Protein 5D8N (pdb70)

InterPro domains:
  IPR000819 Peptidase M17, leucyl aminopeptidase, C-terminal [PF00883] (258-565)
  IPR000819 Peptidase M17, leucyl aminopeptidase, C-terminal [PS00631] (425-432)
  IPR008283 Peptidase M17, leucyl aminopeptidase, N-terminal [PF02789] (103-221)
  IPR011356 Peptidase M17, leucine aminopeptidase/peptidase B [PR00481] (337-354)
  IPR011356 Peptidase M17, leucine aminopeptidase/peptidase B [PR00481] (361-382)
  IPR011356 Peptidase M17, leucine aminopeptidase/peptidase B [PR00481] (399-420)
  IPR011356 Peptidase M17, leucine aminopeptidase/peptidase B [PR00481] (421-441)
  IPR011356 Peptidase M17, leucine aminopeptidase/peptidase B [PR00481] (449-464)
  IPR011356 Peptidase M17, leucine aminopeptidase/peptidase B [PTHR11963] (89-570)
  IPR011356 Peptidase M17, leucine aminopeptidase/peptidase B [cd00433] (101-568)
  IPR023042 Peptidase M17, leucine aminopeptidase [MF_00181] (74-571)
  IPR043472 Macro domain-like [G3DSA:3.40.220.10] (44-242)
  IPR043472 Macro domain-like [SSF52949] (74-255)

Nearest PDB structures (foldseek):
  5d8n-assembly1_A-2  TM=1.002E+00  e=8.286E-104  Solanum lycopersicum
  5d8n-assembly1_B  TM=1.000E+00  e=1.156E-101  Solanum lycopersicum
  4ksi-assembly1_A  TM=9.970E-01  e=5.290E-97  Solanum lycopersicum
  4r76-assembly1_B  TM=8.516E-01  e=1.263E-46  Plasmodium falciparum FcB1/Columbia
  6wvv-assembly2_G  TM=8.684E-01  e=1.916E-43  Plasmodium vivax

GO terms:
  GO:0000287 magnesium ion binding (F, IDA)
  GO:0034214 protein hexamerization (P, IDA)
  GO:0034605 cellular response to heat (P, IDA)
  GO:0009507 chloroplast (C, IDA)
  GO:0043171 peptide catabolic process (P, IDA)
  GO:0009611 response to wounding (P, IEP)
  GO:0009617 response to bacterium (P, IEP)
  GO:0009625 response to insect (P, IEP)
  GO:0009753 response to jasmonic acid (P, IEP)
  GO:0042802 identical protein binding (F, IDA)
  GO:0044183 protein folding chaperone (F, IDA)
  GO:0004177 aminopeptidase activity (F, IDA)
  GO:0034605 cellular response to heat (P, IMP)
  GO:0044183 protein folding chaperone (F, IMP)
  GO:0004177 aminopeptidase activity (F, IMP)
  GO:0006508 proteolysis (P, IMP)
  GO:0034214 protein hexamerization (P, IPI)

Foldseek 3Di:
DVPFDVPFFFDDPPAADAAEFEDADDPLPDAFAEEEEQEELVQQDADPVQAGPQPVRNVNCVVVVNPVSVQCVVLVPRQAAADKDWDDDPRYIYMYHRLYPPDDPPVSLLVSLLVQLVVCQVRLTAEYEYEYSDDPPPDLVNLLRSSLSSLLSNLLSNDDRCRGPDDDDHRNYHYYYYYDNDHDDPSVVSNVLSVLLSVLLNQLQVLLQDACSQNFQVNLQVLLVVLCVVLVQFKDKDKDFPVRVVVLVAFLLCQQQQFPPPRGWIKIKMKGAHPDDPAAAEEEEEEQAASAAPLVVQSCHRSQLSLLSSLSSSCSVVVDHRHMYMYIYGHHHRDDHPRHDDQQDWTAGSVGFIERANDSSQSSLSSLLNRQLVSVVVVHQEYETEYLGDVLQCVVPNQFEKEKEWPDVVVVVLLVVLCSSLVGHYDYDYLDPVQQVQQPDPPGRGYQAGDSVCGVNNSVVSSVVRHDPSHTYMYINNSRNQADPVVRTGRSPNNSSVNSSRNVD/DVVFVVPFFFDDDDAADAAEFEDADDPVPDAFAEEEEQEELVQQDADPVQAGPQPVRNVVCVVVVNPVSVQCVVLVPRQAAPDKDWDDDPRYIYMYHRLYPPDAPPVSLLSSLLVQLVVCQVVLTAEYEYEYSDCPPPDLVRLLLSSLSSLLSNLLNNDDRCGGDDDDDHRSYHYYYYYDNDHDDPSVVSNVLSVLLSVLLNQLQVLLQDACSVNFQVNLQVLLVVLCVVLVQFKDKDKDFPVRVVVLVAFLLCQQQQFVPPRGWIKIKMKGAHPDDDAAAEEEEEEQAASAAPLVQSCHRSQLSLLSSLSSSCSVVRDHRHMYMYIYGHHHGDDDPRHDDQQDWTAGSVGFIARANDSSQSSLSSLLNRQLVSVVVVHQEYETEYLGDPLQCVVPNQFEKEKEWPDVVVVVLLVVLCSSLVGHYDYDYLPPVQCVQQPDPPGRGYQAGDSVCGVNNNVVSSVVRHDPSHTYMYINNSRNQADPVVRTGRSPNNSSVNSSRNVD/DVPFVVPAFFDDQPAADAAEFEDADDLLPDAFAEEEEQEELVQQDADPVQAGPQPVRNVVCVVVVNPVSVQCVVLVPRQAAPDKGWDDDPRYIYMYHRLYPPDAPPVSLLVSLLVRLVVCQVRLTAEYEYEYSDDPVPDLVRLLRSSLSSLLSNLLSNDDRCRRPPDDDYRSYHYYYYYDNDHDDSSVLSNVLSVLLSQLLNQLQVLLQDACSQNFQVNLQVLLVVLCVVLVQFKDKDKDFPVRVVVLVAFLLCQQQQFVPPRGWIKIKMKGAHPDDDAAAEEEEEEQAASAAPLVQSCHRSQLSLLSSLSSSCSVVRDHRHMYIYIYGHHHGDDDPRHDDQQDWTAGSVGFIERANDSSQSSLSSLLNRQLVSVVVVHQEYETEYQGDVLQCVVPNQFEKEKEWPDPVVVVLLVVLCSSLVGHYDYDYLPPVQCVQQPDPPGRGYQAGDSVCGVNNSVVSSVVRHDPSHTYMYINNSRQQADPVVRTGRSPNNSSVNSSRNVD

Sequence (1513 aa):
AGDTLGLTRPNESDAPKISSIGAKDTAVVQWQGDLLAIGATENNDMARDEENSKFKNPLLQQLDSELNGLLSAASSEEDFSGKSGQSVVNNLRFPGGRITTLVGLGSSASSPTSYHSLGQQAAAAAAKSSSQARNIAVALASSTDGLSAESSKINSASAIATGVVLGSFEEDNRFRSEESKKSTLESLDILGLGTGPEIERKIKYAEHVCAGVILGRELVNAPANIVTPAVLAEEAKKKIASTYSDVISVNILDAEQCKELKMGAYLAVAAAATENPPYFIHLCFKTPTKERKTKLALVGKGLTFDSGELMKNDMGGAAAVLGAAKALGEIRPSRRVVEVHFIVAACENMISAEGMRPGDIVTASNGKTIEVNNTDAEGRLLTLADALIYACNQGVEKIIDLATLTGAIMVALGPSVAGAFTPNDDDLARREVVEAAEASGEKLWRMPMEESYWESMKSGVVADMINTGPGNGGAITGALFLKQFVDEKVQWLHLDVAGPVWSDEKKNATGYGVSTLVEWVLRNAGDTLGLTRPNESDAPKISSIGAKDTAVVVQWQGDLLAIIGATENNDMARDENSSKFKNPLLQQLDSELNGLLSAASSEEDFSGKSGQSVNNLRFPGGRITTLVGLGSSASSPTSYHSLGQQAAAAAAKSSQARNIAVALASTDGLSAESKINSASAIATGVVLGSFEDNRFRSEESKKSTLESLDILGLGTGPEIERKIKYAEHVCAGVILGRELVNAPANIVTPAVLAEEAKKIASTYSDVISVNILDAEQCKELKMGAYLAVAAAATENPPYFIHLCFKTPTKERKTKLALVGKGLTFDSGLMKNDMGGAAAVLGAAKALGEIRPSRVEVHFIVAACENMISAEGMRPGDIVTASNGKTIEVNNTDAEGRLLTLADALIYACNQGVEKIIDLATLTGAIMVALGPSVAGAFTPNDDDLARREVVEAAEASGEKLWRMPMEESYWESMKSGVVADMINTGPGNGGAITGALFLKQFVDEKVQWLHLDVAGPVWSDEKKNATGYGVSTLVEWVLRNAGDTLGLTRPNESDAPKISSIGAKDTAVVQWQGDLLAIIGATENNDMARDENSKFKNPLLQQLDSSELNGLLSAASSEEDFSGKSGQSVVNNLRFPGGRITTLVGLGSSSASSPTTSSYHSSLGQQAAAAAAKSSQARNIAVALASSTDGLSAEESSKINSASAIATGVVLGSFEDNRFRSESKKSTLESLDILGLGTGPEIERKIKYAEHVCAGVILGRELVNAPANIVTPAVLAEEAKKKIASTYSDVISVNILDAEEQCKEELKMGAYLAVAAAATENPPYFIHLCFKTPTKERKTKLALVGKGLTFDSGLMKNDMGGAAAVLGAAKALGEIRPSRRVEVHFIVAACENMISAEGMRPGDIVTASNGKTIEVNNTDAEGRLLTLADALIYACNQGVEKIIDLATLTGAIMVALGPSVAGAFTPNDDLARREVVEAAEASGEKLWRMPMEEESYWESMKSGVVADMINTGPGNGGAITGALFLKQFVDEKVQWLHLDVAGPVWSDDEKKKNATGYGVSTLVEWVLRN

B-factor: mean 31.62, std 15.02, range [13.68, 169.71]

Structure (mmCIF, N/CA/C/O backbone):
data_5D8N
#
_entry.id   5D8N
#
_cell.length_a   127.112
_cell.length_b   165.193
_cell.length_c   168.275
_cell.angle_alpha   90.000
_cell.angle_beta   90.000
_cell.angle_gamma   90.000
#
_symmetry.space_group_name_H-M   'C 2 2 21'
#
loop_
_entity.id
_entity.type
_entity.pdbx_description
1 polymer 'Leucine aminopeptidase 1, chloroplastic'
2 non-polymer 'CHLORIDE ION'
3 non-polymer 'MAGNESIUM ION'
4 non-polymer 'ACETATE ION'
5 non-polymer 1,2-ETHANEDIOL
6 water water
#
loop_
_atom_site.group_PDB
_atom_site.id
_atom_site.type_symbol
_atom_site.label_atom_id
_atom_site.label_alt_id
_atom_site.label_comp_id
_atom_site.label_asym_id
_atom_site.label_entity_id
_atom_site.label_seq_id
_atom_site.pdbx_PDB_ins_code
_atom_site.Cartn_x
_atom_site.Cartn_y
_atom_site.Cartn_z
_atom_site.occupancy
_atom_site.B_iso_or_equiv
_atom_site.auth_seq_id
_atom_site.auth_comp_id
_atom_site.auth_asym_id
_atom_site.auth_atom_id
_atom_site.pdbx_PDB_model_num
ATOM 1 N N . ALA A 1 13 ? 35.839 -47.596 24.870 1.00 69.70 55 ALA A N 1
ATOM 2 C CA . ALA A 1 13 ? 34.810 -46.746 25.536 1.00 68.01 55 ALA A CA 1
ATOM 3 C C . ALA A 1 13 ? 35.200 -46.476 26.990 1.00 63.78 55 ALA A C 1
ATOM 4 O O . ALA A 1 13 ? 34.369 -46.023 27.776 1.00 61.59 55 ALA A O 1
ATOM 6 N N . GLY A 1 14 ? 36.456 -46.768 27.335 1.00 55.46 56 GLY A N 1
ATOM 7 C CA . GLY A 1 14 ? 36.990 -46.607 28.681 1.00 49.21 56 GLY A CA 1
ATOM 8 C C . GLY A 1 14 ? 36.677 -45.297 29.383 1.00 46.84 56 GLY A C 1
ATOM 9 O O . GLY A 1 14 ? 36.413 -45.317 30.574 1.00 44.84 56 GLY A O 1
ATOM 10 N N . ASP A 1 15 ? 36.713 -44.158 28.691 1.00 46.82 57 ASP A N 1
ATOM 11 C CA . ASP A 1 15 ? 36.355 -42.877 29.319 1.00 46.72 57 ASP A CA 1
ATOM 12 C C . ASP A 1 15 ? 34.911 -42.408 29.085 1.00 40.62 57 ASP A C 1
ATOM 13 O O . ASP A 1 15 ? 34.529 -41.347 29.557 1.00 43.10 57 ASP A O 1
ATOM 18 N N . THR A 1 16 ? 34.108 -43.200 28.389 1.00 29.59 58 THR A N 1
ATOM 19 C CA . THR A 1 16 ? 32.689 -42.942 28.295 1.00 28.40 58 THR A CA 1
ATOM 20 C C . THR A 1 16 ? 31.915 -43.508 29.491 1.00 24.99 58 THR A C 1
ATOM 21 O O . THR A 1 16 ? 32.054 -44.675 29.861 1.00 23.45 58 THR A O 1
ATOM 25 N N . LEU A 1 17 ? 31.068 -42.683 30.088 1.00 24.75 59 LEU A N 1
ATOM 26 C CA . LEU A 1 17 ? 30.156 -43.155 31.131 1.00 24.28 59 LEU A CA 1
ATOM 27 C C . LEU A 1 17 ? 29.239 -44.264 30.621 1.00 21.93 59 LEU A C 1
ATOM 28 O O . LEU A 1 17 ? 28.715 -44.189 29.519 1.00 22.12 59 LEU A O 1
ATOM 33 N N . GLY A 1 18 ? 29.195 -45.377 31.344 1.00 23.12 60 GLY A N 1
ATOM 34 C CA . GLY A 1 18 ? 28.460 -46.562 30.898 1.00 22.58 60 GLY A CA 1
ATOM 35 C C . GLY A 1 18 ? 29.168 -47.459 29.900 1.00 21.68 60 GLY A C 1
ATOM 36 O O . GLY A 1 18 ? 28.602 -48.447 29.440 1.00 21.59 60 GLY A O 1
ATOM 37 N N . LEU A 1 19 ? 30.385 -47.080 29.533 1.00 23.27 61 LEU A N 1
ATOM 38 C CA . LEU A 1 19 ? 31.253 -47.868 28.662 1.00 25.61 61 LEU A CA 1
ATOM 39 C C . LEU A 1 19 ? 30.648 -48.111 27.286 1.00 25.93 61 LEU A C 1
ATOM 40 O O . LEU A 1 19 ? 30.903 -49.129 26.665 1.00 25.91 61 LEU A O 1
ATOM 45 N N . THR A 1 20 ? 29.828 -47.173 26.830 1.00 24.44 62 THR A N 1
ATOM 46 C CA . THR A 1 20 ? 29.096 -47.334 25.605 1.00 23.49 62 THR A CA 1
ATOM 47 C C . THR A 1 20 ? 29.974 -46.964 24.420 1.00 25.48 62 THR A C 1
ATOM 48 O O . THR A 1 20 ? 30.721 -45.986 24.451 1.00 25.09 62 THR A O 1
ATOM 52 N N . ARG A 1 21 ? 29.940 -47.822 23.414 1.00 26.70 63 ARG A N 1
ATOM 53 C CA . ARG A 1 21 ? 30.745 -47.617 22.215 1.00 33.07 63 ARG A CA 1
ATOM 54 C C . ARG A 1 21 ? 29.824 -47.599 21.000 1.00 28.98 63 ARG A C 1
ATOM 55 O O . ARG A 1 21 ? 29.144 -48.571 20.693 1.00 29.44 63 ARG A O 1
ATOM 63 N N . PRO A 1 22 ? 29.701 -46.446 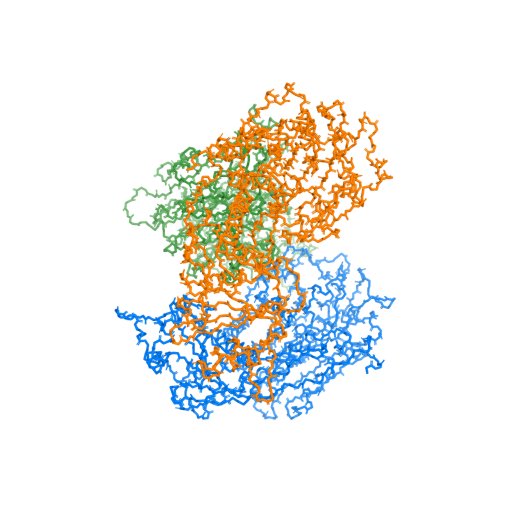20.359 1.00 28.16 64 PRO A N 1
ATOM 64 C CA . PRO A 1 22 ? 28.865 -46.435 19.147 1.00 28.62 64 PRO A CA 1
ATOM 65 C C . PRO A 1 22 ? 29.359 -47.406 18.080 1.00 25.91 64 PRO A C 1
ATOM 66 O O . PRO A 1 22 ? 30.565 -47.573 17.898 1.00 25.33 64 PRO A O 1
ATOM 70 N N . ASN A 1 23 ? 28.441 -48.137 17.472 1.00 25.83 65 ASN A N 1
ATOM 71 C CA . ASN A 1 23 ? 28.776 -48.973 16.329 1.00 28.14 65 ASN A CA 1
ATOM 72 C C . ASN A 1 23 ? 29.105 -48.057 15.156 1.00 33.82 65 ASN A C 1
ATOM 73 O O . ASN A 1 23 ? 28.634 -46.921 15.079 1.00 32.97 65 ASN A O 1
ATOM 78 N N . GLU A 1 24 ? 29.960 -48.550 14.268 1.00 39.92 66 GLU A N 1
ATOM 79 C CA . GLU A 1 24 ? 30.375 -47.786 13.097 1.00 55.07 66 GLU A CA 1
ATOM 80 C C . GLU A 1 24 ? 29.173 -47.669 12.177 1.00 57.74 66 GLU A C 1
ATOM 81 O O . GLU A 1 24 ? 28.510 -48.675 11.924 1.00 59.64 66 GLU A O 1
ATOM 87 N N . SER A 1 25 ? 28.785 -46.439 11.849 1.00 63.25 67 SER A N 1
ATOM 88 C CA . SER A 1 25 ? 27.691 -46.225 10.899 1.00 81.83 67 SER A CA 1
ATOM 89 C C . SER A 1 25 ? 28.081 -46.810 9.536 1.00 95.80 67 SER A C 1
ATOM 90 O O . SER A 1 25 ? 29.034 -46.350 8.897 1.00 77.51 67 SER A O 1
ATOM 93 N N . ASP A 1 26 ? 27.427 -47.906 9.157 1.00 117.50 68 ASP A N 1
ATOM 94 C CA . ASP A 1 26 ? 27.706 -48.554 7.878 1.00 141.11 68 ASP A CA 1
ATOM 95 C C . ASP A 1 26 ? 26.477 -48.421 6.985 1.00 153.86 68 ASP A C 1
ATOM 96 O O . ASP A 1 26 ? 25.797 -49.399 6.669 1.00 169.71 68 ASP A O 1
ATOM 101 N N . ALA A 1 27 ? 26.147 -47.170 6.675 1.00 133.26 69 ALA A N 1
ATOM 102 C CA . ALA A 1 27 ? 25.106 -46.863 5.703 1.00 114.25 69 ALA A CA 1
ATOM 103 C C . ALA A 1 27 ? 25.750 -46.710 4.325 1.00 115.68 69 ALA A C 1
ATOM 104 O O . ALA A 1 27 ? 26.755 -46.007 4.193 1.00 99.66 69 ALA A O 1
ATOM 106 N N . PRO A 1 28 ? 25.217 -47.400 3.298 1.00 123.14 70 PRO A N 1
ATOM 107 C CA . PRO A 1 28 ? 25.794 -47.122 1.980 1.00 105.02 70 PRO A CA 1
ATOM 108 C C . PRO A 1 28 ? 25.362 -45.741 1.471 1.00 73.34 70 PRO A C 1
ATOM 109 O O . PRO A 1 28 ? 24.357 -45.178 1.913 1.00 67.06 70 PRO A O 1
ATOM 113 N N . LYS A 1 29 ? 26.212 -45.117 0.671 1.00 56.62 71 LYS A N 1
ATOM 114 C CA . LYS A 1 29 ? 25.755 -44.008 -0.149 1.00 57.67 71 LYS A CA 1
ATOM 115 C C . LYS A 1 29 ? 24.874 -44.568 -1.260 1.00 47.77 71 LYS A C 1
ATOM 116 O O . LYS A 1 29 ? 25.341 -45.327 -2.100 1.00 50.53 71 LYS A O 1
ATOM 122 N N . ILE A 1 30 ? 23.636 -44.110 -1.331 1.00 35.75 72 ILE A N 1
ATOM 123 C CA . ILE A 1 30 ? 22.751 -44.519 -2.390 1.00 30.74 72 ILE A CA 1
ATOM 124 C C . ILE A 1 30 ? 23.216 -43.834 -3.662 1.00 31.31 72 ILE A C 1
ATOM 125 O O . ILE A 1 30 ? 23.579 -42.658 -3.648 1.00 32.78 72 ILE A O 1
ATOM 130 N N A SER A 1 31 ? 23.278 -44.598 -4.749 0.50 28.39 73 SER A N 1
ATOM 131 N N B SER A 1 31 ? 23.284 -44.598 -4.749 0.50 28.64 73 SER A N 1
ATOM 132 C CA A SER A 1 31 ? 23.589 -44.042 -6.050 0.50 28.11 73 SER A CA 1
ATOM 133 C CA B SER A 1 31 ? 23.582 -44.033 -6.051 0.50 28.57 73 SER A CA 1
ATOM 134 C C A SER A 1 31 ? 22.298 -43.570 -6.705 0.50 28.41 73 SER A C 1
ATOM 135 C C B SER A 1 31 ? 22.284 -43.567 -6.686 0.50 28.68 73 SER A C 1
ATOM 136 O O A SER A 1 31 ? 21.416 -44.375 -7.007 0.50 29.48 73 SER A O 1
ATOM 137 O O B SER A 1 31 ? 21.411 -44.375 -7.006 0.50 29.78 73 SER A O 1
ATOM 142 N N . ILE A 1 32 ? 22.161 -42.260 -6.882 1.00 28.61 74 ILE A N 1
ATOM 143 C CA . ILE A 1 32 ? 20.905 -41.692 -7.393 1.00 29.08 74 ILE A CA 1
ATOM 144 C C . ILE A 1 32 ? 21.151 -41.054 -8.753 1.00 30.36 74 ILE A C 1
ATOM 145 O O . ILE A 1 32 ? 22.071 -40.256 -8.930 1.00 34.30 74 ILE A O 1
ATOM 150 N N . GLY A 1 33 ? 20.293 -41.373 -9.706 1.00 33.39 75 GLY A N 1
ATOM 151 C CA . GLY A 1 33 ? 20.411 -40.783 -11.026 1.00 32.40 75 GLY A CA 1
ATOM 152 C C . GLY A 1 33 ? 19.062 -40.646 -11.676 1.00 34.06 75 GLY A C 1
ATOM 153 O O . GLY A 1 33 ? 18.110 -41.371 -11.339 1.00 34.91 75 GLY A O 1
ATOM 154 N N . ALA A 1 34 ? 18.965 -39.654 -12.556 1.00 31.55 76 ALA A N 1
ATOM 155 C CA . ALA A 1 34 ? 17.769 -39.468 -13.362 1.00 32.75 76 ALA A CA 1
ATOM 156 C C . ALA A 1 34 ? 17.998 -40.117 -14.727 1.00 38.67 76 ALA A C 1
ATOM 157 O O . ALA A 1 34 ? 19.101 -39.996 -15.261 1.00 36.46 76 ALA A O 1
ATOM 159 N N . LYS A 1 35 ? 17.086 -41.010 -15.119 1.00 43.30 77 LYS A N 1
ATOM 160 C CA . LYS A 1 35 ? 17.226 -41.835 -16.331 1.00 43.23 77 LYS A CA 1
ATOM 161 C C . LYS A 1 35 ? 16.072 -41.561 -17.278 1.00 40.22 77 LYS A C 1
ATOM 162 O O . LYS A 1 35 ? 14.976 -41.222 -16.833 1.00 38.36 77 LYS A O 1
ATOM 168 N N . ASP A 1 36 ? 16.302 -41.811 -18.565 1.00 45.47 78 ASP A N 1
ATOM 169 C CA . ASP A 1 36 ? 15.268 -41.625 -19.593 1.00 54.97 78 ASP A CA 1
ATOM 170 C C . ASP A 1 36 ? 14.576 -42.946 -19.940 1.00 51.55 78 ASP A C 1
ATOM 171 O O . ASP A 1 36 ? 13.715 -42.989 -20.813 1.00 49.71 78 ASP A O 1
ATOM 176 N N . THR A 1 37 ? 14.927 -44.003 -19.211 1.00 48.64 79 THR A N 1
ATOM 177 C CA . THR A 1 37 ? 14.300 -45.306 -19.355 1.00 43.68 79 THR A CA 1
ATOM 178 C C . THR A 1 37 ? 12.789 -45.206 -19.215 1.00 40.19 79 THR A C 1
ATOM 179 O O . THR A 1 37 ? 12.271 -44.621 -18.270 1.00 41.08 79 THR A O 1
ATOM 183 N N . ALA A 1 38 ? 12.077 -45.782 -20.171 1.00 39.30 80 ALA A N 1
ATOM 184 C CA . ALA A 1 38 ? 10.636 -45.886 -20.075 1.00 44.59 80 ALA A CA 1
ATOM 185 C C . ALA A 1 38 ? 10.285 -46.658 -18.801 1.00 40.44 80 ALA A C 1
ATOM 186 O O . ALA A 1 38 ? 10.857 -47.707 -18.511 1.00 35.98 80 ALA A O 1
ATOM 188 N N . VAL A 1 39 ? 9.236 -46.204 -18.134 1.00 37.78 81 VAL A N 1
ATOM 189 C CA . VAL A 1 39 ? 8.865 -46.812 -16.874 1.00 38.72 81 VAL A CA 1
ATOM 190 C C . VAL A 1 39 ? 8.472 -48.274 -17.030 1.00 37.90 81 VAL A C 1
ATOM 191 O O . VAL A 1 39 ? 8.948 -49.118 -16.273 1.00 36.30 81 VAL A O 1
ATOM 195 N N . VAL A 1 40 ? 7.743 -48.595 -18.093 1.00 44.06 82 VAL A N 1
ATOM 196 C CA . VAL A 1 40 ? 7.308 -49.977 -18.319 1.00 46.17 82 VAL A CA 1
ATOM 197 C C . VAL A 1 40 ? 8.454 -50.901 -18.687 1.00 48.59 82 VAL A C 1
ATOM 198 O O . VAL A 1 40 ? 8.322 -52.120 -18.572 1.00 55.14 82 VAL A O 1
ATOM 202 N N . GLN A 1 41 ? 9.591 -50.322 -19.066 1.00 47.02 83 GLN A N 1
ATOM 203 C CA . GLN A 1 41 ? 10.739 -51.131 -19.435 1.00 51.24 83 GLN A CA 1
ATOM 204 C C . GLN A 1 41 ? 11.781 -51.205 -18.342 1.00 46.91 83 GLN A C 1
ATOM 205 O O . GLN A 1 41 ? 12.750 -51.938 -18.498 1.00 51.03 83 GLN A O 1
ATOM 211 N N . TRP A 1 42 ? 11.579 -50.509 -17.223 1.00 42.18 84 TRP A N 1
ATOM 212 C CA . TRP A 1 42 ? 12.586 -50.477 -16.172 1.00 35.39 84 TRP A CA 1
ATOM 213 C C . TRP A 1 42 ? 12.600 -51.812 -15.437 1.00 35.29 84 TRP A C 1
ATOM 214 O O . TRP A 1 42 ? 11.554 -52.396 -15.221 1.00 33.13 84 TRP A O 1
ATOM 225 N N . GLN A 1 43 ? 13.793 -52.305 -15.117 1.00 43.10 85 GLN A N 1
ATOM 226 C CA . GLN A 1 43 ? 13.961 -53.580 -14.434 1.00 50.41 85 GLN A CA 1
ATOM 227 C C . GLN A 1 43 ? 14.827 -53.446 -13.169 1.00 46.48 85 GLN A C 1
ATOM 228 O O . GLN A 1 43 ? 15.844 -52.750 -13.128 1.00 43.34 85 GLN A O 1
ATOM 234 N N . GLY A 1 44 ? 14.315 -54.002 -12.077 1.00 42.04 86 GLY A N 1
ATOM 235 C CA . GLY A 1 44 ? 14.991 -53.960 -10.784 1.00 38.59 86 GLY A CA 1
ATOM 236 C C . GLY A 1 44 ? 14.036 -54.450 -9.712 1.00 36.36 86 GLY A C 1
ATOM 237 O O . GLY A 1 44 ? 13.009 -55.045 -10.033 1.00 36.80 86 GLY A O 1
ATOM 238 N N . ASP A 1 45 ? 14.328 -54.146 -8.451 1.00 33.06 87 ASP A N 1
ATOM 239 C CA . ASP A 1 45 ? 13.645 -54.809 -7.355 1.00 34.45 87 ASP A CA 1
ATOM 240 C C . ASP A 1 45 ? 12.272 -54.209 -7.041 1.00 33.91 87 ASP A C 1
ATOM 241 O O . ASP A 1 45 ? 11.376 -54.900 -6.575 1.00 37.99 87 ASP A O 1
ATOM 246 N N . LEU A 1 46 ? 12.135 -52.909 -7.227 1.00 28.73 88 LEU A N 1
ATOM 247 C CA . LEU A 1 46 ? 10.942 -52.211 -6.814 1.00 27.61 88 LEU A CA 1
ATOM 248 C C . LEU A 1 46 ? 10.758 -50.939 -7.612 1.00 26.50 88 LEU A C 1
ATOM 249 O O . LEU A 1 46 ? 11.627 -50.071 -7.643 1.00 27.77 88 LEU A O 1
ATOM 254 N N . LEU A 1 47 ? 9.562 -50.798 -8.154 1.00 27.50 89 LEU A N 1
ATOM 255 C CA . LEU A 1 47 ? 9.134 -49.585 -8.822 1.00 27.40 89 LEU A CA 1
ATOM 256 C C . LEU A 1 47 ? 8.029 -48.964 -7.974 1.00 27.65 89 LEU A C 1
ATOM 257 O O . LEU A 1 47 ? 6.957 -49.553 -7.786 1.00 28.49 89 LEU A O 1
ATOM 262 N N . ALA A 1 48 ? 8.255 -47.726 -7.565 1.00 25.88 90 ALA A N 1
ATOM 263 C CA . ALA A 1 48 ? 7.253 -46.966 -6.833 1.00 27.72 90 ALA A CA 1
ATOM 264 C C . ALA A 1 48 ? 6.690 -45.869 -7.716 1.00 26.65 90 ALA A C 1
ATOM 265 O O . ALA A 1 48 ? 7.443 -45.074 -8.289 1.00 27.01 90 ALA A O 1
ATOM 267 N N . ILE A 1 49 ? 5.369 -45.801 -7.772 1.00 26.36 91 ILE A N 1
ATOM 268 C CA . ILE A 1 49 ? 4.684 -44.823 -8.600 1.00 27.95 91 ILE A CA 1
ATOM 269 C C . ILE A 1 49 ? 3.749 -43.944 -7.783 1.00 28.75 91 ILE A C 1
ATOM 270 O O . ILE A 1 49 ? 2.876 -44.429 -7.055 1.00 26.36 91 ILE A O 1
ATOM 275 N N . GLY A 1 50 ? 3.955 -42.640 -7.899 1.00 28.59 92 GLY A N 1
ATOM 276 C CA . GLY A 1 50 ? 3.174 -41.661 -7.147 1.00 28.89 92 GLY A CA 1
ATOM 277 C C . GLY A 1 50 ? 1.954 -41.299 -7.954 1.00 28.88 92 GLY A C 1
ATOM 278 O O . GLY A 1 50 ? 2.107 -40.858 -9.094 1.00 29.54 92 GLY A O 1
ATOM 279 N N . ALA A 1 51 ? 0.763 -41.562 -7.406 1.00 28.13 93 ALA A N 1
ATOM 280 C CA . ALA A 1 51 ? -0.479 -41.318 -8.113 1.00 30.16 93 ALA A CA 1
ATOM 281 C C . ALA A 1 51 ? -1.398 -40.464 -7.266 1.00 31.51 93 ALA A C 1
ATOM 282 O O . ALA A 1 51 ? -1.720 -40.837 -6.136 1.00 29.88 93 ALA A O 1
ATOM 284 N N . THR A 1 52 ? -1.965 -39.442 -7.907 1.00 30.86 94 THR A N 1
ATOM 285 C CA . THR A 1 52 ? -2.994 -38.614 -7.299 1.00 31.87 94 THR A CA 1
ATOM 286 C C . THR A 1 52 ? -4.301 -39.385 -7.377 1.00 32.82 94 THR A C 1
ATOM 287 O O . THR A 1 52 ? -4.412 -40.335 -8.155 1.00 35.76 94 THR A O 1
ATOM 291 N N . GLU A 1 53 ? -5.336 -38.851 -6.734 1.00 34.84 95 GLU A N 1
ATOM 292 C CA . GLU A 1 53 ? -6.694 -39.391 -6.840 1.00 36.01 95 GLU A CA 1
ATOM 293 C C . GLU A 1 53 ? -7.193 -39.348 -8.267 1.00 37.13 95 GLU A C 1
ATOM 294 O O . GLU A 1 53 ? -7.715 -40.343 -8.760 1.00 34.29 95 GLU A O 1
ATOM 300 N N A ASN A 1 54 ? -6.914 -38.258 -8.975 0.57 36.74 96 ASN A N 1
ATOM 301 N N B ASN A 1 54 ? -6.919 -38.258 -8.982 0.43 36.26 96 ASN A N 1
ATOM 302 C CA A ASN A 1 54 ? -7.311 -38.160 -10.374 0.57 38.91 96 ASN A CA 1
ATOM 303 C CA B ASN A 1 54 ? -7.327 -38.197 -10.382 0.43 37.76 96 ASN A CA 1
ATOM 304 C C A ASN A 1 54 ? -6.583 -39.161 -11.272 0.57 37.41 96 ASN A C 1
ATOM 305 C C B ASN A 1 54 ? -6.591 -39.196 -11.266 0.43 36.88 96 ASN A C 1
ATOM 306 O O A ASN A 1 54 ? -7.168 -39.679 -12.229 0.57 36.55 96 ASN A O 1
ATOM 307 O O B ASN A 1 54 ? -7.158 -39.690 -12.242 0.43 36.31 96 ASN A O 1
ATOM 316 N N . ASP A 1 55 ? -5.308 -39.417 -10.984 1.00 35.34 97 ASP A N 1
ATOM 317 C CA . ASP A 1 55 ? -4.529 -40.436 -11.706 1.00 35.85 97 ASP A CA 1
ATOM 318 C C . ASP A 1 55 ? -5.143 -41.838 -11.613 1.00 36.94 97 ASP A C 1
ATOM 319 O O . ASP A 1 55 ? -4.841 -42.689 -12.450 1.00 34.38 97 ASP A O 1
ATOM 324 N N . MET A 1 56 ? -5.955 -42.093 -10.586 1.00 37.39 98 MET A N 1
ATOM 325 C CA . MET A 1 56 ? -6.569 -43.413 -10.375 1.00 40.84 98 MET A CA 1
ATOM 326 C C . MET A 1 56 ? -7.970 -43.578 -10.977 1.00 47.62 98 MET A C 1
ATOM 327 O O . MET A 1 56 ? -8.650 -44.584 -10.751 1.00 46.09 98 MET A O 1
ATOM 332 N N . ALA A 1 57 ? -8.403 -42.621 -11.788 1.00 50.17 99 ALA A N 1
ATOM 333 C CA . ALA A 1 57 ? -9.744 -42.707 -12.363 1.00 49.87 99 ALA A CA 1
ATOM 334 C C . ALA A 1 57 ? -9.875 -43.940 -13.254 1.00 48.68 99 ALA A C 1
ATOM 335 O O . ALA A 1 57 ? -8.949 -44.314 -13.980 1.00 52.63 99 ALA A O 1
ATOM 337 N N . ARG A 1 58 ? -11.052 -44.553 -13.224 1.00 48.16 100 ARG A N 1
ATOM 338 C CA . ARG A 1 58 ? -11.321 -45.697 -14.082 1.00 48.69 100 ARG A CA 1
ATOM 339 C C . ARG A 1 58 ? -12.418 -45.414 -15.096 1.00 48.40 100 ARG A C 1
ATOM 340 O O . ARG A 1 58 ? -13.198 -44.475 -14.931 1.00 49.53 100 ARG A O 1
ATOM 348 N N . ASP A 1 59 ? -12.417 -46.182 -16.180 1.00 49.38 101 ASP A N 1
ATOM 349 C CA . ASP A 1 59 ? -13.459 -46.066 -17.207 1.00 58.30 101 ASP A CA 1
ATOM 350 C C . ASP A 1 59 ? -14.674 -46.957 -16.914 1.00 64.48 101 ASP A C 1
ATOM 351 O O . ASP A 1 59 ? -14.769 -47.526 -15.816 1.00 57.77 101 ASP A O 1
ATOM 356 N N A GLU A 1 60 ? -15.537 -47.096 -17.920 0.50 65.97 102 GLU A N 1
ATOM 357 N N B GLU A 1 60 ? -15.570 -47.110 -17.890 0.50 66.64 102 GLU A N 1
ATOM 358 C CA A GLU A 1 60 ? -16.771 -47.877 -17.879 0.50 70.60 102 GLU A CA 1
ATOM 359 C CA B GLU A 1 60 ? -16.798 -47.906 -17.714 0.50 71.37 102 GLU A CA 1
ATOM 360 C C A GLU A 1 60 ? -16.543 -49.339 -17.482 0.50 70.69 102 GLU A C 1
ATOM 361 C C B GLU A 1 60 ? -16.533 -49.382 -17.427 0.50 71.19 102 GLU A C 1
ATOM 362 O O A GLU A 1 60 ? -17.390 -49.968 -16.839 0.50 67.88 102 GLU A O 1
ATOM 363 O O B GLU A 1 60 ? -17.369 -50.068 -16.833 0.50 68.70 102 GLU A O 1
ATOM 374 N N . ASN A 1 61 ? -15.457 -49.890 -18.025 1.00 72.54 103 ASN A N 1
ATOM 375 C CA . ASN A 1 61 ? -14.989 -51.266 -17.796 1.00 71.25 103 ASN A CA 1
ATOM 376 C C . ASN A 1 61 ? -14.096 -51.475 -16.573 1.00 65.67 103 ASN A C 1
ATOM 377 O O . ASN A 1 61 ? -13.416 -52.499 -16.475 1.00 57.61 103 ASN A O 1
ATOM 382 N N . SER A 1 62 ? -13.933 -50.427 -15.769 1.00 64.40 104 SER A N 1
ATOM 383 C CA . SER A 1 62 ? -13.112 -50.493 -14.566 1.00 66.44 104 SER A CA 1
ATOM 384 C C . SER A 1 62 ? -11.609 -50.600 -14.838 1.00 54.71 104 SER A C 1
ATOM 385 O O . SER A 1 62 ? -10.841 -51.104 -14.013 1.00 48.68 104 SER A O 1
ATOM 388 N N . LYS A 1 63 ? -11.189 -50.087 -15.986 1.00 55.40 105 LYS A N 1
ATOM 389 C CA . LYS A 1 63 ? -9.778 -50.083 -16.343 1.00 57.59 105 LYS A CA 1
ATOM 390 C C . LYS A 1 63 ? -9.248 -48.692 -16.053 1.00 50.19 105 LYS A C 1
ATOM 391 O O . LYS A 1 63 ? -9.981 -47.704 -16.143 1.00 51.78 105 LYS A O 1
ATOM 397 N N . PHE A 1 64 ? -7.973 -48.634 -15.683 1.00 48.35 106 PHE A N 1
ATOM 398 C CA . PHE A 1 64 ? -7.311 -47.356 -15.433 1.00 46.69 106 PHE A CA 1
ATOM 399 C C . PHE A 1 64 ? -7.357 -46.497 -16.694 1.00 47.32 106 PHE A C 1
ATOM 400 O O . PHE A 1 64 ? -6.967 -46.965 -17.761 1.00 43.21 106 PHE A O 1
ATOM 408 N N . LYS A 1 65 ? -7.702 -45.222 -16.535 1.00 50.65 107 LYS A N 1
ATOM 409 C CA . LYS A 1 65 ? -7.592 -44.234 -17.609 1.00 49.99 107 LYS A CA 1
ATOM 410 C C . LYS A 1 65 ? -6.150 -43.749 -17.782 1.00 49.18 107 LYS A C 1
ATOM 411 O O . LYS A 1 65 ? -5.724 -43.407 -18.888 1.00 44.23 107 LYS A O 1
ATOM 417 N N . ASN A 1 66 ? -5.417 -43.645 -16.678 1.00 42.23 108 ASN A N 1
ATOM 418 C CA . ASN A 1 66 ? -4.020 -43.237 -16.756 1.00 43.85 108 ASN A CA 1
ATOM 419 C C . ASN A 1 66 ? -3.211 -44.148 -17.687 1.00 41.59 108 ASN A C 1
ATOM 420 O O . ASN A 1 66 ? -3.146 -45.352 -17.489 1.00 42.63 108 ASN A O 1
ATOM 425 N N . PRO A 1 67 ? -2.502 -43.560 -18.655 1.00 41.95 109 PRO A N 1
ATOM 426 C CA . PRO A 1 67 ? -1.760 -44.366 -19.627 1.00 46.30 109 PRO A CA 1
ATOM 427 C C . PRO A 1 67 ? -0.695 -45.285 -19.005 1.00 44.02 109 PRO A C 1
ATOM 428 O O . PRO A 1 67 ? -0.592 -46.444 -19.397 1.00 40.34 109 PRO A O 1
ATOM 432 N N . LEU A 1 68 ? 0.138 -44.747 -18.112 1.00 43.23 110 LEU A N 1
ATOM 433 C CA . LEU A 1 68 ? 1.170 -45.547 -17.467 1.00 38.76 110 LEU A CA 1
ATOM 434 C C . LEU A 1 68 ? 0.572 -46.691 -16.630 1.00 39.10 110 LEU A C 1
ATOM 435 O O . LEU A 1 68 ? 0.936 -47.854 -16.795 1.00 40.23 110 LEU A O 1
ATOM 440 N N . LEU A 1 69 ? -0.427 -46.386 -15.815 1.00 37.50 111 LEU A N 1
ATOM 441 C CA . LEU A 1 69 ? -1.069 -47.430 -15.022 1.00 40.75 111 LEU A CA 1
ATOM 442 C C . LEU A 1 69 ? -1.834 -48.438 -15.878 1.00 39.59 111 LEU A C 1
ATOM 443 O O . LEU A 1 69 ? -1.778 -49.647 -15.637 1.00 35.01 111 LEU A O 1
ATOM 448 N N . GLN A 1 70 ? -2.507 -47.953 -16.911 1.00 44.15 112 GLN A N 1
ATOM 449 C CA . GLN A 1 70 ? -3.192 -48.851 -17.848 1.00 50.12 112 GLN A CA 1
ATOM 450 C C . GLN A 1 70 ? -2.223 -49.855 -18.480 1.00 46.97 112 GLN A C 1
ATOM 451 O O . GLN A 1 70 ? -2.521 -51.044 -18.606 1.00 44.23 112 GLN A O 1
ATOM 457 N N . GLN A 1 71 ? -1.046 -49.384 -18.877 1.00 48.01 113 GLN A N 1
ATOM 458 C CA . GLN A 1 71 ? -0.076 -50.271 -19.508 1.00 49.97 113 GLN A CA 1
ATOM 459 C C . GLN A 1 71 ? 0.535 -51.278 -18.532 1.00 44.57 113 GLN A C 1
ATOM 460 O O . GLN A 1 71 ? 0.740 -52.441 -18.858 1.00 48.27 113 GLN A O 1
ATOM 466 N N . LEU A 1 72 ? 0.905 -50.820 -17.344 1.00 43.22 114 LEU A N 1
ATOM 467 C CA . LEU A 1 72 ? 1.425 -51.745 -16.340 1.00 41.70 114 LEU A CA 1
ATOM 468 C C . LEU A 1 72 ? 0.402 -52.822 -15.986 1.00 37.22 114 LEU A C 1
ATOM 469 O O . LEU A 1 72 ? 0.709 -54.012 -15.940 1.00 35.06 114 LEU A O 1
ATOM 474 N N . ASP A 1 73 ? -0.845 -52.404 -15.832 1.00 37.74 115 ASP A N 1
ATOM 475 C CA . ASP A 1 73 ? -1.906 -53.347 -15.531 1.00 39.12 115 ASP A CA 1
ATOM 476 C C . ASP A 1 73 ? -2.109 -54.360 -16.652 1.00 43.44 115 ASP A C 1
ATOM 477 O O . ASP A 1 73 ? -2.198 -55.559 -16.389 1.00 45.64 115 ASP A O 1
ATOM 482 N N . SER A 1 74 ? -2.089 -53.881 -17.895 1.00 43.09 116 SER A N 1
ATOM 483 C CA . SER A 1 74 ? -2.181 -54.760 -19.060 1.00 47.76 116 SER A CA 1
ATOM 484 C C . SER A 1 74 ? -1.111 -55.833 -19.008 1.00 46.12 116 SER A C 1
ATOM 485 O O . SER A 1 74 ? -1.368 -57.007 -19.260 1.00 47.23 116 SER A O 1
ATOM 488 N N . GLU A 1 75 ? 0.123 -55.397 -18.806 1.00 48.26 117 GLU A N 1
ATOM 489 C CA . GLU A 1 75 ? 1.230 -56.331 -18.766 1.00 52.58 117 GLU A CA 1
ATOM 490 C C . GLU A 1 75 ? 1.061 -57.336 -17.625 1.00 52.97 117 GLU A C 1
ATOM 491 O O . GLU A 1 75 ? 1.545 -58.461 -17.735 1.00 53.06 117 GLU A O 1
ATOM 497 N N . LEU A 1 76 ? 0.343 -56.953 -16.565 1.00 51.11 118 LEU A N 1
ATOM 498 C CA . LEU A 1 76 ? 0.074 -57.837 -15.424 1.00 50.97 118 LEU A CA 1
ATOM 499 C C . LEU A 1 76 ? -1.293 -58.498 -15.510 1.00 47.68 118 LEU A C 1
ATOM 500 O O . LEU A 1 76 ? -1.785 -59.072 -14.545 1.00 46.10 118 LEU A O 1
ATOM 505 N N . ASN A 1 77 ? -1.910 -58.414 -16.678 1.00 51.54 119 ASN A N 1
ATOM 506 C CA . ASN A 1 77 ? -3.218 -59.013 -16.927 1.00 52.75 119 ASN A CA 1
ATOM 507 C C . ASN A 1 77 ? -4.297 -58.601 -15.948 1.00 47.17 119 ASN A C 1
ATOM 508 O O . ASN A 1 77 ? -5.128 -59.429 -15.596 1.00 45.36 119 ASN A O 1
ATOM 513 N N . GLY A 1 78 ? -4.296 -57.338 -15.527 1.00 43.68 120 GLY A N 1
ATOM 514 C CA . GLY A 1 78 ? -5.354 -56.815 -14.664 1.00 45.02 120 GLY A CA 1
ATOM 515 C C . GLY A 1 78 ? -5.139 -57.062 -13.177 1.00 39.11 120 GLY A C 1
ATOM 516 O O . GLY A 1 78 ? -5.932 -56.642 -12.343 1.00 36.79 120 GLY A O 1
ATOM 517 N N . LEU A 1 79 ? -3.994 -57.629 -12.828 1.00 37.87 121 LEU A N 1
ATOM 518 C CA . LEU A 1 79 ? -3.669 -57.880 -11.429 1.00 39.14 121 LEU A CA 1
ATOM 519 C C . LEU A 1 79 ? -3.502 -56.612 -10.589 1.00 35.39 121 LEU A C 1
ATOM 520 O O . LEU A 1 79 ? -3.958 -56.551 -9.459 1.00 30.18 121 LEU A O 1
ATOM 525 N N . LEU A 1 80 ? -3.021 -55.532 -11.191 1.00 36.44 122 LEU A N 1
ATOM 526 C CA . LEU A 1 80 ? -2.800 -54.300 -10.453 1.00 33.55 122 LEU A CA 1
ATOM 527 C C . LEU A 1 80 ? -4.095 -53.533 -10.181 1.00 33.33 122 LEU A C 1
ATOM 528 O O . LEU A 1 80 ? -4.287 -52.967 -9.101 1.00 29.88 122 LEU A O 1
ATOM 533 N N . SER A 1 81 ? -4.995 -53.502 -11.165 1.00 33.67 123 SER A N 1
ATOM 534 C CA . SER A 1 81 ? -6.307 -52.867 -10.971 1.00 31.76 123 SER A CA 1
ATOM 535 C C . SER A 1 81 ? -7.192 -53.675 -10.009 1.00 30.46 123 SER A C 1
ATOM 536 O O . SER A 1 81 ? -7.936 -53.126 -9.204 1.00 28.61 123 SER A O 1
ATOM 539 N N . ALA A 1 82 ? -7.079 -54.992 -10.076 1.00 30.75 124 ALA A N 1
ATOM 540 C CA . ALA A 1 82 ? -7.865 -55.851 -9.206 1.00 35.54 124 ALA A CA 1
ATOM 541 C C . ALA A 1 82 ? -7.404 -55.716 -7.747 1.00 34.79 124 ALA A C 1
ATOM 542 O O . ALA A 1 82 ? -8.195 -55.484 -6.840 1.00 34.76 124 ALA A O 1
ATOM 544 N N . ALA A 1 83 ? -6.098 -55.728 -7.541 1.00 32.62 125 ALA A N 1
ATOM 545 C CA . ALA A 1 83 ? -5.569 -55.586 -6.208 1.00 32.54 125 ALA A CA 1
ATOM 546 C C . ALA A 1 83 ? -5.963 -54.208 -5.677 1.00 35.05 125 ALA A C 1
ATOM 547 O O . ALA A 1 83 ? -6.335 -54.065 -4.514 1.00 33.46 125 ALA A O 1
ATOM 549 N N . SER A 1 84 ? -5.846 -53.188 -6.520 1.00 32.07 126 SER A N 1
ATOM 550 C CA . SER A 1 84 ? -6.142 -51.821 -6.091 1.00 31.92 126 SER A CA 1
ATOM 551 C C . SER A 1 84 ? -7.594 -51.626 -5.650 1.00 31.38 126 SER A C 1
ATOM 552 O O . SER A 1 84 ? -7.866 -50.936 -4.662 1.00 32.59 126 SER A O 1
ATOM 555 N N . SER A 1 85 ? -8.544 -52.159 -6.410 1.00 31.75 127 SER A N 1
ATOM 556 C CA . SER A 1 85 ? -9.940 -52.035 -5.983 1.00 33.32 127 SER A CA 1
ATOM 557 C C . SER A 1 85 ? -10.214 -52.908 -4.757 1.00 30.14 127 SER A C 1
ATOM 558 O O . SER A 1 85 ? -10.848 -52.458 -3.815 1.00 29.70 127 SER A O 1
ATOM 561 N N . GLU A 1 86 ? -9.609 -54.085 -4.679 1.00 30.39 128 GLU A N 1
ATOM 562 C CA . GLU A 1 86 ? -9.851 -54.975 -3.526 1.00 29.35 128 GLU A CA 1
ATOM 563 C C . GLU A 1 86 ? -9.371 -54.288 -2.244 1.00 30.25 128 GLU A C 1
ATOM 564 O O . GLU A 1 86 ? -9.958 -54.445 -1.163 1.00 25.83 128 GLU A O 1
ATOM 570 N N . GLU A 1 87 ? -8.249 -53.580 -2.370 1.00 29.34 129 GLU A N 1
ATOM 571 C CA . GLU A 1 87 ? -7.622 -52.980 -1.211 1.00 28.11 129 GLU A CA 1
ATOM 572 C C . GLU A 1 87 ? -8.075 -51.532 -1.044 1.00 27.12 129 GLU A C 1
ATOM 573 O O . GLU A 1 87 ? -7.530 -50.810 -0.218 1.00 29.86 129 GLU A O 1
ATOM 579 N N . ASP A 1 88 ? -9.090 -51.129 -1.802 1.00 31.24 130 ASP A N 1
ATOM 580 C CA . ASP A 1 88 ? -9.685 -49.799 -1.676 1.00 35.95 130 ASP A CA 1
ATOM 581 C C . ASP A 1 88 ? -8.661 -48.665 -1.880 1.00 35.10 130 ASP A C 1
ATOM 582 O O . ASP A 1 88 ? -8.674 -47.672 -1.160 1.00 37.18 130 ASP A O 1
ATOM 587 N N . PHE A 1 89 ? -7.701 -48.848 -2.779 1.00 31.67 131 PHE A N 1
ATOM 588 C CA . PHE A 1 89 ? -6.706 -47.799 -3.062 1.00 31.73 131 PHE A CA 1
ATOM 589 C C . PHE A 1 89 ? -7.272 -46.919 -4.167 1.00 32.16 131 PHE A C 1
ATOM 590 O O . PHE A 1 89 ? -7.619 -47.422 -5.230 1.00 36.00 131 PHE A O 1
ATOM 598 N N . SER A 1 90 ? -7.446 -45.633 -3.892 1.00 30.22 132 SER A N 1
ATOM 599 C CA . SER A 1 90 ? -7.939 -44.681 -4.894 1.00 34.32 132 SER A CA 1
ATOM 600 C C . SER A 1 90 ? -7.010 -43.467 -4.973 1.00 38.68 132 SER A C 1
ATOM 601 O O . SER A 1 90 ? -7.375 -42.425 -5.517 1.00 40.57 132 SER A O 1
ATOM 604 N N . GLY A 1 91 ? -5.791 -43.609 -4.455 1.00 41.19 133 GLY A N 1
ATOM 605 C CA . GLY A 1 91 ? -4.774 -42.568 -4.602 1.00 38.02 133 GLY A CA 1
ATOM 606 C C . GLY A 1 91 ? -4.838 -41.482 -3.549 1.00 36.91 133 GLY A C 1
ATOM 607 O O . GLY A 1 91 ? -4.208 -40.440 -3.705 1.00 34.91 133 GLY A O 1
ATOM 608 N N . LYS A 1 92 ? -5.559 -41.731 -2.461 1.00 40.39 134 LYS A N 1
ATOM 609 C CA . LYS A 1 92 ? -5.617 -40.767 -1.359 1.00 43.74 134 LYS A CA 1
ATOM 610 C C . LYS A 1 92 ? -4.282 -40.686 -0.636 1.00 43.25 134 LYS A C 1
ATOM 611 O O . LYS A 1 92 ? -3.513 -41.651 -0.617 1.00 39.48 134 LYS A O 1
ATOM 617 N N . SER A 1 93 ? -4.033 -39.540 -0.012 1.00 44.70 135 SER A N 1
ATOM 618 C CA . SER A 1 93 ? -2.771 -39.262 0.651 1.00 43.71 135 SER A CA 1
ATOM 619 C C . SER A 1 93 ? -2.511 -40.247 1.786 1.00 40.33 135 SER A C 1
ATOM 620 O O . SER A 1 93 ? -3.445 -40.643 2.463 1.00 40.06 135 SER A O 1
ATOM 623 N N . GLY A 1 94 ? -1.332 -40.866 1.791 1.00 44.84 136 GLY A N 1
ATOM 624 C CA . GLY A 1 94 ? -1.017 -41.949 2.737 1.00 46.87 136 GLY A CA 1
ATOM 625 C C . GLY A 1 94 ? -1.379 -43.374 2.301 1.00 43.74 136 GLY A C 1
ATOM 626 O O . GLY A 1 94 ? -1.037 -44.353 2.960 1.00 38.24 136 GLY A O 1
ATOM 627 N N . GLN A 1 95 ? -2.178 -43.531 1.256 1.00 36.97 137 GLN A N 1
ATOM 628 C CA . GLN A 1 95 ? -2.597 -44.868 0.858 1.00 32.54 137 GLN A CA 1
ATOM 629 C C . GLN A 1 95 ? -1.446 -45.491 0.091 1.00 31.82 137 GLN A C 1
ATOM 630 O O . GLN A 1 95 ? -0.689 -44.810 -0.590 1.00 30.96 137 GLN A O 1
ATOM 636 N N . SER A 1 96 ? -1.403 -46.812 0.071 1.00 31.03 138 SER A N 1
ATOM 637 C CA . SER A 1 96 ? -0.476 -47.509 -0.802 1.00 30.13 138 SER A CA 1
ATOM 638 C C . SER A 1 96 ? -0.952 -48.916 -1.099 1.00 30.89 138 SER A C 1
ATOM 639 O O . SER A 1 96 ? -1.769 -49.478 -0.356 1.00 28.67 138 SER A O 1
ATOM 642 N N A VAL A 1 97 ? -0.526 -49.420 -2.255 0.59 29.13 139 VAL A N 1
ATOM 643 N N B VAL A 1 97 ? -0.536 -49.444 -2.243 0.41 29.27 139 VAL A N 1
ATOM 644 C CA A VAL A 1 97 ? -0.696 -50.824 -2.627 0.59 31.36 139 VAL A CA 1
ATOM 645 C CA B VAL A 1 97 ? -0.733 -50.868 -2.510 0.41 30.48 139 VAL A CA 1
ATOM 646 C C A VAL A 1 97 ? 0.674 -51.370 -2.997 0.59 29.41 139 VAL A C 1
ATOM 647 C C B VAL A 1 97 ? 0.574 -51.434 -3.037 0.41 29.46 139 VAL A C 1
ATOM 648 O O A VAL A 1 97 ? 1.455 -50.650 -3.622 0.59 26.68 139 VAL A O 1
ATOM 649 O O B VAL A 1 97 ? 1.330 -50.710 -3.685 0.41 27.35 139 VAL A O 1
ATOM 656 N N A ASN A 1 98 ? 0.956 -52.607 -2.587 0.59 28.97 140 ASN A N 1
ATOM 657 N N B ASN A 1 98 ? 0.917 -52.622 -2.546 0.41 29.77 140 ASN A N 1
ATOM 658 C CA A ASN A 1 98 ? 2.244 -53.256 -2.820 0.59 33.26 140 ASN A CA 1
ATOM 659 C CA B ASN A 1 98 ? 2.199 -53.260 -2.822 0.41 33.06 140 ASN A CA 1
ATOM 660 C C A ASN A 1 98 ? 1.965 -54.585 -3.508 0.59 36.45 140 ASN A C 1
ATOM 661 C C B ASN A 1 98 ? 1.917 -54.573 -3.530 0.41 35.55 140 ASN A C 1
ATOM 662 O O A ASN A 1 98 ? 1.278 -55.449 -2.953 0.59 38.47 140 ASN A O 1
ATOM 663 O O B ASN A 1 98 ? 1.250 -55.445 -2.967 0.41 36.92 140 ASN A O 1
ATOM 672 N N . LEU A 1 99 ? 2.464 -54.733 -4.731 1.00 33.98 141 LEU A N 1
ATOM 673 C CA . LEU A 1 99 ? 2.240 -55.936 -5.506 1.00 30.98 141 LEU A CA 1
ATOM 674 C C . LEU A 1 99 ? 3.540 -56.577 -5.983 1.00 33.01 141 LEU A C 1
ATOM 675 O O . LEU A 1 99 ? 4.298 -55.982 -6.748 1.00 31.69 141 LEU A O 1
ATOM 680 N N . ARG A 1 100 ? 3.788 -57.796 -5.511 1.00 31.39 142 ARG A N 1
ATOM 681 C CA . ARG A 1 100 ? 4.927 -58.620 -5.923 1.00 29.77 142 ARG A CA 1
ATOM 682 C C . ARG A 1 100 ? 4.511 -59.634 -6.973 1.00 30.63 142 ARG A C 1
ATOM 683 O O . ARG A 1 100 ? 3.487 -60.298 -6.820 1.00 33.61 142 ARG A O 1
ATOM 691 N N . PHE A 1 101 ? 5.207 -59.642 -8.099 1.00 31.69 143 PHE A N 1
ATOM 692 C CA . PHE A 1 101 ? 4.787 -60.420 -9.270 1.00 34.27 143 PHE A CA 1
ATOM 693 C C . PHE A 1 101 ? 6.043 -60.989 -9.929 1.00 34.67 143 PHE A C 1
ATOM 694 O O . PHE A 1 101 ? 7.146 -60.696 -9.472 1.00 32.86 143 PHE A O 1
ATOM 702 N N . PRO A 1 102 ? 5.890 -61.886 -10.917 1.00 36.64 144 PRO A N 1
ATOM 703 C CA . PRO A 1 102 ? 7.119 -62.557 -11.364 1.00 39.52 144 PRO A CA 1
ATOM 704 C C . PRO A 1 102 ? 7.972 -61.593 -12.174 1.00 36.01 144 PRO A C 1
ATOM 705 O O . PRO A 1 102 ? 7.472 -60.963 -13.095 1.00 39.34 144 PRO A O 1
ATOM 709 N N . GLY A 1 103 ? 9.194 -61.372 -11.721 1.00 37.52 145 GLY A N 1
ATOM 710 C CA . GLY A 1 103 ? 10.084 -60.407 -12.343 1.00 46.73 145 GLY A CA 1
ATOM 711 C C . GLY A 1 103 ? 10.168 -59.050 -11.665 1.00 49.97 145 GLY A C 1
ATOM 712 O O . GLY A 1 103 ? 10.987 -58.217 -12.050 1.00 60.06 145 GLY A O 1
ATOM 713 N N . GLY A 1 104 ? 9.337 -58.794 -10.662 1.00 42.67 146 GLY A N 1
ATOM 714 C CA . GLY A 1 104 ? 9.455 -57.521 -9.972 1.00 41.29 146 GLY A CA 1
ATOM 715 C C . GLY A 1 104 ? 8.407 -57.196 -8.927 1.00 40.99 146 GLY A C 1
ATOM 716 O O . GLY A 1 104 ? 7.647 -58.060 -8.473 1.00 34.06 146 GLY A O 1
ATOM 717 N N . ARG A 1 105 ? 8.411 -55.929 -8.513 1.00 35.52 147 ARG A N 1
ATOM 718 C CA . ARG A 1 105 ? 7.510 -55.463 -7.473 1.00 33.40 147 ARG A CA 1
ATOM 719 C C . ARG A 1 105 ? 7.101 -54.034 -7.800 1.00 27.21 147 ARG A C 1
ATOM 720 O O . ARG A 1 105 ? 7.952 -53.196 -8.086 1.00 25.98 147 ARG A O 1
ATOM 728 N N . ILE A 1 106 ? 5.816 -53.747 -7.664 1.00 26.26 148 ILE A N 1
ATOM 729 C CA . ILE A 1 106 ? 5.323 -52.399 -7.820 1.00 28.79 148 ILE A CA 1
ATOM 730 C C . ILE A 1 106 ? 4.654 -51.919 -6.542 1.00 28.46 148 ILE A C 1
ATOM 731 O O . ILE A 1 106 ? 3.918 -52.665 -5.903 1.00 30.23 148 ILE A O 1
ATOM 736 N N A THR A 1 107 ? 4.909 -50.672 -6.156 0.56 26.18 149 THR A N 1
ATOM 737 N N B THR A 1 107 ? 4.892 -50.662 -6.190 0.44 26.86 149 THR A N 1
ATOM 738 C CA A THR A 1 107 ? 4.067 -50.022 -5.155 0.56 27.17 149 THR A CA 1
ATOM 739 C CA B THR A 1 107 ? 4.094 -50.006 -5.170 0.44 27.91 149 THR A CA 1
ATOM 740 C C A THR A 1 107 ? 3.475 -48.725 -5.694 0.56 27.19 149 THR A C 1
ATOM 741 C C B THR A 1 107 ? 3.473 -48.730 -5.715 0.44 27.46 149 THR A C 1
ATOM 742 O O A THR A 1 107 ? 4.194 -47.881 -6.235 0.56 26.37 149 THR A O 1
ATOM 743 O O B THR A 1 107 ? 4.195 -47.875 -6.228 0.44 26.68 149 THR A O 1
ATOM 750 N N . LEU A 1 108 ? 2.153 -48.604 -5.583 1.00 26.57 150 LEU A N 1
ATOM 751 C CA . LEU A 1 108 ? 1.470 -47.348 -5.877 1.00 25.76 150 LEU A CA 1
ATOM 752 C C . LEU A 1 108 ? 1.324 -46.563 -4.591 1.00 23.26 150 LEU A C 1
ATOM 753 O O . LEU A 1 108 ? 0.959 -47.114 -3.563 1.00 24.65 150 LEU A O 1
ATOM 758 N N . VAL A 1 109 ? 1.649 -45.280 -4.640 1.00 22.89 151 VAL A N 1
ATOM 759 C CA . VAL A 1 109 ? 1.628 -44.420 -3.466 1.00 23.78 151 VAL A CA 1
ATOM 760 C C . VAL A 1 109 ? 0.693 -43.259 -3.719 1.00 25.86 151 VAL A C 1
ATOM 761 O O . VAL A 1 109 ? 0.847 -42.537 -4.711 1.00 25.46 151 VAL A O 1
ATOM 765 N N . GLY A 1 110 ? -0.262 -43.068 -2.816 1.00 26.46 152 GLY A N 1
ATOM 766 C CA . GLY A 1 110 ? -1.288 -42.048 -2.997 1.00 28.87 152 GLY A CA 1
ATOM 767 C C . GLY A 1 110 ? -0.737 -40.671 -2.726 1.00 29.87 152 GLY A C 1
ATOM 768 O O . GLY A 1 110 ? -0.073 -40.467 -1.727 1.00 27.62 152 GLY A O 1
ATOM 769 N N . LEU A 1 111 ? -0.967 -39.733 -3.642 1.00 33.94 153 LEU A N 1
ATOM 770 C CA . LEU A 1 111 ? -0.559 -38.346 -3.431 1.00 34.25 153 LEU A CA 1
ATOM 771 C C . LEU A 1 111 ? -1.716 -37.430 -3.005 1.00 38.12 153 LEU A C 1
ATOM 772 O O . LEU A 1 111 ? -1.525 -36.228 -2.815 1.00 40.03 153 LEU A O 1
ATOM 777 N N . GLY A 1 112 ? -2.934 -37.965 -3.002 1.00 40.16 154 GLY A N 1
ATOM 778 C CA . GLY A 1 112 ? -4.121 -37.192 -2.682 1.00 39.65 154 GLY A CA 1
ATOM 779 C C . GLY A 1 112 ? -4.540 -36.287 -3.825 1.00 42.08 154 GLY A C 1
ATOM 780 O O . GLY A 1 112 ? -4.269 -36.579 -4.987 1.00 38.16 154 GLY A O 1
ATOM 781 N N . SER A 1 113 ? -5.185 -35.174 -3.491 1.00 44.27 155 SER A N 1
ATOM 782 C CA . SER A 1 113 ? -5.463 -34.127 -4.470 1.00 54.05 155 SER A CA 1
ATOM 783 C C . SER A 1 113 ? -4.957 -32.784 -3.933 1.00 62.70 155 SER A C 1
ATOM 784 O O . SER A 1 113 ? -5.022 -32.486 -2.734 1.00 59.64 155 SER A O 1
ATOM 787 N N . SER A 1 114 ? -4.348 -32.003 -4.811 1.00 74.02 156 SER A N 1
ATOM 788 C CA . SER A 1 114 ? -3.899 -30.668 -4.436 1.00 86.47 156 SER A CA 1
ATOM 789 C C . SER A 1 114 ? -2.903 -30.745 -3.286 1.00 89.11 156 SER A C 1
ATOM 790 O O . SER A 1 114 ? -2.984 -29.969 -2.335 1.00 86.01 156 SER A O 1
ATOM 793 N N . ALA A 1 115 ? -1.943 -31.656 -3.377 1.00 87.34 157 ALA A N 1
ATOM 794 C CA . ALA A 1 115 ? -0.855 -31.631 -2.414 1.00 83.99 157 ALA A CA 1
ATOM 795 C C . ALA A 1 115 ? 0.363 -30.793 -2.850 1.00 71.93 157 ALA A C 1
ATOM 796 O O . ALA A 1 115 ? 0.816 -30.784 -4.004 1.00 61.76 157 ALA A O 1
ATOM 798 N N . SER A 1 116 ? 0.859 -30.027 -1.885 1.00 65.35 158 SER A N 1
ATOM 799 C CA . SER A 1 116 ? 1.904 -29.055 -2.146 1.00 64.22 158 SER A CA 1
ATOM 800 C C . SER A 1 116 ? 3.251 -29.753 -2.307 1.00 60.73 158 SER A C 1
ATOM 801 O O . SER A 1 116 ? 3.585 -30.660 -1.543 1.00 58.77 158 SER A O 1
ATOM 804 N N . SER A 1 117 ? 4.043 -29.267 -3.254 1.00 47.89 159 SER A N 1
ATOM 805 C CA . SER A 1 117 ? 5.461 -29.547 -3.264 1.00 49.21 159 SER A CA 1
ATOM 806 C C . SER A 1 117 ? 6.297 -28.548 -2.426 1.00 45.85 159 SER A C 1
ATOM 807 O O . SER A 1 117 ? 5.991 -27.354 -2.351 1.00 41.84 159 SER A O 1
ATOM 810 N N . PRO A 1 118 ? 7.398 -29.024 -1.823 1.00 34.05 160 PRO A N 1
ATOM 811 C CA . PRO A 1 118 ? 7.987 -30.335 -2.078 1.00 32.82 160 PRO A CA 1
ATOM 812 C C . PRO A 1 118 ? 7.397 -31.463 -1.240 1.00 30.05 160 PRO A C 1
ATOM 813 O O . PRO A 1 118 ? 7.851 -32.607 -1.345 1.00 27.63 160 PRO A O 1
ATOM 817 N N . THR A 1 119 ? 6.521 -31.116 -0.307 1.00 28.11 161 THR A N 1
ATOM 818 C CA . THR A 1 119 ? 6.179 -32.060 0.758 1.00 30.57 161 THR A CA 1
ATOM 819 C C . THR A 1 119 ? 5.592 -33.365 0.211 1.00 25.44 161 THR A C 1
ATOM 820 O O . THR A 1 119 ? 5.970 -34.455 0.656 1.00 21.50 161 THR A O 1
ATOM 824 N N . SER A 1 120 ? 4.779 -33.260 -0.839 1.00 24.71 162 SER A N 1
ATOM 825 C CA . SER A 1 120 ? 4.151 -34.429 -1.440 1.00 28.29 162 SER A CA 1
ATOM 826 C C . SER A 1 120 ? 5.220 -35.357 -1.979 1.00 29.50 162 SER A C 1
ATOM 827 O O . SER A 1 120 ? 5.062 -36.573 -1.913 1.00 27.38 162 SER A O 1
ATOM 830 N N . TYR A 1 121 ? 6.243 -34.768 -2.595 1.00 27.35 163 TYR A N 1
ATOM 831 C CA . TYR A 1 121 ? 7.273 -35.568 -3.248 1.00 25.53 163 TYR A CA 1
ATOM 832 C C . TYR A 1 121 ? 8.309 -36.091 -2.253 1.00 25.15 163 TYR A C 1
ATOM 833 O O . TYR A 1 121 ? 8.709 -37.259 -2.368 1.00 22.91 163 TYR A O 1
ATOM 842 N N . HIS A 1 122 ? 8.553 -35.331 -1.178 1.00 22.09 164 HIS A N 1
ATOM 843 C CA . HIS A 1 122 ? 9.223 -35.886 -0.006 1.00 22.89 164 HIS A CA 1
ATOM 844 C C . HIS A 1 122 ? 8.514 -37.131 0.518 1.00 23.30 164 HIS A C 1
ATOM 845 O O . HIS A 1 122 ? 9.158 -38.153 0.766 1.00 22.08 164 HIS A O 1
ATOM 852 N N . SER A 1 123 ? 7.199 -37.053 0.689 1.00 23.78 165 SER A N 1
ATOM 853 C CA . SER A 1 123 ? 6.438 -38.206 1.178 1.00 26.57 165 SER A CA 1
ATOM 854 C C . SER A 1 123 ? 6.555 -39.393 0.228 1.00 25.29 165 SER A C 1
ATOM 855 O O . SER A 1 123 ? 6.578 -40.541 0.667 1.00 24.91 165 SER A O 1
ATOM 858 N N . LEU A 1 124 ? 6.407 -39.109 -1.064 1.00 25.44 166 LEU A N 1
ATOM 859 C CA . LEU A 1 124 ? 6.512 -40.147 -2.075 1.00 23.55 166 LEU A CA 1
ATOM 860 C C . LEU A 1 124 ? 7.840 -40.860 -1.892 1.00 22.71 166 LEU A C 1
ATOM 861 O O . LEU A 1 124 ? 7.888 -42.082 -1.827 1.00 24.56 166 LEU A O 1
ATOM 866 N N . GLY A 1 125 ? 8.923 -40.110 -1.792 1.00 22.37 167 GLY A N 1
ATOM 867 C CA . GLY A 1 125 ? 10.228 -40.712 -1.578 1.00 23.63 167 GLY A CA 1
ATOM 868 C C . GLY A 1 125 ? 10.280 -41.543 -0.300 1.00 30.16 167 GLY A C 1
ATOM 869 O O . GLY A 1 125 ? 10.930 -42.604 -0.296 1.00 22.04 167 GLY A O 1
ATOM 870 N N A GLN A 1 126 ? 9.779 -40.979 0.804 0.42 27.82 168 GLN A N 1
ATOM 871 N N B GLN A 1 126 ? 9.790 -40.974 0.811 0.58 27.90 168 GLN A N 1
ATOM 872 C CA A GLN A 1 126 ? 9.734 -41.695 2.067 0.42 26.48 168 GLN A CA 1
ATOM 873 C CA B GLN A 1 126 ? 9.741 -41.688 2.074 0.58 26.57 168 GLN A CA 1
ATOM 874 C C A GLN A 1 126 ? 8.993 -43.014 1.888 0.42 24.03 168 GLN A C 1
ATOM 875 C C B GLN A 1 126 ? 8.989 -43.005 1.896 0.58 23.90 168 GLN A C 1
ATOM 876 O O A GLN A 1 126 ? 9.391 -44.032 2.448 0.42 21.88 168 GLN A O 1
ATOM 877 O O B GLN A 1 126 ? 9.391 -44.026 2.447 0.58 21.19 168 GLN A O 1
ATOM 888 N N . ALA A 1 127 ? 7.864 -42.982 1.184 1.00 23.03 169 ALA A N 1
ATOM 889 C CA . ALA A 1 127 ? 7.062 -44.206 1.022 1.00 23.73 169 ALA A CA 1
ATOM 890 C C . ALA A 1 127 ? 7.851 -45.225 0.200 1.00 24.22 169 ALA A C 1
ATOM 891 O O . ALA A 1 127 ? 7.747 -46.423 0.431 1.00 25.08 169 ALA A O 1
ATOM 893 N N . ALA A 1 128 ? 8.599 -44.754 -0.798 1.00 21.55 170 ALA A N 1
ATOM 894 C CA . ALA A 1 128 ? 9.416 -45.646 -1.610 1.00 22.10 170 ALA A CA 1
ATOM 895 C C . ALA A 1 128 ? 10.536 -46.268 -0.788 1.00 22.18 170 ALA A C 1
ATOM 896 O O . ALA A 1 128 ? 10.779 -47.470 -0.890 1.00 23.71 170 ALA A O 1
ATOM 898 N N . ALA A 1 129 ? 11.124 -45.498 0.121 1.00 21.92 171 ALA A N 1
ATOM 899 C CA . ALA A 1 129 ? 12.157 -46.027 1.013 1.00 22.34 171 ALA A CA 1
ATOM 900 C C . ALA A 1 129 ? 11.613 -47.076 1.975 1.00 22.22 171 ALA A C 1
ATOM 901 O O . ALA A 1 129 ? 12.260 -48.083 2.258 1.00 21.44 171 ALA A O 1
ATOM 903 N N . ALA A 1 130 ? 10.411 -46.825 2.474 1.00 23.17 172 ALA A N 1
ATOM 904 C CA . ALA A 1 130 ? 9.772 -47.754 3.395 1.00 25.59 172 ALA A CA 1
ATOM 905 C C . ALA A 1 130 ? 9.450 -49.070 2.686 1.00 26.39 172 ALA A C 1
ATOM 906 O O . ALA A 1 130 ? 9.589 -50.134 3.270 1.00 25.29 172 ALA A O 1
ATOM 908 N N . ALA A 1 131 ? 8.954 -48.997 1.453 1.00 25.22 173 ALA A N 1
ATOM 909 C CA . ALA A 1 131 ? 8.594 -50.204 0.730 1.00 23.64 173 ALA A CA 1
ATOM 910 C C . ALA A 1 131 ? 9.897 -50.945 0.361 1.00 25.91 173 ALA A C 1
ATOM 911 O O . ALA A 1 131 ? 9.951 -52.164 0.382 1.00 28.50 173 ALA A O 1
ATOM 913 N N . ALA A 1 132 ? 10.991 -50.225 0.158 1.00 24.44 174 ALA A N 1
ATOM 914 C CA . ALA A 1 132 ? 12.259 -50.880 -0.146 1.00 27.23 174 ALA A CA 1
ATOM 915 C C . ALA A 1 132 ? 12.787 -51.651 1.062 1.00 27.29 174 ALA A C 1
ATOM 916 O O . ALA A 1 132 ? 13.306 -52.779 0.973 1.00 26.36 174 ALA A O 1
ATOM 918 N N . LYS A 1 133 ? 12.657 -51.013 2.214 1.00 26.32 175 LYS A N 1
ATOM 919 C CA . LYS A 1 133 ? 13.113 -51.604 3.446 1.00 26.81 175 LYS A CA 1
ATOM 920 C C . LYS A 1 133 ? 12.297 -52.855 3.699 1.00 26.08 175 LYS A C 1
ATOM 921 O O . LYS A 1 133 ? 12.848 -53.883 4.041 1.00 27.42 175 LYS A O 1
ATOM 927 N N A SER A 1 134 ? 10.986 -52.790 3.494 0.51 24.71 176 SER A N 1
ATOM 928 N N B SER A 1 134 ? 10.992 -52.779 3.469 0.49 25.69 176 SER A N 1
ATOM 929 C CA A SER A 1 134 ? 10.132 -53.914 3.843 0.51 26.20 176 SER A CA 1
ATOM 930 C CA B SER A 1 134 ? 10.089 -53.863 3.787 0.49 28.08 176 SER A CA 1
ATOM 931 C C A SER A 1 134 ? 10.226 -55.067 2.840 0.51 26.61 176 SER A C 1
ATOM 932 C C B SER A 1 134 ? 10.240 -55.059 2.849 0.49 27.60 176 SER A C 1
ATOM 933 O O A SER A 1 134 ? 9.772 -56.165 3.140 0.51 29.33 176 SER A O 1
ATOM 934 O O B SER A 1 134 ? 9.809 -56.158 3.181 0.49 30.28 176 SER A O 1
ATOM 939 N N . SER A 1 135 ? 10.903 -54.870 1.715 1.00 25.78 177 SER A N 1
ATOM 940 C CA . SER A 1 135 ? 11.152 -55.981 0.779 1.00 26.67 177 SER A CA 1
ATOM 941 C C . SER A 1 135 ? 12.636 -56.207 0.498 1.00 24.77 177 SER A C 1
ATOM 942 O O . SER A 1 135 ? 12.997 -56.901 -0.452 1.00 24.03 177 SER A O 1
ATOM 945 N N . GLN A 1 136 ? 13.500 -55.598 1.304 1.00 25.47 178 GLN A N 1
ATOM 946 C CA . GLN A 1 136 ? 14.945 -55.745 1.137 1.00 27.91 178 GLN A CA 1
ATOM 947 C C . GLN A 1 136 ? 15.404 -55.388 -0.252 1.00 27.12 178 GLN A C 1
ATOM 948 O O . GLN A 1 136 ? 16.351 -55.950 -0.772 1.00 28.12 178 GLN A O 1
ATOM 954 N N . ALA A 1 137 ? 14.764 -54.393 -0.844 1.00 28.12 179 ALA A N 1
ATOM 955 C CA . ALA A 1 137 ? 15.155 -53.978 -2.176 1.00 29.91 179 ALA A CA 1
ATOM 956 C C . ALA A 1 137 ? 16.546 -53.312 -2.202 1.00 30.64 179 ALA A C 1
ATOM 957 O O . ALA A 1 137 ? 16.907 -52.582 -1.275 1.00 30.25 179 ALA A O 1
ATOM 959 N N . ARG A 1 138 ? 17.294 -53.560 -3.280 1.00 33.09 180 ARG A N 1
ATOM 960 C CA . ARG A 1 138 ? 18.609 -52.967 -3.525 1.00 35.97 180 ARG A CA 1
ATOM 961 C C . ARG A 1 138 ? 18.519 -51.856 -4.574 1.00 32.38 180 ARG A C 1
ATOM 962 O O . ARG A 1 138 ? 19.195 -50.820 -4.454 1.00 30.31 180 ARG A O 1
ATOM 965 N N . ASN A 1 139 ? 17.791 -52.121 -5.654 1.00 28.20 181 ASN A N 1
ATOM 966 C CA . ASN A 1 139 ? 17.724 -51.202 -6.782 1.00 27.84 181 ASN A CA 1
ATOM 967 C C . ASN A 1 139 ? 16.285 -50.824 -7.039 1.00 27.12 181 ASN A C 1
ATOM 968 O O . ASN A 1 139 ? 15.445 -51.682 -7.313 1.00 29.46 181 ASN A O 1
ATOM 973 N N . ILE A 1 140 ? 15.967 -49.564 -6.796 1.00 25.58 182 ILE A N 1
ATOM 974 C CA . ILE A 1 140 ? 14.595 -49.142 -6.945 1.00 25.11 182 ILE A CA 1
ATOM 975 C C . ILE A 1 140 ? 14.470 -48.011 -7.934 1.00 25.31 182 ILE A C 1
ATOM 976 O O . ILE A 1 140 ? 15.458 -47.365 -8.289 1.00 25.98 182 ILE A O 1
ATOM 981 N N . ALA A 1 141 ? 13.224 -47.732 -8.303 1.00 25.96 183 ALA A N 1
ATOM 982 C CA . ALA A 1 141 ? 12.930 -46.613 -9.182 1.00 26.51 183 ALA A CA 1
ATOM 983 C C . ALA A 1 141 ? 11.692 -45.927 -8.653 1.00 24.73 183 ALA A C 1
ATOM 984 O O . ALA A 1 141 ? 10.788 -46.575 -8.144 1.00 24.00 183 ALA A O 1
ATOM 986 N N . VAL A 1 142 ? 11.578 -44.657 -8.978 1.00 22.99 184 VAL A N 1
ATOM 987 C CA . VAL A 1 142 ? 10.392 -43.897 -8.668 1.00 23.81 184 VAL A CA 1
ATOM 988 C C . VAL A 1 142 ? 10.015 -43.097 -9.887 1.00 24.92 184 VAL A C 1
ATOM 989 O O . VAL A 1 142 ? 10.870 -42.456 -10.514 1.00 25.61 184 VAL A O 1
ATOM 993 N N . ALA A 1 143 ? 8.709 -43.003 -10.076 1.00 26.46 185 ALA A N 1
ATOM 994 C CA . ALA A 1 143 ? 8.120 -42.169 -11.116 1.00 28.72 185 ALA A CA 1
ATOM 995 C C . ALA A 1 143 ? 6.762 -41.605 -10.684 1.00 26.19 185 ALA A C 1
ATOM 996 O O . ALA A 1 143 ? 6.120 -42.146 -9.782 1.00 26.66 185 ALA A O 1
ATOM 998 N N . LEU A 1 144 ? 6.298 -40.564 -11.364 1.00 25.92 186 LEU A N 1
ATOM 999 C CA . LEU A 1 144 ? 4.922 -40.070 -11.220 1.00 29.15 186 LEU A CA 1
ATOM 1000 C C . LEU A 1 144 ? 4.016 -40.694 -12.258 1.00 30.88 186 LEU A C 1
ATOM 1001 O O . LEU A 1 144 ? 4.425 -40.903 -13.391 1.00 35.96 186 LEU A O 1
ATOM 1006 N N . ALA A 1 145 ? 2.779 -40.992 -11.889 1.00 33.98 187 ALA A N 1
ATOM 1007 C CA . ALA A 1 145 ? 1.849 -41.560 -12.849 1.00 36.44 187 ALA A CA 1
ATOM 1008 C C . ALA A 1 145 ? 1.540 -40.534 -13.923 1.00 41.20 187 ALA A C 1
ATOM 1009 O O . ALA A 1 145 ? 1.236 -40.907 -15.057 1.00 43.19 187 ALA A O 1
ATOM 1011 N N A SER A 1 146 ? 1.596 -39.252 -13.580 0.50 39.99 188 SER A N 1
ATOM 1012 N N B SER A 1 146 ? 1.607 -39.255 -13.565 0.50 40.66 188 SER A N 1
ATOM 1013 C CA A SER A 1 146 ? 1.416 -38.228 -14.599 0.50 41.08 188 SER A CA 1
ATOM 1014 C CA B SER A 1 146 ? 1.410 -38.205 -14.549 0.50 42.96 188 SER A CA 1
ATOM 1015 C C A SER A 1 146 ? 2.313 -37.013 -14.389 0.50 41.21 188 SER A C 1
ATOM 1016 C C B SER A 1 146 ? 2.354 -37.025 -14.369 0.50 42.00 188 SER A C 1
ATOM 1017 O O A SER A 1 146 ? 2.453 -36.487 -13.284 0.50 40.15 188 SER A O 1
ATOM 1018 O O B SER A 1 146 ? 2.465 -36.464 -13.280 0.50 40.88 188 SER A O 1
ATOM 1023 N N . THR A 1 147 ? 2.947 -36.615 -15.488 1.00 42.50 189 THR A N 1
ATOM 1024 C CA . THR A 1 147 ? 3.715 -35.374 -15.583 1.00 46.95 189 THR A CA 1
ATOM 1025 C C . THR A 1 147 ? 3.127 -34.353 -16.571 1.00 55.86 189 THR A C 1
ATOM 1026 O O . THR A 1 147 ? 3.783 -33.356 -16.877 1.00 50.82 189 THR A O 1
ATOM 1030 N N . ASP A 1 148 ? 1.883 -34.533 -17.020 1.00 64.31 190 ASP A N 1
ATOM 1031 C CA . ASP A 1 148 ? 1.269 -33.573 -17.950 1.00 69.43 190 ASP A CA 1
ATOM 1032 C C . ASP A 1 148 ? 1.112 -32.157 -17.394 1.00 59.06 190 ASP A C 1
ATOM 1033 O O . ASP A 1 148 ? 0.750 -31.956 -16.227 1.00 51.41 190 ASP A O 1
ATOM 1038 N N . GLY A 1 149 ? 1.476 -31.178 -18.223 1.00 51.25 191 GLY A N 1
ATOM 1039 C CA . GLY A 1 149 ? 1.360 -29.782 -17.833 1.00 48.95 191 GLY A CA 1
ATOM 1040 C C . GLY A 1 149 ? 2.463 -29.265 -16.926 1.00 50.35 191 GLY A C 1
ATOM 1041 O O . GLY A 1 149 ? 2.436 -28.093 -16.548 1.00 51.15 191 GLY A O 1
ATOM 1042 N N . LEU A 1 150 ? 3.440 -30.103 -16.581 1.00 52.08 192 LEU A N 1
ATOM 1043 C CA . LEU A 1 150 ? 4.525 -29.692 -15.682 1.00 48.03 192 LEU A CA 1
ATOM 1044 C C . LEU A 1 150 ? 5.700 -29.152 -16.490 1.00 44.06 192 LEU A C 1
ATOM 1045 O O . LEU A 1 150 ? 6.184 -29.829 -17.394 1.00 42.66 192 LEU A O 1
ATOM 1050 N N . SER A 1 151 ? 6.252 -28.014 -16.072 1.00 45.95 193 SER A N 1
ATOM 1051 C CA . SER A 1 151 ? 7.470 -27.521 -16.700 1.00 44.76 193 SER A CA 1
ATOM 1052 C C . SER A 1 151 ? 8.639 -28.446 -16.397 1.00 49.18 193 SER A C 1
ATOM 1053 O O . SER A 1 151 ? 8.579 -29.263 -15.469 1.00 42.50 193 SER A O 1
ATOM 1056 N N . ALA A 1 152 ? 9.708 -28.288 -17.176 1.00 49.29 194 ALA A N 1
ATOM 1057 C CA . ALA A 1 152 ? 10.941 -29.052 -16.988 1.00 51.42 194 ALA A CA 1
ATOM 1058 C C . ALA A 1 152 ? 11.530 -28.754 -15.612 1.00 48.28 194 ALA A C 1
ATOM 1059 O O . ALA A 1 152 ? 12.038 -29.650 -14.930 1.00 38.30 194 ALA A O 1
ATOM 1061 N N . GLU A 1 153 ? 11.289 -27.531 -15.157 1.00 44.72 195 GLU A N 1
ATOM 1062 C CA . GLU A 1 153 ? 11.773 -27.103 -13.866 1.00 48.23 195 GLU A CA 1
ATOM 1063 C C . GLU A 1 153 ? 10.984 -27.643 -12.680 1.00 41.89 195 GLU A C 1
ATOM 1064 O O . GLU A 1 153 ? 11.599 -28.033 -11.679 1.00 36.70 195 GLU A O 1
ATOM 1070 N N A SER A 1 154 ? 9.656 -27.664 -12.765 0.50 39.16 196 SER A N 1
ATOM 1071 N N B SER A 1 154 ? 9.657 -27.671 -12.783 0.50 39.60 196 SER A N 1
ATOM 1072 C CA A SER A 1 154 ? 8.886 -28.302 -11.696 0.50 38.50 196 SER A CA 1
ATOM 1073 C CA B SER A 1 154 ? 8.852 -28.299 -11.734 0.50 39.32 196 SER A CA 1
ATOM 1074 C C A SER A 1 154 ? 9.256 -29.781 -11.592 0.50 33.89 196 SER A C 1
ATOM 1075 C C B SER A 1 154 ? 9.225 -29.777 -11.604 0.50 34.27 196 SER A C 1
ATOM 1076 O O A SER A 1 154 ? 9.254 -30.372 -10.512 0.50 34.63 196 SER A O 1
ATOM 1077 O O B SER A 1 154 ? 9.245 -30.351 -10.514 0.50 34.97 196 SER A O 1
ATOM 1082 N N . LYS A 1 155 ? 9.530 -30.401 -12.731 1.00 31.34 197 LYS A N 1
ATOM 1083 C CA . LYS A 1 155 ? 9.893 -31.797 -12.722 1.00 33.87 197 LYS A CA 1
ATOM 1084 C C . LYS A 1 155 ? 11.237 -32.016 -12.029 1.00 32.57 197 LYS A C 1
ATOM 1085 O O . LYS A 1 155 ? 11.432 -32.995 -11.327 1.00 27.93 197 LYS A O 1
ATOM 1091 N N . ILE A 1 156 ? 12.189 -31.143 -12.325 1.00 33.99 198 ILE A N 1
ATOM 1092 C CA . ILE A 1 156 ? 13.482 -31.170 -11.670 1.00 33.76 198 ILE A CA 1
ATOM 1093 C C . ILE A 1 156 ? 13.279 -31.086 -10.156 1.00 31.65 198 ILE A C 1
ATOM 1094 O O . ILE A 1 156 ? 13.930 -31.827 -9.420 1.00 28.43 198 ILE A O 1
ATOM 1099 N N . ASN A 1 157 ? 12.426 -30.171 -9.709 1.00 29.19 199 ASN A N 1
ATOM 1100 C CA . ASN A 1 157 ? 12.213 -29.952 -8.284 1.00 31.84 199 ASN A CA 1
ATOM 1101 C C . ASN A 1 157 ? 11.506 -31.138 -7.639 1.00 27.56 199 ASN A C 1
ATOM 1102 O O . ASN A 1 157 ? 11.853 -31.524 -6.535 1.00 27.88 199 ASN A O 1
ATOM 1107 N N . SER A 1 158 ? 10.610 -31.783 -8.379 1.00 27.19 200 SER A N 1
ATOM 1108 C CA . SER A 1 158 ? 9.993 -33.018 -7.899 1.00 30.95 200 SER A CA 1
ATOM 1109 C C . SER A 1 158 ? 11.020 -34.150 -7.774 1.00 28.03 200 SER A C 1
ATOM 1110 O O . SER A 1 158 ? 11.028 -34.876 -6.801 1.00 24.91 200 SER A O 1
ATOM 1113 N N . ALA A 1 159 ? 11.951 -34.222 -8.710 1.00 27.63 201 ALA A N 1
ATOM 1114 C CA . ALA A 1 159 ? 12.942 -35.274 -8.688 1.00 28.56 201 ALA A CA 1
ATOM 1115 C C . ALA A 1 159 ? 13.813 -35.112 -7.461 1.00 25.70 201 ALA A C 1
ATOM 1116 O O . ALA A 1 159 ? 14.137 -36.096 -6.803 1.00 22.96 201 ALA A O 1
ATOM 1118 N N . SER A 1 160 ? 14.245 -33.887 -7.170 1.00 26.01 202 SER A N 1
ATOM 1119 C CA . SER A 1 160 ? 15.149 -33.675 -6.048 1.00 25.10 202 SER A CA 1
ATOM 1120 C C . SER A 1 160 ? 14.466 -33.879 -4.692 1.00 23.17 202 SER A C 1
ATOM 1121 O O . SER A 1 160 ? 15.070 -34.395 -3.746 1.00 23.34 202 SER A O 1
ATOM 1124 N N . ALA A 1 161 ? 13.178 -33.582 -4.639 1.00 22.25 203 ALA A N 1
ATOM 1125 C CA . ALA A 1 161 ? 12.353 -33.843 -3.470 1.00 22.60 203 ALA A CA 1
ATOM 1126 C C . ALA A 1 161 ? 12.087 -35.338 -3.279 1.00 21.24 203 ALA A C 1
ATOM 1127 O O . ALA A 1 161 ? 12.170 -35.833 -2.156 1.00 20.92 203 ALA A O 1
ATOM 1129 N N . ILE A 1 162 ? 11.894 -36.074 -4.368 1.00 19.93 204 ILE A N 1
ATOM 1130 C CA . ILE A 1 162 ? 11.799 -37.534 -4.305 1.00 20.13 204 ILE A CA 1
ATOM 1131 C C . ILE A 1 162 ? 13.097 -38.129 -3.746 1.00 23.08 204 ILE A C 1
ATOM 1132 O O . ILE A 1 162 ? 13.070 -38.970 -2.837 1.00 24.14 204 ILE A O 1
ATOM 1137 N N . ALA A 1 163 ? 14.232 -37.644 -4.256 1.00 20.70 205 ALA A N 1
ATOM 1138 C CA . ALA A 1 163 ? 15.534 -38.096 -3.816 1.00 20.25 205 ALA A CA 1
ATOM 1139 C C . ALA A 1 163 ? 15.697 -37.865 -2.325 1.00 20.25 205 ALA A C 1
ATOM 1140 O O . ALA A 1 163 ? 16.180 -38.736 -1.614 1.00 21.57 205 ALA A O 1
ATOM 1142 N N . THR A 1 164 ? 15.349 -36.668 -1.871 1.00 22.40 206 THR A N 1
ATOM 1143 C CA . THR A 1 164 ? 15.416 -36.302 -0.456 1.00 21.33 206 THR A CA 1
ATOM 1144 C C . THR A 1 164 ? 14.587 -37.286 0.376 1.00 20.61 206 THR A C 1
ATOM 1145 O O . THR A 1 164 ? 15.063 -37.844 1.377 1.00 19.78 206 THR A O 1
ATOM 1149 N N . GLY A 1 165 ? 13.377 -37.574 -0.076 1.00 19.02 207 GLY A N 1
ATOM 1150 C CA . GLY A 1 165 ? 12.503 -38.487 0.680 1.00 20.10 207 GLY A CA 1
ATOM 1151 C C . GLY A 1 165 ? 13.087 -39.889 0.785 1.00 19.02 207 GLY A C 1
ATOM 1152 O O . GLY A 1 165 ? 13.002 -40.544 1.817 1.00 18.15 207 GLY A O 1
ATOM 1153 N N . VAL A 1 166 ? 13.690 -40.358 -0.300 1.00 21.22 208 VAL A N 1
ATOM 1154 C CA . VAL A 1 166 ? 14.291 -41.699 -0.292 1.00 24.72 208 VAL A CA 1
ATOM 1155 C C . VAL A 1 166 ? 15.506 -41.737 0.662 1.00 23.68 208 VAL A C 1
ATOM 1156 O O . VAL A 1 166 ? 15.667 -42.696 1.388 1.00 21.51 208 VAL A O 1
ATOM 1160 N N . VAL A 1 167 ? 16.374 -40.723 0.586 1.00 21.52 209 VAL A N 1
ATOM 1161 C CA . VAL A 1 167 ? 17.610 -40.713 1.353 1.00 19.75 209 VAL A CA 1
ATOM 1162 C C . VAL A 1 167 ? 17.283 -40.601 2.839 1.00 20.81 209 VAL A C 1
ATOM 1163 O O . VAL A 1 167 ? 17.720 -41.413 3.639 1.00 20.14 209 VAL A O 1
ATOM 1167 N N . LEU A 1 168 ? 16.411 -39.660 3.185 1.00 19.91 210 LEU A N 1
ATOM 1168 C CA . LEU A 1 168 ? 16.087 -39.457 4.579 1.00 20.67 210 LEU A CA 1
ATOM 1169 C C . LEU A 1 168 ? 15.226 -40.602 5.095 1.00 21.47 210 LEU A C 1
ATOM 1170 O O . LEU A 1 168 ? 15.391 -41.026 6.215 1.00 22.36 210 LEU A O 1
ATOM 1175 N N . GLY A 1 169 ? 14.382 -41.173 4.238 1.00 22.22 211 GLY A N 1
ATOM 1176 C CA . GLY A 1 169 ? 13.528 -42.273 4.631 1.00 22.77 211 GLY A CA 1
ATOM 1177 C C . GLY A 1 169 ? 14.295 -43.560 4.837 1.00 25.81 211 GLY A C 1
ATOM 1178 O O . GLY A 1 169 ? 13.852 -44.394 5.622 1.00 23.50 211 GLY A O 1
ATOM 1179 N N . SER A 1 170 ? 15.467 -43.684 4.215 1.00 24.71 212 SER A N 1
ATOM 1180 C CA . SER A 1 170 ? 16.302 -44.878 4.358 1.00 25.94 212 SER A CA 1
ATOM 1181 C C . SER A 1 170 ? 17.240 -44.816 5.543 1.00 27.00 212 SER A C 1
ATOM 1182 O O . SER A 1 170 ? 17.864 -45.821 5.867 1.00 25.50 212 SER A O 1
ATOM 1185 N N . PHE A 1 171 ? 17.378 -43.646 6.160 1.00 25.12 213 PHE A N 1
ATOM 1186 C CA . PHE A 1 171 ? 18.310 -43.505 7.275 1.00 25.11 213 PHE A CA 1
ATOM 1187 C C . PHE A 1 171 ? 17.810 -44.297 8.472 1.00 26.32 213 PHE A C 1
ATOM 1188 O O . PHE A 1 171 ? 16.650 -44.183 8.848 1.00 26.10 213 PHE A O 1
ATOM 1196 N N A GLU A 1 172 ? 18.685 -45.091 9.073 0.55 26.62 214 GLU A N 1
ATOM 1197 N N B GLU A 1 172 ? 18.700 -45.072 9.077 0.45 27.15 214 GLU A N 1
ATOM 1198 C CA A GLU A 1 172 ? 18.362 -45.807 10.310 0.55 28.91 214 GLU A CA 1
ATOM 1199 C CA B GLU A 1 172 ? 18.388 -45.820 10.294 0.45 29.50 214 GLU A CA 1
ATOM 1200 C C A GLU A 1 172 ? 19.582 -45.721 11.229 0.55 26.63 214 GLU A C 1
ATOM 1201 C C B GLU A 1 172 ? 19.593 -45.705 11.223 0.45 26.84 214 GLU A C 1
ATOM 1202 O O A GLU A 1 172 ? 20.703 -45.972 10.807 0.55 27.73 214 GLU A O 1
ATOM 1203 O O B GLU A 1 172 ? 20.712 -45.979 10.814 0.45 27.71 214 GLU A O 1
ATOM 1214 N N . ASP A 1 173 ? 19.384 -45.189 12.429 1.00 24.65 215 ASP A N 1
ATOM 1215 C CA . ASP A 1 173 ? 20.474 -44.944 13.342 1.00 20.77 215 ASP A CA 1
ATOM 1216 C C . ASP A 1 173 ? 20.589 -46.149 14.264 1.00 21.35 215 ASP A C 1
ATOM 1217 O O . ASP A 1 173 ? 19.851 -46.277 15.243 1.00 20.78 215 ASP A O 1
ATOM 1222 N N . ASN A 1 174 ? 21.606 -46.973 14.023 1.00 22.60 216 ASN A N 1
ATOM 1223 C CA . ASN A 1 174 ? 21.829 -48.183 14.798 1.00 22.85 216 ASN A CA 1
ATOM 1224 C C . ASN A 1 174 ? 23.094 -48.180 15.634 1.00 21.32 216 ASN A C 1
ATOM 1225 O O . ASN A 1 174 ? 23.597 -49.235 16.020 1.00 21.15 216 ASN A O 1
ATOM 1230 N N . ARG A 1 175 ? 23.668 -47.003 15.798 1.00 20.15 217 ARG A N 1
ATOM 1231 C CA . ARG A 1 175 ? 24.913 -46.888 16.526 1.00 21.50 217 ARG A CA 1
ATOM 1232 C C . ARG A 1 175 ? 24.853 -47.420 17.967 1.00 24.56 217 ARG A C 1
ATOM 1233 O O . ARG A 1 175 ? 25.892 -47.763 18.513 1.00 25.78 217 ARG A O 1
ATOM 1241 N N . PHE A 1 176 ? 23.686 -47.398 18.615 1.00 22.55 218 PHE A N 1
ATOM 1242 C CA . PHE A 1 176 ? 23.596 -47.748 20.033 1.00 21.80 218 PHE A CA 1
ATOM 1243 C C . PHE A 1 176 ? 22.764 -48.980 20.349 1.00 23.61 218 PHE A C 1
ATOM 1244 O O . PHE A 1 176 ? 22.342 -49.158 21.489 1.00 26.14 218 PHE A O 1
ATOM 1252 N N . ARG A 1 177 ? 22.554 -49.834 19.356 1.00 22.69 219 ARG A N 1
ATOM 1253 C CA . ARG A 1 177 ? 21.835 -51.068 19.566 1.00 27.87 219 ARG A CA 1
ATOM 1254 C C . ARG A 1 177 ? 22.496 -52.216 18.815 1.00 33.18 219 ARG A C 1
ATOM 1255 O O . ARG A 1 177 ? 23.211 -52.020 17.833 1.00 34.90 219 ARG A O 1
ATOM 1263 N N . SER A 1 178 ? 22.424 -53.377 19.445 1.00 36.11 220 SER A N 1
ATOM 1264 C CA . SER A 1 178 ? 23.340 -54.479 19.211 1.00 47.03 220 SER A CA 1
ATOM 1265 C C . SER A 1 178 ? 22.782 -55.271 18.055 1.00 56.63 220 SER A C 1
ATOM 1266 O O . SER A 1 178 ? 23.511 -55.971 17.369 1.00 82.24 220 SER A O 1
ATOM 1269 N N A GLU A 1 179 ? 21.485 -55.155 17.811 0.53 61.05 221 GLU A N 1
ATOM 1270 N N B GLU A 1 179 ? 21.506 -55.051 17.760 0.47 58.62 221 GLU A N 1
ATOM 1271 C CA A GLU A 1 179 ? 20.888 -55.923 16.735 0.53 67.22 221 GLU A CA 1
ATOM 1272 C CA B GLU A 1 179 ? 20.787 -55.871 16.802 0.47 64.24 221 GLU A CA 1
ATOM 1273 C C A GLU A 1 179 ? 20.200 -55.000 15.742 0.53 70.17 221 GLU A C 1
ATOM 1274 C C B GLU A 1 179 ? 20.196 -54.957 15.741 0.47 68.15 221 GLU A C 1
ATOM 1275 O O A GLU A 1 179 ? 19.341 -54.191 16.090 0.53 78.18 221 GLU A O 1
ATOM 1276 O O B GLU A 1 179 ? 19.318 -54.153 16.054 0.47 75.41 221 GLU A O 1
ATOM 1287 N N . SER A 1 180 ? 20.612 -55.140 14.490 1.00 66.38 222 SER A N 1
ATOM 1288 C CA . SER A 1 180 ? 20.090 -54.341 13.398 1.00 66.01 222 SER A CA 1
ATOM 1289 C C . SER A 1 180 ? 20.498 -54.983 12.076 1.00 67.33 222 SER A C 1
ATOM 1290 O O . SER A 1 180 ? 21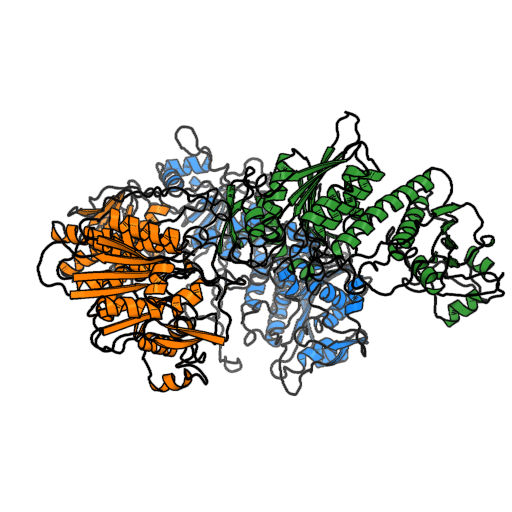.539 -55.630 12.008 1.00 60.65 222 SER A O 1
ATOM 1293 N N . LYS A 1 181 ? 19.737 -54.722 11.015 1.00 74.08 223 LYS A N 1
ATOM 1294 C CA . LYS A 1 181 ? 20.166 -55.035 9.651 1.00 75.68 223 LYS A CA 1
ATOM 1295 C C . LYS A 1 181 ? 20.600 -53.736 8.977 1.00 73.62 223 LYS A C 1
ATOM 1296 O O . LYS A 1 181 ? 19.919 -52.715 9.075 1.00 75.68 223 LYS A O 1
ATOM 1298 N N . LYS A 1 182 ? 21.768 -53.765 8.347 1.00 73.08 224 LYS A N 1
ATOM 1299 C CA . LYS A 1 182 ? 22.213 -52.678 7.476 1.00 71.34 224 LYS A CA 1
ATOM 1300 C C . LYS A 1 182 ? 21.191 -52.472 6.349 1.00 68.17 224 LYS A C 1
ATOM 1301 O O . LYS A 1 182 ? 20.620 -53.436 5.832 1.00 68.22 224 LYS A O 1
ATOM 1304 N N . SER A 1 183 ? 20.957 -51.220 5.962 1.00 64.50 225 SER A N 1
ATOM 1305 C CA . SER A 1 183 ? 20.107 -50.913 4.808 1.00 54.34 225 SER A CA 1
ATOM 1306 C C . SER A 1 183 ? 20.567 -51.631 3.534 1.00 49.88 225 SER A C 1
ATOM 1307 O O . SER A 1 183 ? 21.750 -51.635 3.167 1.00 49.04 225 SER A O 1
ATOM 1310 N N . THR A 1 184 ? 19.598 -52.203 2.833 1.00 42.80 226 THR A N 1
ATOM 1311 C CA . THR A 1 184 ? 19.878 -52.900 1.581 1.00 39.68 226 THR A CA 1
ATOM 1312 C C . THR A 1 184 ? 19.920 -51.942 0.386 1.00 36.86 226 THR A C 1
ATOM 1313 O O . THR A 1 184 ? 20.293 -52.348 -0.721 1.00 33.35 226 THR A O 1
ATOM 1317 N N . LEU A 1 185 ? 19.365 -50.744 0.552 1.00 34.10 227 LEU A N 1
ATOM 1318 C CA . LEU A 1 185 ? 19.131 -49.864 -0.603 1.00 33.82 227 LEU A CA 1
ATOM 1319 C C . LEU A 1 185 ? 20.430 -49.301 -1.183 1.00 31.06 227 LEU A C 1
ATOM 1320 O O . LEU A 1 185 ? 21.243 -48.738 -0.465 1.00 33.50 227 LEU A O 1
ATOM 1325 N N . GLU A 1 186 ? 20.684 -49.562 -2.459 1.00 32.55 228 GLU A N 1
ATOM 1326 C CA . GLU A 1 186 ? 21.960 -49.193 -3.057 1.00 33.89 228 GLU A CA 1
ATOM 1327 C C . GLU A 1 186 ? 21.785 -48.157 -4.152 1.00 30.43 228 GLU A C 1
ATOM 1328 O O . GLU A 1 186 ? 22.702 -47.394 -4.434 1.00 30.76 228 GLU A O 1
ATOM 1334 N N . SER A 1 187 ? 20.673 -48.212 -4.873 1.00 30.04 229 SER A N 1
ATOM 1335 C CA . SER A 1 187 ? 20.485 -47.275 -5.970 1.00 28.10 229 SER A CA 1
ATOM 1336 C C . SER A 1 187 ? 19.037 -46.834 -6.118 1.00 24.79 229 SER A C 1
ATOM 1337 O O . SER A 1 187 ? 18.110 -47.583 -5.852 1.00 26.46 229 SER A O 1
ATOM 1340 N N . LEU A 1 188 ? 18.863 -45.625 -6.626 1.00 24.94 230 LEU A N 1
ATOM 1341 C CA . LEU A 1 188 ? 17.562 -45.080 -6.977 1.00 22.99 230 LEU A CA 1
ATOM 1342 C C . LEU A 1 188 ? 17.670 -44.497 -8.372 1.00 25.36 230 LEU A C 1
ATOM 1343 O O . LEU A 1 188 ? 18.486 -43.597 -8.612 1.00 25.12 230 LEU A O 1
ATOM 1348 N N . ASP A 1 189 ? 16.775 -44.953 -9.246 1.00 26.77 231 ASP A N 1
ATOM 1349 C CA . ASP A 1 189 ? 16.577 -44.374 -10.572 1.00 28.08 231 ASP A CA 1
ATOM 1350 C C . ASP A 1 189 ? 15.296 -43.557 -10.549 1.00 28.07 231 ASP A C 1
ATOM 1351 O O . ASP A 1 189 ? 14.233 -44.053 -10.210 1.00 30.66 231 ASP A O 1
ATOM 1356 N N . ILE A 1 190 ? 15.420 -42.271 -10.822 1.00 28.44 232 ILE A N 1
ATOM 1357 C CA . ILE A 1 190 ? 14.271 -41.419 -10.955 1.00 27.76 232 ILE A CA 1
ATOM 1358 C C . ILE A 1 190 ? 13.912 -41.309 -12.431 1.00 30.57 232 ILE A C 1
ATOM 1359 O O . ILE A 1 190 ? 14.727 -40.894 -13.256 1.00 29.50 232 ILE A O 1
ATOM 1364 N N . LEU A 1 191 ? 12.660 -41.616 -12.736 1.00 32.53 233 LEU A N 1
ATOM 1365 C CA . LEU A 1 191 ? 12.203 -41.775 -14.111 1.00 31.67 233 LEU A CA 1
ATOM 1366 C C . LEU A 1 191 ? 11.108 -40.775 -14.460 1.00 31.66 233 LEU A C 1
ATOM 1367 O O . LEU A 1 191 ? 10.361 -40.300 -13.594 1.00 30.68 233 LEU A O 1
ATOM 1372 N N . GLY A 1 192 ? 11.102 -40.391 -15.734 1.00 32.41 234 GLY A N 1
ATOM 1373 C CA . GLY A 1 192 ? 10.018 -39.596 -16.305 1.00 31.76 234 GLY A CA 1
ATOM 1374 C C . GLY A 1 192 ? 10.153 -38.099 -16.082 1.00 34.04 234 GLY A C 1
ATOM 1375 O O . GLY A 1 192 ? 9.196 -37.370 -16.335 1.00 33.59 234 GLY A O 1
ATOM 1376 N N . LEU A 1 193 ? 11.197 -37.674 -15.369 1.00 30.83 235 LEU A N 1
ATOM 1377 C CA . LEU A 1 193 ? 11.236 -36.300 -14.913 1.00 34.67 235 LEU A CA 1
ATOM 1378 C C . LEU A 1 193 ? 12.390 -35.523 -15.560 1.00 34.93 235 LEU A C 1
ATOM 1379 O O . LEU A 1 193 ? 12.636 -34.372 -15.190 1.00 32.96 235 LEU A O 1
ATOM 1384 N N . GLY A 1 194 ? 13.074 -36.139 -16.519 1.00 34.85 236 GLY A N 1
ATOM 1385 C CA . GLY A 1 194 ? 14.147 -35.477 -17.252 1.00 34.56 236 GLY A CA 1
ATOM 1386 C C . GLY A 1 194 ? 15.487 -36.120 -16.966 1.00 35.55 236 GLY A C 1
ATOM 1387 O O . GLY A 1 194 ? 15.587 -36.986 -16.098 1.00 32.38 236 GLY A O 1
ATOM 1388 N N . THR A 1 195 ? 16.472 -35.807 -17.803 1.00 36.99 237 THR A N 1
ATOM 1389 C CA . THR A 1 195 ? 17.856 -36.268 -17.627 1.00 38.92 237 THR A CA 1
ATOM 1390 C C . THR A 1 195 ? 18.818 -35.137 -17.937 1.00 34.83 237 THR A C 1
ATOM 1391 O O . THR A 1 195 ? 18.411 -34.063 -18.341 1.00 36.32 237 THR A O 1
ATOM 1395 N N . GLY A 1 196 ? 20.097 -35.370 -17.690 1.00 33.67 238 GLY A N 1
ATOM 1396 C CA . GLY A 1 196 ? 21.127 -34.403 -18.040 1.00 34.21 238 GLY A CA 1
ATOM 1397 C C . GLY A 1 196 ? 21.647 -33.586 -16.872 1.00 38.81 238 GLY A C 1
ATOM 1398 O O . GLY A 1 196 ? 21.201 -33.756 -15.736 1.00 37.33 238 GLY A O 1
ATOM 1399 N N . PRO A 1 197 ? 22.477 -32.580 -17.172 1.00 41.22 239 PRO A N 1
ATOM 1400 C CA . PRO A 1 197 ? 23.248 -31.875 -16.156 1.00 42.50 239 PRO A CA 1
ATOM 1401 C C . PRO A 1 197 ? 22.420 -31.152 -15.090 1.00 36.78 239 PRO A C 1
ATOM 1402 O O . PRO A 1 197 ? 22.832 -31.101 -13.934 1.00 33.66 239 PRO A O 1
ATOM 1406 N N . GLU A 1 198 ? 21.353 -30.477 -15.500 1.00 34.97 240 GLU A N 1
ATOM 1407 C CA . GLU A 1 198 ? 20.595 -29.630 -14.586 1.00 33.66 240 GLU A CA 1
ATOM 1408 C C . GLU A 1 198 ? 19.904 -30.475 -13.503 1.00 32.85 240 GLU A C 1
ATOM 1409 O O . GLU A 1 198 ? 19.903 -30.098 -12.332 1.00 30.30 240 GLU A O 1
ATOM 1415 N N . ILE A 1 199 ? 19.206 -31.532 -13.916 1.00 32.20 241 ILE A N 1
ATOM 1416 C CA . ILE A 1 199 ? 18.459 -32.358 -12.972 1.00 32.25 241 ILE A CA 1
ATOM 1417 C C . ILE A 1 199 ? 19.425 -33.104 -12.063 1.00 31.27 241 ILE A C 1
ATOM 1418 O O . ILE A 1 199 ? 19.230 -33.120 -10.853 1.00 32.07 241 ILE A O 1
ATOM 1423 N N . GLU A 1 200 ? 20.602 -33.417 -12.585 1.00 30.07 242 GLU A N 1
ATOM 1424 C CA . GLU A 1 200 ? 21.654 -33.999 -11.770 1.00 29.63 242 GLU A CA 1
ATOM 1425 C C . GLU A 1 200 ? 22.261 -33.045 -10.741 1.00 31.17 242 GLU A C 1
ATOM 1426 O O . GLU A 1 200 ? 22.542 -33.470 -9.608 1.00 28.62 242 GLU A O 1
ATOM 1432 N N . ARG A 1 201 ? 22.410 -31.771 -11.101 1.00 30.27 243 ARG A N 1
ATOM 1433 C CA . ARG A 1 201 ? 22.838 -30.746 -10.147 1.00 33.73 243 ARG A CA 1
ATOM 1434 C C . ARG A 1 201 ? 21.833 -30.614 -9.000 1.00 29.76 243 ARG A C 1
ATOM 1435 O O . ARG A 1 201 ? 22.208 -30.395 -7.845 1.00 29.35 243 ARG A O 1
ATOM 1443 N N . LYS A 1 202 ? 20.554 -30.659 -9.335 1.00 26.14 244 LYS A N 1
ATOM 1444 C CA . LYS A 1 202 ? 19.529 -30.469 -8.329 1.00 26.65 244 LYS A CA 1
ATOM 1445 C C . LYS A 1 202 ? 19.476 -31.665 -7.372 1.00 26.01 244 LYS A C 1
ATOM 1446 O O . LYS A 1 202 ? 19.300 -31.508 -6.163 1.00 28.29 244 LYS A O 1
ATOM 1452 N N . ILE A 1 203 ? 19.674 -32.856 -7.912 1.00 23.58 245 ILE A N 1
ATOM 1453 C CA . ILE A 1 203 ? 19.722 -34.056 -7.114 1.00 25.05 245 ILE A CA 1
ATOM 1454 C C . ILE A 1 203 ? 20.917 -33.973 -6.173 1.00 27.22 245 ILE A C 1
ATOM 1455 O O . ILE A 1 203 ? 20.811 -34.368 -5.015 1.00 28.31 245 ILE A O 1
ATOM 1460 N N . LYS A 1 204 ? 22.045 -33.499 -6.683 1.00 25.91 246 LYS A N 1
ATOM 1461 C CA . LYS A 1 204 ? 23.259 -33.390 -5.903 1.00 26.45 246 LYS A CA 1
ATOM 1462 C C . LYS A 1 204 ? 23.045 -32.396 -4.739 1.00 25.14 246 LYS A C 1
ATOM 1463 O O . LYS A 1 204 ? 23.545 -32.599 -3.620 1.00 23.07 246 LYS A O 1
ATOM 1469 N N . TYR A 1 205 ? 22.406 -31.273 -5.040 1.00 24.13 247 TYR A N 1
ATOM 1470 C CA . TYR A 1 205 ? 22.066 -30.287 -4.025 1.00 25.82 247 TYR A CA 1
ATOM 1471 C C . TYR A 1 205 ? 21.276 -30.975 -2.917 1.00 23.78 247 TYR A C 1
ATOM 1472 O O . TYR A 1 205 ? 21.601 -30.809 -1.740 1.00 22.85 247 TYR A O 1
ATOM 1481 N N . ALA A 1 206 ? 20.260 -31.740 -3.305 1.00 22.43 248 ALA A N 1
ATOM 1482 C CA . ALA A 1 206 ? 19.401 -32.424 -2.339 1.00 22.52 248 ALA A CA 1
ATOM 1483 C C . ALA A 1 206 ? 20.252 -33.363 -1.492 1.00 22.92 248 ALA A C 1
ATOM 1484 O O . ALA A 1 206 ? 20.084 -33.450 -0.268 1.00 24.16 248 ALA A O 1
ATOM 1486 N N . GLU A 1 207 ? 21.160 -34.077 -2.148 1.00 21.55 249 GLU A N 1
ATOM 1487 C CA . GLU A 1 207 ? 22.045 -34.980 -1.427 1.00 24.33 249 GLU A CA 1
ATOM 1488 C C . GLU A 1 207 ? 22.902 -34.225 -0.410 1.00 24.00 249 GLU A C 1
ATOM 1489 O O . GLU A 1 207 ? 23.131 -34.741 0.675 1.00 22.87 249 GLU A O 1
ATOM 1495 N N . HIS A 1 208 ? 23.382 -33.040 -0.773 1.00 21.89 250 HIS A N 1
ATOM 1496 C CA . HIS A 1 208 ? 24.207 -32.258 0.132 1.00 24.54 250 HIS A CA 1
ATOM 1497 C C . HIS A 1 208 ? 23.385 -31.842 1.355 1.00 22.77 250 HIS A C 1
ATOM 1498 O O . HIS A 1 208 ? 23.866 -31.903 2.490 1.00 22.22 250 HIS A O 1
ATOM 1505 N N . VAL A 1 209 ? 22.159 -31.401 1.108 1.00 20.13 251 VAL A N 1
ATOM 1506 C CA . VAL A 1 209 ? 21.294 -31.005 2.197 1.00 20.61 251 VAL A CA 1
ATOM 1507 C C . VAL A 1 209 ? 21.020 -32.220 3.094 1.00 19.60 251 VAL A C 1
ATOM 1508 O O . VAL A 1 209 ? 21.106 -32.111 4.312 1.00 18.02 251 VAL A O 1
ATOM 1512 N N . CYS A 1 210 ? 20.651 -33.361 2.503 1.00 19.12 252 CYS A N 1
ATOM 1513 C CA . CYS A 1 210 ? 20.370 -34.570 3.283 1.00 18.18 252 CYS A CA 1
ATOM 1514 C C . CYS A 1 210 ? 21.531 -34.935 4.192 1.00 18.36 252 CYS A C 1
ATOM 1515 O O . CYS A 1 210 ? 21.319 -35.401 5.304 1.00 18.15 252 CYS A O 1
ATOM 1518 N N . ALA A 1 211 ? 22.765 -34.789 3.720 1.00 18.96 253 ALA A N 1
ATOM 1519 C CA . ALA A 1 211 ? 23.890 -35.173 4.558 1.00 21.21 253 ALA A CA 1
ATOM 1520 C C . ALA A 1 211 ? 23.959 -34.280 5.795 1.00 21.13 253 ALA A C 1
ATOM 1521 O O . ALA A 1 211 ? 24.325 -34.728 6.888 1.00 20.15 253 ALA A O 1
ATOM 1523 N N . GLY A 1 212 ? 23.581 -33.018 5.632 1.00 20.19 254 GLY A N 1
ATOM 1524 C CA . GLY A 1 212 ? 23.398 -32.134 6.772 1.00 19.25 254 GLY A CA 1
ATOM 1525 C C . GLY A 1 212 ? 22.243 -32.522 7.682 1.00 18.19 254 GLY A C 1
ATOM 1526 O O . GLY A 1 212 ? 22.375 -32.504 8.886 1.00 17.89 254 GLY A O 1
ATOM 1527 N N . VAL A 1 213 ? 21.104 -32.891 7.115 1.00 19.08 255 VAL A N 1
ATOM 1528 C CA . VAL A 1 213 ? 19.960 -33.317 7.909 1.00 17.65 255 VAL A CA 1
ATOM 1529 C C . VAL A 1 213 ? 20.309 -34.556 8.745 1.00 18.73 255 VAL A C 1
ATOM 1530 O O . VAL A 1 213 ? 20.005 -34.641 9.937 1.00 19.10 255 VAL A O 1
ATOM 1534 N N . ILE A 1 214 ? 20.985 -35.501 8.115 1.00 19.24 256 ILE A N 1
ATOM 1535 C CA . ILE A 1 214 ? 21.380 -36.746 8.766 1.00 19.36 256 ILE A CA 1
ATOM 1536 C C . ILE A 1 214 ? 22.405 -36.540 9.877 1.00 19.34 256 ILE A C 1
ATOM 1537 O O . ILE A 1 214 ? 22.240 -37.085 10.962 1.00 20.86 256 ILE A O 1
ATOM 1542 N N . LEU A 1 215 ? 23.355 -35.637 9.674 1.00 18.10 257 LEU A N 1
ATOM 1543 C CA . LEU A 1 215 ? 24.236 -35.243 10.754 1.00 20.11 257 LEU A CA 1
ATOM 1544 C C . LEU A 1 215 ? 23.437 -34.663 11.930 1.00 20.09 257 LEU A C 1
ATOM 1545 O O . LEU A 1 215 ? 23.710 -34.988 13.092 1.00 19.49 257 LEU A O 1
ATOM 1550 N N . GLY A 1 216 ? 22.487 -33.777 11.636 1.00 17.47 258 GLY A N 1
ATOM 1551 C CA . GLY A 1 216 ? 21.631 -33.251 12.677 1.00 18.71 258 GLY A CA 1
ATOM 1552 C C . GLY A 1 216 ? 20.877 -34.321 13.465 1.00 19.69 258 GLY A C 1
ATOM 1553 O O . GLY A 1 216 ? 20.856 -34.297 14.686 1.00 20.18 258 GLY A O 1
ATOM 1554 N N . ARG A 1 217 ? 20.269 -35.283 12.776 1.00 19.46 259 ARG A N 1
ATOM 1555 C CA . ARG A 1 217 ? 19.604 -36.407 13.440 1.00 18.27 259 ARG A CA 1
ATOM 1556 C C . ARG A 1 217 ? 20.565 -37.167 14.333 1.00 20.54 259 ARG A C 1
ATOM 1557 O O . ARG A 1 217 ? 20.239 -37.459 15.496 1.00 21.00 259 ARG A O 1
ATOM 1565 N N . GLU A 1 218 ? 21.764 -37.440 13.816 1.00 18.76 260 GLU A N 1
ATOM 1566 C CA . GLU A 1 218 ? 22.749 -38.174 14.618 1.00 20.67 260 GLU A CA 1
ATOM 1567 C C . GLU A 1 218 ? 23.188 -37.446 15.875 1.00 19.35 260 GLU A C 1
ATOM 1568 O O . GLU A 1 218 ? 23.278 -38.042 16.955 1.00 17.56 260 GLU A O 1
ATOM 1574 N N . LEU A 1 219 ? 23.322 -36.128 15.760 1.00 18.18 261 LEU A N 1
ATOM 1575 C CA . LEU A 1 219 ? 23.778 -35.351 16.903 1.00 19.52 261 LEU A CA 1
ATOM 1576 C C . LEU A 1 219 ? 22.723 -35.367 18.007 1.00 20.44 261 LEU A C 1
ATOM 1577 O O . LEU A 1 219 ? 23.054 -35.406 19.178 1.00 20.54 261 LEU A O 1
ATOM 1582 N N . VAL A 1 220 ? 21.455 -35.355 17.617 1.00 20.14 262 VAL A N 1
ATOM 1583 C CA . VAL A 1 220 ? 20.348 -35.350 18.561 1.00 19.13 262 VAL A CA 1
ATOM 1584 C C . VAL A 1 220 ? 20.082 -36.759 19.087 1.00 19.42 262 VAL A C 1
ATOM 1585 O O . VAL A 1 220 ? 19.832 -36.921 20.254 1.00 18.93 262 VAL A O 1
ATOM 1589 N N . ASN A 1 221 ? 19.970 -37.756 18.220 1.00 20.22 263 ASN A N 1
ATOM 1590 C CA . ASN A 1 221 ? 19.779 -39.110 18.684 1.00 19.69 263 ASN A CA 1
ATOM 1591 C C . ASN A 1 221 ? 20.785 -39.508 19.757 1.00 20.88 263 ASN A C 1
ATOM 1592 O O . ASN A 1 221 ? 20.483 -40.332 20.603 1.00 23.68 263 ASN A O 1
ATOM 1597 N N . ALA A 1 222 ? 22.048 -39.137 19.585 1.00 20.29 264 ALA A N 1
ATOM 1598 C CA . ALA A 1 222 ? 23.078 -39.570 20.499 1.00 20.59 264 ALA A CA 1
ATOM 1599 C C . ALA A 1 222 ? 22.758 -38.990 21.875 1.00 23.27 264 ALA A C 1
ATOM 1600 O O . ALA A 1 222 ? 22.379 -37.824 2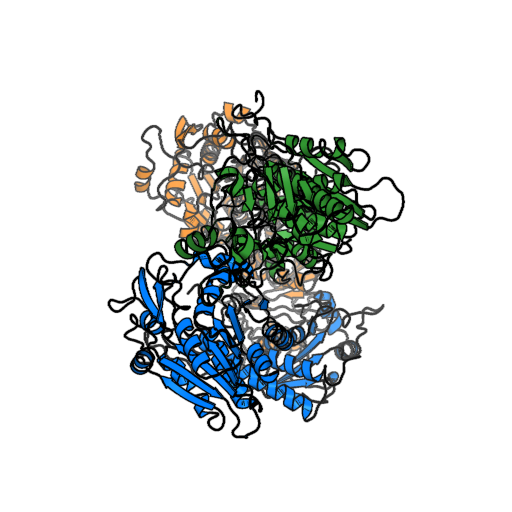2.000 1.00 22.48 264 ALA A O 1
ATOM 1602 N N . PRO A 1 223 ? 22.962 -39.788 22.925 1.00 22.22 265 PRO A N 1
ATOM 1603 C CA . PRO A 1 223 ? 22.748 -39.317 24.283 1.00 21.42 265 PRO A CA 1
ATOM 1604 C C . PRO A 1 223 ? 23.905 -38.456 24.773 1.00 20.35 265 PRO A C 1
ATOM 1605 O O . PRO A 1 223 ? 25.003 -38.434 24.184 1.00 19.33 265 PRO A O 1
ATOM 1609 N N . ALA A 1 224 ? 23.640 -37.754 25.864 1.00 20.16 266 ALA A N 1
ATOM 1610 C CA . ALA A 1 224 ? 24.580 -36.796 26.430 1.00 19.38 266 ALA A CA 1
ATOM 1611 C C . ALA A 1 224 ? 25.894 -37.402 26.915 1.00 19.94 266 ALA A C 1
ATOM 1612 O O . ALA A 1 224 ? 26.879 -36.678 27.050 1.00 19.22 266 ALA A O 1
ATOM 1614 N N . ASN A 1 225 ? 25.916 -38.698 27.225 1.00 21.22 267 ASN A N 1
ATOM 1615 C CA . ASN A 1 225 ? 27.157 -39.370 27.625 1.00 22.00 267 ASN A CA 1
ATOM 1616 C C . ASN A 1 225 ? 28.050 -39.675 26.428 1.00 22.14 267 ASN A C 1
ATOM 1617 O O . ASN A 1 225 ? 29.217 -39.999 26.578 1.00 23.35 267 ASN A O 1
ATOM 1622 N N . ILE A 1 226 ? 27.527 -39.474 25.231 1.00 21.78 268 ILE A N 1
ATOM 1623 C CA . ILE A 1 226 ? 28.286 -39.661 23.994 1.00 21.55 268 ILE A CA 1
ATOM 1624 C C . ILE A 1 226 ? 28.552 -38.313 23.310 1.00 20.25 268 ILE A C 1
ATOM 1625 O O . ILE A 1 226 ? 29.687 -37.977 23.002 1.00 20.37 268 ILE A O 1
ATOM 1630 N N . VAL A 1 227 ? 27.513 -37.519 23.064 1.00 19.27 269 VAL A N 1
ATOM 1631 C CA . VAL A 1 227 ? 27.712 -36.160 22.568 1.00 19.34 269 VAL A CA 1
ATOM 1632 C C . VAL A 1 227 ? 27.765 -35.160 23.717 1.00 18.78 269 VAL A C 1
ATOM 1633 O O . VAL A 1 227 ? 26.730 -34.677 24.186 1.00 19.15 269 VAL A O 1
ATOM 1637 N N . THR A 1 228 ? 28.967 -35.027 24.258 1.00 19.07 270 THR A N 1
ATOM 1638 C CA . THR A 1 228 ? 29.332 -34.016 25.224 1.00 19.93 270 THR A CA 1
ATOM 1639 C C . THR A 1 228 ? 29.693 -32.735 24.497 1.00 19.50 270 THR A C 1
ATOM 1640 O O . THR A 1 228 ? 29.726 -32.714 23.279 1.00 20.71 270 THR A O 1
ATOM 1644 N N . PRO A 1 229 ? 29.901 -31.646 25.237 1.00 18.81 271 PRO A N 1
ATOM 1645 C CA . PRO A 1 229 ? 30.340 -30.422 24.588 1.00 19.76 271 PRO A CA 1
ATOM 1646 C C . PRO A 1 229 ? 31.672 -30.539 23.850 1.00 20.08 271 PRO A C 1
ATOM 1647 O O . PRO A 1 229 ? 31.794 -30.064 22.722 1.00 22.18 271 PRO A O 1
ATOM 1651 N N . ALA A 1 230 ? 32.608 -31.290 24.412 1.00 21.34 272 ALA A N 1
ATOM 1652 C CA . ALA A 1 230 ? 33.887 -31.557 23.755 1.00 24.09 272 ALA A CA 1
ATOM 1653 C C . ALA A 1 230 ? 33.707 -32.362 22.475 1.00 22.94 272 ALA A C 1
ATOM 1654 O O . ALA A 1 230 ? 34.220 -31.973 21.428 1.00 22.71 272 ALA A O 1
ATOM 1656 N N . VAL A 1 231 ? 32.794 -33.334 22.497 1.00 22.60 273 VAL A N 1
ATOM 1657 C CA . VAL A 1 231 ? 32.460 -34.072 21.274 1.00 21.72 273 VAL A CA 1
ATOM 1658 C C . VAL A 1 231 ? 31.727 -33.249 20.227 1.00 20.95 273 VAL A C 1
ATOM 1659 O O . VAL A 1 231 ? 32.071 -33.273 19.032 1.00 19.14 273 VAL A O 1
ATOM 1663 N N . LEU A 1 232 ? 30.829 -32.385 20.681 1.00 21.72 274 LEU A N 1
ATOM 1664 C CA . LEU A 1 232 ? 30.201 -31.449 19.749 1.00 21.25 274 LEU A CA 1
ATOM 1665 C C . LEU A 1 232 ? 31.244 -30.534 19.088 1.00 20.95 274 LEU A C 1
ATOM 1666 O O . LEU A 1 232 ? 31.191 -30.260 17.888 1.00 21.96 274 LEU A O 1
ATOM 1671 N N . ALA A 1 233 ? 32.200 -30.046 19.870 1.00 22.69 275 ALA A N 1
ATOM 1672 C CA . ALA A 1 233 ? 33.271 -29.225 19.291 1.00 24.23 275 ALA A CA 1
ATOM 1673 C C . ALA A 1 233 ? 34.104 -29.995 18.272 1.00 24.00 275 ALA A C 1
ATOM 1674 O O . ALA A 1 233 ? 34.475 -29.448 17.230 1.00 22.09 275 ALA A O 1
ATOM 1676 N N . GLU A 1 234 ? 34.356 -31.274 18.545 1.00 25.04 276 GLU A N 1
ATOM 1677 C CA . GLU A 1 234 ? 35.074 -32.116 17.582 1.00 26.04 276 GLU A CA 1
ATOM 1678 C C . GLU A 1 234 ? 34.293 -32.321 16.292 1.00 24.20 276 GLU A C 1
ATOM 1679 O O . GLU A 1 234 ? 34.876 -32.320 15.210 1.00 23.75 276 GLU A O 1
ATOM 1685 N N . GLU A 1 235 ? 32.978 -32.466 16.393 1.00 22.02 277 GLU A N 1
ATOM 1686 C CA . GLU A 1 235 ? 32.158 -32.543 15.203 1.00 22.56 277 GLU A CA 1
ATOM 1687 C C . GLU A 1 235 ? 32.304 -31.256 14.383 1.00 21.35 277 GLU A C 1
ATOM 1688 O O . GLU A 1 235 ? 32.310 -31.279 13.150 1.00 20.66 277 GLU A O 1
ATOM 1694 N N . ALA A 1 236 ? 32.296 -30.120 15.054 1.00 21.52 278 ALA A N 1
ATOM 1695 C CA . ALA A 1 236 ? 32.485 -28.855 14.340 1.00 21.32 278 ALA A CA 1
ATOM 1696 C C . ALA A 1 236 ? 33.836 -28.811 13.630 1.00 21.94 278 ALA A C 1
ATOM 1697 O O . ALA A 1 236 ? 33.939 -28.368 12.485 1.00 22.85 278 ALA A O 1
ATOM 1699 N N . LYS A 1 237 ? 34.875 -29.255 14.320 1.00 22.51 279 LYS A N 1
ATOM 1700 C CA . LYS A 1 237 ? 36.210 -29.293 13.727 1.00 24.97 279 LYS A CA 1
ATOM 1701 C C . LYS A 1 237 ? 36.305 -30.220 12.524 1.00 24.92 279 LYS A C 1
ATOM 1702 O O . LYS A 1 237 ? 37.031 -29.931 11.564 1.00 24.33 279 LYS A O 1
ATOM 1708 N N A LYS A 1 238 ? 35.538 -31.305 12.566 0.48 23.34 280 LYS A N 1
ATOM 1709 N N B LYS A 1 238 ? 35.536 -31.302 12.562 0.52 23.32 280 LYS A N 1
ATOM 1710 C CA A LYS A 1 238 ? 35.521 -32.283 11.488 0.48 23.29 280 LYS A CA 1
ATOM 1711 C CA B LYS A 1 238 ? 35.522 -32.282 11.489 0.52 23.49 280 LYS A CA 1
ATOM 1712 C C A LYS A 1 238 ? 34.924 -31.644 10.243 0.48 23.13 280 LYS A C 1
ATOM 1713 C C B LYS A 1 238 ? 34.913 -31.657 10.241 0.52 23.24 280 LYS A C 1
ATOM 1714 O O A LYS A 1 238 ? 35.380 -31.888 9.123 0.48 23.00 280 LYS A O 1
ATOM 1715 O O B LYS A 1 238 ? 35.376 -31.887 9.121 0.52 23.06 280 LYS A O 1
ATOM 1726 N N . ILE A 1 239 ? 33.863 -30.866 10.428 1.00 22.52 281 ILE A N 1
ATOM 1727 C CA . ILE A 1 239 ? 33.253 -30.178 9.299 1.00 23.05 281 ILE A CA 1
ATOM 1728 C C . ILE A 1 239 ? 34.291 -29.233 8.706 1.00 23.61 281 ILE A C 1
ATOM 1729 O O . ILE A 1 239 ? 34.457 -29.180 7.504 1.00 24.72 281 ILE A O 1
ATOM 1734 N N . ALA A 1 240 ? 34.983 -28.476 9.541 1.00 22.91 282 ALA A N 1
ATOM 1735 C CA . ALA A 1 240 ? 35.934 -27.485 9.031 1.00 25.28 282 ALA A CA 1
ATOM 1736 C C . ALA A 1 240 ? 37.088 -28.188 8.317 1.00 26.37 282 ALA A C 1
ATOM 1737 O O . ALA A 1 240 ? 37.564 -27.709 7.303 1.00 27.71 282 ALA A O 1
ATOM 1739 N N . SER A 1 241 ? 37.506 -29.324 8.857 1.00 25.00 283 SER A N 1
ATOM 1740 C CA . SER A 1 241 ? 38.598 -30.084 8.292 1.00 27.87 283 SER A CA 1
ATOM 1741 C C . SER A 1 241 ? 38.226 -30.628 6.920 1.00 28.56 283 SER A C 1
ATOM 1742 O O . SER A 1 241 ? 39.015 -30.544 5.980 1.00 27.06 283 SER A O 1
ATOM 1745 N N . THR A 1 242 ? 36.982 -31.084 6.782 1.00 27.10 284 THR A N 1
ATOM 1746 C CA . THR A 1 242 ? 36.498 -31.635 5.527 1.00 25.93 284 THR A CA 1
ATOM 1747 C C . THR A 1 242 ? 36.451 -30.540 4.466 1.00 28.01 284 THR A C 1
ATOM 1748 O O . THR A 1 242 ? 36.593 -30.825 3.284 1.00 25.05 284 THR A O 1
ATOM 1752 N N . TYR A 1 243 ? 36.084 -29.326 4.865 1.00 28.05 285 TYR A N 1
ATOM 1753 C CA . TYR A 1 243 ? 35.823 -28.268 3.893 1.00 27.41 285 TYR A CA 1
ATOM 1754 C C . TYR A 1 243 ? 36.748 -27.071 4.147 1.00 24.99 285 TYR A C 1
ATOM 1755 O O . TYR A 1 243 ? 36.311 -25.917 4.126 1.00 21.76 285 TYR A O 1
ATOM 1764 N N . SER A 1 244 ? 38.019 -27.368 4.401 1.00 25.38 286 SER A N 1
ATOM 1765 C CA . SER A 1 244 ? 38.927 -26.393 4.995 1.00 31.01 286 SER A CA 1
ATOM 1766 C C . SER A 1 244 ? 39.228 -25.174 4.112 1.00 27.55 286 SER A C 1
ATOM 1767 O O . SER A 1 244 ? 39.685 -24.150 4.604 1.00 27.44 286 SER A O 1
ATOM 1770 N N . ASP A 1 245 ? 38.946 -25.251 2.821 1.00 27.99 287 ASP A N 1
ATOM 1771 C CA . ASP A 1 245 ? 39.146 -24.094 1.959 1.00 30.95 287 ASP A CA 1
ATOM 1772 C C . ASP A 1 245 ? 37.981 -23.115 1.978 1.00 29.98 287 ASP A C 1
ATOM 1773 O O . ASP A 1 245 ? 38.166 -21.959 1.588 1.00 28.41 287 ASP A O 1
ATOM 1778 N N . VAL A 1 246 ? 36.848 -23.516 2.564 1.00 27.01 288 VAL A N 1
ATOM 1779 C CA . VAL A 1 246 ? 35.710 -22.607 2.735 1.00 25.69 288 VAL A CA 1
ATOM 1780 C C . VAL A 1 246 ? 35.144 -22.463 4.150 1.00 24.59 288 VAL A C 1
ATOM 1781 O O . VAL A 1 246 ? 34.342 -21.569 4.407 1.00 23.28 288 VAL A O 1
ATOM 1785 N N . ILE A 1 247 ? 35.533 -23.358 5.055 1.00 25.00 289 ILE A N 1
ATOM 1786 C CA . ILE A 1 247 ? 35.106 -23.257 6.438 1.00 24.51 289 ILE A CA 1
ATOM 1787 C C . ILE A 1 247 ? 36.310 -23.232 7.375 1.00 24.06 289 ILE A C 1
ATOM 1788 O O . ILE A 1 247 ? 37.124 -24.144 7.384 1.00 23.30 289 ILE A O 1
ATOM 1793 N N . SER A 1 248 ? 36.359 -22.210 8.225 1.00 23.47 290 SER A N 1
ATOM 1794 C CA . SER A 1 248 ? 37.313 -22.136 9.305 1.00 25.20 290 SER A CA 1
ATOM 1795 C C . SER A 1 248 ? 36.609 -22.378 10.636 1.00 25.51 290 SER A C 1
ATOM 1796 O O . SER A 1 248 ? 35.385 -22.213 10.762 1.00 22.65 290 SER A O 1
ATOM 1799 N N . VAL A 1 249 ? 37.399 -22.707 11.653 1.00 25.73 291 VAL A N 1
ATOM 1800 C CA . VAL A 1 249 ? 36.835 -23.011 12.964 1.00 27.62 291 VAL A CA 1
ATOM 1801 C C . VAL A 1 249 ? 37.672 -22.363 14.052 1.00 28.84 291 VAL A C 1
ATOM 1802 O O . VAL A 1 249 ? 38.893 -22.263 13.929 1.00 29.09 291 VAL A O 1
ATOM 1806 N N . ASN A 1 250 ? 36.982 -21.874 15.077 1.00 25.45 292 ASN A N 1
ATOM 1807 C CA . ASN A 1 250 ? 37.603 -21.436 16.312 1.00 25.69 292 ASN A CA 1
ATOM 1808 C C . ASN A 1 250 ? 36.762 -21.930 17.492 1.00 23.56 292 ASN A C 1
ATOM 1809 O O . ASN A 1 250 ? 35.559 -21.660 17.565 1.00 21.14 292 ASN A O 1
ATOM 1814 N N . ILE A 1 251 ? 37.376 -22.771 18.319 1.00 21.80 293 ILE A N 1
ATOM 1815 C CA . ILE A 1 251 ? 36.752 -23.318 19.499 1.00 23.45 293 ILE A CA 1
ATOM 1816 C C . ILE A 1 251 ? 37.292 -22.561 20.699 1.00 23.47 293 ILE A C 1
ATOM 1817 O O . ILE A 1 251 ? 38.502 -22.549 20.922 1.00 23.83 293 ILE A O 1
ATOM 1822 N N . LEU A 1 252 ? 36.423 -21.854 21.415 1.00 23.01 294 LEU A N 1
ATOM 1823 C CA . LEU A 1 252 ? 36.848 -21.149 22.632 1.00 24.28 294 LEU A CA 1
ATOM 1824 C C . LEU A 1 252 ? 36.569 -22.001 23.865 1.00 25.87 294 LEU A C 1
ATOM 1825 O O . LEU A 1 252 ? 35.440 -22.466 24.055 1.00 23.72 294 LEU A O 1
ATOM 1830 N N . ASP A 1 253 ? 37.549 -22.080 24.766 1.00 26.02 295 ASP A N 1
ATOM 1831 C CA . ASP A 1 253 ? 37.352 -22.759 26.041 1.00 25.11 295 ASP A CA 1
ATOM 1832 C C . ASP A 1 253 ? 36.861 -21.792 2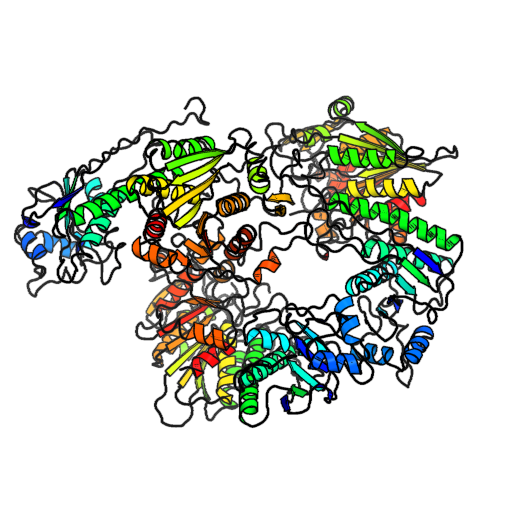7.131 1.00 24.76 295 ASP A C 1
ATOM 1833 O O . ASP A 1 253 ? 36.551 -20.633 26.854 1.00 26.27 295 ASP A O 1
ATOM 1838 N N . ALA A 1 254 ? 36.547 -22.337 28.297 1.00 23.09 296 ALA A N 1
ATOM 1839 C CA . ALA A 1 254 ? 35.873 -21.576 29.346 1.00 23.81 296 ALA A CA 1
ATOM 1840 C C . ALA A 1 254 ? 36.650 -20.313 29.682 1.00 23.28 296 ALA A C 1
ATOM 1841 O O . ALA A 1 254 ? 36.038 -19.276 29.944 1.00 22.22 296 ALA A O 1
ATOM 1843 N N . GLU A 1 255 ? 37.974 -20.398 29.676 1.00 24.71 297 GLU A N 1
ATOM 1844 C CA . GLU A 1 255 ? 38.828 -19.272 30.065 1.00 30.81 297 GLU A CA 1
ATOM 1845 C C . GLU A 1 255 ? 38.770 -18.172 29.022 1.00 26.28 297 GLU A C 1
ATOM 1846 O O . GLU A 1 255 ? 38.658 -16.997 29.356 1.00 26.71 297 GLU A O 1
ATOM 1852 N N . GLN A 1 256 ? 38.758 -18.558 27.757 1.00 25.48 298 GLN A N 1
ATOM 1853 C CA . GLN A 1 256 ? 38.540 -17.570 26.706 1.00 27.61 298 GLN A CA 1
ATOM 1854 C C . GLN A 1 256 ? 37.153 -16.907 26.759 1.00 25.65 298 GLN A C 1
ATOM 1855 O O . GLN A 1 256 ? 37.001 -15.719 26.490 1.00 22.99 298 GLN A O 1
ATOM 1861 N N . CYS A 1 257 ? 36.125 -17.664 27.120 1.00 23.85 299 CYS A N 1
ATOM 1862 C CA . CYS A 1 257 ? 34.784 -17.082 27.202 1.00 21.50 299 CYS A CA 1
ATOM 1863 C C . CYS A 1 257 ? 34.706 -16.169 28.423 1.00 22.07 299 CYS A C 1
ATOM 1864 O O . CYS A 1 257 ? 33.990 -15.150 28.433 1.00 22.17 299 CYS A O 1
ATOM 1867 N N . LYS A 1 258 ? 35.522 -16.474 29.420 1.00 21.59 300 LYS A N 1
ATOM 1868 C CA . LYS A 1 258 ? 35.546 -15.645 30.611 1.00 25.52 300 LYS A CA 1
ATOM 1869 C C . LYS A 1 258 ? 36.185 -14.311 30.288 1.00 24.47 300 LYS A C 1
ATOM 1870 O O . LYS A 1 258 ? 35.694 -13.283 30.709 1.00 23.44 300 LYS A O 1
ATOM 1876 N N . GLU A 1 259 ? 37.201 -14.312 29.439 1.00 27.82 301 GLU A N 1
ATOM 1877 C CA . GLU A 1 259 ? 37.828 -13.069 28.987 1.00 32.24 301 GLU A CA 1
ATOM 1878 C C . GLU A 1 259 ? 36.870 -12.242 28.153 1.00 26.36 301 GLU A C 1
ATOM 1879 O O . GLU A 1 259 ? 36.877 -11.010 28.169 1.00 25.40 301 GLU A O 1
ATOM 1885 N N . LEU A 1 260 ? 35.943 -12.926 27.497 1.00 23.99 302 LEU A N 1
ATOM 1886 C CA . LEU A 1 260 ? 34.903 -12.230 26.746 1.00 23.82 302 LEU A CA 1
ATOM 1887 C C . LEU A 1 260 ? 33.662 -11.902 27.588 1.00 24.59 302 LEU A C 1
ATOM 1888 O O . LEU A 1 260 ? 32.667 -11.394 27.076 1.00 24.79 302 LEU A O 1
ATOM 1893 N N . LYS A 1 261 ? 33.765 -12.155 28.887 1.00 24.01 303 LYS A N 1
ATOM 1894 C CA . LYS A 1 261 ? 32.785 -11.734 29.870 1.00 25.28 303 LYS A CA 1
ATOM 1895 C C . LYS A 1 261 ? 31.437 -12.434 29.692 1.00 23.34 303 LYS A C 1
ATOM 1896 O O . LYS A 1 261 ? 30.401 -11.890 30.087 1.00 20.50 303 LYS A O 1
ATOM 1902 N N . MET A 1 262 ? 31.470 -13.690 29.258 1.00 21.13 304 MET A N 1
ATOM 1903 C CA . MET A 1 262 ? 30.237 -14.434 29.026 1.00 21.09 304 MET A CA 1
ATOM 1904 C C . MET A 1 262 ? 29.727 -15.049 30.329 1.00 21.50 304 MET A C 1
ATOM 1905 O O . MET A 1 262 ? 29.663 -16.269 30.482 1.00 21.84 304 MET A O 1
ATOM 1910 N N . GLY A 1 263 ? 29.295 -14.198 31.252 1.00 20.30 305 GLY A N 1
ATOM 1911 C CA . GLY A 1 263 ? 28.877 -14.671 32.556 1.00 21.19 305 GLY A CA 1
ATOM 1912 C C . GLY A 1 263 ? 27.589 -15.486 32.571 1.00 20.46 305 GLY A C 1
ATOM 1913 O O . GLY A 1 263 ? 27.412 -16.302 33.483 1.00 18.58 305 GLY A O 1
ATOM 1914 N N . ALA A 1 264 ? 26.672 -15.236 31.631 1.00 19.65 306 ALA A N 1
ATOM 1915 C CA . ALA A 1 264 ? 25.432 -15.994 31.601 1.00 19.21 306 ALA A CA 1
ATOM 1916 C C . ALA A 1 264 ? 25.661 -17.433 31.143 1.00 19.63 306 ALA A C 1
ATOM 1917 O O . ALA A 1 264 ? 25.243 -18.390 31.797 1.00 22.11 306 ALA A O 1
ATOM 1919 N N . TYR A 1 265 ? 26.432 -17.598 30.078 1.00 18.48 307 TYR A N 1
ATOM 1920 C CA . TYR A 1 265 ? 26.821 -18.911 29.586 1.00 18.14 307 TYR A CA 1
ATOM 1921 C C . TYR A 1 265 ? 27.642 -19.679 30.625 1.00 19.28 307 TYR A C 1
ATOM 1922 O O . TYR A 1 265 ? 27.351 -20.840 30.938 1.00 17.08 307 TYR A O 1
ATOM 1931 N N . LEU A 1 266 ? 28.636 -19.010 31.206 1.00 19.77 308 LEU A N 1
ATOM 1932 C CA . LEU A 1 266 ? 29.534 -19.687 32.120 1.00 19.32 308 LEU A CA 1
ATOM 1933 C C . LEU A 1 266 ? 28.851 -20.063 33.417 1.00 19.89 308 LEU A C 1
ATOM 1934 O O . LEU A 1 266 ? 29.141 -21.107 33.993 1.00 21.55 308 LEU A O 1
ATOM 1939 N N . ALA A 1 267 ? 27.855 -19.295 33.827 1.00 19.62 309 ALA A N 1
ATOM 1940 C CA . ALA A 1 267 ? 27.091 -19.690 35.009 1.00 20.84 309 ALA A CA 1
ATOM 1941 C C . ALA A 1 267 ? 26.312 -20.998 34.791 1.00 20.51 309 ALA A C 1
ATOM 1942 O O . ALA A 1 267 ? 26.252 -21.851 35.664 1.00 19.81 309 ALA A O 1
ATOM 1944 N N . VAL A 1 268 ? 25.731 -21.148 33.614 1.00 19.05 310 VAL A N 1
ATOM 1945 C CA . VAL A 1 268 ? 24.991 -22.372 33.311 1.00 21.02 310 VAL A CA 1
ATOM 1946 C C . VAL A 1 268 ? 25.945 -23.538 33.268 1.00 20.18 310 VAL A C 1
ATOM 1947 O O . VAL A 1 268 ? 25.665 -24.599 33.799 1.00 20.32 310 VAL A O 1
ATOM 1951 N N . ALA A 1 269 ? 27.110 -23.314 32.683 1.00 23.47 311 ALA A N 1
ATOM 1952 C CA . ALA A 1 269 ? 28.126 -24.359 32.538 1.00 24.70 311 ALA A CA 1
ATOM 1953 C C . ALA A 1 269 ? 28.868 -24.773 33.829 1.00 26.21 311 ALA A C 1
ATOM 1954 O O . ALA A 1 269 ? 29.524 -25.806 33.867 1.00 24.81 311 ALA A O 1
ATOM 1956 N N . ALA A 1 270 ? 28.769 -23.963 34.875 1.00 23.75 312 ALA A N 1
ATOM 1957 C CA . ALA A 1 270 ? 29.649 -24.082 36.032 1.00 25.89 312 ALA A CA 1
ATOM 1958 C C . ALA A 1 270 ? 29.486 -25.413 36.769 1.00 23.92 312 ALA A C 1
ATOM 1959 O O . ALA A 1 270 ? 30.456 -25.974 37.272 1.00 22.54 312 ALA A O 1
ATOM 1961 N N . ALA A 1 271 ? 28.273 -25.948 36.811 1.00 23.68 313 ALA A N 1
ATOM 1962 C CA . ALA A 1 271 ? 28.071 -27.187 37.583 1.00 26.25 313 ALA A CA 1
ATOM 1963 C C . ALA A 1 271 ? 28.861 -28.344 36.965 1.00 26.98 313 ALA A C 1
ATOM 1964 O O . ALA A 1 271 ? 29.371 -29.208 37.694 1.00 28.59 313 ALA A O 1
ATOM 1966 N N . ALA A 1 272 ? 28.915 -28.372 35.632 1.00 26.57 314 ALA A N 1
ATOM 1967 C CA . ALA A 1 272 ? 29.366 -29.535 34.875 1.00 28.12 314 ALA A CA 1
ATOM 1968 C C . ALA A 1 272 ? 30.883 -29.549 34.772 1.00 28.75 314 ALA A C 1
ATOM 1969 O O . ALA A 1 272 ? 31.453 -29.275 33.708 1.00 29.43 314 ALA A O 1
ATOM 1971 N N . THR A 1 273 ? 31.525 -29.925 35.870 1.00 27.59 315 THR A N 1
ATOM 1972 C CA . THR A 1 273 ? 32.985 -29.888 35.933 1.00 31.16 315 THR A CA 1
ATOM 1973 C C . THR A 1 273 ? 33.624 -31.055 35.172 1.00 30.31 315 THR A C 1
ATOM 1974 O O . THR A 1 273 ? 34.793 -30.994 34.802 1.00 34.31 315 THR A O 1
ATOM 1978 N N . GLU A 1 274 ? 32.880 -32.126 34.945 1.00 29.06 316 GLU A N 1
ATOM 1979 C CA . GLU A 1 274 ? 33.467 -33.317 34.342 1.00 31.74 316 GLU A CA 1
ATOM 1980 C C . GLU A 1 274 ? 33.479 -33.198 32.813 1.00 32.80 316 GLU A C 1
ATOM 1981 O O . GLU A 1 274 ? 34.334 -33.779 32.153 1.00 31.74 316 GLU A O 1
ATOM 1987 N N . ASN A 1 275 ? 32.452 -32.558 32.260 1.00 29.80 317 ASN A N 1
ATOM 1988 C CA . ASN A 1 275 ? 32.359 -32.303 30.821 1.00 28.36 317 ASN A CA 1
ATOM 1989 C C . ASN A 1 275 ? 32.372 -30.794 30.555 1.00 26.01 317 ASN A C 1
ATOM 1990 O O . ASN A 1 275 ? 31.328 -30.147 30.442 1.00 25.56 317 ASN A O 1
ATOM 1995 N N . PRO A 1 276 ? 33.572 -30.221 30.439 1.00 28.30 318 PRO A N 1
ATOM 1996 C CA . PRO A 1 276 ? 33.719 -28.774 30.271 1.00 28.29 318 PRO A CA 1
ATOM 1997 C C . PRO A 1 276 ? 32.984 -28.229 29.053 1.00 25.35 318 PRO A C 1
ATOM 1998 O O . PRO A 1 276 ? 32.852 -28.929 28.046 1.00 27.11 318 PRO A O 1
ATOM 2002 N N . PRO A 1 277 ? 32.732 -26.921 29.046 1.00 24.47 319 PRO A N 1
ATOM 2003 C CA . PRO A 1 277 ? 32.018 -26.262 27.972 1.00 24.09 319 PRO A CA 1
ATOM 2004 C C . PRO A 1 277 ? 32.934 -25.735 26.872 1.00 23.53 319 PRO A C 1
ATOM 2005 O O . PRO A 1 277 ? 34.111 -25.535 27.121 1.00 24.31 319 PRO A O 1
ATOM 2009 N N . TYR A 1 278 ? 32.427 -25.682 25.647 1.00 21.20 320 TYR A N 1
ATOM 2010 C CA . TYR A 1 278 ? 33.182 -25.195 24.512 1.00 21.40 320 TYR A CA 1
ATOM 2011 C C . TYR A 1 278 ? 32.259 -24.320 23.692 1.00 21.37 320 TYR A C 1
ATOM 2012 O O . TYR A 1 278 ? 31.141 -24.704 23.339 1.00 22.77 320 TYR A O 1
ATOM 2021 N N . PHE A 1 279 ? 32.791 -23.180 23.279 1.00 20.99 321 PHE A N 1
ATOM 2022 C CA . PHE A 1 279 ? 32.027 -22.240 22.474 1.00 20.27 321 PHE A CA 1
ATOM 2023 C C . PHE A 1 279 ? 32.515 -22.427 21.040 1.00 19.61 321 PHE A C 1
ATOM 2024 O O . PHE A 1 279 ? 33.685 -22.223 20.735 1.00 20.08 321 PHE A O 1
ATOM 2032 N N . ILE A 1 280 ? 31.601 -22.825 20.176 1.00 19.29 322 ILE A N 1
ATOM 2033 C CA . ILE A 1 280 ? 31.904 -23.212 18.820 1.00 21.49 322 ILE A CA 1
ATOM 2034 C C . ILE A 1 280 ? 31.610 -22.089 17.847 1.00 21.58 322 ILE A C 1
ATOM 2035 O O . ILE A 1 280 ? 30.494 -21.555 17.796 1.00 20.27 322 ILE A O 1
ATOM 2040 N N . HIS A 1 281 ? 32.630 -21.730 17.073 1.00 23.03 323 HIS A N 1
ATOM 2041 C CA . HIS A 1 281 ? 32.497 -20.721 16.024 1.00 22.31 323 HIS A CA 1
ATOM 2042 C C . HIS A 1 281 ? 33.038 -21.204 14.680 1.00 21.61 323 HIS A C 1
ATOM 2043 O O . HIS A 1 281 ? 34.242 -21.338 14.491 1.00 23.73 323 HIS A O 1
ATOM 2050 N N . LEU A 1 282 ? 32.143 -21.526 13.764 1.00 21.10 324 LEU A N 1
ATOM 2051 C CA . LEU A 1 282 ? 32.534 -21.847 12.389 1.00 20.86 324 LEU A CA 1
ATOM 2052 C C . LEU A 1 282 ? 32.197 -20.663 11.513 1.00 20.94 324 LEU A C 1
ATOM 2053 O O . LEU A 1 282 ? 31.225 -19.939 11.779 1.00 21.61 324 LEU A O 1
ATOM 2058 N N . CYS A 1 283 ? 33.007 -20.463 10.481 1.00 22.39 325 CYS A N 1
ATOM 2059 C CA . CYS A 1 283 ? 32.736 -19.438 9.479 1.00 23.51 325 CYS A CA 1
ATOM 2060 C C . CYS A 1 283 ? 32.891 -19.985 8.068 1.00 23.80 325 CYS A C 1
ATOM 2061 O O . CYS A 1 283 ? 33.953 -20.514 7.718 1.00 24.57 325 CYS A O 1
ATOM 2064 N N . PHE A 1 284 ? 31.820 -19.888 7.290 1.00 21.69 326 PHE A N 1
ATOM 2065 C CA . PHE A 1 284 ? 31.846 -20.258 5.891 1.00 23.79 326 PHE A CA 1
ATOM 2066 C C . PHE A 1 284 ? 32.023 -19.016 5.041 1.00 24.94 326 PHE A C 1
ATOM 2067 O O . PHE A 1 284 ? 31.278 -18.046 5.215 1.00 23.68 326 PHE A O 1
ATOM 2075 N N . LYS A 1 285 ? 32.845 -19.159 4.000 1.00 26.99 327 LYS A N 1
ATOM 2076 C CA . LYS A 1 285 ? 33.105 -18.097 3.023 1.00 31.54 327 LYS A CA 1
ATOM 2077 C C . LYS A 1 285 ? 33.882 -18.706 1.848 1.00 29.43 327 LYS A C 1
ATOM 2078 O O . LYS A 1 285 ? 34.911 -19.327 2.110 1.00 28.60 327 LYS A O 1
ATOM 2084 N N . THR A 1 286 ? 33.472 -18.526 0.590 1.00 31.33 328 THR A N 1
ATOM 2085 C CA . THR A 1 286 ? 34.380 -18.842 -0.534 1.00 33.98 328 THR A CA 1
ATOM 2086 C C . THR A 1 286 ? 35.504 -17.791 -0.631 1.00 34.53 328 THR A C 1
ATOM 2087 O O . THR A 1 286 ? 35.320 -16.650 -0.206 1.00 30.84 328 THR A O 1
ATOM 2091 N N . PRO A 1 287 ? 36.714 -18.205 -1.049 1.00 36.65 329 PRO A N 1
ATOM 2092 C CA . PRO A 1 287 ? 37.878 -17.301 -1.018 1.00 42.38 329 PRO A CA 1
ATOM 2093 C C . PRO A 1 287 ? 37.789 -16.103 -1.987 1.00 43.05 329 PRO A C 1
ATOM 2094 O O . PRO A 1 287 ? 38.541 -15.140 -1.874 1.00 45.79 329 PRO A O 1
ATOM 2098 N N . THR A 1 288 ? 36.791 -16.108 -2.864 1.00 41.24 330 THR A N 1
ATOM 2099 C CA . THR A 1 288 ? 36.645 -15.064 -3.855 1.00 44.22 330 THR A CA 1
ATOM 2100 C C . THR A 1 288 ? 36.251 -13.743 -3.203 1.00 50.94 330 THR A C 1
ATOM 2101 O O . THR A 1 288 ? 35.836 -13.730 -2.047 1.00 56.62 330 THR A O 1
ATOM 2105 N N . LYS A 1 289 ? 36.398 -12.641 -3.934 1.00 51.55 331 LYS A N 1
ATOM 2106 C CA . LYS A 1 289 ? 36.412 -11.315 -3.322 1.00 57.73 331 LYS A CA 1
ATOM 2107 C C . LYS A 1 289 ? 35.244 -10.412 -3.745 1.00 45.90 331 LYS A C 1
ATOM 2108 O O . LYS A 1 289 ? 35.207 -9.250 -3.369 1.00 49.97 331 LYS A O 1
ATOM 2114 N N . GLU A 1 290 ? 34.201 -10.974 -4.340 1.00 45.04 332 GLU A N 1
ATOM 2115 C CA . GLU A 1 290 ? 32.947 -10.247 -4.471 1.00 45.12 332 GLU A CA 1
ATOM 2116 C C . GLU A 1 290 ? 32.353 -9.876 -3.096 1.00 47.24 332 GLU A C 1
ATOM 2117 O O . GLU A 1 290 ? 32.812 -10.368 -2.057 1.00 38.74 332 GLU A O 1
ATOM 2123 N N . ARG A 1 291 ? 31.410 -8.930 -3.099 1.00 50.34 333 ARG A N 1
ATOM 2124 C CA . ARG A 1 291 ? 30.680 -8.523 -1.901 1.00 53.93 333 ARG A CA 1
ATOM 2125 C C . ARG A 1 291 ? 29.890 -9.707 -1.338 1.00 42.62 333 ARG A C 1
ATOM 2126 O O . ARG A 1 291 ? 29.172 -10.394 -2.067 1.00 39.18 333 ARG A O 1
ATOM 2134 N N . LYS A 1 292 ? 30.026 -9.918 -0.031 1.00 38.80 334 LYS A N 1
ATOM 2135 C CA . LYS A 1 292 ? 29.306 -10.968 0.667 1.00 36.16 334 LYS A CA 1
ATOM 2136 C C . LYS A 1 292 ? 28.372 -10.398 1.734 1.00 34.42 334 LYS A C 1
ATOM 2137 O O . LYS A 1 292 ? 28.750 -9.524 2.509 1.00 33.12 334 LYS A O 1
ATOM 2143 N N . THR A 1 293 ? 27.149 -10.917 1.778 1.00 31.90 335 THR A N 1
ATOM 2144 C CA . THR A 1 293 ? 26.210 -10.644 2.860 1.00 28.65 335 THR A CA 1
ATOM 2145 C C . THR A 1 293 ? 26.617 -11.458 4.087 1.00 28.13 335 THR A C 1
ATOM 2146 O O . THR A 1 293 ? 26.872 -12.649 3.968 1.00 29.33 335 THR A O 1
ATOM 2150 N N . LYS A 1 294 ? 26.709 -10.819 5.251 1.00 27.68 336 LYS A N 1
ATOM 2151 C CA . LYS A 1 294 ? 27.185 -11.462 6.477 1.00 26.45 336 LYS A CA 1
ATOM 2152 C C . LYS A 1 294 ? 26.023 -11.923 7.341 1.00 24.09 336 LYS A C 1
ATOM 2153 O O . LYS A 1 294 ? 25.184 -11.123 7.789 1.00 22.75 336 LYS A O 1
ATOM 2159 N N . LEU A 1 295 ? 25.946 -13.234 7.539 1.00 23.90 337 LEU A N 1
ATOM 2160 C CA . LEU A 1 295 ? 24.837 -13.865 8.269 1.00 20.51 337 LEU A CA 1
ATOM 2161 C C . LEU A 1 295 ? 25.398 -14.665 9.437 1.00 20.12 337 LEU A C 1
ATOM 2162 O O . LEU A 1 295 ? 26.493 -15.231 9.343 1.00 20.60 337 LEU A O 1
ATOM 2167 N N . ALA A 1 296 ? 24.599 -14.815 10.490 1.00 20.23 338 ALA A N 1
ATOM 2168 C CA . ALA A 1 296 ? 24.877 -15.787 11.532 1.00 20.77 338 ALA A CA 1
ATOM 2169 C C . ALA A 1 296 ? 23.714 -16.744 11.782 1.00 19.41 338 ALA A C 1
ATOM 2170 O O . ALA A 1 296 ? 22.551 -16.360 11.849 1.00 18.83 338 ALA A O 1
ATOM 2172 N N . LEU A 1 297 ? 24.091 -17.957 12.151 1.00 19.10 339 LEU A N 1
ATOM 2173 C CA . LEU A 1 297 ? 23.154 -18.982 12.576 1.00 19.79 339 LEU A CA 1
ATOM 2174 C C . LEU A 1 297 ? 23.612 -19.426 13.955 1.00 19.29 339 LEU A C 1
ATOM 2175 O O . LEU A 1 297 ? 24.716 -19.953 14.098 1.00 21.03 339 LEU A O 1
ATOM 2180 N N . VAL A 1 298 ? 22.768 -19.185 14.954 1.00 17.72 340 VAL A N 1
ATOM 2181 C CA . VAL A 1 298 ? 23.058 -19.486 16.345 1.00 16.63 340 VAL A CA 1
ATOM 2182 C C . VAL A 1 298 ? 22.163 -20.621 16.847 1.00 17.30 340 VAL A C 1
ATOM 2183 O O . VAL A 1 298 ? 20.938 -20.565 16.700 1.00 17.81 340 VAL A O 1
ATOM 2187 N N . GLY A 1 299 ? 22.778 -21.659 17.405 1.00 16.90 341 GLY A N 1
ATOM 2188 C CA . GLY A 1 299 ? 22.027 -22.822 17.874 1.00 18.64 341 GLY A CA 1
ATOM 2189 C C . GLY A 1 299 ? 22.224 -23.070 19.352 1.00 19.41 341 GLY A C 1
ATOM 2190 O O . GLY A 1 299 ? 23.345 -23.024 19.859 1.00 21.18 341 GLY A O 1
ATOM 2191 N N . LYS A 1 300 ? 21.126 -23.273 20.068 1.00 20.36 342 LYS A N 1
ATOM 2192 C CA . LYS A 1 300 ? 21.211 -23.677 21.463 1.00 19.53 342 LYS A CA 1
ATOM 2193 C C . LYS A 1 300 ? 21.899 -25.034 21.568 1.00 18.22 342 LYS A C 1
ATOM 2194 O O . LYS A 1 300 ? 21.502 -26.005 20.934 1.00 18.05 342 LYS A O 1
ATOM 2200 N N . GLY A 1 301 ? 22.911 -25.120 22.415 1.00 18.98 343 GLY A N 1
ATOM 2201 C CA . GLY A 1 301 ? 23.736 -26.321 22.501 1.00 21.57 343 GLY A CA 1
ATOM 2202 C C . GLY A 1 301 ? 23.955 -26.816 23.922 1.00 22.69 343 GLY A C 1
ATOM 2203 O O . GLY A 1 301 ? 25.057 -27.176 24.332 1.00 24.20 343 GLY A O 1
ATOM 2204 N N . LEU A 1 302 ? 22.867 -26.985 24.648 1.00 23.41 344 LEU A N 1
ATOM 2205 C CA . LEU A 1 302 ? 22.893 -27.780 25.871 1.00 23.38 344 LEU A CA 1
ATOM 2206 C C . LEU A 1 302 ? 22.800 -29.247 25.467 1.00 22.66 344 LEU A C 1
ATOM 2207 O O . LEU A 1 302 ? 21.756 -29.724 24.986 1.00 22.06 344 LEU A O 1
ATOM 2212 N N . THR A 1 303 ? 23.914 -29.944 25.667 1.00 21.12 345 THR A N 1
ATOM 2213 C CA . THR A 1 303 ? 24.028 -31.338 25.294 1.00 21.52 345 THR A CA 1
ATOM 2214 C C . THR A 1 303 ? 23.230 -32.210 26.262 1.00 22.64 345 THR A C 1
ATOM 2215 O O . THR A 1 303 ? 22.679 -33.252 25.903 1.00 23.32 345 THR A O 1
ATOM 2219 N N . PHE A 1 304 ? 23.014 -31.654 27.443 1.00 22.54 346 PHE A N 1
ATOM 2220 C CA . PHE A 1 304 ? 21.983 -32.125 28.362 1.00 25.33 346 PHE A CA 1
ATOM 2221 C C . PHE A 1 304 ? 21.440 -30.941 29.159 1.00 25.98 346 PHE A C 1
ATOM 2222 O O . PHE A 1 304 ? 22.201 -30.099 29.667 1.00 25.19 346 PHE A O 1
ATOM 2230 N N . ASP A 1 305 ? 20.127 -30.953 29.348 1.00 30.70 347 ASP A N 1
ATOM 2231 C CA . ASP A 1 305 ? 19.448 -29.937 30.144 1.00 36.43 347 ASP A CA 1
ATOM 2232 C C . ASP A 1 305 ? 18.714 -30.510 31.360 1.00 46.05 347 ASP A C 1
ATOM 2233 O O . ASP A 1 305 ? 17.688 -31.175 31.206 1.00 45.10 347 ASP A O 1
ATOM 2238 N N . SER A 1 306 ? 19.279 -30.254 32.543 1.00 52.10 348 SER A N 1
ATOM 2239 C CA . SER A 1 306 ? 18.774 -30.684 33.856 1.00 61.79 348 SER A CA 1
ATOM 2240 C C . SER A 1 306 ? 17.316 -30.302 34.110 1.00 60.46 348 SER A C 1
ATOM 2241 O O . SER A 1 306 ? 16.633 -30.971 34.893 1.00 55.12 348 SER A O 1
ATOM 2244 N N . GLY A 1 307 ? 16.893 -29.162 33.572 1.00 58.14 349 GLY A N 1
ATOM 2245 C CA . GLY A 1 307 ? 15.496 -28.748 33.671 1.00 65.59 349 GLY A CA 1
ATOM 2246 C C . GLY A 1 307 ? 14.539 -29.364 32.665 1.00 71.14 349 GLY A C 1
ATOM 2247 O O . GLY A 1 307 ? 14.764 -30.464 32.165 1.00 64.75 349 GLY A O 1
ATOM 2248 N N . GLU A 1 320 ? 13.955 -39.293 30.209 1.00 59.48 362 GLU A N 1
ATOM 2249 C CA . GLU A 1 320 ? 14.089 -39.163 28.750 1.00 75.25 362 GLU A CA 1
ATOM 2250 C C . GLU A 1 320 ? 12.683 -38.922 28.148 1.00 105.45 362 GLU A C 1
ATOM 2251 O O . GLU A 1 320 ? 12.260 -39.645 27.211 1.00 109.88 362 GLU A O 1
ATOM 2253 N N . LEU A 1 321 ? 11.902 -38.030 28.771 1.00 108.28 363 LEU A N 1
ATOM 2254 C CA . LEU A 1 321 ? 10.690 -37.482 28.149 1.00 111.14 363 LEU A CA 1
ATOM 2255 C C . LEU A 1 321 ? 10.999 -36.401 27.105 1.00 110.23 363 LEU A C 1
ATOM 2256 O O . LEU A 1 321 ? 10.376 -36.383 26.038 1.00 92.84 363 LEU A O 1
ATOM 2258 N N . MET A 1 322 ? 11.915 -35.492 27.447 1.00 108.60 364 MET A N 1
ATOM 2259 C CA . MET A 1 322 ? 12.439 -34.466 26.540 1.00 99.88 364 MET A CA 1
ATOM 2260 C C . MET A 1 322 ? 13.718 -34.942 25.838 1.00 90.35 364 MET A C 1
ATOM 2261 O O . MET A 1 322 ? 14.820 -34.920 26.403 1.00 85.87 364 MET A O 1
ATOM 2266 N N . LYS A 1 323 ? 13.553 -35.345 24.582 1.00 78.54 365 LYS A N 1
ATOM 2267 C CA . LYS A 1 323 ? 14.646 -35.872 23.766 1.00 77.04 365 LYS A CA 1
ATOM 2268 C C . LYS A 1 323 ? 15.074 -34.887 22.680 1.00 58.53 365 LYS A C 1
ATOM 2269 O O . LYS A 1 323 ? 15.941 -35.182 21.855 1.00 51.28 365 LYS A O 1
ATOM 2275 N N . ASN A 1 324 ? 14.627 -33.649 22.864 1.00 48.46 366 ASN A N 1
ATOM 2276 C CA . ASN A 1 324 ? 14.863 -32.582 21.917 1.00 49.26 366 ASN A CA 1
ATOM 2277 C C . ASN A 1 324 ? 16.095 -31.733 22.213 1.00 47.47 366 ASN A C 1
ATOM 2278 O O . ASN A 1 324 ? 16.348 -30.767 21.488 1.00 46.26 366 ASN A O 1
ATOM 2283 N N . ASP A 1 325 ? 16.798 -32.026 23.309 1.00 50.53 367 ASP A N 1
ATOM 2284 C CA . ASP A 1 325 ? 18.013 -31.289 23.698 1.00 50.94 367 ASP A CA 1
ATOM 2285 C C . ASP A 1 325 ? 18.908 -31.156 22.470 1.00 41.55 367 ASP A C 1
ATOM 2286 O O . ASP A 1 325 ? 19.033 -32.109 21.686 1.00 36.79 367 ASP A O 1
ATOM 2291 N N . MET A 1 326 ? 19.446 -29.956 22.282 1.00 29.74 368 MET A N 1
ATOM 2292 C CA . MET A 1 326 ? 20.459 -29.722 21.263 1.00 30.47 368 MET A CA 1
ATOM 2293 C C . MET A 1 326 ? 19.925 -29.711 19.823 1.00 26.62 368 MET A C 1
ATOM 2294 O O . MET A 1 326 ? 20.701 -29.714 18.879 1.00 26.58 368 MET A O 1
ATOM 2299 N N . GLY A 1 327 ? 18.615 -29.748 19.630 1.00 22.64 369 GLY A N 1
ATOM 2300 C CA . GLY A 1 327 ? 18.057 -29.702 18.282 1.00 23.14 369 GLY A CA 1
ATOM 2301 C C . GLY A 1 327 ? 18.503 -28.485 17.482 1.00 21.00 369 GLY A C 1
ATOM 2302 O O . GLY A 1 327 ? 18.641 -28.542 16.259 1.00 20.59 369 GLY A O 1
ATOM 2303 N N . GLY A 1 328 ? 18.672 -27.374 18.187 1.00 18.67 370 GLY A N 1
ATOM 2304 C CA . GLY A 1 328 ? 19.025 -26.114 17.572 1.00 19.15 370 GLY A CA 1
ATOM 2305 C C . GLY A 1 328 ? 20.459 -26.174 17.080 1.00 19.03 370 GLY A C 1
ATOM 2306 O O . GLY A 1 328 ? 20.750 -25.837 15.929 1.00 20.27 370 GLY A O 1
ATOM 2307 N N . ALA A 1 329 ? 21.365 -26.572 17.961 1.00 17.96 371 ALA A N 1
ATOM 2308 C CA . ALA A 1 329 ? 22.750 -26.727 17.566 1.00 18.86 371 ALA A CA 1
ATOM 2309 C C . ALA A 1 329 ? 22.868 -27.697 16.408 1.00 19.50 371 ALA A C 1
ATOM 2310 O O . ALA A 1 329 ? 23.710 -27.549 15.516 1.00 20.13 371 ALA A O 1
ATOM 2312 N N . ALA A 1 330 ? 22.120 -28.783 16.491 1.00 19.26 372 ALA A N 1
ATOM 2313 C CA . ALA A 1 330 ? 22.196 -29.804 15.448 1.00 18.92 372 ALA A CA 1
ATOM 2314 C C . ALA A 1 330 ? 21.797 -29.246 14.085 1.00 18.21 372 ALA A C 1
ATOM 2315 O O . ALA A 1 330 ? 22.394 -29.597 13.071 1.00 17.85 372 ALA A O 1
ATOM 2317 N N . ALA A 1 331 ? 20.779 -28.391 14.060 1.00 17.38 373 ALA A N 1
ATOM 2318 C CA . ALA A 1 331 ? 20.327 -27.820 12.802 1.00 19.24 373 ALA A CA 1
ATOM 2319 C C . ALA A 1 331 ? 21.384 -26.865 12.265 1.00 19.57 373 ALA A C 1
ATOM 2320 O O . ALA A 1 331 ? 21.667 -26.827 11.063 1.00 22.31 373 ALA A O 1
ATOM 2322 N N . VAL A 1 332 ? 22.016 -26.139 13.174 1.00 17.62 374 VAL A N 1
ATOM 2323 C CA . VAL A 1 332 ? 23.078 -25.227 12.762 1.00 18.33 374 VAL A CA 1
ATOM 2324 C C . VAL A 1 332 ? 24.284 -25.962 12.171 1.00 19.66 374 VAL A C 1
ATOM 2325 O O . VAL A 1 332 ? 24.811 -25.590 11.120 1.00 20.18 374 VAL A O 1
ATOM 2329 N N . LEU A 1 333 ? 24.753 -26.997 12.853 1.00 19.70 375 LEU A N 1
ATOM 2330 C CA . LEU A 1 333 ? 25.905 -27.755 12.334 1.00 20.60 375 LEU A CA 1
ATOM 2331 C C . LEU A 1 333 ? 25.563 -28.528 11.065 1.00 20.25 375 LEU A C 1
ATOM 2332 O O . LEU A 1 333 ? 26.359 -28.605 10.136 1.00 19.07 375 LEU A O 1
ATOM 2337 N N . GLY A 1 334 ? 24.331 -29.026 11.000 1.00 19.56 376 GLY A N 1
ATOM 2338 C CA . GLY A 1 334 ? 23.814 -29.629 9.776 1.00 19.46 376 GLY A CA 1
ATOM 2339 C C . GLY A 1 334 ? 23.810 -28.677 8.599 1.00 18.59 376 GLY A C 1
ATOM 2340 O O . GLY A 1 334 ? 24.234 -29.018 7.497 1.00 17.40 376 GLY A O 1
ATOM 2341 N N . ALA A 1 335 ? 23.453 -27.433 8.864 1.00 19.45 377 ALA A N 1
ATOM 2342 C CA . ALA A 1 335 ? 23.490 -26.430 7.818 1.00 19.93 377 ALA A CA 1
ATOM 2343 C C . ALA A 1 335 ? 24.923 -26.202 7.335 1.00 20.23 377 ALA A C 1
ATOM 2344 O O . ALA A 1 335 ? 25.148 -25.995 6.143 1.00 19.29 377 ALA A O 1
ATOM 2346 N N . ALA A 1 336 ? 25.879 -26.195 8.259 1.00 19.11 378 ALA A N 1
ATOM 2347 C CA . ALA A 1 336 ? 27.273 -25.979 7.902 1.00 18.45 378 ALA A CA 1
ATOM 2348 C C . ALA A 1 336 ? 27.772 -27.089 6.998 1.00 19.36 378 ALA A C 1
ATOM 2349 O O . ALA A 1 336 ? 28.485 -26.836 6.039 1.00 18.01 378 ALA A O 1
ATOM 2351 N N . LYS A 1 337 ? 27.449 -28.318 7.376 1.00 20.96 379 LYS A N 1
ATOM 2352 C CA . LYS A 1 337 ? 27.775 -29.482 6.588 1.00 22.71 379 LYS A CA 1
ATOM 2353 C C . LYS A 1 337 ? 27.234 -29.394 5.162 1.00 24.60 379 LYS A C 1
ATOM 2354 O O . LYS A 1 337 ? 27.952 -29.634 4.187 1.00 24.63 379 LYS A O 1
ATOM 2360 N N . ALA A 1 338 ? 25.975 -29.000 5.029 1.00 24.28 380 ALA A N 1
ATOM 2361 C CA . ALA A 1 338 ? 25.401 -28.792 3.716 1.00 22.41 380 ALA A CA 1
ATOM 2362 C C . ALA A 1 338 ? 26.143 -27.691 2.937 1.00 21.91 380 ALA A C 1
ATOM 2363 O O . ALA A 1 338 ? 26.499 -27.867 1.770 1.00 20.03 380 ALA A O 1
ATOM 2365 N N . LEU A 1 339 ? 26.329 -26.543 3.575 1.00 21.00 381 LEU A N 1
ATOM 2366 C CA . LEU A 1 339 ? 26.852 -25.385 2.889 1.00 20.82 381 LEU A CA 1
ATOM 2367 C C . LEU A 1 339 ? 28.304 -25.598 2.508 1.00 22.14 381 LEU A C 1
ATOM 2368 O O . LEU A 1 339 ? 28.787 -25.076 1.510 1.00 23.03 381 LEU A O 1
ATOM 2373 N N . GLY A 1 340 ? 29.011 -26.398 3.285 1.00 22.15 382 GLY A N 1
ATOM 2374 C CA . GLY A 1 340 ? 30.384 -26.713 2.940 1.00 23.42 382 GLY A CA 1
ATOM 2375 C C . GLY A 1 340 ? 30.501 -27.380 1.579 1.00 24.22 382 GLY A C 1
ATOM 2376 O O . GLY A 1 340 ? 31.426 -27.049 0.823 1.00 24.26 382 GLY A O 1
ATOM 2377 N N . GLU A 1 341 ? 29.534 -28.243 1.247 1.00 21.73 383 GLU A N 1
ATOM 2378 C CA . GLU A 1 341 ? 29.461 -28.864 -0.057 1.00 22.88 383 GLU A CA 1
ATOM 2379 C C . GLU A 1 341 ? 28.932 -27.909 -1.114 1.00 24.22 383 GLU A C 1
ATOM 2380 O O . GLU A 1 341 ? 29.356 -27.955 -2.261 1.00 24.12 383 GLU A O 1
ATOM 2386 N N . ILE A 1 342 ? 27.850 -27.201 -0.800 1.00 26.04 384 ILE A N 1
ATOM 2387 C CA . ILE A 1 342 ? 27.148 -26.402 -1.799 1.00 24.98 384 ILE A CA 1
ATOM 2388 C C . ILE A 1 342 ? 27.962 -25.181 -2.218 1.00 28.29 384 ILE A C 1
ATOM 2389 O O . ILE A 1 342 ? 27.936 -24.777 -3.388 1.00 27.54 384 ILE A O 1
ATOM 2394 N N . ARG A 1 343 ? 28.755 -24.651 -1.291 1.00 29.07 385 ARG A N 1
ATOM 2395 C CA . ARG A 1 343 ? 29.712 -23.557 -1.583 1.00 30.19 385 ARG A CA 1
ATOM 2396 C C . ARG A 1 343 ? 29.082 -22.347 -2.229 1.00 26.19 385 ARG A C 1
ATOM 2397 O O . ARG A 1 343 ? 29.593 -21.852 -3.212 1.00 29.09 385 ARG A O 1
ATOM 2405 N N . PRO A 1 344 ? 28.082 -21.748 -1.588 1.00 26.86 386 PRO A N 1
ATOM 2406 C CA . PRO A 1 344 ? 27.548 -20.530 -2.189 1.00 26.82 386 PRO A CA 1
ATOM 2407 C C . PRO A 1 344 ? 28.520 -19.359 -2.129 1.00 28.04 386 PRO A C 1
ATOM 2408 O O . PRO A 1 344 ? 29.219 -19.155 -1.140 1.00 28.25 386 PRO A O 1
ATOM 2412 N N . SER A 1 345 ? 28.507 -18.533 -3.166 1.00 29.86 387 SER A N 1
ATOM 2413 C CA . SER A 1 345 ? 29.248 -17.280 -3.164 1.00 35.98 387 SER A CA 1
ATOM 2414 C C . SER A 1 345 ? 28.310 -16.205 -2.633 1.00 32.76 387 SER A C 1
ATOM 2415 O O . SER A 1 345 ? 27.121 -16.452 -2.397 1.00 30.42 387 SER A O 1
ATOM 2418 N N A ARG A 1 346 ? 28.848 -15.009 -2.441 0.55 35.38 388 ARG A N 1
ATOM 2419 N N B ARG A 1 346 ? 28.854 -15.004 -2.467 0.45 34.85 388 ARG A N 1
ATOM 2420 C CA A ARG A 1 346 ? 28.047 -13.845 -2.054 0.55 36.21 388 ARG A CA 1
ATOM 2421 C CA B ARG A 1 346 ? 28.074 -13.818 -2.109 0.45 35.35 388 ARG A CA 1
ATOM 2422 C C A ARG A 1 346 ? 27.537 -13.905 -0.610 0.55 30.55 388 ARG A C 1
ATOM 2423 C C B ARG A 1 346 ? 27.588 -13.861 -0.661 0.45 30.49 388 ARG A C 1
ATOM 2424 O O A ARG A 1 346 ? 26.815 -13.003 -0.189 0.55 29.22 388 ARG A O 1
ATOM 2425 O O B ARG A 1 346 ? 26.819 -12.998 -0.231 0.45 29.83 388 ARG A O 1
ATOM 2440 N N A VAL A 1 347 ? 27.958 -14.897 0.173 0.55 27.81 389 VAL A N 1
ATOM 2441 N N B VAL A 1 347 ? 28.095 -14.810 0.119 0.45 27.52 389 VAL A N 1
ATOM 2442 C CA A VAL A 1 347 ? 27.573 -14.977 1.591 0.55 25.39 389 VAL A CA 1
ATOM 2443 C CA B VAL A 1 347 ? 27.676 -14.924 1.513 0.45 25.71 389 VAL A CA 1
ATOM 2444 C C A VAL A 1 347 ? 28.763 -15.353 2.469 0.55 24.17 389 VAL A C 1
ATOM 2445 C C B VAL A 1 347 ? 28.797 -15.345 2.463 0.45 24.24 389 VAL A C 1
ATOM 2446 O O A VAL A 1 347 ? 29.633 -16.165 2.124 0.55 23.57 389 VAL A O 1
ATOM 2447 O O B VAL A 1 347 ? 29.693 -16.134 2.132 0.45 23.34 389 VAL A O 1
ATOM 2454 N N . GLU A 1 348 ? 28.758 -14.767 3.655 1.00 24.36 390 GLU A N 1
ATOM 2455 C CA . GLU A 1 348 ? 29.644 -15.178 4.724 1.00 25.28 390 GLU A CA 1
ATOM 2456 C C . GLU A 1 348 ? 28.742 -15.604 5.867 1.00 24.96 390 GLU A C 1
ATOM 2457 O O . GLU A 1 348 ? 27.891 -14.826 6.280 1.00 24.15 390 GLU A O 1
ATOM 2463 N N . VAL A 1 349 ? 28.886 -16.841 6.331 1.00 23.86 391 VAL A N 1
ATOM 2464 C CA . VAL A 1 349 ? 27.965 -17.382 7.334 1.00 24.20 391 VAL A CA 1
ATOM 2465 C C . VAL A 1 349 ? 28.725 -17.823 8.568 1.00 24.24 391 VAL A C 1
ATOM 2466 O O . VAL A 1 349 ? 29.614 -18.687 8.505 1.00 23.13 391 VAL A O 1
ATOM 2470 N N . HIS A 1 350 ? 28.324 -17.263 9.701 1.00 21.37 392 HIS A N 1
ATOM 2471 C CA . HIS A 1 350 ? 28.889 -17.663 10.985 1.00 21.37 392 HIS A CA 1
ATOM 2472 C C . HIS A 1 350 ? 27.955 -18.629 11.702 1.00 20.37 392 HIS A C 1
ATOM 2473 O O . HIS A 1 350 ? 26.738 -18.403 11.759 1.00 20.69 392 HIS A O 1
ATOM 2480 N N . PHE A 1 351 ? 28.499 -19.781 12.073 1.00 19.50 393 PHE A N 1
ATOM 2481 C CA . PHE A 1 351 ? 27.742 -20.792 12.799 1.00 19.88 393 PHE A CA 1
ATOM 2482 C C . PHE A 1 351 ? 28.219 -20.825 14.248 1.00 19.17 393 PHE A C 1
ATOM 2483 O O . PHE A 1 351 ? 29.399 -21.068 14.512 1.00 19.37 393 PHE A O 1
ATOM 2491 N N . ILE A 1 352 ? 27.320 -20.530 15.184 1.00 19.64 394 ILE A N 1
ATOM 2492 C CA . ILE A 1 352 ? 27.702 -20.283 16.577 1.00 19.54 394 ILE A CA 1
ATOM 2493 C C . ILE A 1 352 ? 26.889 -21.111 17.565 1.00 18.92 394 ILE A C 1
ATOM 2494 O O . ILE A 1 352 ? 25.669 -21.124 17.488 1.00 19.27 394 ILE A O 1
ATOM 2499 N N . VAL A 1 353 ? 27.579 -21.904 18.380 1.00 18.05 395 VAL A N 1
ATOM 2500 C CA . VAL A 1 353 ? 26.962 -22.731 19.399 1.00 18.53 395 VAL A CA 1
ATOM 2501 C C . VAL A 1 353 ? 27.730 -22.637 20.715 1.00 20.22 395 VAL A C 1
ATOM 2502 O O . VAL A 1 353 ? 28.907 -23.004 20.787 1.00 18.72 395 VAL A O 1
ATOM 2506 N N . ALA A 1 354 ? 27.066 -22.120 21.747 1.00 21.47 396 ALA A N 1
ATOM 2507 C CA . ALA A 1 354 ? 27.637 -22.109 23.087 1.00 19.91 396 ALA A CA 1
ATOM 2508 C C . ALA A 1 354 ? 27.296 -23.407 23.808 1.00 19.01 396 ALA A C 1
ATOM 2509 O O . ALA A 1 354 ? 26.200 -23.554 24.385 1.00 18.47 396 ALA A O 1
ATOM 2511 N N . ALA A 1 355 ? 28.185 -24.385 23.668 1.00 16.86 397 ALA A N 1
ATOM 2512 C CA . ALA A 1 355 ? 27.891 -25.739 24.096 1.00 17.59 397 ALA A CA 1
ATOM 2513 C C . ALA A 1 355 ? 28.306 -25.981 25.554 1.00 18.02 397 ALA A C 1
ATOM 2514 O O . ALA A 1 355 ? 29.364 -25.553 26.017 1.00 18.28 397 ALA A O 1
ATOM 2516 N N . CYS A 1 356 ? 27.420 -26.617 26.294 1.00 17.63 398 CYS A N 1
ATOM 2517 C CA . CYS A 1 356 ? 27.663 -26.998 27.675 1.00 19.32 398 CYS A CA 1
ATOM 2518 C C . CYS A 1 356 ? 26.614 -28.028 28.069 1.00 20.49 398 CYS A C 1
ATOM 2519 O O . CYS A 1 356 ? 25.680 -28.291 27.321 1.00 20.30 398 CYS A O 1
ATOM 2522 N N . GLU A 1 357 ? 26.791 -28.641 29.232 1.00 23.40 399 GLU A N 1
ATOM 2523 C CA . GLU A 1 357 ? 25.721 -29.414 29.835 1.00 26.27 399 GLU A CA 1
ATOM 2524 C C . GLU A 1 357 ? 25.325 -28.785 31.154 1.00 25.84 399 GLU A C 1
ATOM 2525 O O . GLU A 1 357 ? 26.119 -28.111 31.799 1.00 24.11 399 GLU A O 1
ATOM 2531 N N . ASN A 1 358 ? 24.019 -28.791 31.392 1.00 26.48 400 ASN A N 1
ATOM 2532 C CA . ASN A 1 358 ? 23.446 -28.164 32.570 1.00 27.10 400 ASN A CA 1
ATOM 2533 C C . ASN A 1 358 ? 23.231 -29.215 33.661 1.00 25.27 400 ASN A C 1
ATOM 2534 O O . ASN A 1 358 ? 22.266 -29.981 33.607 1.00 25.22 400 ASN A O 1
ATOM 2539 N N . MET A 1 359 ? 24.162 -29.273 34.599 1.00 22.58 401 MET A N 1
ATOM 2540 C CA . MET A 1 359 ? 24.205 -30.297 35.626 1.00 26.59 401 MET A CA 1
ATOM 2541 C C . MET A 1 359 ? 23.959 -29.719 37.034 1.00 29.14 401 MET A C 1
ATOM 2542 O O . MET A 1 359 ? 23.701 -28.528 37.212 1.00 26.91 401 MET A O 1
ATOM 2547 N N . ILE A 1 360 ? 24.020 -30.611 38.019 1.00 30.13 402 ILE A N 1
ATOM 2548 C CA . ILE A 1 360 ? 23.855 -30.274 39.427 1.00 31.65 402 ILE A CA 1
ATOM 2549 C C . ILE A 1 360 ? 25.074 -30.728 40.222 1.00 27.80 402 ILE A C 1
ATOM 2550 O O . ILE A 1 360 ? 25.452 -31.911 40.192 1.00 26.55 402 ILE A O 1
ATOM 2555 N N . SER A 1 361 ? 25.686 -29.768 40.911 1.00 25.43 403 SER A N 1
ATOM 2556 C CA . SER A 1 361 ? 26.894 -30.029 41.691 1.00 26.43 403 SER A CA 1
ATOM 2557 C C . SER A 1 361 ? 27.168 -28.861 42.620 1.00 25.20 403 SER A C 1
ATOM 2558 O O . SER A 1 361 ? 26.506 -27.820 42.568 1.00 24.83 403 SER A O 1
ATOM 2561 N N . ALA A 1 362 ? 28.159 -29.038 43.478 1.00 27.49 404 ALA A N 1
ATOM 2562 C CA . ALA A 1 362 ? 28.535 -27.973 44.424 1.00 30.54 404 ALA A CA 1
ATOM 2563 C C . ALA A 1 362 ? 29.018 -26.689 43.722 1.00 28.92 404 ALA A C 1
ATOM 2564 O O . ALA A 1 362 ? 28.982 -25.604 44.322 1.00 29.32 404 ALA A O 1
ATOM 2566 N N . GLU A 1 363 ? 29.538 -26.848 42.502 1.00 26.54 405 GLU A N 1
ATOM 2567 C CA . GLU A 1 363 ? 30.079 -25.750 41.707 1.00 29.81 405 GLU A CA 1
ATOM 2568 C C . GLU A 1 363 ? 28.989 -25.073 40.875 1.00 28.65 405 GLU A C 1
ATOM 2569 O O . GLU A 1 363 ? 29.251 -24.078 40.198 1.00 29.04 405 GLU A O 1
ATOM 2575 N N . GLY A 1 364 ? 27.746 -25.511 41.041 1.00 27.47 406 GLY A N 1
ATOM 2576 C CA . GLY A 1 364 ? 26.661 -25.052 40.178 1.00 26.39 406 GLY A CA 1
ATOM 2577 C C . GLY A 1 364 ? 26.013 -23.732 40.546 1.00 24.56 406 GLY A C 1
ATOM 2578 O O . GLY A 1 364 ? 26.087 -23.288 41.695 1.00 25.76 406 GLY A O 1
ATOM 2579 N N . MET A 1 365 ? 25.283 -23.171 39.581 1.00 23.25 407 MET A N 1
ATOM 2580 C CA . MET A 1 365 ? 24.410 -22.017 39.796 1.00 23.27 407 MET A CA 1
ATOM 2581 C C . MET A 1 365 ? 23.174 -22.423 40.601 1.00 24.76 407 MET A C 1
ATOM 2582 O O . MET A 1 365 ? 22.662 -23.512 40.431 1.00 24.92 407 MET A O 1
ATOM 2587 N N . ARG A 1 366 ? 22.735 -21.559 41.510 1.00 25.88 408 ARG A N 1
ATOM 2588 C CA . ARG A 1 366 ? 21.537 -21.784 42.301 1.00 25.14 408 ARG A CA 1
ATOM 2589 C C . ARG A 1 366 ? 20.396 -20.966 41.731 1.00 23.12 408 ARG A C 1
ATOM 2590 O O . ARG A 1 366 ? 20.630 -19.876 41.246 1.00 23.24 408 ARG A O 1
ATOM 2598 N N . PRO A 1 367 ? 19.148 -21.382 41.975 1.00 22.65 409 PRO A N 1
ATOM 2599 C CA . PRO A 1 367 ? 18.056 -20.484 41.683 1.00 23.70 409 PRO A CA 1
ATOM 2600 C C . PRO A 1 367 ? 18.234 -19.224 42.502 1.00 25.07 409 PRO A C 1
ATOM 2601 O O . PRO A 1 367 ? 18.596 -19.338 43.673 1.00 25.06 409 PRO A O 1
ATOM 2605 N N . GLY A 1 368 ? 17.859 -18.073 41.944 1.00 25.08 410 GLY A N 1
ATOM 2606 C CA . GLY A 1 368 ? 18.032 -16.776 42.615 1.00 24.88 410 GLY A CA 1
ATOM 2607 C C . GLY A 1 368 ? 19.352 -16.076 42.308 1.00 22.19 410 GLY A C 1
ATOM 2608 O O . GLY A 1 368 ? 19.512 -14.872 42.522 1.00 21.50 410 GLY A O 1
ATOM 2609 N N . ASP A 1 369 ? 20.337 -16.832 41.844 1.00 20.85 411 ASP A N 1
ATOM 2610 C CA . ASP A 1 369 ? 21.620 -16.247 41.500 1.00 21.53 411 ASP A CA 1
ATOM 2611 C C . ASP A 1 369 ? 21.428 -15.129 40.480 1.00 21.35 411 ASP A C 1
ATOM 2612 O O . ASP A 1 369 ? 20.534 -15.196 39.632 1.00 21.74 411 ASP A O 1
ATOM 2617 N N . ILE A 1 370 ? 22.339 -14.162 40.495 1.00 18.77 412 ILE A N 1
ATOM 2618 C CA . ILE A 1 370 ? 22.272 -13.082 39.527 1.00 18.12 412 ILE A CA 1
ATOM 2619 C C . ILE A 1 370 ? 23.533 -13.125 38.680 1.00 17.32 412 ILE A C 1
ATOM 2620 O O . ILE A 1 370 ? 24.638 -13.099 39.225 1.00 17.31 412 ILE A O 1
ATOM 2625 N N . VAL A 1 371 ? 23.363 -13.334 37.377 1.00 16.93 413 VAL A N 1
ATOM 2626 C CA . VAL A 1 371 ? 24.496 -13.514 36.476 1.00 16.88 413 VAL A CA 1
ATOM 2627 C C . VAL A 1 371 ? 24.537 -12.321 35.541 1.00 18.99 413 VAL A C 1
ATOM 2628 O O . VAL A 1 371 ? 23.519 -11.662 35.295 1.00 20.95 413 VAL A O 1
ATOM 2632 N N . THR A 1 372 ? 25.714 -12.048 35.001 1.00 18.72 414 THR A N 1
ATOM 2633 C CA . THR A 1 372 ? 25.914 -10.891 34.147 1.00 19.18 414 THR A CA 1
ATOM 2634 C C . THR A 1 372 ? 26.342 -11.320 32.754 1.00 18.52 414 THR A C 1
ATOM 2635 O O . THR A 1 372 ? 27.417 -11.913 32.558 1.00 18.65 414 THR A O 1
ATOM 2639 N N . ALA A 1 373 ? 25.522 -10.984 31.765 1.00 18.87 415 ALA A N 1
ATOM 2640 C CA . ALA A 1 373 ? 25.858 -11.330 30.371 1.00 20.61 415 ALA A CA 1
ATOM 2641 C C . ALA A 1 373 ? 26.967 -10.422 29.834 1.00 22.16 415 ALA A C 1
ATOM 2642 O O . ALA A 1 373 ? 27.348 -9.441 30.480 1.00 21.56 415 ALA A O 1
ATOM 2644 N N . SER A 1 374 ? 27.518 -10.788 28.683 1.00 21.84 416 SER A N 1
ATOM 2645 C CA . SER A 1 374 ? 28.683 -10.105 28.138 1.00 24.30 416 SER A CA 1
ATOM 2646 C C . SER A 1 374 ? 28.364 -8.717 27.592 1.00 22.84 416 SER A C 1
ATOM 2647 O O . SER A 1 374 ? 29.274 -7.971 27.250 1.00 24.04 416 SER A O 1
ATOM 2650 N N . ASN A 1 375 ? 27.097 -8.331 27.570 1.00 21.98 417 ASN A N 1
ATOM 2651 C CA . ASN A 1 375 ? 26.731 -6.932 27.319 1.00 21.66 417 ASN A CA 1
ATOM 2652 C C . ASN A 1 375 ? 26.459 -6.142 28.594 1.00 21.39 417 ASN A C 1
ATOM 2653 O O . ASN A 1 375 ? 25.993 -5.011 28.538 1.00 21.65 417 ASN A O 1
ATOM 2658 N N . GLY A 1 376 ? 26.796 -6.714 29.742 1.00 21.77 418 GLY A N 1
ATOM 2659 C CA . GLY A 1 376 ? 26.667 -6.027 31.020 1.00 21.63 418 GLY A CA 1
ATOM 2660 C C . GLY A 1 376 ? 25.321 -6.178 31.705 1.00 21.38 418 GLY A C 1
ATOM 2661 O O . GLY A 1 376 ? 25.143 -5.658 32.818 1.00 21.84 418 GLY A O 1
ATOM 2662 N N . LYS A 1 377 ? 24.307 -6.699 31.016 1.00 20.55 419 LYS A N 1
ATOM 2663 C CA . LYS A 1 377 ? 22.975 -6.779 31.620 1.00 21.33 419 LYS A CA 1
ATOM 2664 C C . LYS A 1 377 ? 22.938 -7.896 32.638 1.00 21.16 419 LYS A C 1
ATOM 2665 O O . LYS A 1 377 ? 23.553 -8.944 32.429 1.00 21.78 419 LYS A O 1
ATOM 2671 N N . THR A 1 378 ? 22.208 -7.672 33.732 1.00 20.32 420 THR A N 1
ATOM 2672 C CA . THR A 1 378 ? 22.128 -8.654 34.807 1.00 19.15 420 THR A CA 1
ATOM 2673 C C . THR A 1 378 ? 20.814 -9.408 34.782 1.00 20.06 420 THR A C 1
ATOM 2674 O O . THR A 1 378 ? 19.760 -8.832 34.444 1.00 20.99 420 THR A O 1
ATOM 2678 N N . ILE A 1 379 ? 20.892 -10.700 35.089 1.00 18.84 421 ILE A N 1
ATOM 2679 C CA . ILE A 1 379 ? 19.737 -11.596 35.018 1.00 18.88 421 ILE A CA 1
ATOM 2680 C C . ILE A 1 379 ? 19.570 -12.346 36.305 1.00 17.99 421 ILE A C 1
ATOM 2681 O O . ILE A 1 379 ? 20.498 -12.999 36.778 1.00 18.45 421 ILE A O 1
ATOM 2686 N N . GLU A 1 380 ? 18.420 -12.148 36.930 1.00 17.81 422 GLU A N 1
ATOM 2687 C CA . GLU A 1 380 ? 18.063 -12.928 38.102 1.00 18.75 422 GLU A CA 1
ATOM 2688 C C . GLU A 1 380 ? 17.453 -14.254 37.681 1.00 17.89 422 GLU A C 1
ATOM 2689 O O . GLU A 1 380 ? 16.461 -14.304 36.958 1.00 18.74 422 GLU A O 1
ATOM 2695 N N . VAL A 1 381 ? 18.093 -15.338 38.080 1.00 18.94 423 VAL A N 1
ATOM 2696 C CA . VAL A 1 381 ? 17.703 -16.635 37.552 1.00 22.08 423 VAL A CA 1
ATOM 2697 C C . VAL A 1 381 ? 16.619 -17.185 38.461 1.00 22.29 423 VAL A C 1
ATOM 2698 O O . VAL A 1 381 ? 16.904 -17.908 39.396 1.00 25.07 423 VAL A O 1
ATOM 2702 N N . ASN A 1 382 ? 15.368 -16.853 38.186 1.00 24.08 424 ASN A N 1
ATOM 2703 C CA . ASN A 1 382 ? 14.275 -17.312 39.032 1.00 26.26 424 ASN A CA 1
ATOM 2704 C C . ASN A 1 382 ? 13.871 -18.753 38.725 1.00 33.76 424 ASN A C 1
ATOM 2705 O O . ASN A 1 382 ? 13.154 -19.363 39.523 1.00 34.70 424 ASN A O 1
ATOM 2710 N N . ASN A 1 383 ? 14.326 -19.297 37.598 1.00 31.53 425 ASN A N 1
ATOM 2711 C CA . ASN A 1 383 ? 13.949 -20.662 37.239 1.00 36.39 425 ASN A CA 1
ATOM 2712 C C . ASN A 1 383 ? 15.103 -21.377 36.543 1.00 33.09 425 ASN A C 1
ATOM 2713 O O . ASN A 1 383 ? 15.447 -21.034 35.407 1.00 31.60 425 ASN A O 1
ATOM 2718 N N . THR A 1 384 ? 15.654 -22.390 37.205 1.00 29.41 426 THR A N 1
ATOM 2719 C CA . THR A 1 384 ? 16.779 -23.152 36.677 1.00 31.62 426 THR A CA 1
ATOM 2720 C C . THR A 1 384 ? 16.429 -24.179 35.595 1.00 33.83 426 THR A C 1
ATOM 2721 O O . THR A 1 384 ? 17.320 -24.738 34.957 1.00 37.67 426 THR A O 1
ATOM 2725 N N . ASP A 1 385 ? 15.152 -24.263 35.247 1.00 35.12 427 ASP A N 1
ATOM 2726 C CA . ASP A 1 385 ? 14.722 -25.050 34.100 1.00 36.74 427 ASP A CA 1
ATOM 2727 C C . ASP A 1 385 ? 14.709 -24.231 32.812 1.00 38.05 427 ASP A C 1
ATOM 2728 O O . ASP A 1 385 ? 14.458 -24.766 31.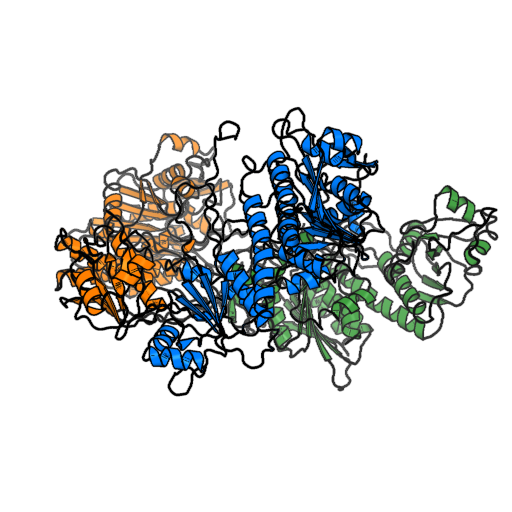727 1.00 37.22 427 ASP A O 1
ATOM 2733 N N . ALA A 1 386 ? 14.989 -22.936 32.917 1.00 29.06 428 ALA A N 1
ATOM 2734 C CA . ALA A 1 386 ? 15.129 -22.105 31.731 1.00 28.95 428 ALA A CA 1
ATOM 2735 C C . ALA A 1 386 ? 16.521 -21.505 31.590 1.00 25.64 428 ALA A C 1
ATOM 2736 O O . ALA A 1 386 ? 16.691 -20.305 31.378 1.00 24.53 428 ALA A O 1
ATOM 2738 N N . GLU A 1 387 ? 17.538 -22.352 31.628 1.00 26.94 429 GLU A N 1
ATOM 2739 C CA . GLU A 1 387 ? 18.918 -21.894 31.587 1.00 27.44 429 GLU A CA 1
ATOM 2740 C C . GLU A 1 387 ? 19.453 -21.798 30.167 1.00 25.65 429 GLU A C 1
ATOM 2741 O O . GLU A 1 387 ? 20.426 -21.100 29.893 1.00 25.37 429 GLU A O 1
ATOM 2747 N N . GLY A 1 388 ? 18.798 -22.486 29.246 1.00 23.53 430 GLY A N 1
ATOM 2748 C CA . GLY A 1 388 ? 19.233 -22.452 27.859 1.00 23.99 430 GLY A CA 1
ATOM 2749 C C . GLY A 1 388 ? 19.320 -21.032 27.294 1.00 24.20 430 GLY A C 1
ATOM 2750 O O . GLY A 1 388 ? 20.280 -20.693 26.601 1.00 23.61 430 GLY A O 1
ATOM 2751 N N . ARG A 1 389 ? 18.332 -20.198 27.624 1.00 20.52 431 ARG A N 1
ATOM 2752 C CA . ARG A 1 389 ? 18.290 -18.843 27.126 1.00 19.15 431 ARG A CA 1
ATOM 2753 C C . ARG A 1 389 ? 19.442 -18.026 27.646 1.00 19.33 431 ARG A C 1
ATOM 2754 O O . ARG A 1 389 ? 19.864 -17.104 26.958 1.00 21.84 431 ARG A O 1
ATOM 2762 N N A LEU A 1 390 ? 19.996 -18.394 28.796 0.43 18.99 432 LEU A N 1
ATOM 2763 N N B LEU A 1 390 ? 19.998 -18.389 28.801 0.57 18.66 432 LEU A N 1
ATOM 2764 C CA A LEU A 1 390 ? 21.162 -17.702 29.318 0.43 20.70 432 LEU A CA 1
ATOM 2765 C CA B LEU A 1 390 ? 21.171 -17.687 29.306 0.57 20.64 432 LEU A CA 1
ATOM 2766 C C A LEU A 1 390 ? 22.376 -17.913 28.409 0.43 19.73 432 LEU A C 1
ATOM 2767 C C B LEU A 1 390 ? 22.364 -17.903 28.376 0.57 19.65 432 LEU A C 1
ATOM 2768 O O A LEU A 1 390 ? 23.158 -16.994 28.170 0.43 19.49 432 LEU A O 1
ATOM 2769 O O B LEU A 1 390 ? 23.161 -16.994 28.158 0.57 19.35 432 LEU A O 1
ATOM 2778 N N . THR A 1 391 ? 22.558 -19.142 27.945 1.00 18.76 433 THR A N 1
ATOM 2779 C CA . THR A 1 391 ? 23.663 -19.437 27.051 1.00 19.12 433 THR A CA 1
ATOM 2780 C C . THR A 1 391 ? 23.471 -18.706 25.734 1.00 19.11 433 THR A C 1
ATOM 2781 O O . THR A 1 391 ? 24.425 -18.214 25.122 1.00 19.36 433 THR A O 1
ATOM 2785 N N . LEU A 1 392 ? 22.225 -18.650 25.283 1.00 20.27 434 LEU A N 1
ATOM 2786 C CA . LEU A 1 392 ? 21.935 -17.926 24.041 1.00 19.82 434 LEU A CA 1
ATOM 2787 C C . LEU A 1 392 ? 22.193 -16.437 24.141 1.00 19.75 434 LEU A C 1
ATOM 2788 O O . LEU A 1 392 ? 22.561 -15.803 23.157 1.00 20.66 434 LEU A O 1
ATOM 2793 N N . ALA A 1 393 ? 21.982 -15.865 25.319 1.00 18.98 435 ALA A N 1
ATOM 2794 C CA . ALA A 1 393 ? 22.272 -14.456 25.510 1.00 19.50 435 ALA A CA 1
ATOM 2795 C C . ALA A 1 393 ? 23.704 -14.083 25.092 1.00 18.64 435 ALA A C 1
ATOM 2796 O O . ALA A 1 393 ? 23.933 -13.199 24.270 1.00 17.45 435 ALA A O 1
ATOM 2798 N N . ASP A 1 394 ? 24.668 -14.833 25.602 1.00 19.01 436 ASP A N 1
ATOM 2799 C CA . ASP A 1 394 ? 26.061 -14.632 25.255 1.00 19.24 436 ASP A CA 1
ATOM 2800 C C . ASP A 1 394 ? 26.420 -15.029 23.815 1.00 20.73 436 ASP A C 1
ATOM 2801 O O . ASP A 1 394 ? 27.250 -14.371 23.164 1.00 18.79 436 ASP A O 1
ATOM 2806 N N . ALA A 1 395 ? 25.778 -16.072 23.295 1.00 18.85 437 ALA A N 1
ATOM 2807 C CA . ALA A 1 395 ? 25.999 -16.438 21.890 1.00 18.44 437 ALA A CA 1
ATOM 2808 C C . ALA A 1 395 ? 25.497 -15.369 20.929 1.00 18.94 437 ALA A C 1
ATOM 2809 O O . ALA A 1 395 ? 26.105 -15.105 19.909 1.00 20.28 437 ALA A O 1
ATOM 2811 N N . LEU A 1 396 ? 24.380 -14.739 21.266 1.00 17.91 438 LEU A N 1
ATOM 2812 C CA . LEU A 1 396 ? 23.829 -13.710 20.421 1.00 17.42 438 LEU A CA 1
ATOM 2813 C C . LEU A 1 396 ? 24.685 -12.449 20.440 1.00 18.18 438 LEU A C 1
ATOM 2814 O O . LEU A 1 396 ? 24.860 -11.786 19.419 1.00 19.19 438 LEU A O 1
ATOM 2819 N N . ILE A 1 397 ? 25.184 -12.091 21.613 1.00 18.51 439 ILE A N 1
ATOM 2820 C CA . ILE A 1 397 ? 26.079 -10.946 21.736 1.00 18.76 439 ILE A CA 1
ATOM 2821 C C . ILE A 1 397 ? 27.309 -11.229 20.891 1.00 19.85 439 ILE A C 1
ATOM 2822 O O . ILE A 1 397 ? 27.730 -10.376 20.131 1.00 20.32 439 ILE A O 1
ATOM 2827 N N . TYR A 1 398 ? 27.842 -12.448 20.968 1.00 19.05 440 TYR A N 1
ATOM 2828 C CA . TYR A 1 398 ? 29.008 -12.813 20.177 1.00 20.65 440 TYR A CA 1
ATOM 2829 C C . TYR A 1 398 ? 28.719 -12.713 18.689 1.00 22.51 440 TYR A C 1
ATOM 2830 O O . TYR A 1 398 ? 29.503 -12.173 17.912 1.00 21.59 440 TYR A O 1
ATOM 2839 N N . ALA A 1 399 ? 27.554 -13.207 18.278 1.00 22.69 441 ALA A N 1
ATOM 2840 C CA . ALA A 1 399 ? 27.174 -13.100 16.877 1.00 22.32 441 ALA A CA 1
ATOM 2841 C C . ALA A 1 399 ? 27.147 -11.637 16.437 1.00 22.04 441 ALA A C 1
ATOM 2842 O O . ALA A 1 399 ? 27.611 -11.292 15.333 1.00 23.77 441 ALA A O 1
ATOM 2844 N N . CYS A 1 400 ? 26.500 -10.790 17.223 1.00 19.90 442 CYS A N 1
ATOM 2845 C CA . CYS A 1 400 ? 26.442 -9.379 16.863 1.00 21.47 442 CYS A CA 1
ATOM 2846 C C . CYS A 1 400 ? 27.849 -8.777 16.763 1.00 23.48 442 CYS A C 1
ATOM 2847 O O . CYS A 1 400 ? 28.096 -7.945 15.914 1.00 25.32 442 CYS A O 1
ATOM 2850 N N . ASN A 1 401 ? 28.773 -9.245 17.593 1.00 24.31 443 ASN A N 1
ATOM 2851 C CA . ASN A 1 401 ? 30.131 -8.731 17.597 1.00 27.56 443 ASN A CA 1
ATOM 2852 C C . ASN A 1 401 ? 30.972 -9.215 16.437 1.00 28.04 443 ASN A C 1
ATOM 2853 O O . ASN A 1 401 ? 32.025 -8.638 16.193 1.00 28.25 443 ASN A O 1
ATOM 2858 N N . GLN A 1 402 ? 30.462 -10.153 15.652 1.00 27.16 444 GLN A N 1
ATOM 2859 C CA . GLN A 1 402 ? 31.125 -10.521 14.410 1.00 24.89 444 GLN A CA 1
ATOM 2860 C C . GLN A 1 402 ? 30.752 -9.562 13.260 1.00 27.40 444 GLN A C 1
ATOM 2861 O O . GLN A 1 402 ? 31.191 -9.730 12.125 1.00 24.08 444 GLN A O 1
ATOM 2867 N N . GLY A 1 403 ? 29.867 -8.608 13.526 1.00 27.68 445 GLY A N 1
ATOM 2868 C CA . GLY A 1 403 ? 29.493 -7.653 12.500 1.00 26.80 445 GLY A CA 1
ATOM 2869 C C . GLY A 1 403 ? 28.564 -8.215 11.444 1.00 28.78 445 GLY A C 1
ATOM 2870 O O . GLY A 1 403 ? 28.483 -7.676 10.336 1.00 28.67 445 GLY A O 1
ATOM 2871 N N . VAL A 1 404 ? 27.731 -9.186 11.815 1.00 26.55 446 VAL A N 1
ATOM 2872 C CA . VAL A 1 404 ? 26.747 -9.674 10.867 1.00 25.66 446 VAL A CA 1
ATOM 2873 C C . VAL A 1 404 ? 25.594 -8.697 10.629 1.00 24.42 446 VAL A C 1
ATOM 2874 O O . VAL A 1 404 ? 25.260 -7.890 11.471 1.00 25.65 446 VAL A O 1
ATOM 2878 N N . GLU A 1 405 ? 24.896 -8.880 9.523 1.00 25.47 447 GLU A N 1
ATOM 2879 C CA . GLU A 1 405 ? 23.709 -8.110 9.172 1.00 26.22 447 GLU A CA 1
ATOM 2880 C C . GLU A 1 405 ? 22.405 -8.809 9.640 1.00 23.66 447 GLU A C 1
ATOM 2881 O O . GLU A 1 405 ? 21.420 -8.159 9.969 1.00 21.91 447 GLU A O 1
ATOM 2887 N N . LYS A 1 406 ? 22.369 -10.137 9.647 1.00 21.20 448 LYS A N 1
ATOM 2888 C CA . LYS A 1 406 ? 21.167 -10.886 9.987 1.00 21.10 448 LYS A CA 1
ATOM 2889 C C . LYS A 1 406 ? 21.564 -12.100 10.831 1.00 21.19 448 LYS A C 1
ATOM 2890 O O . LYS A 1 406 ? 22.536 -12.794 10.509 1.00 20.31 448 LYS A O 1
ATOM 2896 N N . ILE A 1 407 ? 20.746 -12.400 11.837 1.00 20.90 449 ILE A N 1
ATOM 2897 C CA . ILE A 1 407 ? 20.888 -13.583 12.681 1.00 21.29 449 ILE A CA 1
ATOM 2898 C C . ILE A 1 407 ? 19.586 -14.378 12.678 1.00 21.42 449 ILE A C 1
ATOM 2899 O O . ILE A 1 407 ? 18.517 -13.833 12.954 1.00 20.76 449 ILE A O 1
ATOM 2904 N N . ILE A 1 408 ? 19.720 -15.692 12.573 1.00 19.54 450 ILE A N 1
ATOM 2905 C CA . ILE A 1 408 ? 18.673 -16.603 13.019 1.00 19.20 450 ILE A CA 1
ATOM 2906 C C . ILE A 1 408 ? 19.192 -17.483 14.134 1.00 20.17 450 ILE A C 1
ATOM 2907 O O . ILE A 1 408 ? 20.234 -18.129 13.958 1.00 19.77 450 ILE A O 1
ATOM 2912 N N . ASP A 1 409 ? 18.452 -17.577 15.241 1.00 19.78 451 ASP A N 1
ATOM 2913 C CA . ASP A 1 409 ? 18.757 -18.576 16.257 1.00 19.34 451 ASP A CA 1
ATOM 2914 C C . ASP A 1 409 ? 17.683 -19.647 16.273 1.00 19.55 451 ASP A C 1
ATOM 2915 O O . ASP A 1 409 ? 16.527 -19.376 15.977 1.00 19.24 451 ASP A O 1
ATOM 2920 N N . LEU A 1 410 ? 18.114 -20.877 16.526 1.00 19.82 452 LEU A N 1
ATOM 2921 C CA . LEU A 1 410 ? 17.211 -22.000 16.730 1.00 20.30 452 LEU A CA 1
ATOM 2922 C C . LEU A 1 410 ? 17.463 -22.574 18.104 1.00 18.96 452 LEU A C 1
ATOM 2923 O O . LEU A 1 410 ? 18.596 -22.871 18.481 1.00 17.99 452 LEU A O 1
ATOM 2928 N N . ALA A 1 411 ? 16.376 -22.760 18.831 1.00 18.79 453 ALA A N 1
ATOM 2929 C CA . ALA A 1 411 ? 16.446 -23.262 20.200 1.00 22.34 453 ALA A CA 1
ATOM 2930 C C . ALA A 1 411 ? 15.148 -23.977 20.576 1.00 23.37 453 ALA A C 1
ATOM 2931 O O . ALA A 1 411 ? 14.035 -23.547 20.222 1.00 22.05 453 ALA A O 1
ATOM 2933 N N . THR A 1 412 ? 15.332 -25.100 21.253 1.00 23.32 454 THR A N 1
ATOM 2934 C CA . THR A 1 412 ? 14.243 -25.760 21.953 1.00 24.29 454 THR A CA 1
ATOM 2935 C C . THR A 1 412 ? 14.016 -25.007 23.242 1.00 24.65 454 THR A C 1
ATOM 2936 O O . THR A 1 412 ? 14.581 -25.343 24.285 1.00 28.35 454 THR A O 1
ATOM 2940 N N . LEU A 1 413 ? 13.310 -23.889 23.153 1.00 23.68 455 LEU A N 1
ATOM 2941 C CA . LEU A 1 413 ? 13.273 -22.948 24.258 1.00 23.52 455 LEU A CA 1
ATOM 2942 C C . LEU A 1 413 ? 12.166 -23.179 25.279 1.00 26.44 455 LEU A C 1
ATOM 2943 O O . LEU A 1 413 ? 12.412 -23.052 26.460 1.00 28.98 455 LEU A O 1
ATOM 2948 N N . THR A 1 414 ? 10.944 -23.467 24.849 1.00 25.35 456 THR A N 1
ATOM 2949 C CA . THR A 1 414 ? 9.812 -23.531 25.772 1.00 23.39 456 THR A CA 1
ATOM 2950 C C . THR A 1 414 ? 8.909 -24.732 25.488 1.00 23.46 456 THR A C 1
ATOM 2951 O O . THR A 1 414 ? 8.759 -25.152 24.331 1.00 25.76 456 THR A O 1
ATOM 2955 N N . GLY A 1 415 ? 8.231 -25.240 26.516 1.00 22.25 457 GLY A N 1
ATOM 2956 C CA . GLY A 1 415 ? 7.073 -26.125 26.325 1.00 20.90 457 GLY A CA 1
ATOM 2957 C C . GLY A 1 415 ? 5.892 -25.318 25.793 1.00 20.68 457 GLY A C 1
ATOM 2958 O O . GLY A 1 415 ? 4.973 -25.841 25.164 1.00 20.69 457 GLY A O 1
ATOM 2959 N N . ALA A 1 416 ? 5.868 -24.027 26.104 1.00 20.66 458 ALA A N 1
ATOM 2960 C CA . ALA A 1 416 ? 4.714 -23.209 25.778 1.00 19.85 458 ALA A CA 1
ATOM 2961 C C . ALA A 1 416 ? 4.476 -23.204 24.266 1.00 20.14 458 ALA A C 1
ATOM 2962 O O . ALA A 1 416 ? 3.329 -23.153 23.801 1.00 18.68 458 ALA A O 1
ATOM 2964 N N . ILE A 1 417 ? 5.554 -23.179 23.486 1.00 18.66 459 ILE A N 1
ATOM 2965 C CA . ILE A 1 417 ? 5.371 -23.134 22.022 1.00 19.49 459 ILE A CA 1
ATOM 2966 C C . ILE A 1 417 ? 4.719 -24.406 21.484 1.00 17.84 459 ILE A C 1
ATOM 2967 O O . ILE A 1 417 ? 3.963 -24.343 20.540 1.00 17.27 459 ILE A O 1
ATOM 2972 N N . MET A 1 418 ? 4.951 -25.544 22.132 1.00 18.59 460 MET A N 1
ATOM 2973 C CA . MET A 1 418 ? 4.255 -26.777 21.764 1.00 20.29 460 MET A CA 1
ATOM 2974 C C . MET A 1 418 ? 2.790 -26.770 22.196 1.00 19.06 460 MET A C 1
ATOM 2975 O O . MET A 1 418 ? 1.941 -27.257 21.472 1.00 19.24 460 MET A O 1
ATOM 2980 N N . VAL A 1 419 ? 2.459 -26.142 23.314 1.00 20.23 461 VAL A N 1
ATOM 2981 C CA . VAL A 1 419 ? 1.046 -25.919 23.649 1.00 18.88 461 VAL A CA 1
ATOM 2982 C C . VAL A 1 419 ? 0.383 -25.115 22.551 1.00 18.42 461 VAL A C 1
ATOM 2983 O O . VAL A 1 419 ? -0.656 -25.506 22.035 1.00 18.48 461 VAL A O 1
ATOM 2987 N N . ALA A 1 420 ? 1.087 -24.093 22.082 1.00 17.75 462 ALA A N 1
ATOM 2988 C CA . ALA A 1 420 ? 0.569 -23.163 21.085 1.00 17.44 462 ALA A CA 1
ATOM 2989 C C . ALA A 1 420 ? 0.409 -23.780 19.697 1.00 18.05 462 ALA A C 1
ATOM 2990 O O . ALA A 1 420 ? -0.587 -23.524 19.005 1.00 15.70 462 ALA A O 1
ATOM 2992 N N . LEU A 1 421 ? 1.473 -24.438 19.229 1.00 18.48 463 LEU A N 1
ATOM 2993 C CA . LEU A 1 421 ? 1.565 -24.785 17.822 1.00 18.96 463 LEU A CA 1
ATOM 2994 C C . LEU A 1 421 ? 1.668 -26.277 17.591 1.00 19.09 463 LEU A C 1
ATOM 2995 O O . LEU A 1 421 ? 1.756 -26.713 16.457 1.00 18.70 463 LEU A O 1
ATOM 3000 N N . GLY A 1 422 ? 1.632 -27.046 18.671 1.00 18.78 464 GLY A N 1
ATOM 3001 C CA . GLY A 1 422 ? 1.654 -28.480 18.566 1.00 19.78 464 GLY A CA 1
ATOM 3002 C C . GLY A 1 422 ? 3.050 -29.025 18.354 1.00 19.83 464 GLY A C 1
ATOM 3003 O O . GLY A 1 422 ? 4.021 -28.292 18.367 1.00 21.20 464 GLY A O 1
ATOM 3004 N N . PRO A 1 423 ? 3.150 -30.325 18.097 1.00 20.00 465 PRO A N 1
ATOM 3005 C CA . PRO A 1 423 ? 4.450 -30.981 17.949 1.00 20.47 465 PRO A CA 1
ATOM 3006 C C . PRO A 1 423 ? 5.205 -30.700 16.647 1.00 20.73 465 PRO A C 1
ATOM 3007 O O . PRO A 1 423 ? 6.408 -30.971 16.572 1.00 21.12 465 PRO A O 1
ATOM 3011 N N . SER A 1 424 ? 4.517 -30.188 15.630 1.00 18.53 466 SER A N 1
ATOM 3012 C CA . SER A 1 424 ? 5.021 -30.231 14.278 1.00 18.06 466 SER A CA 1
ATOM 3013 C C . SER A 1 424 ? 5.391 -28.875 13.674 1.00 17.36 466 SER A C 1
ATOM 3014 O O . SER A 1 424 ? 5.962 -28.832 12.582 1.00 17.39 466 SER A O 1
ATOM 3017 N N . VAL A 1 425 ? 5.057 -27.785 14.357 1.00 17.09 467 VAL A N 1
ATOM 3018 C CA . VAL A 1 425 ? 5.166 -26.441 13.792 1.00 18.01 467 VAL A CA 1
ATOM 3019 C C . VAL A 1 425 ? 5.985 -25.549 14.727 1.00 17.53 467 VAL A C 1
ATOM 3020 O O . VAL A 1 425 ? 5.623 -25.343 15.881 1.00 17.47 467 VAL A O 1
ATOM 3024 N N . ALA A 1 426 ? 7.104 -25.040 14.235 1.00 17.30 468 ALA A N 1
ATOM 3025 C CA . ALA A 1 426 ? 7.969 -24.203 15.047 1.00 17.69 468 ALA A CA 1
ATOM 3026 C C . ALA A 1 426 ? 7.441 -22.779 15.073 1.00 18.41 468 ALA A C 1
ATOM 3027 O O . ALA A 1 426 ? 6.779 -22.329 14.137 1.00 19.78 468 ALA A O 1
ATOM 3029 N N . GLY A 1 427 ? 7.740 -22.066 16.150 1.00 17.54 469 GLY A N 1
ATOM 3030 C CA . GLY A 1 427 ? 7.358 -20.673 16.271 1.00 17.84 469 GLY A CA 1
ATOM 3031 C C . GLY A 1 427 ? 8.519 -19.759 15.913 1.00 18.30 469 GLY A C 1
ATOM 3032 O O . GLY A 1 427 ? 9.616 -19.911 16.432 1.00 18.63 469 GLY A O 1
ATOM 3033 N N . ALA A 1 428 ? 8.221 -18.738 15.117 1.00 18.36 470 ALA A N 1
ATOM 3034 C CA . ALA A 1 428 ? 9.200 -17.774 14.652 1.00 17.80 470 ALA A CA 1
ATOM 3035 C C . ALA A 1 428 ? 8.857 -16.420 15.262 1.00 18.61 470 ALA A C 1
ATOM 3036 O O . ALA A 1 428 ? 7.723 -15.932 15.152 1.00 18.59 470 ALA A O 1
ATOM 3038 N N . PHE A 1 429 ? 9.869 -15.788 15.846 1.00 18.01 471 PHE A N 1
ATOM 3039 C CA . PHE A 1 429 ? 9.707 -14.507 16.504 1.00 17.57 471 PHE A CA 1
ATOM 3040 C C . PHE A 1 429 ? 10.749 -13.530 15.989 1.00 18.19 471 PHE A C 1
ATOM 3041 O O . PHE A 1 429 ? 11.934 -13.841 16.021 1.00 16.86 471 PHE A O 1
ATOM 3049 N N . THR A 1 430 ? 10.296 -12.382 15.487 1.00 18.18 472 THR A N 1
ATOM 3050 C CA . THR A 1 430 ? 11.238 -11.367 15.030 1.00 20.24 472 THR A CA 1
ATOM 3051 C C . THR A 1 430 ? 10.628 -9.976 15.101 1.00 20.38 472 THR A C 1
ATOM 3052 O O . THR A 1 430 ? 9.451 -9.816 14.835 1.00 20.52 472 THR A O 1
ATOM 3056 N N . PRO A 1 431 ? 11.438 -8.966 15.456 1.00 20.96 473 PRO A N 1
ATOM 3057 C CA . PRO A 1 431 ? 11.046 -7.566 15.269 1.00 22.55 473 PRO A CA 1
ATOM 3058 C C . PRO A 1 431 ? 11.037 -7.143 13.805 1.00 23.87 473 PRO A C 1
ATOM 3059 O O . PRO A 1 431 ? 10.576 -6.060 13.482 1.00 27.38 473 PRO A O 1
ATOM 3063 N N . ASN A 1 432 ? 11.608 -7.949 12.916 1.00 24.02 474 ASN A N 1
ATOM 3064 C CA . ASN A 1 432 ? 11.940 -7.484 11.583 1.00 23.87 474 ASN A CA 1
ATOM 3065 C C . ASN A 1 432 ? 11.025 -8.149 10.541 1.00 24.47 474 ASN A C 1
ATOM 3066 O O . ASN A 1 432 ? 11.139 -9.356 10.260 1.00 25.52 474 ASN A O 1
ATOM 3071 N N . ASP A 1 433 ? 10.059 -7.401 10.015 1.00 22.30 475 ASP A N 1
ATOM 3072 C CA . ASP A 1 433 ? 9.042 -7.996 9.159 1.00 23.58 475 ASP A CA 1
ATOM 3073 C C . ASP A 1 433 ? 9.647 -8.623 7.898 1.00 24.16 475 ASP A C 1
ATOM 3074 O O . ASP A 1 433 ? 9.116 -9.596 7.370 1.00 22.42 475 ASP A O 1
ATOM 3079 N N A ASP A 1 434 ? 10.654 -7.960 7.336 0.52 24.27 476 ASP A N 1
ATOM 3080 N N B ASP A 1 434 ? 10.656 -7.954 7.357 0.48 24.95 476 ASP A N 1
ATOM 3081 C CA A ASP A 1 434 ? 11.339 -8.461 6.154 0.52 27.05 476 ASP A CA 1
ATOM 3082 C CA B ASP A 1 434 ? 11.376 -8.416 6.193 0.48 27.88 476 ASP A CA 1
ATOM 3083 C C A ASP A 1 434 ? 11.978 -9.825 6.423 0.52 25.27 476 ASP A C 1
ATOM 3084 C C B ASP A 1 434 ? 12.002 -9.798 6.418 0.48 25.65 476 ASP A C 1
ATOM 3085 O O A ASP A 1 434 ? 11.955 -10.689 5.549 0.52 24.90 476 ASP A O 1
ATOM 3086 O O B ASP A 1 434 ? 11.966 -10.661 5.542 0.48 25.20 476 ASP A O 1
ATOM 3095 N N . LEU A 1 435 ? 12.638 -9.987 7.568 1.00 24.20 477 LEU A N 1
ATOM 3096 C CA . LEU A 1 435 ? 13.318 -11.238 7.856 1.00 22.13 477 LEU A CA 1
ATOM 3097 C C . LEU A 1 435 ? 12.286 -12.322 8.096 1.00 22.90 477 LEU A C 1
ATOM 3098 O O . LEU A 1 435 ? 12.487 -13.445 7.638 1.00 25.16 477 LEU A O 1
ATOM 3103 N N . ALA A 1 436 ? 11.137 -11.965 8.676 1.00 20.91 478 ALA A N 1
ATOM 3104 C CA . ALA A 1 436 ? 10.061 -12.930 8.830 1.00 21.02 478 ALA A CA 1
ATOM 3105 C C . ALA A 1 436 ? 9.675 -13.474 7.464 1.00 22.18 478 ALA A C 1
ATOM 3106 O O . ALA A 1 436 ? 9.505 -14.686 7.274 1.00 20.56 478 ALA A O 1
ATOM 3108 N N A ARG A 1 437 ? 9.510 -12.561 6.511 0.50 22.57 479 ARG A N 1
ATOM 3109 N N B ARG A 1 437 ? 9.516 -12.563 6.513 0.50 22.87 479 ARG A N 1
ATOM 3110 C CA A ARG A 1 437 ? 9.100 -12.931 5.163 0.50 24.94 479 ARG A CA 1
ATOM 3111 C CA B ARG A 1 437 ? 9.097 -12.923 5.171 0.50 25.67 479 ARG A CA 1
ATOM 3112 C C A ARG A 1 437 ? 10.137 -13.827 4.484 0.50 23.69 479 ARG A C 1
ATOM 3113 C C B ARG A 1 437 ? 10.134 -13.801 4.460 0.50 24.02 479 ARG A C 1
ATOM 3114 O O A ARG A 1 437 ? 9.775 -14.815 3.845 0.50 23.75 479 ARG A O 1
ATOM 3115 O O B ARG A 1 437 ? 9.770 -14.804 3.843 0.50 23.99 479 ARG A O 1
ATOM 3130 N N . GLU A 1 438 ? 11.417 -13.503 4.638 1.00 22.56 480 GLU A N 1
ATOM 3131 C CA . GLU A 1 438 ? 12.489 -14.341 4.103 1.00 23.32 480 GLU A CA 1
ATOM 3132 C C . GLU A 1 438 ? 12.393 -15.763 4.686 1.00 23.48 480 GLU A C 1
ATOM 3133 O O . GLU A 1 438 ? 12.602 -16.748 3.974 1.00 21.55 480 GLU A O 1
ATOM 3139 N N . VAL A 1 439 ? 12.138 -15.869 5.993 1.00 23.22 481 VAL A N 1
ATOM 3140 C CA . VAL A 1 439 ? 12.165 -17.172 6.660 1.00 23.04 481 VAL A CA 1
ATOM 3141 C C . VAL A 1 439 ? 10.922 -17.978 6.287 1.00 21.14 481 VAL A C 1
ATOM 3142 O O . VAL A 1 439 ? 11.033 -19.158 5.958 1.00 20.40 481 VAL A O 1
ATOM 3146 N N . VAL A 1 440 ? 9.789 -17.303 6.173 1.00 21.43 482 VAL A N 1
ATOM 3147 C CA . VAL A 1 440 ? 8.574 -17.954 5.698 1.00 22.60 482 VAL A CA 1
ATOM 3148 C C . VAL A 1 440 ? 8.740 -18.477 4.264 1.00 23.74 482 VAL A C 1
ATOM 3149 O O . VAL A 1 440 ? 8.356 -19.609 3.957 1.00 24.19 482 VAL A O 1
ATOM 3153 N N . GLU A 1 441 ? 9.380 -17.696 3.398 1.00 22.28 483 GLU A N 1
ATOM 3154 C CA . GLU A 1 441 ? 9.638 -18.158 2.033 1.00 22.58 483 GLU A CA 1
ATOM 3155 C C . GLU A 1 441 ? 10.640 -19.317 1.990 1.00 22.76 483 GLU A C 1
ATOM 3156 O O . GLU A 1 441 ? 10.484 -20.257 1.211 1.00 22.03 483 GLU A O 1
ATOM 3162 N N . ALA A 1 442 ? 11.644 -19.278 2.860 1.00 20.55 484 ALA A N 1
ATOM 3163 C CA . ALA A 1 442 ? 12.624 -20.363 2.883 1.00 20.22 484 ALA A CA 1
ATOM 3164 C C . ALA A 1 442 ? 11.967 -21.669 3.314 1.00 20.44 484 ALA A C 1
ATOM 3165 O O . ALA A 1 442 ? 12.261 -22.715 2.747 1.00 21.74 484 ALA A O 1
ATOM 3167 N N . ALA A 1 443 ? 11.009 -21.580 4.232 1.00 20.26 485 ALA A N 1
ATOM 3168 C CA . ALA A 1 443 ? 10.313 -22.757 4.727 1.00 22.31 485 ALA A CA 1
ATOM 3169 C C . ALA A 1 443 ? 9.325 -23.302 3.707 1.00 23.52 485 ALA A C 1
ATOM 3170 O O . ALA A 1 443 ? 9.120 -24.508 3.604 1.00 23.09 485 ALA A O 1
ATOM 3172 N N . GLU A 1 444 ? 8.690 -22.396 2.978 1.00 25.42 486 GLU A N 1
ATOM 3173 C CA . GLU A 1 444 ? 7.885 -22.771 1.840 1.00 27.89 486 GLU A CA 1
ATOM 3174 C C . GLU A 1 444 ? 8.693 -23.562 0.801 1.00 25.98 486 GLU A C 1
ATOM 3175 O O . GLU A 1 444 ? 8.233 -24.595 0.335 1.00 21.48 486 GLU A O 1
ATOM 3181 N N . ALA A 1 445 ? 9.925 -23.137 0.512 1.00 25.14 487 ALA A N 1
ATOM 3182 C CA . ALA A 1 445 ? 10.790 -23.866 -0.400 1.00 23.73 487 ALA A CA 1
ATOM 3183 C C . ALA A 1 445 ? 11.286 -25.195 0.172 1.00 22.44 487 ALA A C 1
ATOM 3184 O O . ALA A 1 445 ? 11.279 -26.205 -0.523 1.00 23.51 487 ALA A O 1
ATOM 3186 N N . SER A 1 446 ? 11.656 -25.235 1.448 1.00 22.51 488 SER A N 1
ATOM 3187 C CA . SER A 1 446 ? 12.156 -26.464 2.058 1.00 19.21 488 SER A CA 1
ATOM 3188 C C . SER A 1 446 ? 11.054 -27.465 2.396 1.00 18.81 488 SER A C 1
ATOM 3189 O O . SER A 1 446 ? 11.296 -28.660 2.537 1.00 19.60 488 SER A O 1
ATOM 3192 N N . GLY A 1 447 ? 9.833 -26.988 2.582 1.00 17.90 489 GLY A N 1
ATOM 3193 C CA . GLY A 1 447 ? 8.764 -27.853 3.016 1.00 18.84 489 GLY A CA 1
ATOM 3194 C C . GLY A 1 447 ? 8.593 -27.955 4.517 1.00 21.11 489 GLY A C 1
ATOM 3195 O O . GLY A 1 447 ? 7.668 -28.618 4.978 1.00 24.76 489 GLY A O 1
ATOM 3196 N N . GLU A 1 448 ? 9.420 -27.245 5.285 1.00 19.81 490 GLU A N 1
ATOM 3197 C CA . GLU A 1 448 ? 9.344 -27.309 6.742 1.00 18.96 490 GLU A CA 1
ATOM 3198 C C . GLU A 1 448 ? 8.229 -26.396 7.266 1.00 19.75 490 GLU A C 1
ATOM 3199 O O . GLU A 1 448 ? 7.909 -25.365 6.675 1.00 20.29 490 GLU A O 1
ATOM 3205 N N . LYS A 1 449 ? 7.663 -26.754 8.412 1.00 19.93 491 LYS A N 1
ATOM 3206 C CA . LYS A 1 449 ? 6.516 -26.036 8.985 1.00 19.48 491 LYS A CA 1
ATOM 3207 C C . LYS A 1 449 ? 6.937 -25.108 10.105 1.00 18.00 491 LYS A C 1
ATOM 3208 O O . LYS A 1 449 ? 7.536 -25.544 11.093 1.00 16.04 491 LYS A O 1
ATOM 3214 N N . LEU A 1 450 ? 6.548 -23.840 9.952 1.00 17.73 492 LEU A N 1
ATOM 3215 C CA . LEU A 1 450 ? 6.754 -22.826 10.974 1.00 18.68 492 LEU A CA 1
ATOM 3216 C C . LEU A 1 450 ? 5.689 -21.748 10.872 1.00 19.00 492 LEU A C 1
ATOM 3217 O O . LEU A 1 450 ? 4.979 -21.646 9.873 1.00 18.36 492 LEU A O 1
ATOM 3222 N N . TRP A 1 451 ? 5.582 -20.931 11.914 1.00 19.85 493 TRP A N 1
ATOM 3223 C CA . TRP A 1 451 ? 4.537 -19.919 11.983 1.00 17.52 493 TRP A CA 1
ATOM 3224 C C . TRP A 1 451 ? 5.054 -18.763 12.826 1.00 18.20 493 TRP A C 1
ATOM 3225 O O . TRP A 1 451 ? 5.534 -18.957 13.946 1.00 18.01 493 TRP A O 1
ATOM 3236 N N . ARG A 1 452 ? 4.929 -17.549 12.298 1.00 17.97 494 ARG A N 1
ATOM 3237 C CA . ARG A 1 452 ? 5.322 -16.388 13.060 1.00 18.05 494 ARG A CA 1
ATOM 3238 C C . ARG A 1 452 ? 4.376 -16.157 14.235 1.00 18.72 494 ARG A C 1
ATOM 3239 O O . ARG A 1 452 ? 3.150 -16.305 14.123 1.00 19.22 494 ARG A O 1
ATOM 3247 N N . MET A 1 453 ? 4.968 -15.805 15.368 1.00 17.40 495 MET A N 1
ATOM 3248 C CA . MET A 1 453 ? 4.216 -15.460 16.565 1.00 18.31 495 MET A CA 1
ATOM 3249 C C . MET A 1 453 ? 4.632 -14.069 17.015 1.00 20.28 495 MET A C 1
ATOM 3250 O O . MET A 1 453 ? 5.728 -13.599 16.700 1.00 21.45 495 MET A O 1
ATOM 3255 N N . PRO A 1 454 ? 3.740 -13.369 17.716 1.00 19.07 496 PRO A N 1
ATOM 3256 C CA . PRO A 1 454 ? 3.986 -11.946 17.931 1.00 18.97 496 PRO A CA 1
ATOM 3257 C C . PRO A 1 454 ? 4.952 -11.706 19.087 1.00 20.75 496 PRO A C 1
ATOM 3258 O O . PRO A 1 454 ? 4.825 -12.319 20.141 1.00 20.58 496 PRO A O 1
ATOM 3262 N N . MET A 1 455 ? 5.832 -10.728 18.944 1.00 21.25 497 MET A N 1
ATOM 3263 C CA . MET A 1 455 ? 6.608 -10.249 20.065 1.00 21.83 497 MET A CA 1
ATOM 3264 C C . MET A 1 455 ? 5.896 -9.133 20.816 1.00 22.23 497 MET A C 1
ATOM 3265 O O . MET A 1 455 ? 6.184 -7.950 20.622 1.00 22.49 497 MET A O 1
ATOM 3270 N N . GLU A 1 456 ? 4.836 -9.513 21.523 1.00 21.82 498 GLU A N 1
ATOM 3271 C CA . GLU A 1 456 ? 3.954 -8.562 22.185 1.00 22.99 498 GLU A CA 1
ATOM 3272 C C . GLU A 1 456 ? 4.670 -7.808 23.310 1.00 22.75 498 GLU A C 1
ATOM 3273 O O . GLU A 1 456 ? 4.973 -8.406 24.346 1.00 20.44 498 GLU A O 1
ATOM 3279 N N . GLU A 1 457 ? 4.968 -6.527 23.084 1.00 23.95 499 GLU A N 1
ATOM 3280 C CA . GLU A 1 457 ? 5.906 -5.762 23.921 1.00 27.86 499 GLU A CA 1
ATOM 3281 C C . GLU A 1 457 ? 5.394 -5.587 25.344 1.00 26.53 499 GLU A C 1
ATOM 3282 O O . GLU A 1 457 ? 6.173 -5.527 26.293 1.00 25.92 499 GLU A O 1
ATOM 3288 N N . SER A 1 458 ? 4.078 -5.504 25.497 1.00 25.19 500 SER A N 1
ATOM 3289 C CA . SER A 1 458 ? 3.498 -5.287 26.825 1.00 26.12 500 SER A CA 1
ATOM 3290 C C . SER A 1 458 ? 3.859 -6.382 27.820 1.00 26.53 500 SER A C 1
ATOM 3291 O O . SER A 1 458 ? 3.688 -6.198 29.030 1.00 25.56 500 SER A O 1
ATOM 3294 N N . TYR A 1 459 ? 4.299 -7.540 27.326 1.00 23.61 501 TYR A N 1
ATOM 3295 C CA . TYR A 1 459 ? 4.535 -8.648 28.239 1.00 21.84 501 TYR A CA 1
ATOM 3296 C C . TYR A 1 459 ? 5.915 -8.509 28.871 1.00 20.69 501 TYR A C 1
ATOM 3297 O O . TYR A 1 459 ? 6.267 -9.262 29.787 1.00 20.05 501 TYR A O 1
ATOM 3306 N N . TRP A 1 460 ? 6.697 -7.540 28.410 1.00 19.13 502 TRP A N 1
ATOM 3307 C CA . TRP A 1 460 ? 8.030 -7.378 28.986 1.00 21.38 502 TRP A CA 1
ATOM 3308 C C . TRP A 1 460 ? 8.026 -6.963 30.469 1.00 23.84 502 TRP A C 1
ATOM 3309 O O . TRP A 1 460 ? 8.909 -7.330 31.266 1.00 21.74 502 TRP A O 1
ATOM 3320 N N . GLU A 1 461 ? 6.983 -6.236 30.843 1.00 25.61 503 GLU A N 1
ATOM 3321 C CA . GLU A 1 461 ? 6.789 -5.790 32.215 1.00 30.08 503 GLU A CA 1
ATOM 3322 C C . GLU A 1 461 ? 6.732 -6.977 33.155 1.00 25.95 503 GLU A C 1
ATOM 3323 O O . GLU A 1 461 ? 7.264 -6.923 34.237 1.00 25.05 503 GLU A O 1
ATOM 3329 N N . SER A 1 462 ? 6.278 -8.129 32.687 1.00 25.43 504 SER A N 1
ATOM 3330 C CA . SER A 1 462 ? 6.211 -9.278 33.573 1.00 25.71 504 SER A CA 1
ATOM 3331 C C . SER A 1 462 ? 7.590 -9.902 33.795 1.00 22.98 504 SER A C 1
ATOM 3332 O O . SER A 1 462 ? 7.713 -10.868 34.515 1.00 20.76 504 SER A O 1
ATOM 3335 N N . MET A 1 463 ? 8.608 -9.417 33.090 1.00 22.32 505 MET A N 1
ATOM 3336 C CA . MET A 1 463 ? 9.954 -9.954 33.235 1.00 22.45 505 MET A CA 1
ATOM 3337 C C . MET A 1 463 ? 10.848 -9.097 34.143 1.00 24.38 505 MET A C 1
ATOM 3338 O O . MET A 1 463 ? 12.055 -9.300 34.194 1.00 25.06 505 MET A O 1
ATOM 3343 N N . LYS A 1 464 ? 10.280 -8.087 34.786 1.00 25.36 506 LYS A N 1
ATOM 3344 C CA . LYS A 1 464 ? 11.050 -7.180 35.653 1.00 27.37 506 LYS A CA 1
ATOM 3345 C C . LYS A 1 464 ? 11.513 -7.939 36.889 1.00 23.38 506 LYS A C 1
ATOM 3346 O O . LYS A 1 464 ? 10.816 -8.819 37.377 1.00 21.49 506 LYS A O 1
ATOM 3349 N N . SER A 1 465 ? 12.700 -7.598 37.369 1.00 21.55 507 SER A N 1
ATOM 3350 C CA . SER A 1 465 ? 13.242 -8.168 38.593 1.00 22.29 507 SER A CA 1
ATOM 3351 C C . SER A 1 465 ? 13.194 -7.066 39.636 1.00 22.01 507 SER A C 1
ATOM 3352 O O . SER A 1 465 ? 13.336 -5.905 39.293 1.00 21.69 507 SER A O 1
ATOM 3355 N N . GLY A 1 466 ? 13.111 -7.456 40.900 1.00 20.61 508 GLY A N 1
ATOM 3356 C CA . GLY A 1 466 ? 13.218 -6.516 42.003 1.00 20.31 508 GLY A CA 1
ATOM 3357 C C . GLY A 1 466 ? 14.642 -6.194 42.413 1.00 21.93 508 GLY A C 1
ATOM 3358 O O . GLY A 1 466 ? 14.846 -5.216 43.183 1.00 20.75 508 GLY A O 1
ATOM 3359 N N A VAL A 1 467 ? 15.618 -6.897 41.821 0.59 21.15 509 VAL A N 1
ATOM 3360 N N B VAL A 1 467 ? 15.612 -6.886 41.807 0.41 21.15 509 VAL A N 1
ATOM 3361 C CA A VAL A 1 467 ? 17.037 -6.663 42.115 0.59 21.10 509 VAL A CA 1
ATOM 3362 C CA B VAL A 1 467 ? 17.022 -6.686 42.126 0.41 21.09 509 VAL A CA 1
ATOM 3363 C C A VAL A 1 467 ? 17.935 -6.542 40.886 0.59 21.87 509 VAL A C 1
ATOM 3364 C C B VAL A 1 467 ? 17.949 -6.585 40.912 0.41 21.67 509 VAL A C 1
ATOM 3365 O O A VAL A 1 467 ? 18.912 -5.775 40.892 0.59 22.83 509 VAL A O 1
ATOM 3366 O O B VAL A 1 467 ? 18.917 -5.814 40.929 0.41 22.44 509 VAL A O 1
ATOM 3373 N N . ALA A 1 468 ? 17.637 -7.301 39.833 1.00 21.33 510 ALA A N 1
ATOM 3374 C CA . ALA A 1 468 ? 18.470 -7.310 38.623 1.00 20.81 510 ALA A CA 1
ATOM 3375 C C . ALA A 1 468 ? 17.786 -6.564 37.487 1.00 20.06 510 ALA A C 1
ATOM 3376 O O . ALA A 1 468 ? 16.701 -6.042 37.672 1.00 19.98 510 ALA A O 1
ATOM 3378 N N . ASP A 1 469 ? 18.400 -6.523 36.306 1.00 19.07 511 ASP A N 1
ATOM 3379 C CA . ASP A 1 469 ? 17.751 -5.913 35.135 1.00 20.67 511 ASP A CA 1
ATOM 3380 C C . ASP A 1 469 ? 16.511 -6.704 34.724 1.00 21.40 511 ASP A C 1
ATOM 3381 O O . ASP A 1 469 ? 15.623 -6.154 34.125 1.00 22.82 511 ASP A O 1
ATOM 3386 N N . MET A 1 470 ? 16.524 -8.018 34.882 1.00 21.00 512 MET A N 1
ATOM 3387 C CA . MET A 1 470 ? 15.427 -8.840 34.403 1.00 20.59 512 MET A CA 1
ATOM 3388 C C . MET A 1 470 ? 15.499 -10.169 35.106 1.00 20.62 512 MET A C 1
ATOM 3389 O O . MET A 1 470 ? 16.541 -10.522 35.664 1.00 20.88 512 MET A O 1
ATOM 3394 N N . ILE A 1 471 ? 14.388 -10.903 35.054 1.00 20.10 513 ILE A N 1
ATOM 3395 C CA . ILE A 1 471 ? 14.389 -12.302 35.431 1.00 20.09 513 ILE A CA 1
ATOM 3396 C C . ILE A 1 471 ? 14.505 -13.129 34.150 1.00 21.07 513 ILE A C 1
ATOM 3397 O O . ILE A 1 471 ? 14.296 -12.598 33.071 1.00 21.93 513 ILE A O 1
ATOM 3402 N N . ASN A 1 472 ? 14.745 -14.434 34.274 1.00 21.28 514 ASN A N 1
ATOM 3403 C CA . ASN A 1 472 ? 14.900 -15.287 33.112 1.00 21.51 514 ASN A CA 1
ATOM 3404 C C . ASN A 1 472 ? 13.621 -15.996 32.658 1.00 22.95 514 ASN A C 1
ATOM 3405 O O . ASN A 1 472 ? 13.482 -16.303 31.476 1.00 22.83 514 ASN A O 1
ATOM 3410 N N . THR A 1 473 ? 12.607 -16.048 33.509 1.00 22.49 515 THR A N 1
ATOM 3411 C CA . THR A 1 473 ? 11.395 -16.790 33.196 1.00 26.32 515 THR A CA 1
ATOM 3412 C C . THR A 1 473 ? 10.135 -16.065 33.638 1.00 23.22 515 THR A C 1
ATOM 3413 O O . THR A 1 473 ? 9.966 -15.753 34.813 1.00 21.70 515 THR A O 1
ATOM 3417 N N . GLY A 1 474 ? 9.268 -15.797 32.677 1.00 24.01 516 GLY A N 1
ATOM 3418 C CA . GLY A 1 474 ? 8.021 -15.098 32.923 1.00 24.44 516 GLY A CA 1
ATOM 3419 C C . GLY A 1 474 ? 6.913 -16.085 33.219 1.00 25.82 516 GLY A C 1
ATOM 3420 O O . GLY A 1 474 ? 7.161 -17.273 33.385 1.00 24.73 516 GLY A O 1
ATOM 3421 N N . PRO A 1 475 ? 5.690 -15.577 33.388 1.00 26.78 517 PRO A N 1
ATOM 3422 C CA . PRO A 1 475 ? 4.558 -16.475 33.619 1.00 28.30 517 PRO A CA 1
ATOM 3423 C C . PRO A 1 475 ? 4.289 -17.463 32.465 1.00 25.92 517 PRO A C 1
ATOM 3424 O O . PRO A 1 475 ? 4.828 -17.333 31.371 1.00 24.64 517 PRO A O 1
ATOM 3428 N N . GLY A 1 476 ? 3.591 -18.542 32.770 1.00 25.44 518 GLY A N 1
ATOM 3429 C CA . GLY A 1 476 ? 3.280 -19.571 31.788 1.00 24.34 518 GLY A CA 1
ATOM 3430 C C . GLY A 1 476 ? 2.537 -18.996 30.601 1.00 24.60 518 GLY A C 1
ATOM 3431 O O . GLY A 1 476 ? 2.805 -19.369 29.454 1.00 23.66 518 GLY A O 1
ATOM 3432 N N . ASN A 1 477 ? 1.580 -18.107 30.875 1.00 23.76 519 ASN A N 1
ATOM 3433 C CA . ASN A 1 477 ? 0.800 -17.528 29.815 1.00 24.00 519 ASN A CA 1
ATOM 3434 C C . ASN A 1 477 ? 1.659 -16.532 29.044 1.00 25.73 519 ASN A C 1
ATOM 3435 O O . ASN A 1 477 ? 1.992 -15.497 29.588 1.00 27.76 519 ASN A O 1
ATOM 3440 N N . GLY A 1 478 ? 1.940 -16.823 27.773 1.00 22.38 520 GLY A N 1
ATOM 3441 C CA . GLY A 1 478 ? 2.829 -15.992 26.975 1.00 21.26 520 GLY A CA 1
ATOM 3442 C C . GLY A 1 478 ? 4.290 -16.428 26.936 1.00 19.20 520 GLY A C 1
ATOM 3443 O O . GLY A 1 478 ? 5.151 -15.662 26.554 1.00 16.53 520 GLY A O 1
ATOM 3444 N N . GLY A 1 479 ? 4.578 -17.592 27.499 1.00 19.95 521 GLY A N 1
ATOM 3445 C CA . GLY A 1 479 ? 5.941 -17.997 27.859 1.00 19.35 521 GLY A CA 1
ATOM 3446 C C . GLY A 1 479 ? 6.895 -18.062 26.670 1.00 20.19 521 GLY A C 1
ATOM 3447 O O . GLY A 1 479 ? 8.082 -17.762 26.795 1.00 20.04 521 GLY A O 1
ATOM 3448 N N . ALA A 1 480 ? 6.378 -18.403 25.496 1.00 20.32 522 ALA A N 1
ATOM 3449 C CA . ALA A 1 480 ? 7.217 -18.429 24.302 1.00 20.02 522 ALA A CA 1
ATOM 3450 C C . ALA A 1 480 ? 7.501 -17.026 23.806 1.00 18.22 522 ALA A C 1
ATOM 3451 O O . ALA A 1 480 ? 8.583 -16.773 23.297 1.00 17.86 522 ALA A O 1
ATOM 3453 N N . ILE A 1 481 ? 6.554 -16.118 24.019 1.00 17.28 523 ILE A N 1
ATOM 3454 C CA . ILE A 1 481 ? 6.746 -14.725 23.697 1.00 17.09 523 ILE A CA 1
ATOM 3455 C C . ILE A 1 481 ? 7.764 -14.043 24.618 1.00 18.14 523 ILE A C 1
ATOM 3456 O O . ILE A 1 481 ? 8.653 -13.324 24.139 1.00 17.41 523 ILE A O 1
ATOM 3461 N N . THR A 1 482 ? 7.611 -14.196 25.927 1.00 18.55 524 THR A N 1
ATOM 3462 C CA . THR A 1 482 ? 8.564 -13.586 26.848 1.00 19.08 524 THR A CA 1
ATOM 3463 C C . THR A 1 482 ? 9.956 -14.226 26.740 1.00 20.19 524 THR A C 1
ATOM 3464 O O . THR A 1 482 ? 10.980 -13.562 26.903 1.00 21.16 524 THR A O 1
ATOM 3468 N N . GLY A 1 483 ? 10.014 -15.483 26.312 1.00 19.54 525 GLY A N 1
ATOM 3469 C CA . GLY A 1 483 ? 11.295 -16.088 25.956 1.00 20.09 525 GLY A CA 1
ATOM 3470 C C . GLY A 1 483 ? 11.962 -15.325 24.829 1.00 20.12 525 GLY A C 1
ATOM 3471 O O . GLY A 1 483 ? 13.146 -14.986 24.899 1.00 20.02 525 GLY A O 1
ATOM 3472 N N . ALA A 1 484 ? 11.179 -15.004 23.806 1.00 19.89 526 ALA A N 1
ATOM 3473 C CA . ALA A 1 484 ? 11.694 -14.209 22.688 1.00 20.36 526 ALA A CA 1
ATOM 3474 C C . ALA A 1 484 ? 12.090 -12.792 23.115 1.00 21.31 526 ALA A C 1
ATOM 3475 O O . ALA A 1 484 ? 13.142 -12.280 22.714 1.00 19.64 526 ALA A O 1
ATOM 3477 N N . LEU A 1 485 ? 11.273 -12.184 23.969 1.00 19.39 527 LEU A N 1
ATOM 3478 C CA . LEU A 1 485 ? 11.555 -10.837 24.440 1.00 19.51 527 LEU A CA 1
ATOM 3479 C C . LEU A 1 485 ? 12.809 -10.815 25.309 1.00 18.72 527 LEU A C 1
ATOM 3480 O O . LEU A 1 485 ? 13.638 -9.905 25.197 1.00 18.75 527 LEU A O 1
ATOM 3485 N N . PHE A 1 486 ? 13.047 -11.905 26.032 1.00 17.86 528 PHE A N 1
ATOM 3486 C CA . PHE A 1 486 ? 14.281 -12.058 26.786 1.00 17.49 528 PHE A CA 1
ATOM 3487 C C . PHE A 1 486 ? 15.501 -12.024 25.872 1.00 17.87 528 PHE A C 1
ATOM 3488 O O . PHE A 1 486 ? 16.448 -11.271 26.099 1.00 16.33 528 PHE A O 1
ATOM 3496 N N . LEU A 1 487 ? 15.462 -12.835 24.825 1.00 18.83 529 LEU A N 1
ATOM 3497 C CA . LEU A 1 487 ? 16.581 -12.953 23.921 1.00 18.60 529 LEU A CA 1
ATOM 3498 C C . LEU A 1 487 ? 16.878 -11.642 23.206 1.00 18.84 529 LEU A C 1
ATOM 3499 O O . LEU A 1 487 ? 18.031 -11.321 22.959 1.00 17.97 529 LEU A O 1
ATOM 3504 N N . LYS A 1 488 ? 15.836 -10.885 22.911 1.00 19.59 530 LYS A N 1
ATOM 3505 C CA . LYS A 1 488 ? 15.965 -9.590 22.263 1.00 20.86 530 LYS A CA 1
ATOM 3506 C C . LYS A 1 488 ? 16.850 -8.622 23.045 1.00 22.85 530 LYS A C 1
ATOM 3507 O O . LYS A 1 488 ? 17.420 -7.712 22.458 1.00 23.18 530 LYS A O 1
ATOM 3513 N N . GLN A 1 489 ? 16.931 -8.781 24.361 1.00 22.25 531 GLN A N 1
ATOM 3514 C CA . GLN A 1 489 ? 17.725 -7.904 25.199 1.00 23.62 531 GLN A CA 1
ATOM 3515 C C . GLN A 1 489 ? 19.204 -8.044 24.860 1.00 22.12 531 GLN A C 1
ATOM 3516 O O . GLN A 1 489 ? 20.032 -7.292 25.364 1.00 23.32 531 GLN A O 1
ATOM 3522 N N . PHE A 1 490 ? 19.558 -9.086 24.127 1.00 20.20 532 PHE A N 1
ATOM 3523 C CA . PHE A 1 490 ? 20.958 -9.396 23.892 1.00 21.22 532 PHE A CA 1
ATOM 3524 C C . PHE A 1 490 ? 21.348 -9.276 22.430 1.00 22.15 532 PHE A C 1
ATOM 3525 O O . PHE A 1 490 ? 22.411 -9.760 21.998 1.00 23.65 532 PHE A O 1
ATOM 3533 N N . VAL A 1 491 ? 20.467 -8.644 21.666 1.00 20.90 533 VAL A N 1
ATOM 3534 C CA . VAL A 1 491 ? 20.656 -8.473 20.247 1.00 22.74 533 VAL A CA 1
ATOM 3535 C C . VAL A 1 491 ? 20.731 -6.975 19.953 1.00 25.15 533 VAL A C 1
ATOM 3536 O O . VAL A 1 491 ? 19.842 -6.183 20.270 1.00 24.88 533 VAL A O 1
ATOM 3540 N N . ASP A 1 492 ? 21.786 -6.616 19.255 1.00 29.11 534 ASP A N 1
ATOM 3541 C CA . ASP A 1 492 ? 21.980 -5.255 18.773 1.00 32.78 534 ASP A CA 1
ATOM 3542 C C . ASP A 1 492 ? 20.823 -4.888 17.865 1.00 32.07 534 ASP A C 1
ATOM 3543 O O . ASP A 1 492 ? 20.526 -5.579 16.886 1.00 32.96 534 ASP A O 1
ATOM 3548 N N . GLU A 1 493 ? 20.238 -3.735 18.124 1.00 32.98 535 GLU A N 1
ATOM 3549 C CA . GLU A 1 493 ? 19.057 -3.299 17.396 1.00 38.98 535 GLU A CA 1
ATOM 3550 C C . GLU A 1 493 ? 19.282 -3.088 15.899 1.00 34.03 535 GLU A C 1
ATOM 3551 O O . GLU A 1 493 ? 18.363 -3.222 15.101 1.00 33.83 535 GLU A O 1
ATOM 3557 N N . LYS A 1 494 ? 20.501 -2.776 15.496 1.00 30.54 536 LYS A N 1
ATOM 3558 C CA . LYS A 1 494 ? 20.765 -2.608 14.080 1.00 36.06 536 LYS A CA 1
ATOM 3559 C C . LYS A 1 494 ? 20.902 -3.949 13.341 1.00 32.78 536 LYS A C 1
ATOM 3560 O O . LYS A 1 494 ? 21.072 -3.980 12.130 1.00 35.07 536 LYS A O 1
ATOM 3566 N N . VAL A 1 495 ? 20.942 -5.061 14.052 1.00 27.55 537 VAL A N 1
ATOM 3567 C CA . VAL A 1 495 ? 21.057 -6.344 13.361 1.00 26.64 537 VAL A CA 1
ATOM 3568 C C . VAL A 1 495 ? 19.648 -6.899 13.186 1.00 25.95 537 VAL A C 1
ATOM 3569 O O . VAL A 1 495 ? 18.855 -6.896 14.119 1.00 29.26 537 VAL A O 1
ATOM 3573 N N . GLN A 1 496 ? 19.327 -7.435 12.019 1.00 24.22 538 GLN A N 1
ATOM 3574 C CA . GLN A 1 496 ? 18.049 -8.136 11.874 1.00 23.64 538 GLN A CA 1
ATOM 3575 C C . GLN A 1 496 ? 18.149 -9.524 12.500 1.00 22.59 538 GLN A C 1
ATOM 3576 O O . GLN A 1 496 ? 19.169 -10.192 12.381 1.00 24.59 538 GLN A O 1
ATOM 3582 N N . TRP A 1 497 ? 17.145 -9.910 13.271 1.00 21.19 539 TRP A N 1
ATOM 3583 C CA . TRP A 1 497 ? 17.244 -11.105 14.088 1.00 19.84 539 TRP A CA 1
ATOM 3584 C C . TRP A 1 497 ? 15.892 -11.781 14.200 1.00 19.05 539 TRP A C 1
ATOM 3585 O O . TRP A 1 497 ? 14.861 -11.141 14.414 1.00 18.41 539 TRP A O 1
ATOM 3596 N N . LEU A 1 498 ? 15.919 -13.088 13.980 1.00 19.44 540 LEU A N 1
ATOM 3597 C CA . LEU A 1 498 ? 14.762 -13.946 14.193 1.00 21.20 540 LEU A CA 1
ATOM 3598 C C . LEU A 1 498 ? 15.098 -15.154 15.064 1.00 19.82 540 LEU A C 1
ATOM 3599 O O . LEU A 1 498 ? 16.116 -15.828 14.874 1.00 18.76 540 LEU A O 1
ATOM 3604 N N . HIS A 1 499 ? 14.159 -15.466 15.943 1.00 19.67 541 HIS A N 1
ATOM 3605 C CA . HIS A 1 499 ? 14.292 -16.567 16.897 1.00 20.83 541 HIS A CA 1
ATOM 3606 C C . HIS A 1 499 ? 13.281 -17.647 16.512 1.00 19.52 541 HIS A C 1
ATOM 3607 O O . HIS A 1 499 ? 12.086 -17.367 16.370 1.00 18.07 541 HIS A O 1
ATOM 3614 N N . LEU A 1 500 ? 13.776 -18.869 16.379 1.00 19.25 542 LEU A N 1
ATOM 3615 C CA . LEU A 1 500 ? 12.925 -19.989 16.028 1.00 21.89 542 LEU A CA 1
ATOM 3616 C C . LEU A 1 500 ? 12.881 -21.001 17.170 1.00 22.83 542 LEU A C 1
ATOM 3617 O O . LEU A 1 500 ? 13.900 -21.617 17.519 1.00 21.62 542 LEU A O 1
ATOM 3622 N N . ASP A 1 501 ? 11.718 -21.086 17.815 1.00 20.78 543 ASP A N 1
ATOM 3623 C CA . ASP A 1 501 ? 11.490 -22.015 18.931 1.00 19.28 543 ASP A CA 1
ATOM 3624 C C . ASP A 1 501 ? 11.037 -23.354 18.342 1.00 18.71 543 ASP A C 1
ATOM 3625 O O . ASP A 1 501 ? 9.872 -23.545 17.950 1.00 19.08 543 ASP A O 1
ATOM 3630 N N . VAL A 1 502 ? 11.961 -24.303 18.339 1.00 18.11 544 VAL A N 1
ATOM 3631 C CA . VAL A 1 502 ? 11.814 -25.581 17.641 1.00 17.50 544 VAL A CA 1
ATOM 3632 C C . VAL A 1 502 ? 11.655 -26.761 18.610 1.00 19.38 544 VAL A C 1
ATOM 3633 O O . VAL A 1 502 ? 11.895 -27.903 18.249 1.00 19.40 544 VAL A O 1
ATOM 3637 N N . ALA A 1 503 ? 11.205 -26.493 19.826 1.00 19.50 545 ALA A N 1
ATOM 3638 C CA . ALA A 1 503 ? 10.956 -27.544 20.797 1.00 21.46 545 ALA A CA 1
ATOM 3639 C C . ALA A 1 503 ? 10.187 -28.734 20.249 1.00 23.14 545 ALA A C 1
ATOM 3640 O O . ALA A 1 503 ? 10.490 -29.869 20.618 1.00 24.92 545 ALA A O 1
ATOM 3642 N N . GLY A 1 504 ? 9.168 -28.495 19.428 1.00 20.30 546 GLY A N 1
ATOM 3643 C CA . GLY A 1 504 ? 8.378 -29.607 18.891 1.00 20.11 546 GLY A CA 1
ATOM 3644 C C . GLY A 1 504 ? 9.092 -30.345 17.783 1.00 19.74 546 GLY A C 1
ATOM 3645 O O . GLY A 1 504 ? 9.301 -31.549 17.882 1.00 19.55 546 GLY A O 1
ATOM 3646 N N . PRO A 1 505 ? 9.307 -29.684 16.633 1.00 18.84 547 PRO A N 1
ATOM 3647 C CA . PRO A 1 505 ? 9.552 -30.530 15.460 1.00 19.63 547 PRO A CA 1
ATOM 3648 C C . PRO A 1 505 ? 10.934 -31.173 15.336 1.00 18.85 547 PRO A C 1
ATOM 3649 O O . PRO A 1 505 ? 11.130 -31.989 14.422 1.00 18.35 547 PRO A O 1
ATOM 3653 N N . VAL A 1 506 ? 11.830 -30.880 16.272 1.00 17.83 548 VAL A N 1
ATOM 3654 C CA . VAL A 1 506 ? 13.144 -31.508 16.230 1.00 19.14 548 VAL A CA 1
ATOM 3655 C C . VAL A 1 506 ? 13.109 -32.998 16.573 1.00 17.61 548 VAL A C 1
ATOM 3656 O O . VAL A 1 506 ? 14.098 -33.679 16.425 1.00 17.20 548 VAL A O 1
ATOM 3660 N N . TRP A 1 507 ? 12.035 -33.447 17.193 1.00 17.66 549 TRP A N 1
ATOM 3661 C CA . TRP A 1 507 ? 11.947 -34.808 17.645 1.00 21.12 549 TRP A CA 1
ATOM 3662 C C . TRP A 1 507 ? 10.620 -35.369 17.211 1.00 23.50 549 TRP A C 1
ATOM 3663 O O . TRP A 1 507 ? 9.600 -34.732 17.428 1.00 25.81 549 TRP A O 1
ATOM 3674 N N . SER A 1 508 ? 10.637 -36.579 16.664 1.00 22.20 550 SER A N 1
ATOM 3675 C CA . SER A 1 508 ? 9.405 -37.260 16.254 1.00 26.48 550 SER A CA 1
ATOM 3676 C C . SER A 1 508 ? 9.020 -38.382 17.196 1.00 28.54 550 SER A C 1
ATOM 3677 O O . SER A 1 508 ? 9.762 -39.352 17.304 1.00 28.49 550 SER A O 1
ATOM 3680 N N . ASP A 1 509 ? 8.011 -38.132 18.018 1.00 32.91 551 ASP A N 1
ATOM 3681 C CA . ASP A 1 509 ? 7.479 -39.085 18.977 1.00 40.25 551 ASP A CA 1
ATOM 3682 C C . ASP A 1 509 ? 7.032 -40.362 18.286 1.00 37.51 551 ASP A C 1
ATOM 3683 O O . ASP A 1 509 ? 7.259 -41.456 18.781 1.00 44.92 551 ASP A O 1
ATOM 3688 N N . GLU A 1 510 ? 6.504 -40.242 17.084 1.00 36.35 552 GLU A N 1
ATOM 3689 C CA . GLU A 1 510 ? 6.065 -41.404 16.341 1.00 44.29 552 GLU A CA 1
ATOM 3690 C C . GLU A 1 510 ? 7.255 -42.261 15.921 1.00 48.29 552 GLU A C 1
ATOM 3691 O O . GLU A 1 510 ? 7.238 -43.471 16.123 1.00 43.17 552 GLU A O 1
ATOM 3697 N N . LYS A 1 511 ? 8.277 -41.658 15.314 1.00 43.63 553 LYS A N 1
ATOM 3698 C CA . LYS A 1 511 ? 9.439 -42.427 14.910 1.00 36.50 553 LYS A CA 1
ATOM 3699 C C . LYS A 1 511 ? 10.359 -42.777 16.071 1.00 33.14 553 LYS A C 1
ATOM 3700 O O . LYS A 1 511 ? 11.395 -43.404 15.846 1.00 33.98 553 LYS A O 1
ATOM 3706 N N . LYS A 1 512 ? 10.113 -42.189 17.245 1.00 29.59 554 LYS A N 1
ATOM 3707 C CA . LYS A 1 512 ? 11.072 -42.181 18.358 1.00 29.41 554 LYS A CA 1
ATOM 3708 C C . LYS A 1 512 ? 12.497 -41.804 17.933 1.00 26.63 554 LYS A C 1
ATOM 3709 O O . LYS A 1 512 ? 13.449 -42.537 18.182 1.00 25.89 554 LYS A O 1
ATOM 3715 N N . ASN A 1 513 ? 12.639 -40.736 17.160 1.00 25.12 555 ASN A N 1
ATOM 3716 C CA . ASN A 1 513 ? 13.929 -40.372 16.596 1.00 24.99 555 ASN A CA 1
ATOM 3717 C C . ASN A 1 513 ? 13.933 -38.873 16.383 1.00 21.48 555 ASN A C 1
ATOM 3718 O O . ASN A 1 513 ? 12.884 -38.282 16.143 1.00 19.27 555 ASN A O 1
ATOM 3723 N N . ALA A 1 514 ? 15.139 -38.337 16.249 1.00 19.21 556 ALA A N 1
ATOM 3724 C CA . ALA A 1 514 ? 15.352 -36.965 15.827 1.00 21.10 556 ALA A CA 1
ATOM 3725 C C . ALA A 1 514 ? 15.002 -36.763 14.351 1.00 21.61 556 ALA A C 1
ATOM 3726 O O . ALA A 1 514 ? 15.096 -37.690 13.550 1.00 22.16 556 ALA A O 1
ATOM 3728 N N . THR A 1 515 ? 14.701 -35.524 13.979 1.00 20.31 557 THR A N 1
ATOM 3729 C CA . THR A 1 515 ? 14.312 -35.227 12.607 1.00 18.88 557 THR A CA 1
ATOM 3730 C C . THR A 1 515 ? 15.385 -34.507 11.820 1.00 19.48 557 THR A C 1
ATOM 3731 O O . THR A 1 515 ? 15.354 -34.532 10.590 1.00 20.99 557 THR A O 1
ATOM 3735 N N . GLY A 1 516 ? 16.214 -33.725 12.497 1.00 19.21 558 GLY A N 1
ATOM 3736 C CA . GLY A 1 516 ? 17.109 -32.788 11.843 1.00 19.67 558 GLY A CA 1
ATOM 3737 C C . GLY A 1 516 ? 16.356 -31.605 11.270 1.00 21.65 558 GLY A C 1
ATOM 3738 O O . GLY A 1 516 ? 16.843 -30.931 10.347 1.00 20.34 558 GLY A O 1
ATOM 3739 N N . TYR A 1 517 ? 15.174 -31.340 11.830 1.00 19.34 559 TYR A N 1
ATOM 3740 C CA . TYR A 1 517 ? 14.423 -30.142 11.513 1.00 17.92 559 TYR A CA 1
ATOM 3741 C C . TYR A 1 517 ? 15.302 -28.907 11.551 1.00 17.68 559 TYR A C 1
ATOM 3742 O O . TYR A 1 517 ? 15.994 -28.652 12.529 1.00 19.55 559 TYR A O 1
ATOM 3751 N N . GLY A 1 518 ? 15.112 -28.050 10.559 1.00 17.74 560 GLY A N 1
ATOM 3752 C CA . GLY A 1 518 ? 15.729 -26.740 10.508 1.00 17.56 560 GLY A CA 1
ATOM 3753 C C . GLY A 1 518 ? 16.777 -26.661 9.406 1.00 18.99 560 GLY A C 1
ATOM 3754 O O . GLY A 1 518 ? 17.029 -25.566 8.882 1.00 19.73 560 GLY A O 1
ATOM 3755 N N . VAL A 1 519 ? 17.514 -27.752 9.179 1.00 17.17 561 VAL A N 1
ATOM 3756 C CA . VAL A 1 519 ? 18.667 -27.706 8.286 1.00 17.66 561 VAL A CA 1
ATOM 3757 C C . VAL A 1 519 ? 18.219 -27.205 6.935 1.00 18.43 561 VAL A C 1
ATOM 3758 O O . VAL A 1 519 ? 18.797 -26.273 6.389 1.00 21.01 561 VAL A O 1
ATOM 3762 N N . SER A 1 520 ? 17.208 -27.830 6.361 1.00 18.83 562 SER A N 1
ATOM 3763 C CA . SER A 1 520 ? 16.824 -27.484 4.993 1.00 18.79 562 SER A CA 1
ATOM 3764 C C . SER A 1 520 ? 16.371 -26.043 4.883 1.00 18.67 562 SER A C 1
ATOM 3765 O O . SER A 1 520 ? 16.646 -25.369 3.890 1.00 19.75 562 SER A O 1
ATOM 3768 N N . THR A 1 521 ? 15.608 -25.575 5.864 1.00 17.26 563 THR A N 1
ATOM 3769 C CA . THR A 1 521 ? 15.139 -24.197 5.848 1.00 17.19 563 THR A CA 1
ATOM 3770 C C . THR A 1 521 ? 16.311 -23.201 5.955 1.00 19.03 563 THR A C 1
ATOM 3771 O O . THR A 1 521 ? 16.371 -22.194 5.225 1.00 18.31 563 THR A O 1
ATOM 3775 N N . LEU A 1 522 ? 17.251 -23.478 6.852 1.00 18.82 564 LEU A N 1
ATOM 3776 C CA . LEU A 1 522 ? 18.396 -22.601 6.985 1.00 19.94 564 LEU A CA 1
ATOM 3777 C C . LEU A 1 522 ? 19.227 -22.523 5.701 1.00 20.63 564 LEU A C 1
ATOM 3778 O O . LEU A 1 522 ? 19.718 -21.455 5.319 1.00 21.32 564 LEU A O 1
ATOM 3783 N N . VAL A 1 523 ? 19.439 -23.670 5.076 1.00 20.90 565 VAL A N 1
ATOM 3784 C CA . VAL A 1 523 ? 20.172 -23.705 3.824 1.00 21.71 565 VAL A CA 1
ATOM 3785 C C . VAL A 1 523 ? 19.452 -22.850 2.781 1.00 22.56 565 VAL A C 1
ATOM 3786 O O . VAL A 1 523 ? 20.103 -22.056 2.073 1.00 21.32 565 VAL A O 1
ATOM 3790 N N . GLU A 1 524 ? 18.145 -23.061 2.636 1.00 21.17 566 GLU A N 1
ATOM 3791 C CA . GLU A 1 524 ? 17.384 -22.262 1.674 1.00 22.64 566 GLU A CA 1
ATOM 3792 C C . GLU A 1 524 ? 17.521 -20.790 2.000 1.00 22.53 566 GLU A C 1
ATOM 3793 O O . GLU A 1 524 ? 17.622 -19.956 1.104 1.00 22.75 566 GLU A O 1
ATOM 3799 N N . TRP A 1 525 ? 17.447 -20.440 3.278 1.00 20.68 567 TRP A N 1
ATOM 3800 C CA . TRP A 1 525 ? 17.513 -19.037 3.649 1.00 20.57 567 TRP A CA 1
ATOM 3801 C C . TRP A 1 525 ? 18.867 -18.429 3.273 1.00 21.32 567 TRP A C 1
ATOM 3802 O O . TRP A 1 525 ? 18.953 -17.309 2.784 1.00 21.15 567 TRP A O 1
ATOM 3813 N N . VAL A 1 526 ? 19.952 -19.124 3.595 1.00 24.01 568 VAL A N 1
ATOM 3814 C CA . VAL A 1 526 ? 21.292 -18.654 3.218 1.00 23.09 568 VAL A CA 1
ATOM 3815 C C . VAL A 1 526 ? 21.409 -18.444 1.714 1.00 23.56 568 VAL A C 1
ATOM 3816 O O . VAL A 1 526 ? 21.921 -17.417 1.268 1.00 24.65 568 VAL A O 1
ATOM 3820 N N . LEU A 1 527 ? 20.926 -19.422 0.950 1.00 24.27 569 LEU A N 1
ATOM 3821 C CA . LEU A 1 527 ? 21.005 -19.384 -0.499 1.00 26.95 569 LEU A CA 1
ATOM 3822 C C . LEU A 1 527 ? 20.173 -18.282 -1.136 1.00 31.20 569 LEU A C 1
ATOM 3823 O O . LEU A 1 527 ? 20.536 -17.773 -2.193 1.00 27.59 569 LEU A O 1
ATOM 3828 N N . ARG A 1 528 ? 19.090 -17.879 -0.478 1.00 32.05 570 ARG A N 1
ATOM 3829 C CA . ARG A 1 528 ? 18.214 -16.865 -1.047 1.00 34.97 570 ARG A CA 1
ATOM 3830 C C . ARG A 1 528 ? 18.700 -15.485 -0.626 1.00 37.06 570 ARG A C 1
ATOM 3831 O O . ARG A 1 528 ? 18.126 -14.483 -1.002 1.00 41.02 570 ARG A O 1
ATOM 3839 N N . ASN A 1 529 ? 19.699 -15.431 0.242 1.00 37.95 571 ASN A N 1
ATOM 3840 C CA . ASN A 1 529 ? 20.370 -14.165 0.507 1.00 45.69 571 ASN A CA 1
ATOM 3841 C C . ASN A 1 529 ? 21.482 -13.901 -0.501 1.00 54.54 571 ASN A C 1
ATOM 3842 O O . ASN A 1 529 ? 22.548 -13.383 -0.161 1.00 54.89 571 ASN A O 1
ATOM 3848 N N . ALA B 1 13 ? -34.511 -39.957 18.505 1.00 63.65 55 ALA B N 1
ATOM 3849 C CA . ALA B 1 13 ? -33.889 -40.320 19.822 1.00 63.02 55 ALA B CA 1
ATOM 3850 C C . ALA B 1 13 ? -34.307 -39.367 20.955 1.00 60.12 55 ALA B C 1
ATOM 3851 O O . ALA B 1 13 ? -33.507 -38.987 21.825 1.00 57.43 55 ALA B O 1
ATOM 3853 N N . GLY B 1 14 ? -35.603 -39.050 20.963 1.00 52.75 56 GLY B N 1
ATOM 3854 C CA . GLY B 1 14 ? -36.170 -38.009 21.796 1.00 42.93 56 GLY B CA 1
ATOM 3855 C C . GLY B 1 14 ? -35.815 -38.055 23.271 1.00 44.67 56 GLY B C 1
ATOM 3856 O O . GLY B 1 14 ? -35.659 -36.999 23.863 1.00 48.63 56 GLY B O 1
ATOM 3857 N N . ASP B 1 15 ? -35.822 -39.223 23.915 1.00 45.49 57 ASP B N 1
ATOM 3858 C CA . ASP B 1 15 ? -35.564 -39.285 25.361 1.00 49.81 57 ASP B CA 1
ATOM 3859 C C . ASP B 1 15 ? -34.113 -39.626 25.715 1.00 38.23 57 ASP B C 1
ATOM 3860 O O . ASP B 1 15 ? -33.797 -39.835 26.878 1.00 41.47 57 ASP B O 1
ATOM 3865 N N . THR B 1 16 ? -33.262 -39.765 24.706 1.00 29.69 58 THR B N 1
ATOM 3866 C CA . THR B 1 16 ? -31.838 -40.017 24.914 1.00 25.76 58 THR B CA 1
ATOM 3867 C C . THR B 1 16 ? -31.099 -38.698 25.051 1.00 23.58 58 THR B C 1
ATOM 3868 O O . THR B 1 16 ? -31.259 -37.801 24.228 1.00 22.50 58 THR B O 1
ATOM 3872 N N . LEU B 1 17 ? -30.282 -38.569 26.092 1.00 24.74 59 LEU B N 1
ATOM 3873 C CA . LEU B 1 17 ? -29.416 -37.382 26.223 1.00 23.94 59 LEU B CA 1
ATOM 3874 C C . LEU B 1 17 ? -28.477 -37.247 25.034 1.00 21.32 59 LEU B C 1
ATOM 3875 O O . LEU B 1 17 ? -27.917 -38.233 24.566 1.00 21.97 59 LEU B O 1
ATOM 3880 N N . GLY B 1 18 ? -28.479 -36.073 24.420 1.00 21.09 60 GLY B N 1
ATOM 3881 C CA . GLY B 1 18 ? -27.699 -35.837 23.210 1.00 21.01 60 GLY B CA 1
ATOM 3882 C C . GLY B 1 18 ? -28.369 -36.268 21.924 1.00 20.00 60 GLY B C 1
ATOM 3883 O O . GLY B 1 18 ? -27.780 -36.150 20.852 1.00 20.88 60 GLY B O 1
ATOM 3884 N N . LEU B 1 19 ? -29.566 -36.817 22.023 1.00 20.76 61 LEU B N 1
ATOM 3885 C CA . LEU B 1 19 ? -30.372 -37.201 20.853 1.00 22.47 61 LEU B CA 1
ATOM 3886 C C . LEU B 1 19 ? -29.691 -38.251 19.992 1.00 22.64 61 LEU B C 1
ATOM 3887 O O . LEU B 1 19 ? -29.928 -38.347 18.803 1.00 24.83 61 LEU B O 1
ATOM 3892 N N . THR B 1 20 ? -28.845 -39.070 20.600 1.00 23.11 62 THR B N 1
ATOM 3893 C CA . THR B 1 20 ? -28.088 -40.067 19.866 1.00 22.50 62 THR B CA 1
ATOM 3894 C C . THR B 1 20 ? -28.916 -41.317 19.576 1.00 23.98 62 THR B C 1
ATOM 3895 O O . THR B 1 20 ? -29.646 -41.814 20.423 1.00 23.30 62 THR B O 1
ATOM 3899 N N . ARG B 1 21 ? -28.841 -41.779 18.339 1.00 30.05 63 ARG B N 1
ATOM 3900 C CA . ARG B 1 21 ? -29.581 -42.966 17.910 1.00 38.52 63 ARG B CA 1
ATOM 3901 C C . ARG B 1 21 ? -28.616 -43.999 17.337 1.00 30.07 63 ARG B C 1
ATOM 3902 O O . ARG B 1 21 ? -27.908 -43.738 16.377 1.00 29.43 63 ARG B O 1
ATOM 3910 N N . PRO B 1 22 ? -28.510 -45.149 17.990 1.00 30.44 64 PRO B N 1
ATOM 3911 C CA . PRO B 1 22 ? -27.601 -46.177 17.465 1.00 30.96 64 PRO B CA 1
ATOM 3912 C C . PRO B 1 22 ? -27.988 -46.619 16.065 1.00 27.79 64 PRO B C 1
ATOM 3913 O O . PRO B 1 22 ? -29.174 -46.747 15.788 1.00 29.30 64 PRO B O 1
ATOM 3917 N N . ASN B 1 23 ? -27.030 -46.685 15.154 1.00 26.72 65 ASN B N 1
ATOM 3918 C CA . ASN B 1 23 ? -27.289 -47.210 13.821 1.00 27.10 65 ASN B CA 1
ATOM 3919 C C . ASN B 1 23 ? -27.561 -48.706 13.941 1.00 28.60 65 ASN B C 1
ATOM 3920 O O . ASN B 1 23 ? -27.117 -49.365 14.880 1.00 29.30 65 ASN B O 1
ATOM 3925 N N . GLU B 1 24 ? -28.389 -49.212 13.041 1.00 33.39 66 GLU B N 1
ATOM 3926 C CA . GLU B 1 24 ? -28.732 -50.630 13.047 1.00 42.37 66 GLU B CA 1
ATOM 3927 C C . GLU B 1 24 ? -27.475 -51.388 12.652 1.00 44.53 66 GLU B C 1
ATOM 3928 O O . GLU B 1 24 ? -26.818 -51.021 11.685 1.00 48.00 66 GLU B O 1
ATOM 3934 N N . SER B 1 25 ? -27.099 -52.381 13.445 1.00 51.92 67 SER B N 1
ATOM 3935 C CA . SER B 1 25 ? -25.997 -53.265 13.090 1.00 61.76 67 SER B CA 1
ATOM 3936 C C . SER B 1 25 ? -26.367 -54.153 11.899 1.00 66.99 67 SER B C 1
ATOM 3937 O O . SER B 1 25 ? -27.356 -54.886 11.940 1.00 55.91 67 SER B O 1
ATOM 3940 N N . ASP B 1 26 ? -25.506 -54.154 10.885 1.00 75.25 68 ASP B N 1
ATOM 3941 C CA . ASP B 1 26 ? -25.643 -55.053 9.739 1.00 98.85 68 ASP B CA 1
ATOM 3942 C C . ASP B 1 26 ? -24.381 -55.897 9.552 1.00 88.82 68 ASP B C 1
ATOM 3943 O O . ASP B 1 26 ? -23.602 -55.681 8.617 1.00 89.14 68 ASP B O 1
ATOM 3948 N N . ALA B 1 27 ? -24.171 -56.833 10.472 1.00 65.90 69 ALA B N 1
ATOM 3949 C CA . ALA B 1 27 ? -23.079 -57.787 10.349 1.00 60.13 69 ALA B CA 1
ATOM 3950 C C . ALA B 1 27 ? -23.589 -59.077 9.700 1.00 51.63 69 ALA B C 1
ATOM 3951 O O . ALA B 1 27 ? -24.595 -59.649 10.129 1.00 41.58 69 ALA B O 1
ATOM 3953 N N . PRO B 1 28 ? -22.868 -59.561 8.674 1.00 58.52 70 PRO B N 1
ATOM 3954 C CA . PRO B 1 28 ? -23.125 -60.926 8.219 1.00 52.80 70 PRO B CA 1
ATOM 3955 C C . PRO B 1 28 ? -22.902 -61.979 9.296 1.00 41.12 70 PRO B C 1
ATOM 3956 O O . PRO B 1 28 ? -22.055 -61.843 10.196 1.00 40.23 70 PRO B O 1
ATOM 3960 N N . LYS B 1 29 ? -23.777 -62.967 9.272 1.00 38.86 71 LYS B N 1
ATOM 3961 C CA . LYS B 1 29 ? -23.463 -64.238 9.895 1.00 44.48 71 LYS B CA 1
ATOM 3962 C C . LYS B 1 29 ? -22.558 -65.018 8.937 1.00 34.25 71 LYS B C 1
ATOM 3963 O O . LYS B 1 29 ? -22.988 -65.505 7.891 1.00 38.24 71 LYS B O 1
ATOM 3969 N N . ILE B 1 30 ? -21.317 -65.201 9.342 1.00 24.47 72 ILE B N 1
ATOM 3970 C CA . ILE B 1 30 ? -20.362 -65.949 8.555 1.00 26.36 72 ILE B CA 1
ATOM 3971 C C . ILE B 1 30 ? -20.776 -67.419 8.522 1.00 25.29 72 ILE B C 1
ATOM 3972 O O . ILE B 1 30 ? -21.120 -67.987 9.554 1.00 26.37 72 ILE B O 1
ATOM 3977 N N A SER B 1 31 ? -20.740 -68.028 7.341 0.54 23.95 73 SER B N 1
ATOM 3978 N N B SER B 1 31 ? -20.738 -68.024 7.340 0.46 24.36 73 SER B N 1
ATOM 3979 C CA A SER B 1 31 ? -20.928 -69.469 7.228 0.54 25.10 73 SER B CA 1
ATOM 3980 C CA B SER B 1 31 ? -20.929 -69.461 7.242 0.46 25.74 73 SER B CA 1
ATOM 3981 C C A SER B 1 31 ? -19.584 -70.139 7.458 0.54 24.39 73 SER B C 1
ATOM 3982 C C B SER B 1 31 ? -19.588 -70.144 7.454 0.46 24.62 73 SER B C 1
ATOM 3983 O O A SER B 1 31 ? -18.698 -70.060 6.611 0.54 25.16 73 SER B O 1
ATOM 3984 O O B SER B 1 31 ? -18.705 -70.060 6.602 0.46 25.00 73 SER B O 1
ATOM 3989 N N . ILE B 1 32 ? -19.489 -70.916 8.531 1.00 24.25 74 ILE B N 1
ATOM 3990 C CA . ILE B 1 32 ? -18.254 -71.623 8.862 1.00 23.12 74 ILE B CA 1
ATOM 3991 C C . ILE B 1 32 ? -18.404 -73.139 8.772 1.00 22.36 74 ILE B C 1
ATOM 3992 O O . ILE B 1 32 ? -19.310 -73.718 9.350 1.00 23.86 74 ILE B O 1
ATOM 3997 N N . GLY B 1 33 ? -17.449 -73.796 8.136 1.00 23.04 75 GLY B N 1
ATOM 3998 C CA . GLY B 1 33 ? -17.462 -75.253 8.071 1.00 23.56 75 GLY B CA 1
ATOM 3999 C C . GLY B 1 33 ? -16.054 -75.811 8.029 1.00 23.15 75 GLY B C 1
ATOM 4000 O O . GLY B 1 33 ? -15.123 -75.148 7.547 1.00 21.17 75 GLY B O 1
ATOM 4001 N N . ALA B 1 34 ? -15.919 -77.056 8.478 1.00 22.61 76 ALA B N 1
ATOM 4002 C CA . ALA B 1 34 ? -14.701 -77.807 8.294 1.00 23.70 76 ALA B CA 1
ATOM 4003 C C . ALA B 1 34 ? -14.836 -78.703 7.054 1.00 25.88 76 ALA B C 1
ATOM 4004 O O . ALA B 1 34 ? -15.851 -79.404 6.884 1.00 26.38 76 ALA B O 1
ATOM 4006 N N . LYS B 1 35 ? -13.826 -78.666 6.189 1.00 25.85 77 LYS B N 1
ATOM 4007 C CA . LYS B 1 35 ? -13.844 -79.431 4.924 1.00 26.71 77 LYS B CA 1
ATOM 4008 C C . LYS B 1 35 ? -12.619 -80.353 4.865 1.00 26.26 77 LYS B C 1
ATOM 4009 O O . LYS B 1 35 ? -11.537 -79.995 5.370 1.00 24.68 77 LYS B O 1
ATOM 4015 N N . ASP B 1 36 ? -12.744 -81.434 4.090 1.00 26.63 78 ASP B N 1
ATOM 4016 C CA . ASP B 1 36 ? -11.624 -82.357 3.848 1.00 28.58 78 ASP B CA 1
ATOM 4017 C C . ASP B 1 36 ? -10.866 -82.030 2.557 1.00 24.79 78 ASP B C 1
ATOM 4018 O O . ASP B 1 36 ? -9.941 -82.737 2.178 1.00 26.23 78 ASP B O 1
ATOM 4023 N N . THR B 1 37 ? -11.247 -80.939 1.913 1.00 23.68 79 THR B N 1
ATOM 4024 C CA . THR B 1 37 ? -10.649 -80.443 0.674 1.00 24.48 79 THR B CA 1
ATOM 4025 C C . THR B 1 37 ? -9.163 -80.170 0.821 1.00 24.34 79 THR B C 1
ATOM 4026 O O . THR B 1 37 ? -8.717 -79.549 1.782 1.00 23.28 79 THR B O 1
ATOM 4030 N N . ALA B 1 38 ? -8.397 -80.746 -0.091 1.00 23.22 80 ALA B N 1
ATOM 4031 C CA . ALA B 1 38 ? -6.985 -80.479 -0.189 1.00 26.38 80 ALA B CA 1
ATOM 4032 C C . ALA B 1 38 ? -6.770 -78.984 -0.343 1.00 25.45 80 ALA B C 1
ATOM 4033 O O . ALA B 1 38 ? -7.428 -78.311 -1.154 1.00 23.40 80 ALA B O 1
ATOM 4035 N N . VAL B 1 39 ? -5.813 -78.487 0.430 1.00 26.25 81 VAL B N 1
ATOM 4036 C CA . VAL B 1 39 ? -5.572 -77.054 0.510 1.00 27.20 81 VAL B CA 1
ATOM 4037 C C . VAL B 1 39 ? -5.290 -76.511 -0.881 1.00 28.74 81 VAL B C 1
ATOM 4038 O O . VAL B 1 39 ? -5.827 -75.475 -1.251 1.00 28.84 81 VAL B O 1
ATOM 4042 N N A VAL B 1 40 ? -4.513 -77.226 -1.686 0.50 30.80 82 VAL B N 1
ATOM 4043 N N B VAL B 1 40 ? -4.528 -77.264 -1.664 0.50 30.82 82 VAL B N 1
ATOM 4044 C CA A VAL B 1 40 ? -4.141 -76.707 -3.010 0.50 30.62 82 VAL B CA 1
ATOM 4045 C CA B VAL B 1 40 ? -4.105 -76.824 -2.988 0.50 31.04 82 VAL B CA 1
ATOM 4046 C C A VAL B 1 40 ? -5.318 -76.698 -3.968 0.50 29.67 82 VAL B C 1
ATOM 4047 C C B VAL B 1 40 ? -5.265 -76.779 -3.972 0.50 29.67 82 VAL B C 1
ATOM 4048 O O A VAL B 1 40 ? -5.261 -76.068 -5.013 0.50 30.53 82 VAL B O 1
ATOM 4049 O O B VAL B 1 40 ? -5.176 -76.137 -5.006 0.50 30.03 82 VAL B O 1
ATOM 4056 N N . GLN B 1 41 ? -6.363 -77.449 -3.647 1.00 29.19 83 GLN B N 1
ATOM 4057 C CA . GLN B 1 41 ? -7.542 -77.473 -4.503 1.00 27.91 83 GLN B CA 1
ATOM 4058 C C . GLN B 1 41 ? -8.631 -76.495 -4.058 1.00 28.20 83 GLN B C 1
ATOM 4059 O O . GLN B 1 41 ? -9.634 -76.317 -4.748 1.00 26.50 83 GLN B O 1
ATOM 4065 N N . TRP B 1 42 ? -8.467 -75.886 -2.885 1.00 29.55 84 TRP B N 1
ATOM 4066 C CA . TRP B 1 42 ? -9.505 -75.001 -2.380 1.00 27.55 84 TRP B CA 1
ATOM 4067 C C . TRP B 1 42 ? -9.647 -73.771 -3.279 1.00 27.48 84 TRP B C 1
ATOM 4068 O O . TRP B 1 42 ? -8.649 -73.215 -3.710 1.00 25.26 84 TRP B O 1
ATOM 4079 N N . GLN B 1 43 ? -10.882 -73.342 -3.511 1.00 31.93 85 GLN B N 1
ATOM 4080 C CA . GLN B 1 43 ? -11.193 -72.213 -4.387 1.00 35.60 85 GLN B CA 1
ATOM 4081 C C . GLN B 1 43 ? -11.915 -71.103 -3.626 1.00 30.15 85 GLN B C 1
ATOM 4082 O O . GLN B 1 43 ? -12.973 -71.326 -3.041 1.00 32.61 85 GLN B O 1
ATOM 4088 N N . GLY B 1 44 ? -11.392 -69.887 -3.719 1.00 29.58 86 GLY B N 1
ATOM 4089 C CA . GLY B 1 44 ? -12.064 -68.712 -3.156 1.00 28.15 86 GLY B CA 1
ATOM 4090 C C . GLY B 1 44 ? -11.163 -67.500 -3.172 1.00 26.22 86 GLY B C 1
ATOM 4091 O O . GLY B 1 44 ? -10.145 -67.524 -3.845 1.00 25.35 86 GLY B O 1
ATOM 4092 N N . ASP B 1 45 ? -11.437 -66.514 -2.323 1.00 24.94 87 ASP B N 1
ATOM 4093 C CA . ASP B 1 45 ? -10.764 -65.215 -2.405 1.00 26.14 87 ASP B CA 1
ATOM 4094 C C . ASP B 1 45 ? -9.424 -65.189 -1.668 1.00 26.01 87 ASP B C 1
ATOM 4095 O O . ASP B 1 45 ? -8.524 -64.446 -2.020 1.00 27.52 87 ASP B O 1
ATOM 4100 N N . LEU B 1 46 ? -9.351 -65.830 -0.514 1.00 25.52 88 LEU B N 1
ATOM 4101 C CA . LEU B 1 46 ? -8.175 -65.695 0.348 1.00 23.28 88 LEU B CA 1
ATOM 4102 C C . LEU B 1 46 ? -7.954 -66.979 1.131 1.00 21.38 88 LEU B C 1
ATOM 4103 O O . LEU B 1 46 ? -8.839 -67.449 1.846 1.00 21.62 88 LEU B O 1
ATOM 4108 N N . LEU B 1 47 ? -6.717 -67.451 1.087 1.00 20.07 89 LEU B N 1
ATOM 4109 C CA . LEU B 1 47 ? -6.274 -68.587 1.867 1.00 20.03 89 LEU B CA 1
ATOM 4110 C C . LEU B 1 47 ? -5.237 -68.115 2.859 1.00 20.14 89 LEU B C 1
ATOM 4111 O O . LEU B 1 47 ? -4.232 -67.513 2.480 1.00 21.65 89 LEU B O 1
ATOM 4116 N N . ALA B 1 48 ? -5.531 -68.297 4.143 1.00 19.50 90 ALA B N 1
ATOM 4117 C CA . ALA B 1 48 ? -4.590 -67.940 5.184 1.00 20.27 90 ALA B CA 1
ATOM 4118 C C . ALA B 1 48 ? -3.969 -69.208 5.738 1.00 20.06 90 ALA B C 1
ATOM 4119 O O . ALA B 1 48 ? -4.680 -70.135 6.139 1.00 23.01 90 ALA B O 1
ATOM 4121 N N A ILE B 1 49 ? -2.647 -69.206 5.848 0.49 19.42 91 ILE B N 1
ATOM 4122 N N B ILE B 1 49 ? -2.649 -69.195 5.862 0.51 19.14 91 ILE B N 1
ATOM 4123 C CA A ILE B 1 49 ? -1.898 -70.337 6.380 0.49 19.85 91 ILE B CA 1
ATOM 4124 C CA B ILE B 1 49 ? -1.900 -70.319 6.405 0.51 19.26 91 ILE B CA 1
ATOM 4125 C C A ILE B 1 49 ? -1.088 -69.970 7.631 0.49 19.74 91 ILE B C 1
ATOM 4126 C C B ILE B 1 49 ? -1.087 -69.954 7.647 0.51 19.46 91 ILE B C 1
ATOM 4127 O O A ILE B 1 49 ? -0.261 -69.056 7.611 0.49 19.96 91 ILE B O 1
ATOM 4128 O O B ILE B 1 49 ? -0.255 -69.048 7.633 0.51 19.73 91 ILE B O 1
ATOM 4137 N N . GLY B 1 50 ? -1.321 -70.699 8.716 1.00 20.30 92 GLY B N 1
ATOM 4138 C CA . GLY B 1 50 ? -0.622 -70.465 9.985 1.00 21.85 92 GLY B CA 1
ATOM 4139 C C . GLY B 1 50 ? 0.643 -71.292 9.982 1.00 21.54 92 GLY B C 1
ATOM 4140 O O . GLY B 1 50 ? 0.571 -72.494 9.815 1.00 23.60 92 GLY B O 1
ATOM 4141 N N . ALA B 1 51 ? 1.788 -70.628 10.075 1.00 22.98 93 ALA B N 1
ATOM 4142 C CA . ALA B 1 51 ? 3.078 -71.306 10.042 1.00 25.48 93 ALA B CA 1
ATOM 4143 C C . ALA B 1 51 ? 3.938 -70.926 11.216 1.00 25.13 93 ALA B C 1
ATOM 4144 O O . ALA B 1 51 ? 4.116 -69.734 11.513 1.00 25.93 93 ALA B O 1
ATOM 4146 N N . THR B 1 52 ? 4.483 -71.950 11.864 1.00 26.65 94 THR B N 1
ATOM 4147 C CA . THR B 1 52 ? 5.390 -71.751 12.996 1.00 26.70 94 THR B CA 1
ATOM 4148 C C . THR B 1 52 ? 6.749 -71.430 12.390 1.00 26.73 94 THR B C 1
ATOM 4149 O O . THR B 1 52 ? 6.976 -71.642 11.193 1.00 24.14 94 THR B O 1
ATOM 4153 N N . GLU B 1 53 ? 7.683 -71.029 13.241 1.00 29.44 95 GLU B N 1
ATOM 4154 C CA . GLU B 1 53 ? 9.054 -70.834 12.789 1.00 29.77 95 GLU B CA 1
ATOM 4155 C C . GLU B 1 53 ? 9.634 -72.098 12.196 1.00 31.54 95 GLU B C 1
ATOM 4156 O O . GLU B 1 53 ? 10.274 -72.052 11.141 1.00 35.04 95 GLU B O 1
ATOM 4162 N N A ASN B 1 54 ? 9.391 -73.236 12.835 0.58 32.37 96 ASN B N 1
ATOM 4163 N N B ASN B 1 54 ? 9.386 -73.239 12.827 0.42 32.67 96 ASN B N 1
ATOM 4164 C CA A ASN B 1 54 ? 9.900 -74.519 12.331 0.58 34.74 96 ASN B CA 1
ATOM 4165 C CA B ASN B 1 54 ? 9.891 -74.510 12.302 0.42 35.26 96 ASN B CA 1
ATOM 4166 C C A ASN B 1 54 ? 9.278 -74.883 10.976 0.58 33.64 96 ASN B C 1
ATOM 4167 C C B ASN B 1 54 ? 9.278 -74.878 10.959 0.42 34.19 96 ASN B C 1
ATOM 4168 O O A ASN B 1 54 ? 9.948 -75.458 10.114 0.58 32.14 96 ASN B O 1
ATOM 4169 O O B ASN B 1 54 ? 9.936 -75.486 10.115 0.42 32.95 96 ASN B O 1
ATOM 4178 N N . ASP B 1 55 ? 8.005 -74.533 10.774 1.00 35.34 97 ASP B N 1
ATOM 4179 C CA . ASP B 1 55 ? 7.339 -74.701 9.473 1.00 30.93 97 ASP B CA 1
ATOM 4180 C C . ASP B 1 55 ? 8.037 -73.989 8.319 1.00 27.76 97 ASP B C 1
ATOM 4181 O O . ASP B 1 55 ? 7.776 -74.280 7.151 1.00 28.47 97 ASP B O 1
ATOM 4186 N N . MET B 1 56 ? 8.771 -72.927 8.622 1.00 30.68 98 MET B N 1
ATOM 4187 C CA . MET B 1 56 ? 9.375 -72.101 7.571 1.00 33.16 98 MET B CA 1
ATOM 4188 C C . MET B 1 56 ? 10.815 -72.514 7.215 1.00 36.96 98 MET B C 1
ATOM 4189 O O . MET B 1 56 ? 11.490 -71.841 6.436 1.00 39.12 98 MET B O 1
ATOM 4194 N N . ALA B 1 57 ? 11.264 -73.661 7.711 1.00 37.64 99 ALA B N 1
ATOM 4195 C CA . ALA B 1 57 ? 12.610 -74.132 7.377 1.00 45.24 99 ALA B CA 1
ATOM 4196 C C . ALA B 1 57 ? 12.794 -74.321 5.878 1.00 43.65 99 ALA B C 1
ATOM 4197 O O . ALA B 1 57 ? 11.899 -74.785 5.167 1.00 45.73 99 ALA B O 1
ATOM 4199 N N . ARG B 1 58 ? 13.974 -73.963 5.391 1.00 47.48 100 ARG B N 1
ATOM 4200 C CA . ARG B 1 58 ? 14.311 -74.162 3.983 1.00 51.64 100 ARG B CA 1
ATOM 4201 C C . ARG B 1 58 ? 15.451 -75.163 3.794 1.00 59.88 100 ARG B C 1
ATOM 4202 O O . ARG B 1 58 ? 16.199 -75.447 4.734 1.00 63.16 100 ARG B O 1
ATOM 4210 N N . ASP B 1 59 ? 15.517 -75.762 2.609 1.00 55.76 101 ASP B N 1
ATOM 4211 C CA . ASP B 1 59 ? 16.573 -76.726 2.288 1.00 65.45 101 ASP B CA 1
ATOM 4212 C C . ASP B 1 59 ? 17.802 -76.027 1.695 1.00 70.14 101 ASP B C 1
ATOM 4213 O O . ASP B 1 59 ? 17.887 -74.789 1.720 1.00 59.65 101 ASP B O 1
ATOM 4218 N N . GLU B 1 60 ? 18.739 -76.843 1.200 1.00 83.00 102 GLU B N 1
ATOM 4219 C CA . GLU B 1 60 ? 20.019 -76.406 0.641 1.00 81.52 102 GLU B CA 1
ATOM 4220 C C . GLU B 1 60 ? 19.839 -75.543 -0.605 1.00 76.00 102 GLU B C 1
ATOM 4221 O O . GLU B 1 60 ? 20.686 -74.707 -0.885 1.00 75.55 102 GLU B O 1
ATOM 4223 N N . ASN B 1 61 ? 18.703 -75.670 -1.285 1.00 74.71 103 ASN B N 1
ATOM 4224 C CA . ASN B 1 61 ? 18.338 -74.812 -2.413 1.00 76.28 103 ASN B CA 1
ATOM 4225 C C . ASN B 1 61 ? 17.366 -73.662 -2.087 1.00 68.45 103 ASN B C 1
ATOM 4226 O O . ASN B 1 61 ? 16.785 -73.061 -2.999 1.00 66.98 103 ASN B O 1
ATOM 4231 N N A SER B 1 62 ? 17.177 -73.373 -0.802 0.50 62.57 104 SER B N 1
ATOM 4232 N N B SER B 1 62 ? 17.192 -73.387 -0.794 0.50 61.51 104 SER B N 1
ATOM 4233 C CA A SER B 1 62 ? 16.308 -72.276 -0.363 0.50 61.71 104 SER B CA 1
ATOM 4234 C CA B SER B 1 62 ? 16.329 -72.307 -0.298 0.50 59.98 104 SER B CA 1
ATOM 4235 C C A SER B 1 62 ? 14.830 -72.483 -0.705 0.50 55.48 104 SER B C 1
ATOM 4236 C C B SER B 1 62 ? 14.855 -72.485 -0.707 0.50 55.15 104 SER B C 1
ATOM 4237 O O A SER B 1 62 ? 14.036 -71.542 -0.802 0.50 48.17 104 SER B O 1
ATOM 4238 O O B SER B 1 62 ? 14.078 -71.527 -0.810 0.50 48.46 104 SER B O 1
ATOM 4243 N N . LYS B 1 63 ? 14.460 -73.751 -0.817 1.00 55.87 105 LYS B N 1
ATOM 4244 C CA . LYS B 1 63 ? 13.092 -74.143 -1.091 1.00 55.63 105 LYS B CA 1
ATOM 4245 C C . LYS B 1 63 ? 12.479 -74.552 0.253 1.00 55.17 105 LYS B C 1
ATOM 4246 O O . LYS B 1 63 ? 13.158 -75.084 1.126 1.00 53.91 105 LYS B O 1
ATOM 4250 N N . PHE B 1 64 ? 11.187 -74.293 0.420 1.00 49.12 106 PHE B N 1
ATOM 4251 C CA . PHE B 1 64 ? 10.488 -74.697 1.622 1.00 37.11 106 PHE B CA 1
ATOM 4252 C C . PHE B 1 64 ? 10.604 -76.204 1.800 1.00 34.43 106 PHE B C 1
ATOM 4253 O O . PHE B 1 64 ? 10.227 -76.953 0.915 1.00 34.57 106 PHE B O 1
ATOM 4261 N N . LYS B 1 65 ? 10.893 -76.631 3.023 1.00 36.48 107 LYS B N 1
ATOM 4262 C CA . LYS B 1 65 ? 10.832 -78.043 3.391 1.00 40.71 107 LYS B CA 1
ATOM 4263 C C . LYS B 1 65 ? 9.412 -78.479 3.759 1.00 39.29 107 LYS B C 1
ATOM 4264 O O . LYS B 1 65 ? 9.048 -79.639 3.597 1.00 38.30 107 LYS B O 1
ATOM 4270 N N . ASN B 1 66 ? 8.623 -77.570 4.329 1.00 34.71 108 ASN B N 1
ATOM 4271 C CA . ASN B 1 66 ? 7.227 -77.868 4.612 1.00 31.14 108 ASN B CA 1
ATOM 4272 C C . ASN B 1 66 ? 6.465 -78.296 3.355 1.00 31.31 108 ASN B C 1
ATOM 4273 O O . ASN B 1 66 ? 6.465 -77.570 2.357 1.00 30.82 108 ASN B O 1
ATOM 4278 N N . PRO B 1 67 ? 5.763 -79.442 3.416 1.00 30.92 109 PRO B N 1
ATOM 4279 C CA . PRO B 1 67 ? 5.150 -79.994 2.210 1.00 33.41 109 PRO B CA 1
ATOM 4280 C C . PRO B 1 67 ? 4.080 -79.082 1.618 1.00 33.66 109 PRO B C 1
ATOM 4281 O O . PRO B 1 67 ? 4.039 -78.865 0.402 1.00 32.77 109 PRO B O 1
ATOM 4285 N N . LEU B 1 68 ? 3.205 -78.546 2.463 1.00 30.70 110 LEU B N 1
ATOM 4286 C CA . LEU B 1 68 ? 2.170 -77.656 1.952 1.00 28.24 110 LEU B CA 1
ATOM 4287 C C . LEU B 1 68 ? 2.761 -76.385 1.332 1.00 29.72 110 LEU B C 1
ATOM 4288 O O . LEU B 1 68 ? 2.378 -75.956 0.241 1.00 28.25 110 LEU B O 1
ATOM 4293 N N . LEU B 1 69 ? 3.687 -75.751 2.040 1.00 28.18 111 LEU B N 1
ATOM 4294 C CA . LEU B 1 69 ? 4.273 -74.524 1.505 1.00 32.64 111 LEU B CA 1
ATOM 4295 C C . LEU B 1 69 ? 5.099 -74.788 0.249 1.00 29.38 111 LEU B C 1
ATOM 4296 O O . LEU B 1 69 ? 5.050 -74.011 -0.691 1.00 28.64 111 LEU B O 1
ATOM 4301 N N . GLN B 1 70 ? 5.828 -75.898 0.222 1.00 30.89 112 GLN B N 1
ATOM 4302 C CA . GLN B 1 70 ? 6.537 -76.312 -0.983 1.00 32.47 112 GLN B CA 1
ATOM 4303 C C . GLN B 1 70 ? 5.611 -76.460 -2.182 1.00 30.41 112 GLN B C 1
ATOM 4304 O O . GLN B 1 70 ? 5.912 -76.016 -3.289 1.00 29.47 112 GLN B O 1
ATOM 4310 N N . GLN B 1 71 ? 4.475 -77.091 -1.946 1.00 29.16 113 GLN B N 1
ATOM 4311 C CA . GLN B 1 71 ? 3.495 -77.294 -2.994 1.00 34.18 113 GLN B CA 1
ATOM 4312 C C . GLN B 1 71 ? 2.900 -75.980 -3.504 1.00 31.25 113 GLN B C 1
ATOM 4313 O O . GLN B 1 71 ? 2.656 -75.810 -4.698 1.00 28.25 113 GLN B O 1
ATOM 4319 N N . LEU B 1 72 ? 2.504 -75.104 -2.593 1.00 29.31 114 LEU B N 1
ATOM 4320 C CA . LEU B 1 72 ? 1.925 -73.829 -3.007 1.00 30.19 114 LEU B CA 1
ATOM 4321 C C . LEU B 1 72 ? 2.923 -72.980 -3.752 1.00 29.02 114 LEU B C 1
ATOM 4322 O O . LEU B 1 72 ? 2.625 -72.404 -4.796 1.00 32.29 114 LEU B O 1
ATOM 4327 N N . ASP B 1 73 ? 4.158 -73.008 -3.276 1.00 31.37 115 ASP B N 1
ATOM 4328 C CA . ASP B 1 73 ? 5.218 -72.228 -3.909 1.00 32.05 115 ASP B CA 1
ATOM 4329 C C . ASP B 1 73 ? 5.483 -72.753 -5.319 1.00 35.10 115 ASP B C 1
ATOM 4330 O O . ASP B 1 73 ? 5.619 -71.970 -6.262 1.00 33.84 115 ASP B O 1
ATOM 4335 N N . SER B 1 74 ? 5.484 -74.076 -5.450 1.00 33.97 116 SER B N 1
ATOM 4336 C CA . SER B 1 74 ? 5.687 -74.734 -6.729 1.00 37.18 116 SER B CA 1
ATOM 4337 C C . SER B 1 74 ? 4.597 -74.357 -7.715 1.00 37.32 116 SER B C 1
ATOM 4338 O O . SER B 1 74 ? 4.890 -73.965 -8.834 1.00 39.37 116 SER B O 1
ATOM 4341 N N . GLU B 1 75 ? 3.353 -74.337 -7.265 1.00 39.14 117 GLU B N 1
ATOM 4342 C CA . GLU B 1 75 ? 2.278 -73.798 -8.085 1.00 42.79 117 GLU B CA 1
ATOM 4343 C C . GLU B 1 75 ? 2.481 -72.351 -8.516 1.00 45.27 117 GLU B C 1
ATOM 4344 O O . GLU B 1 75 ? 2.072 -71.969 -9.613 1.00 48.81 117 GLU B O 1
ATOM 4350 N N . LEU B 1 76 ? 3.071 -71.546 -7.635 1.00 41.94 118 LEU B N 1
ATOM 4351 C CA . LEU B 1 76 ? 3.330 -70.140 -7.927 1.00 40.04 118 LEU B CA 1
ATOM 4352 C C . LEU B 1 76 ? 4.728 -69.883 -8.488 1.00 40.53 118 LEU B C 1
ATOM 4353 O O . LEU B 1 76 ? 5.196 -68.745 -8.525 1.00 38.04 118 LEU B O 1
ATOM 4358 N N . ASN B 1 77 ? 5.415 -70.949 -8.891 1.00 44.31 119 ASN B N 1
ATOM 4359 C CA . ASN B 1 77 ? 6.758 -70.851 -9.479 1.00 46.93 119 ASN B CA 1
ATOM 4360 C C . ASN B 1 77 ? 7.754 -70.065 -8.636 1.00 44.25 119 ASN B C 1
ATOM 4361 O O . ASN B 1 77 ? 8.548 -69.288 -9.168 1.00 41.87 119 ASN B O 1
ATOM 4366 N N . GLY B 1 78 ? 7.732 -70.291 -7.327 1.00 39.12 120 GLY B N 1
ATOM 4367 C CA . GLY B 1 78 ? 8.722 -69.704 -6.427 1.00 37.37 120 GLY B CA 1
ATOM 4368 C C . GLY B 1 78 ? 8.392 -68.305 -5.938 1.00 33.86 120 GLY B C 1
ATOM 4369 O O . GLY B 1 78 ? 9.113 -67.717 -5.124 1.00 35.99 120 GLY B O 1
ATOM 4370 N N . LEU B 1 79 ? 7.253 -67.783 -6.366 1.00 33.01 121 LEU B N 1
ATOM 4371 C CA . LEU B 1 79 ? 6.863 -66.432 -5.969 1.00 35.13 121 LEU B CA 1
ATOM 4372 C C . LEU B 1 79 ? 6.646 -66.300 -4.462 1.00 32.17 121 LEU B C 1
ATOM 4373 O O . LEU B 1 79 ? 6.997 -65.298 -3.858 1.00 37.05 121 LEU B O 1
ATOM 4378 N N . LEU B 1 80 ? 6.110 -67.327 -3.825 1.00 30.68 122 LEU B N 1
ATOM 4379 C CA . LEU B 1 80 ? 5.826 -67.255 -2.398 1.00 27.71 122 LEU B CA 1
ATOM 4380 C C . LEU B 1 80 ? 7.101 -67.308 -1.539 1.00 28.29 122 LEU B C 1
ATOM 4381 O O . LEU B 1 80 ? 7.210 -66.610 -0.519 1.00 27.79 122 LEU B O 1
ATOM 4386 N N . SER B 1 81 ? 8.041 -68.176 -1.898 1.00 26.32 123 SER B N 1
ATOM 4387 C CA . SER B 1 81 ? 9.307 -68.262 -1.173 1.00 29.32 123 SER B CA 1
ATOM 4388 C C . SER B 1 81 ? 10.156 -67.008 -1.402 1.00 29.26 123 SER B C 1
ATOM 4389 O O . SER B 1 81 ? 10.807 -66.510 -0.489 1.00 32.17 123 SER B O 1
ATOM 4392 N N . ALA B 1 82 ? 10.115 -66.471 -2.609 1.00 28.98 124 ALA B N 1
ATOM 4393 C CA . ALA B 1 82 ? 10.843 -65.250 -2.899 1.00 31.03 124 ALA B CA 1
ATOM 4394 C C . ALA B 1 82 ? 10.273 -64.059 -2.117 1.00 27.52 124 ALA B C 1
ATOM 4395 O O . ALA B 1 82 ? 10.996 -63.351 -1.432 1.00 29.42 124 ALA B O 1
ATOM 4397 N N . ALA B 1 83 ? 8.957 -63.894 -2.129 1.00 28.35 125 ALA B N 1
ATOM 4398 C CA . ALA B 1 83 ? 8.319 -62.808 -1.388 1.00 27.01 125 ALA B CA 1
ATOM 4399 C C . ALA B 1 83 ? 8.577 -62.951 0.102 1.00 30.44 125 ALA B C 1
ATOM 4400 O O . ALA B 1 83 ? 8.945 -61.989 0.771 1.00 32.74 125 ALA B O 1
ATOM 4402 N N . SER B 1 84 ? 8.494 -64.178 0.601 1.00 28.71 126 SER B N 1
ATOM 4403 C CA . SER B 1 84 ? 8.774 -64.436 1.998 1.00 30.07 126 SER B CA 1
ATOM 4404 C C . SER B 1 84 ? 10.172 -64.024 2.438 1.00 29.60 126 SER B C 1
ATOM 4405 O O . SER B 1 84 ? 10.347 -63.506 3.549 1.00 29.72 126 SER B O 1
ATOM 4408 N N . SER B 1 85 ? 11.196 -64.466 1.715 1.00 29.89 127 SER B N 1
ATOM 4409 C CA . SER B 1 85 ? 12.559 -64.113 2.125 1.00 33.75 127 SER B CA 1
ATOM 4410 C C . SER B 1 85 ? 12.793 -62.609 1.957 1.00 30.35 127 SER B C 1
ATOM 4411 O O . SER B 1 85 ? 13.322 -61.983 2.871 1.00 32.98 127 SER B O 1
ATOM 4414 N N . GLU B 1 86 ? 12.270 -62.016 0.891 1.00 29.06 128 GLU B N 1
ATOM 4415 C CA . GLU B 1 86 ? 12.416 -60.566 0.681 1.00 30.12 128 GLU B CA 1
ATOM 4416 C C . GLU B 1 86 ? 11.797 -59.786 1.839 1.00 29.69 128 GLU B C 1
ATOM 4417 O O . GLU B 1 86 ? 12.366 -58.801 2.306 1.00 27.27 128 GLU B O 1
ATOM 4423 N N . GLU B 1 87 ? 10.666 -60.271 2.346 1.00 28.34 129 GLU B N 1
ATOM 4424 C CA . GLU B 1 87 ? 9.953 -59.588 3.410 1.00 30.62 129 GLU B CA 1
ATOM 4425 C C . GLU B 1 87 ? 10.308 -60.106 4.801 1.00 29.63 129 GLU B C 1
ATOM 4426 O O . GLU B 1 87 ? 9.722 -59.679 5.803 1.00 27.34 129 GLU B O 1
ATOM 4432 N N . ASP B 1 88 ? 11.370 -60.904 4.868 1.00 31.52 130 ASP B N 1
ATOM 4433 C CA . ASP B 1 88 ? 11.944 -61.359 6.135 1.00 31.05 130 ASP B CA 1
ATOM 4434 C C . ASP B 1 88 ? 10.918 -62.102 6.986 1.00 28.79 130 ASP B C 1
ATOM 4435 O O . ASP B 1 88 ? 10.883 -61.969 8.207 1.00 28.19 130 ASP B O 1
ATOM 4440 N N . PHE B 1 89 ? 10.025 -62.835 6.330 1.00 27.75 131 PHE B N 1
ATOM 4441 C CA . PHE B 1 89 ? 9.061 -63.650 7.047 1.00 27.72 131 PHE B CA 1
ATOM 4442 C C . PHE B 1 89 ? 9.742 -64.973 7.388 1.00 27.23 131 PHE B C 1
ATOM 4443 O O . PHE B 1 89 ? 10.122 -65.701 6.489 1.00 28.42 131 PHE B O 1
ATOM 4451 N N . SER B 1 90 ? 9.807 -65.317 8.669 1.00 28.17 132 SER B N 1
ATOM 4452 C CA . SER B 1 90 ? 10.324 -66.624 9.097 1.00 30.68 132 SER B CA 1
ATOM 4453 C C . SER B 1 90 ? 9.351 -67.305 10.059 1.00 28.97 132 SER B C 1
ATOM 4454 O O . SER B 1 90 ? 9.724 -68.219 10.791 1.00 29.94 132 SER B O 1
ATOM 4457 N N . GLY B 1 91 ? 8.117 -66.817 10.103 1.00 26.97 133 GLY B N 1
ATOM 4458 C CA . GLY B 1 91 ? 7.089 -67.453 10.914 1.00 28.06 133 GLY B CA 1
ATOM 4459 C C . GLY B 1 91 ? 6.972 -66.976 12.345 1.00 28.55 133 GLY B C 1
ATOM 4460 O O . GLY B 1 91 ? 6.368 -67.655 13.174 1.00 26.74 133 GLY B O 1
ATOM 4461 N N . LYS B 1 92 ? 7.668 -65.896 12.686 1.00 31.61 134 LYS B N 1
ATOM 4462 C CA . LYS B 1 92 ? 7.620 -65.369 14.049 1.00 32.64 134 LYS B CA 1
ATOM 4463 C C . LYS B 1 92 ? 6.231 -64.800 14.334 1.00 30.71 134 LYS B C 1
ATOM 4464 O O . LYS B 1 92 ? 5.510 -64.390 13.427 1.00 31.40 134 LYS B O 1
ATOM 4470 N N . SER B 1 93 ? 5.831 -64.838 15.593 1.00 30.77 135 SER B N 1
ATOM 4471 C CA . SER B 1 93 ? 4.516 -64.340 16.007 1.00 33.32 135 SER B CA 1
ATOM 4472 C C . SER B 1 93 ? 4.304 -62.909 15.545 1.00 32.33 135 SER B C 1
ATOM 4473 O O . SER B 1 93 ? 5.208 -62.097 15.653 1.00 34.58 135 SER B O 1
ATOM 4476 N N . GLY B 1 94 ? 3.132 -62.619 14.992 1.00 36.02 136 GLY B N 1
ATOM 4477 C CA . GLY B 1 94 ? 2.828 -61.280 14.490 1.00 34.88 136 GLY B CA 1
ATOM 4478 C C . GLY B 1 94 ? 3.276 -61.033 13.058 1.00 34.11 136 GLY B C 1
ATOM 4479 O O . GLY B 1 94 ? 2.998 -59.992 12.480 1.00 33.61 136 GLY B O 1
ATOM 4480 N N . GLN B 1 95 ? 4.107 -61.906 12.506 1.00 31.12 137 GLN B N 1
ATOM 4481 C CA . GLN B 1 95 ? 4.618 -61.626 11.171 1.00 30.09 137 GLN B CA 1
ATOM 4482 C C . GLN B 1 95 ? 3.530 -62.040 10.186 1.00 26.17 137 GLN B C 1
ATOM 4483 O O . GLN B 1 95 ? 2.793 -62.988 10.445 1.00 22.66 137 GLN B O 1
ATOM 4489 N N . SER B 1 96 ? 3.566 -61.462 8.991 1.00 25.34 138 SER B N 1
ATOM 4490 C CA . SER B 1 96 ? 2.700 -61.916 7.927 1.00 28.13 138 SER B CA 1
ATOM 4491 C C . SER B 1 96 ? 3.212 -61.508 6.547 1.00 28.70 138 SER B C 1
ATOM 4492 O O . SER B 1 96 ? 3.997 -60.566 6.419 1.00 30.49 138 SER B O 1
ATOM 4495 N N . VAL B 1 97 ? 2.907 -62.349 5.566 1.00 26.86 139 VAL B N 1
ATOM 4496 C CA . VAL B 1 97 ? 3.106 -62.048 4.162 1.00 27.99 139 VAL B CA 1
ATOM 4497 C C . VAL B 1 97 ? 1.758 -62.144 3.448 1.00 26.87 139 VAL B C 1
ATOM 4498 O O . VAL B 1 97 ? 0.987 -63.055 3.741 1.00 24.68 139 VAL B O 1
ATOM 4502 N N A ASN B 1 98 ? 1.478 -61.198 2.556 0.75 25.07 140 ASN B N 1
ATOM 4503 N N B ASN B 1 98 ? 1.500 -61.190 2.559 0.25 27.44 140 ASN B N 1
ATOM 4504 C CA A ASN B 1 98 ? 0.220 -61.141 1.813 0.75 30.47 140 ASN B CA 1
ATOM 4505 C CA B ASN B 1 98 ? 0.262 -61.123 1.796 0.25 30.62 140 ASN B CA 1
ATOM 4506 C C A ASN B 1 98 ? 0.550 -61.090 0.324 0.75 31.58 140 ASN B C 1
ATOM 4507 C C B ASN B 1 98 ? 0.599 -61.104 0.315 0.25 30.24 140 ASN B C 1
ATOM 4508 O O A ASN B 1 98 ? 1.283 -60.202 -0.116 0.75 35.14 140 ASN B O 1
ATOM 4509 O O B ASN B 1 98 ? 1.304 -60.204 -0.143 0.25 31.52 140 ASN B O 1
ATOM 4518 N N . LEU B 1 99 ? 0.168 -62.136 -0.404 1.00 28.00 141 LEU B N 1
ATOM 4519 C CA . LEU B 1 99 ? 0.500 -62.277 -1.815 1.00 26.21 141 LEU B CA 1
ATOM 4520 C C . LEU B 1 99 ? -0.736 -62.469 -2.682 1.00 24.39 141 LEU B C 1
ATOM 4521 O O . LEU B 1 99 ? -1.432 -63.480 -2.610 1.00 23.35 141 LEU B O 1
ATOM 4526 N N . ARG B 1 100 ? -0.997 -61.471 -3.517 1.00 25.79 142 ARG B N 1
ATOM 4527 C CA . ARG B 1 100 ? -2.051 -61.514 -4.518 1.00 26.32 142 ARG B CA 1
ATOM 4528 C C . ARG B 1 100 ? -1.501 -62.006 -5.847 1.00 28.45 142 ARG B C 1
ATOM 4529 O O . ARG B 1 100 ? -0.487 -61.512 -6.328 1.00 30.56 142 ARG B O 1
ATOM 4537 N N . PHE B 1 101 ? -2.175 -62.983 -6.436 1.00 29.30 143 PHE B N 1
ATOM 4538 C CA . PHE B 1 101 ? -1.674 -63.637 -7.650 1.00 33.12 143 PHE B CA 1
ATOM 4539 C C . PHE B 1 101 ? -2.870 -64.004 -8.537 1.00 35.34 143 PHE B C 1
ATOM 4540 O O . PHE B 1 101 ? -4.013 -63.754 -8.151 1.00 31.33 143 PHE B O 1
ATOM 4548 N N . PRO B 1 102 ? -2.609 -64.464 -9.776 1.00 40.05 144 PRO B N 1
ATOM 4549 C CA . PRO B 1 102 ? -3.775 -64.645 -10.641 1.00 41.76 144 PRO B CA 1
ATOM 4550 C C . PRO B 1 102 ? -4.614 -65.789 -10.125 1.00 36.27 144 PRO B C 1
ATOM 4551 O O . PRO B 1 102 ? -4.089 -66.895 -9.938 1.00 35.26 144 PRO B O 1
ATOM 4555 N N . GLY B 1 103 ? -5.881 -65.505 -9.852 1.00 33.29 145 GLY B N 1
ATOM 4556 C CA . GLY B 1 103 ? -6.767 -66.552 -9.358 1.00 39.23 145 GLY B CA 1
ATOM 4557 C C . GLY B 1 103 ? -6.909 -66.627 -7.843 1.00 41.23 145 GLY B C 1
ATOM 4558 O O . GLY B 1 103 ? -7.664 -67.444 -7.324 1.00 42.68 145 GLY B O 1
ATOM 4559 N N . GLY B 1 104 ? -6.181 -65.805 -7.095 1.00 37.48 146 GLY B N 1
ATOM 4560 C CA . GLY B 1 104 ? -6.373 -65.821 -5.644 1.00 33.65 146 GLY B CA 1
ATOM 4561 C C . GLY B 1 104 ? -5.368 -65.013 -4.839 1.00 32.00 146 GLY B C 1
ATOM 4562 O O . GLY B 1 104 ? -4.629 -64.170 -5.358 1.00 30.11 146 GLY B O 1
ATOM 4563 N N . ARG B 1 105 ? -5.414 -65.233 -3.535 1.00 28.80 147 ARG B N 1
ATOM 4564 C CA . ARG B 1 105 ? -4.616 -64.489 -2.588 1.00 27.10 147 ARG B CA 1
ATOM 4565 C C . ARG B 1 105 ? -4.262 -65.405 -1.440 1.00 23.85 147 ARG B C 1
ATOM 4566 O O . ARG B 1 105 ? -5.109 -66.127 -0.929 1.00 22.64 147 ARG B O 1
ATOM 4574 N N . ILE B 1 106 ? -3.005 -65.348 -1.023 1.00 21.69 148 ILE B N 1
ATOM 4575 C CA . ILE B 1 106 ? -2.544 -66.131 0.095 1.00 22.95 148 ILE B CA 1
ATOM 4576 C C . ILE B 1 106 ? -1.979 -65.187 1.130 1.00 23.23 148 ILE B C 1
ATOM 4577 O O . ILE B 1 106 ? -1.273 -64.238 0.778 1.00 23.51 148 ILE B O 1
ATOM 4582 N N A THR B 1 107 ? -2.245 -65.466 2.406 0.67 20.96 149 THR B N 1
ATOM 4583 N N B THR B 1 107 ? -2.244 -65.484 2.400 0.33 21.86 149 THR B N 1
ATOM 4584 C CA A THR B 1 107 ? -1.500 -64.817 3.476 0.67 20.84 149 THR B CA 1
ATOM 4585 C CA B THR B 1 107 ? -1.556 -64.832 3.502 0.33 21.76 149 THR B CA 1
ATOM 4586 C C A THR B 1 107 ? -0.908 -65.840 4.422 0.67 22.86 149 THR B C 1
ATOM 4587 C C B THR B 1 107 ? -0.905 -65.875 4.396 0.33 22.76 149 THR B C 1
ATOM 4588 O O A THR B 1 107 ? -1.585 -66.795 4.828 0.67 25.25 149 THR B O 1
ATOM 4589 O O B THR B 1 107 ? -1.572 -66.823 4.822 0.33 23.94 149 THR B O 1
ATOM 4596 N N . LEU B 1 108 ? 0.396 -65.735 4.633 1.00 22.23 150 LEU B N 1
ATOM 4597 C CA . LEU B 1 108 ? 1.085 -66.543 5.634 1.00 22.08 150 LEU B CA 1
ATOM 4598 C C . LEU B 1 108 ? 1.177 -65.788 6.936 1.00 23.23 150 LEU B C 1
ATOM 4599 O O . LEU B 1 108 ? 1.409 -64.582 6.930 1.00 25.86 150 LEU B O 1
ATOM 4604 N N . VAL B 1 109 ? 0.823 -66.458 8.029 1.00 22.64 151 VAL B N 1
ATOM 4605 C CA . VAL B 1 109 ? 0.723 -65.834 9.327 1.00 21.53 151 VAL B CA 1
ATOM 4606 C C . VAL B 1 109 ? 1.678 -66.578 10.257 1.00 21.13 151 VAL B C 1
ATOM 4607 O O . VAL B 1 109 ? 1.516 -67.772 10.527 1.00 20.12 151 VAL B O 1
ATOM 4611 N N . GLY B 1 110 ? 2.558 -65.829 10.896 1.00 21.42 152 GLY B N 1
ATOM 4612 C CA . GLY B 1 110 ? 3.479 -66.430 11.851 1.00 23.69 152 GLY B CA 1
ATOM 4613 C C . GLY B 1 110 ? 2.833 -66.869 13.150 1.00 24.18 152 GLY B C 1
ATOM 4614 O O . GLY B 1 110 ? 2.114 -66.106 13.776 1.00 24.99 152 GLY B O 1
ATOM 4615 N N . LEU B 1 111 ? 3.130 -68.081 13.590 1.00 26.36 153 LEU B N 1
ATOM 4616 C CA . LEU B 1 111 ? 2.629 -68.574 14.875 1.00 26.65 153 LEU B CA 1
ATOM 4617 C C . LEU B 1 111 ? 3.713 -68.630 15.960 1.00 28.84 153 LEU B C 1
ATOM 4618 O O . LEU B 1 111 ? 3.451 -69.072 17.084 1.00 30.19 153 LEU B O 1
ATOM 4623 N N . GLY B 1 112 ? 4.948 -68.312 15.580 1.00 27.01 154 GLY B N 1
ATOM 4624 C CA . GLY B 1 112 ? 6.060 -68.305 16.511 1.00 27.40 154 GLY B CA 1
ATOM 4625 C C . GLY B 1 112 ? 6.497 -69.708 16.862 1.00 29.92 154 GLY B C 1
ATOM 4626 O O . GLY B 1 112 ? 6.406 -70.595 16.021 1.00 28.85 154 GLY B O 1
ATOM 4627 N N . SER B 1 113 ? 7.091 -69.876 18.045 1.00 36.99 155 SER B N 1
ATOM 4628 C CA . SER B 1 113 ? 7.540 -71.190 18.503 1.00 41.12 155 SER B CA 1
ATOM 4629 C C . SER B 1 113 ? 6.991 -71.552 19.889 1.00 39.17 155 SER B C 1
ATOM 4630 O O . SER B 1 113 ? 7.013 -70.761 20.836 1.00 36.35 155 SER B O 1
ATOM 4633 N N . SER B 1 114 ? 6.342 -72.711 19.961 1.00 47.39 156 SER B N 1
ATOM 4634 C CA . SER B 1 114 ? 5.744 -73.185 21.214 1.00 51.74 156 SER B CA 1
ATOM 4635 C C . SER B 1 114 ? 4.838 -72.099 21.794 1.00 46.28 156 SER B C 1
ATOM 4636 O O . SER B 1 114 ? 4.810 -71.864 22.995 1.00 46.80 156 SER B O 1
ATOM 4639 N N . ALA B 1 115 ? 4.032 -71.475 20.951 1.00 41.61 157 ALA B N 1
ATOM 4640 C CA . ALA B 1 115 ? 2.983 -70.616 21.484 1.00 40.18 157 ALA B CA 1
ATOM 4641 C C . ALA B 1 115 ? 1.772 -71.436 21.975 1.00 41.74 157 ALA B C 1
ATOM 4642 O O . ALA B 1 115 ? 1.395 -72.481 21.410 1.00 35.99 157 ALA B O 1
ATOM 4644 N N . SER B 1 116 ? 1.175 -70.952 23.063 1.00 40.59 158 SER B N 1
ATOM 4645 C CA . SER B 1 116 ? 0.083 -71.674 23.702 1.00 38.12 158 SER B CA 1
ATOM 4646 C C . SER B 1 116 ? -1.213 -71.544 22.896 1.00 34.91 158 SER B C 1
ATOM 4647 O O . SER B 1 116 ? -1.514 -70.476 22.366 1.00 35.48 158 SER B O 1
ATOM 4650 N N . SER B 1 117 ? -1.947 -72.645 22.784 1.00 30.49 159 SER B N 1
ATOM 4651 C CA . SER B 1 117 ? -3.308 -72.645 22.305 1.00 30.44 159 SER B CA 1
ATOM 4652 C C . SER B 1 117 ? -4.300 -72.531 23.458 1.00 29.64 159 SER B C 1
ATOM 4653 O O . SER B 1 117 ? -4.039 -72.978 24.573 1.00 30.83 159 SER B O 1
ATOM 4656 N N . PRO B 1 118 ? -5.484 -71.966 23.200 1.00 27.72 160 PRO B N 1
ATOM 4657 C CA . PRO B 1 118 ? -5.989 -71.532 21.908 1.00 26.83 160 PRO B CA 1
ATOM 4658 C C . PRO B 1 118 ? -5.499 -70.169 21.417 1.00 24.68 160 PRO B C 1
ATOM 4659 O O . PRO B 1 118 ? -5.867 -69.765 20.319 1.00 25.14 160 PRO B O 1
ATOM 4663 N N . THR B 1 119 ? -4.714 -69.449 22.209 1.00 22.98 161 THR B N 1
ATOM 4664 C CA . THR B 1 119 ? -4.401 -68.057 21.877 1.00 24.02 161 THR B CA 1
ATOM 4665 C C . THR B 1 119 ? -3.738 -67.947 20.486 1.00 21.67 161 THR B C 1
ATOM 4666 O O . THR B 1 119 ? -4.092 -67.071 19.697 1.00 21.09 161 THR B O 1
ATOM 4670 N N . SER B 1 120 ? -2.782 -68.824 20.188 1.00 19.90 162 SER B N 1
ATOM 4671 C CA . SER B 1 120 ? -2.085 -68.812 18.912 1.00 20.84 162 SER B CA 1
ATOM 4672 C C . SER B 1 120 ? -3.052 -68.993 17.768 1.00 19.98 162 SER B C 1
ATOM 4673 O O . SER B 1 120 ? -2.971 -68.265 16.784 1.00 18.74 162 SER B O 1
ATOM 4676 N N . TYR B 1 121 ? -4.060 -69.848 17.957 1.00 19.59 163 TYR B N 1
ATOM 4677 C CA . TYR B 1 121 ? -5.055 -70.051 16.908 1.00 20.21 163 TYR B CA 1
ATOM 4678 C C . TYR B 1 121 ? -6.071 -68.912 16.832 1.00 20.56 163 TYR B C 1
ATOM 4679 O O . TYR B 1 121 ? -6.545 -68.560 15.747 1.00 20.31 163 TYR B O 1
ATOM 4688 N N . HIS B 1 122 ? -6.398 -68.318 17.975 1.00 20.16 164 HIS B N 1
ATOM 4689 C CA . HIS B 1 122 ? -7.237 -67.115 17.951 1.00 20.87 164 HIS B CA 1
ATOM 4690 C C . HIS B 1 122 ? -6.545 -66.065 17.095 1.00 19.65 164 HIS B C 1
ATOM 4691 O O . HIS B 1 122 ? -7.174 -65.416 16.268 1.00 19.25 164 HIS B O 1
ATOM 4698 N N . SER B 1 123 ? -5.255 -65.873 17.330 1.00 20.43 165 SER B N 1
ATOM 4699 C CA . SER B 1 123 ? -4.479 -64.865 16.588 1.00 21.27 165 SER B CA 1
ATOM 4700 C C . SER B 1 123 ? -4.419 -65.153 15.116 1.00 19.97 165 SER B C 1
ATOM 4701 O O . SER B 1 123 ? -4.532 -64.266 14.290 1.00 22.26 165 SER B O 1
ATOM 4704 N N . LEU B 1 124 ? -4.340 -66.432 14.790 1.00 21.74 166 LEU B N 1
ATOM 4705 C CA . LEU B 1 124 ? -4.382 -66.830 13.398 1.00 19.58 166 LEU B CA 1
ATOM 4706 C C . LEU B 1 124 ? -5.698 -66.365 12.799 1.00 19.59 166 LEU B C 1
ATOM 4707 O O . LEU B 1 124 ? -5.718 -65.777 11.701 1.00 19.15 166 LEU B O 1
ATOM 4712 N N . GLY B 1 125 ? -6.789 -66.713 13.475 1.00 18.34 167 GLY B N 1
ATOM 4713 C CA . GLY B 1 125 ? -8.104 -66.340 12.997 1.00 18.58 167 GLY B CA 1
ATOM 4714 C C . GLY B 1 125 ? -8.300 -64.835 12.886 1.00 17.62 167 GLY B C 1
ATOM 4715 O O . GLY B 1 125 ? -8.837 -64.368 11.892 1.00 17.16 167 GLY B O 1
ATOM 4716 N N A GLN B 1 126 ? -7.771 -64.086 13.847 0.49 18.05 168 GLN B N 1
ATOM 4717 N N B GLN B 1 126 ? -7.767 -64.087 13.847 0.51 18.87 168 GLN B N 1
ATOM 4718 C CA A GLN B 1 126 ? -7.816 -62.631 13.791 0.49 18.74 168 GLN B CA 1
ATOM 4719 C CA B GLN B 1 126 ? -7.818 -62.630 13.789 0.51 20.42 168 GLN B CA 1
ATOM 4720 C C A GLN B 1 126 ? -7.040 -62.107 12.585 0.49 18.94 168 GLN B C 1
ATOM 4721 C C B GLN B 1 126 ? -7.026 -62.088 12.602 0.51 19.64 168 GLN B C 1
ATOM 4722 O O A GLN B 1 126 ? -7.485 -61.168 11.927 0.49 18.74 168 GLN B O 1
ATOM 4723 O O B GLN B 1 126 ? -7.468 -61.144 11.948 0.51 19.13 168 GLN B O 1
ATOM 4734 N N . ALA B 1 127 ? -5.893 -62.712 12.291 1.00 18.11 169 ALA B N 1
ATOM 4735 C CA . ALA B 1 127 ? -5.060 -62.226 11.203 1.00 20.61 169 ALA B CA 1
ATOM 4736 C C . ALA B 1 127 ? -5.725 -62.544 9.876 1.00 20.06 169 ALA B C 1
ATOM 4737 O O . ALA B 1 127 ? -5.664 -61.752 8.948 1.00 19.43 169 ALA B O 1
ATOM 4739 N N . ALA B 1 128 ? -6.421 -63.672 9.810 1.00 20.63 170 ALA B N 1
ATOM 4740 C CA . ALA B 1 128 ? -7.182 -64.015 8.602 1.00 19.56 170 ALA B CA 1
ATOM 4741 C C . ALA B 1 128 ? -8.355 -63.078 8.382 1.00 20.37 170 ALA B C 1
ATOM 4742 O O . ALA B 1 128 ? -8.582 -62.612 7.270 1.00 23.43 170 ALA B O 1
ATOM 4744 N N . ALA B 1 129 ? -9.062 -62.717 9.445 1.00 20.81 171 ALA B N 1
ATOM 4745 C CA . ALA B 1 129 ? -10.110 -61.705 9.340 1.00 21.52 171 ALA B CA 1
ATOM 4746 C C . ALA B 1 129 ? -9.596 -60.343 8.869 1.00 22.09 171 ALA B C 1
ATOM 4747 O O . ALA B 1 129 ? -10.279 -59.643 8.098 1.00 20.25 171 ALA B O 1
ATOM 4749 N N . ALA B 1 130 ? -8.463 -59.914 9.427 1.00 20.02 172 ALA B N 1
ATOM 4750 C CA . ALA B 1 130 ? -7.875 -58.635 9.062 1.00 19.52 172 ALA B CA 1
ATOM 4751 C C . ALA B 1 130 ? -7.454 -58.614 7.600 1.00 20.72 172 ALA B C 1
ATOM 4752 O O . ALA B 1 130 ? -7.639 -57.612 6.897 1.00 19.98 172 ALA B O 1
ATOM 4754 N N . ALA B 1 131 ? -6.919 -59.731 7.119 1.00 20.51 173 ALA B N 1
ATOM 4755 C CA . ALA B 1 131 ? -6.511 -59.788 5.727 1.00 21.21 173 ALA B CA 1
ATOM 4756 C C . ALA B 1 131 ? -7.753 -59.826 4.836 1.00 21.42 173 ALA B C 1
ATOM 4757 O O . ALA B 1 131 ? -7.801 -59.227 3.755 1.00 20.43 173 ALA B O 1
ATOM 4759 N N . ALA B 1 132 ? -8.816 -60.461 5.312 1.00 22.61 174 ALA B N 1
ATOM 4760 C CA . ALA B 1 132 ? -10.056 -60.466 4.527 1.00 22.48 174 ALA B CA 1
ATOM 4761 C C . ALA B 1 132 ? -10.632 -59.048 4.398 1.00 23.46 174 ALA B C 1
ATOM 4762 O O . ALA B 1 132 ? -11.101 -58.623 3.333 1.00 21.22 174 ALA B O 1
ATOM 4764 N N . LYS B 1 133 ? -10.534 -58.310 5.490 1.00 22.17 175 LYS B N 1
ATOM 4765 C CA . LYS B 1 133 ? -11.113 -56.982 5.546 1.00 25.93 175 LYS B CA 1
ATOM 4766 C C . LYS B 1 133 ? -10.306 -56.067 4.638 1.00 23.86 175 LYS B C 1
ATOM 4767 O O . LYS B 1 133 ? -10.876 -55.371 3.814 1.00 25.69 175 LYS B O 1
ATOM 4773 N N . SER B 1 134 ? -8.990 -56.225 4.627 1.00 22.46 176 SER B N 1
ATOM 4774 C CA . SER B 1 134 ? -8.176 -55.320 3.828 1.00 24.35 176 SER B CA 1
ATOM 4775 C C . SER B 1 134 ? -8.169 -55.666 2.335 1.00 27.33 176 SER B C 1
ATOM 4776 O O . SER B 1 134 ? -7.699 -54.876 1.517 1.00 28.21 176 SER B O 1
ATOM 4779 N N . SER B 1 135 ? -8.732 -56.806 1.958 1.00 26.46 177 SER B N 1
ATOM 4780 C CA . SER B 1 135 ? -8.831 -57.155 0.550 1.00 25.98 177 SER B CA 1
ATOM 4781 C C . SER B 1 135 ? -10.270 -57.388 0.110 1.00 24.88 177 SER B C 1
ATOM 4782 O O . SER B 1 135 ? -10.519 -57.891 -0.991 1.00 22.17 177 SER B O 1
ATOM 4785 N N . GLN B 1 136 ? -11.219 -57.040 0.976 1.00 24.86 178 GLN B N 1
ATOM 4786 C CA . GLN B 1 136 ? -12.629 -57.198 0.674 1.00 25.98 178 GLN B CA 1
ATOM 4787 C C . GLN B 1 136 ? -12.992 -58.619 0.296 1.00 25.46 178 GLN B C 1
ATOM 4788 O O . GLN B 1 136 ? -13.908 -58.857 -0.478 1.00 25.74 178 GLN B O 1
ATOM 4794 N N . ALA B 1 137 ? -12.369 -59.590 0.948 1.00 24.34 179 ALA B N 1
ATOM 4795 C CA . ALA B 1 137 ? -12.666 -60.987 0.673 1.00 24.61 179 ALA B CA 1
ATOM 4796 C C . ALA B 1 137 ? -14.061 -61.390 1.158 1.00 24.46 179 ALA B C 1
ATOM 4797 O O . ALA B 1 137 ? -14.516 -60.944 2.213 1.00 25.48 179 ALA B O 1
ATOM 4799 N N . ARG B 1 138 ? -14.720 -62.254 0.392 1.00 23.30 180 ARG B N 1
ATOM 4800 C CA . ARG B 1 138 ? -16.009 -62.837 0.770 1.00 24.41 180 ARG B CA 1
ATOM 4801 C C . ARG B 1 138 ? -15.884 -64.278 1.253 1.00 23.03 180 ARG B C 1
ATOM 4802 O O . ARG B 1 138 ? -16.568 -64.668 2.195 1.00 24.44 180 ARG B O 1
ATOM 4810 N N . ASN B 1 139 ? -15.115 -65.092 0.530 1.00 22.19 181 ASN B N 1
ATOM 4811 C CA . ASN B 1 139 ? -14.957 -66.497 0.847 1.00 21.24 181 ASN B CA 1
ATOM 4812 C C . ASN B 1 139 ? -13.506 -66.799 1.167 1.00 21.96 181 ASN B C 1
ATOM 4813 O O . ASN B 1 139 ? -12.635 -66.624 0.321 1.00 21.39 181 ASN B O 1
ATOM 4818 N N . ILE B 1 140 ? -13.222 -67.175 2.412 1.00 20.97 182 ILE B N 1
ATOM 4819 C CA . ILE B 1 140 ? -11.849 -67.447 2.790 1.00 20.91 182 ILE B CA 1
ATOM 4820 C C . ILE B 1 140 ? -11.674 -68.843 3.359 1.00 22.13 182 ILE B C 1
ATOM 4821 O O . ILE B 1 140 ? -12.630 -69.519 3.734 1.00 21.11 182 ILE B O 1
ATOM 4826 N N . ALA B 1 141 ? -10.414 -69.237 3.501 1.00 22.42 183 ALA B N 1
ATOM 4827 C CA . ALA B 1 141 ? -10.072 -70.514 4.120 1.00 22.15 183 ALA B CA 1
ATOM 4828 C C . ALA B 1 141 ? -8.892 -70.309 5.062 1.00 20.56 183 ALA B C 1
ATOM 4829 O O . ALA B 1 141 ? -8.012 -69.518 4.764 1.00 20.59 183 ALA B O 1
ATOM 4831 N N . VAL B 1 142 ? -8.803 -71.160 6.079 1.00 20.44 184 VAL B N 1
ATOM 4832 C CA . VAL B 1 142 ? -7.641 -71.197 6.939 1.00 19.69 184 VAL B CA 1
ATOM 4833 C C . VAL B 1 142 ? -7.173 -72.622 7.146 1.00 20.60 184 VAL B C 1
ATOM 4834 O O . VAL B 1 142 ? -7.988 -73.543 7.274 1.00 20.00 184 VAL B O 1
ATOM 4838 N N . ALA B 1 143 ? -5.853 -72.767 7.107 1.00 18.58 185 ALA B N 1
ATOM 4839 C CA . ALA B 1 143 ? -5.195 -74.032 7.353 1.00 20.15 185 ALA B CA 1
ATOM 4840 C C . ALA B 1 143 ? -3.883 -73.823 8.096 1.00 19.68 185 ALA B C 1
ATOM 4841 O O . ALA B 1 143 ? -3.308 -72.732 8.081 1.00 20.60 185 ALA B O 1
ATOM 4843 N N . LEU B 1 144 ? -3.436 -74.866 8.772 1.00 18.84 186 LEU B N 1
ATOM 4844 C CA . LEU B 1 144 ? -2.105 -74.867 9.359 1.00 19.69 186 LEU B CA 1
ATOM 4845 C C . LEU B 1 144 ? -1.124 -75.449 8.345 1.00 22.06 186 LEU B C 1
ATOM 4846 O O . LEU B 1 144 ? -1.427 -76.427 7.673 1.00 23.47 186 LEU B O 1
ATOM 4851 N N . ALA B 1 145 ? 0.086 -74.915 8.323 1.00 23.16 187 ALA B N 1
ATOM 4852 C CA . ALA B 1 145 ? 1.099 -75.492 7.474 1.00 26.52 187 ALA B CA 1
ATOM 4853 C C . ALA B 1 145 ? 1.429 -76.911 7.907 1.00 25.52 187 ALA B C 1
ATOM 4854 O O . ALA B 1 145 ? 1.864 -77.721 7.085 1.00 26.41 187 ALA B O 1
ATOM 4856 N N . SER B 1 146 ? 1.286 -77.203 9.193 1.00 26.73 188 SER B N 1
ATOM 4857 C CA . SER B 1 146 ? 1.588 -78.542 9.677 1.00 31.76 188 SER B CA 1
ATOM 4858 C C . SER B 1 146 ? 0.650 -78.915 10.800 1.00 27.68 188 SER B C 1
ATOM 4859 O O . SER B 1 146 ? 0.471 -78.158 11.731 1.00 27.60 188 SER B O 1
ATOM 4862 N N . THR B 1 147 ? 0.105 -80.115 10.711 1.00 27.39 189 THR B N 1
ATOM 4863 C CA . THR B 1 147 ? -0.702 -80.682 11.778 1.00 32.15 189 THR B CA 1
ATOM 4864 C C . THR B 1 147 ? -0.043 -81.943 12.346 1.00 37.99 189 THR B C 1
ATOM 4865 O O . THR B 1 147 ? -0.663 -82.685 13.110 1.00 39.25 189 THR B O 1
ATOM 4869 N N . ASP B 1 148 ? 1.220 -82.171 12.002 1.00 46.42 190 ASP B N 1
ATOM 4870 C CA . ASP B 1 148 ? 1.995 -83.280 12.570 1.00 50.42 190 ASP B CA 1
ATOM 4871 C C . ASP B 1 148 ? 2.142 -83.118 14.069 1.00 49.14 190 ASP B C 1
ATOM 4872 O O . ASP B 1 148 ? 2.351 -82.010 14.562 1.00 53.34 190 ASP B O 1
ATOM 4877 N N . GLY B 1 149 ? 1.944 -84.215 14.791 1.00 49.52 191 GLY B N 1
ATOM 4878 C CA . GLY B 1 149 ? 2.069 -84.181 16.246 1.00 55.22 191 GLY B CA 1
ATOM 4879 C C . GLY B 1 149 ? 0.863 -83.634 16.993 1.00 56.59 191 GLY B C 1
ATOM 4880 O O . GLY B 1 149 ? 0.939 -83.401 18.201 1.00 60.96 191 GLY B O 1
ATOM 4881 N N . LEU B 1 150 ? -0.227 -83.369 16.276 1.00 49.86 192 LEU B N 1
ATOM 4882 C CA . LEU B 1 150 ? -1.489 -82.965 16.896 1.00 41.99 192 LEU B CA 1
ATOM 4883 C C . LEU B 1 150 ? -2.503 -84.109 16.937 1.00 39.79 192 LEU B C 1
ATOM 4884 O O . LEU B 1 150 ? -2.815 -84.710 15.917 1.00 41.69 192 LEU B O 1
ATOM 4889 N N . SER B 1 151 ? -3.126 -84.318 18.091 1.00 40.12 193 SER B N 1
ATOM 4890 C CA . SER B 1 151 ? -4.237 -85.267 18.202 1.00 36.78 193 SER B CA 1
ATOM 4891 C C . SER B 1 151 ? -5.445 -84.772 17.425 1.00 35.62 193 SER B C 1
ATOM 4892 O O . SER B 1 151 ? -5.538 -83.595 17.082 1.00 32.20 193 SER B O 1
ATOM 4895 N N . ALA B 1 152 ? -6.415 -85.656 17.252 1.00 35.17 194 ALA B N 1
ATOM 4896 C CA . ALA B 1 152 ? -7.679 -85.302 16.634 1.00 37.44 194 ALA B CA 1
ATOM 4897 C C . ALA B 1 152 ? -8.374 -84.234 17.470 1.00 37.15 194 ALA B C 1
ATOM 4898 O O . ALA B 1 152 ? -9.024 -83.341 16.931 1.00 37.37 194 ALA B O 1
ATOM 4900 N N . GLU B 1 153 ? -8.228 -84.342 18.781 1.00 35.89 195 GLU B N 1
ATOM 4901 C CA . GLU B 1 153 ? -8.898 -83.455 19.703 1.00 39.32 195 GLU B CA 1
ATOM 4902 C C . GLU B 1 153 ? -8.252 -82.083 19.694 1.00 35.19 195 GLU B C 1
ATOM 4903 O O . GLU B 1 153 ? -8.948 -81.068 19.704 1.00 33.13 195 GLU B O 1
ATOM 4909 N N . SER B 1 154 ? -6.930 -82.051 19.618 1.00 31.20 196 SER B N 1
ATOM 4910 C CA . SER B 1 154 ? -6.225 -80.791 19.502 1.00 30.29 196 SER B CA 1
ATOM 4911 C C . SER B 1 154 ? -6.511 -80.091 18.171 1.00 25.33 196 SER B C 1
ATOM 4912 O O . SER B 1 154 ? -6.599 -78.873 18.107 1.00 24.65 196 SER B O 1
ATOM 4915 N N . LYS B 1 155 ? -6.737 -80.862 17.127 1.00 23.29 197 LYS B N 1
ATOM 4916 C CA . LYS B 1 155 ? -7.058 -80.260 15.852 1.00 26.19 197 LYS B CA 1
ATOM 4917 C C . LYS B 1 155 ? -8.447 -79.656 15.905 1.00 24.18 197 LYS B C 1
ATOM 4918 O O . LYS B 1 155 ? -8.687 -78.603 15.325 1.00 22.86 197 LYS B O 1
ATOM 4924 N N . ILE B 1 156 ? -9.369 -80.367 16.546 1.00 23.18 198 ILE B N 1
ATOM 4925 C CA . ILE B 1 156 ? -10.711 -79.860 16.713 1.00 24.46 198 ILE B CA 1
ATOM 4926 C C . ILE B 1 156 ? -10.700 -78.540 17.480 1.00 25.90 198 ILE B C 1
ATOM 4927 O O . ILE B 1 156 ? -11.349 -77.584 17.072 1.00 27.69 198 ILE B O 1
ATOM 4932 N N . ASN B 1 157 ? -9.922 -78.480 18.555 1.00 25.78 199 ASN B N 1
ATOM 4933 C CA . ASN B 1 157 ? -9.833 -77.289 19.381 1.00 25.41 199 ASN B CA 1
ATOM 4934 C C . ASN B 1 157 ? -9.149 -76.170 18.622 1.00 24.81 199 ASN B C 1
ATOM 4935 O O . ASN B 1 157 ? -9.521 -75.009 18.755 1.00 24.49 199 ASN B O 1
ATOM 4940 N N . SER B 1 158 ? -8.214 -76.528 17.757 1.00 21.66 200 SER B N 1
ATOM 4941 C CA . SER B 1 158 ? -7.568 -75.528 16.934 1.00 22.02 200 SER B CA 1
ATOM 4942 C C . SER B 1 158 ? -8.582 -74.924 15.965 1.00 21.48 200 SER B C 1
ATOM 4943 O O . SER B 1 158 ? -8.591 -73.719 15.711 1.00 20.05 200 SER B O 1
ATOM 4946 N N . ALA B 1 159 ? -9.450 -75.763 15.423 1.00 21.04 201 ALA B N 1
ATOM 4947 C CA . ALA B 1 159 ? -10.380 -75.314 14.410 1.00 21.93 201 ALA B CA 1
ATOM 4948 C C . ALA B 1 159 ? -11.352 -74.339 15.060 1.00 19.76 201 ALA B C 1
ATOM 4949 O O . ALA B 1 159 ? -11.663 -73.293 14.493 1.00 20.72 201 ALA B O 1
ATOM 4951 N N . SER B 1 160 ? -11.871 -74.689 16.218 1.00 18.73 202 SER B N 1
ATOM 4952 C CA . SER B 1 160 ? -12.824 -73.801 16.865 1.00 19.97 202 SER B CA 1
ATOM 4953 C C . SER B 1 160 ? -12.224 -72.485 17.336 1.00 20.00 202 SER B C 1
ATOM 4954 O O . SER B 1 160 ? -12.864 -71.432 17.279 1.00 20.15 202 SER B O 1
ATOM 4957 N N . ALA B 1 161 ? -10.952 -72.522 17.702 1.00 20.69 203 ALA B N 1
ATOM 4958 C CA . ALA B 1 161 ? -10.205 -71.311 18.032 1.00 19.41 203 ALA B CA 1
ATOM 4959 C C . ALA B 1 161 ? -9.967 -70.428 16.808 1.00 18.35 203 ALA B C 1
ATOM 4960 O O . ALA B 1 161 ? -10.042 -69.194 16.879 1.00 17.20 203 ALA B O 1
ATOM 4962 N N . ILE B 1 162 ? -9.742 -71.061 15.667 1.00 17.38 204 ILE B N 1
ATOM 4963 C CA . ILE B 1 162 ? -9.553 -70.302 14.427 1.00 17.50 204 ILE B CA 1
ATOM 4964 C C . ILE B 1 162 ? -10.862 -69.602 14.030 1.00 17.23 204 ILE B C 1
ATOM 4965 O O . ILE B 1 162 ? -10.889 -68.401 13.742 1.00 16.35 204 ILE B O 1
ATOM 4970 N N . ALA B 1 163 ? -11.960 -70.326 14.194 1.00 16.78 205 ALA B N 1
ATOM 4971 C CA . ALA B 1 163 ? -13.274 -69.787 13.946 1.00 18.79 205 ALA B CA 1
ATOM 4972 C C . ALA B 1 163 ? -13.569 -68.605 14.858 1.00 18.48 205 ALA B C 1
ATOM 4973 O O . ALA B 1 163 ? -14.066 -67.579 14.399 1.00 19.63 205 ALA B O 1
ATOM 4975 N N . THR B 1 164 ? -13.243 -68.753 16.141 1.00 17.82 206 THR B N 1
ATOM 4976 C CA . THR B 1 164 ? -13.387 -67.678 17.116 1.00 18.57 206 THR B CA 1
ATOM 4977 C C . THR B 1 164 ? -12.583 -66.421 16.736 1.00 18.67 206 THR B C 1
ATOM 4978 O O . THR B 1 164 ? -13.115 -65.319 16.689 1.00 18.56 206 THR B O 1
ATOM 4982 N N . GLY B 1 165 ? -11.346 -66.609 16.296 1.00 18.58 207 GLY B N 1
ATOM 4983 C CA . GLY B 1 165 ? -10.538 -65.469 15.865 1.00 19.17 207 GLY B CA 1
ATOM 4984 C C . GLY B 1 165 ? -11.104 -64.753 14.655 1.00 19.39 207 GLY B C 1
ATOM 4985 O O . GLY B 1 165 ? -11.070 -63.519 14.587 1.00 17.23 207 GLY B O 1
ATOM 4986 N N . VAL B 1 166 ? -11.629 -65.530 13.704 1.00 18.51 208 VAL B N 1
ATOM 4987 C CA . VAL B 1 166 ? -12.213 -64.957 12.504 1.00 19.30 208 VAL B CA 1
ATOM 4988 C C . VAL B 1 166 ? -13.502 -64.193 12.826 1.00 19.75 208 VAL B C 1
ATOM 4989 O O . VAL B 1 166 ? -13.716 -63.093 12.303 1.00 19.70 208 VAL B O 1
ATOM 4993 N N . VAL B 1 167 ? -14.351 -64.767 13.672 1.00 18.45 209 VAL B N 1
ATOM 4994 C CA . VAL B 1 167 ? -15.645 -64.138 13.975 1.00 18.97 209 VAL B CA 1
ATOM 4995 C C . VAL B 1 167 ? -15.429 -62.861 14.796 1.00 17.69 209 VAL B C 1
ATOM 4996 O O . VAL B 1 167 ? -15.885 -61.780 14.427 1.00 18.69 209 VAL B O 1
ATOM 5000 N N . LEU B 1 168 ? -14.601 -62.956 15.827 1.00 17.00 210 LEU B N 1
ATOM 5001 C CA . LEU B 1 168 ? -14.305 -61.797 16.674 1.00 17.63 210 LEU B CA 1
ATOM 5002 C C . LEU B 1 168 ? -13.481 -60.749 15.946 1.00 20.07 210 LEU B C 1
ATOM 5003 O O . LEU B 1 168 ? -13.738 -59.553 16.061 1.00 21.56 210 LEU B O 1
ATOM 5008 N N . GLY B 1 169 ? -12.591 -61.201 15.076 1.00 21.12 211 GLY B N 1
ATOM 5009 C CA . GLY B 1 169 ? -11.772 -60.270 14.315 1.00 22.18 211 GLY B CA 1
ATOM 5010 C C . GLY B 1 169 ? -12.579 -59.491 13.294 1.00 21.58 211 GLY B C 1
ATOM 5011 O O . GLY B 1 169 ? -12.169 -58.442 12.860 1.00 23.53 211 GLY B O 1
ATOM 5012 N N . SER B 1 170 ? -13.690 -60.041 12.828 1.00 21.77 212 SER B N 1
ATOM 5013 C CA . SER B 1 170 ? -14.517 -59.408 11.804 1.00 19.41 212 SER B CA 1
ATOM 5014 C C . SER B 1 170 ? -15.561 -58.473 12.409 1.00 19.72 212 SER B C 1
ATOM 5015 O O . SER B 1 170 ? -16.158 -57.689 11.674 1.00 20.72 212 SER B O 1
ATOM 5018 N N . PHE B 1 171 ? -15.730 -58.507 13.730 1.00 18.85 213 PHE B N 1
ATOM 5019 C CA . PHE B 1 171 ? -16.643 -57.595 14.417 1.00 20.71 213 PHE B CA 1
ATOM 5020 C C . PHE B 1 171 ? -16.150 -56.148 14.303 1.00 21.94 213 PHE B C 1
ATOM 5021 O O . PHE B 1 171 ? -14.993 -55.855 14.569 1.00 20.88 213 PHE B O 1
ATOM 5029 N N . GLU B 1 172 ? -17.088 -55.246 14.041 1.00 23.28 214 GLU B N 1
ATOM 5030 C CA . GLU B 1 172 ? -16.822 -53.822 14.049 1.00 25.94 214 GLU B CA 1
ATOM 5031 C C . GLU B 1 172 ? -18.081 -53.116 14.537 1.00 22.55 214 GLU B C 1
ATOM 5032 O O . GLU B 1 172 ? -19.180 -53.394 14.067 1.00 22.82 214 GLU B O 1
ATOM 5038 N N . ASP B 1 173 ? -17.927 -52.296 15.572 1.00 20.27 215 ASP B N 1
ATOM 5039 C CA . ASP B 1 173 ? -19.049 -51.621 16.189 1.00 19.06 215 ASP B CA 1
ATOM 5040 C C . ASP B 1 173 ? -19.203 -50.212 15.612 1.00 20.62 215 ASP B C 1
ATOM 5041 O O . ASP B 1 173 ? -18.445 -49.312 15.933 1.00 19.47 215 ASP B O 1
ATOM 5046 N N . ASN B 1 174 ? -20.157 -50.063 14.702 1.00 21.08 216 ASN B N 1
ATOM 5047 C CA . ASN B 1 174 ? -20.367 -48.831 13.960 1.00 22.84 216 ASN B CA 1
ATOM 5048 C C . ASN B 1 174 ? -21.671 -48.146 14.305 1.00 21.35 216 ASN B C 1
ATOM 5049 O O . ASN B 1 174 ? -22.147 -47.305 13.538 1.00 20.16 216 ASN B O 1
ATOM 5054 N N . ARG B 1 175 ? -22.223 -48.494 15.464 1.00 18.95 217 ARG B N 1
ATOM 5055 C CA . ARG B 1 175 ? -23.516 -47.944 15.890 1.00 18.99 217 ARG B CA 1
ATOM 5056 C C . ARG B 1 175 ? -23.508 -46.443 16.135 1.00 18.45 217 ARG B C 1
ATOM 5057 O O . ARG B 1 175 ? -24.560 -45.810 16.081 1.00 19.50 217 ARG B O 1
ATOM 5065 N N . PHE B 1 176 ? -22.367 -45.870 16.502 1.00 18.35 218 PHE B N 1
ATOM 5066 C CA . PHE B 1 176 ? -22.337 -44.466 16.867 1.00 18.97 218 PHE B CA 1
ATOM 5067 C C . PHE B 1 176 ? -21.507 -43.568 15.959 1.00 20.62 218 PHE B C 1
ATOM 5068 O O . PHE B 1 176 ? -21.093 -42.464 16.355 1.00 20.98 218 PHE B O 1
ATOM 5076 N N . ARG B 1 177 ? -21.248 -44.034 14.747 1.00 22.91 219 ARG B N 1
ATOM 5077 C CA . ARG B 1 177 ? -20.481 -43.231 13.794 1.00 25.77 219 ARG B CA 1
ATOM 5078 C C . ARG B 1 177 ? -21.034 -43.436 12.397 1.00 26.92 219 ARG B C 1
ATOM 5079 O O . ARG B 1 177 ? -21.705 -44.426 12.113 1.00 28.50 219 ARG B O 1
ATOM 5087 N N . SER B 1 178 ? -20.887 -42.405 11.584 1.00 27.18 220 SER B N 1
ATOM 5088 C CA . SER B 1 178 ? -21.579 -42.366 10.298 1.00 36.23 220 SER B CA 1
ATOM 5089 C C . SER B 1 178 ? -20.822 -43.098 9.197 1.00 43.37 220 SER B C 1
ATOM 5090 O O . SER B 1 178 ? -21.395 -43.595 8.233 1.00 51.03 220 SER B O 1
ATOM 5093 N N A GLU B 1 179 ? -19.508 -43.161 9.336 0.55 46.71 221 GLU B N 1
ATOM 5094 N N B GLU B 1 179 ? -19.502 -43.101 9.295 0.45 45.77 221 GLU B N 1
ATOM 5095 C CA A GLU B 1 179 ? -18.702 -43.633 8.229 0.55 65.05 221 GLU B CA 1
ATOM 5096 C CA B GLU B 1 179 ? -18.721 -43.626 8.189 0.45 58.45 221 GLU B CA 1
ATOM 5097 C C A GLU B 1 179 ? -18.245 -45.039 8.553 0.55 61.70 221 GLU B C 1
ATOM 5098 C C B GLU B 1 179 ? -18.234 -45.025 8.527 0.45 58.24 221 GLU B C 1
ATOM 5099 O O A GLU B 1 179 ? -17.459 -45.243 9.483 0.55 63.24 221 GLU B O 1
ATOM 5100 O O B GLU B 1 179 ? -17.432 -45.221 9.446 0.45 59.99 221 GLU B O 1
ATOM 5111 N N . SER B 1 180 ? -18.738 -45.984 7.760 1.00 52.53 222 SER B N 1
ATOM 5112 C CA . SER B 1 180 ? -18.369 -47.377 7.914 1.00 53.84 222 SER B CA 1
ATOM 5113 C C . SER B 1 180 ? -18.794 -48.160 6.676 1.00 52.62 222 SER B C 1
ATOM 5114 O O . SER B 1 180 ? -19.835 -47.874 6.079 1.00 46.04 222 SER B O 1
ATOM 5117 N N . LYS B 1 181 ? -18.035 -49.199 6.344 1.00 56.11 223 LYS B N 1
ATOM 5118 C CA . LYS B 1 181 ? -18.480 -50.176 5.352 1.00 58.25 223 LYS B CA 1
ATOM 5119 C C . LYS B 1 181 ? -18.822 -51.469 6.079 1.00 47.32 223 LYS B C 1
ATOM 5120 O O . LYS B 1 181 ? -18.125 -51.850 7.019 1.00 38.66 223 LYS B O 1
ATOM 5126 N N . LYS B 1 182 ? -19.907 -52.122 5.666 1.00 47.10 224 LYS B N 1
ATOM 5127 C CA . LYS B 1 182 ? -20.259 -53.440 6.204 1.00 45.22 224 LYS B CA 1
ATOM 5128 C C . LYS B 1 182 ? -19.231 -54.512 5.772 1.00 34.38 224 LYS B C 1
ATOM 5129 O O . LYS B 1 182 ? -18.626 -54.425 4.703 1.00 32.95 224 LYS B O 1
ATOM 5133 N N . SER B 1 183 ? -18.911 -55.414 6.694 1.00 30.49 225 SER B N 1
ATOM 5134 C CA . SER B 1 183 ? -17.972 -56.497 6.440 1.00 31.43 225 SER B CA 1
ATOM 5135 C C . SER B 1 183 ? -18.386 -57.313 5.207 1.00 31.34 225 SER B C 1
ATOM 5136 O O . SER B 1 183 ? -19.554 -57.675 5.032 1.00 32.49 225 SER B O 1
ATOM 5139 N N . THR B 1 184 ? -17.410 -57.584 4.352 1.00 27.85 226 THR B N 1
ATOM 5140 C CA . THR B 1 184 ? -17.611 -58.378 3.144 1.00 26.92 226 THR B CA 1
ATOM 5141 C C . THR B 1 184 ? -17.566 -59.874 3.403 1.00 27.03 226 THR B C 1
ATOM 5142 O O . THR B 1 184 ? -17.908 -60.673 2.507 1.00 26.86 226 THR B O 1
ATOM 5146 N N . LEU B 1 185 ? -17.080 -60.273 4.584 1.00 24.54 227 LEU B N 1
ATOM 5147 C CA . LEU B 1 185 ? -16.793 -61.680 4.832 1.00 24.20 227 LEU B CA 1
ATOM 5148 C C . LEU B 1 185 ? -18.091 -62.490 4.960 1.00 23.37 227 LEU B C 1
ATOM 5149 O O . LEU B 1 185 ? -18.907 -62.222 5.818 1.00 23.96 227 LEU B O 1
ATOM 5154 N N . GLU B 1 186 ? -18.237 -63.532 4.163 1.00 22.08 228 GLU B N 1
ATOM 5155 C CA . GLU B 1 186 ? -19.459 -64.329 4.189 1.00 22.74 228 GLU B CA 1
ATOM 5156 C C . GLU B 1 186 ? -19.208 -65.787 4.592 1.00 22.54 228 GLU B C 1
ATOM 5157 O O . GLU B 1 186 ? -20.110 -66.459 5.079 1.00 22.26 228 GLU B O 1
ATOM 5163 N N . SER B 1 187 ? -18.039 -66.334 4.271 1.00 22.29 229 SER B N 1
ATOM 5164 C CA . SER B 1 187 ? -17.775 -67.732 4.601 1.00 22.28 229 SER B CA 1
ATOM 5165 C C . SER B 1 187 ? -16.328 -68.017 4.949 1.00 23.20 229 SER B C 1
ATOM 5166 O O . SER B 1 187 ? -15.406 -67.378 4.436 1.00 22.53 229 SER B O 1
ATOM 5169 N N . LEU B 1 188 ? -16.162 -69.023 5.805 1.00 23.39 230 LEU B N 1
ATOM 5170 C CA . LEU B 1 188 ? -14.857 -69.517 6.193 1.00 20.98 230 LEU B CA 1
ATOM 5171 C C . LEU B 1 188 ? -14.926 -71.058 6.046 1.00 22.02 230 LEU B C 1
ATOM 5172 O O . LEU B 1 188 ? -15.693 -71.718 6.742 1.00 19.27 230 LEU B O 1
ATOM 5177 N N . ASP B 1 189 ? -13.960 -71.598 5.312 1.00 21.94 231 ASP B N 1
ATOM 5178 C CA . ASP B 1 189 ? -13.652 -73.030 5.289 1.00 21.78 231 ASP B CA 1
ATOM 5179 C C . ASP B 1 189 ? -12.370 -73.303 6.069 1.00 21.60 231 ASP B C 1
ATOM 5180 O O . ASP B 1 189 ? -11.333 -72.706 5.830 1.00 21.69 231 ASP B O 1
ATOM 5185 N N . ILE B 1 190 ? -12.494 -74.138 7.080 1.00 22.38 232 ILE B N 1
ATOM 5186 C CA . ILE B 1 190 ? -11.363 -74.559 7.844 1.00 20.07 232 ILE B CA 1
ATOM 5187 C C . ILE B 1 190 ? -10.883 -75.900 7.303 1.00 20.28 232 ILE B C 1
ATOM 5188 O O . ILE B 1 190 ? -11.630 -76.879 7.265 1.00 20.42 232 ILE B O 1
ATOM 5193 N N . LEU B 1 191 ? -9.608 -75.936 6.930 1.00 21.08 233 LEU B N 1
ATOM 5194 C CA . LEU B 1 191 ? -9.023 -77.075 6.213 1.00 22.46 233 LEU B CA 1
ATOM 5195 C C . LEU B 1 191 ? -7.910 -77.755 7.005 1.00 22.10 233 LEU B C 1
ATOM 5196 O O . LEU B 1 191 ? -7.259 -77.152 7.877 1.00 21.66 233 LEU B O 1
ATOM 5201 N N . GLY B 1 192 ? -7.810 -79.060 6.789 1.00 21.51 234 GLY B N 1
ATOM 5202 C CA . GLY B 1 192 ? -6.708 -79.856 7.322 1.00 23.51 234 GLY B CA 1
ATOM 5203 C C . GLY B 1 192 ? -6.868 -80.309 8.758 1.00 23.37 234 GLY B C 1
ATOM 5204 O O . GLY B 1 192 ? -5.967 -80.934 9.318 1.00 24.65 234 GLY B O 1
ATOM 5205 N N . LEU B 1 193 ? -7.973 -79.927 9.392 1.00 21.83 235 LEU B N 1
ATOM 5206 C CA . LEU B 1 193 ? -8.093 -80.187 10.808 1.00 22.99 235 LEU B CA 1
ATOM 5207 C C . LEU B 1 193 ? -9.188 -81.184 11.132 1.00 25.56 235 LEU B C 1
ATOM 5208 O O . LEU B 1 193 ? -9.447 -81.419 12.308 1.00 27.18 235 LEU B O 1
ATOM 5213 N N . GLY B 1 194 ? -9.802 -81.782 10.111 1.00 29.37 236 GLY B N 1
ATOM 5214 C CA . GLY B 1 194 ? -10.799 -82.826 10.313 1.00 26.83 236 GLY B CA 1
ATOM 5215 C C . GLY B 1 194 ? -12.161 -82.370 9.833 1.00 26.95 236 GLY B C 1
ATOM 5216 O O . GLY B 1 194 ? -12.305 -81.236 9.382 1.00 27.11 236 GLY B O 1
ATOM 5217 N N . THR B 1 195 ? -13.080 -83.327 9.720 1.00 26.00 237 THR B N 1
ATOM 5218 C CA . THR B 1 195 ? -14.444 -83.091 9.269 1.00 26.84 237 THR B CA 1
ATOM 5219 C C . THR B 1 195 ? -15.409 -83.918 10.083 1.00 27.21 237 THR B C 1
ATOM 5220 O O . THR B 1 195 ? -15.001 -84.801 10.820 1.00 28.40 237 THR B O 1
ATOM 5224 N N . GLY B 1 196 ? -16.701 -83.666 9.902 1.00 27.90 238 GLY B N 1
ATOM 5225 C CA . GLY B 1 196 ? -17.708 -84.505 10.530 1.00 29.73 238 GLY B CA 1
ATOM 5226 C C . GLY B 1 196 ? -18.311 -83.901 11.777 1.00 30.62 238 GLY B C 1
ATOM 5227 O O . GLY B 1 196 ? -18.009 -82.756 12.104 1.00 31.89 238 GLY B O 1
ATOM 5228 N N . PRO B 1 197 ? -19.143 -84.679 12.485 1.00 30.21 239 PRO B N 1
ATOM 5229 C CA . PRO B 1 197 ? -20.035 -84.149 13.488 1.00 29.03 239 PRO B CA 1
ATOM 5230 C C . PRO B 1 197 ? -19.332 -83.493 14.672 1.00 28.46 239 PRO B C 1
ATOM 5231 O O . PRO B 1 197 ? -19.837 -82.506 15.203 1.00 28.29 239 PRO B O 1
ATOM 5235 N N . GLU B 1 198 ? -18.242 -84.083 15.139 1.00 27.50 240 GLU B N 1
ATOM 5236 C CA . GLU B 1 198 ? -17.590 -83.578 16.326 1.00 29.64 240 GLU B CA 1
ATOM 5237 C C . GLU B 1 198 ? -16.961 -82.198 16.104 1.00 28.30 240 GLU B C 1
ATOM 5238 O O . GLU B 1 198 ? -17.083 -81.311 16.949 1.00 25.72 240 GLU B O 1
ATOM 5244 N N . ILE B 1 199 ? -16.184 -82.065 15.038 1.00 26.41 241 ILE B N 1
ATOM 5245 C CA . ILE B 1 199 ? -15.542 -80.799 14.757 1.00 26.15 241 ILE B CA 1
ATOM 5246 C C . ILE B 1 199 ? -16.591 -79.718 14.476 1.00 26.10 241 ILE B C 1
ATOM 5247 O O . ILE B 1 199 ? -16.440 -78.575 14.914 1.00 22.71 241 ILE B O 1
ATOM 5252 N N . GLU B 1 200 ? -17.708 -80.111 13.876 1.00 24.49 242 GLU B N 1
ATOM 5253 C CA . GLU B 1 200 ? -18.776 -79.170 13.605 1.00 26.26 242 GLU B CA 1
ATOM 5254 C C . GLU B 1 200 ? -19.485 -78.692 14.877 1.00 27.37 242 GLU B C 1
ATOM 5255 O O . GLU B 1 200 ? -19.831 -77.503 14.980 1.00 26.78 242 GLU B O 1
ATOM 5261 N N . ARG B 1 201 ? -19.612 -79.580 15.862 1.00 26.04 243 ARG B N 1
ATOM 5262 C CA . ARG B 1 201 ? -20.211 -79.212 17.134 1.00 27.60 243 ARG B CA 1
ATOM 5263 C C . ARG B 1 201 ? -19.311 -78.239 17.858 1.00 25.62 243 ARG B C 1
ATOM 5264 O O . ARG B 1 201 ? -19.777 -77.290 18.495 1.00 24.83 243 ARG B O 1
ATOM 5272 N N . LYS B 1 202 ? -18.009 -78.465 17.757 1.00 22.20 244 LYS B N 1
ATOM 5273 C CA . LYS B 1 202 ? -17.075 -77.570 18.393 1.00 22.61 244 LYS B CA 1
ATOM 5274 C C . LYS B 1 202 ? -17.125 -76.168 17.776 1.00 24.06 244 LYS B C 1
ATOM 5275 O O . LYS B 1 202 ? -16.959 -75.148 18.457 1.00 22.82 244 LYS B O 1
ATOM 5281 N N . ILE B 1 203 ? -17.153 -76.124 16.452 1.00 23.55 245 ILE B N 1
ATOM 5282 C CA . ILE B 1 203 ? -17.209 -74.845 15.771 1.00 23.13 245 ILE B CA 1
ATOM 5283 C C . ILE B 1 203 ? -18.479 -74.102 16.190 1.00 21.45 245 ILE B C 1
ATOM 5284 O O . ILE B 1 203 ? -18.451 -72.891 16.425 1.00 19.36 245 ILE B O 1
ATOM 5289 N N . LYS B 1 204 ? -19.576 -74.837 16.285 1.00 21.34 246 LYS B N 1
ATOM 5290 C CA . LYS B 1 204 ? -20.854 -74.266 16.688 1.00 25.56 246 LYS B CA 1
ATOM 5291 C C . LYS B 1 204 ? -20.803 -73.693 18.110 1.00 23.18 246 LYS B C 1
ATOM 5292 O O . LYS B 1 204 ? -21.344 -72.630 18.409 1.00 23.27 246 LYS B O 1
ATOM 5297 N N . TYR B 1 205 ? -20.163 -74.431 18.999 1.00 21.28 247 TYR B N 1
ATOM 5298 C CA . TYR B 1 205 ? -19.912 -73.971 20.339 1.00 23.07 247 TYR B CA 1
ATOM 5299 C C . TYR B 1 205 ? -19.150 -72.651 20.314 1.00 23.32 247 TYR B C 1
ATOM 5300 O O . TYR B 1 205 ? -19.542 -71.692 20.985 1.00 21.39 247 TYR B O 1
ATOM 5309 N N . ALA B 1 206 ? -18.079 -72.596 19.532 1.00 22.31 248 ALA B N 1
ATOM 5310 C CA . ALA B 1 206 ? -17.305 -71.344 19.423 1.00 20.77 248 ALA B CA 1
ATOM 5311 C C . ALA B 1 206 ? -18.163 -70.179 18.930 1.00 21.75 248 ALA B C 1
ATOM 5312 O O . ALA B 1 206 ? -18.062 -69.049 19.417 1.00 21.87 248 ALA B O 1
ATOM 5314 N N . GLU B 1 207 ? -19.057 -70.465 17.990 1.00 20.54 249 GLU B N 1
ATOM 5315 C CA . GLU B 1 207 ? -19.945 -69.437 17.484 1.00 20.25 249 GLU B CA 1
ATOM 5316 C C . GLU B 1 207 ? -20.886 -68.916 18.559 1.00 21.43 249 GLU B C 1
ATOM 5317 O O . GLU B 1 207 ? -21.182 -67.730 18.627 1.00 21.63 249 GLU B O 1
ATOM 5323 N N . HIS B 1 208 ? -21.397 -69.821 19.377 1.00 20.35 250 HIS B N 1
ATOM 5324 C CA . HIS B 1 208 ? -22.274 -69.418 20.461 1.00 21.25 250 HIS B CA 1
ATOM 5325 C C . HIS B 1 208 ? -21.527 -68.551 21.451 1.00 20.09 250 HIS B C 1
ATOM 5326 O O . HIS B 1 208 ? -22.063 -67.535 21.906 1.00 19.54 250 HIS B O 1
ATOM 5333 N N . VAL B 1 209 ? -20.290 -68.937 21.763 1.00 17.42 251 VAL B N 1
ATOM 5334 C CA . VAL B 1 209 ? -19.502 -68.136 22.693 1.00 18.87 251 VAL B CA 1
ATOM 5335 C C . VAL B 1 209 ? -19.205 -66.751 22.088 1.00 19.57 251 VAL B C 1
ATOM 5336 O O . VAL B 1 209 ? -19.400 -65.741 22.737 1.00 20.22 251 VAL B O 1
ATOM 5340 N N . CYS B 1 210 ? -18.867 -66.695 20.803 1.00 18.50 252 CYS B N 1
ATOM 5341 C CA . CYS B 1 210 ? -18.620 -65.418 20.154 1.00 17.90 252 CYS B CA 1
ATOM 5342 C C . CYS B 1 210 ? -19.803 -64.488 20.231 1.00 18.28 252 CYS B C 1
ATOM 5343 O O . CYS B 1 210 ? -19.621 -63.268 20.363 1.00 18.25 252 CYS B O 1
ATOM 5346 N N . ALA B 1 211 ? -21.013 -65.014 20.045 1.00 18.43 253 ALA B N 1
ATOM 5347 C CA . ALA B 1 211 ? -22.169 -64.127 20.084 1.00 19.66 253 ALA B CA 1
ATOM 5348 C C . ALA B 1 211 ? -22.311 -63.493 21.460 1.00 19.28 253 ALA B C 1
ATOM 5349 O O . ALA B 1 211 ? -22.702 -62.339 21.586 1.00 19.44 253 ALA B O 1
ATOM 5351 N N . GLY B 1 212 ? -21.969 -64.242 22.506 1.00 18.74 254 GLY B N 1
ATOM 5352 C CA . GLY B 1 212 ? -21.851 -63.676 23.834 1.00 18.94 254 GLY B CA 1
ATOM 5353 C C . GLY B 1 212 ? -20.748 -62.630 23.993 1.00 18.42 254 GLY B C 1
ATOM 5354 O O . GLY B 1 212 ? -20.962 -61.612 24.656 1.00 17.02 254 GLY B O 1
ATOM 5355 N N . VAL B 1 213 ? -19.558 -62.945 23.500 1.00 16.38 255 VAL B N 1
ATOM 5356 C CA . VAL B 1 213 ? -18.440 -62.021 23.571 1.00 18.44 255 VAL B CA 1
ATOM 5357 C C . VAL B 1 213 ? -18.766 -60.692 22.863 1.00 17.77 255 VAL B C 1
ATOM 5358 O O . VAL B 1 213 ? -18.552 -59.613 23.416 1.00 16.32 255 VAL B O 1
ATOM 5362 N N . ILE B 1 214 ? -19.459 -60.805 21.737 1.00 18.73 256 ILE B N 1
ATOM 5363 C CA . ILE B 1 214 ? -19.857 -59.637 20.963 1.00 20.72 256 ILE B CA 1
ATOM 5364 C C . ILE B 1 214 ? -20.922 -58.787 21.660 1.00 21.35 256 ILE B C 1
ATOM 5365 O O . ILE B 1 214 ? -20.813 -57.564 21.700 1.00 20.88 256 ILE B O 1
ATOM 5370 N N . LEU B 1 215 ? -21.862 -59.441 22.333 1.00 20.49 257 LEU B N 1
ATOM 5371 C CA . LEU B 1 215 ? -22.818 -58.732 23.150 1.00 20.32 257 LEU B CA 1
ATOM 5372 C C . LEU B 1 215 ? -22.130 -57.982 24.274 1.00 19.73 257 LEU B C 1
ATOM 5373 O O . LEU B 1 215 ? -22.422 -56.815 24.501 1.00 18.89 257 LEU B O 1
ATOM 5378 N N . GLY B 1 216 ? -21.159 -58.633 24.910 1.00 19.56 258 GLY B N 1
ATOM 5379 C CA . GLY B 1 216 ? -20.335 -58.003 25.919 1.00 18.99 258 GLY B CA 1
ATOM 5380 C C . GLY B 1 216 ? -19.617 -56.765 25.404 1.00 17.07 258 GLY B C 1
ATOM 5381 O O . GLY B 1 216 ? -19.697 -55.720 26.016 1.00 18.21 258 GLY B O 1
ATOM 5382 N N . ARG B 1 217 ? -18.927 -56.881 24.281 1.00 17.21 259 ARG B N 1
ATOM 5383 C CA . ARG B 1 217 ? -18.282 -55.730 23.636 1.00 17.16 259 ARG B CA 1
ATOM 5384 C C . ARG B 1 217 ? -19.273 -54.611 23.368 1.00 17.20 259 ARG B C 1
ATOM 5385 O O . ARG B 1 217 ? -18.991 -53.463 23.711 1.00 17.41 259 ARG B O 1
ATOM 5393 N N . GLU B 1 218 ? -20.451 -54.947 22.855 1.00 16.59 260 GLU B N 1
ATOM 5394 C CA . GLU B 1 218 ? -21.436 -53.909 22.568 1.00 19.51 260 GLU B CA 1
ATOM 5395 C C . GLU B 1 218 ? -21.956 -53.183 23.797 1.00 18.35 260 GLU B C 1
ATOM 5396 O O . GLU B 1 218 ? -22.069 -51.950 23.808 1.00 17.55 260 GLU B O 1
ATOM 5402 N N . LEU B 1 219 ? -22.185 -53.938 24.871 1.00 17.48 261 LEU B N 1
ATOM 5403 C CA . LEU B 1 219 ? -22.704 -53.340 26.097 1.00 16.85 261 LEU B CA 1
ATOM 5404 C C . LEU B 1 219 ? -21.699 -52.377 26.724 1.00 16.65 261 LEU B C 1
ATOM 5405 O O . LEU B 1 219 ? -22.071 -51.339 27.241 1.00 16.01 261 LEU B O 1
ATOM 5410 N N . VAL B 1 220 ? -20.418 -52.697 26.610 1.00 17.62 262 VAL B N 1
ATOM 5411 C CA . VAL B 1 220 ? -19.337 -51.834 27.088 1.00 18.51 262 VAL B CA 1
ATOM 5412 C C . VAL B 1 220 ? -18.999 -50.687 26.131 1.00 17.69 262 VAL B C 1
ATOM 5413 O O . VAL B 1 220 ? -18.817 -49.566 26.578 1.00 18.13 262 VAL B O 1
ATOM 5417 N N . ASN B 1 221 ? -18.909 -50.940 24.829 1.00 16.95 263 ASN B N 1
ATOM 5418 C CA . ASN B 1 221 ? -18.649 -49.866 23.893 1.00 17.57 263 ASN B CA 1
ATOM 5419 C C . ASN B 1 221 ? -19.717 -48.762 23.982 1.00 18.11 263 ASN B C 1
ATOM 5420 O O . ASN B 1 221 ? -19.413 -47.601 23.802 1.00 17.77 263 ASN B O 1
ATOM 5425 N N . ALA B 1 222 ? -20.972 -49.120 24.218 1.00 18.33 264 ALA B N 1
ATOM 5426 C CA . ALA B 1 222 ? -22.026 -48.134 24.312 1.00 19.95 264 ALA B CA 1
ATOM 5427 C C . ALA B 1 222 ? -21.823 -47.235 25.532 1.00 21.53 264 ALA B C 1
ATOM 5428 O O . ALA B 1 222 ? -21.443 -47.696 26.605 1.00 21.04 264 ALA B O 1
ATOM 5430 N N . PRO B 1 223 ? -22.034 -45.927 25.368 1.00 22.20 265 PRO B N 1
ATOM 5431 C CA . PRO B 1 223 ? -21.850 -44.963 26.453 1.00 20.76 265 PRO B CA 1
ATOM 5432 C C . PRO B 1 223 ? -23.053 -44.951 27.392 1.00 19.18 265 PRO B C 1
ATOM 5433 O O . PRO B 1 223 ? -24.109 -45.558 27.105 1.00 17.57 265 PRO B O 1
ATOM 5437 N N . ALA B 1 224 ? -22.857 -44.336 28.548 1.00 18.84 266 ALA B N 1
ATOM 5438 C CA . ALA B 1 224 ? -23.838 -44.382 29.628 1.00 19.46 266 ALA B CA 1
ATOM 5439 C C . ALA B 1 224 ? -25.162 -43.693 29.290 1.00 21.16 266 ALA B C 1
ATOM 5440 O O . ALA B 1 224 ? -26.174 -43.948 29.939 1.00 23.26 266 ALA B O 1
ATOM 5442 N N . ASN B 1 225 ? -25.152 -42.779 28.325 1.00 21.26 267 ASN B N 1
ATOM 5443 C CA . ASN B 1 225 ? -26.407 -42.187 27.844 1.00 20.41 267 ASN B CA 1
ATOM 5444 C C . ASN B 1 225 ? -27.212 -43.114 26.932 1.00 20.99 267 ASN B C 1
ATOM 5445 O O . ASN B 1 225 ? -28.383 -42.857 26.668 1.00 23.53 267 ASN B O 1
ATOM 5450 N N . ILE B 1 226 ? -26.622 -44.235 26.543 1.00 20.12 268 ILE B N 1
ATOM 5451 C CA . ILE B 1 226 ? -27.300 -45.232 25.730 1.00 21.20 268 ILE B CA 1
ATOM 5452 C C . ILE B 1 226 ? -27.596 -46.485 26.557 1.00 23.22 268 ILE B C 1
ATOM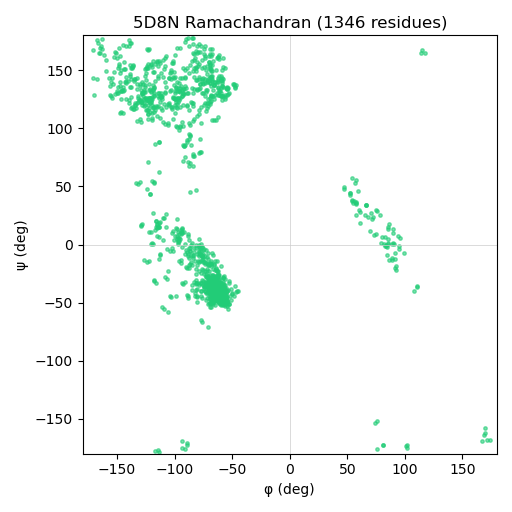 5453 O O . ILE B 1 226 ? -28.747 -46.911 26.649 1.00 23.14 268 ILE B O 1
ATOM 5458 N N . VAL B 1 227 ? -26.573 -47.088 27.166 1.00 23.64 269 VAL B N 1
ATOM 5459 C CA . VAL B 1 227 ? -26.797 -48.187 28.095 1.00 21.16 269 VAL B CA 1
ATOM 5460 C C . VAL B 1 227 ? -26.924 -47.716 29.544 1.00 21.18 269 VAL B C 1
ATOM 5461 O O . VAL B 1 227 ? -25.937 -47.491 30.244 1.00 21.11 269 VAL B O 1
ATOM 5465 N N . THR B 1 228 ? -28.147 -47.328 29.880 1.00 23.02 270 THR B N 1
ATOM 5466 C CA . THR B 1 228 ? -28.562 -46.973 31.226 1.00 22.55 270 THR B CA 1
ATOM 5467 C C . THR B 1 228 ? -28.935 -48.272 31.942 1.00 21.79 270 THR B C 1
ATOM 5468 O O . THR B 1 228 ? -28.974 -49.333 31.310 1.00 20.35 270 THR B O 1
ATOM 5472 N N . PRO B 1 229 ? -29.297 -48.174 33.229 1.00 20.42 271 PRO B N 1
ATOM 5473 C CA . PRO B 1 229 ? -29.682 -49.386 33.948 1.00 22.13 271 PRO B CA 1
ATOM 5474 C C . PRO B 1 229 ? -30.988 -50.008 33.453 1.00 23.48 271 PRO B C 1
ATOM 5475 O O . PRO B 1 229 ? -31.060 -51.233 33.263 1.00 21.55 271 PRO B O 1
ATOM 5479 N N . ALA B 1 230 ? -31.930 -49.151 33.060 1.00 22.15 272 ALA B N 1
ATOM 5480 C CA . ALA B 1 230 ? -33.150 -49.644 32.417 1.00 23.85 272 ALA B CA 1
ATOM 5481 C C . ALA B 1 230 ? -32.810 -50.402 31.137 1.00 22.64 272 ALA B C 1
ATOM 5482 O O . ALA B 1 230 ? -33.361 -51.473 30.872 1.00 23.47 272 ALA B O 1
ATOM 5484 N N . VAL B 1 231 ? -31.943 -49.826 30.316 1.00 20.77 273 VAL B N 1
ATOM 5485 C CA . VAL B 1 231 ? -31.583 -50.471 29.057 1.00 22.14 273 VAL B CA 1
ATOM 5486 C C . VAL B 1 231 ? -30.872 -51.792 29.329 1.00 21.70 273 VAL B C 1
ATOM 5487 O O . VAL B 1 231 ? -31.120 -52.804 28.659 1.00 21.03 273 VAL B O 1
ATOM 5491 N N . LEU B 1 232 ? -29.985 -51.792 30.313 1.00 20.57 274 LEU B N 1
ATOM 5492 C CA . LEU B 1 232 ? -29.317 -53.046 30.687 1.00 21.09 274 LEU B CA 1
ATOM 5493 C C . LEU B 1 232 ? -30.326 -54.120 31.126 1.00 19.59 274 LEU B C 1
ATOM 5494 O O . LEU B 1 232 ? -30.228 -55.284 30.763 1.00 19.65 274 LEU B O 1
ATOM 5499 N N . ALA B 1 233 ? -31.378 -53.699 31.802 1.00 22.68 275 ALA B N 1
ATOM 5500 C CA . ALA B 1 233 ? -32.426 -54.637 32.204 1.00 25.47 275 ALA B CA 1
ATOM 5501 C C . ALA B 1 233 ? -33.138 -55.153 30.973 1.00 22.44 275 ALA B C 1
ATOM 5502 O O . ALA B 1 233 ? -33.521 -56.317 30.927 1.00 20.87 275 ALA B O 1
ATOM 5504 N N . GLU B 1 234 ? -33.361 -54.281 30.000 1.00 23.70 276 GLU B N 1
ATOM 5505 C CA . GLU B 1 234 ? -34.038 -54.714 28.776 1.00 23.44 276 GLU B CA 1
ATOM 5506 C C . GLU B 1 234 ? -33.179 -55.699 27.997 1.00 22.47 276 GLU B C 1
ATOM 5507 O O . GLU B 1 234 ? -33.691 -56.672 27.439 1.00 21.07 276 GLU B O 1
ATOM 5513 N N . GLU B 1 235 ? -31.864 -55.505 28.031 1.00 21.83 277 GLU B N 1
ATOM 5514 C CA . GLU B 1 235 ? -30.990 -56.475 27.391 1.00 24.05 277 GLU B CA 1
ATOM 5515 C C . GLU B 1 235 ? -31.119 -57.822 28.063 1.00 23.42 277 GLU B C 1
ATOM 5516 O O . GLU B 1 235 ? -31.123 -58.868 27.395 1.00 22.28 277 GLU B O 1
ATOM 5522 N N . ALA B 1 236 ? -31.213 -57.802 29.390 1.00 23.63 278 ALA B N 1
ATOM 5523 C CA . ALA B 1 236 ? -31.421 -59.065 30.104 1.00 23.12 278 ALA B CA 1
ATOM 5524 C C . ALA B 1 236 ? -32.741 -59.738 29.712 1.00 24.50 278 ALA B C 1
ATOM 5525 O O . ALA B 1 236 ? -32.785 -60.959 29.537 1.00 25.75 278 ALA B O 1
ATOM 5527 N N . LYS B 1 237 ? -33.816 -58.956 29.633 1.00 24.49 279 LYS B N 1
ATOM 5528 C CA . LYS B 1 237 ? -35.139 -59.469 29.274 1.00 26.39 279 LYS B CA 1
ATOM 5529 C C . LYS B 1 237 ? -35.175 -60.031 27.861 1.00 25.81 279 LYS B C 1
ATOM 5530 O O . LYS B 1 237 ? -35.789 -61.069 27.614 1.00 26.52 279 LYS B O 1
ATOM 5536 N N . LYS B 1 238 ? -34.376 -59.436 26.984 1.00 24.19 280 LYS B N 1
ATOM 5537 C CA . LYS B 1 238 ? -34.275 -59.890 25.606 1.00 27.19 280 LYS B CA 1
ATOM 5538 C C . LYS B 1 238 ? -33.603 -61.269 25.542 1.00 24.45 280 LYS B C 1
ATOM 5539 O O . LYS B 1 238 ? -33.983 -62.126 24.733 1.00 21.69 280 LYS B O 1
ATOM 5545 N N . ILE B 1 239 ? -32.562 -61.464 26.348 1.00 23.71 281 ILE B N 1
ATOM 5546 C CA . ILE B 1 239 ? -31.889 -62.753 26.410 1.00 24.79 281 ILE B CA 1
ATOM 5547 C C . ILE B 1 239 ? -32.900 -63.806 26.883 1.00 24.47 281 ILE B C 1
ATOM 5548 O O . ILE B 1 239 ? -33.030 -64.860 26.273 1.00 23.74 281 ILE B O 1
ATOM 5553 N N . ALA B 1 240 ? -33.608 -63.512 27.955 1.00 23.63 282 ALA B N 1
ATOM 5554 C CA . ALA B 1 240 ? -34.568 -64.470 28.485 1.00 26.76 282 ALA B CA 1
ATOM 5555 C C . ALA B 1 240 ? -35.649 -64.763 27.436 1.00 25.96 282 ALA B C 1
ATOM 5556 O O . ALA B 1 240 ? -36.121 -65.878 27.326 1.00 27.41 282 ALA B O 1
ATOM 5558 N N . SER B 1 241 ? -36.087 -63.740 26.720 1.00 27.14 283 SER B N 1
ATOM 5559 C CA . SER B 1 241 ? -37.136 -63.898 25.716 1.00 31.59 283 SER B CA 1
ATOM 5560 C C . SER B 1 241 ? -36.686 -64.776 24.545 1.00 30.94 283 SER B C 1
ATOM 5561 O O . SER B 1 241 ? -37.401 -65.677 24.105 1.00 30.69 283 SER B O 1
ATOM 5564 N N . THR B 1 242 ? -35.432 -64.615 24.142 1.00 28.13 284 THR B N 1
ATOM 5565 C CA . THR B 1 242 ? -34.878 -65.410 23.066 1.00 26.52 284 THR B CA 1
ATOM 5566 C C . THR B 1 242 ? -34.796 -66.875 23.466 1.00 28.31 284 THR B C 1
ATOM 5567 O O . THR B 1 242 ? -34.871 -67.751 22.599 1.00 28.29 284 THR B O 1
ATOM 5571 N N . TYR B 1 243 ? -34.478 -67.134 24.732 1.00 24.93 285 TYR B N 1
ATOM 5572 C CA . TYR B 1 243 ? -34.186 -68.486 25.172 1.00 25.09 285 TYR B CA 1
ATOM 5573 C C . TYR B 1 243 ? -35.147 -68.920 26.289 1.00 26.57 285 TYR B C 1
ATOM 5574 O O . TYR B 1 243 ? -34.740 -69.486 27.296 1.00 27.52 285 TYR B O 1
ATOM 5583 N N . SER B 1 244 ? -36.427 -68.609 26.125 1.00 29.27 286 SER B N 1
ATOM 5584 C CA . SER B 1 244 ? -37.403 -68.571 27.222 1.00 32.69 286 SER B CA 1
ATOM 5585 C C . SER B 1 244 ? -37.704 -69.943 27.794 1.00 29.17 286 SER B C 1
ATOM 5586 O O . SER B 1 244 ? -38.144 -70.039 28.931 1.00 29.84 286 SER B O 1
ATOM 5589 N N . ASP B 1 245 ? -37.351 -71.005 27.078 1.00 27.58 287 ASP B N 1
ATOM 5590 C CA . ASP B 1 245 ? -37.521 -72.338 27.643 1.00 30.31 287 ASP B CA 1
ATOM 5591 C C . ASP B 1 245 ? -36.396 -72.734 28.613 1.00 29.63 287 ASP B C 1
ATOM 5592 O O . ASP B 1 245 ? -36.552 -73.704 29.351 1.00 31.46 287 ASP B O 1
ATOM 5597 N N . VAL B 1 246 ? -35.253 -72.043 28.572 1.00 26.08 288 VAL B N 1
ATOM 5598 C CA . VAL B 1 246 ? -34.137 -72.345 29.479 1.00 25.98 288 VAL B CA 1
ATOM 5599 C C . VAL B 1 246 ? -33.688 -71.166 30.357 1.00 25.17 288 VAL B C 1
ATOM 5600 O O . VAL B 1 246 ? -32.933 -71.362 31.308 1.00 24.61 288 VAL B O 1
ATOM 5604 N N . ILE B 1 247 ? -34.118 -69.949 30.028 1.00 24.30 289 ILE B N 1
ATOM 5605 C CA . ILE B 1 247 ? -33.739 -68.789 30.822 1.00 25.63 289 ILE B CA 1
ATOM 5606 C C . ILE B 1 247 ? -34.967 -68.020 31.273 1.00 24.63 289 ILE B C 1
ATOM 5607 O O . ILE B 1 247 ? -35.788 -67.604 30.463 1.00 24.81 289 ILE B O 1
ATOM 5612 N N . SER B 1 248 ? -35.054 -67.805 32.576 1.00 25.02 290 SER B N 1
ATOM 5613 C CA . SER B 1 248 ? -36.091 -66.970 33.160 1.00 26.88 290 SER B CA 1
ATOM 5614 C C . SER B 1 248 ? -35.473 -65.676 33.685 1.00 25.83 290 SER B C 1
ATOM 5615 O O . SER B 1 248 ? -34.269 -65.592 33.946 1.00 26.19 290 SER B O 1
ATOM 5618 N N . VAL B 1 249 ? -36.303 -64.659 33.835 1.00 24.22 291 VAL B N 1
ATOM 5619 C CA . VAL B 1 249 ? -35.829 -63.365 34.272 1.00 25.85 291 VAL B CA 1
ATOM 5620 C C . VAL B 1 249 ? -36.714 -62.827 35.383 1.00 27.56 291 VAL B C 1
ATOM 5621 O O . VAL B 1 249 ? -37.922 -62.952 35.319 1.00 28.93 291 VAL B O 1
ATOM 5625 N N . ASN B 1 250 ? -36.101 -62.145 36.342 1.00 26.50 292 ASN B N 1
ATOM 5626 C CA . ASN B 1 250 ? -36.809 -61.284 37.275 1.00 27.42 292 ASN B CA 1
ATOM 5627 C C . ASN B 1 250 ? -36.030 -59.978 37.461 1.00 25.15 292 ASN B C 1
ATOM 5628 O O . ASN B 1 250 ? -34.841 -59.993 37.795 1.00 23.24 292 ASN B O 1
ATOM 5633 N N . ILE B 1 251 ? -36.660 -58.867 37.085 1.00 24.36 293 ILE B N 1
ATOM 5634 C CA . ILE B 1 251 ? -36.081 -57.533 37.266 1.00 24.71 293 ILE B CA 1
ATOM 5635 C C . ILE B 1 251 ? -36.688 -56.918 38.516 1.00 26.34 293 ILE B C 1
ATOM 5636 O O . ILE B 1 251 ? -37.895 -56.732 38.587 1.00 27.64 293 ILE B O 1
ATOM 5641 N N . LEU B 1 252 ? -35.862 -56.612 39.508 1.00 25.75 294 LEU B N 1
ATOM 5642 C CA . LEU B 1 252 ? -36.351 -55.947 40.711 1.00 25.21 294 LEU B CA 1
ATOM 5643 C C . LEU B 1 252 ? -36.137 -54.458 40.618 1.00 25.89 294 LEU B C 1
ATOM 5644 O O . LEU B 1 252 ? -35.013 -54.009 40.349 1.00 28.24 294 LEU B O 1
ATOM 5649 N N . ASP B 1 253 ? -37.167 -53.677 40.935 1.00 24.40 295 ASP B N 1
ATOM 5650 C CA . ASP B 1 253 ? -36.997 -52.226 40.996 1.00 25.40 295 ASP B CA 1
ATOM 5651 C C . ASP B 1 253 ? -36.554 -51.748 42.375 1.00 23.90 295 ASP B C 1
ATOM 5652 O O . ASP B 1 253 ? -36.295 -52.542 43.286 1.00 24.67 295 ASP B O 1
ATOM 5657 N N . ALA B 1 254 ? -36.323 -50.450 42.514 1.00 24.81 296 ALA B N 1
ATOM 5658 C CA . ALA B 1 254 ? -35.739 -49.911 43.749 1.00 25.53 296 ALA B CA 1
ATOM 5659 C C . ALA B 1 254 ? -36.544 -50.279 44.994 1.00 26.92 296 ALA B C 1
ATOM 5660 O O . ALA B 1 254 ? -35.970 -50.552 46.042 1.00 24.51 296 ALA B O 1
ATOM 5662 N N . GLU B 1 255 ? -37.869 -50.269 44.875 1.00 30.68 297 GLU B N 1
ATOM 5663 C CA . GLU B 1 255 ? -38.768 -50.512 46.004 1.00 31.59 297 GLU B CA 1
ATOM 5664 C C . GLU B 1 255 ? -38.648 -51.962 46.433 1.00 26.88 297 GLU B C 1
ATOM 5665 O O . GLU B 1 255 ? -38.621 -52.263 47.613 1.00 27.36 297 GLU B O 1
ATOM 5671 N N . GLN B 1 256 ? -38.586 -52.876 45.475 1.00 24.92 298 GLN B N 1
ATOM 5672 C CA . GLN B 1 256 ? -38.360 -54.269 45.800 1.00 25.39 298 GLN B CA 1
ATOM 5673 C C . GLN B 1 256 ? -36.992 -54.506 46.453 1.00 25.33 298 GLN B C 1
ATOM 5674 O O . GLN B 1 256 ? -36.846 -55.322 47.369 1.00 26.47 298 GLN B O 1
ATOM 5680 N N . CYS B 1 257 ? -35.952 -53.822 45.984 1.00 23.59 299 CYS B N 1
ATOM 5681 C CA . CYS B 1 257 ? -34.632 -53.986 46.621 1.00 22.66 299 CYS B CA 1
ATOM 5682 C C . CYS B 1 257 ? -34.638 -53.402 48.040 1.00 22.07 299 CYS B C 1
ATOM 5683 O O . CYS B 1 257 ? -33.941 -53.879 48.955 1.00 21.12 299 CYS B O 1
ATOM 5686 N N . LYS B 1 258 ? -35.479 -52.391 48.244 1.00 22.26 300 LYS B N 1
ATOM 5687 C CA . LYS B 1 258 ? -35.591 -51.800 49.578 1.00 25.12 300 LYS B CA 1
ATOM 5688 C C . LYS B 1 258 ? -36.254 -52.767 50.563 1.00 26.01 300 LYS B C 1
ATOM 5689 O O . LYS B 1 258 ? -35.807 -52.908 51.687 1.00 22.40 300 LYS B O 1
ATOM 5695 N N . GLU B 1 259 ? -37.258 -53.501 50.096 1.00 27.96 301 GLU B N 1
ATOM 5696 C CA . GLU B 1 259 ? -37.874 -54.555 50.897 1.00 31.32 301 GLU B CA 1
ATOM 5697 C C . GLU B 1 259 ? -36.886 -55.667 51.196 1.00 27.24 301 GLU B C 1
ATOM 5698 O O . GLU B 1 259 ? -37.012 -56.352 52.193 1.00 27.96 301 GLU B O 1
ATOM 5701 N N . LEU B 1 260 ? -35.925 -55.889 50.310 1.00 25.14 302 LEU B N 1
ATOM 5702 C CA . LEU B 1 260 ? -34.868 -56.856 50.568 1.00 23.26 302 LEU B CA 1
ATOM 5703 C C . LEU B 1 260 ? -33.673 -56.244 51.300 1.00 22.04 302 LEU B C 1
ATOM 5704 O O . LEU B 1 260 ? -32.667 -56.911 51.565 1.00 24.42 302 LEU B O 1
ATOM 5709 N N . LYS B 1 261 ? -33.852 -55.020 51.752 1.00 19.79 303 LYS B N 1
ATOM 5710 C CA . LYS B 1 261 ? -32.907 -54.362 52.654 1.00 22.29 303 LYS B CA 1
ATOM 5711 C C . LYS B 1 261 ? -31.529 -54.066 52.050 1.00 21.08 303 LYS B C 1
ATOM 5712 O O . LYS B 1 261 ? -30.531 -54.021 52.764 1.00 22.71 303 LYS B O 1
ATOM 5717 N N . MET B 1 262 ? -31.494 -53.757 50.764 1.00 21.61 304 MET B N 1
ATOM 5718 C CA . MET B 1 262 ? -30.236 -53.589 50.059 1.00 21.24 304 MET B CA 1
ATOM 5719 C C . MET B 1 262 ? -29.766 -52.157 50.210 1.00 21.68 304 MET B C 1
ATOM 5720 O O . MET B 1 262 ? -29.722 -51.394 49.246 1.00 22.80 304 MET B O 1
ATOM 5725 N N . GLY B 1 263 ? -29.411 -51.788 51.426 1.00 20.01 305 GLY B N 1
ATOM 5726 C CA . GLY B 1 263 ? -29.064 -50.410 51.696 1.00 20.66 305 GLY B CA 1
ATOM 5727 C C . GLY B 1 263 ? -27.759 -49.955 51.049 1.00 19.67 305 GLY B C 1
ATOM 5728 O O . GLY B 1 263 ? -27.593 -48.760 50.798 1.00 19.80 305 GLY B O 1
ATOM 5729 N N . ALA B 1 264 ? -26.799 -50.856 50.860 1.00 18.73 306 ALA B N 1
ATOM 5730 C CA . ALA B 1 264 ? -25.537 -50.443 50.235 1.00 19.38 306 ALA B CA 1
ATOM 5731 C C . ALA B 1 264 ? -25.744 -50.093 48.752 1.00 19.13 306 ALA B C 1
ATOM 5732 O O . ALA B 1 264 ? -25.336 -49.027 48.291 1.00 20.52 306 ALA B O 1
ATOM 5734 N N . TYR B 1 265 ? -26.455 -50.949 48.032 1.00 17.69 307 TYR B N 1
ATOM 5735 C CA . TYR B 1 265 ? -26.735 -50.748 46.610 1.00 18.61 307 TYR B CA 1
ATOM 5736 C C . TYR B 1 265 ? -27.636 -49.523 46.413 1.00 19.67 307 TYR B C 1
ATOM 5737 O O . TYR B 1 265 ? -27.288 -48.613 45.668 1.00 19.29 307 TYR B O 1
ATOM 5746 N N . LEU B 1 266 ? -28.652 -49.393 47.257 1.00 18.86 308 LEU B N 1
ATOM 5747 C CA . LEU B 1 266 ? -29.575 -48.295 47.112 1.00 20.50 308 LEU B CA 1
ATOM 5748 C C . LEU B 1 266 ? -28.906 -46.961 47.462 1.00 20.58 308 LEU B C 1
ATOM 5749 O O . LEU B 1 266 ? -29.223 -45.936 46.846 1.00 21.90 308 LEU B O 1
ATOM 5754 N N . ALA B 1 267 ? -27.960 -46.976 48.392 1.00 18.87 309 ALA B N 1
ATOM 5755 C CA . ALA B 1 267 ? -27.260 -45.752 48.718 1.00 18.34 309 ALA B CA 1
ATOM 5756 C C . ALA B 1 267 ? -26.462 -45.257 47.509 1.00 18.86 309 ALA B C 1
ATOM 5757 O O . ALA B 1 267 ? -26.431 -44.066 47.227 1.00 18.54 309 ALA B O 1
ATOM 5759 N N . VAL B 1 268 ? -25.807 -46.159 46.790 1.00 19.81 310 VAL B N 1
ATOM 5760 C CA . VAL B 1 268 ? -25.010 -45.759 45.635 1.00 20.40 310 VAL B CA 1
ATOM 5761 C C . VAL B 1 268 ? -25.914 -45.245 44.523 1.00 20.00 310 VAL B C 1
ATOM 5762 O O . VAL B 1 268 ? -25.617 -44.244 43.864 1.00 19.93 310 VAL B O 1
ATOM 5766 N N . ALA B 1 269 ? -27.065 -45.890 44.380 1.00 20.45 311 ALA B N 1
ATOM 5767 C CA . ALA B 1 269 ? -28.034 -45.531 43.347 1.00 22.31 311 ALA B CA 1
ATOM 5768 C C . ALA B 1 269 ? -28.849 -44.257 43.630 1.00 22.25 311 ALA B C 1
ATOM 5769 O O . ALA B 1 269 ? -29.467 -43.698 42.727 1.00 22.41 311 ALA B O 1
ATOM 5771 N N . ALA B 1 270 ? -28.804 -43.756 44.853 1.00 21.91 312 ALA B N 1
ATOM 5772 C CA . ALA B 1 270 ? -29.716 -42.686 45.288 1.00 23.56 312 ALA B CA 1
ATOM 5773 C C . ALA B 1 270 ? -29.536 -41.378 44.522 1.00 23.87 312 ALA B C 1
ATOM 5774 O O . ALA B 1 270 ? -30.533 -40.699 44.224 1.00 24.40 312 ALA B O 1
ATOM 5776 N N . ALA B 1 271 ? -28.299 -41.021 44.172 1.00 21.40 313 ALA B N 1
ATOM 5777 C CA . ALA B 1 271 ? -28.080 -39.777 43.434 1.00 23.31 313 ALA B CA 1
ATOM 5778 C C . ALA B 1 271 ? -28.785 -39.734 42.078 1.00 25.72 313 ALA B C 1
ATOM 5779 O O . ALA B 1 271 ? -29.334 -38.705 41.676 1.00 25.62 313 ALA B O 1
ATOM 5781 N N . ALA B 1 272 ? -28.756 -40.864 41.381 1.00 27.27 314 ALA B N 1
ATOM 5782 C CA . ALA B 1 272 ? -29.158 -40.933 39.985 1.00 27.12 314 ALA B CA 1
ATOM 5783 C C . ALA B 1 272 ? -30.676 -41.062 39.892 1.00 29.31 314 ALA B C 1
ATOM 5784 O O . ALA B 1 272 ? -31.205 -42.119 39.540 1.00 30.96 314 ALA B O 1
ATOM 5786 N N . THR B 1 273 ? -31.361 -39.943 40.108 1.00 29.04 315 THR B N 1
ATOM 5787 C CA . THR B 1 273 ? -32.822 -39.935 40.090 1.00 31.97 315 THR B CA 1
ATOM 5788 C C . THR B 1 273 ? -33.386 -40.004 38.666 1.00 32.10 315 THR B C 1
ATOM 5789 O O . THR B 1 273 ? -34.526 -40.406 38.479 1.00 33.78 315 THR B O 1
ATOM 5793 N N . GLU B 1 274 ? -32.604 -39.613 37.663 1.00 32.36 316 GLU B N 1
ATOM 5794 C CA . GLU B 1 274 ? -33.089 -39.580 36.282 1.00 32.93 316 GLU B CA 1
ATOM 5795 C C . GLU B 1 274 ? -33.055 -40.953 35.606 1.00 29.11 316 GLU B C 1
ATOM 5796 O O . GLU B 1 274 ? -33.905 -41.254 34.778 1.00 28.75 316 GLU B O 1
ATOM 5802 N N . ASN B 1 275 ? -32.011 -41.725 35.872 1.00 25.70 317 ASN B N 1
ATOM 5803 C CA . ASN B 1 275 ? -31.886 -43.094 35.373 1.00 26.09 317 ASN B CA 1
ATOM 5804 C C . ASN B 1 275 ? -31.941 -44.086 36.533 1.00 24.74 317 ASN B C 1
ATOM 5805 O O . ASN B 1 275 ? -30.923 -44.438 37.113 1.00 28.33 317 ASN B O 1
ATOM 5810 N N . PRO B 1 276 ? -33.140 -44.514 36.912 1.00 28.53 318 PRO B N 1
ATOM 5811 C CA . PRO B 1 276 ? -33.315 -45.344 38.108 1.00 26.65 318 PRO B CA 1
ATOM 5812 C C . PRO B 1 276 ? -32.597 -46.677 37.987 1.00 24.65 318 PRO B C 1
ATOM 5813 O O . PRO B 1 276 ? -32.367 -47.181 36.876 1.00 25.01 318 PRO B O 1
ATOM 5817 N N . PRO B 1 277 ? -32.376 -47.325 39.132 1.00 22.89 319 PRO B N 1
ATOM 5818 C CA . PRO B 1 277 ? -31.660 -48.583 39.168 1.00 22.34 319 PRO B CA 1
ATOM 5819 C C . PRO B 1 277 ? -32.567 -49.788 38.948 1.00 24.74 319 PRO B C 1
ATOM 5820 O O . PRO B 1 277 ? -33.730 -49.763 39.347 1.00 25.60 319 PRO B O 1
ATOM 5824 N N . TYR B 1 278 ? -31.997 -50.879 38.446 1.00 23.13 320 TYR B N 1
ATOM 5825 C CA . TYR B 1 278 ? -32.719 -52.135 38.310 1.00 22.16 320 TYR B CA 1
ATOM 5826 C C . TYR B 1 278 ? -31.763 -53.243 38.714 1.00 21.66 320 TYR B C 1
ATOM 5827 O O . TYR B 1 278 ? -30.618 -53.312 38.243 1.00 21.97 320 TYR B O 1
ATOM 5836 N N . PHE B 1 279 ? -32.274 -54.177 39.499 1.00 21.15 321 PHE B N 1
ATOM 5837 C CA . PHE B 1 279 ? -31.502 -55.322 39.928 1.00 20.39 321 PHE B CA 1
ATOM 5838 C C . PHE B 1 279 ? -31.929 -56.473 39.006 1.00 21.86 321 PHE B C 1
ATOM 5839 O O . PHE B 1 279 ? -33.085 -56.910 38.995 1.00 22.18 321 PHE B O 1
ATOM 5847 N N . ILE B 1 280 ? -30.955 -57.018 38.287 1.00 21.21 322 ILE B N 1
ATOM 5848 C CA . ILE B 1 280 ? -31.208 -58.008 37.264 1.00 20.29 322 ILE B CA 1
ATOM 5849 C C . ILE B 1 280 ? -30.893 -59.404 37.768 1.00 22.39 322 ILE B C 1
ATOM 5850 O O . ILE B 1 280 ? -29.791 -59.675 38.247 1.00 21.67 322 ILE B O 1
ATOM 5855 N N . HIS B 1 281 ? -31.870 -60.299 37.636 1.00 22.70 323 HIS B N 1
ATOM 5856 C CA . HIS B 1 281 ? -31.682 -61.701 37.968 1.00 21.38 323 HIS B CA 1
ATOM 5857 C C . HIS B 1 281 ? -32.153 -62.613 36.848 1.00 23.44 323 HIS B C 1
ATOM 5858 O O . HIS B 1 281 ? -33.347 -62.741 36.607 1.00 22.03 323 HIS B O 1
ATOM 5865 N N . LEU B 1 282 ? -31.206 -63.230 36.151 1.00 23.44 324 LEU B N 1
ATOM 5866 C CA . LEU B 1 282 ? -31.505 -64.277 35.190 1.00 22.35 324 LEU B CA 1
ATOM 5867 C C . LEU B 1 282 ? -31.163 -65.628 35.803 1.00 23.58 324 LEU B C 1
ATOM 5868 O O . LEU B 1 282 ? -30.218 -65.745 36.590 1.00 22.98 324 LEU B O 1
ATOM 5873 N N . CYS B 1 283 ? -31.894 -66.657 35.391 1.00 23.52 325 CYS B N 1
ATOM 5874 C CA . CYS B 1 283 ? -31.585 -68.021 35.785 1.00 23.85 325 CYS B CA 1
ATOM 5875 C C . CYS B 1 283 ? -31.653 -68.969 34.596 1.00 23.77 325 CYS B C 1
ATOM 5876 O O . CYS B 1 283 ? -32.681 -69.036 33.909 1.00 26.55 325 CYS B O 1
ATOM 5879 N N . PHE B 1 284 ? -30.552 -69.656 34.317 1.00 23.08 326 PHE B N 1
ATOM 5880 C CA . PHE B 1 284 ? -30.494 -70.670 33.258 1.00 22.07 326 PHE B CA 1
ATOM 5881 C C . PHE B 1 284 ? -30.611 -72.057 33.849 1.00 23.89 326 PHE B C 1
ATOM 5882 O O . PHE B 1 284 ? -29.903 -72.377 34.797 1.00 23.03 326 PHE B O 1
ATOM 5890 N N . LYS B 1 285 ? -31.407 -72.901 33.194 1.00 24.55 327 LYS B N 1
ATOM 5891 C CA . LYS B 1 285 ? -31.350 -74.355 33.397 1.00 27.32 327 LYS B CA 1
ATOM 5892 C C . LYS B 1 285 ? -32.135 -75.057 32.300 1.00 25.64 327 LYS B C 1
ATOM 5893 O O . LYS B 1 285 ? -33.128 -74.526 31.830 1.00 24.12 327 LYS B O 1
ATOM 5899 N N . THR B 1 286 ? -31.637 -76.194 31.836 1.00 27.65 328 THR B N 1
ATOM 5900 C CA . THR B 1 286 ? -32.455 -77.015 30.969 1.00 32.07 328 THR B CA 1
ATOM 5901 C C . THR B 1 286 ? -33.606 -77.612 31.756 1.00 34.37 328 THR B C 1
ATOM 5902 O O . THR B 1 286 ? -33.501 -77.819 32.956 1.00 30.42 328 THR B O 1
ATOM 5906 N N . PRO B 1 287 ? -34.724 -77.878 31.069 1.00 41.74 329 PRO B N 1
ATOM 5907 C CA . PRO B 1 287 ? -35.906 -78.374 31.755 1.00 43.85 329 PRO B CA 1
ATOM 5908 C C . PRO B 1 287 ? -35.799 -79.850 32.139 1.00 40.19 329 PRO B C 1
ATOM 5909 O O . PRO B 1 287 ? -36.679 -80.344 32.818 1.00 40.78 329 PRO B O 1
ATOM 5913 N N . THR B 1 288 ? -34.715 -80.540 31.796 1.00 40.50 330 THR B N 1
ATOM 5914 C CA . THR B 1 288 ? -34.526 -81.925 32.237 1.00 42.60 330 THR B CA 1
ATOM 5915 C C . THR B 1 288 ? -34.149 -81.993 33.707 1.00 45.66 330 THR B C 1
ATOM 5916 O O . THR B 1 288 ? -33.709 -80.993 34.281 1.00 45.90 330 THR B O 1
ATOM 5920 N N . LYS B 1 289 ? -34.274 -83.173 34.311 1.00 43.73 331 LYS B N 1
ATOM 5921 C CA . LYS B 1 289 ? -34.351 -83.262 35.769 1.00 45.65 331 LYS B CA 1
ATOM 5922 C C . LYS B 1 289 ? -33.177 -84.006 36.409 1.00 42.54 331 LYS B C 1
ATOM 5923 O O . LYS B 1 289 ? -33.228 -84.342 37.586 1.00 44.14 331 LYS B O 1
ATOM 5929 N N . GLU B 1 290 ? -32.072 -84.174 35.691 1.00 40.19 332 GLU B N 1
ATOM 5930 C CA . GLU B 1 290 ? -30.839 -84.636 36.336 1.00 41.71 332 GLU B CA 1
ATOM 5931 C C . GLU B 1 290 ? -30.358 -83.627 37.392 1.00 38.45 332 GLU B C 1
ATOM 5932 O O . GLU B 1 290 ? -30.872 -82.510 37.463 1.00 39.41 332 GLU B O 1
ATOM 5938 N N . ARG B 1 291 ? -29.495 -84.068 38.300 1.00 35.39 333 ARG B N 1
ATOM 5939 C CA . ARG B 1 291 ? -28.976 -83.184 39.341 1.00 40.22 333 ARG B CA 1
ATOM 5940 C C . ARG B 1 291 ? -28.201 -82.028 38.712 1.00 38.54 333 ARG B C 1
ATOM 5941 O O . ARG B 1 291 ? -27.381 -82.243 37.813 1.00 38.99 333 ARG B O 1
ATOM 5949 N N . LYS B 1 292 ? -28.496 -80.819 39.181 1.00 37.62 334 LYS B N 1
ATOM 5950 C CA . LYS B 1 292 ? -27.810 -79.620 38.708 1.00 35.51 334 LYS B CA 1
ATOM 5951 C C . LYS B 1 292 ? -27.036 -78.895 39.814 1.00 31.61 334 LYS B C 1
ATOM 5952 O O . LYS B 1 292 ? -27.534 -78.694 40.921 1.00 31.15 334 LYS B O 1
ATOM 5958 N N . THR B 1 293 ? -25.768 -78.615 39.530 1.00 28.70 335 THR B N 1
ATOM 5959 C CA . THR B 1 293 ? -24.917 -77.812 40.394 1.00 27.44 335 THR B CA 1
ATOM 5960 C C . THR B 1 293 ? -25.346 -76.343 40.280 1.00 25.12 335 THR B C 1
ATOM 5961 O O . THR B 1 293 ? -25.583 -75.839 39.193 1.00 26.43 335 THR B O 1
ATOM 5965 N N . LYS B 1 294 ? -25.591 -75.707 41.412 1.00 26.64 336 LYS B N 1
ATOM 5966 C CA . LYS B 1 294 ? -26.140 -74.355 41.414 1.00 27.91 336 LYS B CA 1
ATOM 5967 C C . LYS B 1 294 ? -24.983 -73.352 41.477 1.00 25.67 336 LYS B C 1
ATOM 5968 O O . LYS B 1 294 ? -24.177 -73.376 42.398 1.00 24.33 336 LYS B O 1
ATOM 5974 N N . LEU B 1 295 ? -24.900 -72.499 40.467 1.00 23.80 337 LEU B N 1
ATOM 5975 C CA . LEU B 1 295 ? -23.787 -71.548 40.341 1.00 21.75 337 LEU B CA 1
ATOM 5976 C C . LEU B 1 295 ? -24.373 -70.151 40.201 1.00 21.26 337 LEU B C 1
ATOM 5977 O O . LEU B 1 295 ? -25.473 -69.997 39.655 1.00 18.93 337 LEU B O 1
ATOM 5982 N N . ALA B 1 296 ? -23.626 -69.149 40.665 1.00 20.77 338 ALA B N 1
ATOM 5983 C CA . ALA B 1 296 ? -23.943 -67.756 40.351 1.00 20.53 338 ALA B CA 1
ATOM 5984 C C . ALA B 1 296 ? -22.781 -67.005 39.718 1.00 20.66 338 ALA B C 1
ATOM 5985 O O . ALA B 1 296 ? -21.612 -67.144 40.082 1.00 20.06 338 ALA B O 1
ATOM 5987 N N . LEU B 1 297 ? -23.141 -66.171 38.765 1.00 19.62 339 LEU B N 1
ATOM 5988 C CA . LEU B 1 297 ? -22.217 -65.241 38.159 1.00 17.66 339 LEU B CA 1
ATOM 5989 C C . LEU B 1 297 ? -22.730 -63.833 38.419 1.00 17.32 339 LEU B C 1
ATOM 5990 O O . LEU B 1 297 ? -23.852 -63.486 38.052 1.00 16.24 339 LEU B O 1
ATOM 5995 N N . VAL B 1 298 ? -21.931 -63.059 39.152 1.00 18.56 340 VAL B N 1
ATOM 5996 C CA . VAL B 1 298 ? -22.322 -61.738 39.606 1.00 17.59 340 VAL B CA 1
ATOM 5997 C C . VAL B 1 298 ? -21.432 -60.721 38.912 1.00 16.35 340 VAL B C 1
ATOM 5998 O O . VAL B 1 298 ? -20.199 -60.826 38.965 1.00 14.95 340 VAL B O 1
ATOM 6002 N N . GLY B 1 299 ? -22.056 -59.752 38.262 1.00 15.51 341 GLY B N 1
ATOM 6003 C CA . GLY B 1 299 ? -21.280 -58.720 37.570 1.00 16.52 341 GLY B CA 1
ATOM 6004 C C . GLY B 1 299 ? -21.525 -57.322 38.086 1.00 15.94 341 GLY B C 1
ATOM 6005 O O . GLY B 1 299 ? -22.670 -56.921 38.309 1.00 17.84 341 GLY B O 1
ATOM 6006 N N . LYS B 1 300 ? -20.465 -56.561 38.243 1.00 15.77 342 LYS B N 1
ATOM 6007 C CA . LYS B 1 300 ? -20.616 -55.176 38.650 1.00 18.23 342 LYS B CA 1
ATOM 6008 C C . LYS B 1 300 ? -21.322 -54.442 37.499 1.00 19.20 342 LYS B C 1
ATOM 6009 O O . LYS B 1 300 ? -20.890 -54.491 36.350 1.00 18.96 342 LYS B O 1
ATOM 6015 N N . GLY B 1 301 ? -22.340 -53.662 37.832 1.00 19.83 343 GLY B N 1
ATOM 6016 C CA . GLY B 1 301 ? -23.142 -53.020 36.806 1.00 20.96 343 GLY B CA 1
ATOM 6017 C C . GLY B 1 301 ? -23.406 -51.556 37.077 1.00 22.59 343 GLY B C 1
ATOM 6018 O O . GLY B 1 301 ? -24.540 -51.084 36.942 1.00 20.25 343 GLY B O 1
ATOM 6019 N N . LEU B 1 302 ? -22.326 -50.817 37.308 1.00 22.10 344 LEU B N 1
ATOM 6020 C CA . LEU B 1 302 ? -22.365 -49.376 37.261 1.00 21.99 344 LEU B CA 1
ATOM 6021 C C . LEU B 1 302 ? -22.226 -48.987 35.812 1.00 22.36 344 LEU B C 1
ATOM 6022 O O . LEU B 1 302 ? -21.140 -49.109 35.216 1.00 22.38 344 LEU B O 1
ATOM 6027 N N . THR B 1 303 ? -23.331 -48.514 35.244 1.00 23.10 345 THR B N 1
ATOM 6028 C CA . THR B 1 303 ? -23.382 -48.125 33.840 1.00 22.68 345 THR B CA 1
ATOM 6029 C C . THR B 1 303 ? -22.583 -46.854 33.609 1.00 23.57 345 THR B C 1
ATOM 6030 O O . THR B 1 303 ? -22.041 -46.597 32.525 1.00 24.59 345 THR B O 1
ATOM 6034 N N . PHE B 1 304 ? -22.501 -46.067 34.669 1.00 23.10 346 PHE B N 1
ATOM 6035 C CA . PHE B 1 304 ? -21.499 -45.023 34.780 1.00 22.93 346 PHE B CA 1
ATOM 6036 C C . PHE B 1 304 ? -21.004 -44.904 36.236 1.00 24.36 346 PHE B C 1
ATOM 6037 O O . PHE B 1 304 ? -21.797 -44.870 37.179 1.00 22.94 346 PHE B O 1
ATOM 6045 N N . ASP B 1 305 ? -19.705 -44.692 36.388 1.00 26.51 347 ASP B N 1
ATOM 6046 C CA . ASP B 1 305 ? -19.098 -44.504 37.699 1.00 34.06 347 ASP B CA 1
ATOM 6047 C C . ASP B 1 305 ? -18.404 -43.147 37.839 1.00 41.13 347 ASP B C 1
ATOM 6048 O O . ASP B 1 305 ? -17.332 -42.940 37.263 1.00 40.06 347 ASP B O 1
ATOM 6053 N N . SER B 1 306 ? -19.003 -42.268 38.647 1.00 46.71 348 SER B N 1
ATOM 6054 C CA . SER B 1 306 ? -18.499 -40.920 38.962 1.00 50.41 348 SER B CA 1
ATOM 6055 C C . SER B 1 306 ? -17.054 -40.922 39.461 1.00 58.52 348 SER B C 1
ATOM 6056 O O . SER B 1 306 ? -16.371 -39.914 39.305 1.00 54.82 348 SER B O 1
ATOM 6059 N N . GLY B 1 307 ? -16.635 -41.987 40.148 1.00 67.18 349 GLY B N 1
ATOM 6060 C CA . GLY B 1 307 ? -15.217 -42.264 40.395 1.00 71.92 349 GLY B CA 1
ATOM 6061 C C . GLY B 1 307 ? -14.586 -43.025 39.242 1.00 71.65 349 GLY B C 1
ATOM 6062 O O . GLY B 1 307 ? -13.595 -42.581 38.661 1.00 75.14 349 GLY B O 1
ATOM 6063 N N . LEU B 1 321 ? -10.400 -40.663 30.638 1.00 80.28 363 LEU B N 1
ATOM 6064 C CA . LEU B 1 321 ? -11.691 -41.310 30.420 1.00 96.16 363 LEU B CA 1
ATOM 6065 C C . LEU B 1 321 ? -11.537 -42.820 30.624 1.00 95.64 363 LEU B C 1
ATOM 6066 O O . LEU B 1 321 ? -10.908 -43.508 29.815 1.00 85.41 363 LEU B O 1
ATOM 6071 N N . MET B 1 322 ? -12.018 -43.306 31.768 1.00 101.65 364 MET B N 1
ATOM 6072 C CA . MET B 1 322 ? -12.078 -44.744 32.029 1.00 101.46 364 MET B CA 1
ATOM 6073 C C . MET B 1 322 ? -13.276 -45.371 31.319 1.00 76.59 364 MET B C 1
ATOM 6074 O O . MET B 1 322 ? -14.433 -45.060 31.626 1.00 61.19 364 MET B O 1
ATOM 6079 N N . LYS B 1 323 ? -12.952 -46.252 30.372 1.00 63.84 365 LYS B N 1
ATOM 6080 C CA . LYS B 1 323 ? -13.910 -46.816 29.426 1.00 57.69 365 LYS B CA 1
ATOM 6081 C C . LYS B 1 323 ? -14.338 -48.249 29.793 1.00 49.17 365 LYS B C 1
ATOM 6082 O O . LYS B 1 323 ? -15.131 -48.868 29.077 1.00 40.35 365 LYS B O 1
ATOM 6088 N N . ASN B 1 324 ? -13.953 -48.682 30.997 1.00 43.10 366 ASN B N 1
ATOM 6089 C CA . ASN B 1 324 ? -14.151 -50.045 31.453 1.00 43.16 366 ASN B CA 1
ATOM 6090 C C . ASN B 1 324 ? -15.394 -50.253 32.315 1.00 42.47 366 ASN B C 1
ATOM 6091 O O . ASN B 1 324 ? -15.650 -51.364 32.775 1.00 37.82 366 ASN B O 1
ATOM 6096 N N . ASP B 1 325 ? -16.148 -49.185 32.550 1.00 46.30 367 ASP B N 1
ATOM 6097 C CA . ASP B 1 325 ? -17.382 -49.267 33.335 1.00 47.72 367 ASP B CA 1
ATOM 6098 C C . ASP B 1 325 ? -18.215 -50.445 32.788 1.00 40.12 367 ASP B C 1
ATOM 6099 O O . ASP B 1 325 ? -18.311 -50.628 31.550 1.00 32.35 367 ASP B O 1
ATOM 6104 N N . MET B 1 326 ? -18.788 -51.226 33.709 1.00 28.54 368 MET B N 1
ATOM 6105 C CA . MET B 1 326 ? -19.750 -52.251 33.336 1.00 28.48 368 MET B CA 1
ATOM 6106 C C . MET B 1 326 ? -19.156 -53.447 32.583 1.00 23.56 368 MET B C 1
ATOM 6107 O O . MET B 1 326 ? -19.877 -54.343 32.165 1.00 23.45 368 MET B O 1
ATOM 6112 N N . GLY B 1 327 ? -17.840 -53.555 32.550 1.00 19.21 369 GLY B N 1
ATOM 6113 C CA . GLY B 1 327 ? -17.200 -54.726 31.973 1.00 17.88 369 GLY B CA 1
ATOM 6114 C C . GLY B 1 327 ? -17.553 -56.054 32.614 1.00 16.59 369 GLY B C 1
ATOM 6115 O O . GLY B 1 327 ? -17.657 -57.076 31.918 1.00 15.45 369 GLY B O 1
ATOM 6116 N N . GLY B 1 328 ? -17.793 -56.020 33.928 1.00 15.25 370 GLY B N 1
ATOM 6117 C CA . GLY B 1 328 ? -18.193 -57.192 34.693 1.00 14.58 370 GLY B CA 1
ATOM 6118 C C . GLY B 1 328 ? -19.597 -57.653 34.333 1.00 16.10 370 GLY B C 1
ATOM 6119 O O . GLY B 1 328 ? -19.832 -58.829 34.018 1.00 17.13 370 GLY B O 1
ATOM 6120 N N . ALA B 1 329 ? -20.559 -56.743 34.405 1.00 15.80 371 ALA B N 1
ATOM 6121 C CA . ALA B 1 329 ? -21.925 -57.047 33.987 1.00 17.27 371 ALA B CA 1
ATOM 6122 C C . ALA B 1 329 ? -21.998 -57.523 32.534 1.00 17.55 371 ALA B C 1
ATOM 6123 O O . ALA B 1 329 ? -22.764 -58.412 32.204 1.00 17.65 371 ALA B O 1
ATOM 6125 N N . ALA B 1 330 ? -21.182 -56.942 31.671 1.00 17.26 372 ALA B N 1
ATOM 6126 C CA . ALA B 1 330 ? -21.169 -57.301 30.272 1.00 17.74 372 ALA B CA 1
ATOM 6127 C C . ALA B 1 330 ? -20.694 -58.719 30.062 1.00 17.89 372 ALA B C 1
ATOM 6128 O O . ALA B 1 330 ? -21.282 -59.444 29.267 1.00 20.42 372 ALA B O 1
ATOM 6130 N N . ALA B 1 331 ? -19.687 -59.141 30.821 1.00 17.06 373 ALA B N 1
ATOM 6131 C CA . ALA B 1 331 ? -19.223 -60.513 30.765 1.00 17.52 373 ALA B CA 1
ATOM 6132 C C . ALA B 1 331 ? -20.303 -61.480 31.248 1.00 17.43 373 ALA B C 1
ATOM 6133 O O . ALA B 1 331 ? -20.512 -62.574 30.700 1.00 17.73 373 ALA B O 1
ATOM 6135 N N . VAL B 1 332 ? -21.018 -61.078 32.280 1.00 17.51 374 VAL B N 1
ATOM 6136 C CA . VAL B 1 332 ? -22.046 -61.944 32.853 1.00 17.66 374 VAL B CA 1
ATOM 6137 C C . VAL B 1 332 ? -23.224 -62.133 31.894 1.00 18.71 374 VAL B C 1
ATOM 6138 O O . VAL B 1 332 ? -23.693 -63.257 31.645 1.00 17.37 374 VAL B O 1
ATOM 6142 N N . LEU B 1 333 ? -23.695 -61.035 31.322 1.00 20.39 375 LEU B N 1
ATOM 6143 C CA . LEU B 1 333 ? -24.768 -61.129 30.328 1.00 20.30 375 LEU B CA 1
ATOM 6144 C C . LEU B 1 333 ? -24.329 -61.824 29.036 1.00 19.20 375 LEU B C 1
ATOM 6145 O O . LEU B 1 333 ? -25.065 -62.648 28.481 1.00 18.42 375 LEU B O 1
ATOM 6150 N N . GLY B 1 334 ? -23.101 -61.547 28.606 1.00 17.20 376 GLY B N 1
ATOM 6151 C CA . GLY B 1 334 ? -22.496 -62.325 27.556 1.00 17.45 376 GLY B CA 1
ATOM 6152 C C . GLY B 1 334 ? -22.540 -63.825 27.795 1.00 17.70 376 GLY B C 1
ATOM 6153 O O . GLY B 1 334 ? -22.775 -64.608 26.879 1.00 18.07 376 GLY B O 1
ATOM 6154 N N . ALA B 1 335 ? -22.168 -64.233 28.991 1.00 18.61 377 ALA B N 1
ATOM 6155 C CA . ALA B 1 335 ? -22.148 -65.645 29.336 1.00 19.90 377 ALA B CA 1
ATOM 6156 C C . ALA B 1 335 ? -23.560 -66.220 29.242 1.00 20.78 377 ALA B C 1
ATOM 6157 O O . ALA B 1 335 ? -23.714 -67.341 28.785 1.00 22.12 377 ALA B O 1
ATOM 6159 N N . ALA B 1 336 ? -24.569 -65.472 29.680 1.00 19.18 378 ALA B N 1
ATOM 6160 C CA . ALA B 1 336 ? -25.950 -65.915 29.598 1.00 20.61 378 ALA B CA 1
ATOM 6161 C C . ALA B 1 336 ? -26.419 -66.131 28.161 1.00 21.89 378 ALA B C 1
ATOM 6162 O O . ALA B 1 336 ? -27.050 -67.149 27.859 1.00 21.65 378 ALA B O 1
ATOM 6164 N N . LYS B 1 337 ? -26.058 -65.185 27.297 1.00 20.37 379 LYS B N 1
ATOM 6165 C CA . LYS B 1 337 ? -26.281 -65.291 25.869 1.00 20.87 379 LYS B CA 1
ATOM 6166 C C . LYS B 1 337 ? -25.635 -66.519 25.249 1.00 20.42 379 LYS B C 1
ATOM 6167 O O . LYS B 1 337 ? -26.304 -67.276 24.542 1.00 20.51 379 LYS B O 1
ATOM 6173 N N . ALA B 1 338 ? -24.370 -66.778 25.568 1.00 18.88 380 ALA B N 1
ATOM 6174 C CA . ALA B 1 338 ? -23.729 -68.002 25.114 1.00 19.15 380 ALA B CA 1
ATOM 6175 C C . ALA B 1 338 ? -24.397 -69.265 25.661 1.00 20.71 380 ALA B C 1
ATOM 6176 O O . ALA B 1 338 ? -24.712 -70.196 24.920 1.00 22.10 380 ALA B O 1
ATOM 6178 N N . LEU B 1 339 ? -24.697 -69.266 26.952 1.00 20.60 381 LEU B N 1
ATOM 6179 C CA . LEU B 1 339 ? -25.213 -70.462 27.601 1.00 20.90 381 LEU B CA 1
ATOM 6180 C C . LEU B 1 339 ? -26.634 -70.764 27.172 1.00 22.69 381 LEU B C 1
ATOM 6181 O O . LEU B 1 339 ? -27.046 -71.916 27.093 1.00 22.63 381 LEU B O 1
ATOM 6186 N N . GLY B 1 340 ? -27.377 -69.723 26.829 1.00 23.34 382 GLY B N 1
ATOM 6187 C CA . GLY B 1 340 ? -28.716 -69.914 26.313 1.00 23.54 382 GLY B CA 1
ATOM 6188 C C . GLY B 1 340 ? -28.709 -70.785 25.064 1.00 24.74 382 GLY B C 1
ATOM 6189 O O . GLY B 1 340 ? -29.633 -71.585 24.871 1.00 23.50 382 GLY B O 1
ATOM 6190 N N . GLU B 1 341 ? -27.684 -70.623 24.222 1.00 23.64 383 GLU B N 1
ATOM 6191 C CA . GLU B 1 341 ? -27.560 -71.391 22.984 1.00 24.75 383 GLU B CA 1
ATOM 6192 C C . GLU B 1 341 ? -26.954 -72.744 23.240 1.00 26.76 383 GLU B C 1
ATOM 6193 O O . GLU B 1 341 ? -27.369 -73.728 22.638 1.00 29.48 383 GLU B O 1
ATOM 6199 N N . ILE B 1 342 ? -25.940 -72.791 24.097 1.00 25.00 384 ILE B N 1
ATOM 6200 C CA . ILE B 1 342 ? -25.221 -74.031 24.315 1.00 24.07 384 ILE B CA 1
ATOM 6201 C C . ILE B 1 342 ? -26.080 -75.023 25.093 1.00 25.46 384 ILE B C 1
ATOM 6202 O O . ILE B 1 342 ? -25.954 -76.222 24.884 1.00 26.86 384 ILE B O 1
ATOM 6207 N N . ARG B 1 343 ? -26.893 -74.533 26.025 1.00 26.47 385 ARG B N 1
ATOM 6208 C CA . ARG B 1 343 ? -27.835 -75.353 26.794 1.00 27.08 385 ARG B CA 1
ATOM 6209 C C . ARG B 1 343 ? -27.153 -76.475 27.558 1.00 28.04 385 ARG B C 1
ATOM 6210 O O . ARG B 1 343 ? -27.515 -77.618 27.398 1.00 29.45 385 ARG B O 1
ATOM 6218 N N . PRO B 1 344 ? -26.170 -76.177 28.405 1.00 28.83 386 PRO B N 1
ATOM 6219 C CA . PRO B 1 344 ? -25.591 -77.274 29.166 1.00 30.88 386 PRO B CA 1
ATOM 6220 C C . PRO B 1 344 ? -26.571 -77.860 30.166 1.00 32.25 386 PRO B C 1
ATOM 6221 O O . PRO B 1 344 ? -27.338 -77.131 30.814 1.00 28.85 386 PRO B O 1
ATOM 6225 N N . SER B 1 345 ? -26.506 -79.183 30.307 1.00 33.99 387 SER B N 1
ATOM 6226 C CA . SER B 1 345 ? -27.216 -79.869 31.373 1.00 34.05 387 SER B CA 1
ATOM 6227 C C . SER B 1 345 ? -26.315 -79.881 32.604 1.00 31.45 387 SER B C 1
ATOM 6228 O O . SER B 1 345 ? -25.142 -79.512 32.537 1.00 39.17 387 SER B O 1
ATOM 6231 N N . ARG B 1 346 ? -26.879 -80.293 33.728 1.00 26.86 388 ARG B N 1
ATOM 6232 C CA . ARG B 1 346 ? -26.133 -80.503 34.963 1.00 28.90 388 ARG B CA 1
ATOM 6233 C C . ARG B 1 346 ? -25.739 -79.211 35.685 1.00 26.82 388 ARG B C 1
ATOM 6234 O O . ARG B 1 346 ? -25.141 -79.271 36.755 1.00 26.99 388 ARG B O 1
ATOM 6242 N N . VAL B 1 347 ? -26.270 -78.081 35.227 1.00 25.24 389 VAL B N 1
ATOM 6243 C CA . VAL B 1 347 ? -26.073 -76.805 35.902 1.00 26.54 389 VAL B CA 1
ATOM 6244 C C . VAL B 1 347 ? -27.338 -75.959 35.960 1.00 25.33 389 VAL B C 1
ATOM 6245 O O . VAL B 1 347 ? -28.114 -75.874 34.999 1.00 26.09 389 VAL B O 1
ATOM 6249 N N . GLU B 1 348 ? -27.445 -75.206 37.048 1.00 26.09 390 GLU B N 1
ATOM 6250 C CA . GLU B 1 348 ? -28.396 -74.115 37.141 1.00 26.58 390 GLU B CA 1
ATOM 6251 C C . GLU B 1 348 ? -27.547 -72.879 37.398 1.00 24.98 390 GLU B C 1
ATOM 6252 O O . GLU B 1 348 ? -26.771 -72.857 38.344 1.00 25.00 390 GLU B O 1
ATOM 6258 N N . VAL B 1 349 ? -27.666 -71.861 36.549 1.00 23.24 391 VAL B N 1
ATOM 6259 C CA . VAL B 1 349 ? -26.782 -70.699 36.640 1.00 21.85 391 VAL B CA 1
ATOM 6260 C C . VAL B 1 349 ? -27.587 -69.428 36.855 1.00 21.56 391 VAL B C 1
ATOM 6261 O O . VAL B 1 349 ? -28.449 -69.097 36.042 1.00 20.55 391 VAL B O 1
ATOM 6265 N N . HIS B 1 350 ? -27.293 -68.731 37.952 1.00 20.86 392 HIS B N 1
ATOM 6266 C CA . HIS B 1 350 ? -27.912 -67.456 38.270 1.00 21.44 392 HIS B CA 1
ATOM 6267 C C . HIS B 1 350 ? -26.972 -66.328 37.819 1.00 22.11 392 HIS B C 1
ATOM 6268 O O . HIS B 1 350 ? -25.754 -66.368 38.077 1.00 20.83 392 HIS B O 1
ATOM 6275 N N . PHE B 1 351 ? -27.526 -65.423 37.018 1.00 19.77 393 PHE B N 1
ATOM 6276 C CA . PHE B 1 351 ? -26.779 -64.265 36.522 1.00 19.67 393 PHE B CA 1
ATOM 6277 C C . PHE B 1 351 ? -27.328 -63.001 37.172 1.00 20.30 393 PHE B C 1
ATOM 6278 O O . PHE B 1 351 ? -28.507 -62.696 37.030 1.00 22.52 393 PHE B O 1
ATOM 6286 N N . ILE B 1 352 ? -26.508 -62.329 37.965 1.00 19.31 394 ILE B N 1
ATOM 6287 C CA . ILE B 1 352 ? -26.976 -61.281 38.873 1.00 17.34 394 ILE B CA 1
ATOM 6288 C C . ILE B 1 352 ? -26.180 -60.000 38.646 1.00 17.74 394 ILE B C 1
ATOM 6289 O O . ILE B 1 352 ? -24.933 -60.005 38.689 1.00 17.62 394 ILE B O 1
ATOM 6294 N N . VAL B 1 353 ? -26.886 -58.931 38.307 1.00 17.00 395 VAL B N 1
ATOM 6295 C CA . VAL B 1 353 ? -26.280 -57.611 38.160 1.00 18.63 395 VAL B CA 1
ATOM 6296 C C . VAL B 1 353 ? -27.105 -56.546 38.858 1.00 19.72 395 VAL B C 1
ATOM 6297 O O . VAL B 1 353 ? -28.285 -56.342 38.528 1.00 20.88 395 VAL B O 1
ATOM 6301 N N . ALA B 1 354 ? -26.510 -55.911 39.865 1.00 19.12 396 ALA B N 1
ATOM 6302 C CA . ALA B 1 354 ? -27.133 -54.780 40.518 1.00 19.30 396 ALA B CA 1
ATOM 6303 C C . ALA B 1 354 ? -26.787 -53.495 39.768 1.00 20.11 396 ALA B C 1
ATOM 6304 O O . ALA B 1 354 ? -25.784 -52.852 40.050 1.00 20.26 396 ALA B O 1
ATOM 6306 N N . ALA B 1 355 ? -27.658 -53.113 38.846 1.00 20.13 397 ALA B N 1
ATOM 6307 C CA . ALA B 1 355 ? -27.364 -52.050 37.898 1.00 19.72 397 ALA B CA 1
ATOM 6308 C C . ALA B 1 355 ? -27.856 -50.697 38.399 1.00 20.25 397 ALA B C 1
ATOM 6309 O O . ALA B 1 355 ? -28.940 -50.559 38.983 1.00 18.70 397 ALA B O 1
ATOM 6311 N N . CYS B 1 356 ? -26.968 -49.719 38.274 1.00 19.59 398 CYS B N 1
ATOM 6312 C CA . CYS B 1 356 ? -27.275 -48.346 38.634 1.00 20.84 398 CYS B CA 1
ATOM 6313 C C . CYS B 1 356 ? -26.202 -47.465 38.021 1.00 21.56 398 CYS B C 1
ATOM 6314 O O . CYS B 1 356 ? -25.237 -47.960 37.417 1.00 21.20 398 CYS B O 1
ATOM 6317 N N . GLU B 1 357 ? -26.427 -46.163 38.051 1.00 22.46 399 GLU B N 1
ATOM 6318 C CA . GLU B 1 357 ? -25.341 -45.247 37.739 1.00 25.95 399 GLU B CA 1
ATOM 6319 C C . GLU B 1 357 ? -24.995 -44.449 38.974 1.00 24.36 399 GLU B C 1
ATOM 6320 O O . GLU B 1 357 ? -25.847 -44.214 39.822 1.00 25.59 399 GLU B O 1
ATOM 6326 N N . ASN B 1 358 ? -23.712 -44.157 39.121 1.00 24.09 400 ASN B N 1
ATOM 6327 C CA . ASN B 1 358 ? -23.205 -43.443 40.255 1.00 25.12 400 ASN B CA 1
ATOM 6328 C C . ASN B 1 358 ? -23.029 -41.981 39.860 1.00 25.29 400 ASN B C 1
ATOM 6329 O O . ASN B 1 358 ? -22.002 -41.582 39.323 1.00 25.40 400 ASN B O 1
ATOM 6334 N N . MET B 1 359 ? -23.975 -41.160 40.296 1.00 25.34 401 MET B N 1
ATOM 6335 C CA . MET B 1 359 ? -24.015 -39.746 39.940 1.00 26.43 401 MET B CA 1
ATOM 6336 C C . MET B 1 359 ? -23.860 -38.831 41.168 1.00 28.02 401 MET B C 1
ATOM 6337 O O . MET B 1 359 ? -23.679 -39.284 42.302 1.00 24.79 401 MET B O 1
ATOM 6342 N N . ILE B 1 360 ? -23.946 -37.528 40.906 1.00 27.22 402 ILE B N 1
ATOM 6343 C CA . ILE B 1 360 ? -23.860 -36.503 41.924 1.00 26.87 402 ILE B CA 1
ATOM 6344 C C . ILE B 1 360 ? -25.097 -35.633 41.866 1.00 29.34 402 ILE B C 1
ATOM 6345 O O . ILE B 1 360 ? -25.428 -35.047 40.813 1.00 32.10 402 ILE B O 1
ATOM 6350 N N . SER B 1 361 ? -25.765 -35.552 43.010 1.00 25.45 403 SER B N 1
ATOM 6351 C CA . SER B 1 361 ? -26.982 -34.753 43.115 1.00 28.71 403 SER B CA 1
ATOM 6352 C C . SER B 1 361 ? -27.244 -34.519 44.585 1.00 28.53 403 SER B C 1
ATOM 6353 O O . SER B 1 361 ? -26.625 -35.171 45.451 1.00 25.31 403 SER B O 1
ATOM 6356 N N . ALA B 1 362 ? -28.294 -33.739 44.835 1.00 27.57 404 ALA B N 1
ATOM 6357 C CA . ALA B 1 362 ? -28.763 -33.478 46.186 1.00 27.25 404 ALA B CA 1
ATOM 6358 C C . ALA B 1 362 ? -29.271 -34.732 46.921 1.00 28.76 404 ALA B C 1
ATOM 6359 O O . ALA B 1 362 ? -29.264 -34.775 48.160 1.00 26.14 404 ALA B O 1
ATOM 6361 N N . GLU B 1 363 ? -29.755 -35.712 46.150 1.00 27.02 405 GLU B N 1
ATOM 6362 C CA . GLU B 1 363 ? -30.263 -36.964 46.680 1.00 25.74 405 GLU B CA 1
ATOM 6363 C C . GLU B 1 363 ? -29.171 -37.987 46.926 1.00 24.58 405 GLU B C 1
ATOM 6364 O O . GLU B 1 363 ? -29.443 -39.094 47.385 1.00 26.24 405 GLU B O 1
ATOM 6370 N N . GLY B 1 364 ? -27.923 -37.622 46.667 1.00 24.69 406 GLY B N 1
ATOM 6371 C CA . GLY B 1 364 ? -26.831 -38.593 46.657 1.00 22.94 406 GLY B CA 1
ATOM 6372 C C . GLY B 1 364 ? -26.242 -38.891 48.026 1.00 26.15 406 GLY B C 1
ATOM 6373 O O . GLY B 1 364 ? -26.409 -38.131 49.000 1.00 28.26 406 GLY B O 1
ATOM 6374 N N . MET B 1 365 ? -25.490 -39.984 48.074 1.00 25.29 407 MET B N 1
ATOM 6375 C CA . MET B 1 365 ? -24.705 -40.356 49.245 1.00 23.19 407 MET B CA 1
ATOM 6376 C C . MET B 1 365 ? -23.491 -39.444 49.378 1.00 24.04 407 MET B C 1
ATOM 6377 O O . MET B 1 365 ? -22.922 -39.051 48.387 1.00 24.75 407 MET B O 1
ATOM 6382 N N . ARG B 1 366 ? -23.120 -39.078 50.599 1.00 23.14 408 ARG B N 1
ATOM 6383 C CA . ARG B 1 366 ? -21.959 -38.244 50.837 1.00 21.59 408 ARG B CA 1
ATOM 6384 C C . ARG B 1 366 ? -20.821 -39.159 51.307 1.00 22.72 408 ARG B C 1
ATOM 6385 O O . ARG B 1 366 ? -21.064 -40.124 52.028 1.00 21.43 408 ARG B O 1
ATOM 6393 N N . PRO B 1 367 ? -19.570 -38.708 51.151 1.00 23.74 409 PRO B N 1
ATOM 6394 C CA . PRO B 1 367 ? -18.477 -39.357 51.862 1.00 22.83 409 PRO B CA 1
ATOM 6395 C C . PRO B 1 367 ? -18.649 -39.245 53.357 1.00 21.79 409 PRO B C 1
ATOM 6396 O O . PRO B 1 367 ? -19.181 -38.245 53.826 1.00 22.21 409 PRO B O 1
ATOM 6400 N N . GLY B 1 368 ? -18.346 -40.322 54.077 1.00 21.28 410 GLY B N 1
ATOM 6401 C CA . GLY B 1 368 ? -18.658 -40.416 55.498 1.00 20.84 410 GLY B CA 1
ATOM 6402 C C . GLY B 1 368 ? -19.992 -41.046 55.888 1.00 20.60 410 GLY B C 1
ATOM 6403 O O . GLY B 1 368 ? -20.164 -41.487 57.031 1.00 22.80 410 GLY B O 1
ATOM 6404 N N . ASP B 1 369 ? -20.935 -41.133 54.958 1.00 18.26 411 ASP B N 1
ATOM 6405 C CA . ASP B 1 369 ? -22.220 -41.759 55.255 1.00 18.85 411 ASP B CA 1
ATOM 6406 C C . ASP B 1 369 ? -21.996 -43.198 55.692 1.00 19.96 411 ASP B C 1
ATOM 6407 O O . ASP B 1 369 ? -21.047 -43.848 55.239 1.00 19.46 411 ASP B O 1
ATOM 6412 N N . ILE B 1 370 ? -22.889 -43.697 56.544 1.00 18.00 412 ILE B N 1
ATOM 6413 C CA . ILE B 1 370 ? -22.809 -45.064 56.999 1.00 16.44 412 ILE B CA 1
ATOM 6414 C C . ILE B 1 370 ? -24.037 -45.785 56.480 1.00 16.85 412 ILE B C 1
ATOM 6415 O O . ILE B 1 370 ? -25.169 -45.359 56.721 1.00 18.46 412 ILE B O 1
ATOM 6420 N N . VAL B 1 371 ? -23.802 -46.797 55.657 1.00 15.89 413 VAL B N 1
ATOM 6421 C CA . VAL B 1 371 ? -24.874 -47.510 54.977 1.00 16.50 413 VAL B CA 1
ATOM 6422 C C . VAL B 1 371 ? -24.922 -48.928 55.509 1.00 16.51 413 VAL B C 1
ATOM 6423 O O . VAL B 1 371 ? -23.917 -49.441 56.010 1.00 17.07 413 VAL B O 1
ATOM 6427 N N . THR B 1 372 ? -26.073 -49.570 55.364 1.00 17.35 414 THR B N 1
ATOM 6428 C CA . THR B 1 372 ? -26.270 -50.894 55.944 1.00 18.90 414 THR B CA 1
ATOM 6429 C C . THR B 1 372 ? -26.646 -51.882 54.847 1.00 18.58 414 THR B C 1
ATOM 6430 O O . THR B 1 372 ? -27.692 -51.761 54.191 1.00 17.17 414 THR B O 1
ATOM 6434 N N . ALA B 1 373 ? -25.783 -52.876 54.653 1.00 19.96 415 ALA B N 1
ATOM 6435 C CA . ALA B 1 373 ? -26.019 -53.899 53.634 1.00 19.30 415 ALA B CA 1
ATOM 6436 C C . ALA B 1 373 ? -27.137 -54.848 54.090 1.00 20.42 415 ALA B C 1
ATOM 6437 O O . ALA B 1 373 ? -27.556 -54.810 55.246 1.00 18.83 415 ALA B O 1
ATOM 6439 N N . SER B 1 374 ? -27.585 -55.710 53.185 1.00 20.33 416 SER B N 1
ATOM 6440 C CA . SER B 1 374 ? -28.740 -56.556 53.429 1.00 21.45 416 SER B CA 1
ATOM 6441 C C . SER B 1 374 ? -28.418 -57.700 54.370 1.00 20.85 416 SER B C 1
ATOM 6442 O O . SER B 1 374 ? -29.312 -58.429 54.762 1.00 22.54 416 SER B O 1
ATOM 6445 N N . ASN B 1 375 ? -27.161 -57.849 54.780 1.00 20.31 417 ASN B N 1
ATOM 6446 C CA . ASN B 1 375 ? -26.824 -58.778 55.844 1.00 19.48 417 ASN B CA 1
ATOM 6447 C C . ASN B 1 375 ? -26.710 -58.120 57.218 1.00 19.32 417 ASN B C 1
ATOM 6448 O O . ASN B 1 375 ? -26.170 -58.705 58.130 1.00 20.31 417 ASN B O 1
ATOM 6453 N N . GLY B 1 376 ? -27.044 -56.842 57.305 1.00 19.06 418 GLY B N 1
ATOM 6454 C CA . GLY B 1 376 ? -26.997 -56.112 58.565 1.00 19.94 418 GLY B CA 1
ATOM 6455 C C . GLY B 1 376 ? -25.663 -55.406 58.815 1.00 21.08 418 GLY B C 1
ATOM 6456 O O . GLY B 1 376 ? -25.555 -54.708 59.811 1.00 21.51 418 GLY B O 1
ATOM 6457 N N . LYS B 1 377 ? -24.606 -55.688 58.048 1.00 19.67 419 LYS B N 1
ATOM 6458 C CA . LYS B 1 377 ? -23.303 -55.062 58.342 1.00 19.32 419 LYS B CA 1
ATOM 6459 C C . LYS B 1 377 ? -23.281 -53.610 57.884 1.00 17.43 419 LYS B C 1
ATOM 6460 O O . LYS B 1 377 ? -23.849 -53.278 56.870 1.00 17.17 419 LYS B O 1
ATOM 6466 N N . THR B 1 378 ? -22.638 -52.752 58.656 1.00 17.73 420 THR B N 1
ATOM 6467 C CA . THR B 1 378 ? -22.575 -51.334 58.366 1.00 18.42 420 THR B CA 1
ATOM 6468 C C . THR B 1 378 ? -21.237 -50.980 57.724 1.00 18.67 420 THR B C 1
ATOM 6469 O O . THR B 1 378 ? -20.194 -51.526 58.095 1.00 18.86 420 THR B O 1
ATOM 6473 N N . ILE B 1 379 ? -21.282 -50.042 56.784 1.00 17.41 421 ILE B N 1
ATOM 6474 C CA . ILE B 1 379 ? -20.110 -49.608 56.058 1.00 16.88 421 ILE B CA 1
ATOM 6475 C C . ILE B 1 379 ? -19.996 -48.095 56.091 1.00 16.32 421 ILE B C 1
ATOM 6476 O O . ILE B 1 379 ? -20.941 -47.380 55.745 1.00 16.77 421 ILE B O 1
ATOM 6481 N N . GLU B 1 380 ? -18.872 -47.612 56.596 1.00 16.44 422 GLU B N 1
ATOM 6482 C CA . GLU B 1 380 ? -18.550 -46.193 56.547 1.00 16.97 422 GLU B CA 1
ATOM 6483 C C . GLU B 1 380 ? -17.844 -45.830 55.247 1.00 16.93 422 GLU B C 1
ATOM 6484 O O . GLU B 1 380 ? -16.887 -46.483 54.842 1.00 16.37 422 GLU B O 1
ATOM 6490 N N . VAL B 1 381 ? -18.493 -45.001 54.457 1.00 18.14 423 VAL B N 1
ATOM 6491 C CA . VAL B 1 381 ? -18.073 -44.846 53.089 1.00 20.88 423 VAL B CA 1
ATOM 6492 C C . VAL B 1 381 ? -17.033 -43.736 53.087 1.00 22.10 423 VAL B C 1
ATOM 6493 O O . VAL B 1 381 ? -17.379 -42.581 52.970 1.00 22.89 423 VAL B O 1
ATOM 6497 N N . ASN B 1 382 ? -15.764 -44.086 53.251 1.00 22.51 424 ASN B N 1
ATOM 6498 C CA . ASN B 1 382 ? -14.719 -43.083 53.397 1.00 23.01 424 ASN B CA 1
ATOM 6499 C C . ASN B 1 382 ? -14.220 -42.639 52.044 1.00 27.04 424 ASN B C 1
ATOM 6500 O O . ASN B 1 382 ? -13.574 -41.605 51.947 1.00 30.08 424 ASN B O 1
ATOM 6505 N N . ASN B 1 383 ? -14.636 -43.321 50.984 1.00 27.94 425 ASN B N 1
ATOM 6506 C CA . ASN B 1 383 ? -14.200 -42.943 49.632 1.00 32.36 425 ASN B CA 1
ATOM 6507 C C . ASN B 1 383 ? -15.284 -43.227 48.620 1.00 29.34 425 ASN B C 1
ATOM 6508 O O . ASN B 1 383 ? -15.605 -44.386 48.347 1.00 29.19 425 ASN B O 1
ATOM 6513 N N . THR B 1 384 ? -15.830 -42.162 48.044 1.00 31.52 426 THR B N 1
ATOM 6514 C CA . THR B 1 384 ? -16.909 -42.279 47.054 1.00 34.17 426 THR B CA 1
ATOM 6515 C C . THR B 1 384 ? -16.457 -42.685 45.652 1.00 32.03 426 THR B C 1
ATOM 6516 O O . THR B 1 384 ? -17.282 -42.998 44.802 1.00 35.55 426 THR B O 1
ATOM 6520 N N . ASP B 1 385 ? -15.155 -42.830 45.450 1.00 34.17 427 ASP B N 1
ATOM 6521 C CA . ASP B 1 385 ? -14.656 -43.458 44.229 1.00 38.38 427 ASP B CA 1
ATOM 6522 C C . ASP B 1 385 ? -14.709 -44.988 44.269 1.00 32.93 427 ASP B C 1
ATOM 6523 O O . ASP B 1 385 ? -14.320 -45.658 43.318 1.00 32.04 427 ASP B O 1
ATOM 6528 N N . ALA B 1 386 ? -15.032 -45.547 45.424 1.00 30.00 428 ALA B N 1
ATOM 6529 C CA . ALA B 1 386 ? -15.102 -46.991 45.546 1.00 28.60 428 ALA B CA 1
ATOM 6530 C C . ALA B 1 386 ? -16.508 -47.391 45.957 1.00 26.72 428 ALA B C 1
ATOM 6531 O O . ALA B 1 386 ? -16.700 -48.248 46.815 1.00 25.54 428 ALA B O 1
ATOM 6533 N N . GLU B 1 387 ? -17.487 -46.942 45.186 1.00 26.26 429 GLU B N 1
ATOM 6534 C CA . GLU B 1 387 ? -18.870 -47.289 45.461 1.00 26.65 429 GLU B CA 1
ATOM 6535 C C . GLU B 1 387 ? -19.318 -48.578 44.813 1.00 25.54 429 GLU B C 1
ATOM 6536 O O . GLU B 1 387 ? -20.308 -49.187 45.235 1.00 25.87 429 GLU B O 1
ATOM 6542 N N . GLY B 1 388 ? -18.599 -49.009 43.781 1.00 24.93 430 GLY B N 1
ATOM 6543 C CA . GLY B 1 388 ? -18.977 -50.210 43.036 1.00 23.90 430 GLY B CA 1
ATOM 6544 C C . GLY B 1 388 ? -19.081 -51.422 43.935 1.00 23.58 430 GLY B C 1
ATOM 6545 O O . GLY B 1 388 ? -20.049 -52.210 43.874 1.00 23.00 430 GLY B O 1
ATOM 6546 N N . ARG B 1 389 ? -18.123 -51.519 44.854 1.00 20.16 431 ARG B N 1
ATOM 6547 C CA . ARG B 1 389 ? -18.117 -52.624 45.816 1.00 17.57 431 ARG B CA 1
ATOM 6548 C C . ARG B 1 389 ? -19.318 -52.640 46.761 1.00 18.11 431 ARG B C 1
ATOM 6549 O O . ARG B 1 389 ? -19.692 -53.709 47.247 1.00 19.14 431 ARG B O 1
ATOM 6557 N N A LEU B 1 390 ? -19.925 -51.483 47.003 0.49 17.62 432 LEU B N 1
ATOM 6558 N N B LEU B 1 390 ? -19.926 -51.481 47.006 0.51 17.64 432 LEU B N 1
ATOM 6559 C CA A LEU B 1 390 ? -21.128 -51.418 47.817 0.49 19.14 432 LEU B CA 1
ATOM 6560 C CA B LEU B 1 390 ? -21.135 -51.433 47.817 0.51 19.25 432 LEU B CA 1
ATOM 6561 C C A LEU B 1 390 ? -22.303 -52.106 47.124 0.49 20.17 432 LEU B C 1
ATOM 6562 C C B LEU B 1 390 ? -22.297 -52.129 47.120 0.51 20.27 432 LEU B C 1
ATOM 6563 O O A LEU B 1 390 ? -23.064 -52.839 47.755 0.49 19.89 432 LEU B O 1
ATOM 6564 O O B LEU B 1 390 ? -23.070 -52.845 47.755 0.51 19.95 432 LEU B O 1
ATOM 6573 N N . THR B 1 391 ? -22.418 -51.919 45.814 1.00 19.27 433 THR B N 1
ATOM 6574 C CA . THR B 1 391 ? -23.457 -52.587 45.055 1.00 18.36 433 THR B CA 1
ATOM 6575 C C . THR B 1 391 ? -23.210 -54.086 45.012 1.00 17.43 433 THR B C 1
ATOM 6576 O O . THR B 1 391 ? -24.131 -54.900 45.081 1.00 18.73 433 THR B O 1
ATOM 6580 N N . LEU B 1 392 ? -21.957 -54.472 44.914 1.00 16.58 434 LEU B N 1
ATOM 6581 C CA . LEU B 1 392 ? -21.635 -55.887 44.887 1.00 17.92 434 LEU B CA 1
ATOM 6582 C C . LEU B 1 392 ? -21.943 -56.542 46.224 1.00 19.24 434 LEU B C 1
ATOM 6583 O O . LEU B 1 392 ? -22.235 -57.727 46.272 1.00 19.09 434 LEU B O 1
ATOM 6588 N N . ALA B 1 393 ? -21.810 -55.803 47.319 1.00 19.43 435 ALA B N 1
ATOM 6589 C CA . ALA B 1 393 ? -22.097 -56.381 48.631 1.00 19.45 435 ALA B CA 1
ATOM 6590 C C . ALA B 1 393 ? -23.506 -56.983 48.636 1.00 19.49 435 ALA B C 1
ATOM 6591 O O . ALA B 1 393 ? -23.719 -58.132 49.017 1.00 18.47 435 ALA B O 1
ATOM 6593 N N . ASP B 1 394 ? -24.475 -56.198 48.189 1.00 18.51 436 ASP B N 1
ATOM 6594 C CA . ASP B 1 394 ? -25.865 -56.631 48.196 1.00 18.58 436 ASP B CA 1
ATOM 6595 C C . ASP B 1 394 ? -26.140 -57.672 47.113 1.00 18.52 436 ASP B C 1
ATOM 6596 O O . ASP B 1 394 ? -26.950 -58.578 47.309 1.00 17.16 436 ASP B O 1
ATOM 6601 N N . ALA B 1 395 ? -25.441 -57.583 45.987 1.00 17.65 437 ALA B N 1
ATOM 6602 C CA . ALA B 1 395 ? -25.605 -58.593 44.938 1.00 18.78 437 ALA B CA 1
ATOM 6603 C C . ALA B 1 395 ? -25.096 -59.947 45.433 1.00 19.00 437 ALA B C 1
ATOM 6604 O O . ALA B 1 395 ? -25.652 -60.989 45.078 1.00 19.52 437 ALA B O 1
ATOM 6606 N N . LEU B 1 396 ? -23.965 -59.942 46.134 1.00 17.04 438 LEU B N 1
ATOM 6607 C CA . LEU B 1 396 ? -23.388 -61.187 46.633 1.00 18.61 438 LEU B CA 1
ATOM 6608 C C . LEU B 1 396 ? -24.267 -61.845 47.699 1.00 18.93 438 LEU B C 1
ATOM 6609 O O . LEU B 1 396 ? -24.432 -63.057 47.755 1.00 19.07 438 LEU B O 1
ATOM 6614 N N . ILE B 1 397 ? -24.816 -61.030 48.586 1.00 18.63 439 ILE B N 1
ATOM 6615 C CA . ILE B 1 397 ? -25.776 -61.522 49.556 1.00 19.61 439 ILE B CA 1
ATOM 6616 C C . ILE B 1 397 ? -26.980 -62.128 48.841 1.00 20.38 439 ILE B C 1
ATOM 6617 O O . ILE B 1 397 ? -27.419 -63.220 49.198 1.00 20.55 439 ILE B O 1
ATOM 6622 N N . TYR B 1 398 ? -27.499 -61.442 47.824 1.00 19.65 440 TYR B N 1
ATOM 6623 C CA . TYR B 1 398 ? -28.617 -61.976 47.051 1.00 19.99 440 TYR B CA 1
ATOM 6624 C C . TYR B 1 398 ? -28.258 -63.304 46.392 1.00 20.32 440 TYR B C 1
ATOM 6625 O O . TYR B 1 398 ? -29.020 -64.260 46.446 1.00 21.84 440 TYR B O 1
ATOM 6634 N N . ALA B 1 399 ? -27.056 -63.404 45.850 1.00 18.79 441 ALA B N 1
ATOM 6635 C CA . ALA B 1 399 ? -26.624 -64.658 45.253 1.00 18.88 441 ALA B CA 1
ATOM 6636 C C . ALA B 1 399 ? -26.580 -65.780 46.295 1.00 20.87 441 ALA B C 1
ATOM 6637 O O . ALA B 1 399 ? -26.992 -66.903 46.032 1.00 22.54 441 ALA B O 1
ATOM 6639 N N . CYS B 1 400 ? -26.020 -65.510 47.456 1.00 20.01 442 CYS B N 1
ATOM 6640 C CA . CYS B 1 400 ? -25.945 -66.519 48.495 1.00 22.00 442 CYS B CA 1
ATOM 6641 C C . CYS B 1 400 ? -27.348 -66.938 48.920 1.00 24.86 442 CYS B C 1
ATOM 6642 O O . CYS B 1 400 ? -27.555 -68.107 49.237 1.00 25.36 442 CYS B O 1
ATOM 6645 N N . ASN B 1 401 ? -28.285 -65.993 48.926 1.00 23.69 443 ASN B N 1
ATOM 6646 C CA . ASN B 1 401 ? -29.663 -66.263 49.296 1.00 24.60 443 ASN B CA 1
ATOM 6647 C C . ASN B 1 401 ? -30.418 -67.062 48.263 1.00 23.84 443 ASN B C 1
ATOM 6648 O O . ASN B 1 401 ? -31.434 -67.605 48.612 1.00 23.74 443 ASN B O 1
ATOM 6653 N N . GLN B 1 402 ? -29.864 -67.257 47.070 1.00 25.41 444 GLN B N 1
ATOM 6654 C CA . GLN B 1 402 ? -30.453 -68.154 46.086 1.00 27.25 444 GLN B CA 1
ATOM 6655 C C . GLN B 1 402 ? -30.017 -69.595 46.295 1.00 28.10 444 GLN B C 1
ATOM 6656 O O . GLN B 1 402 ? -30.459 -70.500 45.583 1.00 25.84 444 GLN B O 1
ATOM 6662 N N . GLY B 1 403 ? -29.182 -69.824 47.296 1.00 28.29 445 GLY B N 1
ATOM 6663 C CA . GLY B 1 403 ? -28.809 -71.198 47.632 1.00 29.87 445 GLY B CA 1
ATOM 6664 C C . GLY B 1 403 ? -27.812 -71.809 46.665 1.00 28.66 445 GLY B C 1
ATOM 6665 O O . GLY B 1 403 ? -27.715 -73.016 46.563 1.00 26.29 445 GLY B O 1
ATOM 6666 N N . VAL B 1 404 ? -26.972 -70.991 46.044 1.00 25.97 446 VAL B N 1
ATOM 6667 C CA . VAL B 1 404 ? -25.935 -71.521 45.181 1.00 24.89 446 VAL B CA 1
ATOM 6668 C C . VAL B 1 404 ? -24.760 -72.111 45.944 1.00 25.28 446 VAL B C 1
ATOM 6669 O O . VAL B 1 404 ? -24.506 -71.804 47.095 1.00 26.35 446 VAL B O 1
ATOM 6673 N N . GLU B 1 405 ? -24.032 -72.976 45.261 1.00 26.23 447 GLU B N 1
ATOM 6674 C CA . GLU B 1 405 ? -22.867 -73.634 45.814 1.00 27.03 447 GLU B CA 1
ATOM 6675 C C . GLU B 1 405 ? -21.557 -72.855 45.541 1.00 24.17 447 GLU B C 1
ATOM 6676 O O . GLU B 1 405 ? -20.629 -72.911 46.350 1.00 21.58 447 GLU B O 1
ATOM 6682 N N . LYS B 1 406 ? -21.483 -72.153 44.407 1.00 22.53 448 LYS B N 1
ATOM 6683 C CA . LYS B 1 406 ? -20.290 -71.432 43.980 1.00 21.20 448 LYS B CA 1
ATOM 6684 C C . LYS B 1 406 ? -20.685 -70.116 43.309 1.00 21.44 448 LYS B C 1
ATOM 6685 O O . LYS B 1 406 ? -21.605 -70.082 42.506 1.00 23.65 448 LYS B O 1
ATOM 6691 N N . ILE B 1 407 ? -19.944 -69.055 43.598 1.00 21.23 449 ILE B N 1
ATOM 6692 C CA . ILE B 1 407 ? -20.098 -67.745 43.003 1.00 18.56 449 ILE B CA 1
ATOM 6693 C C . ILE B 1 407 ? -18.782 -67.250 42.405 1.00 18.42 449 ILE B C 1
ATOM 6694 O O . ILE B 1 407 ? -17.737 -67.304 43.060 1.00 17.12 449 ILE B O 1
ATOM 6699 N N . ILE B 1 408 ? -18.834 -66.770 41.160 1.00 16.68 450 ILE B N 1
ATOM 6700 C CA . ILE B 1 408 ? -17.800 -65.899 40.640 1.00 16.24 450 ILE B CA 1
ATOM 6701 C C . ILE B 1 408 ? -18.378 -64.509 40.417 1.00 17.14 450 ILE B C 1
ATOM 6702 O O . ILE B 1 408 ? -19.392 -64.372 39.753 1.00 17.77 450 ILE B O 1
ATOM 6707 N N . ASP B 1 409 ? -17.726 -63.473 40.958 1.00 17.98 451 ASP B N 1
ATOM 6708 C CA . ASP B 1 409 ? -18.027 -62.108 40.585 1.00 16.94 451 ASP B CA 1
ATOM 6709 C C . ASP B 1 409 ? -16.948 -61.558 39.695 1.00 17.69 451 ASP B C 1
ATOM 6710 O O . ASP B 1 409 ? -15.778 -61.898 39.841 1.00 17.96 451 ASP B O 1
ATOM 6715 N N . LEU B 1 410 ? -17.363 -60.747 38.723 1.00 17.78 452 LEU B N 1
ATOM 6716 C CA . LEU B 1 410 ? -16.453 -59.963 37.926 1.00 17.59 452 LEU B CA 1
ATOM 6717 C C . LEU B 1 410 ? -16.764 -58.489 38.135 1.00 18.08 452 LEU B C 1
ATOM 6718 O O . LEU B 1 410 ? -17.899 -58.051 37.974 1.00 16.95 452 LEU B O 1
ATOM 6723 N N . ALA B 1 411 ? -15.714 -57.713 38.350 1.00 18.40 453 ALA B N 1
ATOM 6724 C CA . ALA B 1 411 ? -15.844 -56.293 38.615 1.00 20.84 453 ALA B CA 1
ATOM 6725 C C . ALA B 1 411 ? -14.573 -55.522 38.252 1.00 23.19 453 ALA B C 1
ATOM 6726 O O . ALA B 1 411 ? -13.451 -55.998 38.439 1.00 24.29 453 ALA B O 1
ATOM 6728 N N . THR B 1 412 ? -14.767 -54.381 37.611 1.00 24.42 454 THR B N 1
ATOM 6729 C CA . THR B 1 412 ? -13.685 -53.414 37.433 1.00 23.92 454 THR B CA 1
ATOM 6730 C C . THR B 1 412 ? -13.498 -52.685 38.758 1.00 22.50 454 THR B C 1
ATOM 6731 O O . THR B 1 412 ? -14.086 -51.640 38.989 1.00 23.66 454 THR B O 1
ATOM 6735 N N . LEU B 1 413 ? -12.817 -53.320 39.699 1.00 21.75 455 LEU B N 1
ATOM 6736 C CA . LEU B 1 413 ? -12.868 -52.844 41.069 1.00 22.59 455 LEU B CA 1
ATOM 6737 C C . LEU B 1 413 ? -11.820 -51.792 41.424 1.00 28.04 455 LEU B C 1
ATOM 6738 O O . LEU B 1 413 ? -12.129 -50.869 42.170 1.00 30.38 455 LEU B O 1
ATOM 6743 N N . THR B 1 414 ? -10.564 -51.981 41.006 1.00 26.39 456 THR B N 1
ATOM 6744 C CA . THR B 1 414 ? -9.462 -51.135 41.498 1.00 24.84 456 THR B CA 1
ATOM 6745 C C . THR B 1 414 ? -8.521 -50.754 40.347 1.00 22.83 456 THR B C 1
ATOM 6746 O O . THR B 1 414 ? -8.327 -51.518 39.401 1.00 24.15 456 THR B O 1
ATOM 6750 N N . GLY B 1 415 ? -7.883 -49.603 40.482 1.00 20.89 457 GLY B N 1
ATOM 6751 C CA . GLY B 1 415 ? -6.707 -49.265 39.690 1.00 21.85 457 GLY B CA 1
ATOM 6752 C C . GLY B 1 415 ? -5.516 -50.080 40.157 1.00 20.96 457 GLY B C 1
ATOM 6753 O O . GLY B 1 415 ? -4.595 -50.365 39.393 1.00 21.07 457 GLY B O 1
ATOM 6754 N N . ALA B 1 416 ? -5.523 -50.455 41.432 1.00 19.21 458 ALA B N 1
ATOM 6755 C CA . ALA B 1 416 ? -4.378 -51.145 41.991 1.00 19.26 458 ALA B CA 1
ATOM 6756 C C . ALA B 1 416 ? -4.051 -52.414 41.202 1.00 17.51 458 ALA B C 1
ATOM 6757 O O . ALA B 1 416 ? -2.885 -52.776 41.071 1.00 16.12 458 ALA B O 1
ATOM 6759 N N . ILE B 1 417 ? -5.084 -53.133 40.772 1.00 16.71 459 ILE B N 1
ATOM 6760 C CA . ILE B 1 417 ? -4.857 -54.407 40.085 1.00 17.85 459 ILE B CA 1
ATOM 6761 C C . ILE B 1 417 ? -4.156 -54.221 38.752 1.00 18.30 459 ILE B C 1
ATOM 6762 O O . ILE B 1 417 ? -3.340 -55.021 38.368 1.00 21.81 459 ILE B O 1
ATOM 6767 N N . MET B 1 418 ? -4.374 -53.095 38.103 1.00 18.46 460 MET B N 1
ATOM 6768 C CA . MET B 1 418 ? -3.643 -52.780 36.883 1.00 19.55 460 MET B CA 1
ATOM 6769 C C . MET B 1 418 ? -2.193 -52.391 37.171 1.00 18.38 460 MET B C 1
ATOM 6770 O O . MET B 1 418 ? -1.314 -52.670 36.365 1.00 17.69 460 MET B O 1
ATOM 6775 N N . VAL B 1 419 ? -1.941 -51.694 38.275 1.00 17.44 461 VAL B N 1
ATOM 6776 C CA . VAL B 1 419 ? -0.570 -51.456 38.673 1.00 17.72 461 VAL B CA 1
ATOM 6777 C C . VAL B 1 419 ? 0.131 -52.813 38.824 1.00 17.75 461 VAL B C 1
ATOM 6778 O O . VAL B 1 419 ? 1.278 -52.995 38.426 1.00 17.92 461 VAL B O 1
ATOM 6782 N N . ALA B 1 420 ? -0.560 -53.732 39.488 1.00 17.13 462 ALA B N 1
ATOM 6783 C CA . ALA B 1 420 ? -0.037 -55.051 39.824 1.00 17.04 462 ALA B CA 1
ATOM 6784 C C . ALA B 1 420 ? 0.204 -55.913 38.592 1.00 16.72 462 ALA B C 1
ATOM 6785 O O . ALA B 1 420 ? 1.209 -56.618 38.486 1.00 17.96 462 ALA B O 1
ATOM 6787 N N . LEU B 1 421 ? -0.810 -56.010 37.760 1.00 15.75 463 LEU B N 1
ATOM 6788 C CA . LEU B 1 421 ? -0.824 -57.060 36.750 1.00 16.90 463 LEU B CA 1
ATOM 6789 C C . LEU B 1 421 ? -0.854 -56.518 35.336 1.00 17.14 463 LEU B C 1
ATOM 6790 O O . LEU B 1 421 ? -0.924 -57.284 34.373 1.00 18.54 463 LEU B O 1
ATOM 6795 N N . GLY B 1 422 ? -0.857 -55.200 35.204 1.00 16.99 464 GLY B N 1
ATOM 6796 C CA . GLY B 1 422 ? -0.867 -54.568 33.885 1.00 17.89 464 GLY B CA 1
ATOM 6797 C C . GLY B 1 422 ? -2.255 -54.520 33.259 1.00 18.88 464 GLY B C 1
ATOM 6798 O O . GLY B 1 422 ? -3.250 -54.937 33.877 1.00 19.92 464 GLY B O 1
ATOM 6799 N N . PRO B 1 423 ? -2.328 -54.099 31.989 1.00 19.65 465 PRO B N 1
ATOM 6800 C CA . PRO B 1 423 ? -3.617 -53.927 31.328 1.00 20.95 465 PRO B CA 1
ATOM 6801 C C . PRO B 1 423 ? -4.319 -55.215 30.891 1.00 21.11 465 PRO B C 1
ATOM 6802 O O . PRO B 1 423 ? -5.513 -55.194 30.592 1.00 21.78 465 PRO B O 1
ATOM 6806 N N . SER B 1 424 ? -3.604 -56.331 30.865 1.00 21.12 466 SER B N 1
ATOM 6807 C CA . SER B 1 424 ? -4.049 -57.475 30.086 1.00 20.88 466 SER B CA 1
ATOM 6808 C C . SER B 1 424 ? -4.427 -58.687 30.947 1.00 20.41 466 SER B C 1
ATOM 6809 O O . SER B 1 424 ? -4.858 -59.682 30.381 1.00 20.88 466 SER B O 1
ATOM 6812 N N . VAL B 1 425 ? -4.083 -58.676 32.236 1.00 17.64 467 VAL B N 1
ATOM 6813 C CA . VAL B 1 425 ? -4.188 -59.855 33.083 1.00 16.85 467 VAL B CA 1
ATOM 6814 C C . VAL B 1 425 ? -5.079 -59.525 34.290 1.00 16.88 467 VAL B C 1
ATOM 6815 O O . VAL B 1 425 ? -4.782 -58.605 35.054 1.00 17.51 467 VAL B O 1
ATOM 6819 N N . ALA B 1 426 ? -6.183 -60.246 34.457 1.00 15.23 468 ALA B N 1
ATOM 6820 C CA . ALA B 1 426 ? -7.121 -59.973 35.548 1.00 14.73 468 ALA B CA 1
ATOM 6821 C C . ALA B 1 426 ? -6.626 -60.658 36.806 1.00 15.85 468 ALA B C 1
ATOM 6822 O O . ALA B 1 426 ? -5.877 -61.645 36.745 1.00 18.99 468 ALA B O 1
ATOM 6824 N N . GLY B 1 427 ? -6.979 -60.083 37.953 1.00 14.70 469 GLY B N 1
ATOM 6825 C CA . GLY B 1 427 ? -6.617 -60.653 39.252 1.00 16.01 469 GLY B CA 1
ATOM 6826 C C . GLY B 1 427 ? -7.746 -61.441 39.881 1.00 16.07 469 GLY B C 1
ATOM 6827 O O . GLY B 1 427 ? -8.878 -60.964 39.915 1.00 16.31 469 GLY B O 1
ATOM 6828 N N . ALA B 1 428 ? -7.441 -62.655 40.319 1.00 16.39 470 ALA B N 1
ATOM 6829 C CA . ALA B 1 428 ? -8.430 -63.592 40.879 1.00 18.02 470 ALA B CA 1
ATOM 6830 C C . ALA B 1 428 ? -8.181 -63.805 42.361 1.00 17.99 470 ALA B C 1
ATOM 6831 O O . ALA B 1 428 ? -7.033 -64.081 42.774 1.00 18.67 470 ALA B O 1
ATOM 6833 N N . PHE B 1 429 ? -9.221 -63.606 43.161 1.00 16.46 471 PHE B N 1
ATOM 6834 C CA . PHE B 1 429 ? -9.111 -63.649 44.616 1.00 16.34 471 PHE B CA 1
ATOM 6835 C C . PHE B 1 429 ? -10.149 -64.589 45.191 1.00 16.82 471 PHE B C 1
ATOM 6836 O O . PHE B 1 429 ? -11.332 -64.473 44.861 1.00 18.28 471 PHE B O 1
ATOM 6844 N N . THR B 1 430 ? -9.712 -65.598 45.932 1.00 16.89 472 THR B N 1
ATOM 6845 C CA . THR B 1 430 ? -10.636 -66.532 46.537 1.00 17.65 472 THR B CA 1
ATOM 6846 C C . THR B 1 430 ? -10.055 -67.134 47.810 1.00 18.59 472 THR B C 1
ATOM 6847 O O . THR B 1 430 ? -8.864 -67.459 47.859 1.00 19.54 472 THR B O 1
ATOM 6851 N N . PRO B 1 431 ? -10.929 -67.459 48.767 1.00 19.80 473 PRO B N 1
ATOM 6852 C CA . PRO B 1 431 ? -10.513 -68.263 49.928 1.00 23.16 473 PRO B CA 1
ATOM 6853 C C . PRO B 1 431 ? -10.406 -69.742 49.579 1.00 24.19 473 PRO B C 1
ATOM 6854 O O . PRO B 1 431 ? -9.974 -70.531 50.405 1.00 25.92 473 PRO B O 1
ATOM 6858 N N . ASN B 1 432 ? -10.966 -70.133 48.436 1.00 26.14 474 ASN B N 1
ATOM 6859 C CA . ASN B 1 432 ? -11.263 -71.537 48.150 1.00 23.42 474 ASN B CA 1
ATOM 6860 C C . ASN B 1 432 ? -10.298 -72.080 47.089 1.00 24.32 474 ASN B C 1
ATOM 6861 O O . ASN B 1 432 ? -10.338 -71.672 45.917 1.00 21.68 474 ASN B O 1
ATOM 6866 N N . ASP B 1 433 ? -9.314 -72.870 47.517 1.00 24.11 475 ASP B N 1
ATOM 6867 C CA . ASP B 1 433 ? -8.232 -73.270 46.619 1.00 24.30 475 ASP B CA 1
ATOM 6868 C C . ASP B 1 433 ? -8.757 -74.064 45.433 1.00 24.43 475 ASP B C 1
ATOM 6869 O O . ASP B 1 433 ? -8.196 -73.989 44.328 1.00 22.21 475 ASP B O 1
ATOM 6874 N N A ASP B 1 434 ? -9.770 -74.890 45.682 0.50 23.54 476 ASP B N 1
ATOM 6875 N N B ASP B 1 434 ? -9.767 -74.900 45.672 0.50 24.41 476 ASP B N 1
ATOM 6876 C CA A ASP B 1 434 ? -10.396 -75.677 44.633 0.50 22.85 476 ASP B CA 1
ATOM 6877 C CA B ASP B 1 434 ? -10.340 -75.683 44.583 0.50 24.73 476 ASP B CA 1
ATOM 6878 C C A ASP B 1 434 ? -11.007 -74.806 43.538 0.50 21.58 476 ASP B C 1
ATOM 6879 C C B ASP B 1 434 ? -11.000 -74.801 43.525 0.50 22.35 476 ASP B C 1
ATOM 6880 O O A ASP B 1 434 ? -10.902 -75.106 42.352 0.50 21.13 476 ASP B O 1
ATOM 6881 O O B ASP B 1 434 ? -10.891 -75.084 42.338 0.50 21.70 476 ASP B O 1
ATOM 6890 N N . LEU B 1 435 ? -11.722 -73.762 43.937 1.00 20.87 477 LEU B N 1
ATOM 6891 C CA . LEU B 1 435 ? -12.375 -72.896 42.955 1.00 21.68 477 LEU B CA 1
ATOM 6892 C C . LEU B 1 435 ? -11.301 -72.141 42.184 1.00 21.31 477 LEU B C 1
ATOM 6893 O O . LEU B 1 435 ? -11.451 -71.907 41.008 1.00 23.61 477 LEU B O 1
ATOM 6898 N N . ALA B 1 436 ? -10.205 -71.761 42.834 1.00 21.50 478 ALA B N 1
ATOM 6899 C CA . ALA B 1 436 ? -9.126 -71.101 42.114 1.00 21.60 478 ALA B CA 1
ATOM 6900 C C . ALA B 1 436 ? -8.666 -72.025 40.983 1.00 20.80 478 ALA B C 1
ATOM 6901 O O . ALA B 1 436 ? -8.425 -71.578 39.851 1.00 20.35 478 ALA B O 1
ATOM 6903 N N A ARG B 1 437 ? -8.444 -73.294 41.316 0.57 21.34 479 ARG B N 1
ATOM 6904 N N B ARG B 1 437 ? -8.455 -73.294 41.315 0.43 21.39 479 ARG B N 1
ATOM 6905 C CA A ARG B 1 437 ? -7.960 -74.272 40.342 0.57 23.70 479 ARG B CA 1
ATOM 6906 C CA B ARG B 1 437 ? -7.969 -74.286 40.359 0.43 23.31 479 ARG B CA 1
ATOM 6907 C C A ARG B 1 437 ? -8.946 -74.433 39.167 0.57 23.64 479 ARG B C 1
ATOM 6908 C C B ARG B 1 437 ? -8.943 -74.465 39.176 0.43 23.52 479 ARG B C 1
ATOM 6909 O O A ARG B 1 437 ? -8.527 -74.460 38.016 0.57 23.81 479 ARG B O 1
ATOM 6910 O O B ARG B 1 437 ? -8.517 -74.483 38.023 0.43 23.85 479 ARG B O 1
ATOM 6925 N N . GLU B 1 438 ? -10.246 -74.472 39.456 1.00 23.40 480 GLU B N 1
ATOM 6926 C CA . GLU B 1 438 ? -11.281 -74.537 38.418 1.00 25.78 480 GLU B CA 1
ATOM 6927 C C . GLU B 1 438 ? -11.217 -73.320 37.485 1.00 22.24 480 GLU B C 1
ATOM 6928 O O . GLU B 1 438 ? -11.314 -73.451 36.277 1.00 20.25 480 GLU B O 1
ATOM 6934 N N . VAL B 1 439 ? -10.972 -72.145 38.049 1.00 20.66 481 VAL B N 1
ATOM 6935 C CA . VAL B 1 439 ? -10.989 -70.913 37.255 1.00 19.72 481 VAL B CA 1
ATOM 6936 C C . VAL B 1 439 ? -9.705 -70.783 36.445 1.00 18.97 481 VAL B C 1
ATOM 6937 O O . VAL B 1 439 ? -9.754 -70.454 35.265 1.00 18.45 481 VAL B O 1
ATOM 6941 N N . VAL B 1 440 ? -8.573 -71.144 37.032 1.00 20.33 482 VAL B N 1
ATOM 6942 C CA . VAL B 1 440 ? -7.309 -71.234 36.301 1.00 20.84 482 VAL B CA 1
ATOM 6943 C C . VAL B 1 440 ? -7.349 -72.223 35.136 1.00 21.48 482 VAL B C 1
ATOM 6944 O O . VAL B 1 440 ? -6.972 -71.871 34.024 1.00 22.02 482 VAL B O 1
ATOM 6948 N N . GLU B 1 441 ? -7.971 -73.374 35.345 1.00 21.64 483 GLU B N 1
ATOM 6949 C CA . GLU B 1 441 ? -8.193 -74.321 34.248 1.00 23.19 483 GLU B CA 1
ATOM 6950 C C . GLU B 1 441 ? -9.162 -73.833 33.178 1.00 19.27 483 GLU B C 1
ATOM 6951 O O . GLU B 1 441 ? -8.944 -74.020 31.989 1.00 18.83 483 GLU B O 1
ATOM 6957 N N . ALA B 1 442 ? -10.203 -73.138 33.599 1.00 18.92 484 ALA B N 1
ATOM 6958 C CA . ALA B 1 442 ? -11.158 -72.607 32.647 1.00 18.62 484 ALA B CA 1
ATOM 6959 C C . ALA B 1 442 ? -10.507 -71.577 31.756 1.00 19.51 484 ALA B C 1
ATOM 6960 O O . ALA B 1 442 ? -10.736 -71.588 30.537 1.00 20.28 484 ALA B O 1
ATOM 6962 N N . ALA B 1 443 ? -9.647 -70.745 32.341 1.00 18.30 485 ALA B N 1
ATOM 6963 C CA . ALA B 1 443 ? -8.925 -69.738 31.570 1.00 18.81 485 ALA B CA 1
ATOM 6964 C C . ALA B 1 443 ? -7.909 -70.367 30.617 1.00 20.95 485 ALA B C 1
ATOM 6965 O O . ALA B 1 443 ? -7.580 -69.785 29.571 1.00 20.32 485 ALA B O 1
ATOM 6967 N N . GLU B 1 444 ? -7.246 -71.408 31.098 1.00 22.18 486 GLU B N 1
ATOM 6968 C CA . GLU B 1 444 ? -6.372 -72.190 30.239 1.00 25.90 486 GLU B CA 1
ATOM 6969 C C . GLU B 1 444 ? -7.096 -72.644 28.973 1.00 22.64 486 GLU B C 1
ATOM 6970 O O . GLU B 1 444 ? -6.573 -72.508 27.868 1.00 19.92 486 GLU B O 1
ATOM 6976 N N . ALA B 1 445 ? -8.320 -73.124 29.144 1.00 21.34 487 ALA B N 1
ATOM 6977 C CA . ALA B 1 445 ? -9.092 -73.618 28.020 1.00 21.56 487 ALA B CA 1
ATOM 6978 C C . ALA B 1 445 ? -9.606 -72.464 27.146 1.00 20.59 487 ALA B C 1
ATOM 6979 O O . ALA B 1 445 ? -9.583 -72.557 25.917 1.00 18.81 487 ALA B O 1
ATOM 6981 N N . SER B 1 446 ? -9.942 -71.331 27.757 1.00 18.78 488 SER B N 1
ATOM 6982 C CA . SER B 1 446 ? -10.486 -70.202 27.004 1.00 18.43 488 SER B CA 1
ATOM 6983 C C . SER B 1 446 ? -9.406 -69.370 26.339 1.00 19.15 488 SER B C 1
ATOM 6984 O O . SER B 1 446 ? -9.662 -68.643 25.390 1.00 19.64 488 SER B O 1
ATOM 6987 N N . GLY B 1 447 ? -8.205 -69.399 26.893 1.00 20.21 489 GLY B N 1
ATOM 6988 C CA . GLY B 1 447 ? -7.148 -68.522 26.423 1.00 19.43 489 GLY B CA 1
ATOM 6989 C C . GLY B 1 447 ? -7.060 -67.173 27.090 1.00 18.53 489 GLY B C 1
ATOM 6990 O O . GLY B 1 447 ? -6.176 -66.392 26.753 1.00 19.13 489 GLY B O 1
ATOM 6991 N N . GLU B 1 448 ? -7.931 -66.913 28.052 1.00 17.11 490 GLU B N 1
ATOM 6992 C CA . GLU B 1 448 ? -7.950 -65.618 28.696 1.00 17.46 490 GLU B CA 1
ATOM 6993 C C . GLU B 1 448 ? -6.911 -65.565 29.819 1.00 18.54 490 GLU B C 1
ATOM 6994 O O . GLU B 1 448 ? -6.540 -66.595 30.396 1.00 16.45 490 GLU B O 1
ATOM 7000 N N . LYS B 1 449 ? -6.374 -64.366 30.055 1.00 19.03 491 LYS B N 1
ATOM 7001 C CA . LYS B 1 449 ? -5.266 -64.196 30.996 1.00 18.32 491 LYS B CA 1
ATOM 7002 C C . LYS B 1 449 ? -5.769 -63.721 32.344 1.00 16.30 491 LYS B C 1
ATOM 7003 O O . LYS B 1 449 ? -6.428 -62.685 32.463 1.00 14.91 491 LYS B O 1
ATOM 7009 N N . LEU B 1 450 ? -5.454 -64.508 33.360 1.00 15.98 492 LEU B N 1
ATOM 7010 C CA . LEU B 1 450 ? -5.742 -64.130 34.746 1.00 16.03 492 LEU B CA 1
ATOM 7011 C C . LEU B 1 450 ? -4.723 -64.757 35.688 1.00 16.25 492 LEU B C 1
ATOM 7012 O O . LEU B 1 450 ? -3.897 -65.569 35.258 1.00 15.08 492 LEU B O 1
ATOM 7017 N N . TRP B 1 451 ? -4.672 -64.250 36.922 1.00 15.62 493 TRP B N 1
ATOM 7018 C CA . TRP B 1 451 ? -3.651 -64.662 37.862 1.00 15.09 493 TRP B CA 1
ATOM 7019 C C . TRP B 1 451 ? -4.242 -64.547 39.256 1.00 15.45 493 TRP B C 1
ATOM 7020 O O . TRP B 1 451 ? -4.722 -63.472 39.652 1.00 15.17 493 TRP B O 1
ATOM 7031 N N . ARG B 1 452 ? -4.058 -65.597 40.048 1.00 14.92 494 ARG B N 1
ATOM 7032 C CA . ARG B 1 452 ? -4.521 -65.563 41.433 1.00 16.24 494 ARG B CA 1
ATOM 7033 C C . ARG B 1 452 ? -3.636 -64.659 42.294 1.00 16.67 494 ARG B C 1
ATOM 7034 O O . ARG B 1 452 ? -2.402 -64.620 42.121 1.00 18.47 494 ARG B O 1
ATOM 7042 N N . MET B 1 453 ? -4.301 -63.822 43.072 1.00 15.18 495 MET B N 1
ATOM 7043 C CA . MET B 1 453 ? -3.636 -62.940 44.005 1.00 15.72 495 MET B CA 1
ATOM 7044 C C . MET B 1 453 ? -4.107 -63.268 45.421 1.00 17.23 495 MET B C 1
ATOM 7045 O O . MET B 1 453 ? -5.159 -63.879 45.610 1.00 17.61 495 MET B O 1
ATOM 7050 N N . PRO B 1 454 ? -3.256 -63.001 46.425 1.00 17.84 496 PRO B N 1
ATOM 7051 C CA . PRO B 1 454 ? -3.524 -63.545 47.752 1.00 18.94 496 PRO B CA 1
ATOM 7052 C C . PRO B 1 454 ? -4.563 -62.721 48.504 1.00 19.61 496 PRO B C 1
ATOM 7053 O O . PRO B 1 454 ? -4.507 -61.499 48.488 1.00 18.68 496 PRO B O 1
ATOM 7057 N N . MET B 1 455 ? -5.434 -63.388 49.251 1.00 19.64 497 MET B N 1
ATOM 7058 C CA . MET B 1 455 ? -6.270 -62.666 50.196 1.00 20.55 497 MET B CA 1
ATOM 7059 C C . MET B 1 455 ? -5.583 -62.596 51.559 1.00 21.69 497 MET B C 1
ATOM 7060 O O . MET B 1 455 ? -5.897 -63.347 52.471 1.00 23.56 497 MET B O 1
ATOM 7065 N N . GLU B 1 456 ? -4.582 -61.729 51.656 1.00 21.01 498 GLU B N 1
ATOM 7066 C CA . GLU B 1 456 ? -3.752 -61.594 52.836 1.00 19.79 498 GLU B CA 1
ATOM 7067 C C . GLU B 1 456 ? -4.556 -61.028 54.006 1.00 19.20 498 GLU B C 1
ATOM 7068 O O . GLU B 1 456 ? -4.878 -59.847 54.024 1.00 17.36 498 GLU B O 1
ATOM 7074 N N . GLU B 1 457 ? -4.860 -61.873 54.985 1.00 19.84 499 GLU B N 1
ATOM 7075 C CA . GLU B 1 457 ? -5.830 -61.556 56.023 1.00 24.29 499 GLU B CA 1
ATOM 7076 C C . GLU B 1 457 ? -5.381 -60.431 56.956 1.00 22.24 499 GLU B C 1
ATOM 7077 O O . GLU B 1 457 ? -6.197 -59.661 57.440 1.00 19.36 499 GLU B O 1
ATOM 7083 N N . SER B 1 458 ? -4.073 -60.289 57.143 1.00 22.10 500 SER B N 1
ATOM 7084 C CA . SER B 1 458 ? -3.544 -59.276 58.039 1.00 20.83 500 SER B CA 1
ATOM 7085 C C . SER B 1 458 ? -3.898 -57.888 57.552 1.00 19.53 500 SER B C 1
ATOM 7086 O O . SER B 1 458 ? -3.777 -56.942 58.306 1.00 19.26 500 SER B O 1
ATOM 7089 N N . TYR B 1 459 ? -4.354 -57.740 56.316 1.00 19.24 501 TYR B N 1
ATOM 7090 C CA . TYR B 1 459 ? -4.630 -56.396 55.819 1.00 19.43 501 TYR B CA 1
ATOM 7091 C C . TYR B 1 459 ? -6.019 -55.933 56.241 1.00 20.00 501 TYR B C 1
ATOM 7092 O O . TYR B 1 459 ? -6.398 -54.794 55.962 1.00 18.25 501 TYR B O 1
ATOM 7101 N N . TRP B 1 460 ? -6.811 -56.845 56.805 1.00 19.61 502 TRP B N 1
ATOM 7102 C CA . TRP B 1 460 ? -8.192 -56.512 57.128 1.00 21.51 502 TRP B CA 1
ATOM 7103 C C . TRP B 1 460 ? -8.247 -55.462 58.228 1.00 23.99 502 TRP B C 1
ATOM 7104 O O . TRP B 1 460 ? -9.144 -54.620 58.270 1.00 22.88 502 TRP B O 1
ATOM 7115 N N . GLU B 1 461 ? -7.198 -55.447 59.040 1.00 24.38 503 GLU B N 1
ATOM 7116 C CA . GLU B 1 461 ? -7.063 -54.501 60.130 1.00 27.51 503 GLU B CA 1
ATOM 7117 C C . GLU B 1 461 ? -7.012 -53.063 59.617 1.00 24.33 503 GLU B C 1
ATOM 7118 O O . GLU B 1 461 ? -7.610 -52.185 60.202 1.00 24.44 503 GLU B O 1
ATOM 7124 N N . SER B 1 462 ? -6.547 -52.851 58.397 1.00 22.33 504 SER B N 1
ATOM 7125 C CA . SER B 1 462 ? -6.548 -51.512 57.838 1.00 24.18 504 SER B CA 1
ATOM 7126 C C . SER B 1 462 ? -7.925 -51.107 57.327 1.00 23.89 504 SER B C 1
ATOM 7127 O O . SER B 1 462 ? -8.105 -49.985 56.873 1.00 22.58 504 SER B O 1
ATOM 7130 N N . MET B 1 463 ? -8.909 -52.003 57.400 1.00 23.41 505 MET B N 1
ATOM 7131 C CA . MET B 1 463 ? -10.276 -51.671 57.001 1.00 23.32 505 MET B CA 1
ATOM 7132 C C . MET B 1 463 ? -11.216 -51.390 58.191 1.00 23.25 505 MET B C 1
ATOM 7133 O O . MET B 1 463 ? -12.424 -51.249 58.009 1.00 23.22 505 MET B O 1
ATOM 7138 N N . LYS B 1 464 ? -10.662 -51.239 59.385 1.00 25.87 506 LYS B N 1
ATOM 7139 C CA . LYS B 1 464 ? -11.451 -50.938 60.578 1.00 31.70 506 LYS B CA 1
ATOM 7140 C C . LYS B 1 464 ? -12.028 -49.537 60.462 1.00 26.48 506 LYS B C 1
ATOM 7141 O O . LYS B 1 464 ? -11.339 -48.632 60.015 1.00 25.94 506 LYS B O 1
ATOM 7144 N N . SER B 1 465 ? -13.233 -49.351 60.992 1.00 24.02 507 SER B N 1
ATOM 7145 C CA . SER B 1 465 ? -13.835 -48.029 61.159 1.00 22.19 507 SER B CA 1
ATOM 7146 C C . SER B 1 465 ? -13.876 -47.660 62.648 1.00 22.12 507 SER B C 1
ATOM 7147 O O . SER B 1 465 ? -13.997 -48.517 63.494 1.00 21.48 507 SER B O 1
ATOM 7150 N N . GLY B 1 466 ? -13.817 -46.383 62.976 1.00 23.38 508 GLY B N 1
ATOM 7151 C CA . GLY B 1 466 ? -14.067 -45.918 64.342 1.00 23.29 508 GLY B CA 1
ATOM 7152 C C . GLY B 1 466 ? -15.540 -45.804 64.737 1.00 24.10 508 GLY B C 1
ATOM 7153 O O . GLY B 1 466 ? -15.820 -45.586 65.912 1.00 23.65 508 GLY B O 1
ATOM 7154 N N A VAL B 1 467 ? -16.460 -46.011 63.787 0.61 22.54 509 VAL B N 1
ATOM 7155 N N B VAL B 1 467 ? -16.455 -46.050 63.797 0.39 22.71 509 VAL B N 1
ATOM 7156 C CA A VAL B 1 467 ? -17.898 -45.907 64.040 0.61 21.58 509 VAL B CA 1
ATOM 7157 C CA B VAL B 1 467 ? -17.887 -45.916 64.046 0.39 21.86 509 VAL B CA 1
ATOM 7158 C C A VAL B 1 467 ? -18.752 -47.052 63.467 0.61 22.73 509 VAL B C 1
ATOM 7159 C C B VAL B 1 467 ? -18.776 -47.017 63.441 0.39 22.42 509 VAL B C 1
ATOM 7160 O O A VAL B 1 467 ? -19.748 -47.452 64.070 0.61 24.01 509 VAL B O 1
ATOM 7161 O O B VAL B 1 467 ? -19.807 -47.372 64.014 0.39 23.07 509 VAL B O 1
ATOM 7168 N N . ALA B 1 468 ? -18.374 -47.582 62.306 1.00 21.92 510 ALA B N 1
ATOM 7169 C CA . ALA B 1 468 ? -19.129 -48.628 61.643 1.00 20.11 510 ALA B CA 1
ATOM 7170 C C . ALA B 1 468 ? -18.408 -49.974 61.741 1.00 19.82 510 ALA B C 1
ATOM 7171 O O . ALA B 1 468 ? -17.355 -50.057 62.352 1.00 20.52 510 ALA B O 1
ATOM 7173 N N . ASP B 1 469 ? -18.990 -51.020 61.168 1.00 18.88 511 ASP B N 1
ATOM 7174 C CA . ASP B 1 469 ? -18.336 -52.325 61.122 1.00 20.92 511 ASP B CA 1
ATOM 7175 C C . ASP B 1 469 ? -17.068 -52.341 60.261 1.00 21.09 511 ASP B C 1
ATOM 7176 O O . ASP B 1 469 ? -16.128 -53.057 60.565 1.00 21.41 511 ASP B O 1
ATOM 7181 N N . MET B 1 470 ? -17.013 -51.487 59.244 1.00 19.94 512 MET B N 1
ATOM 7182 C CA . MET B 1 470 ? -15.849 -51.401 58.355 1.00 19.11 512 MET B CA 1
ATOM 7183 C C . MET B 1 470 ? -15.912 -50.104 57.541 1.00 18.78 512 MET B C 1
ATOM 7184 O O . MET B 1 470 ? -16.963 -49.475 57.448 1.00 19.13 512 MET B O 1
ATOM 7189 N N . ILE B 1 471 ? -14.794 -49.744 56.929 1.00 18.04 513 ILE B N 1
ATOM 7190 C CA . ILE B 1 471 ? -14.771 -48.747 55.878 1.00 18.72 513 ILE B CA 1
ATOM 7191 C C . ILE B 1 471 ? -14.824 -49.422 54.509 1.00 18.55 513 ILE B C 1
ATOM 7192 O O . ILE B 1 471 ? -14.611 -50.619 54.419 1.00 18.93 513 ILE B O 1
ATOM 7197 N N . ASN B 1 472 ? -15.035 -48.644 53.447 1.00 17.73 514 ASN B N 1
ATOM 7198 C CA . ASN B 1 472 ? -15.108 -49.235 52.129 1.00 18.97 514 ASN B CA 1
ATOM 7199 C C . ASN B 1 472 ? -13.788 -49.181 51.342 1.00 19.40 514 ASN B C 1
ATOM 7200 O O . ASN B 1 472 ? -13.587 -50.026 50.484 1.00 20.93 514 ASN B O 1
ATOM 7205 N N . THR B 1 473 ? -12.831 -48.383 51.791 1.00 19.24 515 THR B N 1
ATOM 7206 C CA . THR B 1 473 ? -11.590 -48.250 51.066 1.00 25.05 515 THR B CA 1
ATOM 7207 C C . THR B 1 473 ? -10.392 -48.241 51.989 1.00 21.76 515 THR B C 1
ATOM 7208 O O . THR B 1 473 ? -10.236 -47.323 52.793 1.00 20.38 515 THR B O 1
ATOM 7212 N N . GLY B 1 474 ? -9.446 -49.122 51.688 1.00 21.86 516 GLY B N 1
ATOM 7213 C CA . GLY B 1 474 ? -8.210 -49.184 52.462 1.00 21.94 516 GLY B CA 1
ATOM 7214 C C . GLY B 1 474 ? -7.095 -48.342 51.864 1.00 22.14 516 GLY B C 1
ATOM 7215 O O . GLY B 1 474 ? -7.293 -47.646 50.877 1.00 20.78 516 GLY B O 1
ATOM 7216 N N . PRO B 1 475 ? -5.868 -48.517 52.366 1.00 26.22 517 PRO B N 1
ATOM 7217 C CA . PRO B 1 475 ? -4.747 -47.771 51.799 1.00 29.50 517 PRO B CA 1
ATOM 7218 C C . PRO B 1 475 ? -4.413 -48.264 50.396 1.00 27.36 517 PRO B C 1
ATOM 7219 O O . PRO B 1 475 ? -4.877 -49.323 49.948 1.00 26.87 517 PRO B O 1
ATOM 7223 N N . GLY B 1 476 ? -3.768 -47.387 49.647 1.00 23.57 518 GLY B N 1
ATOM 7224 C CA . GLY B 1 476 ? -3.392 -47.690 48.280 1.00 22.61 518 GLY B CA 1
ATOM 7225 C C . GLY B 1 476 ? -2.571 -48.966 48.166 1.00 22.82 518 GLY B C 1
ATOM 7226 O O . GLY B 1 476 ? -2.774 -49.756 47.246 1.00 23.20 518 GLY B O 1
ATOM 7227 N N . ASN B 1 477 ? -1.657 -49.196 49.098 1.00 19.91 519 ASN B N 1
ATOM 7228 C CA . ASN B 1 477 ? -0.846 -50.381 49.029 1.00 20.17 519 ASN B CA 1
ATOM 7229 C C . ASN B 1 477 ? -1.674 -51.554 49.485 1.00 19.61 519 ASN B C 1
ATOM 7230 O O . ASN B 1 477 ? -1.973 -51.666 50.651 1.00 23.23 519 ASN B O 1
ATOM 7235 N N . GLY B 1 478 ? -1.882 -52.513 48.595 1.00 18.56 520 GLY B N 1
ATOM 7236 C CA . GLY B 1 478 ? -2.757 -53.642 48.890 1.00 17.81 520 GLY B CA 1
ATOM 7237 C C . GLY B 1 478 ? -4.203 -53.419 48.510 1.00 16.63 520 GLY B C 1
ATOM 7238 O O . GLY B 1 478 ? -5.039 -54.261 48.816 1.00 17.87 520 GLY B O 1
ATOM 7239 N N . GLY B 1 479 ? -4.473 -52.385 47.724 1.00 15.38 521 GLY B N 1
ATOM 7240 C CA . GLY B 1 479 ? -5.845 -51.951 47.468 1.00 15.90 521 GLY B CA 1
ATOM 7241 C C . GLY B 1 479 ? -6.732 -52.972 46.757 1.00 16.62 521 GLY B C 1
ATOM 7242 O O . GLY B 1 479 ? -7.927 -53.103 47.074 1.00 15.85 521 GLY B O 1
ATOM 7243 N N . ALA B 1 480 ? -6.120 -53.847 45.965 1.00 16.10 522 ALA B N 1
ATOM 7244 C CA . ALA B 1 480 ? -6.908 -54.877 45.297 1.00 16.33 522 ALA B CA 1
ATOM 7245 C C . ALA B 1 480 ? -7.230 -56.009 46.240 1.00 16.75 522 ALA B C 1
ATOM 7246 O O . ALA B 1 480 ? -8.288 -56.630 46.134 1.00 17.39 522 ALA B O 1
ATOM 7248 N N . ILE B 1 481 ? -6.305 -56.270 47.157 1.00 16.94 523 ILE B N 1
ATOM 7249 C CA . ILE B 1 481 ? -6.508 -57.272 48.185 1.00 15.99 523 ILE B CA 1
ATOM 7250 C C . ILE B 1 481 ? -7.588 -56.839 49.165 1.00 17.01 523 ILE B C 1
ATOM 7251 O O . ILE B 1 481 ? -8.472 -57.639 49.515 1.00 16.58 523 ILE B O 1
ATOM 7256 N N . THR B 1 482 ? -7.477 -55.621 49.688 1.00 16.44 524 THR B N 1
ATOM 7257 C CA . THR B 1 482 ? -8.483 -55.173 50.646 1.00 16.58 524 THR B CA 1
ATOM 7258 C C . THR B 1 482 ? -9.846 -55.010 49.981 1.00 16.24 524 THR B C 1
ATOM 7259 O O . THR B 1 482 ? -10.880 -55.237 50.609 1.00 17.23 524 THR B O 1
ATOM 7263 N N . GLY B 1 483 ? -9.858 -54.725 48.689 1.00 15.92 525 GLY B N 1
ATOM 7264 C CA . GLY B 1 483 ? -11.093 -54.788 47.919 1.00 17.19 525 GLY B CA 1
ATOM 7265 C C . GLY B 1 483 ? -11.737 -56.158 48.002 1.00 17.36 525 GLY B C 1
ATOM 7266 O O . GLY B 1 483 ? -12.938 -56.296 48.307 1.00 17.99 525 GLY B O 1
ATOM 7267 N N . ALA B 1 484 ? -10.932 -57.178 47.738 1.00 16.19 526 ALA B N 1
ATOM 7268 C CA . ALA B 1 484 ? -11.403 -58.550 47.869 1.00 17.16 526 ALA B CA 1
ATOM 7269 C C . ALA B 1 484 ? -11.851 -58.880 49.294 1.00 16.45 526 ALA B C 1
ATOM 7270 O O . ALA B 1 484 ? -12.852 -59.582 49.485 1.00 15.91 526 ALA B O 1
ATOM 7272 N N . LEU B 1 485 ? -11.092 -58.425 50.289 1.00 15.68 527 LEU B N 1
ATOM 7273 C CA . LEU B 1 485 ? -11.401 -58.748 51.681 1.00 16.16 527 LEU B CA 1
ATOM 7274 C C . LEU B 1 485 ? -12.702 -58.064 52.110 1.00 16.47 527 LEU B C 1
ATOM 7275 O O . LEU B 1 485 ? -13.549 -58.664 52.789 1.00 15.74 527 LEU B O 1
ATOM 7280 N N . PHE B 1 486 ? -12.974 -56.915 51.499 1.00 15.76 528 PHE B N 1
ATOM 7281 C CA . PHE B 1 486 ? -14.239 -56.247 51.723 1.00 15.86 528 PHE B CA 1
ATOM 7282 C C . PHE B 1 486 ? -15.411 -57.086 51.235 1.00 16.64 528 PHE B C 1
ATOM 7283 O O . PHE B 1 486 ? -16.402 -57.273 51.939 1.00 15.82 528 PHE B O 1
ATOM 7291 N N . LEU B 1 487 ? -15.280 -57.588 50.011 1.00 16.97 529 LEU B N 1
ATOM 7292 C CA . LEU B 1 487 ? -16.352 -58.316 49.380 1.00 17.25 529 LEU B CA 1
ATOM 7293 C C . LEU B 1 487 ? -16.651 -59.585 50.163 1.00 18.30 529 LEU B C 1
ATOM 7294 O O . LEU B 1 487 ? -17.802 -59.997 50.271 1.00 18.71 529 LEU B O 1
ATOM 7299 N N . LYS B 1 488 ? -15.617 -60.142 50.777 1.00 19.22 530 LYS B N 1
ATOM 7300 C CA . LYS B 1 488 ? -15.718 -61.382 51.541 1.00 19.49 530 LYS B CA 1
ATOM 7301 C C . LYS B 1 488 ? -16.643 -61.259 52.733 1.00 19.85 530 LYS B C 1
ATOM 7302 O O . LYS B 1 488 ? -17.244 -62.233 53.127 1.00 21.56 530 LYS B O 1
ATOM 7308 N N . GLN B 1 489 ? -16.850 -60.044 53.209 1.00 20.36 531 GLN B N 1
ATOM 7309 C CA . GLN B 1 489 ? -17.704 -59.791 54.342 1.00 21.21 531 GLN B CA 1
ATOM 7310 C C . GLN B 1 489 ? -19.162 -60.054 54.000 1.00 20.36 531 GLN B C 1
ATOM 7311 O O . GLN B 1 489 ? -20.023 -60.029 54.886 1.00 20.12 531 GLN B O 1
ATOM 7317 N N . PHE B 1 490 ? -19.448 -60.176 52.712 1.00 19.58 532 PHE B N 1
ATOM 7318 C CA . PHE B 1 490 ? -20.823 -60.282 52.257 1.00 18.95 532 PHE B CA 1
ATOM 7319 C C . PHE B 1 490 ? -21.135 -61.626 51.632 1.00 19.94 532 PHE B C 1
ATOM 7320 O O . PHE B 1 490 ? -22.114 -61.773 50.898 1.00 21.04 532 PHE B O 1
ATOM 7328 N N . VAL B 1 491 ? -20.243 -62.576 51.879 1.00 22.35 533 VAL B N 1
ATOM 7329 C CA . VAL B 1 491 ? -20.323 -63.886 51.271 1.00 22.84 533 VAL B CA 1
ATOM 7330 C C . VAL B 1 491 ? -20.421 -64.893 52.413 1.00 23.87 533 VAL B C 1
ATOM 7331 O O . VAL B 1 491 ? -19.566 -64.976 53.288 1.00 23.35 533 VAL B O 1
ATOM 7335 N N . ASP B 1 492 ? -21.487 -65.674 52.383 1.00 24.57 534 ASP B N 1
ATOM 7336 C CA . ASP B 1 492 ? -21.666 -66.813 53.265 1.00 26.75 534 ASP B CA 1
ATOM 7337 C C . ASP B 1 492 ? -20.432 -67.719 53.122 1.00 28.63 534 ASP B C 1
ATOM 7338 O O . ASP B 1 492 ? -20.133 -68.239 52.043 1.00 29.96 534 ASP B O 1
ATOM 7343 N N . GLU B 1 493 ? -19.830 -68.079 54.240 1.00 30.32 535 GLU B N 1
ATOM 7344 C CA . GLU B 1 493 ? -18.667 -68.957 54.234 1.00 37.12 535 GLU B CA 1
ATOM 7345 C C . GLU B 1 493 ? -18.909 -70.354 53.675 1.00 33.37 535 GLU B C 1
ATOM 7346 O O . GLU B 1 493 ? -17.960 -71.028 53.302 1.00 31.50 535 GLU B O 1
ATOM 7352 N N . LYS B 1 494 ? -20.145 -70.837 53.725 1.00 32.48 536 LYS B N 1
ATOM 7353 C CA . LYS B 1 494 ? -20.499 -72.141 53.157 1.00 33.25 536 LYS B CA 1
ATOM 7354 C C . LYS B 1 494 ? -20.439 -72.134 51.629 1.00 30.68 536 LYS B C 1
ATOM 7355 O O . LYS B 1 494 ? -20.591 -73.168 50.979 1.00 33.29 536 LYS B O 1
ATOM 7359 N N . VAL B 1 495 ? -20.435 -70.949 51.039 1.00 27.21 537 VAL B N 1
ATOM 7360 C CA . VAL B 1 495 ? -20.459 -70.850 49.592 1.00 25.00 537 VAL B CA 1
ATOM 7361 C C . VAL B 1 495 ? -19.037 -70.645 49.069 1.00 24.61 537 VAL B C 1
ATOM 7362 O O . VAL B 1 495 ? -18.270 -69.839 49.599 1.00 25.44 537 VAL B O 1
ATOM 7366 N N . GLN B 1 496 ? -18.660 -71.372 48.031 1.00 22.84 538 GLN B N 1
ATOM 7367 C CA . GLN B 1 496 ? -17.351 -71.119 47.436 1.00 23.41 538 GLN B CA 1
ATOM 7368 C C . GLN B 1 496 ? -17.459 -69.864 46.578 1.00 20.65 538 GLN B C 1
ATOM 7369 O O . GLN B 1 496 ? -18.459 -69.679 45.882 1.00 19.97 538 GLN B O 1
ATOM 7375 N N . TRP B 1 497 ? -16.455 -69.004 46.639 1.00 17.94 539 TRP B N 1
ATOM 7376 C CA . TRP B 1 497 ? -16.565 -67.691 46.027 1.00 18.90 539 TRP B CA 1
ATOM 7377 C C . TRP B 1 497 ? -15.214 -67.144 45.554 1.00 19.38 539 TRP B C 1
ATOM 7378 O O . TRP B 1 497 ? -14.207 -67.249 46.250 1.00 19.11 539 TRP B O 1
ATOM 7389 N N . LEU B 1 498 ? -15.195 -66.685 44.310 1.00 19.85 540 LEU B N 1
ATOM 7390 C CA . LEU B 1 498 ? -14.024 -66.072 43.714 1.00 18.93 540 LEU B CA 1
ATOM 7391 C C . LEU B 1 498 ? -14.391 -64.751 43.063 1.00 18.76 540 LEU B C 1
ATOM 7392 O O . LEU B 1 498 ? -15.389 -64.623 42.351 1.00 18.51 540 LEU B O 1
ATOM 7397 N N . HIS B 1 499 ? -13.523 -63.776 43.311 1.00 17.94 541 HIS B N 1
ATOM 7398 C CA . HIS B 1 499 ? -13.678 -62.425 42.839 1.00 16.90 541 HIS B CA 1
ATOM 7399 C C . HIS B 1 499 ? -12.630 -62.227 41.755 1.00 18.49 541 HIS B C 1
ATOM 7400 O O . HIS B 1 499 ? -11.436 -62.406 41.979 1.00 18.01 541 HIS B O 1
ATOM 7407 N N . LEU B 1 500 ? -13.073 -61.701 40.619 1.00 18.61 542 LEU B N 1
ATOM 7408 C CA . LEU B 1 500 ? -12.178 -61.393 39.522 1.00 19.92 542 LEU B CA 1
ATOM 7409 C C . LEU B 1 500 ? -12.172 -59.896 39.248 1.00 18.02 542 LEU B C 1
ATOM 7410 O O . LEU B 1 500 ? -13.172 -59.314 38.817 1.00 18.47 542 LEU B O 1
ATOM 7415 N N . ASP B 1 501 ? -11.017 -59.281 39.456 1.00 17.55 543 ASP B N 1
ATOM 7416 C CA . ASP B 1 501 ? -10.850 -57.832 39.252 1.00 18.78 543 ASP B CA 1
ATOM 7417 C C . ASP B 1 501 ? -10.329 -57.647 37.815 1.00 18.65 543 ASP B C 1
ATOM 7418 O O . ASP B 1 501 ? -9.145 -57.878 37.490 1.00 16.64 543 ASP B O 1
ATOM 7423 N N . VAL B 1 502 ? -11.243 -57.190 36.970 1.00 18.54 544 VAL B N 1
ATOM 7424 C CA . VAL B 1 502 ? -11.037 -57.144 35.523 1.00 19.11 544 VAL B CA 1
ATOM 7425 C C . VAL B 1 502 ? -10.856 -55.732 34.973 1.00 20.21 544 VAL B C 1
ATOM 7426 O O . VAL B 1 502 ? -11.111 -55.489 33.786 1.00 17.96 544 VAL B O 1
ATOM 7430 N N . ALA B 1 503 ? -10.443 -54.804 35.834 1.00 20.58 545 ALA B N 1
ATOM 7431 C CA . ALA B 1 503 ? -10.290 -53.406 35.431 1.00 21.27 545 ALA B CA 1
ATOM 7432 C C . ALA B 1 503 ? -9.466 -53.242 34.166 1.00 19.98 545 ALA B C 1
ATOM 7433 O O . ALA B 1 503 ? -9.780 -52.413 33.319 1.00 18.65 545 ALA B O 1
ATOM 7435 N N . GLY B 1 504 ? -8.429 -54.046 34.006 1.00 19.90 546 GLY B N 1
ATOM 7436 C CA . GLY B 1 504 ? -7.587 -53.936 32.807 1.00 20.41 546 GLY B CA 1
ATOM 7437 C C . GLY B 1 504 ? -8.165 -54.536 31.536 1.00 18.79 546 GLY B C 1
ATOM 7438 O O . GLY B 1 504 ? -8.435 -53.832 30.568 1.00 18.34 546 GLY B O 1
ATOM 7439 N N . PRO B 1 505 ? -8.355 -55.855 31.516 1.00 19.20 547 PRO B N 1
ATOM 7440 C CA . PRO B 1 505 ? -8.554 -56.461 30.207 1.00 19.45 547 PRO B CA 1
ATOM 7441 C C . PRO B 1 505 ? -9.942 -56.307 29.556 1.00 19.46 547 PRO B C 1
ATOM 7442 O O . PRO B 1 505 ? -10.072 -56.701 28.393 1.00 16.97 547 PRO B O 1
ATOM 7446 N N . VAL B 1 506 ? -10.907 -55.670 30.233 1.00 17.31 548 VAL B N 1
ATOM 7447 C CA . VAL B 1 506 ? -12.197 -55.460 29.627 1.00 17.53 548 VAL B CA 1
ATOM 7448 C C . VAL B 1 506 ? -12.141 -54.398 28.514 1.00 18.75 548 VAL B C 1
ATOM 7449 O O . VAL B 1 506 ? -13.086 -54.263 27.756 1.00 20.08 548 VAL B O 1
ATOM 7453 N N . TRP B 1 507 ? -11.139 -53.537 28.511 1.00 19.27 549 TRP B N 1
ATOM 7454 C CA . TRP B 1 507 ? -11.003 -52.493 27.500 1.00 21.41 549 TRP B CA 1
ATOM 7455 C C . TRP B 1 507 ? -9.624 -52.503 26.869 1.00 23.28 549 TRP B C 1
ATOM 7456 O O . TRP B 1 507 ? -8.635 -52.624 27.582 1.00 26.58 549 TRP B O 1
ATOM 7467 N N . SER B 1 508 ? -9.558 -52.507 25.535 1.00 24.33 550 SER B N 1
ATOM 7468 C CA . SER B 1 508 ? -8.290 -52.517 24.806 1.00 25.49 550 SER B CA 1
ATOM 7469 C C . SER B 1 508 ? -7.987 -51.115 24.315 1.00 29.94 550 SER B C 1
ATOM 7470 O O . SER B 1 508 ? -8.661 -50.605 23.411 1.00 27.45 550 SER B O 1
ATOM 7473 N N . ASP B 1 509 ? -6.997 -50.481 24.939 1.00 34.05 551 ASP B N 1
ATOM 7474 C CA . ASP B 1 509 ? -6.498 -49.186 24.495 1.00 38.47 551 ASP B CA 1
ATOM 7475 C C . ASP B 1 509 ? -5.922 -49.231 23.088 1.00 40.39 551 ASP B C 1
ATOM 7476 O O . ASP B 1 509 ? -6.148 -48.308 22.303 1.00 47.50 551 ASP B O 1
ATOM 7481 N N . GLU B 1 510 ? -5.377 -50.371 22.684 1.00 38.00 552 GLU B N 1
ATOM 7482 C CA . GLU B 1 510 ? -4.883 -50.500 21.325 1.00 39.04 552 GLU B CA 1
ATOM 7483 C C . GLU B 1 510 ? -6.010 -50.477 20.299 1.00 39.63 552 GLU B C 1
ATOM 7484 O O . GLU B 1 510 ? -5.914 -49.743 19.323 1.00 43.31 552 GLU B O 1
ATOM 7490 N N . LYS B 1 511 ? -7.057 -51.281 20.488 1.00 33.83 553 LYS B N 1
ATOM 7491 C CA . LYS B 1 511 ? -8.197 -51.262 19.587 1.00 34.73 553 LYS B CA 1
ATOM 7492 C C . LYS B 1 511 ? -9.141 -50.061 19.777 1.00 31.51 553 LYS B C 1
ATOM 7493 O O . LYS B 1 511 ? -10.150 -49.967 19.077 1.00 29.88 553 LYS B O 1
ATOM 7499 N N . LYS B 1 512 ? -8.938 -49.298 20.851 1.00 28.70 554 LYS B N 1
ATOM 7500 C CA . LYS B 1 512 ? -9.925 -48.336 21.345 1.00 26.65 554 LYS B CA 1
ATOM 7501 C C . LYS B 1 512 ? -11.348 -48.912 21.429 1.00 25.04 554 LYS B C 1
ATOM 7502 O O . LYS B 1 512 ? -12.296 -48.376 20.833 1.00 22.98 554 LYS B O 1
ATOM 7506 N N . ASN B 1 513 ? -11.469 -50.087 22.040 1.00 22.88 555 ASN B N 1
ATOM 7507 C CA . ASN B 1 513 ? -12.737 -50.824 22.018 1.00 22.64 555 ASN B CA 1
ATOM 7508 C C . ASN B 1 513 ? -12.742 -51.815 23.169 1.00 20.10 555 ASN B C 1
ATOM 7509 O O . ASN B 1 513 ? -11.692 -52.243 23.677 1.00 19.49 555 ASN B O 1
ATOM 7514 N N . ALA B 1 514 ? -13.947 -52.218 23.530 1.00 18.60 556 ALA B N 1
ATOM 7515 C CA . ALA B 1 514 ? -14.187 -53.240 24.549 1.00 17.92 556 ALA B CA 1
ATOM 7516 C C . ALA B 1 514 ? -13.804 -54.604 24.010 1.00 16.79 556 ALA B C 1
ATOM 7517 O O . ALA B 1 514 ? -13.774 -54.783 22.821 1.00 16.69 556 ALA B O 1
ATOM 7519 N N . THR B 1 515 ? -13.451 -55.529 24.893 1.00 17.54 557 THR B N 1
ATOM 7520 C CA . THR B 1 515 ? -12.977 -56.857 24.498 1.00 17.81 557 THR B CA 1
ATOM 7521 C C . THR B 1 515 ? -14.006 -57.964 24.735 1.00 17.55 557 THR B C 1
ATOM 7522 O O . THR B 1 515 ? -13.940 -59.010 24.096 1.00 16.72 557 THR B O 1
ATOM 7526 N N . GLY B 1 516 ? -14.950 -57.727 25.638 1.00 17.00 558 GLY B N 1
ATOM 7527 C CA . GLY B 1 516 ? -15.804 -58.813 26.110 1.00 18.35 558 GLY B CA 1
ATOM 7528 C C . GLY B 1 516 ? -15.022 -59.865 26.877 1.00 18.82 558 GLY B C 1
ATOM 7529 O O . GLY B 1 516 ? -15.484 -61.008 27.035 1.00 17.96 558 GLY B O 1
ATOM 7530 N N . TYR B 1 517 ? -13.893 -59.446 27.446 1.00 18.22 559 TYR B N 1
ATOM 7531 C CA . TYR B 1 517 ? -13.166 -60.288 28.393 1.00 17.67 559 TYR B CA 1
ATOM 7532 C C . TYR B 1 517 ? -14.097 -60.902 29.454 1.00 17.07 559 TYR B C 1
ATOM 7533 O O . TYR B 1 517 ? -14.892 -60.196 30.089 1.00 15.61 559 TYR B O 1
ATOM 7542 N N . GLY B 1 518 ? -13.900 -62.193 29.697 1.00 16.60 560 GLY B N 1
ATOM 7543 C CA . GLY B 1 518 ? -14.545 -62.896 30.775 1.00 15.74 560 GLY B CA 1
ATOM 7544 C C . GLY B 1 518 ? -15.585 -63.895 30.307 1.00 16.44 560 GLY B C 1
ATOM 7545 O O . GLY B 1 518 ? -15.757 -64.940 30.929 1.00 15.78 560 GLY B O 1
ATOM 7546 N N . VAL B 1 519 ? -16.294 -63.562 29.237 1.00 16.06 561 VAL B N 1
ATOM 7547 C CA . VAL B 1 519 ? -17.342 -64.429 28.716 1.00 16.77 561 VAL B CA 1
ATOM 7548 C C . VAL B 1 519 ? -16.839 -65.837 28.433 1.00 17.40 561 VAL B C 1
ATOM 7549 O O . VAL B 1 519 ? -17.404 -66.805 28.954 1.00 18.93 561 VAL B O 1
ATOM 7553 N N . SER B 1 520 ? -15.760 -65.969 27.666 1.00 16.11 562 SER B N 1
ATOM 7554 C CA . SER B 1 520 ? -15.298 -67.305 27.310 1.00 17.97 562 SER B CA 1
ATOM 7555 C C . SER B 1 520 ? -14.850 -68.121 28.512 1.00 18.05 562 SER B C 1
ATOM 7556 O O . SER B 1 520 ? -15.099 -69.321 28.587 1.00 20.76 562 SER B O 1
ATOM 7559 N N . THR B 1 521 ? -14.157 -67.488 29.450 1.00 16.47 563 THR B N 1
ATOM 7560 C CA . THR B 1 521 ? -13.746 -68.176 30.660 1.00 16.95 563 THR B CA 1
ATOM 7561 C C . THR B 1 521 ? -14.967 -68.641 31.451 1.00 17.83 563 THR B C 1
ATOM 7562 O O . THR B 1 521 ? -14.967 -69.747 32.009 1.00 18.29 563 THR B O 1
ATOM 7566 N N . LEU B 1 522 ? -15.920 -67.734 31.663 1.00 17.38 564 LEU B N 1
ATOM 7567 C CA . LEU B 1 522 ? -17.085 -68.082 32.453 1.00 19.14 564 LEU B CA 1
ATOM 7568 C C . LEU B 1 522 ? -17.862 -69.247 31.837 1.00 19.37 564 LEU B C 1
ATOM 7569 O O . LEU B 1 522 ? -18.282 -70.153 32.554 1.00 19.97 564 LEU B O 1
ATOM 7574 N N . VAL B 1 523 ? -18.004 -69.240 30.517 1.00 19.61 565 VAL B N 1
ATOM 7575 C CA . VAL B 1 523 ? -18.646 -70.356 29.837 1.00 19.30 565 VAL B CA 1
ATOM 7576 C C . VAL B 1 523 ? -17.880 -71.661 30.030 1.00 20.58 565 VAL B C 1
ATOM 7577 O O . VAL B 1 523 ? -18.478 -72.653 30.430 1.00 20.63 565 VAL B O 1
ATOM 7581 N N . GLU B 1 524 ? -16.553 -71.640 29.899 1.00 20.10 566 GLU B N 1
ATOM 7582 C CA . GLU B 1 524 ? -15.761 -72.842 30.191 1.00 21.12 566 GLU B CA 1
ATOM 7583 C C . GLU B 1 524 ? -15.884 -73.307 31.630 1.00 21.92 566 GLU B C 1
ATOM 7584 O O . GLU B 1 524 ? -15.986 -74.503 31.900 1.00 20.67 566 GLU B O 1
ATOM 7590 N N . TRP B 1 525 ? -15.946 -72.361 32.566 1.00 21.01 567 TRP B N 1
ATOM 7591 C CA . TRP B 1 525 ? -16.091 -72.737 33.961 1.00 20.42 567 TRP B CA 1
ATOM 7592 C C . TRP B 1 525 ? -17.419 -73.437 34.205 1.00 21.44 567 TRP B C 1
ATOM 7593 O O . TRP B 1 525 ? -17.478 -74.460 34.911 1.00 20.60 567 TRP B O 1
ATOM 7604 N N . VAL B 1 526 ? -18.482 -72.845 33.686 1.00 21.43 568 VAL B N 1
ATOM 7605 C CA . VAL B 1 526 ? -19.819 -73.417 33.853 1.00 23.80 568 VAL B CA 1
ATOM 7606 C C . VAL B 1 526 ? -19.892 -74.829 33.263 1.00 25.12 568 VAL B C 1
ATOM 7607 O O . VAL B 1 526 ? -20.349 -75.763 33.942 1.00 25.13 568 VAL B O 1
ATOM 7611 N N . LEU B 1 527 ? -19.255 -75.000 32.104 1.00 24.83 569 LEU B N 1
ATOM 7612 C CA . LEU B 1 527 ? -19.267 -76.276 31.384 1.00 26.55 569 LEU B CA 1
ATOM 7613 C C . LEU B 1 527 ? -18.423 -77.354 32.042 1.00 28.50 569 LEU B C 1
ATOM 7614 O O . LEU B 1 527 ? -18.719 -78.520 31.886 1.00 29.34 569 LEU B O 1
ATOM 7619 N N . ARG B 1 528 ? -17.414 -76.965 32.804 1.00 28.88 570 ARG B N 1
ATOM 7620 C CA . ARG B 1 528 ? -16.526 -77.923 33.424 1.00 31.76 570 ARG B CA 1
ATOM 7621 C C . ARG B 1 528 ? -17.060 -78.263 34.788 1.00 34.42 570 ARG B C 1
ATOM 7622 O O . ARG B 1 528 ? -16.519 -79.136 35.438 1.00 36.38 570 ARG B O 1
ATOM 7630 N N . ASN B 1 529 ? -18.090 -77.556 35.244 1.00 37.15 571 ASN B N 1
ATOM 7631 C CA . ASN B 1 529 ? -18.834 -77.989 36.418 1.00 43.67 571 ASN B CA 1
ATOM 7632 C C . ASN B 1 529 ? -19.870 -79.046 36.002 1.00 55.65 571 ASN B C 1
ATOM 7633 O O . ASN B 1 529 ? -20.517 -79.016 34.939 1.00 53.29 571 ASN B O 1
ATOM 7639 N N . ALA C 1 13 ? -34.408 -9.765 43.602 1.00 72.80 55 ALA C N 1
ATOM 7640 C CA . ALA C 1 13 ? -33.649 -10.543 44.634 1.00 69.70 55 ALA C CA 1
ATOM 7641 C C . ALA C 1 13 ? -34.377 -11.806 45.087 1.00 61.09 55 ALA C C 1
ATOM 7642 O O . ALA C 1 13 ? -33.746 -12.845 45.202 1.00 53.47 55 ALA C O 1
ATOM 7644 N N . GLY C 1 14 ? -35.670 -11.712 45.394 1.00 60.36 56 GLY C N 1
ATOM 7645 C CA . GLY C 1 14 ? -36.442 -12.828 45.929 1.00 58.88 56 GLY C CA 1
ATOM 7646 C C . GLY C 1 14 ? -36.239 -14.170 45.241 1.00 55.52 56 GLY C C 1
ATOM 7647 O O . GLY C 1 14 ? -36.231 -15.188 45.924 1.00 50.89 56 GLY C O 1
ATOM 7648 N N . ASP C 1 15 ? -36.130 -14.204 43.911 1.00 56.53 57 ASP C N 1
ATOM 7649 C CA . ASP C 1 15 ? -35.872 -15.468 43.206 1.00 56.95 57 ASP C CA 1
ATOM 7650 C C . ASP C 1 15 ? -34.411 -15.684 42.782 1.00 45.43 57 ASP C C 1
ATOM 7651 O O . ASP C 1 15 ? -34.094 -16.706 42.187 1.00 46.42 57 ASP C O 1
ATOM 7656 N N . THR C 1 16 ? -33.523 -14.769 43.157 1.00 34.91 58 THR C N 1
ATOM 7657 C CA . THR C 1 16 ? -32.092 -14.885 42.900 1.00 30.58 58 THR C CA 1
ATOM 7658 C C . THR C 1 16 ? -31.349 -15.616 44.021 1.00 27.23 58 THR C C 1
ATOM 7659 O O . THR C 1 16 ? -31.603 -15.392 45.189 1.00 25.57 58 THR C O 1
ATOM 7663 N N . LEU C 1 17 ? -30.538 -16.605 43.661 1.00 27.06 59 LEU C N 1
ATOM 7664 C CA . LEU C 1 17 ? -29.736 -17.335 44.641 1.00 24.13 59 LEU C CA 1
ATOM 7665 C C . LEU C 1 17 ? -28.814 -16.366 45.360 1.00 21.73 59 LEU C C 1
ATOM 7666 O O . LEU C 1 17 ? -28.217 -15.488 44.749 1.00 20.61 59 LEU C O 1
ATOM 7671 N N . GLY C 1 18 ? -28.851 -16.392 46.681 1.00 22.56 60 GLY C N 1
ATOM 7672 C CA . GLY C 1 18 ? -28.091 -15.433 47.481 1.00 22.48 60 GLY C CA 1
ATOM 7673 C C . GLY C 1 18 ? -28.796 -14.109 47.717 1.00 21.50 60 GLY C C 1
ATOM 7674 O O . GLY C 1 18 ? -28.268 -13.245 48.404 1.00 19.96 60 GLY C O 1
ATOM 7675 N N . LEU C 1 19 ? -30.015 -13.989 47.205 1.00 22.97 61 LEU C N 1
ATOM 7676 C CA . LEU C 1 19 ? -30.836 -12.782 47.356 1.00 24.88 61 LEU C CA 1
ATOM 7677 C C . LEU C 1 19 ? -30.181 -11.506 46.827 1.00 23.55 61 LEU C C 1
ATOM 7678 O O . LEU C 1 19 ? -30.440 -10.425 47.322 1.00 25.10 61 LEU C O 1
ATOM 7683 N N . THR C 1 20 ? -29.273 -11.643 45.876 1.00 22.82 62 THR C N 1
ATOM 7684 C CA . THR C 1 20 ? -28.489 -10.505 45.421 1.00 23.34 62 THR C CA 1
ATOM 7685 C C . THR C 1 20 ? -29.225 -9.707 44.339 1.00 23.50 62 THR C C 1
ATOM 7686 O O . THR C 1 20 ? -29.923 -10.263 43.503 1.00 23.37 62 THR C O 1
ATOM 7690 N N . ARG C 1 21 ? -29.223 -8.392 44.476 1.00 25.18 63 ARG C N 1
ATOM 7691 C CA . ARG C 1 21 ? -29.871 -7.527 43.491 1.00 27.57 63 ARG C CA 1
ATOM 7692 C C . ARG C 1 21 ? -28.840 -6.547 42.921 1.00 23.85 63 ARG C C 1
ATOM 7693 O O . ARG C 1 21 ? -28.170 -5.851 43.652 1.00 22.98 63 ARG C O 1
ATOM 7701 N N . PRO C 1 22 ? -28.786 -6.381 41.602 1.00 27.75 64 PRO C N 1
ATOM 7702 C CA . PRO C 1 22 ? -27.932 -5.338 41.011 1.00 28.09 64 PRO C CA 1
ATOM 7703 C C . PRO C 1 22 ? -28.418 -3.930 41.367 1.00 25.34 64 PRO C C 1
ATOM 7704 O O . PRO C 1 22 ? -29.620 -3.712 41.399 1.00 25.91 64 PRO C O 1
ATOM 7708 N N . ASN C 1 23 ? -27.542 -3.092 41.893 1.00 24.10 65 ASN C N 1
ATOM 7709 C CA . ASN C 1 23 ? -27.870 -1.685 42.069 1.00 28.10 65 ASN C CA 1
ATOM 7710 C C . ASN C 1 23 ? -28.013 -1.024 40.704 1.00 31.68 65 ASN C C 1
ATOM 7711 O O . ASN C 1 23 ? -27.453 -1.488 39.700 1.00 28.57 65 ASN C O 1
ATOM 7716 N N . GLU C 1 24 ? -28.878 -0.027 40.651 1.00 37.12 66 GLU C N 1
ATOM 7717 C CA . GLU C 1 24 ? -29.163 0.682 39.413 1.00 47.64 66 GLU C CA 1
ATOM 7718 C C . GLU C 1 24 ? -27.874 1.393 39.063 1.00 47.57 66 GLU C C 1
ATOM 7719 O O . GLU C 1 24 ? -27.328 2.089 39.905 1.00 58.27 66 GLU C O 1
ATOM 7725 N N . SER C 1 25 ? -27.375 1.164 37.852 1.00 53.34 67 SER C N 1
ATOM 7726 C CA . SER C 1 25 ? -26.233 1.903 37.325 1.00 67.51 67 SER C CA 1
ATOM 7727 C C . SER C 1 25 ? -26.599 3.390 37.171 1.00 79.17 67 SER C C 1
ATOM 7728 O O . SER C 1 25 ? -27.448 3.752 36.346 1.00 75.97 67 SER C O 1
ATOM 7731 N N . ASP C 1 26 ? -26.050 4.220 38.058 1.00 75.78 68 ASP C N 1
ATOM 7732 C CA . ASP C 1 26 ? -26.451 5.620 38.163 1.00 85.45 68 ASP C CA 1
ATOM 7733 C C . ASP C 1 26 ? -25.532 6.611 37.426 1.00 90.44 68 ASP C C 1
ATOM 7734 O O . ASP C 1 26 ? -25.554 7.805 37.727 1.00 89.87 68 ASP C O 1
ATOM 7736 N N . ALA C 1 27 ? -24.776 6.148 36.429 1.00 88.78 69 ALA C N 1
ATOM 7737 C CA . ALA C 1 27 ? -23.760 6.978 35.767 1.00 89.11 69 ALA C CA 1
ATOM 7738 C C . ALA C 1 27 ? -24.373 8.006 34.805 1.00 92.40 69 ALA C C 1
ATOM 7739 O O . ALA C 1 27 ? -25.261 7.648 34.025 1.00 81.51 69 ALA C O 1
ATOM 7741 N N . PRO C 1 28 ? -23.866 9.262 34.796 1.00 100.32 70 PRO C N 1
ATOM 7742 C CA . PRO C 1 28 ? -24.451 10.221 33.853 1.00 87.55 70 PRO C CA 1
ATOM 7743 C C . PRO C 1 28 ? -23.933 9.932 32.448 1.00 63.67 70 PRO C C 1
ATOM 7744 O O . PRO C 1 28 ? -22.892 9.296 32.283 1.00 59.65 70 PRO C O 1
ATOM 7748 N N . LYS C 1 29 ? -24.717 10.272 31.436 1.00 54.47 71 LYS C N 1
ATOM 7749 C CA . LYS C 1 29 ? -24.171 10.326 30.082 1.00 53.70 71 LYS C CA 1
ATOM 7750 C C . LYS C 1 29 ? -23.304 11.579 29.943 1.00 41.15 71 LYS C C 1
ATOM 7751 O O . LYS C 1 29 ? -23.775 12.698 30.135 1.00 48.27 71 LYS C O 1
ATOM 7754 N N . ILE C 1 30 ? -22.031 11.391 29.632 1.00 30.64 72 ILE C N 1
ATOM 7755 C CA . ILE C 1 30 ? -21.111 12.499 29.477 1.00 28.34 72 ILE C CA 1
ATOM 7756 C C . ILE C 1 30 ? -21.527 13.276 28.229 1.00 29.63 72 ILE C C 1
ATOM 7757 O O . ILE C 1 30 ? -21.871 12.679 27.218 1.00 32.02 72 ILE C O 1
ATOM 7762 N N A SER C 1 31 ? -21.568 14.598 28.336 0.49 29.19 73 SER C N 1
ATOM 7763 N N B SER C 1 31 ? -21.609 14.600 28.344 0.51 29.29 73 SER C N 1
ATOM 7764 C CA A SER C 1 31 ? -21.788 15.449 27.178 0.49 29.19 73 SER C CA 1
ATOM 7765 C CA B SER C 1 31 ? -21.743 15.490 27.190 0.51 29.40 73 SER C CA 1
ATOM 7766 C C A SER C 1 31 ? -20.462 15.735 26.477 0.49 28.32 73 SER C C 1
ATOM 7767 C C B SER C 1 31 ? -20.410 15.713 26.490 0.51 28.46 73 SER C C 1
ATOM 7768 O O A SER C 1 31 ? -19.588 16.389 27.035 0.49 29.83 73 SER C O 1
ATOM 7769 O O B SER C 1 31 ? -19.527 16.402 27.004 0.51 29.97 73 SER C O 1
ATOM 7774 N N . ILE C 1 32 ? -20.294 15.186 25.279 1.00 28.19 74 ILE C N 1
ATOM 7775 C CA . ILE C 1 32 ? -19.051 15.303 24.525 1.00 27.64 74 ILE C CA 1
ATOM 7776 C C . ILE C 1 32 ? -19.275 16.138 23.269 1.00 28.61 74 ILE C C 1
ATOM 7777 O O . ILE C 1 32 ? -20.129 15.831 22.431 1.00 31.34 74 ILE C O 1
ATOM 7782 N N . GLY C 1 33 ? -18.371 17.080 23.068 1.00 28.49 75 GLY C N 1
ATOM 7783 C CA . GLY C 1 33 ? -18.391 17.889 21.864 1.00 33.39 75 GLY C CA 1
ATOM 7784 C C . GLY C 1 33 ? -16.994 18.314 21.447 1.00 31.54 75 GLY C C 1
ATOM 7785 O O . GLY C 1 33 ? -16.078 18.412 22.267 1.00 29.51 75 GLY C O 1
ATOM 7786 N N . ALA C 1 34 ? -16.832 18.559 20.154 1.00 32.01 76 ALA C N 1
ATOM 7787 C CA . ALA C 1 34 ? -15.606 19.169 19.652 1.00 31.53 76 ALA C CA 1
ATOM 7788 C C . ALA C 1 34 ? -15.826 20.672 19.597 1.00 31.14 76 ALA C C 1
ATOM 7789 O O . ALA C 1 34 ? -16.853 21.104 19.085 1.00 31.86 76 ALA C O 1
ATOM 7791 N N . LYS C 1 35 ? -14.906 21.445 20.163 1.00 31.51 77 LYS C N 1
ATOM 7792 C CA . LYS C 1 35 ? -15.031 22.910 20.237 1.00 36.49 77 LYS C CA 1
ATOM 7793 C C . LYS C 1 35 ? -13.826 23.616 19.641 1.00 35.84 77 LYS C C 1
ATOM 7794 O O . LYS C 1 35 ? -12.743 23.047 19.561 1.00 33.25 77 LYS C O 1
ATOM 7800 N N . ASP C 1 36 ? -14.050 24.827 19.131 1.00 43.64 78 ASP C N 1
ATOM 7801 C CA . ASP C 1 36 ? -12.989 25.590 18.452 1.00 50.54 78 ASP C CA 1
ATOM 7802 C C . ASP C 1 36 ? -12.238 26.481 19.425 1.00 42.29 78 ASP C C 1
ATOM 7803 O O . ASP C 1 36 ? -11.313 27.183 19.036 1.00 42.35 78 ASP C O 1
ATOM 7808 N N . THR C 1 37 ? -12.638 26.423 20.688 1.00 39.39 79 THR C N 1
ATOM 7809 C CA . THR C 1 37 ? -12.027 27.220 21.729 1.00 40.98 79 THR C CA 1
ATOM 7810 C C . THR C 1 37 ? -10.516 27.036 21.752 1.00 39.83 79 THR C C 1
ATOM 7811 O O . THR C 1 37 ? -10.016 25.921 21.814 1.00 39.90 79 THR C O 1
ATOM 7815 N N . ALA C 1 38 ? -9.790 28.142 21.778 1.00 40.18 80 ALA C N 1
ATOM 7816 C CA . ALA C 1 38 ? -8.343 28.096 21.950 1.00 42.19 80 ALA C CA 1
ATOM 7817 C C . ALA C 1 38 ? -8.033 27.400 23.267 1.00 39.21 80 ALA C C 1
ATOM 7818 O O . ALA C 1 38 ? -8.648 27.687 24.295 1.00 38.45 80 ALA C O 1
ATOM 7820 N N . VAL C 1 39 ? -7.016 26.551 23.256 1.00 39.81 81 VAL C N 1
ATOM 7821 C CA . VAL C 1 39 ? -6.723 25.761 24.438 1.00 42.11 81 VAL C CA 1
ATOM 7822 C C . VAL C 1 39 ? -6.357 26.622 25.642 1.00 41.90 81 VAL C C 1
ATOM 7823 O O . VAL C 1 39 ? -6.898 26.399 26.728 1.00 34.93 81 VAL C O 1
ATOM 7827 N N . VAL C 1 40 ? -5.611 27.705 25.408 1.00 44.37 82 VAL C N 1
ATOM 7828 C CA . VAL C 1 40 ? -5.206 28.598 26.504 1.00 44.24 82 VAL C CA 1
ATOM 7829 C C . VAL C 1 40 ? -6.367 29.407 27.064 1.00 43.70 82 VAL C C 1
ATOM 7830 O O . VAL C 1 40 ? -6.293 29.907 28.183 1.00 48.19 82 VAL C O 1
ATOM 7834 N N . GLN C 1 41 ? -7.464 29.492 26.322 1.00 42.82 83 GLN C N 1
ATOM 7835 C CA . GLN C 1 41 ? -8.632 30.239 26.779 1.00 46.36 83 GLN C CA 1
ATOM 7836 C C . GLN C 1 41 ? -9.649 29.350 27.484 1.00 47.36 83 GLN C C 1
ATOM 7837 O O . GLN C 1 41 ? -10.588 29.852 28.087 1.00 46.15 83 GLN C O 1
ATOM 7843 N N . TRP C 1 42 ? -9.509 28.029 27.371 1.00 47.77 84 TRP C N 1
ATOM 7844 C CA . TRP C 1 42 ? -10.555 27.132 27.853 1.00 39.57 84 TRP C CA 1
ATOM 7845 C C . TRP C 1 42 ? -10.626 27.189 29.374 1.00 36.57 84 TRP C C 1
ATOM 7846 O O . TRP C 1 42 ? -9.600 27.234 30.044 1.00 40.19 84 TRP C O 1
ATOM 7857 N N . GLN C 1 43 ? -11.839 27.129 29.904 1.00 40.06 85 GLN C N 1
ATOM 7858 C CA . GLN C 1 43 ? -12.078 27.237 31.331 1.00 47.78 85 GLN C CA 1
ATOM 7859 C C . GLN C 1 43 ? -12.937 26.063 31.818 1.00 42.32 85 GLN C C 1
ATOM 7860 O O . GLN C 1 43 ? -13.945 25.685 31.225 1.00 41.12 85 GLN C O 1
ATOM 7866 N N . GLY C 1 44 ? -12.473 25.427 32.888 1.00 39.14 86 GLY C N 1
ATOM 7867 C CA . GLY C 1 44 ? -13.196 24.321 33.511 1.00 37.28 86 GLY C CA 1
ATOM 7868 C C . GLY C 1 44 ? -12.287 23.642 34.517 1.00 35.25 86 GLY C C 1
ATOM 7869 O O . GLY C 1 44 ? -11.267 24.208 34.899 1.00 38.71 86 GLY C O 1
ATOM 7870 N N . ASP C 1 45 ? -12.642 22.437 34.946 1.00 30.41 87 ASP C N 1
ATOM 7871 C CA . ASP C 1 45 ? -12.012 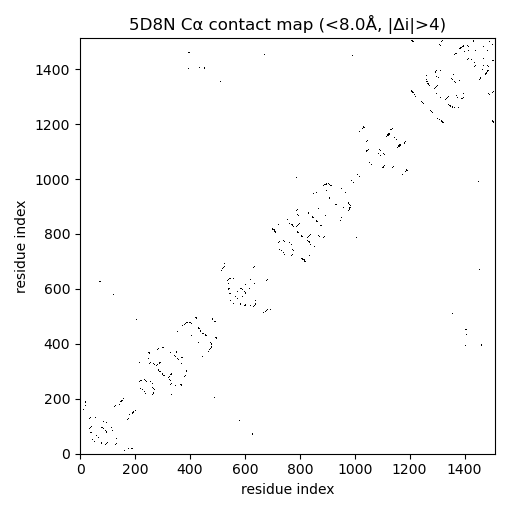21.839 36.108 1.00 30.85 87 ASP C CA 1
ATOM 7872 C C . ASP C 1 45 ? -10.658 21.211 35.763 1.00 32.22 87 ASP C C 1
ATOM 7873 O O . ASP C 1 45 ? -9.818 21.068 36.652 1.00 32.83 87 ASP C O 1
ATOM 7878 N N . LEU C 1 46 ? -10.514 20.680 34.546 1.00 28.84 88 LEU C N 1
ATOM 7879 C CA . LEU C 1 46 ? -9.314 19.922 34.180 1.00 28.21 88 LEU C CA 1
ATOM 7880 C C . LEU C 1 46 ? -9.063 19.940 32.673 1.00 24.95 88 LEU C C 1
ATOM 7881 O O . LEU C 1 46 ? -9.929 19.556 31.882 1.00 23.46 88 LEU C O 1
ATOM 7886 N N . LEU C 1 47 ? -7.843 20.318 32.318 1.00 24.33 89 LEU C N 1
ATOM 7887 C CA . LEU C 1 47 ? -7.347 20.277 30.946 1.00 25.01 89 LEU C CA 1
ATOM 7888 C C . LEU C 1 47 ? -6.260 19.221 30.837 1.00 24.86 89 LEU C C 1
ATOM 7889 O O . LEU C 1 47 ? -5.249 19.302 31.536 1.00 27.48 89 LEU C O 1
ATOM 7894 N N . ALA C 1 48 ? -6.506 18.208 30.015 1.00 23.18 90 ALA C N 1
ATOM 7895 C CA . ALA C 1 48 ? -5.527 17.170 29.779 1.00 25.81 90 ALA C CA 1
ATOM 7896 C C . ALA C 1 48 ? -4.884 17.371 28.406 1.00 25.43 90 ALA C C 1
ATOM 7897 O O . ALA C 1 48 ? -5.583 17.504 27.418 1.00 25.47 90 ALA C O 1
ATOM 7899 N N A ILE C 1 49 ? -3.558 17.345 28.372 0.54 24.15 91 ILE C N 1
ATOM 7900 N N B ILE C 1 49 ? -3.555 17.354 28.374 0.46 24.29 91 ILE C N 1
ATOM 7901 C CA A ILE C 1 49 ? -2.807 17.548 27.152 0.54 25.10 91 ILE C CA 1
ATOM 7902 C CA B ILE C 1 49 ? -2.784 17.592 27.165 0.46 25.05 91 ILE C CA 1
ATOM 7903 C C A ILE C 1 49 ? -1.965 16.322 26.847 0.54 23.98 91 ILE C C 1
ATOM 7904 C C B ILE C 1 49 ? -1.976 16.337 26.848 0.46 23.93 91 ILE C C 1
ATOM 7905 O O A ILE C 1 49 ? -1.101 15.943 27.632 0.54 25.87 91 ILE C O 1
ATOM 7906 O O B ILE C 1 49 ? -1.164 15.924 27.673 0.46 25.46 91 ILE C O 1
ATOM 7915 N N . GLY C 1 50 ? -2.139 15.785 25.645 1.00 22.75 92 GLY C N 1
ATOM 7916 C CA . GLY C 1 50 ? -1.350 14.647 25.190 1.00 24.40 92 GLY C CA 1
ATOM 7917 C C . GLY C 1 50 ? -0.097 15.139 24.516 1.00 27.03 92 GLY C C 1
ATOM 7918 O O . GLY C 1 50 ? -0.176 15.903 23.557 1.00 30.22 92 GLY C O 1
ATOM 7919 N N . ALA C 1 51 ? 1.054 14.755 25.047 1.00 29.35 93 ALA C N 1
ATOM 7920 C CA . ALA C 1 51 ? 2.337 15.215 24.510 1.00 30.24 93 ALA C CA 1
ATOM 7921 C C . ALA C 1 51 ? 3.249 14.037 24.247 1.00 29.20 93 ALA C C 1
ATOM 7922 O O . ALA C 1 51 ? 3.470 13.215 25.122 1.00 27.82 93 ALA C O 1
ATOM 7924 N N . THR C 1 52 ? 3.809 14.010 23.042 1.00 30.20 94 THR C N 1
ATOM 7925 C CA . THR C 1 52 ? 4.834 13.043 22.673 1.00 29.06 94 THR C CA 1
ATOM 7926 C C . THR C 1 52 ? 6.153 13.476 23.298 1.00 30.10 94 THR C C 1
ATOM 7927 O O . THR C 1 52 ? 6.281 14.606 23.774 1.00 30.00 94 THR C O 1
ATOM 7931 N N . GLU C 1 53 ? 7.159 12.606 23.214 1.00 32.88 95 GLU C N 1
ATOM 7932 C CA . GLU C 1 53 ? 8.504 12.952 23.657 1.00 34.28 95 GLU C CA 1
ATOM 7933 C C . GLU C 1 53 ? 9.097 14.141 22.914 1.00 36.09 95 GLU C C 1
ATOM 7934 O O . GLU C 1 53 ? 9.631 15.049 23.544 1.00 39.49 95 GLU C O 1
ATOM 7940 N N A ASN C 1 54 ? 8.847 14.208 21.608 0.44 35.49 96 ASN C N 1
ATOM 7941 N N B ASN C 1 54 ? 8.864 14.217 21.609 0.56 35.23 96 ASN C N 1
ATOM 7942 C CA A ASN C 1 54 ? 9.273 15.350 20.809 0.44 37.70 96 ASN C CA 1
ATOM 7943 C CA B ASN C 1 54 ? 9.290 15.375 20.842 0.56 38.04 96 ASN C CA 1
ATOM 7944 C C A ASN C 1 54 ? 8.569 16.651 21.199 0.44 37.97 96 ASN C C 1
ATOM 7945 C C B ASN C 1 54 ? 8.569 16.669 21.215 0.56 38.44 96 ASN C C 1
ATOM 7946 O O A ASN C 1 54 ? 9.188 17.718 21.189 0.44 36.67 96 ASN C O 1
ATOM 7947 O O B ASN C 1 54 ? 9.174 17.744 21.228 0.56 36.96 96 ASN C O 1
ATOM 7956 N N . ASP C 1 55 ? 7.289 16.566 21.550 1.00 36.63 97 ASP C N 1
ATOM 7957 C CA . ASP C 1 55 ? 6.547 17.725 22.051 1.00 39.85 97 ASP C CA 1
ATOM 7958 C C . ASP C 1 55 ? 7.152 18.341 23.315 1.00 37.82 97 ASP C C 1
ATOM 7959 O O . ASP C 1 55 ? 6.871 19.503 23.627 1.00 37.42 97 ASP C O 1
ATOM 7964 N N . MET C 1 56 ? 7.884 17.545 24.094 1.00 35.43 98 MET C N 1
ATOM 7965 C CA . MET C 1 56 ? 8.470 18.026 25.362 1.00 34.78 98 MET C CA 1
ATOM 7966 C C . MET C 1 56 ? 9.884 18.594 25.242 1.00 35.32 98 MET C C 1
ATOM 7967 O O . MET C 1 56 ? 10.520 18.924 26.238 1.00 37.19 98 MET C O 1
ATOM 7972 N N . ALA C 1 57 ? 10.362 18.815 24.025 1.00 37.01 99 ALA C N 1
ATOM 7973 C CA . ALA C 1 57 ? 11.722 19.336 23.840 1.00 41.03 99 ALA C CA 1
ATOM 7974 C C . ALA C 1 57 ? 11.861 20.716 24.480 1.00 42.66 99 ALA C C 1
ATOM 7975 O O . ALA C 1 57 ? 10.950 21.539 24.416 1.00 42.87 99 ALA C O 1
ATOM 7977 N N . ARG C 1 58 ? 13.038 20.988 25.031 1.00 42.90 100 ARG C N 1
ATOM 7978 C CA . ARG C 1 58 ? 13.330 22.282 25.635 1.00 45.87 100 ARG C CA 1
ATOM 7979 C C . ARG C 1 58 ? 14.487 22.998 24.948 1.00 47.15 100 ARG C C 1
ATOM 7980 O O . ARG C 1 58 ? 15.251 22.372 24.219 1.00 43.72 100 ARG C O 1
ATOM 7988 N N . ASP C 1 59 ? 14.534 24.319 25.098 1.00 49.63 101 ASP C N 1
ATOM 7989 C CA . ASP C 1 59 ? 15.608 25.116 24.529 1.00 53.70 101 ASP C CA 1
ATOM 7990 C C . ASP C 1 59 ? 16.774 25.228 25.504 1.00 59.60 101 ASP C C 1
ATOM 7991 O O . ASP C 1 59 ? 16.800 24.553 26.538 1.00 56.47 101 ASP C O 1
ATOM 7996 N N . GLU C 1 60 ? 17.749 26.063 25.154 1.00 70.31 102 GLU C N 1
ATOM 7997 C CA . GLU C 1 60 ? 18.953 26.198 25.970 1.00 80.54 102 GLU C CA 1
ATOM 7998 C C . GLU C 1 60 ? 18.685 26.857 27.331 1.00 77.92 102 GLU C C 1
ATOM 7999 O O . GLU C 1 60 ? 19.453 26.652 28.265 1.00 87.48 102 GLU C O 1
ATOM 8005 N N . ASN C 1 61 ? 17.544 27.527 27.491 1.00 71.42 103 ASN C N 1
ATOM 8006 C CA . ASN C 1 61 ? 17.109 28.065 28.779 1.00 61.74 103 ASN C CA 1
ATOM 8007 C C . ASN C 1 61 ? 16.093 27.191 29.505 1.00 51.60 103 ASN C C 1
ATOM 8008 O O . ASN C 1 61 ? 15.441 27.635 30.445 1.00 50.41 103 ASN C O 1
ATOM 8013 N N . SER C 1 62 ? 15.945 25.953 29.047 1.00 52.57 104 SER C N 1
ATOM 8014 C CA . SER C 1 62 ? 15.071 24.961 29.677 1.00 52.24 104 SER C CA 1
ATOM 8015 C C . SER C 1 62 ? 13.575 25.273 29.564 1.00 49.77 104 SER C C 1
ATOM 8016 O O . SER C 1 62 ? 12.768 24.890 30.409 1.00 42.46 104 SER C O 1
ATOM 8019 N N . LYS C 1 63 ? 13.233 26.058 28.552 1.00 50.68 105 LYS C N 1
ATOM 8020 C CA . LYS C 1 63 ? 11.865 26.492 28.324 1.00 47.35 105 LYS C CA 1
ATOM 8021 C C . LYS C 1 63 ? 11.320 25.598 27.203 1.00 49.21 105 LYS C C 1
ATOM 8022 O O . LYS C 1 63 ? 12.083 25.140 26.331 1.00 45.63 105 LYS C O 1
ATOM 8025 N N . PHE C 1 64 ? 10.033 25.256 27.291 1.00 40.21 106 PHE C N 1
ATOM 8026 C CA . PHE C 1 64 ? 9.395 24.415 26.280 1.00 39.36 106 PHE C CA 1
ATOM 8027 C C . PHE C 1 64 ? 9.505 25.071 24.908 1.00 39.09 106 PHE C C 1
ATOM 8028 O O . PHE C 1 64 ? 9.199 26.249 24.768 1.00 42.75 106 PHE C O 1
ATOM 8036 N N . LYS C 1 65 ? 9.840 24.282 23.893 1.00 41.05 107 LYS C N 1
ATOM 8037 C CA . LYS C 1 65 ? 9.815 24.726 22.495 1.00 40.40 107 LYS C CA 1
ATOM 8038 C C . LYS C 1 65 ? 8.407 24.666 21.916 1.00 38.31 107 LYS C C 1
ATOM 8039 O O . LYS C 1 65 ? 8.059 25.444 21.033 1.00 33.38 107 LYS C O 1
ATOM 8045 N N . ASN C 1 66 ? 7.621 23.684 22.360 1.00 38.00 108 ASN C N 1
ATOM 8046 C CA . ASN C 1 66 ? 6.247 23.541 21.877 1.00 34.56 108 ASN C CA 1
ATOM 8047 C C . ASN C 1 66 ? 5.413 24.792 22.161 1.00 32.85 108 ASN C C 1
ATOM 8048 O O . ASN C 1 66 ? 5.341 25.235 23.298 1.00 31.44 108 ASN C O 1
ATOM 8053 N N . PRO C 1 67 ? 4.813 25.391 21.126 1.00 34.37 109 PRO C N 1
ATOM 8054 C CA . PRO C 1 67 ? 4.099 26.660 21.293 1.00 36.25 109 PRO C CA 1
ATOM 8055 C C . PRO C 1 67 ? 2.960 26.617 22.320 1.00 34.40 109 PRO C C 1
ATOM 8056 O O . PRO C 1 67 ? 2.865 27.515 23.153 1.00 31.64 109 PRO C O 1
ATOM 8060 N N . LEU C 1 68 ? 2.115 25.588 22.281 1.00 32.31 110 LEU C N 1
ATOM 8061 C CA . LEU C 1 68 ? 1.060 25.471 23.286 1.00 35.35 110 LEU C CA 1
ATOM 8062 C C . LEU C 1 68 ? 1.619 25.353 24.712 1.00 34.84 110 LEU C C 1
ATOM 8063 O O . LEU C 1 68 ? 1.181 26.050 25.636 1.00 38.94 110 LEU C O 1
ATOM 8068 N N . LEU C 1 69 ? 2.555 24.432 24.923 1.00 33.46 111 LEU C N 1
ATOM 8069 C CA . LEU C 1 69 ? 3.137 24.253 26.258 1.00 35.36 111 LEU C CA 1
ATOM 8070 C C . LEU C 1 69 ? 3.941 25.465 26.721 1.00 34.44 111 LEU C C 1
ATOM 8071 O O . LEU C 1 69 ? 3.854 25.877 27.878 1.00 34.72 111 LEU C O 1
ATOM 8076 N N . GLN C 1 70 ? 4.640 26.105 25.792 1.00 35.63 112 GLN C N 1
ATOM 8077 C CA . GLN C 1 70 ? 5.356 27.333 26.105 1.00 38.22 112 GLN C CA 1
ATOM 8078 C C . GLN C 1 70 ? 4.415 28.411 26.604 1.00 35.25 112 GLN C C 1
ATOM 8079 O O . GLN C 1 70 ? 4.695 29.060 27.604 1.00 35.84 112 GLN C O 1
ATOM 8085 N N . GLN C 1 71 ? 3.272 28.563 25.948 1.00 35.89 113 GLN C N 1
ATOM 8086 C CA . GLN C 1 71 ? 2.297 29.566 26.364 1.00 43.27 113 GLN C CA 1
ATOM 8087 C C . GLN C 1 71 ? 1.656 29.248 27.718 1.00 44.64 113 GLN C C 1
ATOM 8088 O O . GLN C 1 71 ? 1.469 30.126 28.561 1.00 46.63 113 GLN C O 1
ATOM 8094 N N . LEU C 1 72 ? 1.231 28.005 27.908 1.00 40.91 114 LEU C N 1
ATOM 8095 C CA . LEU C 1 72 ? 0.651 27.637 29.197 1.00 40.90 114 LEU C CA 1
ATOM 8096 C C . LEU C 1 72 ? 1.650 27.883 30.331 1.00 40.09 114 LEU C C 1
ATOM 8097 O O . LEU C 1 72 ? 1.315 28.428 31.381 1.00 39.43 114 LEU C O 1
ATOM 8102 N N . ASP C 1 73 ? 2.904 27.525 30.089 1.00 38.59 115 ASP C N 1
ATOM 8103 C CA . ASP C 1 73 ? 3.924 27.634 31.114 1.00 38.12 115 ASP C CA 1
ATOM 8104 C C . ASP C 1 73 ? 4.188 29.086 31.472 1.00 43.56 115 ASP C C 1
ATOM 8105 O O . ASP C 1 73 ? 4.238 29.444 32.647 1.00 42.32 115 ASP C O 1
ATOM 8110 N N A SER C 1 74 ? 4.364 29.918 30.449 0.71 45.35 116 SER C N 1
ATOM 8111 N N B SER C 1 74 ? 4.427 29.913 30.461 0.29 45.48 116 SER C N 1
ATOM 8112 C CA A SER C 1 74 ? 4.704 31.313 30.685 0.71 51.25 116 SER C CA 1
ATOM 8113 C CA B SER C 1 74 ? 4.716 31.319 30.698 0.29 49.43 116 SER C CA 1
ATOM 8114 C C A SER C 1 74 ? 3.541 31.944 31.447 0.71 52.65 116 SER C C 1
ATOM 8115 C C B SER C 1 74 ? 3.541 31.977 31.420 0.29 51.30 116 SER C C 1
ATOM 8116 O O A SER C 1 74 ? 3.738 32.748 32.352 0.71 51.97 116 SER C O 1
ATOM 8117 O O B SER C 1 74 ? 3.744 32.843 32.273 0.29 51.25 116 SER C O 1
ATOM 8122 N N . GLU C 1 75 ? 2.321 31.547 31.104 1.00 51.67 117 GLU C N 1
ATOM 8123 C CA . GLU C 1 75 ? 1.132 32.008 31.821 1.00 60.67 117 GLU C CA 1
ATOM 8124 C C . GLU C 1 75 ? 1.105 31.553 33.293 1.00 63.77 117 GLU C C 1
ATOM 8125 O O . GLU C 1 75 ? 0.657 32.297 34.167 1.00 60.64 117 GLU C O 1
ATOM 8131 N N . LEU C 1 76 ? 1.687 30.389 33.585 1.00 57.01 118 LEU C N 1
ATOM 8132 C CA . LEU C 1 76 ? 1.876 29.900 34.956 1.00 48.73 118 LEU C CA 1
ATOM 8133 C C . LEU C 1 76 ? 3.246 30.258 35.542 1.00 49.10 118 LEU C C 1
ATOM 8134 O O . LEU C 1 76 ? 3.669 29.718 36.555 1.00 45.71 118 LEU C O 1
ATOM 8139 N N . ASN C 1 77 ? 3.949 31.180 34.900 1.00 50.64 119 ASN C N 1
ATOM 8140 C CA . ASN C 1 77 ? 5.261 31.642 35.333 1.00 52.25 119 ASN C CA 1
ATOM 8141 C C . ASN C 1 77 ? 6.258 30.526 35.572 1.00 51.99 119 ASN C C 1
ATOM 8142 O O . ASN C 1 77 ? 7.053 30.597 36.513 1.00 50.32 119 ASN C O 1
ATOM 8147 N N . GLY C 1 78 ? 6.298 29.563 34.657 1.00 48.26 120 GLY C N 1
ATOM 8148 C CA . GLY C 1 78 ? 7.328 28.528 34.683 1.00 45.97 120 GLY C CA 1
ATOM 8149 C C . GLY C 1 78 ? 7.013 27.388 35.642 1.00 41.75 120 GLY C C 1
ATOM 8150 O O . GLY C 1 78 ? 7.772 26.433 35.755 1.00 40.97 120 GLY C O 1
ATOM 8151 N N . LEU C 1 79 ? 5.816 27.400 36.214 1.00 39.48 121 LEU C N 1
ATOM 8152 C CA . LEU C 1 79 ? 5.438 26.362 37.156 1.00 39.59 121 LEU C CA 1
ATOM 8153 C C . LEU C 1 79 ? 5.284 25.002 36.483 1.00 33.46 121 LEU C C 1
ATOM 8154 O O . LEU C 1 79 ? 5.680 23.986 37.030 1.00 34.82 121 LEU C O 1
ATOM 8159 N N . LEU C 1 80 ? 4.783 24.976 35.258 1.00 31.69 122 LEU C N 1
ATOM 8160 C CA . LEU C 1 80 ? 4.549 23.736 34.555 1.00 31.23 122 LEU C CA 1
ATOM 8161 C C . LEU C 1 80 ? 5.845 23.056 34.102 1.00 34.14 122 LEU C C 1
ATOM 8162 O O . LEU C 1 80 ? 5.981 21.824 34.166 1.00 32.52 122 LEU C O 1
ATOM 8167 N N . SER C 1 81 ? 6.789 23.850 33.603 1.00 32.22 123 SER C N 1
ATOM 8168 C CA . SER C 1 81 ? 8.092 23.304 33.222 1.00 33.28 123 SER C CA 1
ATOM 8169 C C . SER C 1 81 ? 8.901 22.854 34.442 1.00 31.90 123 SER C C 1
ATOM 8170 O O . SER C 1 81 ? 9.631 21.862 34.418 1.00 30.03 123 SER C O 1
ATOM 8173 N N . ALA C 1 82 ? 8.811 23.617 35.516 1.00 29.64 124 ALA C N 1
ATOM 8174 C CA . ALA C 1 82 ? 9.533 23.243 36.717 1.00 31.88 124 ALA C CA 1
ATOM 8175 C C . ALA C 1 82 ? 8.986 21.921 37.282 1.00 34.82 124 ALA C C 1
ATOM 8176 O O . ALA C 1 82 ? 9.740 20.996 37.627 1.00 36.78 124 ALA C O 1
ATOM 8178 N N . ALA C 1 83 ? 7.665 21.820 37.373 1.00 31.46 125 ALA C N 1
ATOM 8179 C CA . ALA C 1 83 ? 7.043 20.617 37.903 1.00 31.45 125 ALA C CA 1
ATOM 8180 C C . ALA C 1 83 ? 7.386 19.435 37.017 1.00 29.50 125 ALA C C 1
ATOM 8181 O O . ALA C 1 83 ? 7.728 18.360 37.506 1.00 31.84 125 ALA C O 1
ATOM 8183 N N . SER C 1 84 ? 7.339 19.646 35.710 1.00 29.33 126 SER C N 1
ATOM 8184 C CA . SER C 1 84 ? 7.671 18.586 34.758 1.00 32.45 126 SER C CA 1
ATOM 8185 C C . SER C 1 84 ? 9.086 18.041 34.904 1.00 33.85 126 SER C C 1
ATOM 8186 O O . SER C 1 84 ? 9.310 16.833 34.826 1.00 38.42 126 SER C O 1
ATOM 8189 N N . SER C 1 85 ? 10.073 18.918 35.014 1.00 32.23 127 SER C N 1
ATOM 8190 C CA . SER C 1 85 ? 11.436 18.417 35.155 1.00 33.81 127 SER C CA 1
ATOM 8191 C C . SER C 1 85 ? 11.606 17.761 36.521 1.00 33.40 127 SER C C 1
ATOM 8192 O O . SER C 1 85 ? 12.207 16.701 36.601 1.00 35.39 127 SER C O 1
ATOM 8195 N N . GLU C 1 86 ? 11.057 18.349 37.577 1.00 31.85 128 GLU C N 1
ATOM 8196 C CA . GLU C 1 86 ? 11.198 17.785 38.923 1.00 34.27 128 GLU C CA 1
ATOM 8197 C C . GLU C 1 86 ? 10.657 16.369 38.963 1.00 32.71 128 GLU C C 1
ATOM 8198 O O . GLU C 1 86 ? 11.263 15.491 39.574 1.00 29.33 128 GLU C O 1
ATOM 8204 N N . GLU C 1 87 ? 9.564 16.139 38.236 1.00 31.91 129 GLU C N 1
ATOM 8205 C CA . GLU C 1 87 ? 8.897 14.839 38.255 1.00 30.54 129 GLU C CA 1
ATOM 8206 C C . GLU C 1 87 ? 9.349 13.930 37.126 1.00 31.32 129 GLU C C 1
ATOM 8207 O O . GLU C 1 87 ? 8.753 12.877 36.900 1.00 31.19 129 GLU C O 1
ATOM 8213 N N . ASP C 1 88 ? 10.390 14.357 36.407 1.00 34.13 130 ASP C N 1
ATOM 8214 C CA . ASP C 1 88 ? 10.996 13.564 35.348 1.00 34.91 130 ASP C CA 1
ATOM 8215 C C . ASP C 1 88 ? 9.967 13.198 34.274 1.00 33.36 130 ASP C C 1
ATOM 8216 O O . ASP C 1 88 ? 9.979 12.083 33.759 1.00 34.09 130 ASP C O 1
ATOM 8221 N N . PHE C 1 89 ? 9.041 14.101 33.967 1.00 30.87 131 PHE C N 1
ATOM 8222 C CA . PHE C 1 89 ? 8.133 13.895 32.841 1.00 30.02 131 PHE C CA 1
ATOM 8223 C C . PHE C 1 89 ? 8.822 14.383 31.569 1.00 32.58 131 PHE C C 1
ATOM 8224 O O . PHE C 1 89 ? 9.180 15.556 31.474 1.00 33.84 131 PHE C O 1
ATOM 8232 N N . SER C 1 90 ? 8.985 13.502 30.588 1.00 31.51 132 SER C N 1
ATOM 8233 C CA . SER C 1 90 ? 9.540 13.894 29.294 1.00 32.64 132 SER C CA 1
ATOM 8234 C C . SER C 1 90 ? 8.646 13.420 28.137 1.00 34.82 132 SER C C 1
ATOM 8235 O O . SER C 1 90 ? 9.095 13.279 26.990 1.00 34.57 132 SER C O 1
ATOM 8238 N N . GLY C 1 91 ? 7.407 13.063 28.462 1.00 30.11 133 GLY C N 1
ATOM 8239 C CA . GLY C 1 91 ? 6.454 12.676 27.453 1.00 28.38 133 GLY C CA 1
ATOM 8240 C C . GLY C 1 91 ? 6.492 11.215 27.061 1.00 30.14 133 GLY C C 1
ATOM 8241 O O . GLY C 1 91 ? 5.874 10.832 26.062 1.00 31.43 133 GLY C O 1
ATOM 8242 N N . LYS C 1 92 ? 7.101 10.371 27.887 1.00 31.28 134 LYS C N 1
ATOM 8243 C CA . LYS C 1 92 ? 7.141 8.941 27.600 1.00 34.21 134 LYS C CA 1
ATOM 8244 C C . LYS C 1 92 ? 5.786 8.310 27.860 1.00 31.94 134 LYS C C 1
ATOM 8245 O O . LYS C 1 92 ? 5.012 8.824 28.657 1.00 33.60 134 LYS C O 1
ATOM 8251 N N . SER C 1 93 ? 5.484 7.217 27.170 1.00 32.82 135 SER C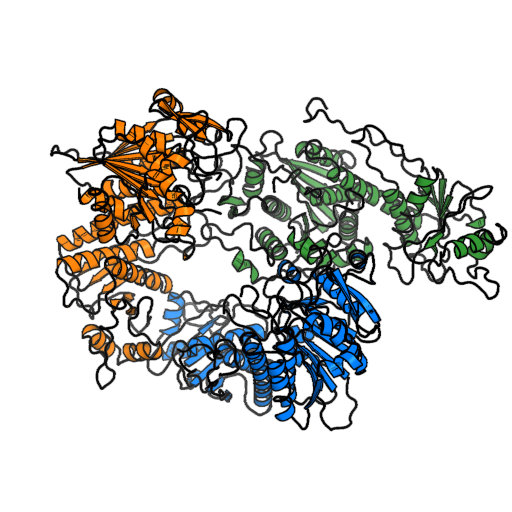 N 1
ATOM 8252 C CA . SER C 1 93 ? 4.205 6.526 27.334 1.00 36.84 135 SER C CA 1
ATOM 8253 C C . SER C 1 93 ? 3.948 6.160 28.779 1.00 37.75 135 SER C C 1
ATOM 8254 O O . SER C 1 93 ? 4.845 5.662 29.447 1.00 36.79 135 SER C O 1
ATOM 8257 N N . GLY C 1 94 ? 2.737 6.423 29.264 1.00 41.76 136 GLY C N 1
ATOM 8258 C CA . GLY C 1 94 ? 2.386 6.119 30.649 1.00 41.93 136 GLY C CA 1
ATOM 8259 C C . GLY C 1 94 ? 2.787 7.210 31.633 1.00 39.99 136 GLY C C 1
ATOM 8260 O O . GLY C 1 94 ? 2.468 7.137 32.811 1.00 39.95 136 GLY C O 1
ATOM 8261 N N . GLN C 1 95 ? 3.555 8.199 31.201 1.00 32.89 137 GLN C N 1
ATOM 8262 C CA . GLN C 1 95 ? 3.964 9.218 32.145 1.00 31.94 137 GLN C CA 1
ATOM 8263 C C . GLN C 1 95 ? 2.856 10.261 32.278 1.00 31.51 137 GLN C C 1
ATOM 8264 O O . GLN C 1 95 ? 2.084 10.465 31.360 1.00 31.96 137 GLN C O 1
ATOM 8270 N N . SER C 1 96 ? 2.855 10.997 33.377 1.00 29.65 138 SER C N 1
ATOM 8271 C CA . SER C 1 96 ? 1.912 12.078 33.543 1.00 34.07 138 SER C CA 1
ATOM 8272 C C . SER C 1 96 ? 2.373 13.021 34.638 1.00 32.27 138 SER C C 1
ATOM 8273 O O . SER C 1 96 ? 3.106 12.627 35.542 1.00 32.65 138 SER C O 1
ATOM 8276 N N A VAL C 1 97 ? 2.016 14.288 34.465 0.61 31.82 139 VAL C N 1
ATOM 8277 N N B VAL C 1 97 ? 1.972 14.283 34.539 0.39 31.53 139 VAL C N 1
ATOM 8278 C CA A VAL C 1 97 ? 2.154 15.307 35.496 0.61 32.07 139 VAL C CA 1
ATOM 8279 C CA B VAL C 1 97 ? 2.185 15.239 35.621 0.39 30.95 139 VAL C CA 1
ATOM 8280 C C A VAL C 1 97 ? 0.785 15.920 35.747 0.61 29.87 139 VAL C C 1
ATOM 8281 C C B VAL C 1 97 ? 0.946 16.105 35.823 0.39 31.84 139 VAL C C 1
ATOM 8282 O O A VAL C 1 97 ? 0.041 16.115 34.785 0.61 31.06 139 VAL C O 1
ATOM 8283 O O B VAL C 1 97 ? 0.515 16.783 34.894 0.39 34.29 139 VAL C O 1
ATOM 8290 N N A ASN C 1 98 ? 0.480 16.222 37.006 0.61 30.45 140 ASN C N 1
ATOM 8291 N N B ASN C 1 98 ? 0.369 16.064 37.020 0.39 34.16 140 ASN C N 1
ATOM 8292 C CA A ASN C 1 98 ? -0.808 16.793 37.413 0.61 36.24 140 ASN C CA 1
ATOM 8293 C CA B ASN C 1 98 ? -0.833 16.839 37.324 0.39 38.89 140 ASN C CA 1
ATOM 8294 C C A ASN C 1 98 ? -0.541 18.065 38.219 0.61 36.49 140 ASN C C 1
ATOM 8295 C C B ASN C 1 98 ? -0.511 18.062 38.172 0.39 37.49 140 ASN C C 1
ATOM 8296 O O A ASN C 1 98 ? 0.118 18.013 39.254 0.61 36.88 140 ASN C O 1
ATOM 8297 O O B ASN C 1 98 ? -0.016 17.946 39.292 0.39 37.79 140 ASN C O 1
ATOM 8306 N N . LEU C 1 99 ? -0.974 19.208 37.700 1.00 34.40 141 LEU C N 1
ATOM 8307 C CA . LEU C 1 99 ? -0.717 20.483 38.354 1.00 33.34 141 LEU C CA 1
ATOM 8308 C C . LEU C 1 99 ? -2.008 21.257 38.608 1.00 28.30 141 LEU C C 1
ATOM 8309 O O . LEU C 1 99 ? -2.702 21.660 37.683 1.00 30.94 141 LEU C O 1
ATOM 8314 N N . ARG C 1 100 ? -2.312 21.460 39.879 1.00 28.87 142 ARG C N 1
ATOM 8315 C CA . ARG C 1 100 ? -3.412 22.292 40.331 1.00 31.41 142 ARG C CA 1
ATOM 8316 C C . ARG C 1 100 ? -2.892 23.701 40.590 1.00 33.76 142 ARG C C 1
ATOM 8317 O O . ARG C 1 100 ? -1.927 23.886 41.334 1.00 32.75 142 ARG C O 1
ATOM 8325 N N . PHE C 1 101 ? -3.552 24.692 39.999 1.00 35.10 143 PHE C N 1
ATOM 8326 C CA . PHE C 1 101 ? -3.145 26.095 40.142 1.00 37.88 143 PHE C CA 1
ATOM 8327 C C . PHE C 1 101 ? -4.380 26.989 40.290 1.00 36.26 143 PHE C C 1
ATOM 8328 O O . PHE C 1 101 ? -5.494 26.481 40.245 1.00 32.37 143 PHE C O 1
ATOM 8336 N N . PRO C 1 102 ? -4.208 28.305 40.524 1.00 43.06 144 PRO C N 1
ATOM 8337 C CA . PRO C 1 102 ? -5.419 29.107 40.743 1.00 44.83 144 PRO C CA 1
ATOM 8338 C C . PRO C 1 102 ? -6.237 29.251 39.477 1.00 42.16 144 PRO C C 1
ATOM 8339 O O . PRO C 1 102 ? -5.699 29.659 38.448 1.00 45.40 144 PRO C O 1
ATOM 8343 N N . GLY C 1 103 ? -7.486 28.802 39.528 1.00 41.66 145 GLY C N 1
ATOM 8344 C CA . GLY C 1 103 ? -8.350 28.848 38.360 1.00 51.79 145 GLY C CA 1
ATOM 8345 C C . GLY C 1 103 ? -8.396 27.577 37.521 1.00 57.57 145 GLY C C 1
ATOM 8346 O O . GLY C 1 103 ? -9.150 27.499 36.551 1.00 57.25 145 GLY C O 1
ATOM 8347 N N . GLY C 1 104 ? -7.642 26.546 37.893 1.00 52.14 146 GLY C N 1
ATOM 8348 C CA . GLY C 1 104 ? -7.752 25.294 37.160 1.00 46.19 146 GLY C CA 1
ATOM 8349 C C . GLY C 1 104 ? -6.678 24.251 37.413 1.00 41.85 146 GLY C C 1
ATOM 8350 O O . GLY C 1 104 ? -5.970 24.268 38.420 1.00 33.99 146 GLY C O 1
ATOM 8351 N N . ARG C 1 105 ? -6.695 23.240 36.554 1.00 36.50 147 ARG C N 1
ATOM 8352 C CA . ARG C 1 105 ? -5.869 22.071 36.748 1.00 32.29 147 ARG C CA 1
ATOM 8353 C C . ARG C 1 105 ? -5.452 21.536 35.388 1.00 30.10 147 ARG C C 1
ATOM 8354 O O . ARG C 1 105 ? -6.290 21.411 34.493 1.00 27.49 147 ARG C O 1
ATOM 8362 N N . ILE C 1 106 ? -4.162 21.248 35.235 1.00 27.63 148 ILE C N 1
ATOM 8363 C CA . ILE C 1 106 ? -3.651 20.705 33.989 1.00 27.38 148 ILE C CA 1
ATOM 8364 C C . ILE C 1 106 ? -2.994 19.359 34.249 1.00 27.22 148 ILE C C 1
ATOM 8365 O O . ILE C 1 106 ? -2.309 19.185 35.256 1.00 27.35 148 ILE C O 1
ATOM 8370 N N A THR C 1 107 ? -3.242 18.397 33.364 0.55 26.11 149 THR C N 1
ATOM 8371 N N B THR C 1 107 ? -3.225 18.389 33.367 0.45 26.44 149 THR C N 1
ATOM 8372 C CA A THR C 1 107 ? -2.458 17.176 33.378 0.55 25.72 149 THR C CA 1
ATOM 8373 C CA B THR C 1 107 ? -2.470 17.146 33.396 0.45 26.31 149 THR C CA 1
ATOM 8374 C C A THR C 1 107 ? -1.838 16.938 32.007 0.55 26.93 149 THR C C 1
ATOM 8375 C C B THR C 1 107 ? -1.842 16.933 32.022 0.45 27.01 149 THR C C 1
ATOM 8376 O O A THR C 1 107 ? -2.518 17.055 30.982 0.55 27.55 149 THR C O 1
ATOM 8377 O O B THR C 1 107 ? -2.542 17.011 31.007 0.45 27.56 149 THR C O 1
ATOM 8384 N N . LEU C 1 108 ? -0.523 16.748 31.996 1.00 25.18 150 LEU C N 1
ATOM 8385 C CA . LEU C 1 108 ? 0.187 16.382 30.776 1.00 25.40 150 LEU C CA 1
ATOM 8386 C C . LEU C 1 108 ? 0.332 14.866 30.754 1.00 25.47 150 LEU C C 1
ATOM 8387 O O . LEU C 1 108 ? 0.580 14.253 31.775 1.00 29.07 150 LEU C O 1
ATOM 8392 N N . VAL C 1 109 ? 0.017 14.262 29.627 1.00 25.09 151 VAL C N 1
ATOM 8393 C CA . VAL C 1 109 ? 0.004 12.815 29.515 1.00 27.89 151 VAL C CA 1
ATOM 8394 C C . VAL C 1 109 ? 1.000 12.456 28.411 1.00 26.87 151 VAL C C 1
ATOM 8395 O O . VAL C 1 109 ? 0.862 12.890 27.278 1.00 25.94 151 VAL C O 1
ATOM 8399 N N . GLY C 1 110 ? 1.945 11.584 28.732 1.00 29.48 152 GLY C N 1
ATOM 8400 C CA . GLY C 1 110 ? 2.924 11.138 27.745 1.00 30.67 152 GLY C CA 1
ATOM 8401 C C . GLY C 1 110 ? 2.369 10.203 26.692 1.00 28.81 152 GLY C C 1
ATOM 8402 O O . GLY C 1 110 ? 1.644 9.265 27.008 1.00 28.41 152 GLY C O 1
ATOM 8403 N N . LEU C 1 111 ? 2.666 10.491 25.428 1.00 29.78 153 LEU C N 1
ATOM 8404 C CA . LEU C 1 111 ? 2.226 9.639 24.326 1.00 31.29 153 LEU C CA 1
ATOM 8405 C C . LEU C 1 111 ? 3.358 8.776 23.767 1.00 29.76 153 LEU C C 1
ATOM 8406 O O . LEU C 1 111 ? 3.150 8.026 22.811 1.00 29.63 153 LEU C O 1
ATOM 8411 N N . GLY C 1 112 ? 4.571 8.999 24.260 1.00 31.01 154 GLY C N 1
ATOM 8412 C CA . GLY C 1 112 ? 5.744 8.283 23.782 1.00 31.39 154 GLY C CA 1
ATOM 8413 C C . GLY C 1 112 ? 6.222 8.775 22.430 1.00 38.89 154 GLY C C 1
ATOM 8414 O O . GLY C 1 112 ? 6.032 9.949 22.092 1.00 38.10 154 GLY C O 1
ATOM 8415 N N A SER C 1 113 ? 6.867 7.888 21.677 0.53 40.62 155 SER C N 1
ATOM 8416 N N B SER C 1 113 ? 6.848 7.872 21.675 0.47 42.19 155 SER C N 1
ATOM 8417 C CA A SER C 1 113 ? 7.305 8.192 20.320 0.53 43.71 155 SER C CA 1
ATOM 8418 C CA B SER C 1 113 ? 7.376 8.135 20.336 0.47 46.71 155 SER C CA 1
ATOM 8419 C C A SER C 1 113 ? 6.834 7.128 19.328 0.53 50.86 155 SER C C 1
ATOM 8420 C C B SER C 1 113 ? 6.798 7.116 19.347 0.47 52.24 155 SER C C 1
ATOM 8421 O O A SER C 1 113 ? 6.885 5.920 19.569 0.53 51.86 155 SER C O 1
ATOM 8422 O O B SER C 1 113 ? 6.803 5.909 19.595 0.47 51.93 155 SER C O 1
ATOM 8427 N N . SER C 1 114 ? 6.235 7.600 18.245 1.00 59.06 156 SER C N 1
ATOM 8428 C CA . SER C 1 114 ? 5.761 6.717 17.181 1.00 67.12 156 SER C CA 1
ATOM 8429 C C . SER C 1 114 ? 4.753 5.709 17.723 1.00 61.81 156 SER C C 1
ATOM 8430 O O . SER C 1 114 ? 4.826 4.525 17.424 1.00 72.39 156 SER C O 1
ATOM 8433 N N . ALA C 1 115 ? 3.820 6.147 18.555 1.00 58.30 157 ALA C N 1
ATOM 8434 C CA . ALA C 1 115 ? 2.793 5.211 19.030 1.00 63.09 157 ALA C CA 1
ATOM 8435 C C . ALA C 1 115 ? 1.535 5.172 18.144 1.00 60.40 157 ALA C C 1
ATOM 8436 O O . ALA C 1 115 ? 1.083 6.175 17.562 1.00 52.68 157 ALA C O 1
ATOM 8438 N N . SER C 1 116 ? 0.995 3.964 18.024 1.00 56.91 158 SER C N 1
ATOM 8439 C CA . SER C 1 116 ? -0.046 3.694 17.045 1.00 57.23 158 SER C CA 1
ATOM 8440 C C . SER C 1 116 ? -1.392 4.224 17.525 1.00 54.82 158 SER C C 1
ATOM 8441 O O . SER C 1 116 ? -1.720 4.081 18.699 1.00 56.28 158 SER C O 1
ATOM 8444 N N . SER C 1 117 ? -2.143 4.839 16.613 1.00 45.19 159 SER C N 1
ATOM 8445 C CA . SER C 1 117 ? -3.549 5.097 16.814 1.00 45.47 159 SER C CA 1
ATOM 8446 C C . SER C 1 117 ? -4.428 3.925 16.327 1.00 39.65 159 SER C C 1
ATOM 8447 O O . SER C 1 117 ? -4.093 3.243 15.360 1.00 39.73 159 SER C O 1
ATOM 8450 N N . PRO C 1 118 ? -5.610 3.754 16.926 1.00 29.96 160 PRO C N 1
ATOM 8451 C CA . PRO C 1 118 ? -6.185 4.608 17.959 1.00 30.45 160 PRO C CA 1
ATOM 8452 C C . PRO C 1 118 ? -5.740 4.355 19.406 1.00 28.48 160 PRO C C 1
ATOM 8453 O O . PRO C 1 118 ? -6.110 5.111 20.307 1.00 28.00 160 PRO C O 1
ATOM 8457 N N A THR C 1 119 ? -4.852 3.387 19.610 0.50 27.79 161 THR C N 1
ATOM 8458 N N B THR C 1 119 ? -4.933 3.332 19.651 0.50 29.10 161 THR C N 1
ATOM 8459 C CA A THR C 1 119 ? -4.505 2.979 20.967 0.50 26.01 161 THR C CA 1
ATOM 8460 C CA B THR C 1 119 ? -4.650 2.948 21.028 0.50 28.51 161 THR C CA 1
ATOM 8461 C C A THR C 1 119 ? -3.887 4.122 21.785 0.50 24.97 161 THR C C 1
ATOM 8462 C C B THR C 1 119 ? -3.982 4.068 21.827 0.50 26.68 161 THR C C 1
ATOM 8463 O O A THR C 1 119 ? -4.286 4.340 22.928 0.50 23.95 161 THR C O 1
ATOM 8464 O O B THR C 1 119 ? -4.160 4.175 23.034 0.50 25.37 161 THR C O 1
ATOM 8471 N N A SER C 1 120 ? -3.016 4.927 21.180 0.54 24.57 162 SER C N 1
ATOM 8472 N N B SER C 1 120 ? -3.166 4.883 21.166 0.46 25.98 162 SER C N 1
ATOM 8473 C CA A SER C 1 120 ? -2.401 6.047 21.889 0.54 26.48 162 SER C CA 1
ATOM 8474 C CA B SER C 1 120 ? -2.464 5.968 21.843 0.46 27.67 162 SER C CA 1
ATOM 8475 C C A SER C 1 120 ? -3.455 7.039 22.358 0.54 26.16 162 SER C C 1
ATOM 8476 C C B SER C 1 120 ? -3.459 7.004 22.349 0.46 26.58 162 SER C C 1
ATOM 8477 O O A SER C 1 120 ? -3.352 7.572 23.463 0.54 27.62 162 SER C O 1
ATOM 8478 O O B SER C 1 120 ? -3.278 7.600 23.412 0.46 27.67 162 SER C O 1
ATOM 8483 N N . TYR C 1 121 ? -4.450 7.287 21.515 1.00 24.30 163 TYR C N 1
ATOM 8484 C CA . TYR C 1 121 ? -5.480 8.265 21.847 1.00 24.22 163 TYR C CA 1
ATOM 8485 C C . TYR C 1 121 ? -6.539 7.695 22.789 1.00 22.67 163 TYR C C 1
ATOM 8486 O O . TYR C 1 121 ? -6.995 8.393 23.691 1.00 22.12 163 TYR C O 1
ATOM 8495 N N . HIS C 1 122 ? -6.781 6.391 22.703 1.00 23.41 164 HIS C N 1
ATOM 8496 C CA . HIS C 1 122 ? -7.528 5.713 23.756 1.00 25.39 164 HIS C CA 1
ATOM 8497 C C . HIS C 1 122 ? -6.866 5.955 25.108 1.00 24.68 164 HIS C C 1
ATOM 8498 O O . HIS C 1 122 ? -7.544 6.293 26.079 1.00 22.99 164 HIS C O 1
ATOM 8505 N N A SER C 1 123 ? -5.556 5.722 25.167 0.50 23.46 165 SER C N 1
ATOM 8506 N N B SER C 1 123 ? -5.552 5.777 25.190 0.50 24.90 165 SER C N 1
ATOM 8507 C CA A SER C 1 123 ? -4.819 5.841 26.416 0.50 23.05 165 SER C CA 1
ATOM 8508 C CA B SER C 1 123 ? -4.919 5.835 26.495 0.50 25.76 165 SER C CA 1
ATOM 8509 C C A SER C 1 123 ? -4.845 7.262 26.950 0.50 23.58 165 SER C C 1
ATOM 8510 C C B SER C 1 123 ? -4.766 7.276 26.974 0.50 25.00 165 SER C C 1
ATOM 8511 O O A SER C 1 123 ? -4.981 7.481 28.151 0.50 23.98 165 SER C O 1
ATOM 8512 O O B SER C 1 123 ? -4.766 7.536 28.178 0.50 25.44 165 SER C O 1
ATOM 8517 N N . LEU C 1 124 ? -4.737 8.224 26.042 1.00 24.28 166 LEU C N 1
ATOM 8518 C CA . LEU C 1 124 ? -4.851 9.617 26.420 1.00 22.41 166 LEU C CA 1
ATOM 8519 C C . LEU C 1 124 ? -6.192 9.859 27.100 1.00 23.18 166 LEU C C 1
ATOM 8520 O O . LEU C 1 124 ? -6.269 10.452 28.182 1.00 25.44 166 LEU C O 1
ATOM 8525 N N . GLY C 1 125 ? -7.258 9.381 26.475 1.00 21.18 167 GLY C N 1
ATOM 8526 C CA . GLY C 1 125 ? -8.585 9.551 27.035 1.00 21.28 167 GLY C CA 1
ATOM 8527 C C . GLY C 1 125 ? -8.754 8.855 28.362 1.00 21.32 167 GLY C C 1
ATOM 8528 O O . GLY C 1 125 ? -9.381 9.397 29.259 1.00 21.32 167 GLY C O 1
ATOM 8529 N N A GLN C 1 126 ? -8.201 7.653 28.489 0.57 23.21 168 GLN C N 1
ATOM 8530 N N B GLN C 1 126 ? -8.181 7.664 28.514 0.43 23.45 168 GLN C N 1
ATOM 8531 C CA A GLN C 1 126 ? -8.239 6.925 29.758 0.57 25.33 168 GLN C CA 1
ATOM 8532 C CA B GLN C 1 126 ? -8.288 6.958 29.790 0.43 25.81 168 GLN C CA 1
ATOM 8533 C C A GLN C 1 126 ? -7.527 7.722 30.847 0.57 24.71 168 GLN C C 1
ATOM 8534 C C B GLN C 1 126 ? -7.516 7.713 30.873 0.43 24.83 168 GLN C C 1
ATOM 8535 O O A GLN C 1 126 ? -7.971 7.762 31.991 0.57 23.57 168 GLN C O 1
ATOM 8536 O O B GLN C 1 126 ? -7.931 7.751 32.033 0.43 23.83 168 GLN C O 1
ATOM 8547 N N . ALA C 1 127 ? -6.390 8.312 30.498 1.00 23.76 169 ALA C N 1
ATOM 8548 C CA . ALA C 1 127 ? -5.610 9.038 31.473 1.00 24.45 169 ALA C CA 1
ATOM 8549 C C . ALA C 1 127 ? -6.355 10.294 31.893 1.00 24.12 169 ALA C C 1
ATOM 8550 O O . ALA C 1 127 ? -6.308 10.693 33.059 1.00 23.81 169 ALA C O 1
ATOM 8552 N N . ALA C 1 128 ? -7.043 10.929 30.948 1.00 25.65 170 ALA C N 1
ATOM 8553 C CA . ALA C 1 128 ? -7.854 12.096 31.298 1.00 25.36 170 ALA C CA 1
ATOM 8554 C C . ALA C 1 128 ? -8.990 11.707 32.246 1.00 26.08 170 ALA C C 1
ATOM 8555 O O . ALA C 1 128 ? -9.281 12.421 33.207 1.00 25.57 170 ALA C O 1
ATOM 8557 N N . ALA C 1 129 ? -9.644 10.579 31.984 1.00 25.18 171 ALA C N 1
ATOM 8558 C CA . ALA C 1 129 ? -10.724 10.117 32.881 1.00 24.86 171 ALA C CA 1
ATOM 8559 C C . ALA C 1 129 ? -10.206 9.842 34.298 1.00 24.01 171 ALA C C 1
ATOM 8560 O O . ALA C 1 129 ? -10.900 10.058 35.294 1.00 21.85 171 ALA C O 1
ATOM 8562 N N . ALA C 1 130 ? -9.052 9.189 34.364 1.00 23.91 172 ALA C N 1
ATOM 8563 C CA . ALA C 1 130 ? -8.486 8.834 35.657 1.00 26.48 172 ALA C CA 1
ATOM 8564 C C . ALA C 1 130 ? -8.137 10.115 36.439 1.00 24.46 172 ALA C C 1
ATOM 8565 O O . ALA C 1 130 ? -8.330 10.180 37.656 1.00 22.07 172 ALA C O 1
ATOM 8567 N N . ALA C 1 131 ? -7.583 11.115 35.761 1.00 24.69 173 ALA C N 1
ATOM 8568 C CA . ALA C 1 131 ? -7.257 12.367 36.440 1.00 24.91 173 ALA C CA 1
ATOM 8569 C C . ALA C 1 131 ? -8.534 13.108 36.831 1.00 24.83 173 ALA C C 1
ATOM 8570 O O . ALA C 1 131 ? -8.624 13.709 37.911 1.00 26.46 173 ALA C O 1
ATOM 8572 N N . ALA C 1 132 ? -9.589 12.970 36.032 1.00 24.28 174 ALA C N 1
ATOM 8573 C CA . ALA C 1 132 ? -10.871 13.564 36.414 1.00 24.98 174 ALA C CA 1
ATOM 8574 C C . ALA C 1 132 ? -11.421 12.933 37.696 1.00 27.30 174 ALA C C 1
ATOM 8575 O O . ALA C 1 132 ? -11.967 13.586 38.607 1.00 27.34 174 ALA C O 1
ATOM 8577 N N . LYS C 1 133 ? -11.296 11.617 37.746 1.00 28.67 175 LYS C N 1
ATOM 8578 C CA . LYS C 1 133 ? -11.853 10.880 38.857 1.00 29.75 175 LYS C CA 1
ATOM 8579 C C . LYS C 1 133 ? -11.101 11.261 40.118 1.00 30.53 175 LYS C C 1
ATOM 8580 O O . LYS C 1 133 ? -11.689 11.543 41.149 1.00 32.76 175 LYS C O 1
ATOM 8586 N N . SER C 1 134 ? -9.789 11.388 40.012 1.00 30.78 176 SER C N 1
ATOM 8587 C CA . SER C 1 134 ? -9.014 11.651 41.214 1.00 31.54 176 SER C CA 1
ATOM 8588 C C . SER C 1 134 ? -9.068 13.118 41.657 1.00 29.70 176 SER C C 1
ATOM 8589 O O . SER C 1 134 ? -8.641 13.424 42.759 1.00 33.98 176 SER C O 1
ATOM 8592 N N . SER C 1 135 ? -9.689 14.001 40.881 1.00 27.89 177 SER C N 1
ATOM 8593 C CA . SER C 1 135 ? -9.908 15.380 41.304 1.00 27.69 177 SER C CA 1
ATOM 8594 C C . SER C 1 135 ? -11.385 15.779 41.360 1.00 28.18 177 SER C C 1
ATOM 8595 O O . SER C 1 135 ? -11.716 16.968 41.412 1.00 26.98 177 SER C O 1
ATOM 8598 N N . GLN C 1 136 ? -12.262 14.790 41.235 1.00 27.82 178 GLN C N 1
ATOM 8599 C CA . GLN C 1 136 ? -13.708 15.019 41.191 1.00 30.47 178 GLN C CA 1
ATOM 8600 C C . GLN C 1 136 ? -14.139 16.007 40.123 1.00 31.30 178 GLN C C 1
ATOM 8601 O O . GLN C 1 136 ? -15.042 16.799 40.333 1.00 32.58 178 GLN C O 1
ATOM 8607 N N . ALA C 1 137 ? -13.485 15.965 38.967 1.00 32.43 179 ALA C N 1
ATOM 8608 C CA . ALA C 1 137 ? -13.757 16.951 37.927 1.00 30.74 179 ALA C CA 1
ATOM 8609 C C . ALA C 1 137 ? -15.119 16.686 37.296 1.00 33.50 179 ALA C C 1
ATOM 8610 O O . ALA C 1 137 ? -15.530 15.532 37.145 1.00 35.18 179 ALA C O 1
ATOM 8612 N N . ARG C 1 138 ? -15.846 17.764 37.022 1.00 31.36 180 ARG C N 1
ATOM 8613 C CA . ARG C 1 138 ? -17.111 17.694 36.306 1.00 35.03 180 ARG C CA 1
ATOM 8614 C C . ARG C 1 138 ? -16.956 18.033 34.817 1.00 29.45 180 ARG C C 1
ATOM 8615 O O . ARG C 1 138 ? -17.628 17.450 33.968 1.00 27.61 180 ARG C O 1
ATOM 8623 N N . ASN C 1 139 ? -16.206 19.085 34.520 1.00 28.00 181 ASN C N 1
ATOM 8624 C CA . ASN C 1 139 ? -16.080 19.587 33.158 1.00 27.60 181 ASN C CA 1
ATOM 8625 C C . ASN C 1 139 ? -14.621 19.552 32.767 1.00 27.29 181 ASN C C 1
ATOM 8626 O O . ASN C 1 139 ? -13.788 20.211 33.398 1.00 27.01 181 ASN C O 1
ATOM 8631 N N . ILE C 1 140 ? -14.297 18.711 31.789 1.00 25.82 182 ILE C N 1
ATOM 8632 C CA . ILE C 1 140 ? -12.900 18.576 31.380 1.00 26.24 182 ILE C CA 1
ATOM 8633 C C . ILE C 1 140 ? -12.731 18.879 29.906 1.00 26.72 182 ILE C C 1
ATOM 8634 O O . ILE C 1 140 ? -13.695 18.850 29.135 1.00 25.14 182 ILE C O 1
ATOM 8639 N N . ALA C 1 141 ? -11.469 19.036 29.522 1.00 28.09 183 ALA C N 1
ATOM 8640 C CA . ALA C 1 141 ? -11.100 19.166 28.125 1.00 27.35 183 ALA C CA 1
ATOM 8641 C C . ALA C 1 141 ? -9.878 18.321 27.844 1.00 25.00 183 ALA C C 1
ATOM 8642 O O . ALA C 1 141 ? -8.997 18.196 28.678 1.00 24.21 183 ALA C O 1
ATOM 8644 N N . VAL C 1 142 ? -9.735 17.924 26.588 1.00 26.22 184 VAL C N 1
ATOM 8645 C CA . VAL C 1 142 ? -8.542 17.247 26.136 1.00 26.20 184 VAL C CA 1
ATOM 8646 C C . VAL C 1 142 ? -8.077 17.834 24.820 1.00 26.89 184 VAL C C 1
ATOM 8647 O O . VAL C 1 142 ? -8.899 18.124 23.932 1.00 26.01 184 VAL C O 1
ATOM 8651 N N . ALA C 1 143 ? -6.753 17.913 24.689 1.00 27.42 185 ALA C N 1
ATOM 8652 C CA . ALA C 1 143 ? -6.104 18.427 23.484 1.00 28.54 185 ALA C CA 1
ATOM 8653 C C . ALA C 1 143 ? -4.752 17.772 23.284 1.00 28.67 185 ALA C C 1
ATOM 8654 O O . ALA C 1 143 ? -4.174 17.236 24.240 1.00 25.08 185 ALA C O 1
ATOM 8656 N N . LEU C 1 144 ? -4.255 17.842 22.048 1.00 28.35 186 LEU C N 1
ATOM 8657 C CA . LEU C 1 144 ? -2.887 17.429 21.742 1.00 30.32 186 LEU C CA 1
ATOM 8658 C C . LEU C 1 144 ? -1.956 18.629 21.756 1.00 32.04 186 LEU C C 1
ATOM 8659 O O . LEU C 1 144 ? -2.326 19.716 21.314 1.00 32.10 186 LEU C O 1
ATOM 8664 N N . ALA C 1 145 ? -0.735 18.427 22.245 1.00 32.97 187 ALA C N 1
ATOM 8665 C CA . ALA C 1 145 ? 0.243 19.508 22.244 1.00 33.32 187 ALA C CA 1
ATOM 8666 C C . ALA C 1 145 ? 0.617 19.910 20.825 1.00 33.35 187 ALA C C 1
ATOM 8667 O O . ALA C 1 145 ? 0.979 21.059 20.579 1.00 38.30 187 ALA C O 1
ATOM 8669 N N A SER C 1 146 ? 0.553 18.975 19.887 0.50 32.47 188 SER C N 1
ATOM 8670 N N B SER C 1 146 ? 0.447 18.989 19.884 0.50 33.18 188 SER C N 1
ATOM 8671 C CA A SER C 1 146 ? 0.783 19.349 18.490 0.50 36.62 188 SER C CA 1
ATOM 8672 C CA B SER C 1 146 ? 0.826 19.226 18.495 0.50 38.44 188 SER C CA 1
ATOM 8673 C C A SER C 1 146 ? -0.101 18.545 17.565 0.50 36.30 188 SER C C 1
ATOM 8674 C C B SER C 1 146 ? -0.136 18.514 17.570 0.50 37.59 188 SER C C 1
ATOM 8675 O O A SER C 1 146 ? -0.289 17.343 17.761 0.50 34.64 188 SER C O 1
ATOM 8676 O O B SER C 1 146 ? -0.289 17.293 17.687 0.50 36.36 188 SER C O 1
ATOM 8681 N N . THR C 1 147 ? -0.755 19.262 16.659 1.00 38.86 189 THR C N 1
ATOM 8682 C CA . THR C 1 147 ? -1.599 18.658 15.626 1.00 50.20 189 THR C CA 1
ATOM 8683 C C . THR C 1 147 ? -1.098 18.880 14.207 1.00 57.13 189 THR C C 1
ATOM 8684 O O . THR C 1 147 ? -1.699 18.405 13.251 1.00 52.95 189 THR C O 1
ATOM 8688 N N . ASP C 1 148 ? 0.017 19.582 14.063 1.00 67.43 190 ASP C N 1
ATOM 8689 C CA . ASP C 1 148 ? 0.529 19.863 12.732 1.00 79.05 190 ASP C CA 1
ATOM 8690 C C . ASP C 1 148 ? 1.283 18.639 12.225 1.00 75.40 190 ASP C C 1
ATOM 8691 O O . ASP C 1 148 ? 2.008 18.006 12.992 1.00 75.41 190 ASP C O 1
ATOM 8696 N N . GLY C 1 149 ? 0.989 18.248 10.986 1.00 74.23 191 GLY C N 1
ATOM 8697 C CA . GLY C 1 149 ? 1.416 16.970 10.422 1.00 76.29 191 GLY C CA 1
ATOM 8698 C C . GLY C 1 149 ? 0.373 15.872 10.530 1.00 75.57 191 GLY C C 1
ATOM 8699 O O . GLY C 1 149 ? 0.667 14.717 10.216 1.00 81.60 191 GLY C O 1
ATOM 8700 N N . LEU C 1 150 ? -0.822 16.227 11.001 1.00 64.12 192 LEU C N 1
ATOM 8701 C CA . LEU C 1 150 ? -1.997 15.354 10.978 1.00 60.03 192 LEU C CA 1
ATOM 8702 C C . LEU C 1 150 ? -3.036 15.787 9.933 1.00 54.24 192 LEU C C 1
ATOM 8703 O O . LEU C 1 150 ? -3.459 16.945 9.893 1.00 46.58 192 LEU C O 1
ATOM 8708 N N . SER C 1 151 ? -3.564 14.821 9.185 1.00 56.51 193 SER C N 1
ATOM 8709 C CA . SER C 1 151 ? -4.651 15.110 8.255 1.00 52.71 193 SER C CA 1
ATOM 8710 C C . SER C 1 151 ? -5.926 15.424 9.011 1.00 52.89 193 SER C C 1
ATOM 8711 O O . SER C 1 151 ? -6.031 15.187 10.219 1.00 50.17 193 SER C O 1
ATOM 8714 N N . ALA C 1 152 ? -6.864 16.043 8.305 1.00 49.26 194 ALA C N 1
ATOM 8715 C CA . ALA C 1 152 ? -8.156 16.380 8.872 1.00 45.14 194 ALA C CA 1
ATOM 8716 C C . ALA C 1 152 ? -8.846 15.111 9.345 1.00 42.23 194 ALA C C 1
ATOM 8717 O O . ALA C 1 152 ? -9.493 15.106 10.395 1.00 41.20 194 ALA C O 1
ATOM 8719 N N A GLU C 1 153 ? -8.631 14.030 8.609 0.49 42.67 195 GLU C N 1
ATOM 8720 N N B GLU C 1 153 ? -8.672 14.040 8.578 0.51 43.26 195 GLU C N 1
ATOM 8721 C CA A GLU C 1 153 ? -9.270 12.770 8.933 0.49 44.36 195 GLU C CA 1
ATOM 8722 C CA B GLU C 1 153 ? -9.212 12.721 8.893 0.51 45.65 195 GLU C CA 1
ATOM 8723 C C A GLU C 1 153 ? -8.615 12.128 10.146 0.49 40.84 195 GLU C C 1
ATOM 8724 C C B GLU C 1 153 ? -8.593 12.138 10.160 0.51 42.15 195 GLU C C 1
ATOM 8725 O O A GLU C 1 153 ? -9.312 11.548 10.979 0.49 37.87 195 GLU C O 1
ATOM 8726 O O B GLU C 1 153 ? -9.305 11.508 10.953 0.51 38.89 195 GLU C O 1
ATOM 8737 N N A SER C 1 154 ? -7.288 12.189 10.224 0.49 36.76 196 SER C N 1
ATOM 8738 N N B SER C 1 154 ? -7.265 12.193 10.251 0.51 38.31 196 SER C N 1
ATOM 8739 C CA A SER C 1 154 ? -6.574 11.673 11.379 0.49 37.77 196 SER C CA 1
ATOM 8740 C CA B SER C 1 154 ? -6.566 11.657 11.417 0.51 40.02 196 SER C CA 1
ATOM 8741 C C A SER C 1 154 ? -6.953 12.432 12.652 0.49 34.74 196 SER C C 1
ATOM 8742 C C B SER C 1 154 ? -6.925 12.441 12.685 0.51 35.73 196 SER C C 1
ATOM 8743 O O A SER C 1 154 ? -7.078 11.825 13.711 0.49 33.77 196 SER C O 1
ATOM 8744 O O B SER C 1 154 ? -7.138 11.850 13.747 0.51 34.59 196 SER C O 1
ATOM 8749 N N . LYS C 1 155 ? -7.185 13.736 12.546 1.00 31.99 197 LYS C N 1
ATOM 8750 C CA . LYS C 1 155 ? -7.624 14.509 13.703 1.00 33.50 197 LYS C CA 1
ATOM 8751 C C . LYS C 1 155 ? -9.007 14.062 14.170 1.00 30.04 197 LYS C C 1
ATOM 8752 O O . LYS C 1 155 ? -9.251 13.942 15.369 1.00 25.12 197 LYS C O 1
ATOM 8758 N N . ILE C 1 156 ? -9.901 13.847 13.211 1.00 30.74 198 ILE C N 1
ATOM 8759 C CA . ILE C 1 156 ? -11.223 13.326 13.501 1.00 31.40 198 ILE C CA 1
ATOM 8760 C C . ILE C 1 156 ? -11.094 12.007 14.255 1.00 30.44 198 ILE C C 1
ATOM 8761 O O . ILE C 1 156 ? -11.793 11.793 15.241 1.00 32.04 198 ILE C O 1
ATOM 8766 N N . ASN C 1 157 ? -10.294 11.091 13.723 1.00 29.98 199 ASN C N 1
ATOM 8767 C CA . ASN C 1 157 ? -10.125 9.765 14.307 1.00 32.11 199 ASN C CA 1
ATOM 8768 C C . ASN C 1 157 ? -9.496 9.817 15.686 1.00 30.10 199 ASN C C 1
ATOM 8769 O O . ASN C 1 157 ? -9.893 9.095 16.589 1.00 31.47 199 ASN C O 1
ATOM 8774 N N . SER C 1 158 ? -8.580 10.750 15.860 1.00 27.73 200 SER C N 1
ATOM 8775 C CA . SER C 1 158 ? -7.979 10.997 17.150 1.00 28.68 200 SER C CA 1
ATOM 8776 C C . SER C 1 158 ? -9.000 11.511 18.175 1.00 27.05 200 SER C C 1
ATOM 8777 O O . SER C 1 158 ? -9.050 11.040 19.314 1.00 23.43 200 SER C O 1
ATOM 8780 N N . ALA C 1 159 ? -9.891 12.390 17.740 1.00 25.18 201 ALA C N 1
ATOM 8781 C CA . ALA C 1 159 ? -10.900 12.918 18.626 1.00 26.30 201 ALA C CA 1
ATOM 8782 C C . ALA C 1 159 ? -11.812 11.785 19.100 1.00 27.33 201 ALA C C 1
ATOM 8783 O O . ALA C 1 159 ? -12.159 11.728 20.276 1.00 24.94 201 ALA C O 1
ATOM 8785 N N . SER C 1 160 ? -12.267 10.939 18.183 1.00 26.33 202 SER C N 1
ATOM 8786 C CA . SER C 1 160 ? -13.217 9.914 18.578 1.00 28.50 202 SER C CA 1
ATOM 8787 C C . SER C 1 160 ? -12.580 8.872 19.491 1.00 25.96 202 SER C C 1
ATOM 8788 O O . SER C 1 160 ? -13.240 8.289 20.340 1.00 26.25 202 SER C O 1
ATOM 8791 N N . ALA C 1 161 ? -11.299 8.608 19.268 1.00 25.45 203 ALA C N 1
ATOM 8792 C CA . ALA C 1 161 ? -10.537 7.707 20.126 1.00 24.27 203 ALA C CA 1
ATOM 8793 C C . ALA C 1 161 ? -10.351 8.299 21.528 1.00 21.73 203 ALA C C 1
ATOM 8794 O O . ALA C 1 161 ? -10.403 7.582 22.528 1.00 19.52 203 ALA C O 1
ATOM 8796 N N . ILE C 1 162 ? -10.134 9.608 21.591 1.00 21.35 204 ILE C N 1
ATOM 8797 C CA . ILE C 1 162 ? -10.025 10.294 22.860 1.00 20.90 204 ILE C CA 1
ATOM 8798 C C . ILE C 1 162 ? -11.337 10.132 23.613 1.00 21.40 204 ILE C C 1
ATOM 8799 O O . ILE C 1 162 ? -11.361 9.798 24.801 1.00 22.00 204 ILE C O 1
ATOM 8804 N N . ALA C 1 163 ? -12.429 10.324 22.891 1.00 21.03 205 ALA C N 1
ATOM 8805 C CA . ALA C 1 163 ? -13.747 10.248 23.480 1.00 21.69 205 ALA C CA 1
ATOM 8806 C C . ALA C 1 163 ? -13.970 8.844 24.031 1.00 22.23 205 ALA C C 1
ATOM 8807 O O . ALA C 1 163 ? -14.498 8.678 25.120 1.00 22.12 205 ALA C O 1
ATOM 8809 N N . THR C 1 164 ? -13.567 7.846 23.257 1.00 22.74 206 THR C N 1
ATOM 8810 C CA . THR C 1 164 ? -13.692 6.461 23.665 1.00 23.85 206 THR C CA 1
ATOM 8811 C C . THR C 1 164 ? -12.932 6.213 24.965 1.00 23.11 206 THR C C 1
ATOM 8812 O O . THR C 1 164 ? -13.434 5.601 25.899 1.00 21.49 206 THR C O 1
ATOM 8816 N N . GLY C 1 165 ? -11.703 6.702 25.026 1.00 22.00 207 GLY C N 1
ATOM 8817 C CA . GLY C 1 165 ? -10.894 6.503 26.214 1.00 22.03 207 GLY C CA 1
ATOM 8818 C C . GLY C 1 165 ? -11.588 7.100 27.431 1.00 21.83 207 GLY C C 1
ATOM 8819 O O . GLY C 1 165 ? -11.459 6.569 28.535 1.00 20.99 207 GLY C O 1
ATOM 8820 N N . VAL C 1 166 ? -12.109 8.316 27.277 1.00 21.37 208 VAL C N 1
ATOM 8821 C CA . VAL C 1 166 ? -12.701 9.023 28.406 1.00 22.39 208 VAL C CA 1
ATOM 8822 C C . VAL C 1 166 ? -13.962 8.301 28.871 1.00 22.44 208 VAL C C 1
ATOM 8823 O O . VAL C 1 166 ? -14.137 8.090 30.066 1.00 23.23 208 VAL C O 1
ATOM 8827 N N . VAL C 1 167 ? -14.810 7.883 27.937 1.00 21.43 209 VAL C N 1
ATOM 8828 C CA . VAL C 1 167 ? -16.050 7.199 28.304 1.00 22.40 209 VAL C CA 1
ATOM 8829 C C . VAL C 1 167 ? -15.681 5.872 28.979 1.00 23.32 209 VAL C C 1
ATOM 8830 O O . VAL C 1 167 ? -16.183 5.537 30.046 1.00 21.73 209 VAL C O 1
ATOM 8834 N N . LEU C 1 168 ? -14.840 5.065 28.344 1.00 23.36 210 LEU C N 1
ATOM 8835 C CA . LEU C 1 168 ? -14.584 3.729 28.878 1.00 22.61 210 LEU C CA 1
ATOM 8836 C C . LEU C 1 168 ? -13.794 3.825 30.160 1.00 23.11 210 LEU C C 1
ATOM 8837 O O . LEU C 1 168 ? -14.011 3.066 31.091 1.00 20.56 210 LEU C O 1
ATOM 8842 N N . GLY C 1 169 ? -12.916 4.818 30.230 1.00 24.41 211 GLY C N 1
ATOM 8843 C CA . GLY C 1 169 ? -12.120 5.035 31.428 1.00 25.83 211 GLY C CA 1
ATOM 8844 C C . GLY C 1 169 ? -12.910 5.551 32.621 1.00 26.49 211 GLY C C 1
ATOM 8845 O O . GLY C 1 169 ? -12.501 5.323 33.754 1.00 25.37 211 GLY C O 1
ATOM 8846 N N . SER C 1 170 ? -14.063 6.172 32.371 1.00 24.73 212 SER C N 1
ATOM 8847 C CA . SER C 1 170 ? -14.937 6.660 33.439 1.00 26.25 212 SER C CA 1
ATOM 8848 C C . SER C 1 170 ? -15.876 5.605 33.963 1.00 25.70 212 SER C C 1
ATOM 8849 O O . SER C 1 170 ? -16.525 5.828 34.978 1.00 29.99 212 SER C O 1
ATOM 8852 N N . PHE C 1 171 ? -16.037 4.503 33.237 1.00 24.63 213 PHE C N 1
ATOM 8853 C CA . PHE C 1 171 ? -17.000 3.480 33.630 1.00 25.49 213 PHE C CA 1
ATOM 8854 C C . PHE C 1 171 ? -16.488 2.818 34.906 1.00 26.53 213 PHE C C 1
ATOM 8855 O O . PHE C 1 171 ? -15.344 2.393 34.988 1.00 26.59 213 PHE C O 1
ATOM 8863 N N . GLU C 1 172 ? -17.393 2.610 35.854 1.00 30.34 214 GLU C N 1
ATOM 8864 C CA . GLU C 1 172 ? -17.091 1.829 37.043 1.00 30.28 214 GLU C CA 1
ATOM 8865 C C . GLU C 1 172 ? -18.333 1.019 37.392 1.00 29.83 214 GLU C C 1
ATOM 8866 O O . GLU C 1 172 ? -19.439 1.561 37.467 1.00 27.14 214 GLU C O 1
ATOM 8872 N N . ASP C 1 173 ? -18.177 -0.298 37.511 1.00 26.35 215 ASP C N 1
ATOM 8873 C CA . ASP C 1 173 ? -19.329 -1.179 37.701 1.00 23.82 215 ASP C CA 1
ATOM 8874 C C . ASP C 1 173 ? -19.514 -1.441 39.194 1.00 24.62 215 ASP C C 1
ATOM 8875 O O . ASP C 1 173 ? -18.742 -2.175 39.799 1.00 24.31 215 ASP C O 1
ATOM 8880 N N . ASN C 1 174 ? -20.476 -0.757 39.800 1.00 24.78 216 ASN C N 1
ATOM 8881 C CA . ASN C 1 174 ? -20.699 -0.818 41.233 1.00 25.79 216 ASN C CA 1
ATOM 8882 C C . ASN C 1 174 ? -22.027 -1.474 41.579 1.00 24.91 216 ASN C C 1
ATOM 8883 O O . ASN C 1 174 ? -22.546 -1.315 42.680 1.00 25.04 216 ASN C O 1
ATOM 8888 N N . ARG C 1 175 ? -22.575 -2.215 40.628 1.00 24.23 217 ARG C N 1
ATOM 8889 C CA . ARG C 1 175 ? -23.861 -2.851 40.821 1.00 23.87 217 ARG C CA 1
ATOM 8890 C C . ARG C 1 175 ? -23.893 -3.785 42.018 1.00 23.47 217 ARG C C 1
ATOM 8891 O O . ARG C 1 175 ? -24.967 -4.111 42.530 1.00 22.19 217 ARG C O 1
ATOM 8899 N N . PHE C 1 176 ? -22.753 -4.371 42.361 1.00 23.50 218 PHE C N 1
ATOM 8900 C CA . PHE C 1 176 ? -22.768 -5.386 43.410 1.00 24.70 218 PHE C CA 1
ATOM 8901 C C . PHE C 1 176 ? -21.918 -5.009 44.609 1.00 26.49 218 PHE C C 1
ATOM 8902 O O . PHE C 1 176 ? -21.547 -5.872 45.412 1.00 27.21 218 PHE C O 1
ATOM 8910 N N . ARG C 1 177 ? -21.765 -3.709 44.803 1.00 27.33 219 ARG C N 1
ATOM 8911 C CA . ARG C 1 177 ? -21.048 -3.168 45.937 1.00 32.75 219 ARG C CA 1
ATOM 8912 C C . ARG C 1 177 ? -22.015 -2.345 46.756 1.00 36.23 219 ARG C C 1
ATOM 8913 O O . ARG C 1 177 ? -22.678 -1.476 46.212 1.00 35.74 219 ARG C O 1
ATOM 8921 N N . SER C 1 178 ? -21.969 -2.535 48.065 1.00 36.53 220 SER C N 1
ATOM 8922 C CA . SER C 1 178 ? -22.962 -1.963 48.957 1.00 44.69 220 SER C CA 1
ATOM 8923 C C . SER C 1 178 ? -22.484 -0.569 49.326 1.00 44.41 220 SER C C 1
ATOM 8924 O O . SER C 1 178 ? -23.282 0.243 49.776 1.00 63.31 220 SER C O 1
ATOM 8927 N N . GLU C 1 179 ? -21.307 -0.191 48.852 1.00 46.53 221 GLU C N 1
ATOM 8928 C CA . GLU C 1 179 ? -20.865 1.191 48.992 1.00 52.46 221 GLU C CA 1
ATOM 8929 C C . GLU C 1 179 ? -19.968 1.587 47.823 1.00 50.13 221 GLU C C 1
ATOM 8930 O O . GLU C 1 179 ? -19.015 0.878 47.486 1.00 45.60 221 GLU C O 1
ATOM 8936 N N . SER C 1 180 ? -20.210 2.783 47.288 1.00 48.16 222 SER C N 1
ATOM 8937 C CA . SER C 1 180 ? -19.434 3.310 46.166 1.00 51.84 222 SER C CA 1
ATOM 8938 C C . SER C 1 180 ? -19.766 4.776 45.912 1.00 52.97 222 SER C C 1
ATOM 8939 O O . SER C 1 180 ? -20.860 5.239 46.240 1.00 49.33 222 SER C O 1
ATOM 8942 N N . LYS C 1 181 ? -18.925 5.407 45.101 1.00 51.93 223 LYS C N 1
ATOM 8943 C CA . LYS C 1 181 ? -19.094 6.817 44.763 1.00 54.79 223 LYS C CA 1
ATOM 8944 C C . LYS C 1 181 ? -19.415 6.975 43.280 1.00 52.06 223 LYS C C 1
ATOM 8945 O O . LYS C 1 181 ? -18.797 6.318 42.444 1.00 52.72 223 LYS C O 1
ATOM 8948 N N . LYS C 1 182 ? -20.466 7.741 42.987 1.00 49.40 224 LYS C N 1
ATOM 8949 C CA . LYS C 1 182 ? -20.906 8.023 41.618 1.00 48.82 224 LYS C CA 1
ATOM 8950 C C . LYS C 1 182 ? -19.914 8.931 40.870 1.00 47.41 224 LYS C C 1
ATOM 8951 O O . LYS C 1 182 ? -19.338 9.854 41.444 1.00 50.37 224 LYS C O 1
ATOM 8956 N N . SER C 1 183 ? -19.667 8.635 39.598 1.00 45.31 225 SER C N 1
ATOM 8957 C CA . SER C 1 183 ? -18.804 9.473 38.763 1.00 42.38 225 SER C CA 1
ATOM 8958 C C . SER C 1 183 ? -19.270 10.936 38.746 1.00 41.10 225 SER C C 1
ATOM 8959 O O . SER C 1 183 ? -20.447 11.241 38.571 1.00 42.53 225 SER C O 1
ATOM 8962 N N . THR C 1 184 ? -18.312 11.841 38.888 1.00 35.08 226 THR C N 1
ATOM 8963 C CA . THR C 1 184 ? -18.586 13.267 38.825 1.00 36.26 226 THR C CA 1
ATOM 8964 C C . THR C 1 184 ? -18.566 13.835 37.410 1.00 31.81 226 THR C C 1
ATOM 8965 O O . THR C 1 184 ? -18.951 14.994 37.189 1.00 31.59 226 THR C O 1
ATOM 8969 N N . LEU C 1 185 ? -17.975 13.090 36.480 1.00 30.22 227 LEU C N 1
ATOM 8970 C CA . LEU C 1 185 ? -17.671 13.647 35.158 1.00 28.41 227 LEU C CA 1
ATOM 8971 C C . LEU C 1 185 ? -18.967 13.900 34.398 1.00 30.15 227 LEU C C 1
ATOM 8972 O O . LEU C 1 185 ? -19.720 12.964 34.134 1.00 35.78 227 LEU C O 1
ATOM 8977 N N . GLU C 1 186 ? -19.153 15.111 33.885 1.00 28.86 228 GLU C N 1
ATOM 8978 C CA . GLU C 1 186 ? -20.380 15.429 33.169 1.00 30.81 228 GLU C CA 1
ATOM 8979 C C . GLU C 1 186 ? -20.129 15.809 31.716 1.00 31.44 228 GLU C C 1
ATOM 8980 O O . GLU C 1 186 ? -21.042 15.719 30.900 1.00 29.53 228 GLU C O 1
ATOM 8986 N N . SER C 1 187 ? -18.980 16.418 31.432 1.00 30.18 229 SER C N 1
ATOM 8987 C CA . SER C 1 187 ? -18.749 16.920 30.084 1.00 31.61 229 SER C CA 1
ATOM 8988 C C . SER C 1 187 ? -17.298 16.866 29.665 1.00 27.85 229 SER C C 1
ATOM 8989 O O . SER C 1 187 ? -16.389 16.953 30.491 1.00 29.17 229 SER C O 1
ATOM 8992 N N . LEU C 1 188 ? -17.113 16.651 28.369 1.00 27.15 230 LEU C N 1
ATOM 8993 C CA . LEU C 1 188 ? -15.794 16.604 27.756 1.00 27.58 230 LEU C CA 1
ATOM 8994 C C . LEU C 1 188 ? -15.830 17.492 26.515 1.00 26.69 230 LEU C C 1
ATOM 8995 O O . LEU C 1 188 ? -16.609 17.265 25.586 1.00 26.48 230 LEU C O 1
ATOM 9000 N N . ASP C 1 189 ? -14.933 18.462 26.495 1.00 26.38 231 ASP C N 1
ATOM 9001 C CA . ASP C 1 189 ? -14.673 19.270 25.322 1.00 26.44 231 ASP C CA 1
ATOM 9002 C C . ASP C 1 189 ? -13.371 18.826 24.697 1.00 26.62 231 ASP C C 1
ATOM 9003 O O . ASP C 1 189 ? -12.334 18.755 25.370 1.00 27.88 231 ASP C O 1
ATOM 9008 N N . ILE C 1 190 ? -13.449 18.431 23.434 1.00 25.61 232 ILE C N 1
ATOM 9009 C CA . ILE C 1 190 ? -12.272 18.052 22.687 1.00 25.73 232 ILE C CA 1
ATOM 9010 C C . ILE C 1 190 ? -11.828 19.235 21.847 1.00 27.22 232 ILE C C 1
ATOM 9011 O O . ILE C 1 190 ? -12.586 19.754 21.022 1.00 27.10 232 ILE C O 1
ATOM 9016 N N . LEU C 1 191 ? -10.598 19.673 22.087 1.00 26.98 233 LEU C N 1
ATOM 9017 C CA . LEU C 1 191 ? -10.095 20.909 21.492 1.00 27.26 233 LEU C CA 1
ATOM 9018 C C . LEU C 1 191 ? -8.990 20.676 20.459 1.00 28.85 233 LEU C C 1
ATOM 9019 O O . LEU C 1 191 ? -8.275 19.663 20.494 1.00 29.19 233 LEU C O 1
ATOM 9024 N N . GLY C 1 192 ? -8.964 21.558 19.461 1.00 31.13 234 GLY C N 1
ATOM 9025 C CA . GLY C 1 192 ? -7.851 21.642 18.525 1.00 31.12 234 GLY C CA 1
ATOM 9026 C C . GLY C 1 192 ? -7.915 20.654 17.377 1.00 31.39 234 GLY C C 1
ATOM 9027 O O . GLY C 1 192 ? -6.961 20.522 16.626 1.00 32.61 234 GLY C O 1
ATOM 9028 N N . LEU C 1 193 ? -8.932 19.805 17.349 1.00 31.28 235 LEU C N 1
ATOM 9029 C CA . LEU C 1 193 ? -8.945 18.707 16.389 1.00 31.00 235 LEU C CA 1
ATOM 9030 C C . LEU C 1 193 ? -10.009 18.907 15.320 1.00 29.89 235 LEU C C 1
ATOM 9031 O O . LEU C 1 193 ? -10.255 18.013 14.527 1.00 32.59 235 LEU C O 1
ATOM 9036 N N . GLY C 1 194 ? -10.689 20.042 15.354 1.00 32.81 236 GLY C N 1
ATOM 9037 C CA . GLY C 1 194 ? -11.711 20.360 14.360 1.00 36.06 236 GLY C CA 1
ATOM 9038 C C . GLY C 1 194 ? -13.068 20.515 15.004 1.00 36.33 236 GLY C C 1
ATOM 9039 O O . GLY C 1 194 ? -13.249 20.207 16.182 1.00 33.87 236 GLY C O 1
ATOM 9040 N N . THR C 1 195 ? -13.995 21.108 14.262 1.00 37.77 237 THR C N 1
ATOM 9041 C CA . THR C 1 195 ? -15.387 21.219 14.697 1.00 40.86 237 THR C CA 1
ATOM 9042 C C . THR C 1 195 ? -16.326 20.923 13.527 1.00 40.21 237 THR C C 1
ATOM 9043 O O . THR C 1 195 ? -15.883 20.689 12.411 1.00 40.93 237 THR C O 1
ATOM 9047 N N . GLY C 1 196 ? -17.619 20.854 13.812 1.00 38.77 238 GLY C N 1
ATOM 9048 C CA . GLY C 1 196 ? -18.601 20.688 12.754 1.00 42.65 238 GLY C CA 1
ATOM 9049 C C . GLY C 1 196 ? -19.140 19.284 12.606 1.00 42.71 238 GLY C C 1
ATOM 9050 O O . GLY C 1 196 ? -18.802 18.396 13.387 1.00 42.18 238 GLY C O 1
ATOM 9051 N N . PRO C 1 197 ? -19.963 19.072 11.573 1.00 45.89 239 PRO C N 1
ATOM 9052 C CA . PRO C 1 197 ? -20.809 17.885 11.507 1.00 44.04 239 PRO C CA 1
ATOM 9053 C C . PRO C 1 197 ? -20.017 16.578 11.489 1.00 40.66 239 PRO C C 1
ATOM 9054 O O . PRO C 1 197 ? -20.495 15.565 12.006 1.00 32.41 239 PRO C O 1
ATOM 9058 N N . GLU C 1 198 ? -18.928 16.556 10.726 1.00 36.72 240 GLU C N 1
ATOM 9059 C CA . GLU C 1 198 ? -18.207 15.311 10.493 1.00 39.01 240 GLU C CA 1
ATOM 9060 C C . GLU C 1 198 ? -17.542 14.771 11.775 1.00 36.92 240 GLU C C 1
ATOM 9061 O O . GLU C 1 198 ? -17.623 13.580 12.084 1.00 32.79 240 GLU C O 1
ATOM 9067 N N . ILE C 1 199 ? -16.813 15.637 12.471 1.00 36.14 241 ILE C N 1
ATOM 9068 C CA . ILE C 1 199 ? -16.164 15.232 13.704 1.00 34.13 241 ILE C CA 1
ATOM 9069 C C . ILE C 1 199 ? -17.211 14.838 14.738 1.00 33.73 241 ILE C C 1
ATOM 9070 O O . ILE C 1 199 ? -17.011 13.850 15.438 1.00 30.70 241 ILE C O 1
ATOM 9075 N N . GLU C 1 200 ? -18.378 15.485 14.693 1.00 31.00 242 GLU C N 1
ATOM 9076 C CA . GLU C 1 200 ? -19.452 15.173 15.619 1.00 33.03 242 GLU C CA 1
ATOM 9077 C C . GLU C 1 200 ? -20.095 13.812 15.349 1.00 31.48 242 GLU C C 1
ATOM 9078 O O . GLU C 1 200 ? -20.385 13.076 16.298 1.00 26.34 242 GLU C O 1
ATOM 9084 N N . ARG C 1 201 ? -20.199 13.451 14.072 1.00 31.98 243 ARG C N 1
ATOM 9085 C CA . ARG C 1 201 ? -20.678 12.132 13.683 1.00 32.12 243 ARG C CA 1
ATOM 9086 C C . ARG C 1 201 ? -19.709 11.053 14.170 1.00 27.73 243 ARG C C 1
ATOM 9087 O O . ARG C 1 201 ? -20.122 9.985 14.608 1.00 25.78 243 ARG C O 1
ATOM 9095 N N . LYS C 1 202 ? -18.420 11.327 14.059 1.00 25.18 244 LYS C N 1
ATOM 9096 C CA . LYS C 1 202 ? -17.428 10.347 14.476 1.00 29.16 244 LYS C CA 1
ATOM 9097 C C . LYS C 1 202 ? -17.404 10.142 16.005 1.00 31.00 244 LYS C C 1
ATOM 9098 O O . LYS C 1 202 ? -17.280 9.022 16.497 1.00 27.77 244 LYS C O 1
ATOM 9104 N N . ILE C 1 203 ? -17.550 11.235 16.747 1.00 28.71 245 ILE C N 1
ATOM 9105 C CA . ILE C 1 203 ? -17.678 11.163 18.186 1.00 28.94 245 ILE C CA 1
ATOM 9106 C C . ILE C 1 203 ? -18.929 10.405 18.594 1.00 27.24 245 ILE C C 1
ATOM 9107 O O . ILE C 1 203 ? -18.867 9.555 19.471 1.00 24.25 245 ILE C O 1
ATOM 9112 N N . LYS C 1 204 ? -20.034 10.643 17.894 1.00 29.61 246 LYS C N 1
ATOM 9113 C CA . LYS C 1 204 ? -21.280 9.925 18.167 1.00 30.89 246 LYS C CA 1
ATOM 9114 C C . LYS C 1 204 ? -21.103 8.412 17.910 1.00 25.69 246 LYS C C 1
ATOM 9115 O O . LYS C 1 204 ? -21.657 7.576 18.618 1.00 25.36 246 LYS C O 1
ATOM 9119 N N . TYR C 1 205 ? -20.453 8.059 16.808 1.00 23.84 247 TYR C N 1
ATOM 9120 C CA . TYR C 1 205 ? -20.135 6.666 16.492 1.00 23.96 247 TYR C CA 1
ATOM 9121 C C . TYR C 1 205 ? -19.349 5.997 17.629 1.00 22.85 247 TYR C C 1
ATOM 9122 O O . TYR C 1 205 ? -19.743 4.948 18.129 1.00 20.25 247 TYR C O 1
ATOM 9131 N N . ALA C 1 206 ? -18.357 6.707 18.149 1.00 22.31 248 ALA C N 1
ATOM 9132 C CA . ALA C 1 206 ? -17.572 6.208 19.272 1.00 24.12 248 ALA C CA 1
ATOM 9133 C C . ALA C 1 206 ? -18.460 5.994 20.490 1.00 25.55 248 ALA C C 1
ATOM 9134 O O . ALA C 1 206 ? -18.313 4.998 21.207 1.00 24.34 248 ALA C O 1
ATOM 9136 N N . GLU C 1 207 ? -19.352 6.949 20.745 1.00 22.72 249 GLU C N 1
ATOM 9137 C CA . GLU C 1 207 ? -20.266 6.809 21.848 1.00 22.08 249 GLU C CA 1
ATOM 9138 C C . GLU C 1 207 ? -21.131 5.569 21.699 1.00 21.75 249 GLU C C 1
ATOM 9139 O O . GLU C 1 207 ? -21.431 4.869 22.678 1.00 21.40 249 GLU C O 1
ATOM 9145 N N . HIS C 1 208 ? -21.645 5.337 20.496 1.00 24.26 250 HIS C N 1
ATOM 9146 C CA . HIS C 1 208 ? -22.477 4.140 20.264 1.00 22.79 250 HIS C CA 1
ATOM 9147 C C . HIS C 1 208 ? -21.678 2.864 20.499 1.00 22.26 250 HIS C C 1
ATOM 9148 O O . HIS C 1 208 ? -22.161 1.921 21.142 1.00 23.71 250 HIS C O 1
ATOM 9155 N N . VAL C 1 209 ? -20.420 2.860 20.061 1.00 20.42 251 VAL C N 1
ATOM 9156 C CA . VAL C 1 209 ? -19.583 1.680 20.267 1.00 20.70 251 VAL C CA 1
ATOM 9157 C C . VAL C 1 209 ? -19.289 1.484 21.754 1.00 20.69 251 VAL C C 1
ATOM 9158 O O . VAL C 1 209 ? -19.439 0.386 22.284 1.00 19.07 251 VAL C O 1
ATOM 9162 N N . CYS C 1 210 ? -19.061 2.578 22.471 1.00 21.20 252 CYS C N 1
ATOM 9163 C CA . CYS C 1 210 ? -18.794 2.482 23.901 1.00 21.62 252 CYS C CA 1
ATOM 9164 C C . CYS C 1 210 ? -19.975 1.873 24.636 1.00 22.26 252 CYS C C 1
ATOM 9165 O O . CYS C 1 210 ? -19.772 1.168 25.627 1.00 21.45 252 CYS C O 1
ATOM 9168 N N . ALA C 1 211 ? -21.191 2.275 24.284 1.00 21.22 253 ALA C N 1
ATOM 9169 C CA . ALA C 1 211 ? -22.350 1.742 24.996 1.00 23.46 253 ALA C CA 1
ATOM 9170 C C . ALA C 1 211 ? -22.444 0.212 24.821 1.00 23.16 253 ALA C C 1
ATOM 9171 O O . ALA C 1 211 ? -22.819 -0.506 25.730 1.00 22.99 253 ALA C O 1
ATOM 9173 N N . GLY C 1 212 ? -22.030 -0.282 23.666 1.00 23.95 254 GLY C N 1
ATOM 9174 C CA . GLY C 1 212 ? -21.895 -1.714 23.438 1.00 21.93 254 GLY C CA 1
ATOM 9175 C C . GLY C 1 212 ? -20.768 -2.368 24.209 1.00 21.40 254 GLY C C 1
ATOM 9176 O O . GLY C 1 212 ? -20.976 -3.432 24.803 1.00 20.18 254 GLY C O 1
ATOM 9177 N N . VAL C 1 213 ? -19.613 -1.704 24.276 1.00 19.02 255 VAL C N 1
ATOM 9178 C CA . VAL C 1 213 ? -18.504 -2.217 25.074 1.00 19.44 255 VAL C CA 1
ATOM 9179 C C . VAL C 1 213 ? -18.917 -2.327 26.564 1.00 19.48 255 VAL C C 1
ATOM 9180 O O . VAL C 1 213 ? -18.635 -3.310 27.231 1.00 18.46 255 VAL C O 1
ATOM 9184 N N . ILE C 1 214 ? -19.601 -1.304 27.061 1.00 19.50 256 ILE C N 1
ATOM 9185 C CA . ILE C 1 214 ? -20.010 -1.227 28.442 1.00 21.29 256 ILE C CA 1
ATOM 9186 C C . ILE C 1 214 ? -21.072 -2.272 28.786 1.00 22.91 256 ILE C C 1
ATOM 9187 O O . ILE C 1 214 ? -20.972 -2.948 29.815 1.00 22.74 256 ILE C O 1
ATOM 9192 N N . LEU C 1 215 ? -21.967 -2.552 27.848 1.00 22.10 257 LEU C N 1
ATOM 9193 C CA . LEU C 1 215 ? -22.915 -3.655 28.049 1.00 20.55 257 LEU C CA 1
ATOM 9194 C C . LEU C 1 215 ? -22.149 -4.959 28.155 1.00 20.05 257 LEU C C 1
ATOM 9195 O O . LEU C 1 215 ? -22.461 -5.812 28.985 1.00 19.32 257 LEU C O 1
ATOM 9200 N N . GLY C 1 216 ? -21.151 -5.142 27.293 1.00 20.65 258 GLY C N 1
ATOM 9201 C CA . GLY C 1 216 ? -20.342 -6.366 27.321 1.00 19.55 258 GLY C CA 1
ATOM 9202 C C . GLY C 1 216 ? -19.642 -6.529 28.660 1.00 19.37 258 GLY C C 1
ATOM 9203 O O . GLY C 1 216 ? -19.691 -7.605 29.249 1.00 19.15 258 GLY C O 1
ATOM 9204 N N . ARG C 1 217 ? -19.036 -5.454 29.163 1.00 17.57 259 ARG C N 1
ATOM 9205 C CA . ARG C 1 217 ? -18.399 -5.490 30.477 1.00 18.16 259 ARG C CA 1
ATOM 9206 C C . ARG C 1 217 ? -19.373 -5.877 31.564 1.00 19.22 259 ARG C C 1
ATOM 9207 O O . ARG C 1 217 ? -19.108 -6.757 32.378 1.00 20.08 259 ARG C O 1
ATOM 9215 N N . GLU C 1 218 ? -20.551 -5.280 31.521 1.00 20.82 260 GLU C N 1
ATOM 9216 C CA . GLU C 1 218 ? -21.567 -5.593 32.521 1.00 21.60 260 GLU C CA 1
ATOM 9217 C C . GLU C 1 218 ? -22.029 -7.053 32.489 1.00 19.95 260 GLU C C 1
ATOM 9218 O O . GLU C 1 218 ? -22.188 -7.683 33.534 1.00 18.51 260 GLU C O 1
ATOM 9224 N N . LEU C 1 219 ? -22.275 -7.575 31.295 1.00 18.69 261 LEU C N 1
ATOM 9225 C CA . LEU C 1 219 ? -22.713 -8.950 31.178 1.00 20.27 261 LEU C CA 1
ATOM 9226 C C . LEU C 1 219 ? -21.684 -9.912 31.758 1.00 20.92 261 LEU C C 1
ATOM 9227 O O . LEU C 1 219 ? -22.050 -10.933 32.324 1.00 22.58 261 LEU C O 1
ATOM 9232 N N . VAL C 1 220 ? -20.402 -9.627 31.562 1.00 20.71 262 VAL C N 1
ATOM 9233 C CA . VAL C 1 220 ? -19.330 -10.475 32.059 1.00 20.50 262 VAL C CA 1
ATOM 9234 C C . VAL C 1 220 ? -19.048 -10.233 33.534 1.00 21.16 262 VAL C C 1
ATOM 9235 O O . VAL C 1 220 ? -18.869 -11.182 34.296 1.00 22.85 262 VAL C O 1
ATOM 9239 N N . ASN C 1 221 ? -18.970 -8.977 33.962 1.00 19.38 263 ASN C N 1
ATOM 9240 C CA . ASN C 1 221 ? -18.788 -8.728 35.386 1.00 19.73 263 ASN C CA 1
ATOM 9241 C C . ASN C 1 221 ? -19.839 -9.427 36.249 1.00 20.53 263 ASN C C 1
ATOM 9242 O O . ASN C 1 221 ? -19.573 -9.755 37.397 1.00 20.55 263 ASN C O 1
ATOM 9247 N N . ALA C 1 222 ? -21.083 -9.452 35.788 1.00 19.74 264 ALA C N 1
ATOM 9248 C CA . ALA C 1 222 ? -22.141 -10.057 36.570 1.00 20.79 264 ALA C CA 1
ATOM 9249 C C . ALA C 1 222 ? -21.837 -11.545 36.762 1.00 20.65 264 ALA C C 1
ATOM 9250 O O . ALA C 1 222 ? -21.449 -12.216 35.822 1.00 23.99 264 ALA C O 1
ATOM 9252 N N . PRO C 1 223 ? -22.129 -12.100 37.942 1.00 22.01 265 PRO C N 1
ATOM 9253 C CA . PRO C 1 223 ? -21.958 -13.516 38.224 1.00 21.62 265 PRO C CA 1
ATOM 9254 C C . PRO C 1 223 ? -23.114 -14.350 37.692 1.00 20.91 265 PRO C C 1
ATOM 9255 O O . PRO C 1 223 ? -24.145 -13.819 37.301 1.00 20.26 265 PRO C O 1
ATOM 9259 N N . ALA C 1 224 ? -22.890 -15.652 37.631 1.00 20.80 266 ALA C N 1
ATOM 9260 C CA . ALA C 1 224 ? -23.836 -16.583 37.044 1.00 20.57 266 ALA C CA 1
ATOM 9261 C C . ALA C 1 224 ? -25.168 -16.683 37.770 1.00 21.27 266 ALA C C 1
ATOM 9262 O O . ALA C 1 224 ? -26.146 -17.174 37.184 1.00 22.08 266 ALA C O 1
ATOM 9264 N N . ASN C 1 225 ? -25.218 -16.288 39.043 1.00 20.41 267 ASN C N 1
ATOM 9265 C CA . ASN C 1 225 ? -26.483 -16.260 39.759 1.00 20.95 267 ASN C CA 1
ATOM 9266 C C . ASN C 1 225 ? -27.319 -15.032 39.392 1.00 21.33 267 ASN C C 1
ATOM 9267 O O . ASN C 1 225 ? -28.518 -14.994 39.635 1.00 21.69 267 ASN C O 1
ATOM 9272 N N . ILE C 1 226 ? -26.704 -14.108 38.670 1.00 22.33 268 ILE C N 1
ATOM 9273 C CA . ILE C 1 226 ? -27.390 -12.922 38.179 1.00 24.90 268 ILE C CA 1
ATOM 9274 C C . ILE C 1 226 ? -27.645 -13.039 36.677 1.00 24.72 268 ILE C C 1
ATOM 9275 O O . ILE C 1 226 ? -28.797 -12.926 36.233 1.00 24.85 268 ILE C O 1
ATOM 9280 N N . VAL C 1 227 ? -26.584 -13.210 35.891 1.00 21.72 269 VAL C N 1
ATOM 9281 C CA . VAL C 1 227 ? -26.772 -13.436 34.469 1.00 22.20 269 VAL C CA 1
ATOM 9282 C C . VAL C 1 227 ? -26.866 -14.928 34.184 1.00 23.06 269 VAL C C 1
ATOM 9283 O O . VAL C 1 227 ? -25.857 -15.612 34.003 1.00 21.63 269 VAL C O 1
ATOM 9287 N N . THR C 1 228 ? -28.088 -15.432 34.315 1.00 23.15 270 THR C N 1
ATOM 9288 C CA . THR C 1 228 ? -28.461 -16.781 33.909 1.00 22.69 270 THR C CA 1
ATOM 9289 C C . THR C 1 228 ? -28.789 -16.771 32.425 1.00 22.13 270 THR C C 1
ATOM 9290 O O . THR C 1 228 ? -28.841 -15.698 31.810 1.00 20.60 270 THR C O 1
ATOM 9294 N N . PRO C 1 229 ? -29.114 -17.947 31.870 1.00 21.86 271 PRO C N 1
ATOM 9295 C CA . PRO C 1 229 ? -29.481 -17.931 30.457 1.00 22.32 271 PRO C CA 1
ATOM 9296 C C . PRO C 1 229 ? -30.760 -17.138 30.186 1.00 23.04 271 PRO C C 1
ATOM 9297 O O . PRO C 1 229 ? -30.864 -16.435 29.172 1.00 22.37 271 PRO C O 1
ATOM 9301 N N . ALA C 1 230 ? -31.721 -17.261 31.083 1.00 21.84 272 ALA C N 1
ATOM 9302 C CA . ALA C 1 230 ? -32.980 -16.550 30.923 1.00 24.51 272 ALA C CA 1
ATOM 9303 C C . ALA C 1 230 ? -32.690 -15.053 30.939 1.00 24.44 272 ALA C C 1
ATOM 9304 O O . ALA C 1 230 ? -33.239 -14.304 30.133 1.00 26.19 272 ALA C O 1
ATOM 9306 N N . VAL C 1 231 ? -31.828 -14.619 31.850 1.00 23.56 273 VAL C N 1
ATOM 9307 C CA . VAL C 1 231 ? -31.498 -13.207 31.947 1.00 23.65 273 VAL C CA 1
ATOM 9308 C C . VAL C 1 231 ? -30.744 -12.715 30.722 1.00 23.50 273 VAL C C 1
ATOM 9309 O O . VAL C 1 231 ? -31.037 -11.648 30.172 1.00 21.28 273 VAL C O 1
ATOM 9313 N N . LEU C 1 232 ? -29.872 -13.570 30.202 1.00 24.15 274 LEU C N 1
ATOM 9314 C CA . LEU C 1 232 ? -29.176 -13.237 28.965 1.00 23.74 274 LEU C CA 1
ATOM 9315 C C . LEU C 1 232 ? -30.170 -13.065 27.818 1.00 23.37 274 LEU C C 1
ATOM 9316 O O . LEU C 1 232 ? -30.043 -12.138 27.002 1.00 21.87 274 LEU C O 1
ATOM 9321 N N . ALA C 1 233 ? -31.174 -13.938 27.764 1.00 21.92 275 ALA C N 1
ATOM 9322 C CA . ALA C 1 233 ? -32.215 -13.815 26.754 1.00 21.72 275 ALA C CA 1
ATOM 9323 C C . ALA C 1 233 ? -33.000 -12.523 26.930 1.00 22.79 275 ALA C C 1
ATOM 9324 O O . ALA C 1 233 ? -33.342 -11.871 25.939 1.00 22.75 275 ALA C O 1
ATOM 9326 N N . GLU C 1 234 ? -33.261 -12.133 28.172 1.00 24.01 276 GLU C N 1
ATOM 9327 C CA . GLU C 1 234 ? -33.964 -10.882 28.413 1.00 25.04 276 GLU C CA 1
ATOM 9328 C C . GLU C 1 234 ? -33.125 -9.702 27.955 1.00 23.59 276 GLU C C 1
ATOM 9329 O O . GLU C 1 234 ? -33.672 -8.698 27.487 1.00 22.39 276 GLU C O 1
ATOM 9335 N N . GLU C 1 235 ? -31.818 -9.757 28.175 1.00 23.40 277 GLU C N 1
ATOM 9336 C CA . GLU C 1 235 ? -30.962 -8.659 27.724 1.00 25.97 277 GLU C CA 1
ATOM 9337 C C . GLU C 1 235 ? -31.012 -8.560 26.204 1.00 25.88 277 GLU C C 1
ATOM 9338 O O . GLU C 1 235 ? -31.045 -7.453 25.657 1.00 25.32 277 GLU C O 1
ATOM 9344 N N . ALA C 1 236 ? -31.041 -9.709 25.523 1.00 23.62 278 ALA C N 1
ATOM 9345 C CA . ALA C 1 236 ? -31.209 -9.705 24.068 1.00 22.52 278 ALA C CA 1
ATOM 9346 C C . ALA C 1 236 ? -32.545 -9.087 23.637 1.00 24.96 278 ALA C C 1
ATOM 9347 O O . ALA C 1 236 ? -32.597 -8.278 22.705 1.00 22.98 278 ALA C O 1
ATOM 9349 N N . LYS C 1 237 ? -33.624 -9.439 24.339 1.00 26.59 279 LYS C N 1
ATOM 9350 C CA . LYS C 1 237 ? -34.940 -8.918 24.037 1.00 26.75 279 LYS C CA 1
ATOM 9351 C C . LYS C 1 237 ? -34.963 -7.414 24.222 1.00 26.53 279 LYS C C 1
ATOM 9352 O O . LYS C 1 237 ? -35.673 -6.693 23.505 1.00 27.40 279 LYS C O 1
ATOM 9358 N N A LYS C 1 238 ? -34.241 -6.945 25.231 0.50 25.07 280 LYS C N 1
ATOM 9359 N N B LYS C 1 238 ? -34.240 -6.951 25.235 0.50 24.51 280 LYS C N 1
ATOM 9360 C CA A LYS C 1 238 ? -34.219 -5.533 25.580 0.50 27.38 280 LYS C CA 1
ATOM 9361 C CA B LYS C 1 238 ? -34.213 -5.527 25.561 0.50 26.12 280 LYS C CA 1
ATOM 9362 C C A LYS C 1 238 ? -33.535 -4.720 24.474 0.50 26.82 280 LYS C C 1
ATOM 9363 C C B LYS C 1 238 ? -33.566 -4.733 24.427 0.50 26.20 280 LYS C C 1
ATOM 9364 O O A LYS C 1 238 ? -33.986 -3.630 24.124 0.50 25.43 280 LYS C O 1
ATOM 9365 O O B LYS C 1 238 ? -34.040 -3.656 24.050 0.50 24.90 280 LYS C O 1
ATOM 9376 N N . ILE C 1 239 ? -32.481 -5.273 23.880 1.00 24.33 281 ILE C N 1
ATOM 9377 C CA . ILE C 1 239 ? -31.825 -4.646 22.746 1.00 24.50 281 ILE C CA 1
ATOM 9378 C C . ILE C 1 239 ? -32.765 -4.582 21.554 1.00 24.91 281 ILE C C 1
ATOM 9379 O O . ILE C 1 239 ? -32.974 -3.515 20.977 1.00 24.05 281 ILE C O 1
ATOM 9384 N N . ALA C 1 240 ? -33.444 -5.686 21.268 1.00 25.23 282 ALA C N 1
ATOM 9385 C CA . ALA C 1 240 ? -34.434 -5.678 20.190 1.00 27.68 282 ALA C CA 1
ATOM 9386 C C . ALA C 1 240 ? -35.581 -4.681 20.433 1.00 27.83 282 ALA C C 1
ATOM 9387 O O . ALA C 1 240 ? -36.031 -3.995 19.516 1.00 28.07 282 ALA C O 1
ATOM 9389 N N . SER C 1 241 ? -36.026 -4.586 21.677 1.00 25.51 283 SER C N 1
ATOM 9390 C CA . SER C 1 241 ? -37.100 -3.674 22.039 1.00 30.63 283 SER C CA 1
ATOM 9391 C C . SER C 1 241 ? -36.686 -2.203 21.908 1.00 29.95 283 SER C C 1
ATOM 9392 O O . SER C 1 241 ? -37.406 -1.394 21.348 1.00 31.30 283 SER C O 1
ATOM 9395 N N . THR C 1 242 ? -35.453 -1.902 22.284 1.00 25.89 284 THR C N 1
ATOM 9396 C CA . THR C 1 242 ? -34.924 -0.564 22.177 1.00 26.89 284 THR C CA 1
ATOM 9397 C C . THR C 1 242 ? -34.777 -0.135 20.714 1.00 27.75 284 THR C C 1
ATOM 9398 O O . THR C 1 242 ? -34.910 1.039 20.395 1.00 28.87 284 THR C O 1
ATOM 9402 N N . TYR C 1 243 ? -34.437 -1.071 19.838 1.00 26.43 285 TYR C N 1
ATOM 9403 C CA . TYR C 1 243 ? -34.152 -0.739 18.445 1.00 26.10 285 TYR C CA 1
ATOM 9404 C C . TYR C 1 243 ? -35.055 -1.567 17.508 1.00 23.95 285 TYR C C 1
ATOM 9405 O O . TYR C 1 243 ? -34.601 -2.106 16.497 1.00 23.05 285 TYR C O 1
ATOM 9414 N N . SER C 1 244 ? -36.350 -1.596 17.809 1.00 24.15 286 SER C N 1
ATOM 9415 C CA . SER C 1 244 ? -37.275 -2.562 17.233 1.00 25.84 286 SER C CA 1
ATOM 9416 C C . SER C 1 244 ? -37.493 -2.401 15.737 1.00 26.81 286 SER C C 1
ATOM 9417 O O . SER C 1 244 ? -37.943 -3.329 15.088 1.00 30.52 286 SER C O 1
ATOM 9420 N N . ASP C 1 245 ? -37.218 -1.226 15.183 1.00 27.55 287 ASP C N 1
ATOM 9421 C CA . ASP C 1 245 ? -37.390 -1.065 13.750 1.00 29.94 287 ASP C CA 1
ATOM 9422 C C . ASP C 1 245 ? -36.229 -1.660 12.957 1.00 27.11 287 ASP C C 1
ATOM 9423 O O . ASP C 1 245 ? -36.375 -1.861 11.762 1.00 27.89 287 ASP C O 1
ATOM 9428 N N . VAL C 1 246 ? -35.102 -1.949 13.612 1.00 24.57 288 VAL C N 1
ATOM 9429 C CA . VAL C 1 246 ? -33.949 -2.521 12.938 1.00 25.59 288 VAL C CA 1
ATOM 9430 C C . VAL C 1 246 ? -33.427 -3.843 13.501 1.00 24.87 288 VAL C C 1
ATOM 9431 O O . VAL C 1 246 ? -32.594 -4.504 12.871 1.00 21.32 288 VAL C O 1
ATOM 9435 N N . ILE C 1 247 ? -33.859 -4.176 14.711 1.00 25.28 289 ILE C N 1
ATOM 9436 C CA . ILE C 1 247 ? -33.480 -5.440 15.313 1.00 24.62 289 ILE C CA 1
ATOM 9437 C C . ILE C 1 247 ? -34.672 -6.277 15.743 1.00 23.87 289 ILE C C 1
ATOM 9438 O O . ILE C 1 247 ? -35.556 -5.787 16.438 1.00 21.92 289 ILE C O 1
ATOM 9443 N N . SER C 1 248 ? -34.726 -7.510 15.242 1.00 25.21 290 SER C N 1
ATOM 9444 C CA . SER C 1 248 ? -35.768 -8.442 15.614 1.00 25.03 290 SER C CA 1
ATOM 9445 C C . SER C 1 248 ? -35.134 -9.501 16.497 1.00 23.14 290 SER C C 1
ATOM 9446 O O . SER C 1 248 ? -33.937 -9.741 16.438 1.00 20.52 290 SER C O 1
ATOM 9449 N N . VAL C 1 249 ? -35.965 -10.201 17.254 1.00 22.34 291 VAL C N 1
ATOM 9450 C CA . VAL C 1 249 ? -35.479 -11.215 18.153 1.00 22.91 291 VAL C CA 1
ATOM 9451 C C . VAL C 1 249 ? -36.337 -12.446 18.051 1.00 24.58 291 VAL C C 1
ATOM 9452 O O . VAL C 1 249 ? -37.547 -12.360 17.914 1.00 27.81 291 VAL C O 1
ATOM 9456 N N . ASN C 1 250 ? -35.691 -13.603 18.102 1.00 27.56 292 ASN C N 1
ATOM 9457 C CA . ASN C 1 250 ? -36.366 -14.874 18.351 1.00 27.50 292 ASN C CA 1
ATOM 9458 C C . ASN C 1 250 ? -35.571 -15.692 19.384 1.00 26.89 292 ASN C C 1
ATOM 9459 O O . ASN C 1 250 ? -34.365 -15.941 19.216 1.00 25.54 292 ASN C O 1
ATOM 9464 N N . ILE C 1 251 ? -36.224 -15.995 20.498 1.00 23.83 293 ILE C N 1
ATOM 9465 C CA . ILE C 1 251 ? -35.649 -16.778 21.575 1.00 23.94 293 ILE C CA 1
ATOM 9466 C C . ILE C 1 251 ? -36.218 -18.188 21.491 1.00 23.33 293 ILE C C 1
ATOM 9467 O O . ILE C 1 251 ? -37.432 -18.347 21.556 1.00 23.52 293 ILE C O 1
ATOM 9472 N N . LEU C 1 252 ? -35.363 -19.187 21.291 1.00 21.17 294 LEU C N 1
ATOM 9473 C CA . LEU C 1 252 ? -35.819 -20.556 21.205 1.00 23.49 294 LEU C CA 1
ATOM 9474 C C . LEU C 1 252 ? -35.601 -21.287 22.516 1.00 26.35 294 LEU C C 1
ATOM 9475 O O . LEU C 1 252 ? -34.528 -21.200 23.102 1.00 24.99 294 LEU C O 1
ATOM 9480 N N . ASP C 1 253 ? -36.628 -21.984 22.993 1.00 26.60 295 ASP C N 1
ATOM 9481 C CA . ASP C 1 253 ? -36.495 -22.735 24.228 1.00 27.79 295 ASP C CA 1
ATOM 9482 C C . ASP C 1 253 ? -36.016 -24.156 23.944 1.00 25.55 295 ASP C C 1
ATOM 9483 O O . ASP C 1 253 ? -35.716 -24.501 22.814 1.00 24.99 295 ASP C O 1
ATOM 9488 N N . ALA C 1 254 ? -35.797 -24.928 25.001 1.00 25.64 296 ALA C N 1
ATOM 9489 C CA . ALA C 1 254 ? -35.192 -26.248 24.867 1.00 26.45 296 ALA C CA 1
ATOM 9490 C C . ALA C 1 254 ? -35.956 -27.132 23.900 1.00 26.27 296 ALA C C 1
ATOM 9491 O O . ALA C 1 254 ? -35.344 -27.878 23.149 1.00 24.23 296 ALA C O 1
ATOM 9493 N N A GLU C 1 255 ? -37.278 -27.030 23.920 0.55 28.42 297 GLU C N 1
ATOM 9494 N N B GLU C 1 255 ? -37.286 -27.063 23.924 0.45 28.07 297 GLU C N 1
ATOM 9495 C CA A GLU C 1 255 ? -38.119 -27.932 23.141 0.55 30.97 297 GLU C CA 1
ATOM 9496 C CA B GLU C 1 255 ? -38.119 -27.955 23.108 0.45 30.33 297 GLU C CA 1
ATOM 9497 C C A GLU C 1 255 ? -38.056 -27.582 21.655 0.55 28.81 297 GLU C C 1
ATOM 9498 C C B GLU C 1 255 ? -38.000 -27.590 21.637 0.45 28.73 297 GLU C C 1
ATOM 9499 O O A GLU C 1 255 ? -37.929 -28.467 20.805 0.55 25.60 297 GLU C O 1
ATOM 9500 O O B GLU C 1 255 ? -37.871 -28.476 20.779 0.45 25.99 297 GLU C O 1
ATOM 9511 N N . GLN C 1 256 ? -37.951 -26.287 21.363 1.00 29.18 298 GLN C N 1
ATOM 9512 C CA . GLN C 1 256 ? -37.671 -25.828 20.008 1.00 28.65 298 GLN C CA 1
ATOM 9513 C C . GLN C 1 256 ? -36.294 -26.267 19.514 1.00 25.14 298 GLN C C 1
ATOM 9514 O O . GLN C 1 256 ? -36.134 -26.621 18.347 1.00 25.24 298 GLN C O 1
ATOM 9520 N N . CYS C 1 257 ? -35.280 -26.196 20.366 1.00 24.23 299 CYS C N 1
ATOM 9521 C CA . CYS C 1 257 ? -33.947 -26.605 19.917 1.00 21.74 299 CYS C CA 1
ATOM 9522 C C . CYS C 1 257 ? -33.959 -28.104 19.657 1.00 21.57 299 CYS C C 1
ATOM 9523 O O . CYS C 1 257 ? -33.202 -28.640 18.845 1.00 22.22 299 CYS C O 1
ATOM 9526 N N . LYS C 1 258 ? -34.771 -28.819 20.421 1.00 22.96 300 LYS C N 1
ATOM 9527 C CA . LYS C 1 258 ? -34.815 -30.256 20.273 1.00 25.31 300 LYS C CA 1
ATOM 9528 C C . LYS C 1 258 ? -35.414 -30.623 18.930 1.00 24.54 300 LYS C C 1
ATOM 9529 O O . LYS C 1 258 ? -34.919 -31.521 18.258 1.00 23.93 300 LYS C O 1
ATOM 9535 N N A GLU C 1 259 ? -36.451 -29.906 18.503 0.48 25.32 301 GLU C N 1
ATOM 9536 N N B GLU C 1 259 ? -36.461 -29.920 18.530 0.52 25.75 301 GLU C N 1
ATOM 9537 C CA A GLU C 1 259 ? -37.023 -30.130 17.166 0.48 28.25 301 GLU C CA 1
ATOM 9538 C CA B GLU C 1 259 ? -37.030 -30.166 17.214 0.52 29.41 301 GLU C CA 1
ATOM 9539 C C A GLU C 1 259 ? -35.974 -29.866 16.107 0.48 27.85 301 GLU C C 1
ATOM 9540 C C B GLU C 1 259 ? -36.009 -29.851 16.126 0.52 28.28 301 GLU C C 1
ATOM 9541 O O A GLU C 1 259 ? -36.081 -30.380 15.005 0.48 28.69 301 GLU C O 1
ATOM 9542 O O B GLU C 1 259 ? -36.074 -30.484 15.079 0.52 28.77 301 GLU C O 1
ATOM 9553 N N . LEU C 1 260 ? -35.070 -28.932 16.385 1.00 26.15 302 LEU C N 1
ATOM 9554 C CA . LEU C 1 260 ? -33.987 -28.586 15.447 1.00 24.64 302 LEU C CA 1
ATOM 9555 C C . LEU C 1 260 ? -32.742 -29.458 15.660 1.00 25.40 302 LEU C C 1
ATOM 9556 O O . LEU C 1 260 ? -31.718 -29.287 14.982 1.00 23.11 302 LEU C O 1
ATOM 9561 N N . LYS C 1 261 ? -32.904 -30.484 16.490 1.00 22.83 303 LYS C N 1
ATOM 9562 C CA . LYS C 1 261 ? -31.957 -31.580 16.604 1.00 24.42 303 LYS C CA 1
ATOM 9563 C C . LYS C 1 261 ? -30.617 -31.131 17.182 1.00 23.34 303 LYS C C 1
ATOM 9564 O O . LYS C 1 261 ? -29.589 -31.754 16.928 1.00 21.24 303 LYS C O 1
ATOM 9570 N N . MET C 1 262 ? -30.660 -30.158 18.086 1.00 23.61 304 MET C N 1
ATOM 9571 C CA . MET C 1 262 ? -29.430 -29.623 18.663 1.00 22.98 304 MET C CA 1
ATOM 9572 C C . MET C 1 262 ? -29.032 -30.481 19.866 1.00 21.69 304 MET C C 1
ATOM 9573 O O . MET C 1 262 ? -28.960 -30.004 21.004 1.00 18.43 304 MET C O 1
ATOM 9578 N N . GLY C 1 263 ? -28.607 -31.706 19.574 1.00 20.76 305 GLY C N 1
ATOM 9579 C CA . GLY C 1 263 ? -28.237 -32.630 20.633 1.00 18.74 305 GLY C CA 1
ATOM 9580 C C . GLY C 1 263 ? -26.970 -32.265 21.374 1.00 19.70 305 GLY C C 1
ATOM 9581 O O . GLY C 1 263 ? -26.843 -32.608 22.537 1.00 20.94 305 GLY C O 1
ATOM 9582 N N . ALA C 1 264 ? -26.022 -31.580 20.731 1.00 20.15 306 ALA C N 1
ATOM 9583 C CA . ALA C 1 264 ? -24.783 -31.243 21.419 1.00 21.89 306 ALA C CA 1
ATOM 9584 C C . ALA C 1 264 ? -25.020 -30.132 22.445 1.00 21.69 306 ALA C C 1
ATOM 9585 O O . ALA C 1 264 ? -24.628 -30.256 23.598 1.00 19.76 306 ALA C O 1
ATOM 9587 N N . TYR C 1 265 ? -25.702 -29.070 22.027 1.00 20.44 307 TYR C N 1
ATOM 9588 C CA . TYR C 1 265 ? -26.057 -27.967 22.912 1.00 18.34 307 TYR C CA 1
ATOM 9589 C C . TYR C 1 265 ? -26.953 -28.456 24.041 1.00 18.45 307 TYR C C 1
ATOM 9590 O O . TYR C 1 265 ? -26.721 -28.183 25.211 1.00 19.50 307 TYR C O 1
ATOM 9599 N N . LEU C 1 266 ? -27.964 -29.250 23.722 1.00 19.44 308 LEU C N 1
ATOM 9600 C CA . LEU C 1 266 ? -28.928 -29.699 24.742 1.00 19.34 308 LEU C CA 1
ATOM 9601 C C . LEU C 1 266 ? -28.362 -30.712 25.719 1.00 19.84 308 LEU C C 1
ATOM 9602 O O . LEU C 1 266 ? -28.661 -30.644 26.913 1.00 20.83 308 LEU C O 1
ATOM 9607 N N . ALA C 1 267 ? -27.381 -31.493 25.278 1.00 18.11 309 ALA C N 1
ATOM 9608 C CA . ALA C 1 267 ? -26.674 -32.358 26.222 1.00 18.24 309 ALA C CA 1
ATOM 9609 C C . ALA C 1 267 ? -25.923 -31.534 27.271 1.00 20.42 309 ALA C C 1
ATOM 9610 O O . ALA C 1 267 ? -25.878 -31.918 28.451 1.00 21.85 309 ALA C O 1
ATOM 9612 N N . VAL C 1 268 ? -25.256 -30.460 26.845 1.00 19.03 310 VAL C N 1
ATOM 9613 C CA . VAL C 1 268 ? -24.496 -29.634 27.789 1.00 21.19 310 VAL C CA 1
ATOM 9614 C C . VAL C 1 268 ? -25.457 -28.977 28.776 1.00 19.67 310 VAL C C 1
ATOM 9615 O O . VAL C 1 268 ? -25.184 -28.915 29.973 1.00 18.65 310 VAL C O 1
ATOM 9619 N N . ALA C 1 269 ? -26.608 -28.550 28.269 1.00 19.89 311 ALA C N 1
ATOM 9620 C CA . ALA C 1 269 ? -27.615 -27.864 29.088 1.00 24.27 311 ALA C CA 1
ATOM 9621 C C . ALA C 1 269 ? -28.437 -28.759 30.027 1.00 23.78 311 ALA C C 1
ATOM 9622 O O . ALA C 1 269 ? -29.081 -28.270 30.963 1.00 21.57 311 ALA C O 1
ATOM 9624 N N . ALA C 1 270 ? -28.324 -30.069 29.855 1.00 22.22 312 ALA C N 1
ATOM 9625 C CA . ALA C 1 270 ? -29.262 -30.992 30.497 1.00 23.65 312 ALA C CA 1
ATOM 9626 C C . ALA C 1 270 ? -29.143 -31.016 32.027 1.00 23.14 312 ALA C C 1
ATOM 9627 O O . ALA C 1 270 ? -30.142 -31.099 32.724 1.00 26.87 312 ALA C O 1
ATOM 9629 N N . ALA C 1 271 ? -27.951 -30.836 32.569 1.00 24.06 313 ALA C N 1
ATOM 9630 C CA . ALA C 1 271 ? -27.795 -30.848 34.022 1.00 25.16 313 ALA C CA 1
ATOM 9631 C C . ALA C 1 271 ? -28.554 -29.709 34.713 1.00 26.31 313 ALA C C 1
ATOM 9632 O O . ALA C 1 271 ? -29.113 -29.874 35.805 1.00 26.63 313 ALA C O 1
ATOM 9634 N N . ALA C 1 272 ? -28.538 -28.548 34.076 1.00 27.95 314 ALA C N 1
ATOM 9635 C CA . ALA C 1 272 ? -28.975 -27.315 34.694 1.00 27.43 314 ALA C CA 1
ATOM 9636 C C . ALA C 1 272 ? -30.490 -27.187 34.562 1.00 29.73 314 ALA C C 1
ATOM 9637 O O . ALA C 1 272 ? -30.986 -26.334 33.828 1.00 30.67 314 ALA C O 1
ATOM 9639 N N . THR C 1 273 ? -31.205 -27.911 35.409 1.00 27.79 315 THR C N 1
ATOM 9640 C CA . THR C 1 273 ? -32.659 -27.947 35.348 1.00 31.68 315 THR C CA 1
ATOM 9641 C C . THR C 1 273 ? -33.286 -26.703 35.993 1.00 31.14 315 THR C C 1
ATOM 9642 O O . THR C 1 273 ? -34.410 -26.344 35.666 1.00 31.10 315 THR C O 1
ATOM 9646 N N . GLU C 1 274 ? -32.554 -26.041 36.884 1.00 28.94 316 GLU C N 1
ATOM 9647 C CA . GLU C 1 274 ? -33.081 -24.884 37.595 1.00 30.49 316 GLU C CA 1
ATOM 9648 C C . GLU C 1 274 ? -33.006 -23.618 36.738 1.00 31.92 316 GLU C C 1
ATOM 9649 O O . GLU C 1 274 ? -33.848 -22.739 36.857 1.00 29.80 316 GLU C O 1
ATOM 9655 N N . ASN C 1 275 ? -31.928 -23.474 35.973 1.00 31.00 317 ASN C N 1
ATOM 9656 C CA . ASN C 1 275 ? -31.769 -22.369 35.038 1.00 30.35 317 ASN C CA 1
ATOM 9657 C C . ASN C 1 275 ? -31.763 -22.884 33.600 1.00 27.96 317 ASN C C 1
ATOM 9658 O O . ASN C 1 275 ? -30.700 -23.134 33.026 1.00 26.01 317 ASN C O 1
ATOM 9663 N N . PRO C 1 276 ? -32.954 -22.985 32.997 1.00 31.14 318 PRO C N 1
ATOM 9664 C CA . PRO C 1 276 ? -33.097 -23.592 31.676 1.00 33.36 318 PRO C CA 1
ATOM 9665 C C . PRO C 1 276 ? -32.411 -22.758 30.586 1.00 29.07 318 PRO C C 1
ATOM 9666 O O . PRO C 1 276 ? -32.119 -21.575 30.779 1.00 26.19 318 PRO C O 1
ATOM 9670 N N . PRO C 1 277 ? -32.091 -23.407 29.466 1.00 28.28 319 PRO C N 1
ATOM 9671 C CA . PRO C 1 277 ? -31.315 -22.795 28.411 1.00 24.98 319 PRO C CA 1
ATOM 9672 C C . PRO C 1 277 ? -32.216 -21.995 27.479 1.00 23.93 319 PRO C C 1
ATOM 9673 O O . PRO C 1 277 ? -33.365 -22.361 27.267 1.00 24.57 319 PRO C O 1
ATOM 9677 N N . TYR C 1 278 ? -31.624 -21.043 26.776 1.00 22.68 320 TYR C N 1
ATOM 9678 C CA . TYR C 1 278 ? -32.326 -20.287 25.748 1.00 21.47 320 TYR C CA 1
ATOM 9679 C C . TYR C 1 278 ? -31.375 -19.990 24.612 1.00 19.23 320 TYR C C 1
ATOM 9680 O O . TYR C 1 278 ? -30.225 -19.603 24.822 1.00 17.28 320 TYR C O 1
ATOM 9689 N N . PHE C 1 279 ? -31.859 -20.231 23.401 1.00 19.34 321 PHE C N 1
ATOM 9690 C CA . PHE C 1 279 ? -31.066 -20.040 22.211 1.00 19.37 321 PHE C CA 1
ATOM 9691 C C . PHE C 1 279 ? -31.490 -18.693 21.630 1.00 20.16 321 PHE C C 1
ATOM 9692 O O . PHE C 1 279 ? -32.654 -18.480 21.293 1.00 20.67 321 PHE C O 1
ATOM 9700 N N . ILE C 1 280 ? -30.554 -17.749 21.655 1.00 19.04 322 ILE C N 1
ATOM 9701 C CA . ILE C 1 280 ? -30.803 -16.376 21.297 1.00 18.91 322 ILE C CA 1
ATOM 9702 C C . ILE C 1 280 ? -30.486 -16.130 19.843 1.00 20.15 322 ILE C C 1
ATOM 9703 O O . ILE C 1 280 ? -29.364 -16.361 19.389 1.00 21.97 322 ILE C O 1
ATOM 9708 N N . HIS C 1 281 ? -31.438 -15.556 19.121 1.00 21.38 323 HIS C N 1
ATOM 9709 C CA . HIS C 1 281 ? -31.214 -15.132 17.727 1.00 21.21 323 HIS C CA 1
ATOM 9710 C C . HIS C 1 281 ? -31.727 -13.719 17.474 1.00 21.83 323 HIS C C 1
ATOM 9711 O O . HIS C 1 281 ? -32.933 -13.467 17.514 1.00 22.05 323 HIS C O 1
ATOM 9718 N N . LEU C 1 282 ? -30.799 -12.779 17.353 1.00 21.52 324 LEU C N 1
ATOM 9719 C CA . LEU C 1 282 ? -31.133 -11.417 16.971 1.00 22.74 324 LEU C CA 1
ATOM 9720 C C . LEU C 1 282 ? -30.760 -11.233 15.514 1.00 24.38 324 LEU C C 1
ATOM 9721 O O . LEU C 1 282 ? -29.785 -11.827 15.029 1.00 24.77 324 LEU C O 1
ATOM 9726 N N . CYS C 1 283 ? -31.518 -10.393 14.823 1.00 21.75 325 CYS C N 1
ATOM 9727 C CA . CYS C 1 283 ? -31.182 -10.026 13.446 1.00 23.19 325 CYS C CA 1
ATOM 9728 C C . CYS C 1 283 ? -31.314 -8.530 13.225 1.00 23.45 325 CYS C C 1
ATOM 9729 O O . CYS C 1 283 ? -32.359 -7.936 13.513 1.00 20.64 325 CYS C O 1
ATOM 9732 N N . PHE C 1 284 ? -30.198 -7.915 12.852 1.00 23.93 326 PHE C N 1
ATOM 9733 C CA . PHE C 1 284 ? -30.168 -6.502 12.512 1.00 22.56 326 PHE C CA 1
ATOM 9734 C C . PHE C 1 284 ? -30.277 -6.341 11.005 1.00 22.05 326 PHE C C 1
ATOM 9735 O O . PHE C 1 284 ? -29.503 -6.951 10.262 1.00 22.30 326 PHE C O 1
ATOM 9743 N N . LYS C 1 285 ? -31.064 -5.342 10.603 1.00 22.85 327 LYS C N 1
ATOM 9744 C CA . LYS C 1 285 ? -31.037 -4.772 9.256 1.00 24.31 327 LYS C CA 1
ATOM 9745 C C . LYS C 1 285 ? -31.894 -3.519 9.244 1.00 25.68 327 LYS C C 1
ATOM 9746 O O . LYS C 1 285 ? -32.930 -3.470 9.912 1.00 25.40 327 LYS C O 1
ATOM 9752 N N . THR C 1 286 ? -31.477 -2.504 8.489 1.00 24.78 328 THR C N 1
ATOM 9753 C CA . THR C 1 286 ? -32.384 -1.392 8.231 1.00 25.47 328 THR C CA 1
ATOM 9754 C C . THR C 1 286 ? -33.532 -1.861 7.369 1.00 25.76 328 THR C C 1
ATOM 9755 O O . THR C 1 286 ? -33.366 -2.812 6.600 1.00 28.34 328 THR C O 1
ATOM 9759 N N . PRO C 1 287 ? -34.681 -1.169 7.466 1.00 28.63 329 PRO C N 1
ATOM 9760 C CA . PRO C 1 287 ? -35.911 -1.696 6.886 1.00 31.01 329 PRO C CA 1
ATOM 9761 C C . PRO C 1 287 ? -36.029 -1.511 5.364 1.00 32.01 329 PRO C C 1
ATOM 9762 O O . PRO C 1 287 ? -37.014 -1.950 4.794 1.00 37.95 329 PRO C O 1
ATOM 9766 N N . THR C 1 288 ? -35.017 -0.995 4.680 1.00 30.12 330 THR C N 1
ATOM 9767 C CA . THR C 1 288 ? -35.069 -0.846 3.210 1.00 29.84 330 THR C CA 1
ATOM 9768 C C . THR C 1 288 ? -34.725 -2.183 2.592 1.00 29.27 330 THR C C 1
ATOM 9769 O O . THR C 1 288 ? -34.224 -3.071 3.296 1.00 27.57 330 THR C O 1
ATOM 9773 N N . LYS C 1 289 ? -34.990 -2.331 1.296 1.00 25.13 331 LYS C N 1
ATOM 9774 C CA . LYS C 1 289 ? -35.084 -3.645 0.663 1.00 29.57 331 LYS C CA 1
ATOM 9775 C C . LYS C 1 289 ? -33.971 -3.886 -0.348 1.00 29.82 331 LYS C C 1
ATOM 9776 O O . LYS C 1 289 ? -34.008 -4.828 -1.123 1.00 31.65 331 LYS C O 1
ATOM 9782 N N . GLU C 1 290 ? -32.931 -3.078 -0.303 1.00 29.12 332 GLU C N 1
ATOM 9783 C CA . GLU C 1 290 ? -31.771 -3.333 -1.132 1.00 32.74 332 GLU C CA 1
ATOM 9784 C C . GLU C 1 290 ? -31.031 -4.588 -0.687 1.00 32.30 332 GLU C C 1
ATOM 9785 O O . GLU C 1 290 ? -31.233 -5.085 0.418 1.00 30.69 332 GLU C O 1
ATOM 9791 N N . ARG C 1 291 ? -30.188 -5.109 -1.569 1.00 32.90 333 ARG C N 1
ATOM 9792 C CA . ARG C 1 291 ? -29.348 -6.247 -1.254 1.00 35.36 333 ARG C CA 1
ATOM 9793 C C . ARG C 1 291 ? -28.378 -5.889 -0.131 1.00 29.41 333 ARG C C 1
ATOM 9794 O O . ARG C 1 291 ? -27.754 -4.827 -0.127 1.00 30.66 333 ARG C O 1
ATOM 9802 N N . LYS C 1 292 ? -28.337 -6.764 0.867 1.00 25.24 334 LYS C N 1
ATOM 9803 C CA . LYS C 1 292 ? -27.492 -6.629 2.058 1.00 26.39 334 LYS C CA 1
ATOM 9804 C C . LYS C 1 292 ? -26.582 -7.850 2.183 1.00 26.79 334 LYS C C 1
ATOM 9805 O O . LYS C 1 292 ? -26.992 -8.968 1.842 1.00 26.88 334 LYS C O 1
ATOM 9811 N N . THR C 1 293 ? -25.321 -7.602 2.529 1.00 25.39 335 THR C N 1
ATOM 9812 C CA . THR C 1 293 ? -24.379 -8.669 2.817 1.00 24.11 335 THR C CA 1
ATOM 9813 C C . THR C 1 293 ? -24.804 -9.322 4.125 1.00 22.92 335 THR C C 1
ATOM 9814 O O . THR C 1 293 ? -25.027 -8.649 5.135 1.00 21.77 335 THR C O 1
ATOM 9818 N N . LYS C 1 294 ? -24.979 -10.635 4.093 1.00 23.83 336 LYS C N 1
ATOM 9819 C CA . LYS C 1 294 ? -25.481 -11.381 5.244 1.00 22.04 336 LYS C CA 1
ATOM 9820 C C . LYS C 1 294 ? -24.354 -11.979 6.086 1.00 23.50 336 LYS C C 1
ATOM 9821 O O . LYS C 1 294 ? -23.497 -12.748 5.588 1.00 25.31 336 LYS C O 1
ATOM 9827 N N . LEU C 1 295 ? -24.303 -11.541 7.343 1.00 21.02 337 LEU C N 1
ATOM 9828 C CA . LEU C 1 295 ? -23.221 -11.896 8.259 1.00 19.18 337 LEU C CA 1
ATOM 9829 C C . LEU C 1 295 ? -23.824 -12.534 9.506 1.00 20.08 337 LEU C C 1
ATOM 9830 O O . LEU C 1 295 ? -24.939 -12.167 9.923 1.00 18.71 337 LEU C O 1
ATOM 9835 N N . ALA C 1 296 ? -23.047 -13.412 10.145 1.00 20.61 338 ALA C N 1
ATOM 9836 C CA . ALA C 1 296 ? -23.383 -13.877 11.492 1.00 20.65 338 ALA C CA 1
ATOM 9837 C C . ALA C 1 296 ? -22.240 -13.673 12.478 1.00 20.84 338 ALA C C 1
ATOM 9838 O O . ALA C 1 296 ? -21.070 -13.901 12.183 1.00 20.46 338 ALA C O 1
ATOM 9840 N N . LEU C 1 297 ? -22.639 -13.370 13.702 1.00 19.10 339 LEU C N 1
ATOM 9841 C CA . LEU C 1 297 ? -21.766 -13.266 14.833 1.00 18.96 339 LEU C CA 1
ATOM 9842 C C . LEU C 1 297 ? -22.306 -14.241 15.878 1.00 19.93 339 LEU C C 1
ATOM 9843 O O . LEU C 1 297 ? -23.418 -14.077 16.385 1.00 18.28 339 LEU C O 1
ATOM 9848 N N . VAL C 1 298 ? -21.487 -15.249 16.172 1.00 19.80 340 VAL C N 1
ATOM 9849 C CA . VAL C 1 298 ? -21.821 -16.306 17.111 1.00 19.88 340 VAL C CA 1
ATOM 9850 C C . VAL C 1 298 ? -20.941 -16.149 18.360 1.00 19.11 340 VAL C C 1
ATOM 9851 O O . VAL C 1 298 ? -19.717 -16.122 18.276 1.00 19.14 340 VAL C O 1
ATOM 9855 N N . GLY C 1 299 ? -21.575 -16.117 19.517 1.00 17.56 341 GLY C N 1
ATOM 9856 C CA . GLY C 1 299 ? -20.865 -15.997 20.775 1.00 17.37 341 GLY C CA 1
ATOM 9857 C C . GLY C 1 299 ? -21.130 -17.154 21.716 1.00 17.67 341 GLY C C 1
ATOM 9858 O O . GLY C 1 299 ? -22.272 -17.621 21.881 1.00 18.83 341 GLY C O 1
ATOM 9859 N N . LYS C 1 300 ? -20.050 -17.672 22.283 1.00 17.25 342 LYS C N 1
ATOM 9860 C CA . LYS C 1 300 ? -20.186 -18.735 23.272 1.00 19.79 342 LYS C CA 1
ATOM 9861 C C . LYS C 1 300 ? -20.910 -18.160 24.490 1.00 20.20 342 LYS C C 1
ATOM 9862 O O . LYS C 1 300 ? -20.537 -17.112 24.995 1.00 19.80 342 LYS C O 1
ATOM 9868 N N . GLY C 1 301 ? -21.963 -18.835 24.928 1.00 21.79 343 GLY C N 1
ATOM 9869 C CA . GLY C 1 301 ? -22.797 -18.318 26.005 1.00 24.28 343 GLY C CA 1
ATOM 9870 C C . GLY C 1 301 ? -23.060 -19.313 27.133 1.00 22.48 343 GLY C C 1
ATOM 9871 O O . GLY C 1 301 ? -24.187 -19.479 27.581 1.00 21.39 343 GLY C O 1
ATOM 9872 N N . LEU C 1 302 ? -21.992 -19.858 27.685 1.00 22.67 344 LEU C N 1
ATOM 9873 C CA . LEU C 1 302 ? -22.054 -20.564 28.967 1.00 23.81 344 LEU C CA 1
ATOM 9874 C C . LEU C 1 302 ? -21.951 -19.536 30.080 1.00 23.45 344 LEU C C 1
ATOM 9875 O O . LEU C 1 302 ? -20.921 -18.872 30.238 1.00 23.16 344 LEU C O 1
ATOM 9880 N N . THR C 1 303 ? -23.092 -19.298 30.713 1.00 22.72 345 THR C N 1
ATOM 9881 C CA . THR C 1 303 ? -23.197 -18.276 31.737 1.00 25.11 345 THR C CA 1
ATOM 9882 C C . THR C 1 303 ? -22.385 -18.735 32.944 1.00 25.29 345 THR C C 1
ATOM 9883 O O . THR C 1 303 ? -21.921 -17.946 33.763 1.00 23.69 345 THR C O 1
ATOM 9887 N N . PHE C 1 304 ? -22.294 -20.048 33.088 1.00 27.08 346 PHE C N 1
ATOM 9888 C CA . PHE C 1 304 ? -21.317 -20.620 33.979 1.00 27.92 346 PHE C CA 1
ATOM 9889 C C . PHE C 1 304 ? -20.784 -21.886 33.335 1.00 27.16 346 PHE C C 1
ATOM 9890 O O . PHE C 1 304 ? -21.562 -22.728 32.859 1.00 26.72 346 PHE C O 1
ATOM 9898 N N . ASP C 1 305 ? -19.495 -22.113 33.559 1.00 29.06 347 ASP C N 1
ATOM 9899 C CA . ASP C 1 305 ? -18.856 -23.332 33.068 1.00 37.18 347 ASP C CA 1
ATOM 9900 C C . ASP C 1 305 ? -18.210 -24.103 34.210 1.00 40.91 347 ASP C C 1
ATOM 9901 O O . ASP C 1 305 ? -17.168 -23.684 34.709 1.00 41.67 347 ASP C O 1
ATOM 9906 N N . SER C 1 306 ? -18.826 -25.237 34.565 1.00 47.10 348 SER C N 1
ATOM 9907 C CA . SER C 1 306 ? -18.334 -26.196 35.571 1.00 53.30 348 SER C CA 1
ATOM 9908 C C . SER C 1 306 ? -16.859 -26.558 35.393 1.00 59.11 348 SER C C 1
ATOM 9909 O O . SER C 1 306 ? -16.200 -26.890 36.376 1.00 56.70 348 SER C O 1
ATOM 9912 N N . GLY C 1 307 ? -16.401 -26.649 34.143 1.00 61.86 349 GLY C N 1
ATOM 9913 C CA . GLY C 1 307 ? -14.975 -26.732 33.828 1.00 68.56 349 GLY C CA 1
ATOM 9914 C C . GLY C 1 307 ? -14.322 -25.368 33.697 1.00 66.61 349 GLY C C 1
ATOM 9915 O O . GLY C 1 307 ? -13.363 -25.062 34.398 1.00 66.53 349 GLY C O 1
ATOM 9916 N N . LEU C 1 321 ? -9.778 -19.372 38.569 1.00 92.71 363 LEU C N 1
ATOM 9917 C CA . LEU C 1 321 ? -11.133 -18.875 38.352 1.00 105.41 363 LEU C CA 1
ATOM 9918 C C . LEU C 1 321 ? -11.311 -18.467 36.883 1.00 105.94 363 LEU C C 1
ATOM 9919 O O . LEU C 1 321 ? -10.628 -17.583 36.360 1.00 108.81 363 LEU C O 1
ATOM 9924 N N . MET C 1 322 ? -12.251 -19.129 36.220 1.00 98.68 364 MET C N 1
ATOM 9925 C CA . MET C 1 322 ? -12.723 -18.713 34.908 1.00 90.61 364 MET C CA 1
ATOM 9926 C C . MET C 1 322 ? -13.672 -17.532 35.158 1.00 87.20 364 MET C C 1
ATOM 9927 O O . MET C 1 322 ? -14.856 -17.732 35.450 1.00 77.42 364 MET C O 1
ATOM 9932 N N . LYS C 1 323 ? -13.132 -16.310 35.144 1.00 74.06 365 LYS C N 1
ATOM 9933 C CA . LYS C 1 323 ? -13.961 -15.098 35.221 1.00 60.14 365 LYS C CA 1
ATOM 9934 C C . LYS C 1 323 ? -14.254 -14.507 33.841 1.00 49.74 365 LYS C C 1
ATOM 9935 O O . LYS C 1 323 ? -15.051 -13.585 33.683 1.00 43.18 365 LYS C O 1
ATOM 9941 N N . ASN C 1 324 ? -13.811 -15.259 32.847 1.00 43.56 366 ASN C N 1
ATOM 9942 C CA . ASN C 1 324 ? -14.020 -14.944 31.464 1.00 42.67 366 ASN C CA 1
ATOM 9943 C C . ASN C 1 324 ? -15.214 -15.643 30.827 1.00 41.98 366 ASN C C 1
ATOM 9944 O O . ASN C 1 324 ? -15.447 -15.460 29.637 1.00 37.12 366 ASN C O 1
ATOM 9949 N N . ASP C 1 325 ? -15.983 -16.409 31.601 1.00 43.58 367 ASP C N 1
ATOM 9950 C CA . ASP C 1 325 ? -17.207 -17.075 31.119 1.00 41.14 367 ASP C CA 1
ATOM 9951 C C . ASP C 1 325 ? -18.075 -16.036 30.381 1.00 34.70 367 ASP C C 1
ATOM 9952 O O . ASP C 1 325 ? -18.171 -14.874 30.811 1.00 32.06 367 ASP C O 1
ATOM 9957 N N . MET C 1 326 ? -18.632 -16.466 29.256 1.00 26.13 368 MET C N 1
ATOM 9958 C CA . MET C 1 326 ? -19.537 -15.682 28.436 1.00 28.46 368 MET C CA 1
ATOM 9959 C C . MET C 1 326 ? -18.976 -14.375 27.853 1.00 24.04 368 MET C C 1
ATOM 9960 O O . MET C 1 326 ? -19.706 -13.559 27.311 1.00 22.54 368 MET C O 1
ATOM 9965 N N . GLY C 1 327 ? -17.651 -14.247 27.819 1.00 20.54 369 GLY C N 1
ATOM 9966 C CA . GLY C 1 327 ? -17.013 -13.137 27.126 1.00 19.92 369 GLY C CA 1
ATOM 9967 C C . GLY C 1 327 ? -17.338 -13.015 25.647 1.00 18.79 369 GLY C C 1
ATOM 9968 O O . GLY C 1 327 ? -17.421 -11.902 25.105 1.00 19.42 369 GLY C O 1
ATOM 9969 N N . GLY C 1 328 ? -17.525 -14.157 25.002 1.00 18.21 370 GLY C N 1
ATOM 9970 C CA . GLY C 1 328 ? -17.893 -14.219 23.594 1.00 20.40 370 GLY C CA 1
ATOM 9971 C C . GLY C 1 328 ? -19.304 -13.694 23.364 1.00 21.57 370 GLY C C 1
ATOM 9972 O O . GLY C 1 328 ? -19.536 -12.847 22.504 1.00 22.27 370 GLY C O 1
ATOM 9973 N N . ALA C 1 329 ? -20.265 -14.245 24.092 1.00 19.91 371 ALA C N 1
ATOM 9974 C CA . ALA C 1 329 ? -21.641 -13.787 23.997 1.00 19.83 371 ALA C CA 1
ATOM 9975 C C . ALA C 1 329 ? -21.753 -12.303 24.327 1.00 19.02 371 ALA C C 1
ATOM 9976 O O . ALA C 1 329 ? -22.517 -11.577 23.719 1.00 18.84 371 ALA C O 1
ATOM 9978 N N . ALA C 1 330 ? -20.980 -11.858 25.305 1.00 18.66 372 ALA C N 1
ATOM 9979 C CA . ALA C 1 330 ? -20.976 -10.462 25.675 1.00 20.02 372 ALA C CA 1
ATOM 9980 C C . ALA C 1 330 ? -20.538 -9.550 24.553 1.00 20.69 372 ALA C C 1
ATOM 9981 O O . ALA C 1 330 ? -21.130 -8.494 24.359 1.00 21.12 372 ALA C O 1
ATOM 9983 N N . ALA C 1 331 ? -19.513 -9.966 23.808 1.00 19.06 373 ALA C N 1
ATOM 9984 C CA . ALA C 1 331 ? -19.005 -9.167 22.708 1.00 18.57 373 ALA C CA 1
ATOM 9985 C C . ALA C 1 331 ? -20.042 -9.131 21.580 1.00 19.68 373 ALA C C 1
ATOM 9986 O O . ALA C 1 331 ? -20.266 -8.107 20.944 1.00 19.46 373 ALA C O 1
ATOM 9988 N N . VAL C 1 332 ? -20.744 -10.241 21.397 1.00 19.96 374 VAL C N 1
ATOM 9989 C CA . VAL C 1 332 ? -21.754 -10.329 20.365 1.00 19.95 374 VAL C CA 1
ATOM 9990 C C . VAL C 1 332 ? -22.993 -9.462 20.631 1.00 21.97 374 VAL C C 1
ATOM 9991 O O . VAL C 1 332 ? -23.416 -8.684 19.776 1.00 21.31 374 VAL C O 1
ATOM 9995 N N . LEU C 1 333 ? -23.470 -9.479 21.865 1.00 23.36 375 LEU C N 1
ATOM 9996 C CA . LEU C 1 333 ? -24.597 -8.641 22.257 1.00 24.23 375 LEU C CA 1
ATOM 9997 C C . LEU C 1 333 ? -24.204 -7.164 22.318 1.00 22.76 375 LEU C C 1
ATOM 9998 O O . LEU C 1 333 ? -24.967 -6.292 21.926 1.00 22.07 375 LEU C O 1
ATOM 10003 N N . GLY C 1 334 ? -22.987 -6.898 22.766 1.00 22.28 376 GLY C N 1
ATOM 10004 C CA . GLY C 1 334 ? -22.403 -5.561 22.724 1.00 21.04 376 GLY C CA 1
ATOM 10005 C C . GLY C 1 334 ? -22.402 -5.007 21.323 1.00 20.18 376 GLY C C 1
ATOM 10006 O O . GLY C 1 334 ? -22.741 -3.834 21.114 1.00 20.00 376 GLY C O 1
ATOM 10007 N N . ALA C 1 335 ? -22.007 -5.844 20.363 1.00 19.14 377 ALA C N 1
ATOM 10008 C CA . ALA C 1 335 ? -21.983 -5.414 18.980 1.00 19.38 377 ALA C CA 1
ATOM 10009 C C . ALA C 1 335 ? -23.394 -5.077 18.524 1.00 19.28 377 ALA C C 1
ATOM 10010 O O . ALA C 1 335 ? -23.587 -4.130 17.781 1.00 19.78 377 ALA C O 1
ATOM 10012 N N . ALA C 1 336 ? -24.376 -5.873 18.921 1.00 19.30 378 ALA C N 1
ATOM 10013 C CA . ALA C 1 336 ? -25.755 -5.606 18.537 1.00 21.42 378 ALA C CA 1
ATOM 10014 C C . ALA C 1 336 ? -26.205 -4.243 19.018 1.00 22.61 378 ALA C C 1
ATOM 10015 O O . ALA C 1 336 ? -26.949 -3.532 18.323 1.00 23.44 378 ALA C O 1
ATOM 10017 N N . LYS C 1 337 ? -25.948 -4.011 20.294 1.00 21.67 379 LYS C N 1
ATOM 10018 C CA . LYS C 1 337 ? -26.280 -2.747 20.909 1.00 22.38 379 LYS C CA 1
ATOM 10019 C C . LYS C 1 337 ? -25.660 -1.583 20.142 1.00 21.19 379 LYS C C 1
ATOM 10020 O O . LYS C 1 337 ? -26.310 -0.574 19.884 1.00 21.98 379 LYS C O 1
ATOM 10026 N N . ALA C 1 338 ? -24.381 -1.674 19.812 1.00 22.65 380 ALA C N 1
ATOM 10027 C CA . ALA C 1 338 ? -23.739 -0.611 19.038 1.00 22.12 380 ALA C CA 1
ATOM 10028 C C . ALA C 1 338 ? -24.400 -0.469 17.662 1.00 22.86 380 ALA C C 1
ATOM 10029 O O . ALA C 1 338 ? -24.736 0.624 17.226 1.00 21.86 380 ALA C O 1
ATOM 10031 N N . LEU C 1 339 ? -24.655 -1.593 16.998 1.00 21.55 381 LEU C N 1
ATOM 10032 C CA . LEU C 1 339 ? -25.146 -1.538 15.634 1.00 20.77 381 LEU C CA 1
ATOM 10033 C C . LEU C 1 339 ? -26.576 -1.022 15.601 1.00 21.17 381 LEU C C 1
ATOM 10034 O O . LEU C 1 339 ? -27.017 -0.421 14.627 1.00 21.42 381 LEU C O 1
ATOM 10039 N N . GLY C 1 340 ? -27.339 -1.329 16.638 1.00 20.39 382 GLY C N 1
ATOM 10040 C CA . GLY C 1 340 ? -28.687 -0.818 16.723 1.00 23.00 382 GLY C CA 1
ATOM 10041 C C . GLY C 1 340 ? -28.789 0.704 16.688 1.00 24.05 382 GLY C C 1
ATOM 10042 O O . GLY C 1 340 ? -29.681 1.249 16.034 1.00 25.55 382 GLY C O 1
ATOM 10043 N N . GLU C 1 341 ? -27.781 1.364 17.235 1.00 22.17 383 GLU C N 1
ATOM 10044 C CA . GLU C 1 341 ? -27.688 2.813 17.171 1.00 26.53 383 GLU C CA 1
ATOM 10045 C C . GLU C 1 341 ? -27.095 3.279 15.841 1.00 27.49 383 GLU C C 1
ATOM 10046 O O . GLU C 1 341 ? -27.512 4.299 15.298 1.00 28.17 383 GLU C O 1
ATOM 10052 N N . ILE C 1 342 ? -26.035 2.620 15.385 1.00 25.03 384 ILE C N 1
ATOM 10053 C CA . ILE C 1 342 ? -25.316 3.087 14.206 1.00 25.11 384 ILE C CA 1
ATOM 10054 C C . ILE C 1 342 ? -26.182 2.935 12.952 1.00 28.71 384 ILE C C 1
ATOM 10055 O O . ILE C 1 342 ? -26.049 3.697 11.993 1.00 26.98 384 ILE C O 1
ATOM 10060 N N . ARG C 1 343 ? -26.980 1.870 12.911 1.00 28.12 385 ARG C N 1
ATOM 10061 C CA . ARG C 1 343 ? -27.878 1.594 11.780 1.00 29.84 385 ARG C CA 1
ATOM 10062 C C . ARG C 1 343 ? -27.193 1.489 10.407 1.00 27.47 385 ARG C C 1
ATOM 10063 O O . ARG C 1 343 ? -27.608 2.154 9.475 1.00 26.25 385 ARG C O 1
ATOM 10071 N N . PRO C 1 344 ? -26.164 0.645 10.256 1.00 25.67 386 PRO C N 1
ATOM 10072 C CA . PRO C 1 344 ? -25.575 0.536 8.925 1.00 24.72 386 PRO C CA 1
ATOM 10073 C C . PRO C 1 344 ? -26.517 -0.047 7.891 1.00 25.31 386 PRO C C 1
ATOM 10074 O O . PRO C 1 344 ? -27.234 -1.026 8.169 1.00 22.35 386 PRO C O 1
ATOM 10078 N N . SER C 1 345 ? -26.486 0.514 6.680 1.00 27.17 387 SER C N 1
ATOM 10079 C CA . SER C 1 345 ? -27.463 0.118 5.678 1.00 26.55 387 SER C CA 1
ATOM 10080 C C . SER C 1 345 ? -27.125 -1.074 4.804 1.00 26.43 387 SER C C 1
ATOM 10081 O O . SER C 1 345 ? -27.977 -1.615 4.111 1.00 32.99 387 SER C O 1
ATOM 10084 N N A ARG C 1 346 ? -25.872 -1.492 4.743 0.58 25.86 388 ARG C N 1
ATOM 10085 N N B ARG C 1 346 ? -25.888 -1.488 4.670 0.42 26.33 388 ARG C N 1
ATOM 10086 C CA A ARG C 1 346 ? -25.589 -2.472 3.665 0.58 32.23 388 ARG C CA 1
ATOM 10087 C CA B ARG C 1 346 ? -25.812 -2.505 3.618 0.42 30.52 388 ARG C CA 1
ATOM 10088 C C A ARG C 1 346 ? -25.419 -3.926 4.122 0.58 26.30 388 ARG C C 1
ATOM 10089 C C B ARG C 1 346 ? -25.412 -3.886 4.131 0.42 26.52 388 ARG C C 1
ATOM 10090 O O A ARG C 1 346 ? -25.021 -4.800 3.352 0.58 22.90 388 ARG C O 1
ATOM 10091 O O B ARG C 1 346 ? -24.918 -4.716 3.378 0.42 24.31 388 ARG C O 1
ATOM 10106 N N . VAL C 1 347 ? -25.941 -4.193 5.312 1.00 24.95 389 VAL C N 1
ATOM 10107 C CA . VAL C 1 347 ? -25.675 -5.452 5.998 1.00 26.52 389 VAL C CA 1
ATOM 10108 C C . VAL C 1 347 ? -26.894 -5.973 6.739 1.00 23.51 389 VAL C C 1
ATOM 10109 O O . VAL C 1 347 ? -27.747 -5.221 7.233 1.00 22.66 389 VAL C O 1
ATOM 10113 N N . GLU C 1 348 ? -26.972 -7.294 6.777 1.00 22.86 390 GLU C N 1
ATOM 10114 C CA . GLU C 1 348 ? -27.918 -7.996 7.609 1.00 22.98 390 GLU C CA 1
ATOM 10115 C C . GLU C 1 348 ? -27.080 -8.862 8.548 1.00 22.73 390 GLU C C 1
ATOM 10116 O O . GLU C 1 348 ? -26.211 -9.596 8.092 1.00 22.78 390 GLU C O 1
ATOM 10122 N N . VAL C 1 349 ? -27.222 -8.648 9.852 1.00 21.95 391 VAL C N 1
ATOM 10123 C CA . VAL C 1 349 ? -26.340 -9.297 10.809 1.00 22.28 391 VAL C CA 1
ATOM 10124 C C . VAL C 1 349 ? -27.178 -10.165 11.747 1.00 22.01 391 VAL C C 1
ATOM 10125 O O . VAL C 1 349 ? -28.062 -9.661 12.432 1.00 21.27 391 VAL C O 1
ATOM 10129 N N . HIS C 1 350 ? -26.816 -11.440 11.830 1.00 22.10 392 HIS C N 1
ATOM 10130 C CA . HIS C 1 350 ? -27.436 -12.369 12.752 1.00 21.87 392 HIS C CA 1
ATOM 10131 C C . HIS C 1 350 ? -26.526 -12.535 13.958 1.00 23.85 392 HIS C C 1
ATOM 10132 O O . HIS C 1 350 ? -25.317 -12.718 13.814 1.00 26.02 392 HIS C O 1
ATOM 10139 N N . PHE C 1 351 ? -27.088 -12.308 15.142 1.00 21.87 393 PHE C N 1
ATOM 10140 C CA . PHE C 1 351 ? -26.354 -12.454 16.388 1.00 20.69 393 PHE C CA 1
ATOM 10141 C C . PHE C 1 351 ? -26.909 -13.689 17.086 1.00 21.65 393 PHE C C 1
ATOM 10142 O O . PHE C 1 351 ? -28.100 -13.729 17.400 1.00 21.90 393 PHE C O 1
ATOM 10150 N N . ILE C 1 352 ? -26.047 -14.670 17.351 1.00 19.82 394 ILE C N 1
ATOM 10151 C CA . ILE C 1 352 ? -26.485 -15.983 17.780 1.00 19.55 394 ILE C CA 1
ATOM 10152 C C . ILE C 1 352 ? -25.700 -16.435 19.011 1.00 19.56 394 ILE C C 1
ATOM 10153 O O . ILE C 1 352 ? -24.466 -16.449 19.034 1.00 17.98 394 ILE C O 1
ATOM 10158 N N . VAL C 1 353 ? -26.445 -16.757 20.059 1.00 20.04 395 VAL C N 1
ATOM 10159 C CA . VAL C 1 353 ? -25.880 -17.252 21.304 1.00 19.85 395 VAL C CA 1
ATOM 10160 C C . VAL C 1 353 ? -26.710 -18.424 21.802 1.00 20.06 395 VAL C C 1
ATOM 10161 O O . VAL C 1 353 ? -27.881 -18.263 22.133 1.00 18.91 395 VAL C O 1
ATOM 10165 N N . ALA C 1 354 ? -26.093 -19.602 21.866 1.00 20.86 396 ALA C N 1
ATOM 10166 C CA . ALA C 1 354 ? -26.722 -20.752 22.513 1.00 21.74 396 ALA C CA 1
ATOM 10167 C C . ALA C 1 354 ? -26.398 -20.725 24.002 1.00 21.15 396 ALA C C 1
ATOM 10168 O O . ALA C 1 354 ? -25.359 -21.225 24.438 1.00 21.74 396 ALA C O 1
ATOM 10170 N N . ALA C 1 355 ? -27.307 -20.155 24.777 1.00 19.64 397 ALA C N 1
ATOM 10171 C CA . ALA C 1 355 ? -27.039 -19.876 26.177 1.00 21.10 397 ALA C CA 1
ATOM 10172 C C . ALA C 1 355 ? -27.514 -20.981 27.093 1.00 20.84 397 ALA C C 1
ATOM 10173 O O . ALA C 1 355 ? -28.577 -21.583 26.885 1.00 21.76 397 ALA C O 1
ATOM 10175 N N . CYS C 1 356 ? -26.622 -21.354 28.001 1.00 19.60 398 CYS C N 1
ATOM 10176 C CA . CYS C 1 356 ? -26.929 -22.367 28.999 1.00 21.08 398 CYS C CA 1
ATOM 10177 C C . CYS C 1 356 ? -25.897 -22.265 30.122 1.00 21.72 398 CYS C C 1
ATOM 10178 O O . CYS C 1 356 ? -24.925 -21.511 30.025 1.00 22.07 398 CYS C O 1
ATOM 10181 N N . GLU C 1 357 ? -26.148 -22.944 31.231 1.00 23.55 399 GLU C N 1
ATOM 10182 C CA . GLU C 1 357 ? -25.096 -23.121 32.220 1.00 25.62 399 GLU C CA 1
ATOM 10183 C C . GLU C 1 357 ? -24.737 -24.593 32.304 1.00 25.07 399 GLU C C 1
ATOM 10184 O O . GLU C 1 357 ? -25.549 -25.457 32.007 1.00 24.80 399 GLU C O 1
ATOM 10190 N N . ASN C 1 358 ? -23.457 -24.840 32.496 1.00 25.01 400 ASN C N 1
ATOM 10191 C CA . ASN C 1 358 ? -22.933 -26.187 32.553 1.00 26.48 400 ASN C CA 1
ATOM 10192 C C . ASN C 1 358 ? -22.786 -26.599 34.014 1.00 26.85 400 ASN C C 1
ATOM 10193 O O . ASN C 1 358 ? -21.809 -26.261 34.670 1.00 25.10 400 ASN C O 1
ATOM 10198 N N . MET C 1 359 ? -23.747 -27.380 34.487 1.00 27.85 401 MET C N 1
ATOM 10199 C CA . MET C 1 359 ? -23.832 -27.769 35.898 1.00 29.73 401 MET C CA 1
ATOM 10200 C C . MET C 1 359 ? -23.624 -29.266 36.118 1.00 27.18 401 MET C C 1
ATOM 10201 O O . MET C 1 359 ? -23.411 -30.024 35.175 1.00 25.87 401 MET C O 1
ATOM 10206 N N . ILE C 1 360 ? -23.764 -29.675 37.375 1.00 28.28 402 ILE C N 1
ATOM 10207 C CA . ILE C 1 360 ? -23.716 -31.067 37.788 1.00 27.92 402 ILE C CA 1
ATOM 10208 C C . ILE C 1 360 ? -24.989 -31.482 38.520 1.00 31.30 402 ILE C C 1
ATOM 10209 O O . ILE C 1 360 ? -25.375 -30.878 39.531 1.00 29.81 402 ILE C O 1
ATOM 10214 N N . SER C 1 361 ? -25.596 -32.553 38.018 1.00 28.11 403 SER C N 1
ATOM 10215 C CA . SER C 1 361 ? -26.831 -33.064 38.565 1.00 29.20 403 SER C CA 1
ATOM 10216 C C . SER C 1 361 ? -27.086 -34.444 37.985 1.00 30.47 403 SER C C 1
ATOM 10217 O O . SER C 1 361 ? -26.403 -34.875 37.054 1.00 30.94 403 SER C O 1
ATOM 10220 N N . ALA C 1 362 ? -28.156 -35.063 38.475 1.00 27.72 404 ALA C N 1
ATOM 10221 C CA . ALA C 1 362 ? -28.558 -36.373 38.007 1.00 28.80 404 ALA C CA 1
ATOM 10222 C C . ALA C 1 362 ? -28.999 -36.385 36.544 1.00 28.18 404 ALA C C 1
ATOM 10223 O O . ALA C 1 362 ? -28.896 -37.408 35.859 1.00 26.02 404 ALA C O 1
ATOM 10225 N N . GLU C 1 363 ? -29.510 -35.245 36.086 1.00 26.39 405 GLU C N 1
ATOM 10226 C CA . GLU C 1 363 ? -29.932 -35.100 34.701 1.00 28.40 405 GLU C CA 1
ATOM 10227 C C . GLU C 1 363 ? -28.764 -34.796 33.730 1.00 28.24 405 GLU C C 1
ATOM 10228 O O . GLU C 1 363 ? -28.992 -34.589 32.526 1.00 26.74 405 GLU C O 1
ATOM 10234 N N . GLY C 1 364 ? -27.537 -34.697 34.250 1.00 23.94 406 GLY C N 1
ATOM 10235 C CA . GLY C 1 364 ? -26.421 -34.166 33.486 1.00 21.91 406 GLY C CA 1
ATOM 10236 C C . GLY C 1 364 ? -25.768 -35.178 32.566 1.00 23.54 406 GLY C C 1
ATOM 10237 O O . GLY C 1 364 ? -25.950 -36.389 32.695 1.00 23.53 406 GLY C O 1
ATOM 10238 N N . MET C 1 365 ? -25.037 -34.647 31.588 1.00 25.20 407 MET C N 1
ATOM 10239 C CA . MET C 1 365 ? -24.183 -35.424 30.701 1.00 22.98 407 MET C CA 1
ATOM 10240 C C . MET C 1 365 ? -22.968 -35.934 31.461 1.00 24.04 407 MET C C 1
ATOM 10241 O O . MET C 1 365 ? -22.437 -35.254 32.325 1.00 24.62 407 MET C O 1
ATOM 10246 N N . ARG C 1 366 ? -22.573 -37.165 31.184 1.00 24.72 408 ARG C N 1
ATOM 10247 C CA . ARG C 1 366 ? -21.411 -37.761 31.835 1.00 24.85 408 ARG C CA 1
ATOM 10248 C C . ARG C 1 366 ? -20.260 -37.700 30.840 1.00 23.12 408 ARG C C 1
ATOM 10249 O O . ARG C 1 366 ? -20.479 -37.849 29.648 1.00 22.69 408 ARG C O 1
ATOM 10257 N N . PRO C 1 367 ? -19.017 -37.714 31.333 1.00 22.84 409 PRO C N 1
ATOM 10258 C CA . PRO C 1 367 ? -17.899 -37.973 30.444 1.00 23.75 409 PRO C CA 1
ATOM 10259 C C . PRO C 1 367 ? -18.068 -39.331 29.764 1.00 23.51 409 PRO C C 1
ATOM 10260 O O . PRO C 1 367 ? -18.518 -40.264 30.408 1.00 22.63 409 PRO C O 1
ATOM 10264 N N . GLY C 1 368 ? -17.674 -39.437 28.498 1.00 21.57 410 GLY C N 1
ATOM 10265 C CA . GLY C 1 368 ? -17.905 -40.650 27.702 1.00 19.62 410 GLY C CA 1
ATOM 10266 C C . GLY C 1 368 ? -19.187 -40.661 26.885 1.00 18.25 410 GLY C C 1
ATOM 10267 O O . GLY C 1 368 ? -19.333 -41.462 25.967 1.00 19.28 410 GLY C O 1
ATOM 10268 N N . ASP C 1 369 ? -20.167 -39.856 27.276 1.00 17.44 411 ASP C N 1
ATOM 10269 C CA . ASP C 1 369 ? -21.421 -39.845 26.576 1.00 18.66 411 ASP C CA 1
ATOM 10270 C C . ASP C 1 369 ? -21.141 -39.505 25.117 1.00 18.69 411 ASP C C 1
ATOM 10271 O O . ASP C 1 369 ? -20.222 -38.747 24.780 1.00 18.48 411 ASP C O 1
ATOM 10276 N N . ILE C 1 370 ? -22.016 -39.984 24.249 1.00 19.01 412 ILE C N 1
ATOM 10277 C CA . ILE C 1 370 ? -21.910 -39.677 22.829 1.00 18.08 412 ILE C CA 1
ATOM 10278 C C . ILE C 1 370 ? -23.141 -38.892 22.428 1.00 17.92 412 ILE C C 1
ATOM 10279 O O . ILE C 1 370 ? -24.286 -39.366 22.546 1.00 18.17 412 ILE C O 1
ATOM 10284 N N . VAL C 1 371 ? -22.910 -37.675 21.962 1.00 18.10 413 VAL C N 1
ATOM 10285 C CA . VAL C 1 371 ? -24.006 -36.770 21.634 1.00 18.40 413 VAL C CA 1
ATOM 10286 C C . VAL C 1 371 ? -23.982 -36.460 20.155 1.00 19.11 413 VAL C C 1
ATOM 10287 O O . VAL C 1 371 ? -22.980 -36.678 19.492 1.00 21.17 413 VAL C O 1
ATOM 10291 N N . THR C 1 372 ? -25.137 -36.095 19.613 1.00 19.33 414 THR C N 1
ATOM 10292 C CA . THR C 1 372 ? -25.307 -35.966 18.172 1.00 20.52 414 THR C CA 1
ATOM 10293 C C . THR C 1 372 ? -25.710 -34.534 17.807 1.00 22.15 414 THR C C 1
ATOM 10294 O O . THR C 1 372 ? -26.756 -34.040 18.245 1.00 23.17 414 THR C O 1
ATOM 10298 N N . ALA C 1 373 ? -24.823 -33.824 17.114 1.00 21.09 415 ALA C N 1
ATOM 10299 C CA . ALA C 1 373 ? -25.102 -32.440 16.724 1.00 19.98 415 ALA C CA 1
ATOM 10300 C C . ALA C 1 373 ? -26.206 -32.380 15.665 1.00 21.10 415 ALA C C 1
ATOM 10301 O O . ALA C 1 373 ? -26.543 -33.400 15.049 1.00 19.13 415 ALA C O 1
ATOM 10303 N N . SER C 1 374 ? -26.711 -31.176 15.415 1.00 21.67 416 SER C N 1
ATOM 10304 C CA . SER C 1 374 ? -27.796 -30.970 14.466 1.00 22.44 416 SER C CA 1
ATOM 10305 C C . SER C 1 374 ? -27.427 -31.236 13.005 1.00 23.10 416 SER C C 1
ATOM 10306 O O . SER C 1 374 ? -28.291 -31.204 12.145 1.00 25.74 416 SER C O 1
ATOM 10309 N N . ASN C 1 375 ? -26.155 -31.472 12.702 1.00 22.52 417 ASN C N 1
ATOM 10310 C CA . ASN C 1 375 ? -25.777 -31.909 11.373 1.00 22.26 417 ASN C CA 1
ATOM 10311 C C . ASN C 1 375 ? -25.598 -33.404 11.278 1.00 21.54 417 ASN C C 1
ATOM 10312 O O . ASN C 1 375 ? -25.099 -33.886 10.288 1.00 23.74 417 ASN C O 1
ATOM 10317 N N . GLY C 1 376 ? -25.935 -34.140 12.324 1.00 23.01 418 GLY C N 1
ATOM 10318 C CA . GLY C 1 376 ? -25.845 -35.599 12.291 1.00 22.42 418 GLY C CA 1
ATOM 10319 C C . GLY C 1 376 ? -24.513 -36.177 12.768 1.00 22.33 418 GLY C C 1
ATOM 10320 O O . GLY C 1 376 ? -24.410 -37.380 12.981 1.00 23.97 418 GLY C O 1
ATOM 10321 N N . LYS C 1 377 ? -23.510 -35.342 13.020 1.00 20.74 419 LYS C N 1
ATOM 10322 C CA . LYS C 1 377 ? -22.229 -35.865 13.460 1.00 20.55 419 LYS C CA 1
ATOM 10323 C C . LYS C 1 377 ? -22.273 -36.210 14.938 1.00 21.85 419 LYS C C 1
ATOM 10324 O O . LYS C 1 377 ? -22.852 -35.479 15.749 1.00 20.30 419 LYS C O 1
ATOM 10330 N N . THR C 1 378 ? -21.598 -37.298 15.292 1.00 20.87 420 THR C N 1
ATOM 10331 C CA . THR C 1 378 ? -21.544 -37.752 16.674 1.00 18.23 420 THR C CA 1
ATOM 10332 C C . THR C 1 378 ? -20.241 -37.327 17.337 1.00 18.90 420 THR C C 1
ATOM 10333 O O . THR C 1 378 ? -19.167 -37.346 16.718 1.00 18.55 420 THR C O 1
ATOM 10337 N N . ILE C 1 379 ? -20.337 -37.001 18.623 1.00 18.30 421 ILE C N 1
ATOM 10338 C CA . ILE C 1 379 ? -19.188 -36.534 19.382 1.00 17.87 421 ILE C CA 1
ATOM 10339 C C . ILE C 1 379 ? -19.094 -37.337 20.661 1.00 18.50 421 ILE C C 1
ATOM 10340 O O . ILE C 1 379 ? -20.033 -37.368 21.464 1.00 21.17 421 ILE C O 1
ATOM 10345 N N . GLU C 1 380 ? -17.941 -37.956 20.866 1.00 17.34 422 GLU C N 1
ATOM 10346 C CA . GLU C 1 380 ? -17.652 -38.595 22.143 1.00 17.52 422 GLU C CA 1
ATOM 10347 C C . GLU C 1 380 ? -17.076 -37.562 23.079 1.00 18.86 422 GLU C C 1
ATOM 10348 O O . GLU C 1 380 ? -16.026 -36.956 22.780 1.00 19.62 422 GLU C O 1
ATOM 10354 N N . VAL C 1 381 ? -17.727 -37.391 24.222 1.00 17.88 423 VAL C N 1
ATOM 10355 C CA . VAL C 1 381 ? -17.348 -36.309 25.082 1.00 20.06 423 VAL C CA 1
ATOM 10356 C C . VAL C 1 381 ? -16.304 -36.826 26.073 1.00 21.05 423 VAL C C 1
ATOM 10357 O O . VAL C 1 381 ? -16.655 -37.301 27.130 1.00 23.59 423 VAL C O 1
ATOM 10361 N N . ASN C 1 382 ? -15.034 -36.832 25.682 1.00 21.24 424 ASN C N 1
ATOM 10362 C CA . ASN C 1 382 ? -13.993 -37.387 26.540 1.00 24.60 424 ASN C CA 1
ATOM 10363 C C . ASN C 1 382 ? -13.617 -36.453 27.686 1.00 27.90 424 ASN C C 1
ATOM 10364 O O . ASN C 1 382 ? -12.926 -36.858 28.607 1.00 32.92 424 ASN C O 1
ATOM 10369 N N . ASN C 1 383 ? -14.044 -35.198 27.607 1.00 25.54 425 ASN C N 1
ATOM 10370 C CA . ASN C 1 383 ? -13.661 -34.207 28.593 1.00 28.52 425 ASN C CA 1
ATOM 10371 C C . ASN C 1 383 ? -14.798 -33.231 28.793 1.00 26.82 425 ASN C C 1
ATOM 10372 O O . ASN C 1 383 ? -15.051 -32.381 27.940 1.00 23.73 425 ASN C O 1
ATOM 10377 N N . THR C 1 384 ? -15.372 -33.257 29.992 1.00 28.85 426 THR C N 1
ATOM 10378 C CA . THR C 1 384 ? -16.465 -32.361 30.355 1.00 33.70 426 THR C CA 1
ATOM 10379 C C . THR C 1 384 ? -16.041 -30.939 30.730 1.00 32.10 426 THR C C 1
ATOM 10380 O O . THR C 1 384 ? -16.883 -30.064 30.873 1.00 36.89 426 THR C O 1
ATOM 10384 N N . ASP C 1 385 ? -14.749 -30.659 30.700 1.00 31.92 427 ASP C N 1
ATOM 10385 C CA . ASP C 1 385 ? -14.287 -29.278 30.831 1.00 39.56 427 ASP C CA 1
ATOM 10386 C C . ASP C 1 385 ? -14.244 -28.544 29.490 1.00 33.81 427 ASP C C 1
ATOM 10387 O O . ASP C 1 385 ? -13.933 -27.358 29.440 1.00 32.88 427 ASP C O 1
ATOM 10392 N N . ALA C 1 386 ? -14.510 -29.258 28.401 1.00 27.82 428 ALA C N 1
ATOM 10393 C CA . ALA C 1 386 ? -14.574 -28.640 27.072 1.00 27.33 428 ALA C CA 1
ATOM 10394 C C . ALA C 1 386 ? -15.945 -28.784 26.447 1.00 25.61 428 ALA C C 1
ATOM 10395 O O . ALA C 1 386 ? -16.092 -29.184 25.304 1.00 25.00 428 ALA C O 1
ATOM 10397 N N . GLU C 1 387 ? -16.966 -28.364 27.178 1.00 28.39 429 GLU C N 1
ATOM 10398 C CA . GLU C 1 387 ? -18.343 -28.521 26.716 1.00 29.54 429 GLU C CA 1
ATOM 10399 C C . GLU C 1 387 ? -18.797 -27.334 25.890 1.00 27.83 429 GLU C C 1
ATOM 10400 O O . GLU C 1 387 ? -19.765 -27.411 25.134 1.00 25.83 429 GLU C O 1
ATOM 10406 N N . GLY C 1 388 ? -18.106 -26.220 26.053 1.00 24.10 430 GLY C N 1
ATOM 10407 C CA . GLY C 1 388 ? -18.496 -25.017 25.374 1.00 23.87 430 GLY C CA 1
ATOM 10408 C C . GLY C 1 388 ? -18.596 -25.264 23.887 1.00 24.05 430 GLY C C 1
ATOM 10409 O O . GLY C 1 388 ? -19.475 -24.714 23.208 1.00 24.35 430 GLY C O 1
ATOM 10410 N N . ARG C 1 389 ? -17.581 -25.946 23.358 1.00 20.20 431 ARG C N 1
ATOM 10411 C CA . ARG C 1 389 ? -17.500 -26.137 21.928 1.00 19.42 431 ARG C CA 1
ATOM 10412 C C . ARG C 1 389 ? -18.673 -26.962 21.418 1.00 19.44 431 ARG C C 1
ATOM 10413 O O . ARG C 1 389 ? -19.025 -26.808 20.260 1.00 21.32 431 ARG C O 1
ATOM 10421 N N A LEU C 1 390 ? -19.276 -27.774 22.286 0.52 18.26 432 LEU C N 1
ATOM 10422 N N B LEU C 1 390 ? -19.271 -27.797 22.270 0.48 18.36 432 LEU C N 1
ATOM 10423 C CA A LEU C 1 390 ? -20.450 -28.549 21.908 0.52 18.93 432 LEU C CA 1
ATOM 10424 C CA B LEU C 1 390 ? -20.464 -28.557 21.893 0.48 19.00 432 LEU C CA 1
ATOM 10425 C C A LEU C 1 390 ? -21.635 -27.648 21.653 0.52 17.96 432 LEU C C 1
ATOM 10426 C C B LEU C 1 390 ? -21.635 -27.639 21.640 0.48 18.02 432 LEU C C 1
ATOM 10427 O O A LEU C 1 390 ? -22.354 -27.820 20.669 0.52 17.58 432 LEU C O 1
ATOM 10428 O O B LEU C 1 390 ? -22.386 -27.828 20.685 0.48 17.64 432 LEU C O 1
ATOM 10437 N N . THR C 1 391 ? -21.747 -26.594 22.447 1.00 17.90 433 THR C N 1
ATOM 10438 C CA . THR C 1 391 ? -22.820 -25.618 22.220 1.00 17.90 433 THR C CA 1
ATOM 10439 C C . THR C 1 391 ? -22.585 -24.791 20.986 1.00 18.43 433 THR C C 1
ATOM 10440 O O . THR C 1 391 ? -23.508 -24.496 20.216 1.00 19.57 433 THR C O 1
ATOM 10444 N N . LEU C 1 392 ? -21.325 -24.455 20.757 1.00 19.21 434 LEU C N 1
ATOM 10445 C CA . LEU C 1 392 ? -20.977 -23.754 19.527 1.00 19.64 434 LEU C CA 1
ATOM 10446 C C . LEU C 1 392 ? -21.219 -24.583 18.262 1.00 17.82 434 LEU C C 1
ATOM 10447 O O . LEU C 1 392 ? -21.543 -24.031 17.223 1.00 17.46 434 LEU C O 1
ATOM 10452 N N . ALA C 1 393 ? -21.055 -25.897 18.343 1.00 18.10 435 ALA C N 1
ATOM 10453 C CA . ALA C 1 393 ? -21.310 -26.752 17.190 1.00 19.01 435 ALA C CA 1
ATOM 10454 C C . ALA C 1 393 ? -22.718 -26.482 16.657 1.00 20.33 435 ALA C C 1
ATOM 10455 O O . ALA C 1 393 ? -22.899 -26.250 15.457 1.00 21.94 435 ALA C O 1
ATOM 10457 N N . ASP C 1 394 ? -23.720 -26.604 17.525 1.00 17.98 436 ASP C N 1
ATOM 10458 C CA . ASP C 1 394 ? -25.085 -26.356 17.103 1.00 20.58 436 ASP C CA 1
ATOM 10459 C C . ASP C 1 394 ? -25.409 -24.896 16.744 1.00 20.69 436 ASP C C 1
ATOM 10460 O O . ASP C 1 394 ? -26.176 -24.617 15.812 1.00 20.57 436 ASP C O 1
ATOM 10465 N N . ALA C 1 395 ? -24.748 -23.956 17.403 1.00 19.68 437 ALA C N 1
ATOM 10466 C CA . ALA C 1 395 ? -24.920 -22.550 17.047 1.00 18.98 437 ALA C CA 1
ATOM 10467 C C . ALA C 1 395 ? -24.359 -22.238 15.663 1.00 18.13 437 ALA C C 1
ATOM 10468 O O . ALA C 1 395 ? -24.950 -21.472 14.900 1.00 18.03 437 ALA C O 1
ATOM 10470 N N . LEU C 1 396 ? -23.211 -22.824 15.339 1.00 19.39 438 LEU C N 1
ATOM 10471 C CA . LEU C 1 396 ? -22.617 -22.638 14.017 1.00 19.41 438 LEU C CA 1
ATOM 10472 C C . LEU C 1 396 ? -23.443 -23.253 12.890 1.00 18.53 438 LEU C C 1
ATOM 10473 O O . LEU C 1 396 ? -23.597 -22.674 11.824 1.00 16.64 438 LEU C O 1
ATOM 10478 N N . ILE C 1 397 ? -23.980 -24.439 13.131 1.00 18.28 439 ILE C N 1
ATOM 10479 C CA . ILE C 1 397 ? -24.867 -25.059 12.163 1.00 19.72 439 ILE C CA 1
ATOM 10480 C C . ILE C 1 397 ? -26.080 -24.145 11.948 1.00 20.42 439 ILE C C 1
ATOM 10481 O O . ILE C 1 397 ? -26.509 -23.919 10.822 1.00 20.36 439 ILE C O 1
ATOM 10486 N N . TYR C 1 398 ? -26.674 -23.666 13.033 1.00 20.04 440 TYR C N 1
ATOM 10487 C CA . TYR C 1 398 ? -27.815 -22.777 12.935 1.00 19.24 440 TYR C CA 1
ATOM 10488 C C . TYR C 1 398 ? -27.432 -21.568 12.083 1.00 20.44 440 TYR C C 1
ATOM 10489 O O . TYR C 1 398 ? -28.208 -21.077 11.266 1.00 19.40 440 TYR C O 1
ATOM 10498 N N . ALA C 1 399 ? -26.281 -20.973 12.369 1.00 22.58 441 ALA C N 1
ATOM 10499 C CA . ALA C 1 399 ? -25.879 -19.766 11.625 1.00 24.40 441 ALA C CA 1
ATOM 10500 C C . ALA C 1 399 ? -25.785 -20.061 10.127 1.00 22.19 441 ALA C C 1
ATOM 10501 O O . ALA C 1 399 ? -26.182 -19.255 9.292 1.00 21.99 441 ALA C O 1
ATOM 10503 N N . CYS C 1 400 ? -25.118 -21.153 9.782 1.00 21.93 442 CYS C N 1
ATOM 10504 C CA . CYS C 1 400 ? -25.035 -21.531 8.372 1.00 22.83 442 CYS C CA 1
ATOM 10505 C C . CYS C 1 400 ? -26.439 -21.703 7.782 1.00 24.74 442 CYS C C 1
ATOM 10506 O O . CYS C 1 400 ? -26.678 -21.307 6.652 1.00 25.30 442 CYS C O 1
ATOM 10509 N N . ASN C 1 401 ? -27.384 -22.232 8.557 1.00 26.77 443 ASN C N 1
ATOM 10510 C CA . ASN C 1 401 ? -28.753 -22.417 8.078 1.00 26.68 443 ASN C CA 1
ATOM 10511 C C . ASN C 1 401 ? -29.523 -21.114 7.912 1.00 26.15 443 ASN C C 1
ATOM 10512 O O . ASN C 1 401 ? -30.582 -21.091 7.317 1.00 27.19 443 ASN C O 1
ATOM 10517 N N . GLN C 1 402 ? -28.971 -19.993 8.335 1.00 28.01 444 GLN C N 1
ATOM 10518 C CA . GLN C 1 402 ? -29.637 -18.735 8.067 1.00 28.00 444 GLN C CA 1
ATOM 10519 C C . GLN C 1 402 ? -29.235 -18.199 6.690 1.00 29.00 444 GLN C C 1
ATOM 10520 O O . GLN C 1 402 ? -29.675 -17.142 6.299 1.00 31.22 444 GLN C O 1
ATOM 10526 N N . GLY C 1 403 ? -28.334 -18.883 5.995 1.00 27.26 445 GLY C N 1
ATOM 10527 C CA . GLY C 1 403 ? -27.909 -18.461 4.676 1.00 27.35 445 GLY C CA 1
ATOM 10528 C C . GLY C 1 403 ? -26.903 -17.328 4.639 1.00 27.86 445 GLY C C 1
ATOM 10529 O O . GLY C 1 403 ? -26.938 -16.506 3.727 1.00 29.21 445 GLY C O 1
ATOM 10530 N N . VAL C 1 404 ? -26.121 -17.167 5.702 1.00 25.13 446 VAL C N 1
ATOM 10531 C CA . VAL C 1 404 ? -25.139 -16.106 5.723 1.00 25.11 446 VAL C CA 1
ATOM 10532 C C . VAL C 1 404 ? -23.944 -16.407 4.818 1.00 24.57 446 VAL C C 1
ATOM 10533 O O . VAL C 1 404 ? -23.665 -17.550 4.476 1.00 26.15 446 VAL C O 1
ATOM 10537 N N . GLU C 1 405 ? -23.203 -15.361 4.491 1.00 22.91 447 GLU C N 1
ATOM 10538 C CA . GLU C 1 405 ? -22.017 -15.463 3.663 1.00 23.62 447 GLU C CA 1
ATOM 10539 C C . GLU C 1 405 ? -20.763 -15.636 4.525 1.00 21.90 447 GLU C C 1
ATOM 10540 O O . GLU C 1 405 ? -19.791 -16.268 4.108 1.00 22.32 447 GLU C O 1
ATOM 10546 N N . LYS C 1 406 ? -20.747 -15.010 5.694 1.00 20.47 448 LYS C N 1
ATOM 10547 C CA . LYS C 1 406 ? -19.563 -14.985 6.544 1.00 22.27 448 LYS C CA 1
ATOM 10548 C C . LYS C 1 406 ? -20.006 -15.103 7.999 1.00 21.27 448 LYS C C 1
ATOM 10549 O O . LYS C 1 406 ? -20.946 -14.428 8.421 1.00 21.15 448 LYS C O 1
ATOM 10555 N N . ILE C 1 407 ? -19.247 -15.861 8.785 1.00 20.92 449 ILE C N 1
ATOM 10556 C CA . ILE C 1 407 ? -19.449 -16.013 10.229 1.00 18.85 449 ILE C CA 1
ATOM 10557 C C . ILE C 1 407 ? -18.135 -15.673 10.953 1.00 19.08 449 ILE C C 1
ATOM 10558 O O . ILE C 1 407 ? -17.066 -16.230 10.654 1.00 18.20 449 ILE C O 1
ATOM 10563 N N . ILE C 1 408 ? -18.257 -14.904 12.027 1.00 19.25 450 ILE C N 1
ATOM 10564 C CA . ILE C 1 408 ? -17.255 -14.901 13.095 1.00 18.53 450 ILE C CA 1
ATOM 10565 C C . ILE C 1 408 ? -17.855 -15.448 14.382 1.00 18.33 450 ILE C C 1
ATOM 10566 O O . ILE C 1 408 ? -18.886 -14.954 14.830 1.00 16.26 450 ILE C O 1
ATOM 10571 N N . ASP C 1 409 ? -17.197 -16.434 14.991 1.00 19.79 451 ASP C N 1
ATOM 10572 C CA . ASP C 1 409 ? -17.508 -16.798 16.371 1.00 18.94 451 ASP C CA 1
ATOM 10573 C C . ASP C 1 409 ? -16.443 -16.307 17.332 1.00 19.09 451 ASP C C 1
ATOM 10574 O O . ASP C 1 409 ? -15.272 -16.197 16.989 1.00 19.58 451 ASP C O 1
ATOM 10579 N N . LEU C 1 410 ? -16.899 -15.894 18.504 1.00 19.76 452 LEU C N 1
ATOM 10580 C CA . LEU C 1 410 ? -16.039 -15.542 19.622 1.00 19.89 452 LEU C CA 1
ATOM 10581 C C . LEU C 1 410 ? -16.357 -16.468 20.772 1.00 20.06 452 LEU C C 1
ATOM 10582 O O . LEU C 1 410 ? -17.502 -16.589 21.202 1.00 18.28 452 LEU C O 1
ATOM 10587 N N . ALA C 1 411 ? -15.293 -16.997 21.368 1.00 20.69 453 ALA C N 1
ATOM 10588 C CA . ALA C 1 411 ? -15.429 -17.943 22.444 1.00 22.55 453 ALA C CA 1
ATOM 10589 C C . ALA C 1 411 ? -14.178 -17.923 23.308 1.00 23.19 453 ALA C C 1
ATOM 10590 O O . ALA C 1 411 ? -13.061 -17.907 22.798 1.00 22.04 453 ALA C O 1
ATOM 10592 N N . THR C 1 412 ? -14.398 -18.020 24.615 1.00 24.84 454 THR C N 1
ATOM 10593 C CA . THR C 1 412 ? -13.359 -18.368 25.570 1.00 25.70 454 THR C CA 1
ATOM 10594 C C . THR C 1 412 ? -13.127 -19.870 25.538 1.00 26.31 454 THR C C 1
ATOM 10595 O O . THR C 1 412 ? -13.705 -20.611 26.333 1.00 27.02 454 THR C O 1
ATOM 10599 N N . LEU C 1 413 ? -12.392 -20.340 24.539 1.00 22.71 455 LEU C N 1
ATOM 10600 C CA . LEU C 1 413 ? -12.410 -21.760 24.252 1.00 24.34 455 LEU C CA 1
ATOM 10601 C C . LEU C 1 413 ? -11.384 -22.577 25.034 1.00 27.60 455 LEU C C 1
ATOM 10602 O O . LEU C 1 413 ? -11.675 -23.701 25.436 1.00 31.59 455 LEU C O 1
ATOM 10607 N N . THR C 1 414 ? -10.149 -22.105 25.094 1.00 24.99 456 THR C N 1
ATOM 10608 C CA . THR C 1 414 ? -9.066 -22.938 25.619 1.00 26.49 456 THR C CA 1
ATOM 10609 C C . THR C 1 414 ? -8.190 -22.120 26.554 1.00 24.44 456 THR C C 1
ATOM 10610 O O . THR C 1 414 ? -8.032 -20.914 26.347 1.00 23.52 456 THR C O 1
ATOM 10614 N N . GLY C 1 415 ? -7.540 -22.798 27.504 1.00 24.01 457 GLY C N 1
ATOM 10615 C CA . GLY C 1 415 ? -6.388 -22.229 28.223 1.00 22.81 457 GLY C CA 1
ATOM 10616 C C . GLY C 1 415 ? -5.127 -22.197 27.366 1.00 21.59 457 GLY C C 1
ATOM 10617 O O . GLY C 1 415 ? -4.266 -21.338 27.506 1.00 20.84 457 GLY C O 1
ATOM 10618 N N . ALA C 1 416 ? -5.079 -23.090 26.386 1.00 20.34 458 ALA C N 1
ATOM 10619 C CA . ALA C 1 416 ? -3.945 -23.185 25.496 1.00 19.13 458 ALA C CA 1
ATOM 10620 C C . ALA C 1 416 ? -3.674 -21.887 24.758 1.00 17.90 458 ALA C C 1
ATOM 10621 O O . ALA C 1 416 ? -2.523 -21.556 24.520 1.00 17.92 458 ALA C O 1
ATOM 10623 N N . ILE C 1 417 ? -4.715 -21.187 24.325 1.00 17.84 459 ILE C N 1
ATOM 10624 C CA . ILE C 1 417 ? -4.484 -19.969 23.596 1.00 19.89 459 ILE C CA 1
ATOM 10625 C C . ILE C 1 417 ? -3.808 -18.923 24.482 1.00 20.99 459 ILE C C 1
ATOM 10626 O O . ILE C 1 417 ? -3.024 -18.128 23.979 1.00 21.34 459 ILE C O 1
ATOM 10631 N N . MET C 1 418 ? -4.057 -18.966 25.787 1.00 20.57 460 MET C N 1
ATOM 10632 C CA . MET C 1 418 ? -3.405 -18.030 26.695 1.00 21.44 460 MET C CA 1
ATOM 10633 C C . MET C 1 418 ? -1.967 -18.396 26.958 1.00 18.59 460 MET C C 1
ATOM 10634 O O . MET C 1 418 ? -1.116 -17.527 27.072 1.00 18.33 460 MET C O 1
ATOM 10639 N N . VAL C 1 419 ? -1.671 -19.685 26.921 1.00 17.73 461 VAL C N 1
ATOM 10640 C CA . VAL C 1 419 ? -0.294 -20.109 26.965 1.00 18.58 461 VAL C CA 1
ATOM 10641 C C . VAL C 1 419 ? 0.438 -19.570 25.750 1.00 20.15 461 VAL C C 1
ATOM 10642 O O . VAL C 1 419 ? 1.546 -19.038 25.868 1.00 20.26 461 VAL C O 1
ATOM 10646 N N . ALA C 1 420 ? -0.214 -19.698 24.588 1.00 19.68 462 ALA C N 1
ATOM 10647 C CA . ALA C 1 420 ? 0.353 -19.319 23.303 1.00 18.47 462 ALA C CA 1
ATOM 10648 C C . ALA C 1 420 ? 0.551 -17.810 23.188 1.00 19.29 462 ALA C C 1
ATOM 10649 O O . ALA C 1 420 ? 1.568 -17.361 22.683 1.00 21.13 462 ALA C O 1
ATOM 10651 N N . LEU C 1 421 ? -0.479 -17.033 23.519 1.00 18.24 463 LEU C N 1
ATOM 10652 C CA . LEU C 1 421 ? -0.541 -15.631 23.129 1.00 18.70 463 LEU C CA 1
ATOM 10653 C C . LEU C 1 421 ? -0.635 -14.674 24.305 1.00 20.00 463 LEU C C 1
ATOM 10654 O O . LEU C 1 421 ? -0.739 -13.449 24.123 1.00 19.23 463 LEU C O 1
ATOM 10659 N N . GLY C 1 422 ? -0.635 -15.238 25.507 1.00 20.51 464 GLY C N 1
ATOM 10660 C CA . GLY C 1 422 ? -0.711 -14.431 26.706 1.00 20.82 464 GLY C CA 1
ATOM 10661 C C . GLY C 1 422 ? -2.107 -13.891 26.970 1.00 21.07 464 GLY C C 1
ATOM 10662 O O . GLY C 1 422 ? -3.082 -14.291 26.338 1.00 20.86 464 GLY C O 1
ATOM 10663 N N . PRO C 1 423 ? -2.228 -13.063 28.017 1.00 21.45 465 PRO C N 1
ATOM 10664 C CA . PRO C 1 423 ? -3.549 -12.633 28.490 1.00 23.38 465 PRO C CA 1
ATOM 10665 C C . PRO C 1 423 ? -4.230 -11.597 27.586 1.00 24.04 465 PRO C C 1
ATOM 10666 O O . PRO C 1 423 ? -5.427 -11.388 27.721 1.00 23.49 465 PRO C O 1
ATOM 10670 N N . SER C 1 424 ? -3.492 -10.968 26.668 1.00 24.10 466 SER C N 1
ATOM 10671 C CA . SER C 1 424 ? -3.942 -9.746 26.010 1.00 22.19 466 SER C CA 1
ATOM 10672 C C . SER C 1 424 ? -4.236 -9.860 24.510 1.00 21.06 466 SER C C 1
ATOM 10673 O O . SER C 1 424 ? -4.762 -8.919 23.915 1.00 21.27 466 SER C O 1
ATOM 10676 N N . VAL C 1 425 ? -3.903 -10.992 23.895 1.00 19.05 467 VAL C N 1
ATOM 10677 C CA . VAL C 1 425 ? -3.982 -11.133 22.449 1.00 17.59 467 VAL C CA 1
ATOM 10678 C C . VAL C 1 425 ? -4.831 -12.356 22.118 1.00 18.39 467 VAL C C 1
ATOM 10679 O O . VAL C 1 425 ? -4.508 -13.471 22.504 1.00 18.04 467 VAL C O 1
ATOM 10683 N N . ALA C 1 426 ? -5.927 -12.158 21.396 1.00 18.56 468 ALA C N 1
ATOM 10684 C CA . ALA C 1 426 ? -6.785 -13.277 21.035 1.00 18.81 468 ALA C CA 1
ATOM 10685 C C . ALA C 1 426 ? -6.201 -14.034 19.838 1.00 17.77 468 ALA C C 1
ATOM 10686 O O . ALA C 1 426 ? -5.512 -13.461 18.989 1.00 16.38 468 ALA C O 1
ATOM 10688 N N . GLY C 1 427 ? -6.537 -15.312 19.740 1.00 18.07 469 GLY C N 1
ATOM 10689 C CA . GLY C 1 427 ? -6.145 -16.126 18.610 1.00 17.99 469 GLY C CA 1
ATOM 10690 C C . GLY C 1 427 ? -7.253 -16.227 17.590 1.00 18.75 469 GLY C C 1
ATOM 10691 O O . GLY C 1 427 ? -8.382 -16.578 17.935 1.00 18.10 469 GLY C O 1
ATOM 10692 N N . ALA C 1 428 ? -6.904 -16.003 16.320 1.00 18.52 470 ALA C N 1
ATOM 10693 C CA . ALA C 1 428 ? -7.874 -16.042 15.215 1.00 17.97 470 ALA C CA 1
ATOM 10694 C C . ALA C 1 428 ? -7.559 -17.249 14.339 1.00 18.25 470 ALA C C 1
ATOM 10695 O O . ALA C 1 428 ? -6.408 -17.431 13.893 1.00 20.72 470 ALA C O 1
ATOM 10697 N N . PHE C 1 429 ? -8.588 -18.039 14.051 1.00 16.95 471 PHE C N 1
ATOM 10698 C CA . PHE C 1 429 ? -8.420 -19.250 13.259 1.00 18.09 471 PHE C CA 1
ATOM 10699 C C . PHE C 1 429 ? -9.432 -19.195 12.112 1.00 18.92 471 PHE C C 1
ATOM 10700 O O . PHE C 1 429 ? -10.624 -19.056 12.350 1.00 18.34 471 PHE C O 1
ATOM 10708 N N . THR C 1 430 ? -8.971 -19.380 10.880 1.00 19.40 472 THR C N 1
ATOM 10709 C CA . THR C 1 430 ? -9.869 -19.432 9.726 1.00 19.89 472 THR C CA 1
ATOM 10710 C C . THR C 1 430 ? -9.228 -20.187 8.578 1.00 19.81 472 THR C C 1
ATOM 10711 O O . THR C 1 430 ? -8.022 -20.111 8.389 1.00 19.54 472 THR C O 1
ATOM 10715 N N . PRO C 1 431 ? -10.038 -20.957 7.832 1.00 20.83 473 PRO C N 1
ATOM 10716 C CA . PRO C 1 431 ? -9.611 -21.500 6.549 1.00 22.31 473 PRO C CA 1
ATOM 10717 C C . PRO C 1 431 ? -9.551 -20.434 5.457 1.00 23.23 473 PRO C C 1
ATOM 10718 O O . PRO C 1 431 ? -9.057 -20.725 4.372 1.00 21.96 473 PRO C O 1
ATOM 10722 N N . ASN C 1 432 ? -10.160 -19.272 5.685 1.00 21.29 474 ASN C N 1
ATOM 10723 C CA . ASN C 1 432 ? -10.409 -18.312 4.620 1.00 22.67 474 ASN C CA 1
ATOM 10724 C C . ASN C 1 432 ? -9.441 -17.125 4.754 1.00 23.66 474 ASN C C 1
ATOM 10725 O O . ASN C 1 432 ? -9.586 -16.258 5.622 1.00 23.54 474 ASN C O 1
ATOM 10730 N N . ASP C 1 433 ? -8.407 -17.097 3.921 1.00 24.42 475 ASP C N 1
ATOM 10731 C CA . ASP C 1 433 ? -7.419 -16.047 4.016 1.00 24.05 475 ASP C CA 1
ATOM 10732 C C . ASP C 1 433 ? -8.016 -14.643 3.932 1.00 23.77 475 ASP C C 1
ATOM 10733 O O . ASP C 1 433 ? -7.447 -13.698 4.496 1.00 23.02 475 ASP C O 1
ATOM 10738 N N . ASP C 1 434 ? -8.954 -14.453 3.013 1.00 23.81 476 ASP C N 1
ATOM 10739 C CA . ASP C 1 434 ? -9.576 -13.142 2.844 1.00 26.52 476 ASP C CA 1
ATOM 10740 C C . ASP C 1 434 ? -10.292 -12.658 4.098 1.00 22.98 476 ASP C C 1
ATOM 10741 O O . ASP C 1 434 ? -10.199 -11.496 4.469 1.00 23.52 476 ASP C O 1
ATOM 10746 N N . LEU C 1 435 ? -11.031 -13.547 4.745 1.00 23.10 477 LEU C N 1
ATOM 10747 C CA . LEU C 1 435 ? -11.698 -13.179 5.989 1.00 22.62 477 LEU C CA 1
ATOM 10748 C C . LEU C 1 435 ? -10.658 -12.855 7.059 1.00 23.58 477 LEU C C 1
ATOM 10749 O O . LEU C 1 435 ? -10.891 -11.947 7.860 1.00 24.73 477 LEU C O 1
ATOM 10754 N N . ALA C 1 436 ? -9.535 -13.587 7.105 1.00 20.42 478 ALA C N 1
ATOM 10755 C CA . ALA C 1 436 ? -8.478 -13.283 8.076 1.00 20.88 478 ALA C CA 1
ATOM 10756 C C . ALA C 1 436 ? -8.028 -11.838 7.897 1.00 22.53 478 ALA C C 1
ATOM 10757 O O . ALA C 1 436 ? -7.879 -11.104 8.855 1.00 20.60 478 ALA C O 1
ATOM 10759 N N A ARG C 1 437 ? -7.817 -11.462 6.641 0.50 24.82 479 ARG C N 1
ATOM 10760 N N B ARG C 1 437 ? -7.788 -11.443 6.650 0.50 24.81 479 ARG C N 1
ATOM 10761 C CA A ARG C 1 437 ? -7.347 -10.126 6.292 0.50 26.12 479 ARG C CA 1
ATOM 10762 C CA B ARG C 1 437 ? -7.330 -10.089 6.343 0.50 26.04 479 ARG C CA 1
ATOM 10763 C C A ARG C 1 437 ? -8.358 -9.047 6.678 0.50 23.04 479 ARG C C 1
ATOM 10764 C C B ARG C 1 437 ? -8.365 -9.037 6.729 0.50 23.07 479 ARG C C 1
ATOM 10765 O O A ARG C 1 437 ? -7.978 -8.040 7.267 0.50 21.25 479 ARG C O 1
ATOM 10766 O O B ARG C 1 437 ? -7.988 -7.990 7.281 0.50 21.42 479 ARG C O 1
ATOM 10781 N N . GLU C 1 438 ? -9.647 -9.325 6.495 1.00 22.44 480 GLU C N 1
ATOM 10782 C CA . GLU C 1 438 ? -10.719 -8.420 6.924 1.00 23.68 480 GLU C CA 1
ATOM 10783 C C . GLU C 1 438 ? -10.656 -8.223 8.453 1.00 23.77 480 GLU C C 1
ATOM 10784 O O . GLU C 1 438 ? -10.849 -7.129 8.958 1.00 23.69 480 GLU C O 1
ATOM 10790 N N . VAL C 1 439 ? -10.477 -9.309 9.193 1.00 21.60 481 VAL C N 1
ATOM 10791 C CA . VAL C 1 439 ? -10.526 -9.233 10.645 1.00 22.45 481 VAL C CA 1
ATOM 10792 C C . VAL C 1 439 ? -9.262 -8.565 11.188 1.00 21.05 481 VAL C C 1
ATOM 10793 O O . VAL C 1 439 ? -9.339 -7.703 12.045 1.00 19.04 481 VAL C O 1
ATOM 10797 N N . VAL C 1 440 ? -8.108 -8.876 10.618 1.00 22.00 482 VAL C N 1
ATOM 10798 C CA . VAL C 1 440 ? -6.879 -8.159 10.956 1.00 22.90 482 VAL C CA 1
ATOM 10799 C C . VAL C 1 440 ? -6.979 -6.658 10.676 1.00 23.53 482 VAL C C 1
ATOM 10800 O O . VAL C 1 440 ? -6.579 -5.844 11.509 1.00 24.17 482 VAL C O 1
ATOM 10804 N N . GLU C 1 441 ? -7.568 -6.276 9.547 1.00 22.89 483 GLU C N 1
ATOM 10805 C CA . GLU C 1 441 ? -7.805 -4.862 9.275 1.00 26.55 483 GLU C CA 1
ATOM 10806 C C . GLU C 1 441 ? -8.794 -4.209 10.236 1.00 25.14 483 GLU C C 1
ATOM 10807 O O . GLU C 1 441 ? -8.591 -3.070 10.682 1.00 25.82 483 GLU C O 1
ATOM 10813 N N . ALA C 1 442 ? -9.844 -4.938 10.582 1.00 21.49 484 ALA C N 1
ATOM 10814 C CA . ALA C 1 442 ? -10.837 -4.404 11.519 1.00 22.20 484 ALA C CA 1
ATOM 10815 C C . ALA C 1 442 ? -10.205 -4.133 12.878 1.00 20.81 484 ALA C C 1
ATOM 10816 O O . ALA C 1 442 ? -10.476 -3.104 13.488 1.00 22.55 484 ALA C O 1
ATOM 10818 N N . ALA C 1 443 ? -9.276 -4.994 13.285 1.00 20.35 485 ALA C N 1
ATOM 10819 C CA . ALA C 1 443 ? -8.624 -4.879 14.584 1.00 21.10 485 ALA C CA 1
ATOM 10820 C C . ALA C 1 443 ? -7.574 -3.779 14.582 1.00 21.83 485 ALA C C 1
ATOM 10821 O O . ALA C 1 443 ? -7.345 -3.115 15.599 1.00 22.37 485 ALA C O 1
ATOM 10823 N N . GLU C 1 444 ? -6.934 -3.603 13.435 1.00 22.03 486 GLU C N 1
ATOM 10824 C CA . GLU C 1 444 ? -6.102 -2.434 13.214 1.00 28.35 486 GLU C CA 1
ATOM 10825 C C . GLU C 1 444 ? -6.875 -1.109 13.364 1.00 25.57 486 GLU C C 1
ATOM 10826 O O . GLU C 1 444 ? -6.420 -0.232 14.086 1.00 24.83 486 GLU C O 1
ATOM 10832 N N . ALA C 1 445 ? -8.102 -1.056 12.858 1.00 23.42 487 ALA C N 1
ATOM 10833 C CA . ALA C 1 445 ? -8.944 0.118 13.021 1.00 26.07 487 ALA C CA 1
ATOM 10834 C C . ALA C 1 445 ? -9.521 0.287 14.426 1.00 26.86 487 ALA C C 1
ATOM 10835 O O . ALA C 1 445 ? -9.494 1.391 14.960 1.00 27.47 487 ALA C O 1
ATOM 10837 N N . SER C 1 446 ? -9.869 -0.809 15.095 1.00 23.79 488 SER C N 1
ATOM 10838 C CA . SER C 1 446 ? -10.395 -0.710 16.461 1.00 21.93 488 SER C CA 1
ATOM 10839 C C . SER C 1 446 ? -9.322 -0.554 17.537 1.00 19.88 488 SER C C 1
ATOM 10840 O O . SER C 1 446 ? -9.581 -0.067 18.624 1.00 19.53 488 SER C O 1
ATOM 10843 N N . GLY C 1 447 ? -8.097 -0.944 17.244 1.00 19.86 489 GLY C N 1
ATOM 10844 C CA . GLY C 1 447 ? -7.055 -0.935 18.255 1.00 20.64 489 GLY C CA 1
ATOM 10845 C C . GLY C 1 447 ? -6.926 -2.197 19.073 1.00 22.35 489 GLY C C 1
ATOM 10846 O O . GLY C 1 447 ? -6.006 -2.322 19.874 1.00 24.31 489 GLY C O 1
ATOM 10847 N N . GLU C 1 448 ? -7.763 -3.190 18.794 1.00 21.75 490 GLU C N 1
ATOM 10848 C CA . GLU C 1 448 ? -7.743 -4.435 19.543 1.00 20.30 490 GLU C CA 1
ATOM 10849 C C . GLU C 1 448 ? -6.660 -5.397 19.068 1.00 19.89 490 GLU C C 1
ATOM 10850 O O . GLU C 1 448 ? -6.313 -5.409 17.895 1.00 19.86 490 GLU C O 1
ATOM 10856 N N . LYS C 1 449 ? -6.127 -6.208 19.982 1.00 18.52 491 LYS C N 1
ATOM 10857 C CA . LYS C 1 449 ? -5.042 -7.123 19.694 1.00 19.00 491 LYS C CA 1
ATOM 10858 C C . LYS C 1 449 ? -5.541 -8.539 19.411 1.00 20.12 491 LYS C C 1
ATOM 10859 O O . LYS C 1 449 ? -6.147 -9.204 20.283 1.00 18.16 491 LYS C O 1
ATOM 10865 N N . LEU C 1 450 ? -5.187 -9.028 18.221 1.00 19.21 492 LEU C N 1
ATOM 10866 C CA . LEU C 1 450 ? -5.381 -10.426 17.872 1.00 19.75 492 LEU C CA 1
ATOM 10867 C C . LEU C 1 450 ? -4.298 -10.907 16.908 1.00 20.17 492 LEU C C 1
ATOM 10868 O O . LEU C 1 450 ? -3.531 -10.115 16.358 1.00 21.12 492 LEU C O 1
ATOM 10873 N N . TRP C 1 451 ? -4.234 -12.219 16.694 1.00 19.83 493 TRP C N 1
ATOM 10874 C CA . TRP C 1 451 ? -3.167 -12.823 15.910 1.00 17.99 493 TRP C CA 1
ATOM 10875 C C . TRP C 1 451 ? -3.658 -14.119 15.329 1.00 17.72 493 TRP C C 1
ATOM 10876 O O . TRP C 1 451 ? -4.220 -14.972 16.020 1.00 16.83 493 TRP C O 1
ATOM 10887 N N . ARG C 1 452 ? -3.527 -14.219 14.019 1.00 17.88 494 ARG C N 1
ATOM 10888 C CA . ARG C 1 452 ? -3.918 -15.423 13.353 1.00 19.40 494 ARG C CA 1
ATOM 10889 C C . ARG C 1 452 ? -3.029 -16.596 13.764 1.00 19.37 494 ARG C C 1
ATOM 10890 O O . ARG C 1 452 ? -1.816 -16.453 13.846 1.00 19.84 494 ARG C O 1
ATOM 10898 N N . MET C 1 453 ? -3.662 -17.745 13.993 1.00 19.09 495 MET C N 1
ATOM 10899 C CA . MET C 1 453 ? -2.974 -18.996 14.291 1.00 18.97 495 MET C CA 1
ATOM 10900 C C . MET C 1 453 ? -3.349 -20.033 13.238 1.00 18.29 495 MET C C 1
ATOM 10901 O O . MET C 1 453 ? -4.401 -19.954 12.615 1.00 19.15 495 MET C O 1
ATOM 10906 N N . PRO C 1 454 ? -2.485 -21.023 13.020 1.00 17.71 496 PRO C N 1
ATOM 10907 C CA . PRO C 1 454 ? -2.716 -21.891 11.875 1.00 18.68 496 PRO C CA 1
ATOM 10908 C C . PRO C 1 454 ? -3.723 -22.987 12.193 1.00 20.42 496 PRO C C 1
ATOM 10909 O O . PRO C 1 454 ? -3.671 -23.607 13.259 1.00 21.02 496 PRO C O 1
ATOM 10913 N N . MET C 1 455 ? -4.536 -23.350 11.219 1.00 21.76 497 MET C N 1
ATOM 10914 C CA . MET C 1 455 ? -5.369 -24.537 11.370 1.00 22.32 497 MET C CA 1
ATOM 10915 C C . MET C 1 455 ? -4.664 -25.750 10.795 1.00 23.43 497 MET C C 1
ATOM 10916 O O . MET C 1 455 ? -4.912 -26.147 9.663 1.00 26.29 497 MET C O 1
ATOM 10921 N N . GLU C 1 456 ? -3.638 -26.202 11.504 1.00 23.31 498 GLU C N 1
ATOM 10922 C CA . GLU C 1 456 ? -2.754 -27.268 11.053 1.00 21.30 498 GLU C CA 1
ATOM 10923 C C . GLU C 1 456 ? -3.560 -28.563 10.950 1.00 22.06 498 GLU C C 1
ATOM 10924 O O . GLU C 1 456 ? -3.889 -29.178 11.966 1.00 21.26 498 GLU C O 1
ATOM 10930 N N A GLU C 1 457 ? -3.799 -29.017 9.717 0.54 22.81 499 GLU C N 1
ATOM 10931 N N B GLU C 1 457 ? -3.837 -29.021 9.738 0.46 22.68 499 GLU C N 1
ATOM 10932 C CA A GLU C 1 457 ? -4.730 -30.118 9.436 0.54 23.56 499 GLU C CA 1
ATOM 10933 C CA B GLU C 1 457 ? -4.827 -30.072 9.595 0.46 23.62 499 GLU C CA 1
ATOM 10934 C C A GLU C 1 457 ? -4.262 -31.430 10.048 0.54 22.71 499 GLU C C 1
ATOM 10935 C C B GLU C 1 457 ? -4.269 -31.469 9.930 0.46 22.78 499 GLU C C 1
ATOM 10936 O O A GLU C 1 457 ? -5.070 -32.288 10.387 0.54 22.67 499 GLU C O 1
ATOM 10937 O O B GLU C 1 457 ? -5.056 -32.374 10.183 0.46 22.69 499 GLU C O 1
ATOM 10948 N N . SER C 1 458 ? -2.950 -31.641 10.075 1.00 22.67 500 SER C N 1
ATOM 10949 C CA . SER C 1 458 ? -2.401 -32.925 10.503 1.00 21.65 500 SER C CA 1
ATOM 10950 C C . SER C 1 458 ? -2.780 -33.218 11.945 1.00 21.91 500 SER C C 1
ATOM 10951 O O . SER C 1 458 ? -2.650 -34.349 12.385 1.00 25.56 500 SER C O 1
ATOM 10954 N N . TYR C 1 459 ? -3.266 -32.230 12.688 1.00 19.18 501 TYR C N 1
ATOM 10955 C CA . TYR C 1 459 ? -3.578 -32.477 14.078 1.00 19.62 501 TYR C CA 1
ATOM 10956 C C . TYR C 1 459 ? -4.981 -33.098 14.220 1.00 21.43 501 TYR C C 1
ATOM 10957 O O . TYR C 1 459 ? -5.374 -33.503 15.317 1.00 21.25 501 TYR C O 1
ATOM 10966 N N . TRP C 1 460 ? -5.747 -33.132 13.136 1.00 20.71 502 TRP C N 1
ATOM 10967 C CA . TRP C 1 460 ? -7.093 -33.659 13.238 1.00 23.44 502 TRP C CA 1
ATOM 10968 C C . TRP C 1 460 ? -7.105 -35.131 13.637 1.00 23.09 502 TRP C C 1
ATOM 10969 O O . TRP C 1 460 ? -8.039 -35.633 14.264 1.00 24.67 502 TRP C O 1
ATOM 10980 N N . GLU C 1 461 ? -6.057 -35.826 13.246 1.00 24.32 503 GLU C N 1
ATOM 10981 C CA . GLU C 1 461 ? -5.888 -37.249 13.543 1.00 30.13 503 GLU C CA 1
ATOM 10982 C C . GLU C 1 461 ? -5.950 -37.502 15.038 1.00 27.31 503 GLU C C 1
ATOM 10983 O O . GLU C 1 461 ? -6.508 -38.484 15.493 1.00 27.58 503 GLU C O 1
ATOM 10989 N N . SER C 1 462 ? -5.544 -36.527 15.836 1.00 26.28 504 SER C N 1
ATOM 10990 C CA . SER C 1 462 ? -5.528 -36.744 17.265 1.00 25.25 504 SER C CA 1
ATOM 10991 C C . SER C 1 462 ? -6.939 -36.597 17.829 1.00 24.04 504 SER C C 1
ATOM 10992 O O . SER C 1 462 ? -7.125 -36.742 19.018 1.00 26.02 504 SER C O 1
ATOM 10995 N N . MET C 1 463 ? -7.904 -36.176 17.016 1.00 22.97 505 MET C N 1
ATOM 10996 C CA . MET C 1 463 ? -9.291 -36.032 17.465 1.00 22.11 505 MET C CA 1
ATOM 10997 C C . MET C 1 463 ? -10.188 -37.245 17.146 1.00 21.71 505 MET C C 1
ATOM 10998 O O . MET C 1 463 ? -11.404 -37.164 17.215 1.00 19.68 505 MET C O 1
ATOM 11003 N N . LYS C 1 464 ? -9.579 -38.325 16.688 1.00 25.17 506 LYS C N 1
ATOM 11004 C CA . LYS C 1 464 ? -10.292 -39.538 16.308 1.00 27.37 506 LYS C CA 1
ATOM 11005 C C . LYS C 1 464 ? -10.942 -40.110 17.540 1.00 24.37 506 LYS C C 1
ATOM 11006 O O . LYS C 1 464 ? -10.288 -40.180 18.566 1.00 21.80 506 LYS C O 1
ATOM 11012 N N . SER C 1 465 ? -12.075 -40.786 17.336 1.00 23.17 507 SER C N 1
ATOM 11013 C CA . SER C 1 465 ? -12.710 -41.560 18.385 1.00 20.86 507 SER C CA 1
ATOM 11014 C C . SER C 1 465 ? -12.655 -43.030 17.992 1.00 21.67 507 SER C C 1
ATOM 11015 O O . SER C 1 465 ? -12.769 -43.355 16.822 1.00 21.22 507 SER C O 1
ATOM 11018 N N . GLY C 1 466 ? -12.668 -43.915 18.975 1.00 21.67 508 GLY C N 1
ATOM 11019 C CA . GLY C 1 466 ? -12.811 -45.337 18.710 1.00 22.10 508 GLY C CA 1
ATOM 11020 C C . GLY C 1 466 ? -14.249 -45.789 18.499 1.00 22.54 508 GLY C C 1
ATOM 11021 O O . GLY C 1 466 ? -14.478 -46.923 18.077 1.00 20.83 508 GLY C O 1
ATOM 11022 N N A VAL C 1 467 ? -15.213 -44.922 18.814 0.56 21.23 509 VAL C N 1
ATOM 11023 N N B VAL C 1 467 ? -15.198 -44.912 18.806 0.44 21.18 509 VAL C N 1
ATOM 11024 C CA A VAL C 1 467 ? -16.635 -45.240 18.710 0.56 20.44 509 VAL C CA 1
ATOM 11025 C CA B VAL C 1 467 ? -16.604 -45.240 18.684 0.44 20.34 509 VAL C CA 1
ATOM 11026 C C A VAL C 1 467 ? -17.458 -44.206 17.932 0.56 20.87 509 VAL C C 1
ATOM 11027 C C B VAL C 1 467 ? -17.468 -44.207 17.954 0.44 20.73 509 VAL C C 1
ATOM 11028 O O A VAL C 1 467 ? -18.434 -44.562 17.257 0.56 20.89 509 VAL C O 1
ATOM 11029 O O B VAL C 1 467 ? -18.443 -44.578 17.290 0.44 20.85 509 VAL C O 1
ATOM 11036 N N . ALA C 1 468 ? -17.165 -42.920 18.116 1.00 19.78 510 ALA C N 1
ATOM 11037 C CA . ALA C 1 468 ? -17.964 -41.841 17.504 1.00 21.11 510 ALA C CA 1
ATOM 11038 C C . ALA C 1 468 ? -17.248 -41.215 16.302 1.00 20.30 510 ALA C C 1
ATOM 11039 O O . ALA C 1 468 ? -16.150 -41.654 15.933 1.00 22.08 510 ALA C O 1
ATOM 11041 N N . ASP C 1 469 ? -17.853 -40.201 15.692 1.00 20.17 511 ASP C N 1
ATOM 11042 C CA . ASP C 1 469 ? -17.193 -39.493 14.586 1.00 22.20 511 ASP C CA 1
ATOM 11043 C C . ASP C 1 469 ? -15.952 -38.721 15.020 1.00 21.58 511 ASP C C 1
ATOM 11044 O O . ASP C 1 469 ? -14.999 -38.602 14.254 1.00 21.13 511 ASP C O 1
ATOM 11049 N N . MET C 1 470 ? -15.943 -38.262 16.270 1.00 21.29 512 MET C N 1
ATOM 11050 C CA . MET C 1 470 ? -14.822 -37.502 16.818 1.00 20.66 512 MET C CA 1
ATOM 11051 C C . MET C 1 470 ? -14.938 -37.431 18.326 1.00 19.69 512 MET C C 1
ATOM 11052 O O . MET C 1 470 ? -16.002 -37.750 18.858 1.00 18.14 512 MET C O 1
ATOM 11057 N N . ILE C 1 471 ? -13.837 -37.039 18.980 1.00 19.28 513 ILE C N 1
ATOM 11058 C CA . ILE C 1 471 ? -13.848 -36.691 20.383 1.00 18.73 513 ILE C CA 1
ATOM 11059 C C . ILE C 1 471 ? -13.886 -35.173 20.488 1.00 20.04 513 ILE C C 1
ATOM 11060 O O . ILE C 1 471 ? -13.688 -34.485 19.478 1.00 20.03 513 ILE C O 1
ATOM 11065 N N . ASN C 1 472 ? -14.246 -34.649 21.661 1.00 18.32 514 ASN C N 1
ATOM 11066 C CA . ASN C 1 472 ? -14.321 -33.209 21.823 1.00 20.14 514 ASN C CA 1
ATOM 11067 C C . ASN C 1 472 ? -13.017 -32.519 22.244 1.00 21.75 514 ASN C C 1
ATOM 11068 O O . ASN C 1 472 ? -12.838 -31.345 21.970 1.00 23.44 514 ASN C O 1
ATOM 11073 N N . THR C 1 473 ? -12.052 -33.263 22.768 1.00 20.93 515 THR C N 1
ATOM 11074 C CA . THR C 1 473 ? -10.854 -32.660 23.319 1.00 23.05 515 THR C CA 1
ATOM 11075 C C . THR C 1 473 ? -9.632 -33.471 22.939 1.00 22.95 515 THR C C 1
ATOM 11076 O O . THR C 1 473 ? -9.490 -34.630 23.316 1.00 19.94 515 THR C O 1
ATOM 11080 N N . GLY C 1 474 ? -8.685 -32.781 22.315 1.00 23.96 516 GLY C N 1
ATOM 11081 C CA . GLY C 1 474 ? -7.424 -33.371 21.913 1.00 25.55 516 GLY C CA 1
ATOM 11082 C C . GLY C 1 474 ? -6.358 -33.162 22.977 1.00 27.34 516 GLY C C 1
ATOM 11083 O O . GLY C 1 474 ? -6.632 -32.667 24.071 1.00 24.19 516 GLY C O 1
ATOM 11084 N N . PRO C 1 475 ? -5.127 -33.574 22.666 1.00 28.98 517 PRO C N 1
ATOM 11085 C CA . PRO C 1 475 ? -4.027 -33.382 23.609 1.00 30.43 517 PRO C CA 1
ATOM 11086 C C . PRO C 1 475 ? -3.741 -31.906 23.892 1.00 27.83 517 PRO C C 1
ATOM 11087 O O . PRO C 1 475 ? -4.220 -31.007 23.200 1.00 27.42 517 PRO C O 1
ATOM 11091 N N . GLY C 1 476 ? -3.068 -31.646 25.001 1.00 27.57 518 GLY C N 1
ATOM 11092 C CA . GLY C 1 476 ? -2.724 -30.279 25.393 1.00 26.47 518 GLY C CA 1
ATOM 11093 C C . GLY C 1 476 ? -1.904 -29.526 24.354 1.00 24.65 518 GLY C C 1
ATOM 11094 O O . GLY C 1 476 ? -2.110 -28.344 24.106 1.00 24.44 518 GLY C O 1
ATOM 11095 N N . ASN C 1 477 ? -0.935 -30.203 23.769 1.00 23.32 519 ASN C N 1
ATOM 11096 C CA . ASN C 1 477 ? -0.132 -29.588 22.747 1.00 25.43 519 ASN C CA 1
ATOM 11097 C C . ASN C 1 477 ? -0.918 -29.405 21.465 1.00 25.17 519 ASN C C 1
ATOM 11098 O O . ASN C 1 477 ? -1.296 -30.383 20.833 1.00 29.45 519 ASN C O 1
ATOM 11103 N N . GLY C 1 478 ? -1.097 -28.156 21.046 1.00 22.39 520 GLY C N 1
ATOM 11104 C CA . GLY C 1 478 ? -1.967 -27.855 19.920 1.00 21.23 520 GLY C CA 1
ATOM 11105 C C . GLY C 1 478 ? -3.446 -27.698 20.248 1.00 20.19 520 GLY C C 1
ATOM 11106 O O . GLY C 1 478 ? -4.268 -27.601 19.343 1.00 19.40 520 GLY C O 1
ATOM 11107 N N . GLY C 1 479 ? -3.766 -27.572 21.527 1.00 19.66 521 GLY C N 1
ATOM 11108 C CA . GLY C 1 479 ? -5.149 -27.610 21.995 1.00 19.69 521 GLY C CA 1
ATOM 11109 C C . GLY C 1 479 ? -6.032 -26.522 21.375 1.00 19.88 521 GLY C C 1
ATOM 11110 O O . GLY C 1 479 ? -7.234 -26.723 21.164 1.00 19.37 521 GLY C O 1
ATOM 11111 N N . ALA C 1 480 ? -5.467 -25.349 21.116 1.00 17.43 522 ALA C N 1
ATOM 11112 C CA . ALA C 1 480 ? -6.285 -24.267 20.574 1.00 18.10 522 ALA C CA 1
ATOM 11113 C C . ALA C 1 480 ? -6.577 -24.537 19.096 1.00 17.53 522 ALA C C 1
ATOM 11114 O O . ALA C 1 480 ? -7.616 -24.143 18.574 1.00 17.35 522 ALA C O 1
ATOM 11116 N N . ILE C 1 481 ? -5.596 -25.133 18.425 1.00 17.27 523 ILE C N 1
ATOM 11117 C CA . ILE C 1 481 ? -5.728 -25.524 17.027 1.00 17.62 523 ILE C CA 1
ATOM 11118 C C . ILE C 1 481 ? -6.773 -26.632 16.880 1.00 18.35 523 ILE C C 1
ATOM 11119 O O . ILE C 1 481 ? -7.635 -26.561 15.992 1.00 18.10 523 ILE C O 1
ATOM 11124 N N . THR C 1 482 ? -6.671 -27.682 17.683 1.00 18.22 524 THR C N 1
ATOM 11125 C CA . THR C 1 482 ? -7.662 -28.754 17.558 1.00 18.62 524 THR C CA 1
ATOM 11126 C C . THR C 1 482 ? -9.050 -28.289 17.969 1.00 18.14 524 THR C C 1
ATOM 11127 O O . THR C 1 482 ? -10.046 -28.744 17.454 1.00 19.27 524 THR C O 1
ATOM 11131 N N . GLY C 1 483 ? -9.133 -27.340 18.885 1.00 18.76 525 GLY C N 1
ATOM 11132 C CA . GLY C 1 483 ? -10.395 -26.669 19.175 1.00 18.17 525 GLY C CA 1
ATOM 11133 C C . GLY C 1 483 ? -11.027 -26.009 17.961 1.00 18.22 525 GLY C C 1
ATOM 11134 O O . GLY C 1 483 ? -12.184 -26.264 17.616 1.00 16.88 525 GLY C O 1
ATOM 11135 N N . ALA C 1 484 ? -10.213 -25.263 17.226 1.00 16.70 526 ALA C N 1
ATOM 11136 C CA . ALA C 1 484 ? -10.644 -24.712 15.962 1.00 15.95 526 ALA C CA 1
ATOM 11137 C C . ALA C 1 484 ? -11.015 -25.767 14.926 1.00 17.31 526 ALA C C 1
ATOM 11138 O O . ALA C 1 484 ? -12.015 -25.618 14.219 1.00 16.81 526 ALA C O 1
ATOM 11140 N N . LEU C 1 485 ? -10.216 -26.827 14.827 1.00 17.31 527 LEU C N 1
ATOM 11141 C CA . LEU C 1 485 ? -10.504 -27.886 13.880 1.00 18.57 527 LEU C CA 1
ATOM 11142 C C . LEU C 1 485 ? -11.832 -28.571 14.223 1.00 18.01 527 LEU C C 1
ATOM 11143 O O . LEU C 1 485 ? -12.585 -28.946 13.345 1.00 18.54 527 LEU C O 1
ATOM 11148 N N . PHE C 1 486 ? -12.100 -28.729 15.507 1.00 18.73 528 PHE C N 1
ATOM 11149 C CA . PHE C 1 486 ? -13.348 -29.296 15.965 1.00 20.02 528 PHE C CA 1
ATOM 11150 C C . PHE C 1 486 ? -14.519 -28.468 15.448 1.00 18.81 528 PHE C C 1
ATOM 11151 O O . PHE C 1 486 ? -15.477 -28.992 14.881 1.00 18.96 528 PHE C O 1
ATOM 11159 N N . LEU C 1 487 ? -14.459 -27.170 15.676 1.00 18.30 529 LEU C N 1
ATOM 11160 C CA . LEU C 1 487 ? -15.556 -26.290 15.282 1.00 18.01 529 LEU C CA 1
ATOM 11161 C C . LEU C 1 487 ? -15.806 -26.328 13.778 1.00 18.95 529 LEU C C 1
ATOM 11162 O O . LEU C 1 487 ? -16.944 -26.224 13.323 1.00 18.89 529 LEU C O 1
ATOM 11167 N N . LYS C 1 488 ? -14.733 -26.516 13.016 1.00 19.99 530 LYS C N 1
ATOM 11168 C CA . LYS C 1 488 ? -14.789 -26.544 11.556 1.00 22.04 530 LYS C CA 1
ATOM 11169 C C . LYS C 1 488 ? -15.621 -27.709 11.028 1.00 20.64 530 LYS C C 1
ATOM 11170 O O . LYS C 1 488 ? -16.210 -27.589 9.967 1.00 20.55 530 LYS C O 1
ATOM 11176 N N . GLN C 1 489 ? -15.819 -28.740 11.843 1.00 20.29 531 GLN C N 1
ATOM 11177 C CA . GLN C 1 489 ? -16.695 -29.844 11.489 1.00 19.24 531 GLN C CA 1
ATOM 11178 C C . GLN C 1 489 ? -18.150 -29.423 11.373 1.00 18.96 531 GLN C C 1
ATOM 11179 O O . GLN C 1 489 ? -18.986 -30.213 10.935 1.00 20.03 531 GLN C O 1
ATOM 11185 N N . PHE C 1 490 ? -18.492 -28.271 11.932 1.00 18.69 532 PHE C N 1
ATOM 11186 C CA . PHE C 1 490 ? -19.869 -27.881 12.044 1.00 19.20 532 PHE C CA 1
ATOM 11187 C C . PHE C 1 490 ? -20.180 -26.646 11.225 1.00 22.24 532 PHE C C 1
ATOM 11188 O O . PHE C 1 490 ? -21.200 -26.000 11.436 1.00 23.77 532 PHE C O 1
ATOM 11196 N N . VAL C 1 491 ? -19.288 -26.328 10.287 1.00 22.70 533 VAL C N 1
ATOM 11197 C CA . VAL C 1 491 ? -19.423 -25.150 9.441 1.00 22.23 533 VAL C CA 1
ATOM 11198 C C . VAL C 1 491 ? -19.479 -25.586 7.988 1.00 23.34 533 VAL C C 1
ATOM 11199 O O . VAL C 1 491 ? -18.595 -26.284 7.508 1.00 24.44 533 VAL C O 1
ATOM 11203 N N . ASP C 1 492 ? -20.528 -25.167 7.296 1.00 25.15 534 ASP C N 1
ATOM 11204 C CA . ASP C 1 492 ? -20.672 -25.337 5.856 1.00 28.89 534 ASP C CA 1
ATOM 11205 C C . ASP C 1 492 ? -19.473 -24.711 5.152 1.00 28.00 534 ASP C C 1
ATOM 11206 O O . ASP C 1 492 ? -19.199 -23.526 5.281 1.00 31.43 534 ASP C O 1
ATOM 11211 N N . GLU C 1 493 ? -18.793 -25.478 4.329 1.00 30.07 535 GLU C N 1
ATOM 11212 C CA . GLU C 1 493 ? -17.561 -25.009 3.707 1.00 37.44 535 GLU C CA 1
ATOM 11213 C C . GLU C 1 493 ? -17.771 -23.918 2.645 1.00 34.69 535 GLU C C 1
ATOM 11214 O O . GLU C 1 493 ? -16.848 -23.161 2.384 1.00 38.62 535 GLU C O 1
ATOM 11220 N N . LYS C 1 494 ? -18.983 -23.739 2.125 1.00 30.43 536 LYS C N 1
ATOM 11221 C CA . LYS C 1 494 ? -19.303 -22.575 1.294 1.00 33.84 536 LYS C CA 1
ATOM 11222 C C . LYS C 1 494 ? -19.433 -21.255 2.066 1.00 33.72 536 LYS C C 1
ATOM 11223 O O . LYS C 1 494 ? -19.487 -20.171 1.478 1.00 34.53 536 LYS C O 1
ATOM 11229 N N . VAL C 1 495 ? -19.445 -21.327 3.394 1.00 30.65 537 VAL C N 1
ATOM 11230 C CA . VAL C 1 495 ? -19.523 -20.123 4.210 1.00 27.96 537 VAL C CA 1
ATOM 11231 C C . VAL C 1 495 ? -18.135 -19.754 4.696 1.00 27.37 537 VAL C C 1
ATOM 11232 O O . VAL C 1 495 ? -17.373 -20.609 5.154 1.00 29.92 537 VAL C O 1
ATOM 11236 N N . GLN C 1 496 ? -17.789 -18.474 4.626 1.00 25.01 538 GLN C N 1
ATOM 11237 C CA . GLN C 1 496 ? -16.503 -18.045 5.162 1.00 23.50 538 GLN C CA 1
ATOM 11238 C C . GLN C 1 496 ? -16.635 -17.948 6.674 1.00 22.14 538 GLN C C 1
ATOM 11239 O O . GLN C 1 496 ? -17.662 -17.479 7.164 1.00 22.80 538 GLN C O 1
ATOM 11245 N N . TRP C 1 497 ? -15.659 -18.489 7.400 1.00 20.30 539 TRP C N 1
ATOM 11246 C CA . TRP C 1 497 ? -15.790 -18.615 8.844 1.00 20.11 539 TRP C CA 1
ATOM 11247 C C . TRP C 1 497 ? -14.472 -18.412 9.570 1.00 19.60 539 TRP C C 1
ATOM 11248 O O . TRP C 1 497 ? -13.434 -18.921 9.152 1.00 20.26 539 TRP C O 1
ATOM 11259 N N . LEU C 1 498 ? -14.515 -17.582 10.603 1.00 20.04 540 LEU C N 1
ATOM 11260 C CA . LEU C 1 498 ? -13.353 -17.349 11.459 1.00 20.06 540 LEU C CA 1
ATOM 11261 C C . LEU C 1 498 ? -13.745 -17.503 12.930 1.00 20.22 540 LEU C C 1
ATOM 11262 O O . LEU C 1 498 ? -14.762 -16.967 13.380 1.00 20.27 540 LEU C O 1
ATOM 11267 N N . HIS C 1 499 ? -12.862 -18.159 13.672 1.00 18.92 541 HIS C N 1
ATOM 11268 C CA . HIS C 1 499 ? -13.030 -18.442 15.094 1.00 19.10 541 HIS C CA 1
ATOM 11269 C C . HIS C 1 499 ? -12.018 -17.624 15.888 1.00 19.18 541 HIS C C 1
ATOM 11270 O O . HIS C 1 499 ? -10.826 -17.681 15.615 1.00 19.44 541 HIS C O 1
ATOM 11277 N N . LEU C 1 500 ? -12.522 -16.852 16.841 1.00 16.89 542 LEU C N 1
ATOM 11278 C CA . LEU C 1 500 ? -11.687 -16.027 17.669 1.00 18.88 542 LEU C CA 1
ATOM 11279 C C . LEU C 1 500 ? -11.703 -16.517 19.110 1.00 19.39 542 LEU C C 1
ATOM 11280 O O . LEU C 1 500 ? -12.755 -16.519 19.771 1.00 20.00 542 LEU C O 1
ATOM 11285 N N . ASP C 1 501 ? -10.581 -17.096 19.535 1.00 19.15 543 ASP C N 1
ATOM 11286 C CA . ASP C 1 501 ? -10.441 -17.655 20.891 1.00 18.42 543 ASP C CA 1
ATOM 11287 C C . ASP C 1 501 ? -9.990 -16.498 21.786 1.00 18.67 543 ASP C C 1
ATOM 11288 O O . ASP C 1 501 ? -8.813 -16.103 21.782 1.00 17.72 543 ASP C O 1
ATOM 11293 N N . VAL C 1 502 ? -10.944 -15.972 22.548 1.00 17.64 544 VAL C N 1
ATOM 11294 C CA . VAL C 1 502 ? -10.772 -14.763 23.354 1.00 17.89 544 VAL C CA 1
ATOM 11295 C C . VAL C 1 502 ? -10.684 -15.024 24.858 1.00 20.21 544 VAL C C 1
ATOM 11296 O O . VAL C 1 502 ? -10.887 -14.113 25.665 1.00 22.08 544 VAL C O 1
ATOM 11300 N N . ALA C 1 503 ? -10.247 -16.218 25.243 1.00 19.80 545 ALA C N 1
ATOM 11301 C CA . ALA C 1 503 ? -10.067 -16.564 26.643 1.00 20.14 545 ALA C CA 1
ATOM 11302 C C . ALA C 1 503 ? -9.295 -15.534 27.435 1.00 20.31 545 ALA C C 1
ATOM 11303 O O . ALA C 1 503 ? -9.639 -15.248 28.575 1.00 20.23 545 ALA C O 1
ATOM 11305 N N . GLY C 1 504 ? -8.210 -15.020 26.881 1.00 20.59 546 GLY C N 1
ATOM 11306 C CA . GLY C 1 504 ? -7.442 -14.002 27.594 1.00 19.76 546 GLY C CA 1
ATOM 11307 C C . GLY C 1 504 ? -8.134 -12.652 27.692 1.00 20.05 546 GLY C C 1
ATOM 11308 O O . GLY C 1 504 ? -8.352 -12.148 28.780 1.00 20.54 546 GLY C O 1
ATOM 11309 N N . PRO C 1 505 ? -8.238 -11.931 26.577 1.00 20.36 547 PRO C N 1
ATOM 11310 C CA . PRO C 1 505 ? -8.447 -10.499 26.737 1.00 21.12 547 PRO C CA 1
ATOM 11311 C C . PRO C 1 505 ? -9.854 -10.039 27.165 1.00 20.27 547 PRO C C 1
ATOM 11312 O O . PRO C 1 505 ? -10.026 -8.839 27.417 1.00 18.85 547 PRO C O 1
ATOM 11316 N N . VAL C 1 506 ? -10.818 -10.954 27.279 1.00 18.83 548 VAL C N 1
ATOM 11317 C CA . VAL C 1 506 ? -12.137 -10.561 27.786 1.00 19.72 548 VAL C CA 1
ATOM 11318 C C . VAL C 1 506 ? -12.130 -10.166 29.270 1.00 21.49 548 VAL C C 1
ATOM 11319 O O . VAL C 1 506 ? -13.107 -9.626 29.772 1.00 19.34 548 VAL C O 1
ATOM 11323 N N . TRP C 1 507 ? -11.097 -10.562 30.013 1.00 24.37 549 TRP C N 1
ATOM 11324 C CA . TRP C 1 507 ? -11.000 -10.252 31.437 1.00 26.82 549 TRP C CA 1
ATOM 11325 C C . TRP C 1 507 ? -9.652 -9.636 31.753 1.00 27.74 549 TRP C C 1
ATOM 11326 O O . TRP C 1 507 ? -8.647 -10.159 31.315 1.00 28.71 549 TRP C O 1
ATOM 11337 N N . SER C 1 508 ? -9.629 -8.545 32.507 1.00 26.12 550 SER C N 1
ATOM 11338 C CA . SER C 1 508 ? -8.376 -7.933 32.913 1.00 29.98 550 SER C CA 1
ATOM 11339 C C . SER C 1 508 ? -8.078 -8.282 34.369 1.00 34.72 550 SER C C 1
ATOM 11340 O O . SER C 1 508 ? -8.754 -7.786 35.267 1.00 28.89 550 SER C O 1
ATOM 11343 N N A ASP C 1 509 ? -7.081 -9.135 34.601 0.50 36.90 551 ASP C N 1
ATOM 11344 N N B ASP C 1 509 ? -7.063 -9.120 34.572 0.50 38.82 551 ASP C N 1
ATOM 11345 C CA A ASP C 1 509 ? -6.639 -9.468 35.960 0.50 37.58 551 ASP C CA 1
ATOM 11346 C CA B ASP C 1 509 ? -6.579 -9.510 35.900 0.50 41.01 551 ASP C CA 1
ATOM 11347 C C A ASP C 1 509 ? -6.114 -8.254 36.715 0.50 37.01 551 ASP C C 1
ATOM 11348 C C B ASP C 1 509 ? -6.053 -8.312 36.690 0.50 38.94 551 ASP C C 1
ATOM 11349 O O A ASP C 1 509 ? -6.356 -8.106 37.907 0.50 37.68 551 ASP C O 1
ATOM 11350 O O B ASP C 1 509 ? -6.159 -8.279 37.908 0.50 40.51 551 ASP C O 1
ATOM 11359 N N . GLU C 1 510 ? -5.494 -7.326 36.004 1.00 38.26 552 GLU C N 1
ATOM 11360 C CA . GLU C 1 510 ? -5.010 -6.122 36.651 1.00 46.17 552 GLU C CA 1
ATOM 11361 C C . GLU C 1 510 ? -6.183 -5.293 37.177 1.00 45.34 552 GLU C C 1
ATOM 11362 O O . GLU C 1 510 ? -6.120 -4.811 38.309 1.00 41.25 552 GLU C O 1
ATOM 11368 N N . LYS C 1 511 ? -7.176 -5.011 36.330 1.00 38.16 553 LYS C N 1
ATOM 11369 C CA . LYS C 1 511 ? -8.319 -4.214 36.761 1.00 36.13 553 LYS C CA 1
ATOM 11370 C C . LYS C 1 511 ? -9.339 -5.018 37.573 1.00 32.49 553 LYS C C 1
ATOM 11371 O O . LYS C 1 511 ? -10.313 -4.454 38.050 1.00 34.31 553 LYS C O 1
ATOM 11377 N N A LYS C 1 512 ? -9.133 -6.327 37.682 0.46 29.83 554 LYS C N 1
ATOM 11378 N N B LYS C 1 512 ? -9.146 -6.329 37.678 0.54 29.56 554 LYS C N 1
ATOM 11379 C CA A LYS C 1 512 ? -10.134 -7.240 38.240 0.46 30.47 554 LYS C CA 1
ATOM 11380 C CA B LYS C 1 512 ? -10.147 -7.234 38.244 0.54 30.38 554 LYS C CA 1
ATOM 11381 C C A LYS C 1 512 ? -11.534 -6.953 37.680 0.46 28.27 554 LYS C C 1
ATOM 11382 C C B LYS C 1 512 ? -11.541 -6.909 37.685 0.54 28.34 554 LYS C C 1
ATOM 11383 O O A LYS C 1 512 ? -12.496 -6.790 38.430 0.46 27.73 554 LYS C O 1
ATOM 11384 O O B LYS C 1 512 ? -12.490 -6.642 38.429 0.54 28.09 554 LYS C O 1
ATOM 11395 N N . ASN C 1 513 ? -11.628 -6.844 36.359 1.00 26.69 555 ASN C N 1
ATOM 11396 C CA . ASN C 1 513 ? -12.871 -6.491 35.704 1.00 24.89 555 ASN C CA 1
ATOM 11397 C C . ASN C 1 513 ? -12.865 -6.985 34.271 1.00 23.30 555 ASN C C 1
ATOM 11398 O O . ASN C 1 513 ? -11.811 -7.168 33.669 1.00 21.44 555 ASN C O 1
ATOM 11403 N N . ALA C 1 514 ? -14.062 -7.142 33.720 1.00 22.91 556 ALA C N 1
ATOM 11404 C CA . ALA C 1 514 ? -14.267 -7.442 32.296 1.00 22.08 556 ALA C CA 1
ATOM 11405 C C . ALA C 1 514 ? -13.890 -6.249 31.428 1.00 20.68 556 ALA C C 1
ATOM 11406 O O . ALA C 1 514 ? -13.890 -5.107 31.890 1.00 19.75 556 ALA C O 1
ATOM 11408 N N . THR C 1 515 ? -13.551 -6.525 30.177 1.00 21.10 557 THR C N 1
ATOM 11409 C CA . THR C 1 515 ? -13.051 -5.496 29.261 1.00 20.71 557 THR C CA 1
ATOM 11410 C C . THR C 1 515 ? -14.063 -5.131 28.181 1.00 19.73 557 THR C C 1
ATOM 11411 O O . THR C 1 515 ? -13.963 -4.076 27.565 1.00 19.89 557 THR C O 1
ATOM 11415 N N . GLY C 1 516 ? -14.932 -6.064 27.831 1.00 19.45 558 GLY C N 1
ATOM 11416 C CA . GLY C 1 516 ? -15.766 -5.927 26.636 1.00 19.77 558 GLY C CA 1
ATOM 11417 C C . GLY C 1 516 ? -14.995 -6.070 25.331 1.00 21.38 558 GLY C C 1
ATOM 11418 O O . GLY C 1 516 ? -15.459 -5.637 24.278 1.00 20.51 558 GLY C O 1
ATOM 11419 N N . TYR C 1 517 ? -13.832 -6.721 25.400 1.00 21.94 559 TYR C N 1
ATOM 11420 C CA . TYR C 1 517 ? -13.038 -7.056 24.233 1.00 19.84 559 TYR C CA 1
ATOM 11421 C C . TYR C 1 517 ? -13.910 -7.696 23.167 1.00 19.34 559 TYR C C 1
ATOM 11422 O O . TYR C 1 517 ? -14.691 -8.623 23.442 1.00 19.35 559 TYR C O 1
ATOM 11431 N N . GLY C 1 518 ? -13.660 -7.274 21.930 1.00 18.83 560 GLY C N 1
ATOM 11432 C CA . GLY C 1 518 ? -14.309 -7.844 20.752 1.00 19.27 560 GLY C CA 1
ATOM 11433 C C . GLY C 1 518 ? -15.335 -6.907 20.125 1.00 20.08 560 GLY C C 1
ATOM 11434 O O . GLY C 1 518 ? -15.534 -6.929 18.918 1.00 21.33 560 GLY C O 1
ATOM 11435 N N . VAL C 1 519 ? -16.117 -6.207 20.939 1.00 20.09 561 VAL C N 1
ATOM 11436 C CA . VAL C 1 519 ? -17.194 -5.346 20.420 1.00 18.14 561 VAL C CA 1
ATOM 11437 C C . VAL C 1 519 ? -16.683 -4.367 19.353 1.00 19.07 561 VAL C C 1
ATOM 11438 O O . VAL C 1 519 ? -17.232 -4.332 18.264 1.00 20.47 561 VAL C O 1
ATOM 11442 N N . SER C 1 520 ? -15.615 -3.618 19.633 1.00 18.08 562 SER C N 1
ATOM 11443 C CA . SER C 1 520 ? -15.170 -2.613 18.701 1.00 19.06 562 SER C CA 1
ATOM 11444 C C . SER C 1 520 ? -14.669 -3.227 17.401 1.00 19.80 562 SER C C 1
ATOM 11445 O O . SER C 1 520 ? -14.922 -2.691 16.327 1.00 19.96 562 SER C O 1
ATOM 11448 N N . THR C 1 521 ? -13.944 -4.340 17.479 1.00 19.43 563 THR C N 1
ATOM 11449 C CA . THR C 1 521 ? -13.491 -5.024 16.270 1.00 18.85 563 THR C CA 1
ATOM 11450 C C . THR C 1 521 ? -14.659 -5.566 15.444 1.00 18.88 563 THR C C 1
ATOM 11451 O O . THR C 1 521 ? -14.696 -5.399 14.227 1.00 18.57 563 THR C O 1
ATOM 11455 N N . LEU C 1 522 ? -15.633 -6.192 16.091 1.00 18.31 564 LEU C N 1
ATOM 11456 C CA . LEU C 1 522 ? -16.794 -6.693 15.370 1.00 19.27 564 LEU C CA 1
ATOM 11457 C C . LEU C 1 522 ? -17.531 -5.562 14.657 1.00 21.42 564 LEU C C 1
ATOM 11458 O O . LEU C 1 522 ? -18.041 -5.753 13.549 1.00 20.72 564 LEU C O 1
ATOM 11463 N N . VAL C 1 523 ? -17.712 -4.432 15.334 1.00 21.10 565 VAL C N 1
ATOM 11464 C CA . VAL C 1 523 ? -18.471 -3.337 14.737 1.00 19.71 565 VAL C CA 1
ATOM 11465 C C . VAL C 1 523 ? -17.693 -2.832 13.526 1.00 20.53 565 VAL C C 1
ATOM 11466 O O . VAL C 1 523 ? -18.295 -2.647 12.465 1.00 20.13 565 VAL C O 1
ATOM 11470 N N . GLU C 1 524 ? -16.370 -2.705 13.639 1.00 20.55 566 GLU C N 1
ATOM 11471 C CA . GLU C 1 524 ? -15.565 -2.275 12.489 1.00 21.02 566 GLU C CA 1
ATOM 11472 C C . GLU C 1 524 ? -15.623 -3.288 11.350 1.00 22.24 566 GLU C C 1
ATOM 11473 O O . GLU C 1 524 ? -15.784 -2.920 10.183 1.00 22.71 566 GLU C O 1
ATOM 11479 N N . TRP C 1 525 ? -15.650 -4.563 11.695 1.00 20.90 567 TRP C N 1
ATOM 11480 C CA . TRP C 1 525 ? -15.779 -5.573 10.674 1.00 21.29 567 TRP C CA 1
ATOM 11481 C C . TRP C 1 525 ? -17.092 -5.472 9.938 1.00 21.00 567 TRP C C 1
ATOM 11482 O O . TRP C 1 525 ? -17.113 -5.558 8.712 1.00 20.42 567 TRP C O 1
ATOM 11493 N N . VAL C 1 526 ? -18.191 -5.351 10.678 1.00 20.29 568 VAL C N 1
ATOM 11494 C CA . VAL C 1 526 ? -19.496 -5.228 10.046 1.00 21.28 568 VAL C CA 1
ATOM 11495 C C . VAL C 1 526 ? -19.548 -4.026 9.087 1.00 23.18 568 VAL C C 1
ATOM 11496 O O . VAL C 1 526 ? -20.048 -4.126 7.959 1.00 21.46 568 VAL C O 1
ATOM 11500 N N . LEU C 1 527 ? -19.040 -2.899 9.568 1.00 23.54 569 LEU C N 1
ATOM 11501 C CA . LEU C 1 527 ? -19.089 -1.647 8.844 1.00 25.86 569 LEU C CA 1
ATOM 11502 C C . LEU C 1 527 ? -18.254 -1.692 7.564 1.00 28.64 569 LEU C C 1
ATOM 11503 O O . LEU C 1 527 ? -18.571 -0.968 6.616 1.00 25.05 569 LEU C O 1
ATOM 11508 N N . ARG C 1 528 ? -17.214 -2.524 7.537 1.00 26.51 570 ARG C N 1
ATOM 11509 C CA . ARG C 1 528 ? -16.308 -2.527 6.403 1.00 30.39 570 ARG C CA 1
ATOM 11510 C C . ARG C 1 528 ? -16.848 -3.502 5.376 1.00 32.44 570 ARG C C 1
ATOM 11511 O O . ARG C 1 528 ? -16.288 -3.632 4.306 1.00 34.69 570 ARG C O 1
ATOM 11519 N N . ASN C 1 529 ? -17.882 -4.255 5.736 1.00 30.62 571 ASN C N 1
ATOM 11520 C CA . ASN C 1 529 ? -18.516 -5.139 4.786 1.00 35.10 571 ASN C CA 1
ATOM 11521 C C . ASN C 1 529 ? -19.571 -4.418 3.935 1.00 49.56 571 ASN C C 1
ATOM 11522 O O . ASN C 1 529 ? -19.627 -3.179 3.836 1.00 47.72 571 ASN C O 1
#

Radius of gyration: 37.47 Å; Cα contacts (8 Å, |Δi|>4): 3727; chains: 3; bounding box: 78×117×84 Å

Secondary structure (DSSP, 8-state):
-TTSGGG--PPP--PPPPEEEEE---GGG--SSEEEEEEETGGG-B-TTS-B-SHHHHHHHHHTTTHHHHHHHHTT----TT-EEEEEETTEEEEEEEEESSPPTTHHHHHHHHHHHHHHHHTT-SEEEEEES--TT--HHHHHHHHHHHHHHHHHHH----TT-S--PPP---EEEEESS--SHHHHHHHHHHHHHHHHHHHHHHHHHS-TTTS-HHHHHHHHHHHHHHTTTTEEEEEE-HHHHHHTT-HHHHHHHTT--SS--EEEEEEE--S--S--EEEEEEEEEEEEE-------TTHHHHHHHHHHHHHHHH--SSEEEEEEEEEEEE--STTSPPTT-EEE-TTS-EEE---TT--HHHHHHHHHHHHHHTT-SEEEEEE---SHHHHHH-SS-EEEE-S-HHHHHHHHHHHHHH---EEE----GGGGGGG--SSSSEES---STTHHHHHHHHHHTTS-TTSEEEEEE-TTTTEETTTTEE--TTHHHHHHHHHT-/-TTSGGG--PPPP-----EEEEE---GGG--SSEEEEEEETGGG-B-TTS-B-SHHHHHHHHHTTTHHHHHHHHTT----TT-EEEEEETTEEEEEEEEESSPPTTHHHHHHHHHHHHHHHHTT-SEEEEEES--TT--HHHHHHHHHHHHHHHHHHH----TT-S--------EEEEESS--SHHHHHHHHHHHHHHHHHHHHHHHHHS-TTTS-HHHHHHHHHHHHHHTTTTEEEEEE-HHHHHHTT-HHHHHHHTT--SS--EEEEEEE--SS-S--EEEEEEEEEEEEE------TTHHHHHHHHHHHHHHHH--SSEEEEEEEEEEEE--STTSPPTT-EEE-TTS-EEE---GGG-HHHHHHHHHHHHHHTT-SEEEEEE---SHHHHHH-SS-EEEE-S-HHHHHHHHHHHHHH---EEE----GGGGGGG--SSSSEES---STTHHHHHHHHHHTTS-TTSEEEEEE-TTTTEETTTTEE--TTHHHHHHHHHH-/-TTSGGG--PPP--PPPPEEEEE---GGG--SSEEEEEE-TGGG-B-TTS-B-SHHHHHHHHHTTTHHHHHHHHTT-SS-TT-EEEEEETTEEEEEEE--SSPPTTHHHHHHHHHHHHHHHHTT-SEEEEEES--TT--HHHHHHHHHHHHHHHHHHH----TT-SS-------EEEEESS--SHHHHHHHHHHHHHHHHHHHHHHHHHS-TTTS-HHHHHHHHHHHHHHTTTTEEEEEE-HHHHHHTT-HHHHHHHTT--SS--EEEEEEE--SS-S--EEEEEEEEEEEEE------TTHHHHHHHHHHHHHHHH--SSEEEEEEEEEEEE--STTSPPTT-EEE-TTS-EEE---GGG-HHHHHHHHHHHHHHTT-SEEEEEE---SHHHHHH-SS-EEEE-S-HHHHHHHHHHHHHH---EEE----GGGGGGG--SSSSEES---STTHHHHHHHHHHTTS-TTSEEEEEE-TTTTEETTTTEE--TTHHHHHHHHHT-

CATH classification: 3.40.220.10 (+1 more: 3.40.630.10)

Organism: Solanum lycopersicum (NCBI:txid4081)

Solvent-accessible surface area: 60577 Å² total; per-residue (Å²): 58,69,159,36,141,60,127,47,186,46,75,144,79,100,79,55,175,17,76,21,10,9,92,127,53,46,20,32,134,31,140,24,59,0,10,0,0,0,0,44,63,129,15,12,42,69,63,184,116,63,100,4,134,13,102,28,0,80,89,10,4,67,116,27,142,14,16,0,6,32,0,0,56,43,53,100,10,46,0,106,88,79,49,70,2,61,3,35,29,107,52,11,12,6,4,0,9,6,18,3,73,126,55,74,65,22,57,12,36,44,60,0,0,56,32,0,3,61,12,2,132,66,5,79,3,43,58,0,0,0,0,14,8,50,38,140,89,63,67,76,114,37,49,16,62,5,0,10,4,0,0,20,0,0,25,22,22,21,38,76,18,28,34,72,120,117,157,66,80,63,44,46,5,97,23,0,26,0,0,42,2,39,70,30,103,101,3,61,156,70,2,112,40,6,40,30,13,2,36,0,10,37,24,0,30,36,6,13,25,9,56,27,48,22,7,15,0,41,52,0,4,81,38,0,82,123,8,5,84,87,19,86,87,5,3,67,52,76,38,10,62,39,120,83,1,132,147,84,145,3,26,0,1,35,18,2,6,43,5,7,89,152,44,62,13,55,0,0,18,0,13,0,85,12,95,83,202,68,190,23,27,64,0,0,0,0,1,11,0,0,8,77,9,47,39,129,112,80,89,19,21,5,2,0,0,1,0,0,0,0,0,0,49,0,0,1,71,40,101,16,52,135,2,26,0,11,1,0,0,3,0,1,8,7,82,157,48,106,106,10,30,148,92,41,33,86,13,63,2,22,60,49,66,34,0,39,0,70,50,42,91,12,5,2,11,0,1,2,0,0,1,0,16,23,0,12,112,51,44,6,80,20,0,2,0,0,0,12,20,18,55,16,2,44,35,0,0,0,63,41,7,0,0,2,0,4,64,38,102,66,0,7,111,29,2,72,83,0,5,123,34,10,24,35,80,22,68,61,0,15,36,21,128,50,15,62,135,48,0,74,22,85,112,16,84,2,24,0,29,14,73,55,59,0,14,0,0,3,0,0,12,0,0,88,48,4,21,59,166,155,6,50,3,0,0,3,0,0,6,3,12,2,40,22,104,153,123,130,43,4,37,5,18,0,0,23,4,3,0,21,1,0,57,149,27,58,42,152,36,34,5,31,1,153,51,66,142,80,96,79,47,178,19,76,24,10,9,90,128,51,45,21,40,128,32,157,31,61,0,11,0,0,0,0,43,57,130,19,13,46,74,62,111,120,67,74,3,129,13,103,24,0,96,89,9,7,79,111,28,142,26,16,0,9,32,0,0,58,46,50,98,11,47,0,105,80,80,46,69,2,63,3,35,30,106,79,10,11,5,4,0,9,6,16,4,79,125,54,83,67,19,47,13,32,38,55,0,0,69,31,0,3,59,12,1,118,65,7,65,3,101,60,0,0,0,1,14,9,41,37,132,88,56,62,75,117,45,54,19,61,1,0,10,4,0,0,19,1,0,25,27,32,23,36,77,8,30,38,3,48,90,146,57,114,89,38,10,4,82,21,0,28,0,0,45,2,40,70,28,102,101,3,62,152,66,2,105,35,6,46,41,11,1,29,0,10,36,23,0,32,39,6,12,5,9,12,10,9,22,8,16,0,42,53,0,4,93,43,0,91,134,7,5,83,79,19,86,90,6,4,70,56,74,40,10,63,36,117,81,0,134,110,84,126,3,27,0,1,35,20,2,5,44,2,3,71,98,33,58,14,56,0,0,19,0,15,0,96,12,89,77,192,65,180,36,11,71,0,0,0,0,1,12,0,0,8,23,20,51,55,99,124,48,10,29,6,3,0,0,1,0,0,0,0,0,0,49,0,0,1,70,38,99,16,53,112,1,24,0,13,0,0,0,3,0,1,0,7,18,102,28,104,104,10,30,148,95,41,34,86,13,64,3,20,61,50,67,36,0,39,0,70,49,44,93,11,6,3,11,0,1,2,0,0,1,0,13,24,0,17,111,48,49,7,87,20,0,2,0,0,0,12,21,17,43,32,2,62,137,57,40,23,93,61,37,0,0,2,0,4,64,36,99,66,0,6,128,30,2,64,76,0,6,125,36,10,19,34,111,19,162,88,38,79,29,70,101,77,94,59,131,47,0,80,22,85,110,16,86,1,24,0,29,15,73,66,146,25,14,6,20,3,0,0,3,0,0,59,48,4,17,69,161,143,14,43,2,0,0,3,0,0,4,4,13,2,37,23,116,157,120,72,23,3,37,6,16,0,0,22,3,2,0,17,2,0,51,144,27,57,68,160,34,142,62,126,48,118,46,56,129,78,69,75,46,123,20,77,20,8,8,93,129,51,56,21,31,129,34,138,23,60,0,10,0,0,0,0,44,63,132,15,12,43,69,63,186,123,68,58,4,129,12,102,29,0,92,95,4,7,77,98,25,142,26,87,0,11,44,11,0,66,143,100,110,11,47,0,109,80,80,45,70,2,65,23,145,28,130,54,10,58,5,4,0,9,5,17,3,77,126,53,75,61,22,57,15,34,35,53,0,0,81,30,0,3,60,13,2,125,94,31,134,2,108,50,0,0,0,1,14,8,51,27,140,87,56,65,78,111,47,55,21,59,2,0,9,4,0,1,20,0,0,25,27,34,24,38,77,16,28,31,74,126,124,156,67,99,120,43,42,5,77,22,0,26,0,0,43,2,37,73,28,102,102,1,62,156,66,2,78,35,5,44,41,12,1,42,0,10,36,23,0,41,31,4,11,23,10,57,27,49,18,6,16,0,42,53,0,5,80,40,0,87,118,8,6,83,82,18,85,83,5,4,65,55,74,42,9,64,32,118,65,1,66,127,75,134,3,0,0,1,28,0,3,6,33,4,6,88,150,43,57,13,54,0,0,20,0,10,0,80,14,83,84,197,81,205,20,23,88,0,0,0,0,1,7,0,0,7,77,6,50,41,201,70,99,17,16,6,2,0,0,1,0,0,0,0,0,0,51,0,0,1,68,40,101,20,66,151,1,25,0,13,1,0,0,2,0,1,7,6,80,114,22,3,56,4,22,10,50,14,0,1,0,23,2,22,60,45,66,14,0,6,0,41,51,40,94,14,6,2,11,0,2,2,0,0,0,0,18,24,0,16,113,53,51,7,81,21,0,2,0,0,0,1,16,17,52,15,2,41,35,0,0,1,61,39,6,0,0,2,0,4,64,35,87,64,0,6,137,49,3,73,98,0,6,123,35,10,24,35,86,21,67,60,1,15,36,24,130,47,16,71,105,47,0,134,19,17,2,4,43,2,23,0,32,15,73,57,61,0,12,0,0,2,0,0,13,0,0,96,50,3,21,59,171,168,7,38,2,0,0,3,0,0,6,4,12,2,41,24,121,147,140,154,39,5,40,6,18,1,0,23,4,2,0,19,2,0,57,148,19